Protein 2DZK (pdb70)

Organism: Mus musculus (NCBI:txid10090)

Sequence (109 aa):
GSSGSSGRDRSTIARIQFRLPDGSSFTNQFPSDAPLEEARQFAAQTVGNTYGNFSLATMFPRREFTREDYKRRLLDLELAPSASVVLLPAGRPATSIVHSSSGDILMIDGSSGSSGRDRSTIARIQFRLPDGSSFTNQFPSDAPLEEARQFAAQTVGNTYGNFSLATMFPRREFTREDYKRRLLDLELAPSASVVLLPAGRPATSIVHSSSGDILMIDGSSGSSGRDRSTIARIQFRLPDGSSFTNQFPSDAPLEEARQFAAQTVGNTYGNFSLATMFPRREFTREDYKRRLLDLELAPSASVVLLPAGRPATSIVHSSSGDILMIDGSSGSSGRDRSTIARIQFRLPDGSSFTNQFPSDAPLEEARQFAAQTVGNTYGNFSLATMFPRREFTREDYKRRLLDLELAPSASVVLLPAGRPATSIVHSSSGDILMIDGSSGSSGRDRSTIARIQFRLPDGSSFTNQFPSDAPLEEARQFAAQTVGNTYGNFSLATMFPRREFTREDYKRRLLDLELAPSASVVLLPAGRPATSIVHSSSGDILMIDGSSGSSGRDRSTIARIQFRLPDGSSFTNQFPSDAPLEEARQFAAQTVGNTYGNFSLATMFPRREFTREDYKRRLLDLELAPSASVVLLPAGRPATSIVHSSSGDILMIDGSSGSSGRDRSTIARIQFRLPDGSSFTNQFPSDAPLEEARQFAAQTVGNTYGNFSLATMFPRREFTREDYKRRLLDLELAPSASVVLLPAGRPATSIVHSSSGDILMIDGSSGSSGRDRSTIARIQFRLPDGSSFTNQFPSDAPLEEARQFAAQTVGNTYGNFSLATMFPRREFTREDYKRRLLDLELAPSASVVLLPAGRPATSIVHSSSGDILMIDGSSGSSGRDRSTIARIQFRLPDGSSFTNQFPSDAPLEEARQFAAQTVGNTYGNFSLATMFPRREFTREDYKRRLLDLELAPSASVVLLPAGRPATSIVHSSSGDILMIDGSSGSSGRDRSTIARIQFRLPDGSSFTNQFPSDAPLEEARQFAAQTVGNTYGNFSLATMFPRREFTREDYKRRLLDLELAPSASVVLLPAGRPATSIVHSSSGDILMIDGSSGSSGRDRSTIARIQFRLPDGSSFTNQFPSDAPLEEARQFAAQTVGNTYGNFSLATMFPRREFTREDYKRRLLDLELAPSASVVLLPAGRPATSIVHSSSGDILMIDGSSGSSGRDRSTIARIQFRLPDGSSFTNQFPSDAPLEEARQFAAQTVGNTYGNFSLATMFPRREFTREDYKRRLLDLELAPSASVVLLPAGRPATSIVHSSSGDILMIDGSSGSSGRDRSTIARIQFRLPDGSSFTNQFPSDAPLEEARQFAAQTVGNTYGNFSLATMFPRREFTREDYKRRLLDLELAPSASVVLLPAGRPATSIVHSSSGDILMIDGSSGSSGRDRSTIARIQFRLPDGSSFTNQFPSDAPLEEARQFAAQTVGNTYGNFSLATMFPRREFTREDYKRRLLDLELAPSASVVLLPAGRPATSIVHSSSGDILMIDGSSGSSGRDRSTIARIQFRLPDGSSFTNQFPSDAPLEEARQFAAQTVGNTYGNFSLATMFPRREFTREDYKRRLLDLELAPSASVVLLPAGRPATSIVHSSSGDILMIDGSSGSSGRDRSTIARIQFRLPDGSSFTNQFPSDAPLEEARQFAAQTVGNTYGNFSLATMFPRREFTREDYKRRLLDLELAPSASVVLLPAGRPATSIVHSSSGDILMIDGSSGSSGRDRSTIARIQFRLPDGSSFTNQFPSDAPLEEARQFAAQTVGNTYGNFSLATMFPRREFTREDYKRRLLDLELAPSASVVLLPAGRPATSIVHSSSGDILMIDGSSGSSGRDRSTIARIQFRLPDGSSFTNQFPSDAPLEEARQFAAQTVGNTYGNFSLATMFPRREFTREDYKRRLLDLELAPSASVVLLPAGRPATSIVHSSSGDILMIDGSSGSSGRDRSTIARIQFRLPDGSSFTNQFPSDAPLEEARQFAAQTVGNTYGNFSLATMFPRREFTREDYKRRLLDLELAPSASVVLLPAGRPATSIVHSSSGDILMIDGSSGSSGRDRSTIARIQFRLPDGSSFTNQFPSDAPLEEARQFAAQTVGNTYGNFSLATMFPRREFTREDYKRRLLDLELAPSASVVLLPAGRPATSIVHSSSGDILMID

Solvent-accessible surface area: 8270 Å² total; per-residue (Å²): 123,111,48,61,93,80,91,152,144,146,109,65,108,2,152,0,69,0,97,32,74,128,56,77,55,34,59,41,143,21,31,12,36,5,32,0,56,46,0,81,112,61,0,40,155,66,17,31,100,101,34,9,94,6,38,1,2,17,88,198,88,139,181,132,27,72,163,88,20,34,90,114,124,0,65,79,24,150,16,29,97,84,10,36,1,21,6,58,67,57,61,182,96,34,144,86,144,134,163,115,109,124,70,111,150,185,122,156,174

Nearest PDB structures (foldseek):
  2dzk-assembly1_A  TM=7.875E-01  e=3.202E-20  Mus musculus
  2kxj-assembly1_A  TM=8.308E-01  e=6.291E-12  Homo sapiens
  2n1a-assembly1_A  TM=6.258E-01  e=5.343E-03  Homo sapiens
  2k8h-assembly1_A  TM=5.710E-01  e=8.342E-03  Trypanosoma brucei
  1oqy-assembly1_A  TM=5.103E-01  e=7.264E-02  Homo sapiens

Radius of gyration: 15.93 Å; Cα contacts (8 Å, |Δi|>4): 166; chains: 1; bounding box: 49×29×32 Å

Structure (mmCIF, N/CA/C/O backbone):
data_2DZK
#
_entry.id   2DZK
#
loop_
_atom_site.group_PDB
_atom_site.id
_atom_site.type_symbol
_atom_site.label_atom_id
_atom_site.label_alt_id
_atom_site.label_comp_id
_atom_site.label_asym_id
_atom_site.label_entity_id
_atom_site.label_seq_id
_atom_site.pdbx_PDB_ins_code
_atom_site.Cartn_x
_atom_site.Cartn_y
_atom_site.Cartn_z
_atom_site.occupancy
_atom_site.B_iso_or_equiv
_atom_site.auth_seq_id
_atom_site.auth_comp_id
_atom_site.auth_asym_id
_atom_site.auth_atom_id
_atom_site.pdbx_PDB_model_num
ATOM 1 N N . GLY A 1 1 ? 0.332 -7.704 -11.581 1.00 0.00 1 GLY A N 1
ATOM 2 C CA . GLY A 1 1 ? -0.113 -8.225 -10.302 1.00 0.00 1 GLY A CA 1
ATOM 3 C C . GLY A 1 1 ? -0.764 -9.588 -10.427 1.00 0.00 1 GLY A C 1
ATOM 4 O O . GLY A 1 1 ? -1.927 -9.696 -10.815 1.00 0.00 1 GLY A O 1
ATOM 8 N N . SER A 1 2 ? -0.011 -10.634 -10.098 1.00 0.00 2 SER A N 1
ATOM 9 C CA . SER A 1 2 ? -0.520 -11.998 -10.180 1.00 0.00 2 SER A CA 1
ATOM 10 C C . SER A 1 2 ? -1.631 -12.226 -9.160 1.00 0.00 2 SER A C 1
ATOM 11 O O . SER A 1 2 ? -2.719 -12.688 -9.503 1.00 0.00 2 SER A O 1
ATOM 19 N N . SER A 1 3 ? -1.349 -11.897 -7.903 1.00 0.00 3 SER A N 1
ATOM 20 C CA . SER A 1 3 ? -2.322 -12.069 -6.831 1.00 0.00 3 SER A CA 1
ATOM 21 C C . SER A 1 3 ? -3.415 -11.009 -6.915 1.00 0.00 3 SER A C 1
ATOM 22 O O . SER A 1 3 ? -3.177 -9.833 -6.643 1.00 0.00 3 SER A O 1
ATOM 30 N N . GLY A 1 4 ? -4.617 -11.435 -7.293 1.00 0.00 4 GLY A N 1
ATOM 31 C CA . GLY A 1 4 ? -5.730 -10.510 -7.406 1.00 0.00 4 GLY A CA 1
ATOM 32 C C . GLY A 1 4 ? -6.437 -10.289 -6.084 1.00 0.00 4 GLY A C 1
ATOM 33 O O . GLY A 1 4 ? -5.976 -10.752 -5.041 1.00 0.00 4 GLY A O 1
ATOM 37 N N . SER A 1 5 ? -7.560 -9.579 -6.127 1.00 0.00 5 SER A N 1
ATOM 38 C CA . SER A 1 5 ? -8.329 -9.293 -4.921 1.00 0.00 5 SER A CA 1
ATOM 39 C C . SER A 1 5 ? -9.471 -10.291 -4.756 1.00 0.00 5 SER A C 1
ATOM 40 O O . SER A 1 5 ? -10.001 -10.813 -5.737 1.00 0.00 5 SER A O 1
ATOM 48 N N . SER A 1 6 ? -9.846 -10.550 -3.508 1.00 0.00 6 SER A N 1
ATOM 49 C CA . SER A 1 6 ? -10.923 -11.488 -3.212 1.00 0.00 6 SER A CA 1
ATOM 50 C C . SER A 1 6 ? -11.945 -10.863 -2.268 1.00 0.00 6 SER A C 1
ATOM 51 O O . SER A 1 6 ? -11.771 -10.876 -1.050 1.00 0.00 6 SER A O 1
ATOM 59 N N . GLY A 1 7 ? -13.012 -10.314 -2.840 1.00 0.00 7 GLY A N 1
ATOM 60 C CA . GLY A 1 7 ? -14.046 -9.690 -2.036 1.00 0.00 7 GLY A CA 1
ATOM 61 C C . GLY A 1 7 ? -14.753 -10.680 -1.131 1.00 0.00 7 GLY A C 1
ATOM 62 O O . GLY A 1 7 ? -15.584 -11.465 -1.587 1.00 0.00 7 GLY A O 1
ATOM 66 N N . ARG A 1 8 ? -14.421 -10.644 0.156 1.00 0.00 8 ARG A N 1
ATOM 67 C CA . ARG A 1 8 ? -15.028 -11.547 1.127 1.00 0.00 8 ARG A CA 1
ATOM 68 C C . ARG A 1 8 ? -15.316 -10.821 2.438 1.00 0.00 8 ARG A C 1
ATOM 69 O O . ARG A 1 8 ? -14.546 -9.961 2.865 1.00 0.00 8 ARG A O 1
ATOM 90 N N . ASP A 1 9 ? -16.430 -11.173 3.070 1.00 0.00 9 ASP A N 1
ATOM 91 C CA . ASP A 1 9 ? -16.820 -10.557 4.333 1.00 0.00 9 ASP A CA 1
ATOM 92 C C . ASP A 1 9 ? -16.782 -11.574 5.469 1.00 0.00 9 ASP A C 1
ATOM 93 O O . ASP A 1 9 ? -17.642 -12.450 5.560 1.00 0.00 9 ASP A O 1
ATOM 102 N N . ARG A 1 10 ? -15.779 -11.451 6.332 1.00 0.00 10 ARG A N 1
ATOM 103 C CA . ARG A 1 10 ? -15.627 -12.361 7.461 1.00 0.00 10 ARG A CA 1
ATOM 104 C C . ARG A 1 10 ? -15.792 -11.619 8.784 1.00 0.00 10 ARG A C 1
ATOM 105 O O . ARG A 1 10 ? -15.575 -10.409 8.859 1.00 0.00 10 ARG A O 1
ATOM 126 N N . SER A 1 11 ? -16.176 -12.351 9.824 1.00 0.00 11 SER A N 1
ATOM 127 C CA . SER A 1 11 ? -16.373 -11.761 11.143 1.00 0.00 11 SER A CA 1
ATOM 128 C C . SER A 1 11 ? -15.121 -11.019 11.599 1.00 0.00 11 SER A C 1
ATOM 129 O O . SER A 1 11 ? -15.192 -9.876 12.053 1.00 0.00 11 SER A O 1
ATOM 137 N N . THR A 1 12 ? -13.973 -11.677 11.476 1.00 0.00 12 THR A N 1
ATOM 138 C CA . THR A 1 12 ? -12.704 -11.081 11.876 1.00 0.00 12 THR A CA 1
ATOM 139 C C . THR A 1 12 ? -12.525 -9.700 11.257 1.00 0.00 12 THR A C 1
ATOM 140 O O . THR A 1 12 ? -13.047 -9.421 10.176 1.00 0.00 12 THR A O 1
ATOM 151 N N . ILE A 1 13 ? -11.785 -8.838 11.946 1.00 0.00 13 ILE A N 1
ATOM 152 C CA . ILE A 1 13 ? -11.537 -7.486 11.462 1.00 0.00 13 ILE A CA 1
ATOM 153 C C . ILE A 1 13 ? -10.118 -7.036 11.792 1.00 0.00 13 ILE A C 1
ATOM 154 O O . ILE A 1 13 ? -9.495 -7.546 12.723 1.00 0.00 13 ILE A O 1
ATOM 170 N N . ALA A 1 14 ? -9.614 -6.076 11.023 1.00 0.00 14 ALA A N 1
ATOM 171 C CA . ALA A 1 14 ? -8.270 -5.554 11.236 1.00 0.00 14 ALA A CA 1
ATOM 172 C C . ALA A 1 14 ? -8.247 -4.034 11.123 1.00 0.00 14 ALA A C 1
ATOM 173 O O . ALA A 1 14 ? -9.011 -3.447 10.356 1.00 0.00 14 ALA A O 1
ATOM 180 N N . ARG A 1 15 ? -7.367 -3.401 11.891 1.00 0.00 15 ARG A N 1
ATOM 181 C CA . ARG A 1 15 ? -7.246 -1.948 11.878 1.00 0.00 15 ARG A CA 1
ATOM 182 C C . ARG A 1 15 ? -5.949 -1.516 11.202 1.00 0.00 15 ARG A C 1
ATOM 183 O O . ARG A 1 15 ? -4.856 -1.818 11.682 1.00 0.00 15 ARG A O 1
ATOM 204 N N . ILE A 1 16 ? -6.077 -0.808 10.085 1.00 0.00 16 ILE A N 1
ATOM 205 C CA . ILE A 1 16 ? -4.915 -0.334 9.343 1.00 0.00 16 ILE A CA 1
ATOM 206 C C . ILE A 1 16 ? -4.901 1.188 9.258 1.00 0.00 16 ILE A C 1
ATOM 207 O O . ILE A 1 16 ? -5.700 1.786 8.538 1.00 0.00 16 ILE A O 1
ATOM 223 N N . GLN A 1 17 ? -3.986 1.808 9.996 1.00 0.00 17 GLN A N 1
ATOM 224 C CA . GLN A 1 17 ? -3.866 3.261 10.003 1.00 0.00 17 GLN A CA 1
ATOM 225 C C . GLN A 1 17 ? -2.966 3.738 8.868 1.00 0.00 17 GLN A C 1
ATOM 226 O O . GLN A 1 17 ? -1.858 3.233 8.686 1.00 0.00 17 GLN A O 1
ATOM 240 N N . PHE A 1 18 ? -3.449 4.715 8.107 1.00 0.00 18 PHE A N 1
ATOM 241 C CA . PHE A 1 18 ? -2.689 5.260 6.988 1.00 0.00 18 PHE A CA 1
ATOM 242 C C . PHE A 1 18 ? -2.221 6.681 7.290 1.00 0.00 18 PHE A C 1
ATOM 243 O O . PHE A 1 18 ? -3.031 7.599 7.416 1.00 0.00 18 PHE A O 1
ATOM 260 N N . ARG A 1 19 ? -0.908 6.853 7.404 1.00 0.00 19 ARG A N 1
ATOM 261 C CA . ARG A 1 19 ? -0.332 8.161 7.692 1.00 0.00 19 ARG A CA 1
ATOM 262 C C . ARG A 1 19 ? 0.137 8.843 6.411 1.00 0.00 19 ARG A C 1
ATOM 263 O O . ARG A 1 19 ? 0.704 8.202 5.525 1.00 0.00 19 ARG A O 1
ATOM 284 N N . LEU A 1 20 ? -0.104 10.146 6.318 1.00 0.00 20 LEU A N 1
ATOM 285 C CA . LEU A 1 20 ? 0.293 10.916 5.144 1.00 0.00 20 LEU A CA 1
ATOM 286 C C . LEU A 1 20 ? 1.380 11.927 5.498 1.00 0.00 20 LEU A C 1
ATOM 287 O O . LEU A 1 20 ? 1.504 12.367 6.641 1.00 0.00 20 LEU A O 1
ATOM 303 N N . PRO A 1 21 ? 2.185 12.306 4.494 1.00 0.00 21 PRO A N 1
ATOM 304 C CA . PRO A 1 21 ? 3.273 13.271 4.674 1.00 0.00 21 PRO A CA 1
ATOM 305 C C . PRO A 1 21 ? 2.759 14.684 4.926 1.00 0.00 21 PRO A C 1
ATOM 306 O O . PRO A 1 21 ? 3.480 15.533 5.451 1.00 0.00 21 PRO A O 1
ATOM 317 N N . ASP A 1 22 ? 1.509 14.930 4.550 1.00 0.00 22 ASP A N 1
ATOM 318 C CA . ASP A 1 22 ? 0.898 16.241 4.737 1.00 0.00 22 ASP A CA 1
ATOM 319 C C . ASP A 1 22 ? 0.539 16.469 6.202 1.00 0.00 22 ASP A C 1
ATOM 320 O O . ASP A 1 22 ? 0.756 17.552 6.743 1.00 0.00 22 ASP A O 1
ATOM 329 N N . GLY A 1 23 ? -0.013 15.440 6.838 1.00 0.00 23 GLY A N 1
ATOM 330 C CA . GLY A 1 23 ? -0.395 15.549 8.234 1.00 0.00 23 GLY A CA 1
ATOM 331 C C . GLY A 1 23 ? -1.628 14.732 8.563 1.00 0.00 23 GLY A C 1
ATOM 332 O O . GLY A 1 23 ? -1.710 14.123 9.630 1.00 0.00 23 GLY A O 1
ATOM 336 N N . SER A 1 24 ? -2.590 14.719 7.647 1.00 0.00 24 SER A N 1
ATOM 337 C CA . SER A 1 24 ? -3.828 13.975 7.848 1.00 0.00 24 SER A CA 1
ATOM 338 C C . SER A 1 24 ? -3.578 12.472 7.763 1.00 0.00 24 SER A C 1
ATOM 339 O O . SER A 1 24 ? -2.519 12.032 7.316 1.00 0.00 24 SER A O 1
ATOM 347 N N . SER A 1 25 ? -4.561 11.690 8.196 1.00 0.00 25 SER A N 1
ATOM 348 C CA . SER A 1 25 ? -4.448 10.236 8.174 1.00 0.00 25 SER A CA 1
ATOM 349 C C . SER A 1 25 ? -5.827 9.584 8.175 1.00 0.00 25 SER A C 1
ATOM 350 O O . SER A 1 25 ? -6.768 10.096 8.782 1.00 0.00 25 SER A O 1
ATOM 358 N N . PHE A 1 26 ? -5.938 8.449 7.491 1.00 0.00 26 PHE A N 1
ATOM 359 C CA . PHE A 1 26 ? -7.202 7.726 7.412 1.00 0.00 26 PHE A CA 1
ATOM 360 C C . PHE A 1 26 ? -7.019 6.266 7.816 1.00 0.00 26 PHE A C 1
ATOM 361 O O . PHE A 1 26 ? -5.990 5.654 7.528 1.00 0.00 26 PHE A O 1
ATOM 378 N N . THR A 1 27 ? -8.025 5.713 8.486 1.00 0.00 27 THR A N 1
ATOM 379 C CA . THR A 1 27 ? -7.976 4.326 8.931 1.00 0.00 27 THR A CA 1
ATOM 380 C C . THR A 1 27 ? -9.207 3.555 8.467 1.00 0.00 27 THR A C 1
ATOM 381 O O . THR A 1 27 ? -10.328 3.855 8.875 1.00 0.00 27 THR A O 1
ATOM 392 N N . ASN A 1 28 ? -8.990 2.561 7.613 1.00 0.00 28 ASN A N 1
ATOM 393 C CA . ASN A 1 28 ? -10.083 1.747 7.094 1.00 0.00 28 ASN A CA 1
ATOM 394 C C . ASN A 1 28 ? -10.223 0.453 7.890 1.00 0.00 28 ASN A C 1
ATOM 395 O O . ASN A 1 28 ? -9.420 0.170 8.779 1.00 0.00 28 ASN A O 1
ATOM 406 N N . GLN A 1 29 ? -11.247 -0.329 7.563 1.00 0.00 29 GLN A N 1
ATOM 407 C CA . GLN A 1 29 ? -11.492 -1.592 8.248 1.00 0.00 29 GLN A CA 1
ATOM 408 C C . GLN A 1 29 ? -11.398 -2.765 7.277 1.00 0.00 29 GLN A C 1
ATOM 409 O O . GLN A 1 29 ? -12.233 -2.914 6.384 1.00 0.00 29 GLN A O 1
ATOM 423 N N . PHE A 1 30 ? -10.376 -3.595 7.456 1.00 0.00 30 PHE A N 1
ATOM 424 C CA . PHE A 1 30 ? -10.172 -4.754 6.595 1.00 0.00 30 PHE A CA 1
ATOM 425 C C . PHE A 1 30 ? -10.082 -6.035 7.419 1.00 0.00 30 PHE A C 1
ATOM 426 O O . PHE A 1 30 ? -9.657 -6.031 8.575 1.00 0.00 30 PHE A O 1
ATOM 443 N N . PRO A 1 31 ? -10.491 -7.159 6.812 1.00 0.00 31 PRO A N 1
ATOM 444 C CA . PRO A 1 31 ? -10.467 -8.468 7.470 1.00 0.00 31 PRO A CA 1
ATOM 445 C C . PRO A 1 31 ? -9.048 -8.984 7.682 1.00 0.00 31 PRO A C 1
ATOM 446 O O . PRO A 1 31 ? -8.241 -9.011 6.753 1.00 0.00 31 PRO A O 1
ATOM 457 N N . SER A 1 32 ? -8.749 -9.392 8.912 1.00 0.00 32 SER A N 1
ATOM 458 C CA . SER A 1 32 ? -7.425 -9.904 9.247 1.00 0.00 32 SER A CA 1
ATOM 459 C C . SER A 1 32 ? -6.893 -10.802 8.135 1.00 0.00 32 SER A C 1
ATOM 460 O O . SER A 1 32 ? -5.682 -10.966 7.980 1.00 0.00 32 SER A O 1
ATOM 468 N N . ASP A 1 33 ? -7.806 -11.382 7.363 1.00 0.00 33 ASP A N 1
ATOM 469 C CA . ASP A 1 33 ? -7.430 -12.263 6.264 1.00 0.00 33 ASP A CA 1
ATOM 470 C C . ASP A 1 33 ? -6.983 -11.456 5.048 1.00 0.00 33 ASP A C 1
ATOM 471 O O . ASP A 1 33 ? -5.993 -11.791 4.399 1.00 0.00 33 ASP A O 1
ATOM 480 N N . ALA A 1 34 ? -7.721 -10.393 4.747 1.00 0.00 34 ALA A N 1
ATOM 481 C CA . ALA A 1 34 ? -7.401 -9.538 3.610 1.00 0.00 34 ALA A CA 1
ATOM 482 C C . ALA A 1 34 ? -5.896 -9.327 3.489 1.00 0.00 34 ALA A C 1
ATOM 483 O O . ALA A 1 34 ? -5.203 -9.050 4.468 1.00 0.00 34 ALA A O 1
ATOM 490 N N . PRO A 1 35 ? -5.376 -9.461 2.260 1.00 0.00 35 PRO A N 1
ATOM 491 C CA . PRO A 1 35 ? -3.946 -9.289 1.982 1.00 0.00 35 PRO A CA 1
ATOM 492 C C . PRO A 1 35 ? -3.500 -7.838 2.120 1.00 0.00 35 PRO A C 1
ATOM 493 O O . PRO A 1 35 ? -4.218 -6.917 1.728 1.00 0.00 35 PRO A O 1
ATOM 504 N N . LEU A 1 36 ? -2.310 -7.640 2.678 1.00 0.00 36 LEU A N 1
ATOM 505 C CA . LEU A 1 36 ? -1.767 -6.300 2.866 1.00 0.00 36 LEU A CA 1
ATOM 506 C C . LEU A 1 36 ? -2.123 -5.397 1.689 1.00 0.00 36 LEU A C 1
ATOM 507 O O . LEU A 1 36 ? -2.502 -4.241 1.874 1.00 0.00 36 LEU A O 1
ATOM 523 N N . GLU A 1 37 ? -1.999 -5.935 0.479 1.00 0.00 37 GLU A N 1
ATOM 524 C CA . GLU A 1 37 ? -2.309 -5.178 -0.728 1.00 0.00 37 GLU A CA 1
ATOM 525 C C . GLU A 1 37 ? -3.618 -4.409 -0.567 1.00 0.00 37 GLU A C 1
ATOM 526 O O . GLU A 1 37 ? -3.681 -3.210 -0.833 1.00 0.00 37 GLU A O 1
ATOM 538 N N . GLU A 1 38 ? -4.659 -5.110 -0.130 1.00 0.00 38 GLU A N 1
ATOM 539 C CA . GLU A 1 38 ? -5.966 -4.494 0.065 1.00 0.00 38 GLU A CA 1
ATOM 540 C C . GLU A 1 38 ? -5.823 -3.055 0.550 1.00 0.00 38 GLU A C 1
ATOM 541 O O . GLU A 1 38 ? -6.414 -2.136 -0.016 1.00 0.00 38 GLU A O 1
ATOM 553 N N . ALA A 1 39 ? -5.033 -2.868 1.603 1.00 0.00 39 ALA A N 1
ATOM 554 C CA . ALA A 1 39 ? -4.810 -1.541 2.164 1.00 0.00 39 ALA A CA 1
ATOM 555 C C . ALA A 1 39 ? -4.192 -0.605 1.131 1.00 0.00 39 ALA A C 1
ATOM 556 O O . ALA A 1 39 ? -4.591 0.554 1.012 1.00 0.00 39 ALA A O 1
ATOM 563 N N . ARG A 1 40 ? -3.216 -1.114 0.386 1.00 0.00 40 ARG A N 1
ATOM 564 C CA . ARG A 1 40 ? -2.542 -0.322 -0.636 1.00 0.00 40 ARG A CA 1
ATOM 565 C C . ARG A 1 40 ? -3.529 0.143 -1.702 1.00 0.00 40 ARG A C 1
ATOM 566 O O . ARG A 1 40 ? -3.432 1.262 -2.205 1.00 0.00 40 ARG A O 1
ATOM 587 N N . GLN A 1 41 ? -4.477 -0.724 -2.042 1.00 0.00 41 GLN A N 1
ATOM 588 C CA . GLN A 1 41 ? -5.481 -0.402 -3.049 1.00 0.00 41 GLN A CA 1
ATOM 589 C C . GLN A 1 41 ? -6.324 0.793 -2.615 1.00 0.00 41 GLN A C 1
ATOM 590 O O . GLN A 1 41 ? -6.491 1.754 -3.367 1.00 0.00 41 GLN A O 1
ATOM 604 N N . PHE A 1 42 ? -6.853 0.727 -1.398 1.00 0.00 42 PHE A N 1
ATOM 605 C CA . PHE A 1 42 ? -7.680 1.803 -0.865 1.00 0.00 42 PHE A CA 1
ATOM 606 C C . PHE A 1 42 ? -6.904 3.115 -0.822 1.00 0.00 42 PHE A C 1
ATOM 607 O O . PHE A 1 42 ? -7.325 4.117 -1.400 1.00 0.00 42 PHE A O 1
ATOM 624 N N . ALA A 1 43 ? -5.768 3.102 -0.132 1.00 0.00 43 ALA A N 1
ATOM 625 C CA . ALA A 1 43 ? -4.931 4.290 -0.014 1.00 0.00 43 ALA A CA 1
ATOM 626 C C . ALA A 1 43 ? -4.707 4.940 -1.375 1.00 0.00 43 ALA A C 1
ATOM 627 O O . ALA A 1 43 ? -4.766 6.162 -1.507 1.00 0.00 43 ALA A O 1
ATOM 634 N N . ALA A 1 44 ? -4.448 4.115 -2.384 1.00 0.00 44 ALA A N 1
ATOM 635 C CA . ALA A 1 44 ? -4.215 4.610 -3.735 1.00 0.00 44 ALA A CA 1
ATOM 636 C C . ALA A 1 44 ? -5.427 5.376 -4.255 1.00 0.00 44 ALA A C 1
ATOM 637 O O . ALA A 1 44 ? -5.285 6.377 -4.958 1.00 0.00 44 ALA A O 1
ATOM 644 N N . GLN A 1 45 ? -6.617 4.900 -3.906 1.00 0.00 45 GLN A N 1
ATOM 645 C CA . GLN A 1 45 ? -7.854 5.540 -4.339 1.00 0.00 45 GLN A CA 1
ATOM 646 C C . GLN A 1 45 ? -8.148 6.779 -3.500 1.00 0.00 45 GLN A C 1
ATOM 647 O O . GLN A 1 45 ? -8.613 7.796 -4.016 1.00 0.00 45 GLN A O 1
ATOM 661 N N . THR A 1 46 ? -7.874 6.688 -2.202 1.00 0.00 46 THR A N 1
ATOM 662 C CA . THR A 1 46 ? -8.110 7.801 -1.291 1.00 0.00 46 THR A CA 1
ATOM 663 C C . THR A 1 46 ? -7.311 9.031 -1.707 1.00 0.00 46 THR A C 1
ATOM 664 O O . THR A 1 46 ? -7.833 10.146 -1.722 1.00 0.00 46 THR A O 1
ATOM 675 N N . VAL A 1 47 ? -6.043 8.821 -2.044 1.00 0.00 47 VAL A N 1
ATOM 676 C CA . VAL A 1 47 ? -5.172 9.913 -2.462 1.00 0.00 47 VAL A CA 1
ATOM 677 C C . VAL A 1 47 ? -5.212 10.100 -3.974 1.00 0.00 47 VAL A C 1
ATOM 678 O O . VAL A 1 47 ? -4.972 11.195 -4.481 1.00 0.00 47 VAL A O 1
ATOM 691 N N . GLY A 1 48 ? -5.519 9.023 -4.691 1.00 0.00 48 GLY A N 1
ATOM 692 C CA . GLY A 1 48 ? -5.586 9.090 -6.139 1.00 0.00 48 GLY A CA 1
ATOM 693 C C . GLY A 1 48 ? -4.238 9.376 -6.769 1.00 0.00 48 GLY A C 1
ATOM 694 O O . GLY A 1 48 ? -3.248 8.715 -6.459 1.00 0.00 48 GLY A O 1
ATOM 698 N N . ASN A 1 49 ? -4.199 10.364 -7.658 1.00 0.00 49 ASN A N 1
ATOM 699 C CA . ASN A 1 49 ? -2.962 10.734 -8.335 1.00 0.00 49 ASN A CA 1
ATOM 700 C C . ASN A 1 49 ? -2.348 11.981 -7.704 1.00 0.00 49 ASN A C 1
ATOM 701 O O . ASN A 1 49 ? -1.892 12.885 -8.404 1.00 0.00 49 ASN A O 1
ATOM 712 N N . THR A 1 50 ? -2.340 12.022 -6.375 1.00 0.00 50 THR A N 1
ATOM 713 C CA . THR A 1 50 ? -1.784 13.156 -5.649 1.00 0.00 50 THR A CA 1
ATOM 714 C C . THR A 1 50 ? -0.286 12.985 -5.426 1.00 0.00 50 THR A C 1
ATOM 715 O O . THR A 1 50 ? 0.498 13.900 -5.680 1.00 0.00 50 THR A O 1
ATOM 726 N N . TYR A 1 51 ? 0.106 11.808 -4.951 1.00 0.00 51 TYR A N 1
ATOM 727 C CA . TYR A 1 51 ? 1.511 11.518 -4.692 1.00 0.00 51 TYR A CA 1
ATOM 728 C C . TYR A 1 51 ? 2.126 10.731 -5.845 1.00 0.00 51 TYR A C 1
ATOM 729 O O . TYR A 1 51 ? 3.280 10.947 -6.213 1.00 0.00 51 TYR A O 1
ATOM 747 N N . GLY A 1 52 ? 1.345 9.816 -6.412 1.00 0.00 52 GLY A N 1
ATOM 748 C CA . GLY A 1 52 ? 1.829 9.011 -7.518 1.00 0.00 52 GLY A CA 1
ATOM 749 C C . GLY A 1 52 ? 2.066 7.567 -7.124 1.00 0.00 52 GLY A C 1
ATOM 750 O O . GLY A 1 52 ? 1.232 6.953 -6.460 1.00 0.00 52 GLY A O 1
ATOM 754 N N . ASN A 1 53 ? 3.208 7.023 -7.534 1.00 0.00 53 ASN A N 1
ATOM 755 C CA . ASN A 1 53 ? 3.551 5.640 -7.221 1.00 0.00 53 ASN A CA 1
ATOM 756 C C . ASN A 1 53 ? 4.131 5.529 -5.814 1.00 0.00 53 ASN A C 1
ATOM 757 O O . ASN A 1 53 ? 5.149 4.871 -5.601 1.00 0.00 53 ASN A O 1
ATOM 768 N N . PHE A 1 54 ? 3.476 6.178 -4.857 1.00 0.00 54 PHE A N 1
ATOM 769 C CA . PHE A 1 54 ? 3.925 6.153 -3.470 1.00 0.00 54 PHE A CA 1
ATOM 770 C C . PHE A 1 54 ? 4.045 4.718 -2.963 1.00 0.00 54 PHE A C 1
ATOM 771 O O . PHE A 1 54 ? 3.703 3.769 -3.668 1.00 0.00 54 PHE A O 1
ATOM 788 N N . SER A 1 55 ? 4.534 4.570 -1.736 1.00 0.00 55 SER A N 1
ATOM 789 C CA . SER A 1 55 ? 4.703 3.252 -1.135 1.00 0.00 55 SER A CA 1
ATOM 790 C C . SER A 1 55 ? 4.182 3.237 0.299 1.00 0.00 55 SER A C 1
ATOM 791 O O . SER A 1 55 ? 3.724 4.257 0.815 1.00 0.00 55 SER A O 1
ATOM 799 N N . LEU A 1 56 ? 4.256 2.074 0.936 1.00 0.00 56 LEU A N 1
ATOM 800 C CA . LEU A 1 56 ? 3.793 1.925 2.312 1.00 0.00 56 LEU A CA 1
ATOM 801 C C . LEU A 1 56 ? 4.848 1.235 3.170 1.00 0.00 56 LEU A C 1
ATOM 802 O O . LEU A 1 56 ? 5.535 0.323 2.712 1.00 0.00 56 LEU A O 1
ATOM 818 N N . ALA A 1 57 ? 4.969 1.676 4.418 1.00 0.00 57 ALA A N 1
ATOM 819 C CA . ALA A 1 57 ? 5.937 1.099 5.342 1.00 0.00 57 ALA A CA 1
ATOM 820 C C . ALA A 1 57 ? 5.423 1.148 6.777 1.00 0.00 57 ALA A C 1
ATOM 821 O O . ALA A 1 57 ? 4.422 1.804 7.068 1.00 0.00 57 ALA A O 1
ATOM 828 N N . THR A 1 58 ? 6.114 0.450 7.673 1.00 0.00 58 THR A N 1
ATOM 829 C CA . THR A 1 58 ? 5.727 0.413 9.077 1.00 0.00 58 THR A CA 1
ATOM 830 C C . THR A 1 58 ? 6.151 1.688 9.798 1.00 0.00 58 THR A C 1
ATOM 831 O O . THR A 1 58 ? 6.667 2.619 9.180 1.00 0.00 58 THR A O 1
ATOM 842 N N . MET A 1 59 ? 5.929 1.723 11.108 1.00 0.00 59 MET A N 1
ATOM 843 C CA . MET A 1 59 ? 6.290 2.884 11.913 1.00 0.00 59 MET A CA 1
ATOM 844 C C . MET A 1 59 ? 7.299 2.505 12.992 1.00 0.00 59 MET A C 1
ATOM 845 O O . MET A 1 59 ? 8.304 3.190 13.185 1.00 0.00 59 MET A O 1
ATOM 859 N N . PHE A 1 60 ? 7.025 1.410 13.694 1.00 0.00 60 PHE A N 1
ATOM 860 C CA . PHE A 1 60 ? 7.909 0.940 14.755 1.00 0.00 60 PHE A CA 1
ATOM 861 C C . PHE A 1 60 ? 9.170 0.309 14.172 1.00 0.00 60 PHE A C 1
ATOM 862 O O . PHE A 1 60 ? 10.275 0.834 14.304 1.00 0.00 60 PHE A O 1
ATOM 879 N N . PRO A 1 61 ? 9.001 -0.847 13.513 1.00 0.00 61 PRO A N 1
ATOM 880 C CA . PRO A 1 61 ? 10.114 -1.577 12.898 1.00 0.00 61 PRO A CA 1
ATOM 881 C C . PRO A 1 61 ? 10.680 -0.852 11.681 1.00 0.00 61 PRO A C 1
ATOM 882 O O . PRO A 1 61 ? 11.741 -1.212 11.171 1.00 0.00 61 PRO A O 1
ATOM 893 N N . ARG A 1 62 ? 9.965 0.170 11.222 1.00 0.00 62 ARG A N 1
ATOM 894 C CA . ARG A 1 62 ? 10.396 0.944 10.064 1.00 0.00 62 ARG A CA 1
ATOM 895 C C . ARG A 1 62 ? 11.046 0.043 9.019 1.00 0.00 62 ARG A C 1
ATOM 896 O O . ARG A 1 62 ? 12.179 0.280 8.598 1.00 0.00 62 ARG A O 1
ATOM 917 N N . ARG A 1 63 ? 10.322 -0.991 8.604 1.00 0.00 63 ARG A N 1
ATOM 918 C CA . ARG A 1 63 ? 10.829 -1.929 7.609 1.00 0.00 63 ARG A CA 1
ATOM 919 C C . ARG A 1 63 ? 10.028 -1.833 6.313 1.00 0.00 63 ARG A C 1
ATOM 920 O O . ARG A 1 63 ? 8.827 -2.096 6.295 1.00 0.00 63 ARG A O 1
ATOM 941 N N . GLU A 1 64 ? 10.704 -1.453 5.233 1.00 0.00 64 GLU A N 1
ATOM 942 C CA . GLU A 1 64 ? 10.054 -1.321 3.934 1.00 0.00 64 GLU A CA 1
ATOM 943 C C . GLU A 1 64 ? 9.483 -2.659 3.473 1.00 0.00 64 GLU A C 1
ATOM 944 O O . GLU A 1 64 ? 10.225 -3.576 3.122 1.00 0.00 64 GLU A O 1
ATOM 956 N N . PHE A 1 65 ? 8.158 -2.762 3.478 1.00 0.00 65 PHE A N 1
ATOM 957 C CA . PHE A 1 65 ? 7.485 -3.988 3.062 1.00 0.00 65 PHE A CA 1
ATOM 958 C C . PHE A 1 65 ? 8.078 -4.518 1.760 1.00 0.00 65 PHE A C 1
ATOM 959 O O . PHE A 1 65 ? 8.760 -3.795 1.034 1.00 0.00 65 PHE A O 1
ATOM 976 N N . THR A 1 66 ? 7.813 -5.789 1.470 1.00 0.00 66 THR A N 1
ATOM 977 C CA . THR A 1 66 ? 8.320 -6.418 0.258 1.00 0.00 66 THR A CA 1
ATOM 978 C C . THR A 1 66 ? 7.191 -7.049 -0.548 1.00 0.00 66 THR A C 1
ATOM 979 O O . THR A 1 66 ? 6.143 -7.394 -0.001 1.00 0.00 66 THR A O 1
ATOM 990 N N . ARG A 1 67 ? 7.411 -7.199 -1.850 1.00 0.00 67 ARG A N 1
ATOM 991 C CA . ARG A 1 67 ? 6.411 -7.789 -2.731 1.00 0.00 67 ARG A CA 1
ATOM 992 C C . ARG A 1 67 ? 5.731 -8.980 -2.061 1.00 0.00 67 ARG A C 1
ATOM 993 O O . ARG A 1 67 ? 4.528 -9.188 -2.218 1.00 0.00 67 ARG A O 1
ATOM 1014 N N . GLU A 1 68 ? 6.509 -9.757 -1.315 1.00 0.00 68 GLU A N 1
ATOM 1015 C CA . GLU A 1 68 ? 5.982 -10.927 -0.623 1.00 0.00 68 GLU A CA 1
ATOM 1016 C C . GLU A 1 68 ? 5.003 -10.515 0.473 1.00 0.00 68 GLU A C 1
ATOM 1017 O O . GLU A 1 68 ? 3.967 -11.151 0.667 1.00 0.00 68 GLU A O 1
ATOM 1029 N N . ASP A 1 69 ? 5.341 -9.447 1.188 1.00 0.00 69 ASP A N 1
ATOM 1030 C CA . ASP A 1 69 ? 4.493 -8.949 2.265 1.00 0.00 69 ASP A CA 1
ATOM 1031 C C . ASP A 1 69 ? 3.066 -8.723 1.774 1.00 0.00 69 ASP A C 1
ATOM 1032 O O . ASP A 1 69 ? 2.106 -8.885 2.527 1.00 0.00 69 ASP A O 1
ATOM 1041 N N . TYR A 1 70 ? 2.935 -8.348 0.506 1.00 0.00 70 TYR A N 1
ATOM 1042 C CA . TYR A 1 70 ? 1.627 -8.096 -0.085 1.00 0.00 70 TYR A CA 1
ATOM 1043 C C . TYR A 1 70 ? 0.952 -9.402 -0.492 1.00 0.00 70 TYR A C 1
ATOM 1044 O O . TYR A 1 70 ? -0.254 -9.444 -0.732 1.00 0.00 70 TYR A O 1
ATOM 1062 N N . LYS A 1 71 ? 1.741 -10.469 -0.568 1.00 0.00 71 LYS A N 1
ATOM 1063 C CA . LYS A 1 71 ? 1.224 -11.779 -0.944 1.00 0.00 71 LYS A CA 1
ATOM 1064 C C . LYS A 1 71 ? 0.628 -12.496 0.263 1.00 0.00 71 LYS A C 1
ATOM 1065 O O . LYS A 1 71 ? -0.268 -13.328 0.122 1.00 0.00 71 LYS A O 1
ATOM 1084 N N . ARG A 1 72 ? 1.130 -12.166 1.448 1.00 0.00 72 ARG A N 1
ATOM 1085 C CA . ARG A 1 72 ? 0.647 -12.778 2.680 1.00 0.00 72 ARG A CA 1
ATOM 1086 C C . ARG A 1 72 ? -0.484 -11.955 3.289 1.00 0.00 72 ARG A C 1
ATOM 1087 O O . ARG A 1 72 ? -0.598 -10.756 3.035 1.00 0.00 72 ARG A O 1
ATOM 1108 N N . ARG A 1 73 ? -1.318 -12.607 4.093 1.00 0.00 73 ARG A N 1
ATOM 1109 C CA . ARG A 1 73 ? -2.440 -11.936 4.737 1.00 0.00 73 ARG A CA 1
ATOM 1110 C C . ARG A 1 73 ? -1.950 -10.918 5.763 1.00 0.00 73 ARG A C 1
ATOM 1111 O O . ARG A 1 73 ? -0.791 -10.950 6.179 1.00 0.00 73 ARG A O 1
ATOM 1132 N N . LEU A 1 74 ? -2.838 -10.016 6.165 1.00 0.00 74 LEU A N 1
ATOM 1133 C CA . LEU A 1 74 ? -2.496 -8.988 7.142 1.00 0.00 74 LEU A CA 1
ATOM 1134 C C . LEU A 1 74 ? -2.128 -9.613 8.484 1.00 0.00 74 LEU A C 1
ATOM 1135 O O . LEU A 1 74 ? -1.014 -9.435 8.979 1.00 0.00 74 LEU A O 1
ATOM 1151 N N . LEU A 1 75 ? -3.070 -10.346 9.067 1.00 0.00 75 LEU A N 1
ATOM 1152 C CA . LEU A 1 75 ? -2.845 -11.000 10.351 1.00 0.00 75 LEU A CA 1
ATOM 1153 C C . LEU A 1 75 ? -1.495 -11.711 10.371 1.00 0.00 75 LEU A C 1
ATOM 1154 O O . LEU A 1 75 ? -0.853 -11.816 11.417 1.00 0.00 75 LEU A O 1
ATOM 1170 N N . ASP A 1 76 ? -1.069 -12.194 9.209 1.00 0.00 76 ASP A N 1
ATOM 1171 C CA . ASP A 1 76 ? 0.206 -12.891 9.092 1.00 0.00 76 ASP A CA 1
ATOM 1172 C C . ASP A 1 76 ? 1.372 -11.931 9.307 1.00 0.00 76 ASP A C 1
ATOM 1173 O O . ASP A 1 76 ? 2.403 -12.305 9.868 1.00 0.00 76 ASP A O 1
ATOM 1182 N N . LEU A 1 77 ? 1.203 -10.693 8.857 1.00 0.00 77 LEU A N 1
ATOM 1183 C CA . LEU A 1 77 ? 2.241 -9.678 9.000 1.00 0.00 77 LEU A CA 1
ATOM 1184 C C . LEU A 1 77 ? 2.166 -9.010 10.368 1.00 0.00 77 LEU A C 1
ATOM 1185 O O . LEU A 1 77 ? 2.751 -7.949 10.584 1.00 0.00 77 LEU A O 1
ATOM 1201 N N . GLU A 1 78 ? 1.443 -9.639 11.290 1.00 0.00 78 GLU A N 1
ATOM 1202 C CA . GLU A 1 78 ? 1.293 -9.105 12.638 1.00 0.00 78 GLU A CA 1
ATOM 1203 C C . GLU A 1 78 ? 0.507 -7.797 12.621 1.00 0.00 78 GLU A C 1
ATOM 1204 O O . GLU A 1 78 ? 0.728 -6.915 13.452 1.00 0.00 78 GLU A O 1
ATOM 1216 N N . LEU A 1 79 ? -0.412 -7.679 11.669 1.00 0.00 79 LEU A N 1
ATOM 1217 C CA . LEU A 1 79 ? -1.233 -6.480 11.542 1.00 0.00 79 LEU A CA 1
ATOM 1218 C C . LEU A 1 79 ? -2.710 -6.808 11.732 1.00 0.00 79 LEU A C 1
ATOM 1219 O O . LEU A 1 79 ? -3.583 -6.088 11.249 1.00 0.00 79 LEU A O 1
ATOM 1235 N N . ALA A 1 80 ? -2.982 -7.899 12.441 1.00 0.00 80 ALA A N 1
ATOM 1236 C CA . ALA A 1 80 ? -4.354 -8.320 12.699 1.00 0.00 80 ALA A CA 1
ATOM 1237 C C . ALA A 1 80 ? -5.110 -7.266 13.501 1.00 0.00 80 ALA A C 1
ATOM 1238 O O . ALA A 1 80 ? -6.113 -6.711 13.052 1.00 0.00 80 ALA A O 1
ATOM 1245 N N . PRO A 1 81 ? -4.620 -6.982 14.717 1.00 0.00 81 PRO A N 1
ATOM 1246 C CA . PRO A 1 81 ? -5.235 -5.993 15.607 1.00 0.00 81 PRO A CA 1
ATOM 1247 C C . PRO A 1 81 ? -5.061 -4.567 15.097 1.00 0.00 81 PRO A C 1
ATOM 1248 O O . PRO A 1 81 ? -5.887 -4.066 14.333 1.00 0.00 81 PRO A O 1
ATOM 1259 N N . SER A 1 82 ? -3.983 -3.917 15.523 1.00 0.00 82 SER A N 1
ATOM 1260 C CA . SER A 1 82 ? -3.703 -2.547 15.111 1.00 0.00 82 SER A CA 1
ATOM 1261 C C . SER A 1 82 ? -2.443 -2.483 14.254 1.00 0.00 82 SER A C 1
ATOM 1262 O O . SER A 1 82 ? -1.433 -3.113 14.568 1.00 0.00 82 SER A O 1
ATOM 1270 N N . ALA A 1 83 ? -2.510 -1.718 13.170 1.00 0.00 83 ALA A N 1
ATOM 1271 C CA . ALA A 1 83 ? -1.375 -1.570 12.267 1.00 0.00 83 ALA A CA 1
ATOM 1272 C C . ALA A 1 83 ? -1.195 -0.115 11.846 1.00 0.00 83 ALA A C 1
ATOM 1273 O O . ALA A 1 83 ? -2.166 0.633 11.733 1.00 0.00 83 ALA A O 1
ATOM 1280 N N . SER A 1 84 ? 0.053 0.279 11.615 1.00 0.00 84 SER A N 1
ATOM 1281 C CA . SER A 1 84 ? 0.361 1.646 11.210 1.00 0.00 84 SER A CA 1
ATOM 1282 C C . SER A 1 84 ? 1.236 1.658 9.960 1.00 0.00 84 SER A C 1
ATOM 1283 O O . SER A 1 84 ? 2.440 1.411 10.029 1.00 0.00 84 SER A O 1
ATOM 1291 N N . VAL A 1 85 ? 0.622 1.948 8.818 1.00 0.00 85 VAL A N 1
ATOM 1292 C CA . VAL A 1 85 ? 1.343 1.994 7.552 1.00 0.00 85 VAL A CA 1
ATOM 1293 C C . VAL A 1 85 ? 1.528 3.431 7.077 1.00 0.00 85 VAL A C 1
ATOM 1294 O O . VAL A 1 85 ? 0.565 4.104 6.711 1.00 0.00 85 VAL A O 1
ATOM 1307 N N . VAL A 1 86 ? 2.774 3.896 7.084 1.00 0.00 86 VAL A N 1
ATOM 1308 C CA . VAL A 1 86 ? 3.086 5.253 6.652 1.00 0.00 86 VAL A CA 1
ATOM 1309 C C . VAL A 1 86 ? 3.185 5.337 5.134 1.00 0.00 86 VAL A C 1
ATOM 1310 O O . VAL A 1 86 ? 3.867 4.532 4.499 1.00 0.00 86 VAL A O 1
ATOM 1323 N N . LEU A 1 87 ? 2.499 6.318 4.555 1.00 0.00 87 LEU A N 1
ATOM 1324 C CA . LEU A 1 87 ? 2.509 6.509 3.109 1.00 0.00 87 LEU A CA 1
ATOM 1325 C C . LEU A 1 87 ? 3.735 7.305 2.674 1.00 0.00 87 LEU A C 1
ATOM 1326 O O . LEU A 1 87 ? 3.906 8.463 3.058 1.00 0.00 87 LEU A O 1
ATOM 1342 N N . LEU A 1 88 ? 4.586 6.678 1.869 1.00 0.00 88 LEU A N 1
ATOM 1343 C CA . LEU A 1 88 ? 5.796 7.328 1.378 1.00 0.00 88 LEU A CA 1
ATOM 1344 C C . LEU A 1 88 ? 5.615 7.802 -0.060 1.00 0.00 88 LEU A C 1
ATOM 1345 O O . LEU A 1 88 ? 5.525 7.006 -0.995 1.00 0.00 88 LEU A O 1
ATOM 1361 N N . PRO A 1 89 ? 5.562 9.129 -0.244 1.00 0.00 89 PRO A N 1
ATOM 1362 C CA . PRO A 1 89 ? 5.395 9.739 -1.567 1.00 0.00 89 PRO A CA 1
ATOM 1363 C C . PRO A 1 89 ? 6.629 9.567 -2.445 1.00 0.00 89 PRO A C 1
ATOM 1364 O O . PRO A 1 89 ? 7.758 9.573 -1.954 1.00 0.00 89 PRO A O 1
ATOM 1375 N N . ALA A 1 90 ? 6.408 9.415 -3.746 1.00 0.00 90 ALA A N 1
ATOM 1376 C CA . ALA A 1 90 ? 7.503 9.245 -4.693 1.00 0.00 90 ALA A CA 1
ATOM 1377 C C . ALA A 1 90 ? 7.755 10.528 -5.478 1.00 0.00 90 ALA A C 1
ATOM 1378 O O . ALA A 1 90 ? 8.898 10.957 -5.633 1.00 0.00 90 ALA A O 1
ATOM 1385 N N . GLY A 1 91 ? 6.680 11.136 -5.971 1.00 0.00 91 GLY A N 1
ATOM 1386 C CA . GLY A 1 91 ? 6.808 12.364 -6.734 1.00 0.00 91 GLY A CA 1
ATOM 1387 C C . GLY A 1 91 ? 6.170 12.262 -8.106 1.00 0.00 91 GLY A C 1
ATOM 1388 O O . GLY A 1 91 ? 5.393 13.131 -8.502 1.00 0.00 91 GLY A O 1
ATOM 1392 N N . ARG A 1 92 ? 6.501 11.200 -8.833 1.00 0.00 92 ARG A N 1
ATOM 1393 C CA . ARG A 1 92 ? 5.957 10.991 -10.170 1.00 0.00 92 ARG A CA 1
ATOM 1394 C C . ARG A 1 92 ? 4.568 10.363 -10.099 1.00 0.00 92 ARG A C 1
ATOM 1395 O O . ARG A 1 92 ? 4.349 9.356 -9.426 1.00 0.00 92 ARG A O 1
ATOM 1416 N N . PRO A 1 93 ? 3.607 10.971 -10.810 1.00 0.00 93 PRO A N 1
ATOM 1417 C CA . PRO A 1 93 ? 2.223 10.489 -10.845 1.00 0.00 93 PRO A CA 1
ATOM 1418 C C . PRO A 1 93 ? 2.086 9.172 -11.602 1.00 0.00 93 PRO A C 1
ATOM 1419 O O . PRO A 1 93 ? 3.040 8.698 -12.219 1.00 0.00 93 PRO A O 1
ATOM 1430 N N . ALA A 1 94 ? 0.895 8.586 -11.550 1.00 0.00 94 ALA A N 1
ATOM 1431 C CA . ALA A 1 94 ? 0.633 7.325 -12.233 1.00 0.00 94 ALA A CA 1
ATOM 1432 C C . ALA A 1 94 ? -0.576 7.441 -13.155 1.00 0.00 94 ALA A C 1
ATOM 1433 O O . ALA A 1 94 ? -1.719 7.470 -12.697 1.00 0.00 94 ALA A O 1
ATOM 1440 N N . THR A 1 95 ? -0.317 7.507 -14.457 1.00 0.00 95 THR A N 1
ATOM 1441 C CA . THR A 1 95 ? -1.384 7.621 -15.444 1.00 0.00 95 THR A CA 1
ATOM 1442 C C . THR A 1 95 ? -2.388 6.482 -15.302 1.00 0.00 95 THR A C 1
ATOM 1443 O O . THR A 1 95 ? -2.010 5.335 -15.066 1.00 0.00 95 THR A O 1
ATOM 1454 N N . SER A 1 96 ? -3.669 6.807 -15.450 1.00 0.00 96 SER A N 1
ATOM 1455 C CA . SER A 1 96 ? -4.727 5.811 -15.335 1.00 0.00 96 SER A CA 1
ATOM 1456 C C . SER A 1 96 ? -5.991 6.277 -16.051 1.00 0.00 96 SER A C 1
ATOM 1457 O O . SER A 1 96 ? -6.092 7.431 -16.468 1.00 0.00 96 SER A O 1
ATOM 1465 N N . ILE A 1 97 ? -6.953 5.371 -16.191 1.00 0.00 97 ILE A N 1
ATOM 1466 C CA . ILE A 1 97 ? -8.211 5.688 -16.855 1.00 0.00 97 ILE A CA 1
ATOM 1467 C C . ILE A 1 97 ? -9.400 5.410 -15.943 1.00 0.00 97 ILE A C 1
ATOM 1468 O O . ILE A 1 97 ? -9.435 4.399 -15.241 1.00 0.00 97 ILE A O 1
ATOM 1484 N N . VAL A 1 98 ? -10.375 6.313 -15.958 1.00 0.00 98 VAL A N 1
ATOM 1485 C CA . VAL A 1 98 ? -11.569 6.164 -15.134 1.00 0.00 98 VAL A CA 1
ATOM 1486 C C . VAL A 1 98 ? -12.766 5.734 -15.974 1.00 0.00 98 VAL A C 1
ATOM 1487 O O . VAL A 1 98 ? -12.687 5.669 -17.201 1.00 0.00 98 VAL A O 1
ATOM 1500 N N . HIS A 1 99 ? -13.877 5.440 -15.305 1.00 0.00 99 HIS A N 1
ATOM 1501 C CA . HIS A 1 99 ? -15.093 5.016 -15.990 1.00 0.00 99 HIS A CA 1
ATOM 1502 C C . HIS A 1 99 ? -16.333 5.517 -15.255 1.00 0.00 99 HIS A C 1
ATOM 1503 O O . HIS A 1 99 ? -16.232 6.116 -14.185 1.00 0.00 99 HIS A O 1
ATOM 1518 N N . SER A 1 100 ? -17.501 5.268 -15.838 1.00 0.00 100 SER A N 1
ATOM 1519 C CA . SER A 1 100 ? -18.760 5.698 -15.241 1.00 0.00 100 SER A CA 1
ATOM 1520 C C . SER A 1 100 ? -19.901 4.774 -15.656 1.00 0.00 100 SER A C 1
ATOM 1521 O O . SER A 1 100 ? -19.901 4.225 -16.758 1.00 0.00 100 SER A O 1
ATOM 1529 N N . SER A 1 101 ? -20.872 4.606 -14.763 1.00 0.00 101 SER A N 1
ATOM 1530 C CA . SER A 1 101 ? -22.017 3.745 -15.033 1.00 0.00 101 SER A CA 1
ATOM 1531 C C . SER A 1 101 ? -23.294 4.340 -14.447 1.00 0.00 101 SER A C 1
ATOM 1532 O O . SER A 1 101 ? -23.245 5.262 -13.633 1.00 0.00 101 SER A O 1
ATOM 1540 N N . SER A 1 102 ? -24.436 3.806 -14.868 1.00 0.00 102 SER A N 1
ATOM 1541 C CA . SER A 1 102 ? -25.727 4.285 -14.388 1.00 0.00 102 SER A CA 1
ATOM 1542 C C . SER A 1 102 ? -26.847 3.334 -14.800 1.00 0.00 102 SER A C 1
ATOM 1543 O O . SER A 1 102 ? -26.804 2.734 -15.872 1.00 0.00 102 SER A O 1
ATOM 1551 N N . GLY A 1 103 ? -27.850 3.203 -13.937 1.00 0.00 103 GLY A N 1
ATOM 1552 C CA . GLY A 1 103 ? -28.968 2.324 -14.227 1.00 0.00 103 GLY A CA 1
ATOM 1553 C C . GLY A 1 103 ? -30.107 2.490 -13.241 1.00 0.00 103 GLY A C 1
ATOM 1554 O O . GLY A 1 103 ? -29.892 2.878 -12.093 1.00 0.00 103 GLY A O 1
ATOM 1558 N N . ASP A 1 104 ? -31.323 2.198 -13.690 1.00 0.00 104 ASP A N 1
ATOM 1559 C CA . ASP A 1 104 ? -32.501 2.318 -12.840 1.00 0.00 104 ASP A CA 1
ATOM 1560 C C . ASP A 1 104 ? -33.692 1.591 -13.456 1.00 0.00 104 ASP A C 1
ATOM 1561 O O . ASP A 1 104 ? -34.091 1.878 -14.585 1.00 0.00 104 ASP A O 1
ATOM 1570 N N . ILE A 1 105 ? -34.256 0.649 -12.707 1.00 0.00 105 ILE A N 1
ATOM 1571 C CA . ILE A 1 105 ? -35.401 -0.119 -13.180 1.00 0.00 105 ILE A CA 1
ATOM 1572 C C . ILE A 1 105 ? -36.711 0.579 -12.834 1.00 0.00 105 ILE A C 1
ATOM 1573 O O . ILE A 1 105 ? -37.422 0.169 -11.915 1.00 0.00 105 ILE A O 1
ATOM 1589 N N . LEU A 1 106 ? -37.027 1.634 -13.576 1.00 0.00 106 LEU A N 1
ATOM 1590 C CA . LEU A 1 106 ? -38.255 2.389 -13.349 1.00 0.00 106 LEU A CA 1
ATOM 1591 C C . LEU A 1 106 ? -38.532 2.543 -11.857 1.00 0.00 106 LEU A C 1
ATOM 1592 O O . LEU A 1 106 ? -39.675 2.438 -11.414 1.00 0.00 106 LEU A O 1
ATOM 1608 N N . MET A 1 107 ? -37.478 2.794 -11.088 1.00 0.00 107 MET A N 1
ATOM 1609 C CA . MET A 1 107 ? -37.608 2.966 -9.646 1.00 0.00 107 MET A CA 1
ATOM 1610 C C . MET A 1 107 ? -36.925 4.251 -9.187 1.00 0.00 107 MET A C 1
ATOM 1611 O O . MET A 1 107 ? -35.751 4.478 -9.479 1.00 0.00 107 MET A O 1
ATOM 1625 N N . ILE A 1 108 ? -37.667 5.086 -8.469 1.00 0.00 108 ILE A N 1
ATOM 1626 C CA . ILE A 1 108 ? -37.132 6.347 -7.970 1.00 0.00 108 ILE A CA 1
ATOM 1627 C C . ILE A 1 108 ? -37.719 6.692 -6.606 1.00 0.00 108 ILE A C 1
ATOM 1628 O O . ILE A 1 108 ? -38.937 6.775 -6.446 1.00 0.00 108 ILE A O 1
ATOM 1644 N N . ASP A 1 109 ? -36.845 6.895 -5.626 1.00 0.00 109 ASP A N 1
ATOM 1645 C CA . ASP A 1 109 ? -37.277 7.235 -4.275 1.00 0.00 109 ASP A CA 1
ATOM 1646 C C . ASP A 1 109 ? -36.166 7.953 -3.514 1.00 0.00 109 ASP A C 1
ATOM 1647 O O . ASP A 1 109 ? -34.993 7.862 -3.878 1.00 0.00 109 ASP A O 1
ATOM 1656 N N . GLY A 1 1 ? 0.814 -5.100 -10.040 1.00 0.00 1 GLY A N 2
ATOM 1657 C CA . GLY A 1 1 ? -0.610 -4.825 -10.000 1.00 0.00 1 GLY A CA 2
ATOM 1658 C C . GLY A 1 1 ? -1.445 -6.044 -10.340 1.00 0.00 1 GLY A C 2
ATOM 1659 O O . GLY A 1 1 ? -1.386 -6.553 -11.459 1.00 0.00 1 GLY A O 2
ATOM 1663 N N . SER A 1 2 ? -2.225 -6.514 -9.371 1.00 0.00 2 SER A N 2
ATOM 1664 C CA . SER A 1 2 ? -3.072 -7.684 -9.572 1.00 0.00 2 SER A CA 2
ATOM 1665 C C . SER A 1 2 ? -4.480 -7.271 -9.989 1.00 0.00 2 SER A C 2
ATOM 1666 O O . SER A 1 2 ? -5.089 -6.395 -9.375 1.00 0.00 2 SER A O 2
ATOM 1674 N N . SER A 1 3 ? -4.990 -7.909 -11.037 1.00 0.00 3 SER A N 2
ATOM 1675 C CA . SER A 1 3 ? -6.325 -7.606 -11.540 1.00 0.00 3 SER A CA 2
ATOM 1676 C C . SER A 1 3 ? -7.374 -8.477 -10.856 1.00 0.00 3 SER A C 2
ATOM 1677 O O . SER A 1 3 ? -7.196 -9.686 -10.713 1.00 0.00 3 SER A O 2
ATOM 1685 N N . GLY A 1 4 ? -8.470 -7.853 -10.435 1.00 0.00 4 GLY A N 2
ATOM 1686 C CA . GLY A 1 4 ? -9.532 -8.585 -9.771 1.00 0.00 4 GLY A CA 2
ATOM 1687 C C . GLY A 1 4 ? -10.394 -7.694 -8.899 1.00 0.00 4 GLY A C 2
ATOM 1688 O O . GLY A 1 4 ? -9.980 -6.598 -8.519 1.00 0.00 4 GLY A O 2
ATOM 1692 N N . SER A 1 5 ? -11.596 -8.162 -8.582 1.00 0.00 5 SER A N 2
ATOM 1693 C CA . SER A 1 5 ? -12.521 -7.397 -7.753 1.00 0.00 5 SER A CA 2
ATOM 1694 C C . SER A 1 5 ? -13.428 -8.326 -6.951 1.00 0.00 5 SER A C 2
ATOM 1695 O O . SER A 1 5 ? -14.082 -9.207 -7.509 1.00 0.00 5 SER A O 2
ATOM 1703 N N . SER A 1 6 ? -13.461 -8.122 -5.638 1.00 0.00 6 SER A N 2
ATOM 1704 C CA . SER A 1 6 ? -14.284 -8.943 -4.758 1.00 0.00 6 SER A CA 2
ATOM 1705 C C . SER A 1 6 ? -14.577 -8.212 -3.451 1.00 0.00 6 SER A C 2
ATOM 1706 O O . SER A 1 6 ? -13.733 -7.485 -2.930 1.00 0.00 6 SER A O 2
ATOM 1714 N N . GLY A 1 7 ? -15.783 -8.411 -2.926 1.00 0.00 7 GLY A N 2
ATOM 1715 C CA . GLY A 1 7 ? -16.168 -7.765 -1.685 1.00 0.00 7 GLY A CA 2
ATOM 1716 C C . GLY A 1 7 ? -17.084 -8.629 -0.842 1.00 0.00 7 GLY A C 2
ATOM 1717 O O . GLY A 1 7 ? -17.985 -9.286 -1.366 1.00 0.00 7 GLY A O 2
ATOM 1721 N N . ARG A 1 8 ? -16.855 -8.630 0.467 1.00 0.00 8 ARG A N 2
ATOM 1722 C CA . ARG A 1 8 ? -17.666 -9.422 1.384 1.00 0.00 8 ARG A CA 2
ATOM 1723 C C . ARG A 1 8 ? -17.346 -9.071 2.834 1.00 0.00 8 ARG A C 2
ATOM 1724 O O . ARG A 1 8 ? -16.340 -8.421 3.119 1.00 0.00 8 ARG A O 2
ATOM 1745 N N . ASP A 1 9 ? -18.210 -9.504 3.746 1.00 0.00 9 ASP A N 2
ATOM 1746 C CA . ASP A 1 9 ? -18.020 -9.236 5.167 1.00 0.00 9 ASP A CA 2
ATOM 1747 C C . ASP A 1 9 ? -17.255 -10.373 5.837 1.00 0.00 9 ASP A C 2
ATOM 1748 O O . ASP A 1 9 ? -17.109 -11.455 5.269 1.00 0.00 9 ASP A O 2
ATOM 1757 N N . ARG A 1 10 ? -16.768 -10.120 7.047 1.00 0.00 10 ARG A N 2
ATOM 1758 C CA . ARG A 1 10 ? -16.016 -11.121 7.793 1.00 0.00 10 ARG A CA 2
ATOM 1759 C C . ARG A 1 10 ? -16.035 -10.814 9.288 1.00 0.00 10 ARG A C 2
ATOM 1760 O O . ARG A 1 10 ? -15.920 -9.658 9.695 1.00 0.00 10 ARG A O 2
ATOM 1781 N N . SER A 1 11 ? -16.181 -11.856 10.100 1.00 0.00 11 SER A N 2
ATOM 1782 C CA . SER A 1 11 ? -16.219 -11.697 11.549 1.00 0.00 11 SER A CA 2
ATOM 1783 C C . SER A 1 11 ? -14.981 -10.957 12.047 1.00 0.00 11 SER A C 2
ATOM 1784 O O . SER A 1 11 ? -15.081 -10.011 12.829 1.00 0.00 11 SER A O 2
ATOM 1792 N N . THR A 1 12 ? -13.813 -11.395 11.588 1.00 0.00 12 THR A N 2
ATOM 1793 C CA . THR A 1 12 ? -12.555 -10.777 11.986 1.00 0.00 12 THR A CA 2
ATOM 1794 C C . THR A 1 12 ? -12.344 -9.448 11.270 1.00 0.00 12 THR A C 2
ATOM 1795 O O . THR A 1 12 ? -12.822 -9.252 10.152 1.00 0.00 12 THR A O 2
ATOM 1806 N N . ILE A 1 13 ? -11.625 -8.539 11.920 1.00 0.00 13 ILE A N 2
ATOM 1807 C CA . ILE A 1 13 ? -11.350 -7.229 11.343 1.00 0.00 13 ILE A CA 2
ATOM 1808 C C . ILE A 1 13 ? -9.912 -6.800 11.613 1.00 0.00 13 ILE A C 2
ATOM 1809 O O . ILE A 1 13 ? -9.275 -7.282 12.549 1.00 0.00 13 ILE A O 2
ATOM 1825 N N . ALA A 1 14 ? -9.407 -5.889 10.787 1.00 0.00 14 ALA A N 2
ATOM 1826 C CA . ALA A 1 14 ? -8.045 -5.392 10.940 1.00 0.00 14 ALA A CA 2
ATOM 1827 C C . ALA A 1 14 ? -8.019 -3.868 10.994 1.00 0.00 14 ALA A C 2
ATOM 1828 O O . ALA A 1 14 ? -8.724 -3.199 10.238 1.00 0.00 14 ALA A O 2
ATOM 1835 N N . ARG A 1 15 ? -7.205 -3.327 11.894 1.00 0.00 15 ARG A N 2
ATOM 1836 C CA . ARG A 1 15 ? -7.089 -1.881 12.048 1.00 0.00 15 ARG A CA 2
ATOM 1837 C C . ARG A 1 15 ? -5.812 -1.365 11.392 1.00 0.00 15 ARG A C 2
ATOM 1838 O O . ARG A 1 15 ? -4.732 -1.426 11.980 1.00 0.00 15 ARG A O 2
ATOM 1859 N N . ILE A 1 16 ? -5.944 -0.857 10.171 1.00 0.00 16 ILE A N 2
ATOM 1860 C CA . ILE A 1 16 ? -4.801 -0.329 9.436 1.00 0.00 16 ILE A CA 2
ATOM 1861 C C . ILE A 1 16 ? -4.877 1.189 9.317 1.00 0.00 16 ILE A C 2
ATOM 1862 O O . ILE A 1 16 ? -5.874 1.735 8.844 1.00 0.00 16 ILE A O 2
ATOM 1878 N N . GLN A 1 17 ? -3.817 1.865 9.749 1.00 0.00 17 GLN A N 2
ATOM 1879 C CA . GLN A 1 17 ? -3.764 3.321 9.690 1.00 0.00 17 GLN A CA 2
ATOM 1880 C C . GLN A 1 17 ? -2.904 3.787 8.519 1.00 0.00 17 GLN A C 2
ATOM 1881 O O . GLN A 1 17 ? -1.892 3.167 8.194 1.00 0.00 17 GLN A O 2
ATOM 1895 N N . PHE A 1 18 ? -3.315 4.883 7.890 1.00 0.00 18 PHE A N 2
ATOM 1896 C CA . PHE A 1 18 ? -2.582 5.432 6.754 1.00 0.00 18 PHE A CA 2
ATOM 1897 C C . PHE A 1 18 ? -2.133 6.862 7.037 1.00 0.00 18 PHE A C 2
ATOM 1898 O O . PHE A 1 18 ? -2.938 7.794 7.009 1.00 0.00 18 PHE A O 2
ATOM 1915 N N . ARG A 1 19 ? -0.843 7.028 7.309 1.00 0.00 19 ARG A N 2
ATOM 1916 C CA . ARG A 1 19 ? -0.286 8.344 7.599 1.00 0.00 19 ARG A CA 2
ATOM 1917 C C . ARG A 1 19 ? 0.124 9.056 6.313 1.00 0.00 19 ARG A C 2
ATOM 1918 O O . ARG A 1 19 ? 0.864 8.507 5.495 1.00 0.00 19 ARG A O 2
ATOM 1939 N N . LEU A 1 20 ? -0.363 10.280 6.139 1.00 0.00 20 LEU A N 2
ATOM 1940 C CA . LEU A 1 20 ? -0.047 11.067 4.953 1.00 0.00 20 LEU A CA 2
ATOM 1941 C C . LEU A 1 20 ? 1.038 12.096 5.254 1.00 0.00 20 LEU A C 2
ATOM 1942 O O . LEU A 1 20 ? 1.207 12.542 6.389 1.00 0.00 20 LEU A O 2
ATOM 1958 N N . PRO A 1 21 ? 1.791 12.483 4.214 1.00 0.00 21 PRO A N 2
ATOM 1959 C CA . PRO A 1 21 ? 2.871 13.466 4.342 1.00 0.00 21 PRO A CA 2
ATOM 1960 C C . PRO A 1 21 ? 2.347 14.872 4.612 1.00 0.00 21 PRO A C 2
ATOM 1961 O O . PRO A 1 21 ? 3.107 15.767 4.983 1.00 0.00 21 PRO A O 2
ATOM 1972 N N . ASP A 1 22 ? 1.045 15.059 4.426 1.00 0.00 22 ASP A N 2
ATOM 1973 C CA . ASP A 1 22 ? 0.419 16.357 4.652 1.00 0.00 22 ASP A CA 2
ATOM 1974 C C . ASP A 1 22 ? 0.142 16.575 6.136 1.00 0.00 22 ASP A C 2
ATOM 1975 O O . ASP A 1 22 ? 0.516 17.601 6.703 1.00 0.00 22 ASP A O 2
ATOM 1984 N N . GLY A 1 23 ? -0.517 15.603 6.760 1.00 0.00 23 GLY A N 2
ATOM 1985 C CA . GLY A 1 23 ? -0.834 15.710 8.172 1.00 0.00 23 GLY A CA 2
ATOM 1986 C C . GLY A 1 23 ? -2.007 14.836 8.570 1.00 0.00 23 GLY A C 2
ATOM 1987 O O . GLY A 1 23 ? -1.962 14.153 9.593 1.00 0.00 23 GLY A O 2
ATOM 1991 N N . SER A 1 24 ? -3.061 14.859 7.761 1.00 0.00 24 SER A N 2
ATOM 1992 C CA . SER A 1 24 ? -4.254 14.067 8.037 1.00 0.00 24 SER A CA 2
ATOM 1993 C C . SER A 1 24 ? -4.024 12.599 7.691 1.00 0.00 24 SER A C 2
ATOM 1994 O O . SER A 1 24 ? -3.315 12.279 6.737 1.00 0.00 24 SER A O 2
ATOM 2002 N N . SER A 1 25 ? -4.629 11.711 8.473 1.00 0.00 25 SER A N 2
ATOM 2003 C CA . SER A 1 25 ? -4.488 10.277 8.253 1.00 0.00 25 SER A CA 2
ATOM 2004 C C . SER A 1 25 ? -5.839 9.575 8.363 1.00 0.00 25 SER A C 2
ATOM 2005 O O . SER A 1 25 ? -6.696 9.973 9.152 1.00 0.00 25 SER A O 2
ATOM 2013 N N . PHE A 1 26 ? -6.021 8.528 7.565 1.00 0.00 26 PHE A N 2
ATOM 2014 C CA . PHE A 1 26 ? -7.266 7.770 7.570 1.00 0.00 26 PHE A CA 2
ATOM 2015 C C . PHE A 1 26 ? -7.010 6.305 7.911 1.00 0.00 26 PHE A C 2
ATOM 2016 O O . PHE A 1 26 ? -6.004 5.726 7.500 1.00 0.00 26 PHE A O 2
ATOM 2033 N N . THR A 1 27 ? -7.928 5.710 8.667 1.00 0.00 27 THR A N 2
ATOM 2034 C CA . THR A 1 27 ? -7.802 4.314 9.066 1.00 0.00 27 THR A CA 2
ATOM 2035 C C . THR A 1 27 ? -9.015 3.504 8.622 1.00 0.00 27 THR A C 2
ATOM 2036 O O . THR A 1 27 ? -10.096 3.623 9.198 1.00 0.00 27 THR A O 2
ATOM 2047 N N . ASN A 1 28 ? -8.827 2.680 7.597 1.00 0.00 28 ASN A N 2
ATOM 2048 C CA . ASN A 1 28 ? -9.907 1.850 7.076 1.00 0.00 28 ASN A CA 2
ATOM 2049 C C . ASN A 1 28 ? -9.991 0.528 7.834 1.00 0.00 28 ASN A C 2
ATOM 2050 O O . ASN A 1 28 ? -9.127 0.216 8.653 1.00 0.00 28 ASN A O 2
ATOM 2061 N N . GLN A 1 29 ? -11.037 -0.243 7.555 1.00 0.00 29 GLN A N 2
ATOM 2062 C CA . GLN A 1 29 ? -11.234 -1.530 8.211 1.00 0.00 29 GLN A CA 2
ATOM 2063 C C . GLN A 1 29 ? -11.202 -2.668 7.196 1.00 0.00 29 GLN A C 2
ATOM 2064 O O . GLN A 1 29 ? -12.056 -2.750 6.312 1.00 0.00 29 GLN A O 2
ATOM 2078 N N . PHE A 1 30 ? -10.212 -3.545 7.328 1.00 0.00 30 PHE A N 2
ATOM 2079 C CA . PHE A 1 30 ? -10.069 -4.678 6.422 1.00 0.00 30 PHE A CA 2
ATOM 2080 C C . PHE A 1 30 ? -10.055 -5.994 7.195 1.00 0.00 30 PHE A C 2
ATOM 2081 O O . PHE A 1 30 ? -9.665 -6.055 8.361 1.00 0.00 30 PHE A O 2
ATOM 2098 N N . PRO A 1 31 ? -10.492 -7.074 6.530 1.00 0.00 31 PRO A N 2
ATOM 2099 C CA . PRO A 1 31 ? -10.541 -8.409 7.134 1.00 0.00 31 PRO A CA 2
ATOM 2100 C C . PRO A 1 31 ? -9.150 -8.992 7.364 1.00 0.00 31 PRO A C 2
ATOM 2101 O O . PRO A 1 31 ? -8.322 -9.023 6.454 1.00 0.00 31 PRO A O 2
ATOM 2112 N N . SER A 1 32 ? -8.902 -9.453 8.586 1.00 0.00 32 SER A N 2
ATOM 2113 C CA . SER A 1 32 ? -7.610 -10.033 8.936 1.00 0.00 32 SER A CA 2
ATOM 2114 C C . SER A 1 32 ? -7.062 -10.872 7.786 1.00 0.00 32 SER A C 2
ATOM 2115 O O . SER A 1 32 ? -5.850 -11.048 7.654 1.00 0.00 32 SER A O 2
ATOM 2123 N N . ASP A 1 33 ? -7.962 -11.389 6.958 1.00 0.00 33 ASP A N 2
ATOM 2124 C CA . ASP A 1 33 ? -7.570 -12.210 5.818 1.00 0.00 33 ASP A CA 2
ATOM 2125 C C . ASP A 1 33 ? -7.068 -11.341 4.669 1.00 0.00 33 ASP A C 2
ATOM 2126 O O . ASP A 1 33 ? -6.062 -11.655 4.034 1.00 0.00 33 ASP A O 2
ATOM 2135 N N . ALA A 1 34 ? -7.778 -10.248 4.407 1.00 0.00 34 ALA A N 2
ATOM 2136 C CA . ALA A 1 34 ? -7.404 -9.333 3.336 1.00 0.00 34 ALA A CA 2
ATOM 2137 C C . ALA A 1 34 ? -5.892 -9.143 3.279 1.00 0.00 34 ALA A C 2
ATOM 2138 O O . ALA A 1 34 ? -5.236 -8.888 4.289 1.00 0.00 34 ALA A O 2
ATOM 2145 N N . PRO A 1 35 ? -5.324 -9.269 2.071 1.00 0.00 35 PRO A N 2
ATOM 2146 C CA . PRO A 1 35 ? -3.882 -9.115 1.854 1.00 0.00 35 PRO A CA 2
ATOM 2147 C C . PRO A 1 35 ? -3.421 -7.672 2.028 1.00 0.00 35 PRO A C 2
ATOM 2148 O O . PRO A 1 35 ? -4.142 -6.733 1.686 1.00 0.00 35 PRO A O 2
ATOM 2159 N N . LEU A 1 36 ? -2.217 -7.501 2.562 1.00 0.00 36 LEU A N 2
ATOM 2160 C CA . LEU A 1 36 ? -1.658 -6.171 2.781 1.00 0.00 36 LEU A CA 2
ATOM 2161 C C . LEU A 1 36 ? -2.019 -5.233 1.633 1.00 0.00 36 LEU A C 2
ATOM 2162 O O . LEU A 1 36 ? -2.324 -4.061 1.850 1.00 0.00 36 LEU A O 2
ATOM 2178 N N . GLU A 1 37 ? -1.982 -5.759 0.413 1.00 0.00 37 GLU A N 2
ATOM 2179 C CA . GLU A 1 37 ? -2.306 -4.968 -0.769 1.00 0.00 37 GLU A CA 2
ATOM 2180 C C . GLU A 1 37 ? -3.594 -4.177 -0.558 1.00 0.00 37 GLU A C 2
ATOM 2181 O O . GLU A 1 37 ? -3.661 -2.988 -0.867 1.00 0.00 37 GLU A O 2
ATOM 2193 N N . GLU A 1 38 ? -4.613 -4.848 -0.030 1.00 0.00 38 GLU A N 2
ATOM 2194 C CA . GLU A 1 38 ? -5.899 -4.208 0.221 1.00 0.00 38 GLU A CA 2
ATOM 2195 C C . GLU A 1 38 ? -5.707 -2.807 0.793 1.00 0.00 38 GLU A C 2
ATOM 2196 O O . GLU A 1 38 ? -6.417 -1.871 0.424 1.00 0.00 38 GLU A O 2
ATOM 2208 N N . ALA A 1 39 ? -4.743 -2.670 1.698 1.00 0.00 39 ALA A N 2
ATOM 2209 C CA . ALA A 1 39 ? -4.456 -1.384 2.320 1.00 0.00 39 ALA A CA 2
ATOM 2210 C C . ALA A 1 39 ? -3.824 -0.420 1.323 1.00 0.00 39 ALA A C 2
ATOM 2211 O O . ALA A 1 39 ? -4.036 0.791 1.395 1.00 0.00 39 ALA A O 2
ATOM 2218 N N . ARG A 1 40 ? -3.047 -0.964 0.392 1.00 0.00 40 ARG A N 2
ATOM 2219 C CA . ARG A 1 40 ? -2.382 -0.150 -0.619 1.00 0.00 40 ARG A CA 2
ATOM 2220 C C . ARG A 1 40 ? -3.379 0.331 -1.670 1.00 0.00 40 ARG A C 2
ATOM 2221 O O . ARG A 1 40 ? -3.346 1.490 -2.084 1.00 0.00 40 ARG A O 2
ATOM 2242 N N . GLN A 1 41 ? -4.261 -0.566 -2.097 1.00 0.00 41 GLN A N 2
ATOM 2243 C CA . GLN A 1 41 ? -5.265 -0.232 -3.100 1.00 0.00 41 GLN A CA 2
ATOM 2244 C C . GLN A 1 41 ? -6.263 0.783 -2.554 1.00 0.00 41 GLN A C 2
ATOM 2245 O O . GLN A 1 41 ? -6.663 1.714 -3.254 1.00 0.00 41 GLN A O 2
ATOM 2259 N N . PHE A 1 42 ? -6.664 0.597 -1.301 1.00 0.00 42 PHE A N 2
ATOM 2260 C CA . PHE A 1 42 ? -7.617 1.496 -0.661 1.00 0.00 42 PHE A CA 2
ATOM 2261 C C . PHE A 1 42 ? -7.086 2.927 -0.642 1.00 0.00 42 PHE A C 2
ATOM 2262 O O . PHE A 1 42 ? -7.731 3.846 -1.146 1.00 0.00 42 PHE A O 2
ATOM 2279 N N . ALA A 1 43 ? -5.907 3.106 -0.056 1.00 0.00 43 ALA A N 2
ATOM 2280 C CA . ALA A 1 43 ? -5.289 4.424 0.029 1.00 0.00 43 ALA A CA 2
ATOM 2281 C C . ALA A 1 43 ? -5.123 5.042 -1.355 1.00 0.00 43 ALA A C 2
ATOM 2282 O O . ALA A 1 43 ? -5.185 6.261 -1.512 1.00 0.00 43 ALA A O 2
ATOM 2289 N N . ALA A 1 44 ? -4.911 4.194 -2.356 1.00 0.00 44 ALA A N 2
ATOM 2290 C CA . ALA A 1 44 ? -4.738 4.657 -3.727 1.00 0.00 44 ALA A CA 2
ATOM 2291 C C . ALA A 1 44 ? -6.055 5.166 -4.305 1.00 0.00 44 ALA A C 2
ATOM 2292 O O . ALA A 1 44 ? -6.067 6.071 -5.139 1.00 0.00 44 ALA A O 2
ATOM 2299 N N . GLN A 1 45 ? -7.159 4.578 -3.856 1.00 0.00 45 GLN A N 2
ATOM 2300 C CA . GLN A 1 45 ? -8.480 4.972 -4.331 1.00 0.00 45 GLN A CA 2
ATOM 2301 C C . GLN A 1 45 ? -8.825 6.385 -3.871 1.00 0.00 45 GLN A C 2
ATOM 2302 O O . GLN A 1 45 ? -9.579 7.099 -4.532 1.00 0.00 45 GLN A O 2
ATOM 2316 N N . THR A 1 46 ? -8.268 6.784 -2.731 1.00 0.00 46 THR A N 2
ATOM 2317 C CA . THR A 1 46 ? -8.517 8.110 -2.181 1.00 0.00 46 THR A CA 2
ATOM 2318 C C . THR A 1 46 ? -7.414 9.086 -2.577 1.00 0.00 46 THR A C 2
ATOM 2319 O O . THR A 1 46 ? -7.686 10.224 -2.958 1.00 0.00 46 THR A O 2
ATOM 2330 N N . VAL A 1 47 ? -6.168 8.632 -2.485 1.00 0.00 47 VAL A N 2
ATOM 2331 C CA . VAL A 1 47 ? -5.024 9.464 -2.836 1.00 0.00 47 VAL A CA 2
ATOM 2332 C C . VAL A 1 47 ? -4.405 9.021 -4.157 1.00 0.00 47 VAL A C 2
ATOM 2333 O O . VAL A 1 47 ? -3.211 9.202 -4.387 1.00 0.00 47 VAL A O 2
ATOM 2346 N N . GLY A 1 48 ? -5.229 8.438 -5.023 1.00 0.00 48 GLY A N 2
ATOM 2347 C CA . GLY A 1 48 ? -4.745 7.978 -6.312 1.00 0.00 48 GLY A CA 2
ATOM 2348 C C . GLY A 1 48 ? -4.174 9.102 -7.153 1.00 0.00 48 GLY A C 2
ATOM 2349 O O . GLY A 1 48 ? -3.212 8.906 -7.893 1.00 0.00 48 GLY A O 2
ATOM 2353 N N . ASN A 1 49 ? -4.771 10.285 -7.040 1.00 0.00 49 ASN A N 2
ATOM 2354 C CA . ASN A 1 49 ? -4.318 11.445 -7.798 1.00 0.00 49 ASN A CA 2
ATOM 2355 C C . ASN A 1 49 ? -3.413 12.331 -6.947 1.00 0.00 49 ASN A C 2
ATOM 2356 O O . ASN A 1 49 ? -2.485 12.961 -7.456 1.00 0.00 49 ASN A O 2
ATOM 2367 N N . THR A 1 50 ? -3.688 12.374 -5.647 1.00 0.00 50 THR A N 2
ATOM 2368 C CA . THR A 1 50 ? -2.900 13.182 -4.725 1.00 0.00 50 THR A CA 2
ATOM 2369 C C . THR A 1 50 ? -1.409 12.918 -4.898 1.00 0.00 50 THR A C 2
ATOM 2370 O O . THR A 1 50 ? -0.659 13.794 -5.329 1.00 0.00 50 THR A O 2
ATOM 2381 N N . TYR A 1 51 ? -0.985 11.705 -4.561 1.00 0.00 51 TYR A N 2
ATOM 2382 C CA . TYR A 1 51 ? 0.418 11.326 -4.678 1.00 0.00 51 TYR A CA 2
ATOM 2383 C C . TYR A 1 51 ? 0.631 10.383 -5.859 1.00 0.00 51 TYR A C 2
ATOM 2384 O O . TYR A 1 51 ? 1.568 10.547 -6.638 1.00 0.00 51 TYR A O 2
ATOM 2402 N N . GLY A 1 52 ? -0.249 9.394 -5.984 1.00 0.00 52 GLY A N 2
ATOM 2403 C CA . GLY A 1 52 ? -0.141 8.439 -7.072 1.00 0.00 52 GLY A CA 2
ATOM 2404 C C . GLY A 1 52 ? 0.383 7.093 -6.612 1.00 0.00 52 GLY A C 2
ATOM 2405 O O . GLY A 1 52 ? -0.309 6.357 -5.909 1.00 0.00 52 GLY A O 2
ATOM 2409 N N . ASN A 1 53 ? 1.608 6.769 -7.011 1.00 0.00 53 ASN A N 2
ATOM 2410 C CA . ASN A 1 53 ? 2.224 5.501 -6.637 1.00 0.00 53 ASN A CA 2
ATOM 2411 C C . ASN A 1 53 ? 3.085 5.661 -5.387 1.00 0.00 53 ASN A C 2
ATOM 2412 O O . ASN A 1 53 ? 4.312 5.725 -5.470 1.00 0.00 53 ASN A O 2
ATOM 2423 N N . PHE A 1 54 ? 2.434 5.726 -4.231 1.00 0.00 54 PHE A N 2
ATOM 2424 C CA . PHE A 1 54 ? 3.139 5.879 -2.964 1.00 0.00 54 PHE A CA 2
ATOM 2425 C C . PHE A 1 54 ? 3.648 4.533 -2.458 1.00 0.00 54 PHE A C 2
ATOM 2426 O O . PHE A 1 54 ? 3.346 3.487 -3.033 1.00 0.00 54 PHE A O 2
ATOM 2443 N N . SER A 1 55 ? 4.423 4.568 -1.379 1.00 0.00 55 SER A N 2
ATOM 2444 C CA . SER A 1 55 ? 4.979 3.351 -0.798 1.00 0.00 55 SER A CA 2
ATOM 2445 C C . SER A 1 55 ? 4.595 3.228 0.674 1.00 0.00 55 SER A C 2
ATOM 2446 O O . SER A 1 55 ? 4.689 4.191 1.435 1.00 0.00 55 SER A O 2
ATOM 2454 N N . LEU A 1 56 ? 4.161 2.035 1.067 1.00 0.00 56 LEU A N 2
ATOM 2455 C CA . LEU A 1 56 ? 3.761 1.783 2.447 1.00 0.00 56 LEU A CA 2
ATOM 2456 C C . LEU A 1 56 ? 4.922 1.211 3.254 1.00 0.00 56 LEU A C 2
ATOM 2457 O O . LEU A 1 56 ? 5.664 0.355 2.773 1.00 0.00 56 LEU A O 2
ATOM 2473 N N . ALA A 1 57 ? 5.073 1.690 4.485 1.00 0.00 57 ALA A N 2
ATOM 2474 C CA . ALA A 1 57 ? 6.141 1.223 5.361 1.00 0.00 57 ALA A CA 2
ATOM 2475 C C . ALA A 1 57 ? 5.694 1.221 6.819 1.00 0.00 57 ALA A C 2
ATOM 2476 O O . ALA A 1 57 ? 4.719 1.881 7.182 1.00 0.00 57 ALA A O 2
ATOM 2483 N N . THR A 1 58 ? 6.412 0.474 7.652 1.00 0.00 58 THR A N 2
ATOM 2484 C CA . THR A 1 58 ? 6.088 0.384 9.070 1.00 0.00 58 THR A CA 2
ATOM 2485 C C . THR A 1 58 ? 6.462 1.668 9.802 1.00 0.00 58 THR A C 2
ATOM 2486 O O . THR A 1 58 ? 6.894 2.641 9.185 1.00 0.00 58 THR A O 2
ATOM 2497 N N . MET A 1 59 ? 6.295 1.662 11.120 1.00 0.00 59 MET A N 2
ATOM 2498 C CA . MET A 1 59 ? 6.618 2.827 11.936 1.00 0.00 59 MET A CA 2
ATOM 2499 C C . MET A 1 59 ? 7.761 2.517 12.897 1.00 0.00 59 MET A C 2
ATOM 2500 O O . MET A 1 59 ? 8.758 3.238 12.945 1.00 0.00 59 MET A O 2
ATOM 2514 N N . PHE A 1 60 ? 7.610 1.441 13.662 1.00 0.00 60 PHE A N 2
ATOM 2515 C CA . PHE A 1 60 ? 8.630 1.036 14.623 1.00 0.00 60 PHE A CA 2
ATOM 2516 C C . PHE A 1 60 ? 9.868 0.502 13.909 1.00 0.00 60 PHE A C 2
ATOM 2517 O O . PHE A 1 60 ? 10.940 1.108 13.933 1.00 0.00 60 PHE A O 2
ATOM 2534 N N . PRO A 1 61 ? 9.720 -0.662 13.259 1.00 0.00 61 PRO A N 2
ATOM 2535 C CA . PRO A 1 61 ? 10.815 -1.305 12.527 1.00 0.00 61 PRO A CA 2
ATOM 2536 C C . PRO A 1 61 ? 11.198 -0.537 11.266 1.00 0.00 61 PRO A C 2
ATOM 2537 O O . PRO A 1 61 ? 12.218 -0.824 10.639 1.00 0.00 61 PRO A O 2
ATOM 2548 N N . ARG A 1 62 ? 10.374 0.439 10.900 1.00 0.00 62 ARG A N 2
ATOM 2549 C CA . ARG A 1 62 ? 10.627 1.248 9.713 1.00 0.00 62 ARG A CA 2
ATOM 2550 C C . ARG A 1 62 ? 11.270 0.410 8.612 1.00 0.00 62 ARG A C 2
ATOM 2551 O O . ARG A 1 62 ? 12.281 0.802 8.030 1.00 0.00 62 ARG A O 2
ATOM 2572 N N . ARG A 1 63 ? 10.676 -0.746 8.332 1.00 0.00 63 ARG A N 2
ATOM 2573 C CA . ARG A 1 63 ? 11.192 -1.639 7.302 1.00 0.00 63 ARG A CA 2
ATOM 2574 C C . ARG A 1 63 ? 10.278 -1.645 6.079 1.00 0.00 63 ARG A C 2
ATOM 2575 O O . ARG A 1 63 ? 9.101 -1.989 6.175 1.00 0.00 63 ARG A O 2
ATOM 2596 N N . GLU A 1 64 ? 10.830 -1.260 4.933 1.00 0.00 64 GLU A N 2
ATOM 2597 C CA . GLU A 1 64 ? 10.064 -1.220 3.693 1.00 0.00 64 GLU A CA 2
ATOM 2598 C C . GLU A 1 64 ? 9.534 -2.605 3.335 1.00 0.00 64 GLU A C 2
ATOM 2599 O O . GLU A 1 64 ? 10.305 -3.521 3.047 1.00 0.00 64 GLU A O 2
ATOM 2611 N N . PHE A 1 65 ? 8.214 -2.752 3.355 1.00 0.00 65 PHE A N 2
ATOM 2612 C CA . PHE A 1 65 ? 7.580 -4.025 3.035 1.00 0.00 65 PHE A CA 2
ATOM 2613 C C . PHE A 1 65 ? 8.153 -4.608 1.746 1.00 0.00 65 PHE A C 2
ATOM 2614 O O . PHE A 1 65 ? 8.778 -3.901 0.955 1.00 0.00 65 PHE A O 2
ATOM 2631 N N . THR A 1 66 ? 7.935 -5.904 1.542 1.00 0.00 66 THR A N 2
ATOM 2632 C CA . THR A 1 66 ? 8.430 -6.583 0.351 1.00 0.00 66 THR A CA 2
ATOM 2633 C C . THR A 1 66 ? 7.290 -7.229 -0.428 1.00 0.00 66 THR A C 2
ATOM 2634 O O . THR A 1 66 ? 6.271 -7.610 0.148 1.00 0.00 66 THR A O 2
ATOM 2645 N N . ARG A 1 67 ? 7.468 -7.349 -1.739 1.00 0.00 67 ARG A N 2
ATOM 2646 C CA . ARG A 1 67 ? 6.453 -7.948 -2.597 1.00 0.00 67 ARG A CA 2
ATOM 2647 C C . ARG A 1 67 ? 5.748 -9.098 -1.883 1.00 0.00 67 ARG A C 2
ATOM 2648 O O . ARG A 1 67 ? 4.531 -9.250 -1.984 1.00 0.00 67 ARG A O 2
ATOM 2669 N N . GLU A 1 68 ? 6.522 -9.904 -1.163 1.00 0.00 68 GLU A N 2
ATOM 2670 C CA . GLU A 1 68 ? 5.971 -11.040 -0.434 1.00 0.00 68 GLU A CA 2
ATOM 2671 C C . GLU A 1 68 ? 4.984 -10.576 0.632 1.00 0.00 68 GLU A C 2
ATOM 2672 O O . GLU A 1 68 ? 3.899 -11.140 0.777 1.00 0.00 68 GLU A O 2
ATOM 2684 N N . ASP A 1 69 ? 5.368 -9.545 1.377 1.00 0.00 69 ASP A N 2
ATOM 2685 C CA . ASP A 1 69 ? 4.517 -9.003 2.430 1.00 0.00 69 ASP A CA 2
ATOM 2686 C C . ASP A 1 69 ? 3.086 -8.821 1.933 1.00 0.00 69 ASP A C 2
ATOM 2687 O O . ASP A 1 69 ? 2.130 -8.965 2.696 1.00 0.00 69 ASP A O 2
ATOM 2696 N N . TYR A 1 70 ? 2.947 -8.502 0.651 1.00 0.00 70 TYR A N 2
ATOM 2697 C CA . TYR A 1 70 ? 1.633 -8.297 0.053 1.00 0.00 70 TYR A CA 2
ATOM 2698 C C . TYR A 1 70 ? 0.985 -9.629 -0.310 1.00 0.00 70 TYR A C 2
ATOM 2699 O O . TYR A 1 70 ? -0.239 -9.741 -0.375 1.00 0.00 70 TYR A O 2
ATOM 2717 N N . LYS A 1 71 ? 1.816 -10.639 -0.545 1.00 0.00 71 LYS A N 2
ATOM 2718 C CA . LYS A 1 71 ? 1.328 -11.966 -0.900 1.00 0.00 71 LYS A CA 2
ATOM 2719 C C . LYS A 1 71 ? 0.781 -12.690 0.326 1.00 0.00 71 LYS A C 2
ATOM 2720 O O . LYS A 1 71 ? 0.020 -13.650 0.204 1.00 0.00 71 LYS A O 2
ATOM 2739 N N . ARG A 1 72 ? 1.174 -12.224 1.507 1.00 0.00 72 ARG A N 2
ATOM 2740 C CA . ARG A 1 72 ? 0.723 -12.827 2.755 1.00 0.00 72 ARG A CA 2
ATOM 2741 C C . ARG A 1 72 ? -0.359 -11.974 3.411 1.00 0.00 72 ARG A C 2
ATOM 2742 O O . ARG A 1 72 ? -0.211 -10.759 3.543 1.00 0.00 72 ARG A O 2
ATOM 2763 N N . ARG A 1 73 ? -1.447 -12.620 3.821 1.00 0.00 73 ARG A N 2
ATOM 2764 C CA . ARG A 1 73 ? -2.554 -11.920 4.462 1.00 0.00 73 ARG A CA 2
ATOM 2765 C C . ARG A 1 73 ? -2.047 -10.991 5.561 1.00 0.00 73 ARG A C 2
ATOM 2766 O O . ARG A 1 73 ? -0.911 -11.117 6.020 1.00 0.00 73 ARG A O 2
ATOM 2787 N N . LEU A 1 74 ? -2.896 -10.058 5.977 1.00 0.00 74 LEU A N 2
ATOM 2788 C CA . LEU A 1 74 ? -2.534 -9.106 7.022 1.00 0.00 74 LEU A CA 2
ATOM 2789 C C . LEU A 1 74 ? -2.259 -9.823 8.340 1.00 0.00 74 LEU A C 2
ATOM 2790 O O . LEU A 1 74 ? -1.162 -9.729 8.893 1.00 0.00 74 LEU A O 2
ATOM 2806 N N . LEU A 1 75 ? -3.260 -10.540 8.838 1.00 0.00 75 LEU A N 2
ATOM 2807 C CA . LEU A 1 75 ? -3.126 -11.275 10.090 1.00 0.00 75 LEU A CA 2
ATOM 2808 C C . LEU A 1 75 ? -1.802 -12.031 10.138 1.00 0.00 75 LEU A C 2
ATOM 2809 O O . LEU A 1 75 ? -1.310 -12.373 11.214 1.00 0.00 75 LEU A O 2
ATOM 2825 N N . ASP A 1 76 ? -1.230 -12.287 8.967 1.00 0.00 76 ASP A N 2
ATOM 2826 C CA . ASP A 1 76 ? 0.039 -13.000 8.875 1.00 0.00 76 ASP A CA 2
ATOM 2827 C C . ASP A 1 76 ? 1.202 -12.090 9.260 1.00 0.00 76 ASP A C 2
ATOM 2828 O O . ASP A 1 76 ? 2.151 -12.522 9.916 1.00 0.00 76 ASP A O 2
ATOM 2837 N N . LEU A 1 77 ? 1.123 -10.830 8.848 1.00 0.00 77 LEU A N 2
ATOM 2838 C CA . LEU A 1 77 ? 2.169 -9.859 9.149 1.00 0.00 77 LEU A CA 2
ATOM 2839 C C . LEU A 1 77 ? 1.983 -9.272 10.544 1.00 0.00 77 LEU A C 2
ATOM 2840 O O . LEU A 1 77 ? 2.566 -8.241 10.876 1.00 0.00 77 LEU A O 2
ATOM 2856 N N . GLU A 1 78 ? 1.167 -9.937 11.356 1.00 0.00 78 GLU A N 2
ATOM 2857 C CA . GLU A 1 78 ? 0.906 -9.481 12.716 1.00 0.00 78 GLU A CA 2
ATOM 2858 C C . GLU A 1 78 ? 0.135 -8.165 12.710 1.00 0.00 78 GLU A C 2
ATOM 2859 O O . GLU A 1 78 ? 0.218 -7.378 13.655 1.00 0.00 78 GLU A O 2
ATOM 2871 N N . LEU A 1 79 ? -0.615 -7.930 11.638 1.00 0.00 79 LEU A N 2
ATOM 2872 C CA . LEU A 1 79 ? -1.401 -6.709 11.507 1.00 0.00 79 LEU A CA 2
ATOM 2873 C C . LEU A 1 79 ? -2.884 -6.989 11.728 1.00 0.00 79 LEU A C 2
ATOM 2874 O O . LEU A 1 79 ? -3.743 -6.243 11.260 1.00 0.00 79 LEU A O 2
ATOM 2890 N N . ALA A 1 80 ? -3.176 -8.068 12.447 1.00 0.00 80 ALA A N 2
ATOM 2891 C CA . ALA A 1 80 ? -4.555 -8.444 12.735 1.00 0.00 80 ALA A CA 2
ATOM 2892 C C . ALA A 1 80 ? -5.243 -7.391 13.596 1.00 0.00 80 ALA A C 2
ATOM 2893 O O . ALA A 1 80 ? -6.254 -6.803 13.211 1.00 0.00 80 ALA A O 2
ATOM 2900 N N . PRO A 1 81 ? -4.685 -7.147 14.791 1.00 0.00 81 PRO A N 2
ATOM 2901 C CA . PRO A 1 81 ? -5.230 -6.164 15.733 1.00 0.00 81 PRO A CA 2
ATOM 2902 C C . PRO A 1 81 ? -5.047 -4.731 15.245 1.00 0.00 81 PRO A C 2
ATOM 2903 O O . PRO A 1 81 ? -5.899 -4.192 14.538 1.00 0.00 81 PRO A O 2
ATOM 2914 N N . SER A 1 82 ? -3.931 -4.118 15.626 1.00 0.00 82 SER A N 2
ATOM 2915 C CA . SER A 1 82 ? -3.638 -2.746 15.229 1.00 0.00 82 SER A CA 2
ATOM 2916 C C . SER A 1 82 ? -2.401 -2.690 14.338 1.00 0.00 82 SER A C 2
ATOM 2917 O O . SER A 1 82 ? -1.461 -3.464 14.513 1.00 0.00 82 SER A O 2
ATOM 2925 N N . ALA A 1 83 ? -2.410 -1.768 13.381 1.00 0.00 83 ALA A N 2
ATOM 2926 C CA . ALA A 1 83 ? -1.290 -1.609 12.462 1.00 0.00 83 ALA A CA 2
ATOM 2927 C C . ALA A 1 83 ? -1.183 -0.170 11.970 1.00 0.00 83 ALA A C 2
ATOM 2928 O O . ALA A 1 83 ? -2.189 0.530 11.846 1.00 0.00 83 ALA A O 2
ATOM 2935 N N . SER A 1 84 ? 0.041 0.267 11.693 1.00 0.00 84 SER A N 2
ATOM 2936 C CA . SER A 1 84 ? 0.279 1.625 11.219 1.00 0.00 84 SER A CA 2
ATOM 2937 C C . SER A 1 84 ? 1.243 1.627 10.036 1.00 0.00 84 SER A C 2
ATOM 2938 O O . SER A 1 84 ? 2.446 1.423 10.201 1.00 0.00 84 SER A O 2
ATOM 2946 N N . VAL A 1 85 ? 0.706 1.859 8.843 1.00 0.00 85 VAL A N 2
ATOM 2947 C CA . VAL A 1 85 ? 1.517 1.889 7.632 1.00 0.00 85 VAL A CA 2
ATOM 2948 C C . VAL A 1 85 ? 1.697 3.316 7.126 1.00 0.00 85 VAL A C 2
ATOM 2949 O O . VAL A 1 85 ? 0.744 3.951 6.673 1.00 0.00 85 VAL A O 2
ATOM 2962 N N . VAL A 1 86 ? 2.926 3.815 7.205 1.00 0.00 86 VAL A N 2
ATOM 2963 C CA . VAL A 1 86 ? 3.233 5.167 6.753 1.00 0.00 86 VAL A CA 2
ATOM 2964 C C . VAL A 1 86 ? 3.246 5.248 5.231 1.00 0.00 86 VAL A C 2
ATOM 2965 O O . VAL A 1 86 ? 3.954 4.492 4.564 1.00 0.00 86 VAL A O 2
ATOM 2978 N N . LEU A 1 87 ? 2.460 6.170 4.686 1.00 0.00 87 LEU A N 2
ATOM 2979 C CA . LEU A 1 87 ? 2.382 6.352 3.241 1.00 0.00 87 LEU A CA 2
ATOM 2980 C C . LEU A 1 87 ? 3.494 7.271 2.746 1.00 0.00 87 LEU A C 2
ATOM 2981 O O . LEU A 1 87 ? 3.653 8.390 3.235 1.00 0.00 87 LEU A O 2
ATOM 2997 N N . LEU A 1 88 ? 4.261 6.791 1.773 1.00 0.00 88 LEU A N 2
ATOM 2998 C CA . LEU A 1 88 ? 5.358 7.570 1.210 1.00 0.00 88 LEU A CA 2
ATOM 2999 C C . LEU A 1 88 ? 5.033 8.021 -0.211 1.00 0.00 88 LEU A C 2
ATOM 3000 O O . LEU A 1 88 ? 4.846 7.210 -1.118 1.00 0.00 88 LEU A O 2
ATOM 3016 N N . PRO A 1 89 ? 4.964 9.346 -0.410 1.00 0.00 89 PRO A N 2
ATOM 3017 C CA . PRO A 1 89 ? 4.664 9.935 -1.719 1.00 0.00 89 PRO A CA 2
ATOM 3018 C C . PRO A 1 89 ? 5.803 9.744 -2.715 1.00 0.00 89 PRO A C 2
ATOM 3019 O O . PRO A 1 89 ? 6.976 9.807 -2.350 1.00 0.00 89 PRO A O 2
ATOM 3030 N N . ALA A 1 90 ? 5.448 9.512 -3.975 1.00 0.00 90 ALA A N 2
ATOM 3031 C CA . ALA A 1 90 ? 6.441 9.316 -5.024 1.00 0.00 90 ALA A CA 2
ATOM 3032 C C . ALA A 1 90 ? 6.798 10.637 -5.696 1.00 0.00 90 ALA A C 2
ATOM 3033 O O . ALA A 1 90 ? 7.971 10.941 -5.905 1.00 0.00 90 ALA A O 2
ATOM 3040 N N . GLY A 1 91 ? 5.777 11.419 -6.034 1.00 0.00 91 GLY A N 2
ATOM 3041 C CA . GLY A 1 91 ? 6.004 12.698 -6.681 1.00 0.00 91 GLY A CA 2
ATOM 3042 C C . GLY A 1 91 ? 5.211 12.848 -7.964 1.00 0.00 91 GLY A C 2
ATOM 3043 O O . GLY A 1 91 ? 4.679 13.921 -8.251 1.00 0.00 91 GLY A O 2
ATOM 3047 N N . ARG A 1 92 ? 5.133 11.771 -8.739 1.00 0.00 92 ARG A N 2
ATOM 3048 C CA . ARG A 1 92 ? 4.403 11.789 -10.000 1.00 0.00 92 ARG A CA 2
ATOM 3049 C C . ARG A 1 92 ? 3.017 11.171 -9.834 1.00 0.00 92 ARG A C 2
ATOM 3050 O O . ARG A 1 92 ? 2.847 10.130 -9.200 1.00 0.00 92 ARG A O 2
ATOM 3071 N N . PRO A 1 93 ? 2.003 11.826 -10.418 1.00 0.00 93 PRO A N 2
ATOM 3072 C CA . PRO A 1 93 ? 0.615 11.359 -10.349 1.00 0.00 93 PRO A CA 2
ATOM 3073 C C . PRO A 1 93 ? 0.390 10.088 -11.161 1.00 0.00 93 PRO A C 2
ATOM 3074 O O . PRO A 1 93 ? 1.337 9.492 -11.673 1.00 0.00 93 PRO A O 2
ATOM 3085 N N . ALA A 1 94 ? -0.870 9.679 -11.275 1.00 0.00 94 ALA A N 2
ATOM 3086 C CA . ALA A 1 94 ? -1.219 8.481 -12.026 1.00 0.00 94 ALA A CA 2
ATOM 3087 C C . ALA A 1 94 ? -2.054 8.827 -13.254 1.00 0.00 94 ALA A C 2
ATOM 3088 O O . ALA A 1 94 ? -2.892 9.728 -13.215 1.00 0.00 94 ALA A O 2
ATOM 3095 N N . THR A 1 95 ? -1.819 8.105 -14.347 1.00 0.00 95 THR A N 2
ATOM 3096 C CA . THR A 1 95 ? -2.549 8.337 -15.587 1.00 0.00 95 THR A CA 2
ATOM 3097 C C . THR A 1 95 ? -4.053 8.220 -15.371 1.00 0.00 95 THR A C 2
ATOM 3098 O O . THR A 1 95 ? -4.790 9.193 -15.529 1.00 0.00 95 THR A O 2
ATOM 3109 N N . SER A 1 96 ? -4.502 7.023 -15.007 1.00 0.00 96 SER A N 2
ATOM 3110 C CA . SER A 1 96 ? -5.920 6.778 -14.771 1.00 0.00 96 SER A CA 2
ATOM 3111 C C . SER A 1 96 ? -6.117 5.748 -13.663 1.00 0.00 96 SER A C 2
ATOM 3112 O O . SER A 1 96 ? -5.160 5.123 -13.205 1.00 0.00 96 SER A O 2
ATOM 3120 N N . ILE A 1 97 ? -7.364 5.577 -13.237 1.00 0.00 97 ILE A N 2
ATOM 3121 C CA . ILE A 1 97 ? -7.687 4.623 -12.184 1.00 0.00 97 ILE A CA 2
ATOM 3122 C C . ILE A 1 97 ? -8.384 3.392 -12.752 1.00 0.00 97 ILE A C 2
ATOM 3123 O O . ILE A 1 97 ? -9.157 3.487 -13.706 1.00 0.00 97 ILE A O 2
ATOM 3139 N N . VAL A 1 98 ? -8.107 2.235 -12.159 1.00 0.00 98 VAL A N 2
ATOM 3140 C CA . VAL A 1 98 ? -8.709 0.984 -12.604 1.00 0.00 98 VAL A CA 2
ATOM 3141 C C . VAL A 1 98 ? -10.206 0.960 -12.313 1.00 0.00 98 VAL A C 2
ATOM 3142 O O . VAL A 1 98 ? -10.658 1.474 -11.289 1.00 0.00 98 VAL A O 2
ATOM 3155 N N . HIS A 1 99 ? -10.970 0.360 -13.219 1.00 0.00 99 HIS A N 2
ATOM 3156 C CA . HIS A 1 99 ? -12.417 0.268 -13.059 1.00 0.00 99 HIS A CA 2
ATOM 3157 C C . HIS A 1 99 ? -12.872 -1.188 -13.057 1.00 0.00 99 HIS A C 2
ATOM 3158 O O . HIS A 1 99 ? -12.100 -2.090 -13.382 1.00 0.00 99 HIS A O 2
ATOM 3173 N N . SER A 1 100 ? -14.130 -1.410 -12.689 1.00 0.00 100 SER A N 2
ATOM 3174 C CA . SER A 1 100 ? -14.686 -2.757 -12.641 1.00 0.00 100 SER A CA 2
ATOM 3175 C C . SER A 1 100 ? -16.199 -2.727 -12.837 1.00 0.00 100 SER A C 2
ATOM 3176 O O . SER A 1 100 ? -16.796 -1.661 -12.984 1.00 0.00 100 SER A O 2
ATOM 3184 N N . SER A 1 101 ? -16.812 -3.906 -12.838 1.00 0.00 101 SER A N 2
ATOM 3185 C CA . SER A 1 101 ? -18.255 -4.017 -13.020 1.00 0.00 101 SER A CA 2
ATOM 3186 C C . SER A 1 101 ? -18.865 -4.945 -11.974 1.00 0.00 101 SER A C 2
ATOM 3187 O O . SER A 1 101 ? -18.344 -6.029 -11.711 1.00 0.00 101 SER A O 2
ATOM 3195 N N . SER A 1 102 ? -19.972 -4.511 -11.381 1.00 0.00 102 SER A N 2
ATOM 3196 C CA . SER A 1 102 ? -20.652 -5.301 -10.360 1.00 0.00 102 SER A CA 2
ATOM 3197 C C . SER A 1 102 ? -21.550 -6.356 -10.998 1.00 0.00 102 SER A C 2
ATOM 3198 O O . SER A 1 102 ? -21.516 -7.526 -10.620 1.00 0.00 102 SER A O 2
ATOM 3206 N N . GLY A 1 103 ? -22.352 -5.933 -11.970 1.00 0.00 103 GLY A N 2
ATOM 3207 C CA . GLY A 1 103 ? -23.248 -6.853 -12.646 1.00 0.00 103 GLY A CA 2
ATOM 3208 C C . GLY A 1 103 ? -24.656 -6.808 -12.085 1.00 0.00 103 GLY A C 2
ATOM 3209 O O . GLY A 1 103 ? -24.915 -6.127 -11.092 1.00 0.00 103 GLY A O 2
ATOM 3213 N N . ASP A 1 104 ? -25.568 -7.534 -12.722 1.00 0.00 104 ASP A N 2
ATOM 3214 C CA . ASP A 1 104 ? -26.958 -7.575 -12.281 1.00 0.00 104 ASP A CA 2
ATOM 3215 C C . ASP A 1 104 ? -27.554 -8.963 -12.490 1.00 0.00 104 ASP A C 2
ATOM 3216 O O . ASP A 1 104 ? -27.246 -9.641 -13.471 1.00 0.00 104 ASP A O 2
ATOM 3225 N N . ILE A 1 105 ? -28.406 -9.381 -11.560 1.00 0.00 105 ILE A N 2
ATOM 3226 C CA . ILE A 1 105 ? -29.045 -10.689 -11.643 1.00 0.00 105 ILE A CA 2
ATOM 3227 C C . ILE A 1 105 ? -30.466 -10.573 -12.183 1.00 0.00 105 ILE A C 2
ATOM 3228 O O . ILE A 1 105 ? -31.150 -9.575 -11.955 1.00 0.00 105 ILE A O 2
ATOM 3244 N N . LEU A 1 106 ? -30.906 -11.602 -12.900 1.00 0.00 106 LEU A N 2
ATOM 3245 C CA . LEU A 1 106 ? -32.248 -11.618 -13.472 1.00 0.00 106 LEU A CA 2
ATOM 3246 C C . LEU A 1 106 ? -33.132 -12.636 -12.759 1.00 0.00 106 LEU A C 2
ATOM 3247 O O . LEU A 1 106 ? -32.706 -13.757 -12.483 1.00 0.00 106 LEU A O 2
ATOM 3263 N N . MET A 1 107 ? -34.365 -12.237 -12.465 1.00 0.00 107 MET A N 2
ATOM 3264 C CA . MET A 1 107 ? -35.311 -13.117 -11.787 1.00 0.00 107 MET A CA 2
ATOM 3265 C C . MET A 1 107 ? -36.580 -13.292 -12.615 1.00 0.00 107 MET A C 2
ATOM 3266 O O . MET A 1 107 ? -36.791 -12.586 -13.601 1.00 0.00 107 MET A O 2
ATOM 3280 N N . ILE A 1 108 ? -37.421 -14.237 -12.208 1.00 0.00 108 ILE A N 2
ATOM 3281 C CA . ILE A 1 108 ? -38.669 -14.503 -12.912 1.00 0.00 108 ILE A CA 2
ATOM 3282 C C . ILE A 1 108 ? -39.698 -15.141 -11.985 1.00 0.00 108 ILE A C 2
ATOM 3283 O O . ILE A 1 108 ? -39.349 -15.906 -11.086 1.00 0.00 108 ILE A O 2
ATOM 3299 N N . ASP A 1 109 ? -40.968 -14.822 -12.211 1.00 0.00 109 ASP A N 2
ATOM 3300 C CA . ASP A 1 109 ? -42.049 -15.366 -11.398 1.00 0.00 109 ASP A CA 2
ATOM 3301 C C . ASP A 1 109 ? -42.070 -16.890 -11.471 1.00 0.00 109 ASP A C 2
ATOM 3302 O O . ASP A 1 109 ? -42.331 -17.565 -10.475 1.00 0.00 109 ASP A O 2
ATOM 3311 N N . GLY A 1 1 ? -14.664 -7.312 -14.288 1.00 0.00 1 GLY A N 3
ATOM 3312 C CA . GLY A 1 1 ? -16.102 -7.461 -14.414 1.00 0.00 1 GLY A CA 3
ATOM 3313 C C . GLY A 1 1 ? -16.733 -8.066 -13.176 1.00 0.00 1 GLY A C 3
ATOM 3314 O O . GLY A 1 1 ? -16.512 -9.236 -12.866 1.00 0.00 1 GLY A O 3
ATOM 3318 N N . SER A 1 2 ? -17.521 -7.266 -12.464 1.00 0.00 2 SER A N 3
ATOM 3319 C CA . SER A 1 2 ? -18.181 -7.727 -11.249 1.00 0.00 2 SER A CA 3
ATOM 3320 C C . SER A 1 2 ? -17.158 -8.199 -10.220 1.00 0.00 2 SER A C 3
ATOM 3321 O O . SER A 1 2 ? -17.348 -9.223 -9.563 1.00 0.00 2 SER A O 3
ATOM 3329 N N . SER A 1 3 ? -16.073 -7.443 -10.085 1.00 0.00 3 SER A N 3
ATOM 3330 C CA . SER A 1 3 ? -15.017 -7.785 -9.139 1.00 0.00 3 SER A CA 3
ATOM 3331 C C . SER A 1 3 ? -14.802 -6.657 -8.134 1.00 0.00 3 SER A C 3
ATOM 3332 O O . SER A 1 3 ? -13.891 -5.843 -8.282 1.00 0.00 3 SER A O 3
ATOM 3340 N N . GLY A 1 4 ? -15.649 -6.616 -7.110 1.00 0.00 4 GLY A N 3
ATOM 3341 C CA . GLY A 1 4 ? -15.537 -5.585 -6.095 1.00 0.00 4 GLY A CA 3
ATOM 3342 C C . GLY A 1 4 ? -16.888 -5.099 -5.610 1.00 0.00 4 GLY A C 3
ATOM 3343 O O . GLY A 1 4 ? -17.093 -3.900 -5.419 1.00 0.00 4 GLY A O 3
ATOM 3347 N N . SER A 1 5 ? -17.814 -6.031 -5.411 1.00 0.00 5 SER A N 3
ATOM 3348 C CA . SER A 1 5 ? -19.155 -5.691 -4.950 1.00 0.00 5 SER A CA 3
ATOM 3349 C C . SER A 1 5 ? -19.310 -5.988 -3.461 1.00 0.00 5 SER A C 3
ATOM 3350 O O . SER A 1 5 ? -18.665 -6.890 -2.927 1.00 0.00 5 SER A O 3
ATOM 3358 N N . SER A 1 6 ? -20.170 -5.222 -2.798 1.00 0.00 6 SER A N 3
ATOM 3359 C CA . SER A 1 6 ? -20.408 -5.400 -1.370 1.00 0.00 6 SER A CA 3
ATOM 3360 C C . SER A 1 6 ? -20.630 -6.872 -1.035 1.00 0.00 6 SER A C 3
ATOM 3361 O O . SER A 1 6 ? -21.153 -7.633 -1.848 1.00 0.00 6 SER A O 3
ATOM 3369 N N . GLY A 1 7 ? -20.227 -7.265 0.169 1.00 0.00 7 GLY A N 3
ATOM 3370 C CA . GLY A 1 7 ? -20.390 -8.644 0.592 1.00 0.00 7 GLY A CA 3
ATOM 3371 C C . GLY A 1 7 ? -21.317 -8.780 1.783 1.00 0.00 7 GLY A C 3
ATOM 3372 O O . GLY A 1 7 ? -22.513 -8.509 1.681 1.00 0.00 7 GLY A O 3
ATOM 3376 N N . ARG A 1 8 ? -20.764 -9.201 2.916 1.00 0.00 8 ARG A N 3
ATOM 3377 C CA . ARG A 1 8 ? -21.551 -9.375 4.131 1.00 0.00 8 ARG A CA 3
ATOM 3378 C C . ARG A 1 8 ? -20.714 -9.067 5.369 1.00 0.00 8 ARG A C 3
ATOM 3379 O O . ARG A 1 8 ? -19.498 -9.262 5.374 1.00 0.00 8 ARG A O 3
ATOM 3400 N N . ASP A 1 9 ? -21.373 -8.585 6.417 1.00 0.00 9 ASP A N 3
ATOM 3401 C CA . ASP A 1 9 ? -20.690 -8.250 7.662 1.00 0.00 9 ASP A CA 3
ATOM 3402 C C . ASP A 1 9 ? -19.748 -9.373 8.084 1.00 0.00 9 ASP A C 3
ATOM 3403 O O . ASP A 1 9 ? -20.044 -10.552 7.887 1.00 0.00 9 ASP A O 3
ATOM 3412 N N . ARG A 1 10 ? -18.612 -8.999 8.664 1.00 0.00 10 ARG A N 3
ATOM 3413 C CA . ARG A 1 10 ? -17.626 -9.974 9.112 1.00 0.00 10 ARG A CA 3
ATOM 3414 C C . ARG A 1 10 ? -17.182 -9.682 10.542 1.00 0.00 10 ARG A C 3
ATOM 3415 O O . ARG A 1 10 ? -17.125 -8.525 10.961 1.00 0.00 10 ARG A O 3
ATOM 3436 N N . SER A 1 11 ? -16.869 -10.737 11.287 1.00 0.00 11 SER A N 3
ATOM 3437 C CA . SER A 1 11 ? -16.435 -10.594 12.672 1.00 0.00 11 SER A CA 3
ATOM 3438 C C . SER A 1 11 ? -14.960 -10.211 12.741 1.00 0.00 11 SER A C 3
ATOM 3439 O O . SER A 1 11 ? -14.582 -9.269 13.439 1.00 0.00 11 SER A O 3
ATOM 3447 N N . THR A 1 12 ? -14.128 -10.949 12.012 1.00 0.00 12 THR A N 3
ATOM 3448 C CA . THR A 1 12 ? -12.694 -10.689 11.991 1.00 0.00 12 THR A CA 3
ATOM 3449 C C . THR A 1 12 ? -12.377 -9.421 11.207 1.00 0.00 12 THR A C 3
ATOM 3450 O O . THR A 1 12 ? -12.597 -9.357 9.997 1.00 0.00 12 THR A O 3
ATOM 3461 N N . ILE A 1 13 ? -11.858 -8.415 11.902 1.00 0.00 13 ILE A N 3
ATOM 3462 C CA . ILE A 1 13 ? -11.508 -7.149 11.269 1.00 0.00 13 ILE A CA 3
ATOM 3463 C C . ILE A 1 13 ? -10.079 -6.741 11.607 1.00 0.00 13 ILE A C 3
ATOM 3464 O O . ILE A 1 13 ? -9.498 -7.224 12.580 1.00 0.00 13 ILE A O 3
ATOM 3480 N N . ALA A 1 14 ? -9.517 -5.848 10.799 1.00 0.00 14 ALA A N 3
ATOM 3481 C CA . ALA A 1 14 ? -8.156 -5.372 11.016 1.00 0.00 14 ALA A CA 3
ATOM 3482 C C . ALA A 1 14 ? -8.110 -3.849 11.071 1.00 0.00 14 ALA A C 3
ATOM 3483 O O . ALA A 1 14 ? -8.842 -3.170 10.350 1.00 0.00 14 ALA A O 3
ATOM 3490 N N . ARG A 1 15 ? -7.246 -3.318 11.930 1.00 0.00 15 ARG A N 3
ATOM 3491 C CA . ARG A 1 15 ? -7.107 -1.875 12.080 1.00 0.00 15 ARG A CA 3
ATOM 3492 C C . ARG A 1 15 ? -5.853 -1.373 11.369 1.00 0.00 15 ARG A C 3
ATOM 3493 O O . ARG A 1 15 ? -4.740 -1.517 11.877 1.00 0.00 15 ARG A O 3
ATOM 3514 N N . ILE A 1 16 ? -6.041 -0.785 10.193 1.00 0.00 16 ILE A N 3
ATOM 3515 C CA . ILE A 1 16 ? -4.926 -0.262 9.414 1.00 0.00 16 ILE A CA 3
ATOM 3516 C C . ILE A 1 16 ? -5.004 1.256 9.293 1.00 0.00 16 ILE A C 3
ATOM 3517 O O . ILE A 1 16 ? -5.906 1.792 8.650 1.00 0.00 16 ILE A O 3
ATOM 3533 N N . GLN A 1 17 ? -4.051 1.943 9.916 1.00 0.00 17 GLN A N 3
ATOM 3534 C CA . GLN A 1 17 ? -4.012 3.400 9.877 1.00 0.00 17 GLN A CA 3
ATOM 3535 C C . GLN A 1 17 ? -3.106 3.891 8.752 1.00 0.00 17 GLN A C 3
ATOM 3536 O O . GLN A 1 17 ? -1.992 3.397 8.578 1.00 0.00 17 GLN A O 3
ATOM 3550 N N . PHE A 1 18 ? -3.593 4.864 7.990 1.00 0.00 18 PHE A N 3
ATOM 3551 C CA . PHE A 1 18 ? -2.828 5.421 6.880 1.00 0.00 18 PHE A CA 3
ATOM 3552 C C . PHE A 1 18 ? -2.320 6.820 7.216 1.00 0.00 18 PHE A C 3
ATOM 3553 O O . PHE A 1 18 ? -3.104 7.757 7.366 1.00 0.00 18 PHE A O 3
ATOM 3570 N N . ARG A 1 19 ? -1.003 6.952 7.335 1.00 0.00 19 ARG A N 3
ATOM 3571 C CA . ARG A 1 19 ? -0.390 8.235 7.655 1.00 0.00 19 ARG A CA 3
ATOM 3572 C C . ARG A 1 19 ? 0.073 8.948 6.388 1.00 0.00 19 ARG A C 3
ATOM 3573 O O . ARG A 1 19 ? 0.831 8.393 5.592 1.00 0.00 19 ARG A O 3
ATOM 3594 N N . LEU A 1 20 ? -0.388 10.181 6.208 1.00 0.00 20 LEU A N 3
ATOM 3595 C CA . LEU A 1 20 ? -0.022 10.971 5.037 1.00 0.00 20 LEU A CA 3
ATOM 3596 C C . LEU A 1 20 ? 1.124 11.925 5.360 1.00 0.00 20 LEU A C 3
ATOM 3597 O O . LEU A 1 20 ? 1.330 12.320 6.508 1.00 0.00 20 LEU A O 3
ATOM 3613 N N . PRO A 1 21 ? 1.887 12.307 4.325 1.00 0.00 21 PRO A N 3
ATOM 3614 C CA . PRO A 1 21 ? 3.022 13.221 4.474 1.00 0.00 21 PRO A CA 3
ATOM 3615 C C . PRO A 1 21 ? 2.582 14.644 4.800 1.00 0.00 21 PRO A C 3
ATOM 3616 O O . PRO A 1 21 ? 3.412 15.539 4.964 1.00 0.00 21 PRO A O 3
ATOM 3627 N N . ASP A 1 22 ? 1.273 14.846 4.894 1.00 0.00 22 ASP A N 3
ATOM 3628 C CA . ASP A 1 22 ? 0.722 16.161 5.202 1.00 0.00 22 ASP A CA 3
ATOM 3629 C C . ASP A 1 22 ? -0.034 16.136 6.527 1.00 0.00 22 ASP A C 3
ATOM 3630 O O . ASP A 1 22 ? -0.994 16.881 6.720 1.00 0.00 22 ASP A O 3
ATOM 3639 N N . GLY A 1 23 ? 0.406 15.273 7.438 1.00 0.00 23 GLY A N 3
ATOM 3640 C CA . GLY A 1 23 ? -0.241 15.166 8.732 1.00 0.00 23 GLY A CA 3
ATOM 3641 C C . GLY A 1 23 ? -1.507 14.333 8.681 1.00 0.00 23 GLY A C 3
ATOM 3642 O O . GLY A 1 23 ? -1.630 13.335 9.390 1.00 0.00 23 GLY A O 3
ATOM 3646 N N . SER A 1 24 ? -2.450 14.744 7.840 1.00 0.00 24 SER A N 3
ATOM 3647 C CA . SER A 1 24 ? -3.715 14.032 7.703 1.00 0.00 24 SER A CA 3
ATOM 3648 C C . SER A 1 24 ? -3.495 12.522 7.740 1.00 0.00 24 SER A C 3
ATOM 3649 O O . SER A 1 24 ? -2.403 12.036 7.448 1.00 0.00 24 SER A O 3
ATOM 3657 N N . SER A 1 25 ? -4.542 11.787 8.101 1.00 0.00 25 SER A N 3
ATOM 3658 C CA . SER A 1 25 ? -4.464 10.333 8.181 1.00 0.00 25 SER A CA 3
ATOM 3659 C C . SER A 1 25 ? -5.858 9.714 8.200 1.00 0.00 25 SER A C 3
ATOM 3660 O O . SER A 1 25 ? -6.821 10.339 8.646 1.00 0.00 25 SER A O 3
ATOM 3668 N N . PHE A 1 26 ? -5.958 8.482 7.714 1.00 0.00 26 PHE A N 3
ATOM 3669 C CA . PHE A 1 26 ? -7.235 7.777 7.674 1.00 0.00 26 PHE A CA 3
ATOM 3670 C C . PHE A 1 26 ? -7.044 6.290 7.959 1.00 0.00 26 PHE A C 3
ATOM 3671 O O . PHE A 1 26 ? -6.133 5.655 7.428 1.00 0.00 26 PHE A O 3
ATOM 3688 N N . THR A 1 27 ? -7.911 5.740 8.804 1.00 0.00 27 THR A N 3
ATOM 3689 C CA . THR A 1 27 ? -7.838 4.329 9.163 1.00 0.00 27 THR A CA 3
ATOM 3690 C C . THR A 1 27 ? -9.079 3.578 8.693 1.00 0.00 27 THR A C 3
ATOM 3691 O O . THR A 1 27 ? -10.166 3.753 9.242 1.00 0.00 27 THR A O 3
ATOM 3702 N N . ASN A 1 28 ? -8.908 2.741 7.675 1.00 0.00 28 ASN A N 3
ATOM 3703 C CA . ASN A 1 28 ? -10.015 1.962 7.132 1.00 0.00 28 ASN A CA 3
ATOM 3704 C C . ASN A 1 28 ? -10.129 0.614 7.837 1.00 0.00 28 ASN A C 3
ATOM 3705 O O . ASN A 1 28 ? -9.311 0.280 8.693 1.00 0.00 28 ASN A O 3
ATOM 3716 N N . GLN A 1 29 ? -11.149 -0.155 7.469 1.00 0.00 29 GLN A N 3
ATOM 3717 C CA . GLN A 1 29 ? -11.369 -1.467 8.066 1.00 0.00 29 GLN A CA 3
ATOM 3718 C C . GLN A 1 29 ? -11.221 -2.571 7.024 1.00 0.00 29 GLN A C 3
ATOM 3719 O O . GLN A 1 29 ? -11.863 -2.539 5.975 1.00 0.00 29 GLN A O 3
ATOM 3733 N N . PHE A 1 30 ? -10.369 -3.547 7.321 1.00 0.00 30 PHE A N 3
ATOM 3734 C CA . PHE A 1 30 ? -10.135 -4.661 6.410 1.00 0.00 30 PHE A CA 3
ATOM 3735 C C . PHE A 1 30 ? -10.121 -5.988 7.164 1.00 0.00 30 PHE A C 3
ATOM 3736 O O . PHE A 1 30 ? -9.789 -6.054 8.348 1.00 0.00 30 PHE A O 3
ATOM 3753 N N . PRO A 1 31 ? -10.492 -7.070 6.463 1.00 0.00 31 PRO A N 3
ATOM 3754 C CA . PRO A 1 31 ? -10.531 -8.415 7.046 1.00 0.00 31 PRO A CA 3
ATOM 3755 C C . PRO A 1 31 ? -9.138 -8.960 7.339 1.00 0.00 31 PRO A C 3
ATOM 3756 O O . PRO A 1 31 ? -8.264 -8.957 6.472 1.00 0.00 31 PRO A O 3
ATOM 3767 N N . SER A 1 32 ? -8.937 -9.429 8.566 1.00 0.00 32 SER A N 3
ATOM 3768 C CA . SER A 1 32 ? -7.648 -9.975 8.975 1.00 0.00 32 SER A CA 3
ATOM 3769 C C . SER A 1 32 ? -7.021 -10.789 7.847 1.00 0.00 32 SER A C 3
ATOM 3770 O O . SER A 1 32 ? -5.800 -10.930 7.773 1.00 0.00 32 SER A O 3
ATOM 3778 N N . ASP A 1 33 ? -7.865 -11.323 6.972 1.00 0.00 33 ASP A N 3
ATOM 3779 C CA . ASP A 1 33 ? -7.396 -12.123 5.846 1.00 0.00 33 ASP A CA 3
ATOM 3780 C C . ASP A 1 33 ? -6.855 -11.230 4.734 1.00 0.00 33 ASP A C 3
ATOM 3781 O O . ASP A 1 33 ? -5.810 -11.514 4.149 1.00 0.00 33 ASP A O 3
ATOM 3790 N N . ALA A 1 34 ? -7.575 -10.151 4.445 1.00 0.00 34 ALA A N 3
ATOM 3791 C CA . ALA A 1 34 ? -7.167 -9.217 3.403 1.00 0.00 34 ALA A CA 3
ATOM 3792 C C . ALA A 1 34 ? -5.660 -8.990 3.428 1.00 0.00 34 ALA A C 3
ATOM 3793 O O . ALA A 1 34 ? -5.081 -8.612 4.447 1.00 0.00 34 ALA A O 3
ATOM 3800 N N . PRO A 1 35 ? -5.006 -9.226 2.281 1.00 0.00 35 PRO A N 3
ATOM 3801 C CA . PRO A 1 35 ? -3.556 -9.055 2.147 1.00 0.00 35 PRO A CA 3
ATOM 3802 C C . PRO A 1 35 ? -3.139 -7.589 2.197 1.00 0.00 35 PRO A C 3
ATOM 3803 O O . PRO A 1 35 ? -3.843 -6.715 1.690 1.00 0.00 35 PRO A O 3
ATOM 3814 N N . LEU A 1 36 ? -1.990 -7.326 2.810 1.00 0.00 36 LEU A N 3
ATOM 3815 C CA . LEU A 1 36 ? -1.478 -5.965 2.926 1.00 0.00 36 LEU A CA 3
ATOM 3816 C C . LEU A 1 36 ? -1.837 -5.142 1.692 1.00 0.00 36 LEU A C 3
ATOM 3817 O O . LEU A 1 36 ? -2.199 -3.971 1.800 1.00 0.00 36 LEU A O 3
ATOM 3833 N N . GLU A 1 37 ? -1.733 -5.764 0.522 1.00 0.00 37 GLU A N 3
ATOM 3834 C CA . GLU A 1 37 ? -2.048 -5.088 -0.731 1.00 0.00 37 GLU A CA 3
ATOM 3835 C C . GLU A 1 37 ? -3.361 -4.319 -0.620 1.00 0.00 37 GLU A C 3
ATOM 3836 O O . GLU A 1 37 ? -3.424 -3.131 -0.934 1.00 0.00 37 GLU A O 3
ATOM 3848 N N . GLU A 1 38 ? -4.407 -5.006 -0.172 1.00 0.00 38 GLU A N 3
ATOM 3849 C CA . GLU A 1 38 ? -5.719 -4.388 -0.021 1.00 0.00 38 GLU A CA 3
ATOM 3850 C C . GLU A 1 38 ? -5.589 -2.949 0.468 1.00 0.00 38 GLU A C 3
ATOM 3851 O O . GLU A 1 38 ? -6.174 -2.031 -0.106 1.00 0.00 38 GLU A O 3
ATOM 3863 N N . ALA A 1 39 ? -4.818 -2.760 1.534 1.00 0.00 39 ALA A N 3
ATOM 3864 C CA . ALA A 1 39 ? -4.609 -1.433 2.101 1.00 0.00 39 ALA A CA 3
ATOM 3865 C C . ALA A 1 39 ? -4.021 -0.480 1.065 1.00 0.00 39 ALA A C 3
ATOM 3866 O O . ALA A 1 39 ? -4.423 0.680 0.978 1.00 0.00 39 ALA A O 3
ATOM 3873 N N . ARG A 1 40 ? -3.069 -0.977 0.284 1.00 0.00 40 ARG A N 3
ATOM 3874 C CA . ARG A 1 40 ? -2.424 -0.169 -0.744 1.00 0.00 40 ARG A CA 3
ATOM 3875 C C . ARG A 1 40 ? -3.435 0.280 -1.796 1.00 0.00 40 ARG A C 3
ATOM 3876 O O . ARG A 1 40 ? -3.394 1.418 -2.263 1.00 0.00 40 ARG A O 3
ATOM 3897 N N . GLN A 1 41 ? -4.341 -0.622 -2.162 1.00 0.00 41 GLN A N 3
ATOM 3898 C CA . GLN A 1 41 ? -5.361 -0.318 -3.158 1.00 0.00 41 GLN A CA 3
ATOM 3899 C C . GLN A 1 41 ? -6.297 0.779 -2.662 1.00 0.00 41 GLN A C 3
ATOM 3900 O O . GLN A 1 41 ? -6.524 1.774 -3.352 1.00 0.00 41 GLN A O 3
ATOM 3914 N N . PHE A 1 42 ? -6.837 0.592 -1.463 1.00 0.00 42 PHE A N 3
ATOM 3915 C CA . PHE A 1 42 ? -7.750 1.565 -0.875 1.00 0.00 42 PHE A CA 3
ATOM 3916 C C . PHE A 1 42 ? -7.076 2.927 -0.734 1.00 0.00 42 PHE A C 3
ATOM 3917 O O . PHE A 1 42 ? -7.608 3.944 -1.180 1.00 0.00 42 PHE A O 3
ATOM 3934 N N . ALA A 1 43 ? -5.902 2.938 -0.111 1.00 0.00 43 ALA A N 3
ATOM 3935 C CA . ALA A 1 43 ? -5.154 4.173 0.088 1.00 0.00 43 ALA A CA 3
ATOM 3936 C C . ALA A 1 43 ? -4.994 4.934 -1.224 1.00 0.00 43 ALA A C 3
ATOM 3937 O O . ALA A 1 43 ? -5.137 6.156 -1.265 1.00 0.00 43 ALA A O 3
ATOM 3944 N N . ALA A 1 44 ? -4.694 4.205 -2.293 1.00 0.00 44 ALA A N 3
ATOM 3945 C CA . ALA A 1 44 ? -4.515 4.812 -3.606 1.00 0.00 44 ALA A CA 3
ATOM 3946 C C . ALA A 1 44 ? -5.773 5.554 -4.044 1.00 0.00 44 ALA A C 3
ATOM 3947 O O . ALA A 1 44 ? -5.695 6.594 -4.697 1.00 0.00 44 ALA A O 3
ATOM 3954 N N . GLN A 1 45 ? -6.931 5.012 -3.681 1.00 0.00 45 GLN A N 3
ATOM 3955 C CA . GLN A 1 45 ? -8.205 5.623 -4.039 1.00 0.00 45 GLN A CA 3
ATOM 3956 C C . GLN A 1 45 ? -8.511 6.813 -3.136 1.00 0.00 45 GLN A C 3
ATOM 3957 O O . GLN A 1 45 ? -9.030 7.834 -3.590 1.00 0.00 45 GLN A O 3
ATOM 3971 N N . THR A 1 46 ? -8.185 6.677 -1.854 1.00 0.00 46 THR A N 3
ATOM 3972 C CA . THR A 1 46 ? -8.425 7.740 -0.887 1.00 0.00 46 THR A CA 3
ATOM 3973 C C . THR A 1 46 ? -7.657 9.004 -1.257 1.00 0.00 46 THR A C 3
ATOM 3974 O O . THR A 1 46 ? -8.206 10.106 -1.233 1.00 0.00 46 THR A O 3
ATOM 3985 N N . VAL A 1 47 ? -6.384 8.838 -1.600 1.00 0.00 47 VAL A N 3
ATOM 3986 C CA . VAL A 1 47 ? -5.540 9.966 -1.977 1.00 0.00 47 VAL A CA 3
ATOM 3987 C C . VAL A 1 47 ? -5.711 10.310 -3.452 1.00 0.00 47 VAL A C 3
ATOM 3988 O O . VAL A 1 47 ? -5.448 11.437 -3.872 1.00 0.00 47 VAL A O 3
ATOM 4001 N N . GLY A 1 48 ? -6.154 9.332 -4.236 1.00 0.00 48 GLY A N 3
ATOM 4002 C CA . GLY A 1 48 ? -6.353 9.552 -5.657 1.00 0.00 48 GLY A CA 3
ATOM 4003 C C . GLY A 1 48 ? -5.067 9.916 -6.372 1.00 0.00 48 GLY A C 3
ATOM 4004 O O . GLY A 1 48 ? -3.978 9.553 -5.930 1.00 0.00 48 GLY A O 3
ATOM 4008 N N . ASN A 1 49 ? -5.194 10.635 -7.483 1.00 0.00 49 ASN A N 3
ATOM 4009 C CA . ASN A 1 49 ? -4.033 11.046 -8.264 1.00 0.00 49 ASN A CA 3
ATOM 4010 C C . ASN A 1 49 ? -3.419 12.322 -7.694 1.00 0.00 49 ASN A C 3
ATOM 4011 O O . ASN A 1 49 ? -3.090 13.250 -8.433 1.00 0.00 49 ASN A O 3
ATOM 4022 N N . THR A 1 50 ? -3.266 12.360 -6.374 1.00 0.00 50 THR A N 3
ATOM 4023 C CA . THR A 1 50 ? -2.693 13.520 -5.704 1.00 0.00 50 THR A CA 3
ATOM 4024 C C . THR A 1 50 ? -1.201 13.330 -5.455 1.00 0.00 50 THR A C 3
ATOM 4025 O O . THR A 1 50 ? -0.415 14.269 -5.582 1.00 0.00 50 THR A O 3
ATOM 4036 N N . TYR A 1 51 ? -0.817 12.109 -5.100 1.00 0.00 51 TYR A N 3
ATOM 4037 C CA . TYR A 1 51 ? 0.582 11.796 -4.831 1.00 0.00 51 TYR A CA 3
ATOM 4038 C C . TYR A 1 51 ? 1.177 10.953 -5.955 1.00 0.00 51 TYR A C 3
ATOM 4039 O O . TYR A 1 51 ? 2.342 11.114 -6.316 1.00 0.00 51 TYR A O 3
ATOM 4057 N N . GLY A 1 52 ? 0.367 10.053 -6.504 1.00 0.00 52 GLY A N 3
ATOM 4058 C CA . GLY A 1 52 ? 0.830 9.198 -7.581 1.00 0.00 52 GLY A CA 3
ATOM 4059 C C . GLY A 1 52 ? 1.238 7.822 -7.095 1.00 0.00 52 GLY A C 3
ATOM 4060 O O . GLY A 1 52 ? 0.582 7.241 -6.231 1.00 0.00 52 GLY A O 3
ATOM 4064 N N . ASN A 1 53 ? 2.325 7.297 -7.651 1.00 0.00 53 ASN A N 3
ATOM 4065 C CA . ASN A 1 53 ? 2.819 5.979 -7.270 1.00 0.00 53 ASN A CA 3
ATOM 4066 C C . ASN A 1 53 ? 3.558 6.040 -5.937 1.00 0.00 53 ASN A C 3
ATOM 4067 O O . ASN A 1 53 ? 4.760 6.304 -5.892 1.00 0.00 53 ASN A O 3
ATOM 4078 N N . PHE A 1 54 ? 2.831 5.793 -4.852 1.00 0.00 54 PHE A N 3
ATOM 4079 C CA . PHE A 1 54 ? 3.417 5.820 -3.517 1.00 0.00 54 PHE A CA 3
ATOM 4080 C C . PHE A 1 54 ? 3.598 4.405 -2.974 1.00 0.00 54 PHE A C 3
ATOM 4081 O O . PHE A 1 54 ? 3.159 3.432 -3.587 1.00 0.00 54 PHE A O 3
ATOM 4098 N N . SER A 1 55 ? 4.249 4.299 -1.820 1.00 0.00 55 SER A N 3
ATOM 4099 C CA . SER A 1 55 ? 4.493 3.004 -1.195 1.00 0.00 55 SER A CA 3
ATOM 4100 C C . SER A 1 55 ? 4.099 3.029 0.278 1.00 0.00 55 SER A C 3
ATOM 4101 O O . SER A 1 55 ? 3.896 4.095 0.861 1.00 0.00 55 SER A O 3
ATOM 4109 N N . LEU A 1 56 ? 3.994 1.847 0.876 1.00 0.00 56 LEU A N 3
ATOM 4110 C CA . LEU A 1 56 ? 3.625 1.731 2.282 1.00 0.00 56 LEU A CA 3
ATOM 4111 C C . LEU A 1 56 ? 4.775 1.155 3.102 1.00 0.00 56 LEU A C 3
ATOM 4112 O O . LEU A 1 56 ? 5.523 0.302 2.625 1.00 0.00 56 LEU A O 3
ATOM 4128 N N . ALA A 1 57 ? 4.909 1.626 4.337 1.00 0.00 57 ALA A N 3
ATOM 4129 C CA . ALA A 1 57 ? 5.965 1.155 5.224 1.00 0.00 57 ALA A CA 3
ATOM 4130 C C . ALA A 1 57 ? 5.530 1.230 6.684 1.00 0.00 57 ALA A C 3
ATOM 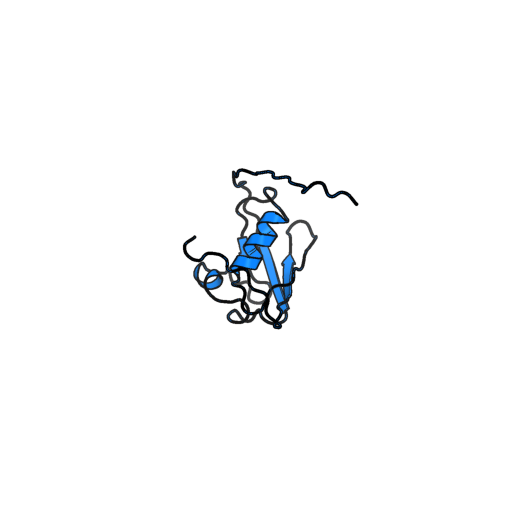4131 O O . ALA A 1 57 ? 4.553 1.900 7.018 1.00 0.00 57 ALA A O 3
ATOM 4138 N N . THR A 1 58 ? 6.262 0.537 7.551 1.00 0.00 58 THR A N 3
ATOM 4139 C CA . THR A 1 58 ? 5.951 0.524 8.975 1.00 0.00 58 THR A CA 3
ATOM 4140 C C . THR A 1 58 ? 6.306 1.855 9.628 1.00 0.00 58 THR A C 3
ATOM 4141 O O . THR A 1 58 ? 6.717 2.798 8.952 1.00 0.00 58 THR A O 3
ATOM 4152 N N . MET A 1 59 ? 6.145 1.924 10.945 1.00 0.00 59 MET A N 3
ATOM 4153 C CA . MET A 1 59 ? 6.451 3.140 11.689 1.00 0.00 59 MET A CA 3
ATOM 4154 C C . MET A 1 59 ? 7.550 2.888 12.716 1.00 0.00 59 MET A C 3
ATOM 4155 O O . MET A 1 59 ? 8.510 3.653 12.814 1.00 0.00 59 MET A O 3
ATOM 4169 N N . PHE A 1 60 ? 7.404 1.810 13.480 1.00 0.00 60 PHE A N 3
ATOM 4170 C CA . PHE A 1 60 ? 8.384 1.458 14.500 1.00 0.00 60 PHE A CA 3
ATOM 4171 C C . PHE A 1 60 ? 9.647 0.882 13.866 1.00 0.00 60 PHE A C 3
ATOM 4172 O O . PHE A 1 60 ? 10.721 1.482 13.904 1.00 0.00 60 PHE A O 3
ATOM 4189 N N . PRO A 1 61 ? 9.516 -0.312 13.268 1.00 0.00 61 PRO A N 3
ATOM 4190 C CA . PRO A 1 61 ? 10.636 -0.996 12.614 1.00 0.00 61 PRO A CA 3
ATOM 4191 C C . PRO A 1 61 ? 11.076 -0.294 11.334 1.00 0.00 61 PRO A C 3
ATOM 4192 O O . PRO A 1 61 ? 12.122 -0.613 10.769 1.00 0.00 61 PRO A O 3
ATOM 4203 N N . ARG A 1 62 ? 10.272 0.663 10.883 1.00 0.00 62 ARG A N 3
ATOM 4204 C CA . ARG A 1 62 ? 10.579 1.410 9.669 1.00 0.00 62 ARG A CA 3
ATOM 4205 C C . ARG A 1 62 ? 11.245 0.510 8.631 1.00 0.00 62 ARG A C 3
ATOM 4206 O O . ARG A 1 62 ? 12.329 0.816 8.134 1.00 0.00 62 ARG A O 3
ATOM 4227 N N . ARG A 1 63 ? 10.588 -0.600 8.310 1.00 0.00 63 ARG A N 3
ATOM 4228 C CA . ARG A 1 63 ? 11.117 -1.544 7.333 1.00 0.00 63 ARG A CA 3
ATOM 4229 C C . ARG A 1 63 ? 10.254 -1.564 6.074 1.00 0.00 63 ARG A C 3
ATOM 4230 O O . ARG A 1 63 ? 9.064 -1.873 6.131 1.00 0.00 63 ARG A O 3
ATOM 4251 N N . GLU A 1 64 ? 10.863 -1.232 4.940 1.00 0.00 64 GLU A N 3
ATOM 4252 C CA . GLU A 1 64 ? 10.150 -1.211 3.668 1.00 0.00 64 GLU A CA 3
ATOM 4253 C C . GLU A 1 64 ? 9.621 -2.599 3.318 1.00 0.00 64 GLU A C 3
ATOM 4254 O O . GLU A 1 64 ? 10.383 -3.486 2.931 1.00 0.00 64 GLU A O 3
ATOM 4266 N N . PHE A 1 65 ? 8.312 -2.780 3.457 1.00 0.00 65 PHE A N 3
ATOM 4267 C CA . PHE A 1 65 ? 7.681 -4.060 3.157 1.00 0.00 65 PHE A CA 3
ATOM 4268 C C . PHE A 1 65 ? 8.271 -4.674 1.891 1.00 0.00 65 PHE A C 3
ATOM 4269 O O . PHE A 1 65 ? 8.897 -3.984 1.085 1.00 0.00 65 PHE A O 3
ATOM 4286 N N . THR A 1 66 ? 8.067 -5.977 1.721 1.00 0.00 66 THR A N 3
ATOM 4287 C CA . THR A 1 66 ? 8.579 -6.685 0.555 1.00 0.00 66 THR A CA 3
ATOM 4288 C C . THR A 1 66 ? 7.446 -7.304 -0.254 1.00 0.00 66 THR A C 3
ATOM 4289 O O . THR A 1 66 ? 6.397 -7.650 0.292 1.00 0.00 66 THR A O 3
ATOM 4300 N N . ARG A 1 67 ? 7.662 -7.443 -1.558 1.00 0.00 67 ARG A N 3
ATOM 4301 C CA . ARG A 1 67 ? 6.657 -8.021 -2.442 1.00 0.00 67 ARG A CA 3
ATOM 4302 C C . ARG A 1 67 ? 5.920 -9.165 -1.753 1.00 0.00 67 ARG A C 3
ATOM 4303 O O . ARG A 1 67 ? 4.700 -9.284 -1.861 1.00 0.00 67 ARG A O 3
ATOM 4324 N N . GLU A 1 68 ? 6.670 -10.004 -1.045 1.00 0.00 68 GLU A N 3
ATOM 4325 C CA . GLU A 1 68 ? 6.087 -11.140 -0.339 1.00 0.00 68 GLU A CA 3
ATOM 4326 C C . GLU A 1 68 ? 5.113 -10.669 0.737 1.00 0.00 68 GLU A C 3
ATOM 4327 O O . GLU A 1 68 ? 3.990 -11.165 0.833 1.00 0.00 68 GLU A O 3
ATOM 4339 N N . ASP A 1 69 ? 5.552 -9.711 1.546 1.00 0.00 69 ASP A N 3
ATOM 4340 C CA . ASP A 1 69 ? 4.721 -9.173 2.616 1.00 0.00 69 ASP A CA 3
ATOM 4341 C C . ASP A 1 69 ? 3.305 -8.900 2.119 1.00 0.00 69 ASP A C 3
ATOM 4342 O O . ASP A 1 69 ? 2.329 -9.134 2.832 1.00 0.00 69 ASP A O 3
ATOM 4351 N N . TYR A 1 70 ? 3.200 -8.402 0.891 1.00 0.00 70 TYR A N 3
ATOM 4352 C CA . TYR A 1 70 ? 1.904 -8.093 0.300 1.00 0.00 70 TYR A CA 3
ATOM 4353 C C . TYR A 1 70 ? 1.130 -9.370 -0.013 1.00 0.00 70 TYR A C 3
ATOM 4354 O O . TYR A 1 70 ? -0.099 -9.400 0.059 1.00 0.00 70 TYR A O 3
ATOM 4372 N N . LYS A 1 71 ? 1.858 -10.426 -0.361 1.00 0.00 71 LYS A N 3
ATOM 4373 C CA . LYS A 1 71 ? 1.244 -11.708 -0.684 1.00 0.00 71 LYS A CA 3
ATOM 4374 C C . LYS A 1 71 ? 0.749 -12.407 0.578 1.00 0.00 71 LYS A C 3
ATOM 4375 O O . LYS A 1 71 ? -0.121 -13.276 0.517 1.00 0.00 71 LYS A O 3
ATOM 4394 N N . ARG A 1 72 ? 1.307 -12.020 1.721 1.00 0.00 72 ARG A N 3
ATOM 4395 C CA . ARG A 1 72 ? 0.921 -12.610 2.997 1.00 0.00 72 ARG A CA 3
ATOM 4396 C C . ARG A 1 72 ? -0.229 -11.832 3.630 1.00 0.00 72 ARG A C 3
ATOM 4397 O O . ARG A 1 72 ? -0.174 -10.608 3.745 1.00 0.00 72 ARG A O 3
ATOM 4418 N N . ARG A 1 73 ? -1.269 -12.552 4.039 1.00 0.00 73 ARG A N 3
ATOM 4419 C CA . ARG A 1 73 ? -2.432 -11.930 4.658 1.00 0.00 73 ARG A CA 3
ATOM 4420 C C . ARG A 1 73 ? -2.014 -11.028 5.816 1.00 0.00 73 ARG A C 3
ATOM 4421 O O . ARG A 1 73 ? -1.023 -11.293 6.497 1.00 0.00 73 ARG A O 3
ATOM 4442 N N . LEU A 1 74 ? -2.776 -9.961 6.033 1.00 0.00 74 LEU A N 3
ATOM 4443 C CA . LEU A 1 74 ? -2.485 -9.019 7.108 1.00 0.00 74 LEU A CA 3
ATOM 4444 C C . LEU A 1 74 ? -2.180 -9.755 8.409 1.00 0.00 74 LEU A C 3
ATOM 4445 O O . LEU A 1 74 ? -1.068 -9.674 8.934 1.00 0.00 74 LEU A O 3
ATOM 4461 N N . LEU A 1 75 ? -3.172 -10.474 8.923 1.00 0.00 75 LEU A N 3
ATOM 4462 C CA . LEU A 1 75 ? -3.009 -11.226 10.162 1.00 0.00 75 LEU A CA 3
ATOM 4463 C C . LEU A 1 75 ? -1.692 -11.996 10.162 1.00 0.00 75 LEU A C 3
ATOM 4464 O O . LEU A 1 75 ? -1.171 -12.354 11.218 1.00 0.00 75 LEU A O 3
ATOM 4480 N N . ASP A 1 76 ? -1.158 -12.245 8.971 1.00 0.00 76 ASP A N 3
ATOM 4481 C CA . ASP A 1 76 ? 0.100 -12.970 8.834 1.00 0.00 76 ASP A CA 3
ATOM 4482 C C . ASP A 1 76 ? 1.283 -12.076 9.193 1.00 0.00 76 ASP A C 3
ATOM 4483 O O . ASP A 1 76 ? 2.223 -12.511 9.861 1.00 0.00 76 ASP A O 3
ATOM 4492 N N . LEU A 1 77 ? 1.232 -10.827 8.745 1.00 0.00 77 LEU A N 3
ATOM 4493 C CA . LEU A 1 77 ? 2.301 -9.872 9.018 1.00 0.00 77 LEU A CA 3
ATOM 4494 C C . LEU A 1 77 ? 2.136 -9.252 10.402 1.00 0.00 77 LEU A C 3
ATOM 4495 O O . LEU A 1 77 ? 2.719 -8.210 10.698 1.00 0.00 77 LEU A O 3
ATOM 4511 N N . GLU A 1 78 ? 1.340 -9.902 11.245 1.00 0.00 78 GLU A N 3
ATOM 4512 C CA . GLU A 1 78 ? 1.100 -9.414 12.598 1.00 0.00 78 GLU A CA 3
ATOM 4513 C C . GLU A 1 78 ? 0.341 -8.090 12.573 1.00 0.00 78 GLU A C 3
ATOM 4514 O O . GLU A 1 78 ? 0.464 -7.273 13.487 1.00 0.00 78 GLU A O 3
ATOM 4526 N N . LEU A 1 79 ? -0.442 -7.884 11.520 1.00 0.00 79 LEU A N 3
ATOM 4527 C CA . LEU A 1 79 ? -1.221 -6.659 11.373 1.00 0.00 79 LEU A CA 3
ATOM 4528 C C . LEU A 1 79 ? -2.710 -6.937 11.550 1.00 0.00 79 LEU A C 3
ATOM 4529 O O . LEU A 1 79 ? -3.554 -6.160 11.103 1.00 0.00 79 LEU A O 3
ATOM 4545 N N . ALA A 1 80 ? -3.026 -8.049 12.205 1.00 0.00 80 ALA A N 3
ATOM 4546 C CA . ALA A 1 80 ? -4.413 -8.427 12.444 1.00 0.00 80 ALA A CA 3
ATOM 4547 C C . ALA A 1 80 ? -5.123 -7.392 13.311 1.00 0.00 80 ALA A C 3
ATOM 4548 O O . ALA A 1 80 ? -6.117 -6.787 12.910 1.00 0.00 80 ALA A O 3
ATOM 4555 N N . PRO A 1 81 ? -4.602 -7.183 14.530 1.00 0.00 81 PRO A N 3
ATOM 4556 C CA . PRO A 1 81 ? -5.170 -6.221 15.479 1.00 0.00 81 PRO A CA 3
ATOM 4557 C C . PRO A 1 81 ? -4.963 -4.777 15.035 1.00 0.00 81 PRO A C 3
ATOM 4558 O O . PRO A 1 81 ? -5.788 -4.215 14.315 1.00 0.00 81 PRO A O 3
ATOM 4569 N N . SER A 1 82 ? -3.856 -4.183 15.469 1.00 0.00 82 SER A N 3
ATOM 4570 C CA . SER A 1 82 ? -3.542 -2.802 15.119 1.00 0.00 82 SER A CA 3
ATOM 4571 C C . SER A 1 82 ? -2.333 -2.739 14.191 1.00 0.00 82 SER A C 3
ATOM 4572 O O . SER A 1 82 ? -1.386 -3.512 14.334 1.00 0.00 82 SER A O 3
ATOM 4580 N N . ALA A 1 83 ? -2.373 -1.812 13.240 1.00 0.00 83 ALA A N 3
ATOM 4581 C CA . ALA A 1 83 ? -1.280 -1.645 12.290 1.00 0.00 83 ALA A CA 3
ATOM 4582 C C . ALA A 1 83 ? -1.202 -0.206 11.790 1.00 0.00 83 ALA A C 3
ATOM 4583 O O . ALA A 1 83 ? -2.225 0.439 11.565 1.00 0.00 83 ALA A O 3
ATOM 4590 N N . SER A 1 84 ? 0.019 0.291 11.620 1.00 0.00 84 SER A N 3
ATOM 4591 C CA . SER A 1 84 ? 0.231 1.655 11.152 1.00 0.00 84 SER A CA 3
ATOM 4592 C C . SER A 1 84 ? 1.167 1.677 9.948 1.00 0.00 84 SER A C 3
ATOM 4593 O O . SER A 1 84 ? 2.384 1.552 10.090 1.00 0.00 84 SER A O 3
ATOM 4601 N N . VAL A 1 85 ? 0.591 1.838 8.761 1.00 0.00 85 VAL A N 3
ATOM 4602 C CA . VAL A 1 85 ? 1.372 1.877 7.530 1.00 0.00 85 VAL A CA 3
ATOM 4603 C C . VAL A 1 85 ? 1.488 3.301 6.999 1.00 0.00 85 VAL A C 3
ATOM 4604 O O . VAL A 1 85 ? 0.495 3.909 6.598 1.00 0.00 85 VAL A O 3
ATOM 4617 N N . VAL A 1 86 ? 2.708 3.829 6.998 1.00 0.00 86 VAL A N 3
ATOM 4618 C CA . VAL A 1 86 ? 2.955 5.182 6.514 1.00 0.00 86 VAL A CA 3
ATOM 4619 C C . VAL A 1 86 ? 2.974 5.226 4.990 1.00 0.00 86 VAL A C 3
ATOM 4620 O O . VAL A 1 86 ? 3.376 4.264 4.335 1.00 0.00 86 VAL A O 3
ATOM 4633 N N . LEU A 1 87 ? 2.536 6.349 4.431 1.00 0.00 87 LEU A N 3
ATOM 4634 C CA . LEU A 1 87 ? 2.502 6.520 2.983 1.00 0.00 87 LEU A CA 3
ATOM 4635 C C . LEU A 1 87 ? 3.714 7.309 2.499 1.00 0.00 87 LEU A C 3
ATOM 4636 O O . LEU A 1 87 ? 3.942 8.442 2.926 1.00 0.00 87 LEU A O 3
ATOM 4652 N N . LEU A 1 88 ? 4.489 6.706 1.605 1.00 0.00 88 LEU A N 3
ATOM 4653 C CA . LEU A 1 88 ? 5.677 7.353 1.060 1.00 0.00 88 LEU A CA 3
ATOM 4654 C C . LEU A 1 88 ? 5.455 7.767 -0.391 1.00 0.00 88 LEU A C 3
ATOM 4655 O O . LEU A 1 88 ? 5.466 6.944 -1.306 1.00 0.00 88 LEU A O 3
ATOM 4671 N N . PRO A 1 89 ? 5.251 9.075 -0.609 1.00 0.00 89 PRO A N 3
ATOM 4672 C CA . PRO A 1 89 ? 5.026 9.629 -1.947 1.00 0.00 89 PRO A CA 3
ATOM 4673 C C . PRO A 1 89 ? 6.280 9.580 -2.814 1.00 0.00 89 PRO A C 3
ATOM 4674 O O . PRO A 1 89 ? 7.394 9.747 -2.319 1.00 0.00 89 PRO A O 3
ATOM 4685 N N . ALA A 1 90 ? 6.090 9.351 -4.109 1.00 0.00 90 ALA A N 3
ATOM 4686 C CA . ALA A 1 90 ? 7.206 9.283 -5.044 1.00 0.00 90 ALA A CA 3
ATOM 4687 C C . ALA A 1 90 ? 7.540 10.662 -5.601 1.00 0.00 90 ALA A C 3
ATOM 4688 O O . ALA A 1 90 ? 8.707 10.989 -5.817 1.00 0.00 90 ALA A O 3
ATOM 4695 N N . GLY A 1 91 ? 6.509 11.469 -5.832 1.00 0.00 91 GLY A N 3
ATOM 4696 C CA . GLY A 1 91 ? 6.715 12.804 -6.362 1.00 0.00 91 GLY A CA 3
ATOM 4697 C C . GLY A 1 91 ? 5.563 13.266 -7.232 1.00 0.00 91 GLY A C 3
ATOM 4698 O O . GLY A 1 91 ? 4.409 13.258 -6.802 1.00 0.00 91 GLY A O 3
ATOM 4702 N N . ARG A 1 92 ? 5.875 13.672 -8.458 1.00 0.00 92 ARG A N 3
ATOM 4703 C CA . ARG A 1 92 ? 4.857 14.144 -9.390 1.00 0.00 92 ARG A CA 3
ATOM 4704 C C . ARG A 1 92 ? 4.183 12.971 -10.097 1.00 0.00 92 ARG A C 3
ATOM 4705 O O . ARG A 1 92 ? 4.832 12.145 -10.739 1.00 0.00 92 ARG A O 3
ATOM 4726 N N . PRO A 1 93 ? 2.849 12.896 -9.977 1.00 0.00 93 PRO A N 3
ATOM 4727 C CA . PRO A 1 93 ? 2.058 11.829 -10.598 1.00 0.00 93 PRO A CA 3
ATOM 4728 C C . PRO A 1 93 ? 2.013 11.950 -12.117 1.00 0.00 93 PRO A C 3
ATOM 4729 O O . PRO A 1 93 ? 1.225 12.720 -12.665 1.00 0.00 93 PRO A O 3
ATOM 4740 N N . ALA A 1 94 ? 2.864 11.184 -12.793 1.00 0.00 94 ALA A N 3
ATOM 4741 C CA . ALA A 1 94 ? 2.919 11.204 -14.249 1.00 0.00 94 ALA A CA 3
ATOM 4742 C C . ALA A 1 94 ? 2.489 9.862 -14.833 1.00 0.00 94 ALA A C 3
ATOM 4743 O O . ALA A 1 94 ? 3.322 9.065 -15.264 1.00 0.00 94 ALA A O 3
ATOM 4750 N N . THR A 1 95 ? 1.182 9.618 -14.844 1.00 0.00 95 THR A N 3
ATOM 4751 C CA . THR A 1 95 ? 0.641 8.373 -15.373 1.00 0.00 95 THR A CA 3
ATOM 4752 C C . THR A 1 95 ? -0.832 8.523 -15.734 1.00 0.00 95 THR A C 3
ATOM 4753 O O . THR A 1 95 ? -1.590 9.186 -15.027 1.00 0.00 95 THR A O 3
ATOM 4764 N N . SER A 1 96 ? -1.231 7.902 -16.840 1.00 0.00 96 SER A N 3
ATOM 4765 C CA . SER A 1 96 ? -2.614 7.970 -17.297 1.00 0.00 96 SER A CA 3
ATOM 4766 C C . SER A 1 96 ? -3.472 6.926 -16.589 1.00 0.00 96 SER A C 3
ATOM 4767 O O . SER A 1 96 ? -3.404 5.736 -16.899 1.00 0.00 96 SER A O 3
ATOM 4775 N N . ILE A 1 97 ? -4.279 7.380 -15.636 1.00 0.00 97 ILE A N 3
ATOM 4776 C CA . ILE A 1 97 ? -5.151 6.487 -14.884 1.00 0.00 97 ILE A CA 3
ATOM 4777 C C . ILE A 1 97 ? -6.297 5.978 -15.752 1.00 0.00 97 ILE A C 3
ATOM 4778 O O . ILE A 1 97 ? -6.678 6.616 -16.732 1.00 0.00 97 ILE A O 3
ATOM 4794 N N . VAL A 1 98 ? -6.843 4.823 -15.383 1.00 0.00 98 VAL A N 3
ATOM 4795 C CA . VAL A 1 98 ? -7.948 4.229 -16.126 1.00 0.00 98 VAL A CA 3
ATOM 4796 C C . VAL A 1 98 ? -9.129 3.931 -15.209 1.00 0.00 98 VAL A C 3
ATOM 4797 O O . VAL A 1 98 ? -9.264 2.821 -14.693 1.00 0.00 98 VAL A O 3
ATOM 4810 N N . HIS A 1 99 ? -9.984 4.929 -15.011 1.00 0.00 99 HIS A N 3
ATOM 4811 C CA . HIS A 1 99 ? -11.156 4.773 -14.157 1.00 0.00 99 HIS A CA 3
ATOM 4812 C C . HIS A 1 99 ? -12.415 4.566 -14.994 1.00 0.00 99 HIS A C 3
ATOM 4813 O O . HIS A 1 99 ? -12.522 5.077 -16.108 1.00 0.00 99 HIS A O 3
ATOM 4828 N N . SER A 1 100 ? -13.365 3.812 -14.449 1.00 0.00 100 SER A N 3
ATOM 4829 C CA . SER A 1 100 ? -14.614 3.533 -15.147 1.00 0.00 100 SER A CA 3
ATOM 4830 C C . SER A 1 100 ? -15.672 3.010 -14.180 1.00 0.00 100 SER A C 3
ATOM 4831 O O . SER A 1 100 ? -15.371 2.229 -13.278 1.00 0.00 100 SER A O 3
ATOM 4839 N N . SER A 1 101 ? -16.912 3.447 -14.377 1.00 0.00 101 SER A N 3
ATOM 4840 C CA . SER A 1 101 ? -18.015 3.027 -13.520 1.00 0.00 101 SER A CA 3
ATOM 4841 C C . SER A 1 101 ? -19.351 3.496 -14.087 1.00 0.00 101 SER A C 3
ATOM 4842 O O . SER A 1 101 ? -19.524 4.672 -14.406 1.00 0.00 101 SER A O 3
ATOM 4850 N N . SER A 1 102 ? -20.294 2.567 -14.208 1.00 0.00 102 SER A N 3
ATOM 4851 C CA . SER A 1 102 ? -21.615 2.884 -14.740 1.00 0.00 102 SER A CA 3
ATOM 4852 C C . SER A 1 102 ? -22.684 2.008 -14.094 1.00 0.00 102 SER A C 3
ATOM 4853 O O . SER A 1 102 ? -22.375 1.045 -13.394 1.00 0.00 102 SER A O 3
ATOM 4861 N N . GLY A 1 103 ? -23.946 2.350 -14.336 1.00 0.00 103 GLY A N 3
ATOM 4862 C CA . GLY A 1 103 ? -25.043 1.586 -13.771 1.00 0.00 103 GLY A CA 3
ATOM 4863 C C . GLY A 1 103 ? -25.086 1.664 -12.258 1.00 0.00 103 GLY A C 3
ATOM 4864 O O . GLY A 1 103 ? -24.135 2.126 -11.626 1.00 0.00 103 GLY A O 3
ATOM 4868 N N . ASP A 1 104 ? -26.191 1.213 -11.675 1.00 0.00 104 ASP A N 3
ATOM 4869 C CA . ASP A 1 104 ? -26.354 1.234 -10.226 1.00 0.00 104 ASP A CA 3
ATOM 4870 C C . ASP A 1 104 ? -27.569 0.413 -9.804 1.00 0.00 104 ASP A C 3
ATOM 4871 O O . ASP A 1 104 ? -28.640 0.518 -10.403 1.00 0.00 104 ASP A O 3
ATOM 4880 N N . ILE A 1 105 ? -27.394 -0.404 -8.771 1.00 0.00 105 ILE A N 3
ATOM 4881 C CA . ILE A 1 105 ? -28.476 -1.243 -8.269 1.00 0.00 105 ILE A CA 3
ATOM 4882 C C . ILE A 1 105 ? -29.184 -0.581 -7.092 1.00 0.00 105 ILE A C 3
ATOM 4883 O O . ILE A 1 105 ? -28.553 0.079 -6.265 1.00 0.00 105 ILE A O 3
ATOM 4899 N N . LEU A 1 106 ? -30.498 -0.763 -7.021 1.00 0.00 106 LEU A N 3
ATOM 4900 C CA . LEU A 1 106 ? -31.293 -0.186 -5.943 1.00 0.00 106 LEU A CA 3
ATOM 4901 C C . LEU A 1 106 ? -32.195 -1.238 -5.308 1.00 0.00 106 LEU A C 3
ATOM 4902 O O . LEU A 1 106 ? -32.580 -2.212 -5.955 1.00 0.00 106 LEU A O 3
ATOM 4918 N N . MET A 1 107 ? -32.530 -1.035 -4.038 1.00 0.00 107 MET A N 3
ATOM 4919 C CA . MET A 1 107 ? -33.391 -1.965 -3.316 1.00 0.00 107 MET A CA 3
ATOM 4920 C C . MET A 1 107 ? -33.936 -1.326 -2.043 1.00 0.00 107 MET A C 3
ATOM 4921 O O . MET A 1 107 ? -33.275 -0.490 -1.426 1.00 0.00 107 MET A O 3
ATOM 4935 N N . ILE A 1 108 ? -35.143 -1.724 -1.656 1.00 0.00 108 ILE A N 3
ATOM 4936 C CA . ILE A 1 108 ? -35.775 -1.190 -0.456 1.00 0.00 108 ILE A CA 3
ATOM 4937 C C . ILE A 1 108 ? -36.576 -2.266 0.268 1.00 0.00 108 ILE A C 3
ATOM 4938 O O . ILE A 1 108 ? -37.308 -3.035 -0.355 1.00 0.00 108 ILE A O 3
ATOM 4954 N N . ASP A 1 109 ? -36.434 -2.313 1.588 1.00 0.00 109 ASP A N 3
ATOM 4955 C CA . ASP A 1 109 ? -37.147 -3.293 2.399 1.00 0.00 109 ASP A CA 3
ATOM 4956 C C . ASP A 1 109 ? -38.548 -3.539 1.848 1.00 0.00 109 ASP A C 3
ATOM 4957 O O . ASP A 1 109 ? -38.837 -4.614 1.319 1.00 0.00 109 ASP A O 3
ATOM 4966 N N . GLY A 1 1 ? -2.639 -21.364 0.324 1.00 0.00 1 GLY A N 4
ATOM 4967 C CA . GLY A 1 1 ? -3.054 -20.777 -0.937 1.00 0.00 1 GLY A CA 4
ATOM 4968 C C . GLY A 1 1 ? -2.167 -19.622 -1.358 1.00 0.00 1 GLY A C 4
ATOM 4969 O O . GLY A 1 1 ? -2.236 -18.536 -0.783 1.00 0.00 1 GLY A O 4
ATOM 4973 N N . SER A 1 2 ? -1.331 -19.856 -2.365 1.00 0.00 2 SER A N 4
ATOM 4974 C CA . SER A 1 2 ? -0.423 -18.828 -2.859 1.00 0.00 2 SER A CA 4
ATOM 4975 C C . SER A 1 2 ? -1.188 -17.561 -3.229 1.00 0.00 2 SER A C 4
ATOM 4976 O O . SER A 1 2 ? -0.873 -16.471 -2.751 1.00 0.00 2 SER A O 4
ATOM 4984 N N . SER A 1 3 ? -2.195 -17.712 -4.084 1.00 0.00 3 SER A N 4
ATOM 4985 C CA . SER A 1 3 ? -3.003 -16.580 -4.522 1.00 0.00 3 SER A CA 4
ATOM 4986 C C . SER A 1 3 ? -4.113 -16.285 -3.519 1.00 0.00 3 SER A C 4
ATOM 4987 O O . SER A 1 3 ? -5.150 -16.948 -3.510 1.00 0.00 3 SER A O 4
ATOM 4995 N N . GLY A 1 4 ? -3.888 -15.285 -2.672 1.00 0.00 4 GLY A N 4
ATOM 4996 C CA . GLY A 1 4 ? -4.877 -14.918 -1.676 1.00 0.00 4 GLY A CA 4
ATOM 4997 C C . GLY A 1 4 ? -5.495 -16.127 -1.000 1.00 0.00 4 GLY A C 4
ATOM 4998 O O . GLY A 1 4 ? -4.921 -17.216 -1.016 1.00 0.00 4 GLY A O 4
ATOM 5002 N N . SER A 1 5 ? -6.667 -15.935 -0.404 1.00 0.00 5 SER A N 4
ATOM 5003 C CA . SER A 1 5 ? -7.360 -17.017 0.286 1.00 0.00 5 SER A CA 4
ATOM 5004 C C . SER A 1 5 ? -8.866 -16.773 0.304 1.00 0.00 5 SER A C 4
ATOM 5005 O O . SER A 1 5 ? -9.339 -15.785 0.865 1.00 0.00 5 SER A O 4
ATOM 5013 N N . SER A 1 6 ? -9.613 -17.681 -0.315 1.00 0.00 6 SER A N 4
ATOM 5014 C CA . SER A 1 6 ? -11.066 -17.564 -0.375 1.00 0.00 6 SER A CA 4
ATOM 5015 C C . SER A 1 6 ? -11.733 -18.657 0.454 1.00 0.00 6 SER A C 4
ATOM 5016 O O . SER A 1 6 ? -11.098 -19.641 0.832 1.00 0.00 6 SER A O 4
ATOM 5024 N N . GLY A 1 7 ? -13.020 -18.476 0.734 1.00 0.00 7 GLY A N 4
ATOM 5025 C CA . GLY A 1 7 ? -13.754 -19.454 1.516 1.00 0.00 7 GLY A CA 4
ATOM 5026 C C . GLY A 1 7 ? -14.881 -18.830 2.314 1.00 0.00 7 GLY A C 4
ATOM 5027 O O . GLY A 1 7 ? -14.659 -18.289 3.398 1.00 0.00 7 GLY A O 4
ATOM 5031 N N . ARG A 1 8 ? -16.095 -18.903 1.778 1.00 0.00 8 ARG A N 4
ATOM 5032 C CA . ARG A 1 8 ? -17.261 -18.338 2.446 1.00 0.00 8 ARG A CA 4
ATOM 5033 C C . ARG A 1 8 ? -17.246 -18.667 3.936 1.00 0.00 8 ARG A C 4
ATOM 5034 O O . ARG A 1 8 ? -17.573 -19.783 4.340 1.00 0.00 8 ARG A O 4
ATOM 5055 N N . ASP A 1 9 ? -16.863 -17.688 4.749 1.00 0.00 9 ASP A N 4
ATOM 5056 C CA . ASP A 1 9 ? -16.806 -17.872 6.194 1.00 0.00 9 ASP A CA 4
ATOM 5057 C C . ASP A 1 9 ? -16.669 -16.530 6.908 1.00 0.00 9 ASP A C 4
ATOM 5058 O O . ASP A 1 9 ? -16.419 -15.503 6.277 1.00 0.00 9 ASP A O 4
ATOM 5067 N N . ARG A 1 10 ? -16.836 -16.548 8.226 1.00 0.00 10 ARG A N 4
ATOM 5068 C CA . ARG A 1 10 ? -16.734 -15.333 9.025 1.00 0.00 10 ARG A CA 4
ATOM 5069 C C . ARG A 1 10 ? -15.275 -14.997 9.320 1.00 0.00 10 ARG A C 4
ATOM 5070 O O . ARG A 1 10 ? -14.519 -15.840 9.802 1.00 0.00 10 ARG A O 4
ATOM 5091 N N . SER A 1 11 ? -14.886 -13.760 9.026 1.00 0.00 11 SER A N 4
ATOM 5092 C CA . SER A 1 11 ? -13.517 -13.314 9.255 1.00 0.00 11 SER A CA 4
ATOM 5093 C C . SER A 1 11 ? -13.489 -12.096 10.174 1.00 0.00 11 SER A C 4
ATOM 5094 O O . SER A 1 11 ? -14.476 -11.369 10.292 1.00 0.00 11 SER A O 4
ATOM 5102 N N . THR A 1 12 ? -12.350 -11.878 10.823 1.00 0.00 12 THR A N 4
ATOM 5103 C CA . THR A 1 12 ? -12.191 -10.750 11.732 1.00 0.00 12 THR A CA 4
ATOM 5104 C C . THR A 1 12 ? -11.809 -9.483 10.974 1.00 0.00 12 THR A C 4
ATOM 5105 O O . THR A 1 12 ? -11.590 -9.516 9.763 1.00 0.00 12 THR A O 4
ATOM 5116 N N . ILE A 1 13 ? -11.731 -8.370 11.695 1.00 0.00 13 ILE A N 4
ATOM 5117 C CA . ILE A 1 13 ? -11.373 -7.093 11.090 1.00 0.00 13 ILE A CA 4
ATOM 5118 C C . ILE A 1 13 ? -9.980 -6.651 11.523 1.00 0.00 13 ILE A C 4
ATOM 5119 O O . ILE A 1 13 ? -9.471 -7.088 12.555 1.00 0.00 13 ILE A O 4
ATOM 5135 N N . ALA A 1 14 ? -9.368 -5.779 10.729 1.00 0.00 14 ALA A N 4
ATOM 5136 C CA . ALA A 1 14 ? -8.034 -5.274 11.032 1.00 0.00 14 ALA A CA 4
ATOM 5137 C C . ALA A 1 14 ? -8.026 -3.750 11.096 1.00 0.00 14 ALA A C 4
ATOM 5138 O O . ALA A 1 14 ? -8.778 -3.085 10.383 1.00 0.00 14 ALA A O 4
ATOM 5145 N N . ARG A 1 15 ? -7.171 -3.203 11.954 1.00 0.00 15 ARG A N 4
ATOM 5146 C CA . ARG A 1 15 ? -7.066 -1.758 12.112 1.00 0.00 15 ARG A CA 4
ATOM 5147 C C . ARG A 1 15 ? -5.794 -1.230 11.456 1.00 0.00 15 ARG A C 4
ATOM 5148 O O . ARG A 1 15 ? -4.718 -1.259 12.053 1.00 0.00 15 ARG A O 4
ATOM 5169 N N . ILE A 1 16 ? -5.925 -0.749 10.224 1.00 0.00 16 ILE A N 4
ATOM 5170 C CA . ILE A 1 16 ? -4.787 -0.214 9.488 1.00 0.00 16 ILE A CA 4
ATOM 5171 C C . ILE A 1 16 ? -4.834 1.309 9.432 1.00 0.00 16 ILE A C 4
ATOM 5172 O O . ILE A 1 16 ? -5.742 1.890 8.838 1.00 0.00 16 ILE A O 4
ATOM 5188 N N . GLN A 1 17 ? -3.849 1.950 10.054 1.00 0.00 17 GLN A N 4
ATOM 5189 C CA . GLN A 1 17 ? -3.778 3.406 10.074 1.00 0.00 17 GLN A CA 4
ATOM 5190 C C . GLN A 1 17 ? -2.850 3.921 8.979 1.00 0.00 17 GLN A C 4
ATOM 5191 O O . GLN A 1 17 ? -1.647 3.657 8.995 1.00 0.00 17 GLN A O 4
ATOM 5205 N N . PHE A 1 18 ? -3.416 4.657 8.028 1.00 0.00 18 PHE A N 4
ATOM 5206 C CA . PHE A 1 18 ? -2.639 5.208 6.924 1.00 0.00 18 PHE A CA 4
ATOM 5207 C C . PHE A 1 18 ? -2.150 6.615 7.252 1.00 0.00 18 PHE A C 4
ATOM 5208 O O . PHE A 1 18 ? -2.922 7.574 7.224 1.00 0.00 18 PHE A O 4
ATOM 5225 N N . ARG A 1 19 ? -0.863 6.731 7.564 1.00 0.00 19 ARG A N 4
ATOM 5226 C CA . ARG A 1 19 ? -0.271 8.020 7.900 1.00 0.00 19 ARG A CA 4
ATOM 5227 C C . ARG A 1 19 ? 0.156 8.767 6.640 1.00 0.00 19 ARG A C 4
ATOM 5228 O O . ARG A 1 19 ? 0.601 8.158 5.665 1.00 0.00 19 ARG A O 4
ATOM 5249 N N . LEU A 1 20 ? 0.018 10.087 6.665 1.00 0.00 20 LEU A N 4
ATOM 5250 C CA . LEU A 1 20 ? 0.389 10.918 5.525 1.00 0.00 20 LEU A CA 4
ATOM 5251 C C . LEU A 1 20 ? 1.516 11.877 5.894 1.00 0.00 20 LEU A C 4
ATOM 5252 O O . LEU A 1 20 ? 1.715 12.222 7.059 1.00 0.00 20 LEU A O 4
ATOM 5268 N N . PRO A 1 21 ? 2.272 12.320 4.878 1.00 0.00 21 PRO A N 4
ATOM 5269 C CA . PRO A 1 21 ? 3.391 13.248 5.070 1.00 0.00 21 PRO A CA 4
ATOM 5270 C C . PRO A 1 21 ? 2.924 14.645 5.462 1.00 0.00 21 PRO A C 4
ATOM 5271 O O . PRO A 1 21 ? 3.733 15.563 5.604 1.00 0.00 21 PRO A O 4
ATOM 5282 N N . ASP A 1 22 ? 1.617 14.800 5.637 1.00 0.00 22 ASP A N 4
ATOM 5283 C CA . ASP A 1 22 ? 1.043 16.087 6.014 1.00 0.00 22 ASP A CA 4
ATOM 5284 C C . ASP A 1 22 ? 0.291 15.979 7.337 1.00 0.00 22 ASP A C 4
ATOM 5285 O O . ASP A 1 22 ? -0.595 16.782 7.627 1.00 0.00 22 ASP A O 4
ATOM 5294 N N . GLY A 1 23 ? 0.650 14.979 8.137 1.00 0.00 23 GLY A N 4
ATOM 5295 C CA . GLY A 1 23 ? -0.002 14.783 9.419 1.00 0.00 23 GLY A CA 4
ATOM 5296 C C . GLY A 1 23 ? -1.298 14.007 9.297 1.00 0.00 23 GLY A C 4
ATOM 5297 O O . GLY A 1 23 ? -1.463 12.959 9.921 1.00 0.00 23 GLY A O 4
ATOM 5301 N N . SER A 1 24 ? -2.223 14.523 8.494 1.00 0.00 24 SER A N 4
ATOM 5302 C CA . SER A 1 24 ? -3.514 13.875 8.297 1.00 0.00 24 SER A CA 4
ATOM 5303 C C . SER A 1 24 ? -3.348 12.364 8.166 1.00 0.00 24 SER A C 4
ATOM 5304 O O . SER A 1 24 ? -2.267 11.872 7.841 1.00 0.00 24 SER A O 4
ATOM 5312 N N . SER A 1 25 ? -4.428 11.632 8.423 1.00 0.00 25 SER A N 4
ATOM 5313 C CA . SER A 1 25 ? -4.402 10.176 8.338 1.00 0.00 25 SER A CA 4
ATOM 5314 C C . SER A 1 25 ? -5.818 9.612 8.258 1.00 0.00 25 SER A C 4
ATOM 5315 O O . SER A 1 25 ? -6.792 10.303 8.559 1.00 0.00 25 SER A O 4
ATOM 5323 N N . PHE A 1 26 ? -5.923 8.352 7.850 1.00 0.00 26 PHE A N 4
ATOM 5324 C CA . PHE A 1 26 ? -7.219 7.694 7.729 1.00 0.00 26 PHE A CA 4
ATOM 5325 C C . PHE A 1 26 ? -7.096 6.197 8.001 1.00 0.00 26 PHE A C 4
ATOM 5326 O O . PHE A 1 26 ? -6.232 5.521 7.442 1.00 0.00 26 PHE A O 4
ATOM 5343 N N . THR A 1 27 ? -7.967 5.685 8.865 1.00 0.00 27 THR A N 4
ATOM 5344 C CA . THR A 1 27 ? -7.957 4.270 9.213 1.00 0.00 27 THR A CA 4
ATOM 5345 C C . THR A 1 27 ? -9.176 3.555 8.644 1.00 0.00 27 THR A C 4
ATOM 5346 O O . THR A 1 27 ? -10.304 3.791 9.076 1.00 0.00 27 THR A O 4
ATOM 5357 N N . ASN A 1 28 ? -8.942 2.678 7.672 1.00 0.00 28 ASN A N 4
ATOM 5358 C CA . ASN A 1 28 ? -10.023 1.928 7.044 1.00 0.00 28 ASN A CA 4
ATOM 5359 C C . ASN A 1 28 ? -10.265 0.609 7.773 1.00 0.00 28 ASN A C 4
ATOM 5360 O O . ASN A 1 28 ? -9.656 0.341 8.808 1.00 0.00 28 ASN A O 4
ATOM 5371 N N . GLN A 1 29 ? -11.157 -0.209 7.224 1.00 0.00 29 GLN A N 4
ATOM 5372 C CA . GLN A 1 29 ? -11.479 -1.499 7.822 1.00 0.00 29 GLN A CA 4
ATOM 5373 C C . GLN A 1 29 ? -11.285 -2.629 6.816 1.00 0.00 29 GLN A C 4
ATOM 5374 O O . GLN A 1 29 ? -11.932 -2.659 5.768 1.00 0.00 29 GLN A O 4
ATOM 5388 N N . PHE A 1 30 ? -10.391 -3.557 7.140 1.00 0.00 30 PHE A N 4
ATOM 5389 C CA . PHE A 1 30 ? -10.111 -4.689 6.265 1.00 0.00 30 PHE A CA 4
ATOM 5390 C C . PHE A 1 30 ? -10.117 -5.998 7.048 1.00 0.00 30 PHE A C 4
ATOM 5391 O O . PHE A 1 30 ? -9.753 -6.049 8.223 1.00 0.00 30 PHE A O 4
ATOM 5408 N N . PRO A 1 31 ? -10.542 -7.083 6.384 1.00 0.00 31 PRO A N 4
ATOM 5409 C CA . PRO A 1 31 ? -10.606 -8.413 6.998 1.00 0.00 31 PRO A CA 4
ATOM 5410 C C . PRO A 1 31 ? -9.222 -8.996 7.264 1.00 0.00 31 PRO A C 4
ATOM 5411 O O . PRO A 1 31 ? -8.357 -8.989 6.389 1.00 0.00 31 PRO A O 4
ATOM 5422 N N . SER A 1 32 ? -9.021 -9.501 8.477 1.00 0.00 32 SER A N 4
ATOM 5423 C CA . SER A 1 32 ? -7.741 -10.085 8.859 1.00 0.00 32 SER A CA 4
ATOM 5424 C C . SER A 1 32 ? -7.181 -10.950 7.733 1.00 0.00 32 SER A C 4
ATOM 5425 O O . SER A 1 32 ? -5.974 -11.175 7.650 1.00 0.00 32 SER A O 4
ATOM 5433 N N . ASP A 1 33 ? -8.068 -11.432 6.870 1.00 0.00 33 ASP A N 4
ATOM 5434 C CA . ASP A 1 33 ? -7.664 -12.272 5.748 1.00 0.00 33 ASP A CA 4
ATOM 5435 C C . ASP A 1 33 ? -7.138 -11.422 4.595 1.00 0.00 33 ASP A C 4
ATOM 5436 O O . ASP A 1 33 ? -6.177 -11.796 3.924 1.00 0.00 33 ASP A O 4
ATOM 5445 N N . ALA A 1 34 ? -7.776 -10.278 4.370 1.00 0.00 34 ALA A N 4
ATOM 5446 C CA . ALA A 1 34 ? -7.372 -9.375 3.300 1.00 0.00 34 ALA A CA 4
ATOM 5447 C C . ALA A 1 34 ? -5.860 -9.176 3.291 1.00 0.00 34 ALA A C 4
ATOM 5448 O O . ALA A 1 34 ? -5.247 -8.851 4.308 1.00 0.00 34 ALA A O 4
ATOM 5455 N N . PRO A 1 35 ? -5.243 -9.374 2.117 1.00 0.00 35 PRO A N 4
ATOM 5456 C CA . PRO A 1 35 ? -3.795 -9.222 1.948 1.00 0.00 35 PRO A CA 4
ATOM 5457 C C . PRO A 1 35 ? -3.350 -7.766 2.048 1.00 0.00 35 PRO A C 4
ATOM 5458 O O . PRO A 1 35 ? -4.051 -6.860 1.596 1.00 0.00 35 PRO A O 4
ATOM 5469 N N . LEU A 1 36 ? -2.181 -7.550 2.641 1.00 0.00 36 LEU A N 4
ATOM 5470 C CA . LEU A 1 36 ? -1.642 -6.203 2.800 1.00 0.00 36 LEU A CA 4
ATOM 5471 C C . LEU A 1 36 ? -2.017 -5.323 1.612 1.00 0.00 36 LEU A C 4
ATOM 5472 O O . LEU A 1 36 ? -2.388 -4.162 1.781 1.00 0.00 36 LEU A O 4
ATOM 5488 N N . GLU A 1 37 ? -1.920 -5.885 0.411 1.00 0.00 37 GLU A N 4
ATOM 5489 C CA . GLU A 1 37 ? -2.251 -5.151 -0.804 1.00 0.00 37 GLU A CA 4
ATOM 5490 C C . GLU A 1 37 ? -3.589 -4.431 -0.658 1.00 0.00 37 GLU A C 4
ATOM 5491 O O . GLU A 1 37 ? -3.692 -3.233 -0.916 1.00 0.00 37 GLU A O 4
ATOM 5503 N N . GLU A 1 38 ? -4.611 -5.174 -0.243 1.00 0.00 38 GLU A N 4
ATOM 5504 C CA . GLU A 1 38 ? -5.942 -4.607 -0.064 1.00 0.00 38 GLU A CA 4
ATOM 5505 C C . GLU A 1 38 ? -5.868 -3.253 0.635 1.00 0.00 38 GLU A C 4
ATOM 5506 O O . GLU A 1 38 ? -6.600 -2.325 0.293 1.00 0.00 38 GLU A O 4
ATOM 5518 N N . ALA A 1 39 ? -4.978 -3.149 1.617 1.00 0.00 39 ALA A N 4
ATOM 5519 C CA . ALA A 1 39 ? -4.807 -1.909 2.364 1.00 0.00 39 ALA A CA 4
ATOM 5520 C C . ALA A 1 39 ? -4.146 -0.837 1.504 1.00 0.00 39 ALA A C 4
ATOM 5521 O O . ALA A 1 39 ? -4.424 0.353 1.656 1.00 0.00 39 ALA A O 4
ATOM 5528 N N . ARG A 1 40 ? -3.271 -1.265 0.601 1.00 0.00 40 ARG A N 4
ATOM 5529 C CA . ARG A 1 40 ? -2.569 -0.341 -0.282 1.00 0.00 40 ARG A CA 4
ATOM 5530 C C . ARG A 1 40 ? -3.496 0.167 -1.383 1.00 0.00 40 ARG A C 4
ATOM 5531 O O . ARG A 1 40 ? -3.602 1.372 -1.609 1.00 0.00 40 ARG A O 4
ATOM 5552 N N . GLN A 1 41 ? -4.162 -0.760 -2.064 1.00 0.00 41 GLN A N 4
ATOM 5553 C CA . GLN A 1 41 ? -5.078 -0.404 -3.141 1.00 0.00 41 GLN A CA 4
ATOM 5554 C C . GLN A 1 41 ? -6.092 0.634 -2.674 1.00 0.00 41 GLN A C 4
ATOM 5555 O O . GLN A 1 41 ? -6.420 1.569 -3.405 1.00 0.00 41 GLN A O 4
ATOM 5569 N N . PHE A 1 42 ? -6.586 0.464 -1.452 1.00 0.00 42 PHE A N 4
ATOM 5570 C CA . PHE A 1 42 ? -7.564 1.386 -0.887 1.00 0.00 42 PHE A CA 4
ATOM 5571 C C . PHE A 1 42 ? -7.010 2.807 -0.843 1.00 0.00 42 PHE A C 4
ATOM 5572 O O . PHE A 1 42 ? -7.578 3.725 -1.434 1.00 0.00 42 PHE A O 4
ATOM 5589 N N . ALA A 1 43 ? -5.896 2.980 -0.139 1.00 0.00 43 ALA A N 4
ATOM 5590 C CA . ALA A 1 43 ? -5.264 4.288 -0.019 1.00 0.00 43 ALA A CA 4
ATOM 5591 C C . ALA A 1 43 ? -5.116 4.954 -1.383 1.00 0.00 43 ALA A C 4
ATOM 5592 O O . ALA A 1 43 ? -5.265 6.169 -1.510 1.00 0.00 43 ALA A O 4
ATOM 5599 N N . ALA A 1 44 ? -4.822 4.151 -2.400 1.00 0.00 44 ALA A N 4
ATOM 5600 C CA . ALA A 1 44 ? -4.656 4.662 -3.754 1.00 0.00 44 ALA A CA 4
ATOM 5601 C C . ALA A 1 44 ? -5.961 5.245 -4.285 1.00 0.00 44 ALA A C 4
ATOM 5602 O O . ALA A 1 44 ? -5.954 6.192 -5.071 1.00 0.00 44 ALA A O 4
ATOM 5609 N N . GLN A 1 45 ? -7.079 4.672 -3.852 1.00 0.00 45 GLN A N 4
ATOM 5610 C CA . GLN A 1 45 ? -8.392 5.134 -4.285 1.00 0.00 45 GLN A CA 4
ATOM 5611 C C . GLN A 1 45 ? -8.788 6.412 -3.553 1.00 0.00 45 GLN A C 4
ATOM 5612 O O . GLN A 1 45 ? -9.476 7.270 -4.107 1.00 0.00 45 GLN A O 4
ATOM 5626 N N . THR A 1 46 ? -8.350 6.533 -2.304 1.00 0.00 46 THR A N 4
ATOM 5627 C CA . THR A 1 46 ? -8.659 7.705 -1.495 1.00 0.00 46 THR A CA 4
ATOM 5628 C C . THR A 1 46 ? -7.804 8.898 -1.906 1.00 0.00 46 THR A C 4
ATOM 5629 O O . THR A 1 46 ? -8.326 9.952 -2.271 1.00 0.00 46 THR A O 4
ATOM 5640 N N . VAL A 1 47 ? -6.488 8.726 -1.845 1.00 0.00 47 VAL A N 4
ATOM 5641 C CA . VAL A 1 47 ? -5.560 9.789 -2.212 1.00 0.00 47 VAL A CA 4
ATOM 5642 C C . VAL A 1 47 ? -5.517 9.983 -3.724 1.00 0.00 47 VAL A C 4
ATOM 5643 O O . VAL A 1 47 ? -5.196 11.065 -4.213 1.00 0.00 47 VAL A O 4
ATOM 5656 N N . GLY A 1 48 ? -5.844 8.925 -4.460 1.00 0.00 48 GLY A N 4
ATOM 5657 C CA . GLY A 1 48 ? -5.837 8.999 -5.910 1.00 0.00 48 GLY A CA 4
ATOM 5658 C C . GLY A 1 48 ? -4.467 9.331 -6.467 1.00 0.00 48 GLY A C 4
ATOM 5659 O O . GLY A 1 48 ? -3.467 8.733 -6.071 1.00 0.00 48 GLY A O 4
ATOM 5663 N N . ASN A 1 49 ? -4.420 10.286 -7.390 1.00 0.00 49 ASN A N 4
ATOM 5664 C CA . ASN A 1 49 ? -3.162 10.694 -8.004 1.00 0.00 49 ASN A CA 4
ATOM 5665 C C . ASN A 1 49 ? -2.620 11.959 -7.344 1.00 0.00 49 ASN A C 4
ATOM 5666 O O . ASN A 1 49 ? -2.074 12.837 -8.013 1.00 0.00 49 ASN A O 4
ATOM 5677 N N . THR A 1 50 ? -2.773 12.044 -6.026 1.00 0.00 50 THR A N 4
ATOM 5678 C CA . THR A 1 50 ? -2.300 13.200 -5.275 1.00 0.00 50 THR A CA 4
ATOM 5679 C C . THR A 1 50 ? -0.791 13.140 -5.067 1.00 0.00 50 THR A C 4
ATOM 5680 O O . THR A 1 50 ? -0.069 14.075 -5.416 1.00 0.00 50 THR A O 4
ATOM 5691 N N . TYR A 1 51 ? -0.320 12.036 -4.499 1.00 0.00 51 TYR A N 4
ATOM 5692 C CA . TYR A 1 51 ? 1.104 11.856 -4.243 1.00 0.00 51 TYR A CA 4
ATOM 5693 C C . TYR A 1 51 ? 1.819 11.335 -5.486 1.00 0.00 51 TYR A C 4
ATOM 5694 O O . TYR A 1 51 ? 2.761 11.953 -5.979 1.00 0.00 51 TYR A O 4
ATOM 5712 N N . GLY A 1 52 ? 1.362 10.191 -5.988 1.00 0.00 52 GLY A N 4
ATOM 5713 C CA . GLY A 1 52 ? 1.968 9.605 -7.169 1.00 0.00 52 GLY A CA 4
ATOM 5714 C C . GLY A 1 52 ? 2.801 8.381 -6.846 1.00 0.00 52 GLY A C 4
ATOM 5715 O O . GLY A 1 52 ? 3.821 8.477 -6.165 1.00 0.00 52 GLY A O 4
ATOM 5719 N N . ASN A 1 53 ? 2.365 7.224 -7.336 1.00 0.00 53 ASN A N 4
ATOM 5720 C CA . ASN A 1 53 ? 3.077 5.975 -7.094 1.00 0.00 53 ASN A CA 4
ATOM 5721 C C . ASN A 1 53 ? 3.726 5.977 -5.713 1.00 0.00 53 ASN A C 4
ATOM 5722 O O . ASN A 1 53 ? 4.909 5.665 -5.571 1.00 0.00 53 ASN A O 4
ATOM 5733 N N . PHE A 1 54 ? 2.945 6.331 -4.698 1.00 0.00 54 PHE A N 4
ATOM 5734 C CA . PHE A 1 54 ? 3.443 6.375 -3.329 1.00 0.00 54 PHE A CA 4
ATOM 5735 C C . PHE A 1 54 ? 3.811 4.978 -2.839 1.00 0.00 54 PHE A C 4
ATOM 5736 O O . PHE A 1 54 ? 3.559 3.983 -3.519 1.00 0.00 54 PHE A O 4
ATOM 5753 N N . SER A 1 55 ? 4.410 4.911 -1.654 1.00 0.00 55 SER A N 4
ATOM 5754 C CA . SER A 1 55 ? 4.817 3.637 -1.074 1.00 0.00 55 SER A CA 4
ATOM 5755 C C . SER A 1 55 ? 4.288 3.494 0.350 1.00 0.00 55 SER A C 4
ATOM 5756 O O . SER A 1 55 ? 3.744 4.440 0.920 1.00 0.00 55 SER A O 4
ATOM 5764 N N . LEU A 1 56 ? 4.452 2.304 0.918 1.00 0.00 56 LEU A N 4
ATOM 5765 C CA . LEU A 1 56 ? 3.991 2.036 2.276 1.00 0.00 56 LEU A CA 4
ATOM 5766 C C . LEU A 1 56 ? 5.102 1.410 3.114 1.00 0.00 56 LEU A C 4
ATOM 5767 O O . LEU A 1 56 ? 5.928 0.655 2.602 1.00 0.00 56 LEU A O 4
ATOM 5783 N N . ALA A 1 57 ? 5.113 1.727 4.405 1.00 0.00 57 ALA A N 4
ATOM 5784 C CA . ALA A 1 57 ? 6.118 1.192 5.314 1.00 0.00 57 ALA A CA 4
ATOM 5785 C C . ALA A 1 57 ? 5.595 1.147 6.746 1.00 0.00 57 ALA A C 4
ATOM 5786 O O . ALA A 1 57 ? 4.500 1.631 7.034 1.00 0.00 57 ALA A O 4
ATOM 5793 N N . THR A 1 58 ? 6.384 0.561 7.641 1.00 0.00 58 THR A N 4
ATOM 5794 C CA . THR A 1 58 ? 6.000 0.450 9.043 1.00 0.00 58 THR A CA 4
ATOM 5795 C C . THR A 1 58 ? 6.428 1.684 9.829 1.00 0.00 58 THR A C 4
ATOM 5796 O O . THR A 1 58 ? 6.942 2.646 9.260 1.00 0.00 58 THR A O 4
ATOM 5807 N N . MET A 1 59 ? 6.214 1.648 11.140 1.00 0.00 59 MET A N 4
ATOM 5808 C CA . MET A 1 59 ? 6.580 2.764 12.005 1.00 0.00 59 MET A CA 4
ATOM 5809 C C . MET A 1 59 ? 7.654 2.346 13.005 1.00 0.00 59 MET A C 4
ATOM 5810 O O . MET A 1 59 ? 8.679 3.014 13.145 1.00 0.00 59 MET A O 4
ATOM 5824 N N . PHE A 1 60 ? 7.411 1.239 13.699 1.00 0.00 60 PHE A N 4
ATOM 5825 C CA . PHE A 1 60 ? 8.357 0.734 14.687 1.00 0.00 60 PHE A CA 4
ATOM 5826 C C . PHE A 1 60 ? 9.593 0.150 14.009 1.00 0.00 60 PHE A C 4
ATOM 5827 O O . PHE A 1 60 ? 10.696 0.689 14.101 1.00 0.00 60 PHE A O 4
ATOM 5844 N N . PRO A 1 61 ? 9.406 -0.980 13.311 1.00 0.00 61 PRO A N 4
ATOM 5845 C CA . PRO A 1 61 ? 10.493 -1.663 12.603 1.00 0.00 61 PRO A CA 4
ATOM 5846 C C . PRO A 1 61 ? 10.977 -0.878 11.389 1.00 0.00 61 PRO A C 4
ATOM 5847 O O . PRO A 1 61 ? 11.995 -1.216 10.785 1.00 0.00 61 PRO A O 4
ATOM 5858 N N . ARG A 1 62 ? 10.242 0.172 11.038 1.00 0.00 62 ARG A N 4
ATOM 5859 C CA . ARG A 1 62 ? 10.598 1.005 9.895 1.00 0.00 62 ARG A CA 4
ATOM 5860 C C . ARG A 1 62 ? 11.238 0.169 8.791 1.00 0.00 62 ARG A C 4
ATOM 5861 O O . ARG A 1 62 ? 12.345 0.463 8.339 1.00 0.00 62 ARG A O 4
ATOM 5882 N N . ARG A 1 63 ? 10.535 -0.874 8.362 1.00 0.00 63 ARG A N 4
ATOM 5883 C CA . ARG A 1 63 ? 11.035 -1.753 7.312 1.00 0.00 63 ARG A CA 4
ATOM 5884 C C . ARG A 1 63 ? 10.147 -1.682 6.074 1.00 0.00 63 ARG A C 4
ATOM 5885 O O . ARG A 1 63 ? 8.925 -1.790 6.168 1.00 0.00 63 ARG A O 4
ATOM 5906 N N . GLU A 1 64 ? 10.771 -1.499 4.914 1.00 0.00 64 GLU A N 4
ATOM 5907 C CA . GLU A 1 64 ? 10.036 -1.412 3.658 1.00 0.00 64 GLU A CA 4
ATOM 5908 C C . GLU A 1 64 ? 9.457 -2.770 3.271 1.00 0.00 64 GLU A C 4
ATOM 5909 O O . GLU A 1 64 ? 10.189 -3.684 2.892 1.00 0.00 64 GLU A O 4
ATOM 5921 N N . PHE A 1 65 ? 8.138 -2.894 3.370 1.00 0.00 65 PHE A N 4
ATOM 5922 C CA . PHE A 1 65 ? 7.459 -4.140 3.032 1.00 0.00 65 PHE A CA 4
ATOM 5923 C C . PHE A 1 65 ? 7.980 -4.703 1.713 1.00 0.00 65 PHE A C 4
ATOM 5924 O O . PHE A 1 65 ? 8.414 -3.957 0.834 1.00 0.00 65 PHE A O 4
ATOM 5941 N N . THR A 1 66 ? 7.934 -6.025 1.580 1.00 0.00 66 THR A N 4
ATOM 5942 C CA . THR A 1 66 ? 8.402 -6.688 0.370 1.00 0.00 66 THR A CA 4
ATOM 5943 C C . THR A 1 66 ? 7.244 -7.320 -0.394 1.00 0.00 66 THR A C 4
ATOM 5944 O O . THR A 1 66 ? 6.235 -7.706 0.198 1.00 0.00 66 THR A O 4
ATOM 5955 N N . ARG A 1 67 ? 7.395 -7.424 -1.710 1.00 0.00 67 ARG A N 4
ATOM 5956 C CA . ARG A 1 67 ? 6.361 -8.009 -2.554 1.00 0.00 67 ARG A CA 4
ATOM 5957 C C . ARG A 1 67 ? 5.656 -9.156 -1.835 1.00 0.00 67 ARG A C 4
ATOM 5958 O O . ARG A 1 67 ? 4.428 -9.193 -1.762 1.00 0.00 67 ARG A O 4
ATOM 5979 N N . GLU A 1 68 ? 6.443 -10.088 -1.307 1.00 0.00 68 GLU A N 4
ATOM 5980 C CA . GLU A 1 68 ? 5.893 -11.236 -0.595 1.00 0.00 68 GLU A CA 4
ATOM 5981 C C . GLU A 1 68 ? 4.943 -10.787 0.511 1.00 0.00 68 GLU A C 4
ATOM 5982 O O . GLU A 1 68 ? 3.884 -11.380 0.713 1.00 0.00 68 GLU A O 4
ATOM 5994 N N . ASP A 1 69 ? 5.331 -9.736 1.225 1.00 0.00 69 ASP A N 4
ATOM 5995 C CA . ASP A 1 69 ? 4.515 -9.205 2.311 1.00 0.00 69 ASP A CA 4
ATOM 5996 C C . ASP A 1 69 ? 3.110 -8.871 1.821 1.00 0.00 69 ASP A C 4
ATOM 5997 O O . ASP A 1 69 ? 2.144 -8.935 2.583 1.00 0.00 69 ASP A O 4
ATOM 6006 N N . TYR A 1 70 ? 3.002 -8.514 0.546 1.00 0.00 70 TYR A N 4
ATOM 6007 C CA . TYR A 1 70 ? 1.716 -8.166 -0.044 1.00 0.00 70 TYR A CA 4
ATOM 6008 C C . TYR A 1 70 ? 0.945 -9.419 -0.449 1.00 0.00 70 TYR A C 4
ATOM 6009 O O . TYR A 1 70 ? -0.249 -9.361 -0.743 1.00 0.00 70 TYR A O 4
ATOM 6027 N N . LYS A 1 71 ? 1.638 -10.553 -0.461 1.00 0.00 71 LYS A N 4
ATOM 6028 C CA . LYS A 1 71 ? 1.021 -11.823 -0.827 1.00 0.00 71 LYS A CA 4
ATOM 6029 C C . LYS A 1 71 ? 0.488 -12.545 0.407 1.00 0.00 71 LYS A C 4
ATOM 6030 O O . LYS A 1 71 ? -0.388 -13.403 0.305 1.00 0.00 71 LYS A O 4
ATOM 6049 N N . ARG A 1 72 ? 1.022 -12.190 1.571 1.00 0.00 72 ARG A N 4
ATOM 6050 C CA . ARG A 1 72 ? 0.600 -12.804 2.824 1.00 0.00 72 ARG A CA 4
ATOM 6051 C C . ARG A 1 72 ? -0.486 -11.971 3.498 1.00 0.00 72 ARG A C 4
ATOM 6052 O O . ARG A 1 72 ? -0.369 -10.750 3.606 1.00 0.00 72 ARG A O 4
ATOM 6073 N N . ARG A 1 73 ? -1.543 -12.640 3.950 1.00 0.00 73 ARG A N 4
ATOM 6074 C CA . ARG A 1 73 ? -2.650 -11.961 4.612 1.00 0.00 73 ARG A CA 4
ATOM 6075 C C . ARG A 1 73 ? -2.136 -10.953 5.636 1.00 0.00 73 ARG A C 4
ATOM 6076 O O . ARG A 1 73 ? -0.974 -11.001 6.041 1.00 0.00 73 ARG A O 4
ATOM 6097 N N . LEU A 1 74 ? -3.009 -10.040 6.048 1.00 0.00 74 LEU A N 4
ATOM 6098 C CA . LEU A 1 74 ? -2.644 -9.019 7.024 1.00 0.00 74 LEU A CA 4
ATOM 6099 C C . LEU A 1 74 ? -2.282 -9.651 8.364 1.00 0.00 74 LEU A C 4
ATOM 6100 O O . LEU A 1 74 ? -1.176 -9.462 8.874 1.00 0.00 74 LEU A O 4
ATOM 6116 N N . LEU A 1 75 ? -3.219 -10.404 8.930 1.00 0.00 75 LEU A N 4
ATOM 6117 C CA . LEU A 1 75 ? -2.999 -11.066 10.211 1.00 0.00 75 LEU A CA 4
ATOM 6118 C C . LEU A 1 75 ? -1.647 -11.772 10.233 1.00 0.00 75 LEU A C 4
ATOM 6119 O O . LEU A 1 75 ? -1.054 -11.968 11.294 1.00 0.00 75 LEU A O 4
ATOM 6135 N N . ASP A 1 76 ? -1.164 -12.151 9.054 1.00 0.00 76 ASP A N 4
ATOM 6136 C CA . ASP A 1 76 ? 0.121 -12.832 8.938 1.00 0.00 76 ASP A CA 4
ATOM 6137 C C . ASP A 1 76 ? 1.268 -11.895 9.301 1.00 0.00 76 ASP A C 4
ATOM 6138 O O . ASP A 1 76 ? 2.256 -12.311 9.908 1.00 0.00 76 ASP A O 4
ATOM 6147 N N . LEU A 1 77 ? 1.131 -10.628 8.926 1.00 0.00 77 LEU A N 4
ATOM 6148 C CA . LEU A 1 77 ? 2.157 -9.630 9.211 1.00 0.00 77 LEU A CA 4
ATOM 6149 C C . LEU A 1 77 ? 1.905 -8.959 10.557 1.00 0.00 77 LEU A C 4
ATOM 6150 O O . LEU A 1 77 ? 2.260 -7.798 10.758 1.00 0.00 77 LEU A O 4
ATOM 6166 N N . GLU A 1 78 ? 1.290 -9.698 11.475 1.00 0.00 78 GLU A N 4
ATOM 6167 C CA . GLU A 1 78 ? 0.992 -9.174 12.803 1.00 0.00 78 GLU A CA 4
ATOM 6168 C C . GLU A 1 78 ? 0.234 -7.853 12.708 1.00 0.00 78 GLU A C 4
ATOM 6169 O O . GLU A 1 78 ? 0.508 -6.912 13.454 1.00 0.00 78 GLU A O 4
ATOM 6181 N N . LEU A 1 79 ? -0.721 -7.791 11.786 1.00 0.00 79 LEU A N 4
ATOM 6182 C CA . LEU A 1 79 ? -1.520 -6.586 11.592 1.00 0.00 79 LEU A CA 4
ATOM 6183 C C . LEU A 1 79 ? -2.984 -6.843 11.933 1.00 0.00 79 LEU A C 4
ATOM 6184 O O . LEU A 1 79 ? -3.807 -5.928 11.908 1.00 0.00 79 LEU A O 4
ATOM 6200 N N . ALA A 1 80 ? -3.302 -8.093 12.252 1.00 0.00 80 ALA A N 4
ATOM 6201 C CA . ALA A 1 80 ? -4.666 -8.470 12.602 1.00 0.00 80 ALA A CA 4
ATOM 6202 C C . ALA A 1 80 ? -5.310 -7.423 13.504 1.00 0.00 80 ALA A C 4
ATOM 6203 O O . ALA A 1 80 ? -6.342 -6.837 13.178 1.00 0.00 80 ALA A O 4
ATOM 6210 N N . PRO A 1 81 ? -4.688 -7.181 14.668 1.00 0.00 81 PRO A N 4
ATOM 6211 C CA . PRO A 1 81 ? -5.184 -6.204 15.642 1.00 0.00 81 PRO A CA 4
ATOM 6212 C C . PRO A 1 81 ? -5.034 -4.768 15.150 1.00 0.00 81 PRO A C 4
ATOM 6213 O O . PRO A 1 81 ? -5.926 -4.230 14.494 1.00 0.00 81 PRO A O 4
ATOM 6224 N N . SER A 1 82 ? -3.900 -4.152 15.472 1.00 0.00 82 SER A N 4
ATOM 6225 C CA . SER A 1 82 ? -3.635 -2.777 15.065 1.00 0.00 82 SER A CA 4
ATOM 6226 C C . SER A 1 82 ? -2.412 -2.706 14.156 1.00 0.00 82 SER A C 4
ATOM 6227 O O . SER A 1 82 ? -1.509 -3.536 14.247 1.00 0.00 82 SER A O 4
ATOM 6235 N N . ALA A 1 83 ? -2.393 -1.707 13.279 1.00 0.00 83 ALA A N 4
ATOM 6236 C CA . ALA A 1 83 ? -1.281 -1.525 12.354 1.00 0.00 83 ALA A CA 4
ATOM 6237 C C . ALA A 1 83 ? -1.152 -0.065 11.931 1.00 0.00 83 ALA A C 4
ATOM 6238 O O . ALA A 1 83 ? -2.146 0.656 11.845 1.00 0.00 83 ALA A O 4
ATOM 6245 N N . SER A 1 84 ? 0.078 0.364 11.669 1.00 0.00 84 SER A N 4
ATOM 6246 C CA . SER A 1 84 ? 0.337 1.739 11.260 1.00 0.00 84 SER A CA 4
ATOM 6247 C C . SER A 1 84 ? 1.281 1.781 10.062 1.00 0.00 84 SER A C 4
ATOM 6248 O O . SER A 1 84 ? 2.497 1.661 10.211 1.00 0.00 84 SER A O 4
ATOM 6256 N N . VAL A 1 85 ? 0.712 1.952 8.873 1.00 0.00 85 VAL A N 4
ATOM 6257 C CA . VAL A 1 85 ? 1.501 2.011 7.649 1.00 0.00 85 VAL A CA 4
ATOM 6258 C C . VAL A 1 85 ? 1.722 3.453 7.206 1.00 0.00 85 VAL A C 4
ATOM 6259 O O . VAL A 1 85 ? 0.771 4.178 6.916 1.00 0.00 85 VAL A O 4
ATOM 6272 N N . VAL A 1 86 ? 2.986 3.864 7.157 1.00 0.00 86 VAL A N 4
ATOM 6273 C CA . VAL A 1 86 ? 3.333 5.220 6.749 1.00 0.00 86 VAL A CA 4
ATOM 6274 C C . VAL A 1 86 ? 3.362 5.346 5.229 1.00 0.00 86 VAL A C 4
ATOM 6275 O O . VAL A 1 86 ? 3.978 4.532 4.540 1.00 0.00 86 VAL A O 4
ATOM 6288 N N . LEU A 1 87 ? 2.692 6.371 4.714 1.00 0.00 87 LEU A N 4
ATOM 6289 C CA . LEU A 1 87 ? 2.641 6.604 3.275 1.00 0.00 87 LEU A CA 4
ATOM 6290 C C . LEU A 1 87 ? 3.828 7.445 2.817 1.00 0.00 87 LEU A C 4
ATOM 6291 O O . LEU A 1 87 ? 4.036 8.560 3.298 1.00 0.00 87 LEU A O 4
ATOM 6307 N N . LEU A 1 88 ? 4.604 6.906 1.883 1.00 0.00 88 LEU A N 4
ATOM 6308 C CA . LEU A 1 88 ? 5.770 7.608 1.357 1.00 0.00 88 LEU A CA 4
ATOM 6309 C C . LEU A 1 88 ? 5.510 8.110 -0.059 1.00 0.00 88 LEU A C 4
ATOM 6310 O O . LEU A 1 88 ? 5.400 7.335 -1.009 1.00 0.00 88 LEU A O 4
ATOM 6326 N N . PRO A 1 89 ? 5.412 9.440 -0.207 1.00 0.00 89 PRO A N 4
ATOM 6327 C CA . PRO A 1 89 ? 5.167 10.076 -1.505 1.00 0.00 89 PRO A CA 4
ATOM 6328 C C . PRO A 1 89 ? 6.365 9.962 -2.441 1.00 0.00 89 PRO A C 4
ATOM 6329 O O . PRO A 1 89 ? 7.514 10.055 -2.010 1.00 0.00 89 PRO A O 4
ATOM 6340 N N . ALA A 1 90 ? 6.089 9.761 -3.726 1.00 0.00 90 ALA A N 4
ATOM 6341 C CA . ALA A 1 90 ? 7.144 9.637 -4.724 1.00 0.00 90 ALA A CA 4
ATOM 6342 C C . ALA A 1 90 ? 7.414 10.973 -5.406 1.00 0.00 90 ALA A C 4
ATOM 6343 O O . ALA A 1 90 ? 6.942 11.222 -6.515 1.00 0.00 90 ALA A O 4
ATOM 6350 N N . GLY A 1 91 ? 8.176 11.832 -4.736 1.00 0.00 91 GLY A N 4
ATOM 6351 C CA . GLY A 1 91 ? 8.495 13.133 -5.293 1.00 0.00 91 GLY A CA 4
ATOM 6352 C C . GLY A 1 91 ? 8.952 13.050 -6.736 1.00 0.00 91 GLY A C 4
ATOM 6353 O O . GLY A 1 91 ? 8.149 13.198 -7.658 1.00 0.00 91 GLY A O 4
ATOM 6357 N N . ARG A 1 92 ? 10.244 12.813 -6.933 1.00 0.00 92 ARG A N 4
ATOM 6358 C CA . ARG A 1 92 ? 10.807 12.714 -8.274 1.00 0.00 92 ARG A CA 4
ATOM 6359 C C . ARG A 1 92 ? 10.030 11.706 -9.116 1.00 0.00 92 ARG A C 4
ATOM 6360 O O . ARG A 1 92 ? 9.412 10.774 -8.600 1.00 0.00 92 ARG A O 4
ATOM 6381 N N . PRO A 1 93 ? 10.060 11.895 -10.444 1.00 0.00 93 PRO A N 4
ATOM 6382 C CA . PRO A 1 93 ? 9.364 11.013 -11.385 1.00 0.00 93 PRO A CA 4
ATOM 6383 C C . PRO A 1 93 ? 10.006 9.633 -11.469 1.00 0.00 93 PRO A C 4
ATOM 6384 O O . PRO A 1 93 ? 11.230 9.507 -11.484 1.00 0.00 93 PRO A O 4
ATOM 6395 N N . ALA A 1 94 ? 9.171 8.600 -11.524 1.00 0.00 94 ALA A N 4
ATOM 6396 C CA . ALA A 1 94 ? 9.658 7.228 -11.609 1.00 0.00 94 ALA A CA 4
ATOM 6397 C C . ALA A 1 94 ? 8.652 6.332 -12.324 1.00 0.00 94 ALA A C 4
ATOM 6398 O O . ALA A 1 94 ? 7.467 6.319 -11.987 1.00 0.00 94 ALA A O 4
ATOM 6405 N N . THR A 1 95 ? 9.131 5.584 -13.313 1.00 0.00 95 THR A N 4
ATOM 6406 C CA . THR A 1 95 ? 8.273 4.686 -14.076 1.00 0.00 95 THR A CA 4
ATOM 6407 C C . THR A 1 95 ? 7.117 5.444 -14.718 1.00 0.00 95 THR A C 4
ATOM 6408 O O . THR A 1 95 ? 5.969 5.003 -14.668 1.00 0.00 95 THR A O 4
ATOM 6419 N N . SER A 1 96 ? 7.428 6.586 -15.323 1.00 0.00 96 SER A N 4
ATOM 6420 C CA . SER A 1 96 ? 6.414 7.407 -15.974 1.00 0.00 96 SER A CA 4
ATOM 6421 C C . SER A 1 96 ? 6.479 7.251 -17.490 1.00 0.00 96 SER A C 4
ATOM 6422 O O . SER A 1 96 ? 7.464 6.749 -18.031 1.00 0.00 96 SER A O 4
ATOM 6430 N N . ILE A 1 97 ? 5.422 7.685 -18.169 1.00 0.00 97 ILE A N 4
ATOM 6431 C CA . ILE A 1 97 ? 5.359 7.595 -19.622 1.00 0.00 97 ILE A CA 4
ATOM 6432 C C . ILE A 1 97 ? 5.728 8.925 -20.272 1.00 0.00 97 ILE A C 4
ATOM 6433 O O . ILE A 1 97 ? 5.400 9.993 -19.756 1.00 0.00 97 ILE A O 4
ATOM 6449 N N . VAL A 1 98 ? 6.412 8.851 -21.410 1.00 0.00 98 VAL A N 4
ATOM 6450 C CA . VAL A 1 98 ? 6.824 10.049 -22.133 1.00 0.00 98 VAL A CA 4
ATOM 6451 C C . VAL A 1 98 ? 6.185 10.102 -23.516 1.00 0.00 98 VAL A C 4
ATOM 6452 O O . VAL A 1 98 ? 5.537 11.086 -23.875 1.00 0.00 98 VAL A O 4
ATOM 6465 N N . HIS A 1 99 ? 6.373 9.038 -24.290 1.00 0.00 99 HIS A N 4
ATOM 6466 C CA . HIS A 1 99 ? 5.814 8.963 -25.635 1.00 0.00 99 HIS A CA 4
ATOM 6467 C C . HIS A 1 99 ? 4.538 8.126 -25.647 1.00 0.00 99 HIS A C 4
ATOM 6468 O O . HIS A 1 99 ? 4.491 7.039 -25.070 1.00 0.00 99 HIS A O 4
ATOM 6483 N N . SER A 1 100 ? 3.505 8.640 -26.307 1.00 0.00 100 SER A N 4
ATOM 6484 C CA . SER A 1 100 ? 2.228 7.942 -26.391 1.00 0.00 100 SER A CA 4
ATOM 6485 C C . SER A 1 100 ? 1.497 8.298 -27.682 1.00 0.00 100 SER A C 4
ATOM 6486 O O . SER A 1 100 ? 1.742 9.347 -28.278 1.00 0.00 100 SER A O 4
ATOM 6494 N N . SER A 1 101 ? 0.599 7.416 -28.109 1.00 0.00 101 SER A N 4
ATOM 6495 C CA . SER A 1 101 ? -0.165 7.634 -29.331 1.00 0.00 101 SER A CA 4
ATOM 6496 C C . SER A 1 101 ? -1.596 8.055 -29.010 1.00 0.00 101 SER A C 4
ATOM 6497 O O . SER A 1 101 ? -2.061 9.105 -29.454 1.00 0.00 101 SER A O 4
ATOM 6505 N N . SER A 1 102 ? -2.290 7.227 -28.235 1.00 0.00 102 SER A N 4
ATOM 6506 C CA . SER A 1 102 ? -3.669 7.510 -27.856 1.00 0.00 102 SER A CA 4
ATOM 6507 C C . SER A 1 102 ? -3.750 8.770 -27.000 1.00 0.00 102 SER A C 4
ATOM 6508 O O . SER A 1 102 ? -2.733 9.384 -26.681 1.00 0.00 102 SER A O 4
ATOM 6516 N N . GLY A 1 103 ? -4.970 9.149 -26.630 1.00 0.00 103 GLY A N 4
ATOM 6517 C CA . GLY A 1 103 ? -5.162 10.334 -25.813 1.00 0.00 103 GLY A CA 4
ATOM 6518 C C . GLY A 1 103 ? -6.119 11.325 -26.446 1.00 0.00 103 GLY A C 4
ATOM 6519 O O . GLY A 1 103 ? -7.183 11.609 -25.895 1.00 0.00 103 GLY A O 4
ATOM 6523 N N . ASP A 1 104 ? -5.741 11.852 -27.605 1.00 0.00 104 ASP A N 4
ATOM 6524 C CA . ASP A 1 104 ? -6.573 12.818 -28.313 1.00 0.00 104 ASP A CA 4
ATOM 6525 C C . ASP A 1 104 ? -6.748 14.091 -27.491 1.00 0.00 104 ASP A C 4
ATOM 6526 O O . ASP A 1 104 ? -7.842 14.652 -27.422 1.00 0.00 104 ASP A O 4
ATOM 6535 N N . ILE A 1 105 ? -5.663 14.541 -26.869 1.00 0.00 105 ILE A N 4
ATOM 6536 C CA . ILE A 1 105 ? -5.697 15.748 -26.052 1.00 0.00 105 ILE A CA 4
ATOM 6537 C C . ILE A 1 105 ? -5.769 16.999 -26.921 1.00 0.00 105 ILE A C 4
ATOM 6538 O O . ILE A 1 105 ? -5.635 16.927 -28.144 1.00 0.00 105 ILE A O 4
ATOM 6554 N N . LEU A 1 106 ? -5.979 18.144 -26.283 1.00 0.00 106 LEU A N 4
ATOM 6555 C CA . LEU A 1 106 ? -6.067 19.413 -26.997 1.00 0.00 106 LEU A CA 4
ATOM 6556 C C . LEU A 1 106 ? -6.190 20.580 -26.022 1.00 0.00 106 LEU A C 4
ATOM 6557 O O . LEU A 1 106 ? -6.734 20.432 -24.928 1.00 0.00 106 LEU A O 4
ATOM 6573 N N . MET A 1 107 ? -5.682 21.739 -26.428 1.00 0.00 107 MET A N 4
ATOM 6574 C CA . MET A 1 107 ? -5.738 22.932 -25.591 1.00 0.00 107 MET A CA 4
ATOM 6575 C C . MET A 1 107 ? -5.452 24.186 -26.411 1.00 0.00 107 MET A C 4
ATOM 6576 O O . MET A 1 107 ? -4.490 24.230 -27.179 1.00 0.00 107 MET A O 4
ATOM 6590 N N . ILE A 1 108 ? -6.291 25.202 -26.244 1.00 0.00 108 ILE A N 4
ATOM 6591 C CA . ILE A 1 108 ? -6.126 26.456 -26.968 1.00 0.00 108 ILE A CA 4
ATOM 6592 C C . ILE A 1 108 ? -6.152 27.648 -26.017 1.00 0.00 108 ILE A C 4
ATOM 6593 O O . ILE A 1 108 ? -7.216 28.180 -25.702 1.00 0.00 108 ILE A O 4
ATOM 6609 N N . ASP A 1 109 ? -4.973 28.062 -25.566 1.00 0.00 109 ASP A N 4
ATOM 6610 C CA . ASP A 1 109 ? -4.859 29.194 -24.653 1.00 0.00 109 ASP A CA 4
ATOM 6611 C C . ASP A 1 109 ? -5.358 30.476 -25.312 1.00 0.00 109 ASP A C 4
ATOM 6612 O O . ASP A 1 109 ? -5.072 31.579 -24.843 1.00 0.00 109 ASP A O 4
ATOM 6621 N N . GLY A 1 1 ? -5.488 -10.745 -15.432 1.00 0.00 1 GLY A N 5
ATOM 6622 C CA . GLY A 1 1 ? -6.197 -11.489 -14.408 1.00 0.00 1 GLY A CA 5
ATOM 6623 C C . GLY A 1 1 ? -7.638 -11.041 -14.258 1.00 0.00 1 GLY A C 5
ATOM 6624 O O . GLY A 1 1 ? -7.930 -9.845 -14.292 1.00 0.00 1 GLY A O 5
ATOM 6628 N N . SER A 1 2 ? -8.541 -12.002 -14.094 1.00 0.00 2 SER A N 5
ATOM 6629 C CA . SER A 1 2 ? -9.960 -11.700 -13.945 1.00 0.00 2 SER A CA 5
ATOM 6630 C C . SER A 1 2 ? -10.513 -12.311 -12.661 1.00 0.00 2 SER A C 5
ATOM 6631 O O . SER A 1 2 ? -11.159 -11.630 -11.865 1.00 0.00 2 SER A O 5
ATOM 6639 N N . SER A 1 3 ? -10.255 -13.601 -12.468 1.00 0.00 3 SER A N 5
ATOM 6640 C CA . SER A 1 3 ? -10.729 -14.306 -11.283 1.00 0.00 3 SER A CA 5
ATOM 6641 C C . SER A 1 3 ? -9.575 -14.613 -10.334 1.00 0.00 3 SER A C 5
ATOM 6642 O O . SER A 1 3 ? -8.843 -15.584 -10.522 1.00 0.00 3 SER A O 5
ATOM 6650 N N . GLY A 1 4 ? -9.418 -13.776 -9.313 1.00 0.00 4 GLY A N 5
ATOM 6651 C CA . GLY A 1 4 ? -8.351 -13.973 -8.349 1.00 0.00 4 GLY A CA 5
ATOM 6652 C C . GLY A 1 4 ? -8.618 -13.265 -7.036 1.00 0.00 4 GLY A C 5
ATOM 6653 O O . GLY A 1 4 ? -7.751 -12.564 -6.514 1.00 0.00 4 GLY A O 5
ATOM 6657 N N . SER A 1 5 ? -9.821 -13.445 -6.502 1.00 0.00 5 SER A N 5
ATOM 6658 C CA . SER A 1 5 ? -10.201 -12.813 -5.244 1.00 0.00 5 SER A CA 5
ATOM 6659 C C . SER A 1 5 ? -11.213 -13.670 -4.489 1.00 0.00 5 SER A C 5
ATOM 6660 O O . SER A 1 5 ? -12.289 -13.978 -5.004 1.00 0.00 5 SER A O 5
ATOM 6668 N N . SER A 1 6 ? -10.861 -14.052 -3.266 1.00 0.00 6 SER A N 5
ATOM 6669 C CA . SER A 1 6 ? -11.735 -14.877 -2.441 1.00 0.00 6 SER A CA 5
ATOM 6670 C C . SER A 1 6 ? -11.337 -14.789 -0.971 1.00 0.00 6 SER A C 5
ATOM 6671 O O . SER A 1 6 ? -10.180 -14.527 -0.644 1.00 0.00 6 SER A O 5
ATOM 6679 N N . GLY A 1 7 ? -12.306 -15.011 -0.087 1.00 0.00 7 GLY A N 5
ATOM 6680 C CA . GLY A 1 7 ? -12.037 -14.952 1.338 1.00 0.00 7 GLY A CA 5
ATOM 6681 C C . GLY A 1 7 ? -12.243 -13.563 1.910 1.00 0.00 7 GLY A C 5
ATOM 6682 O O . GLY A 1 7 ? -11.358 -13.020 2.572 1.00 0.00 7 GLY A O 5
ATOM 6686 N N . ARG A 1 8 ? -13.412 -12.987 1.653 1.00 0.00 8 ARG A N 5
ATOM 6687 C CA . ARG A 1 8 ? -13.730 -11.651 2.145 1.00 0.00 8 ARG A CA 5
ATOM 6688 C C . ARG A 1 8 ? -14.341 -11.717 3.541 1.00 0.00 8 ARG A C 5
ATOM 6689 O O . ARG A 1 8 ? -15.317 -11.027 3.836 1.00 0.00 8 ARG A O 5
ATOM 6710 N N . ASP A 1 9 ? -13.760 -12.552 4.396 1.00 0.00 9 ASP A N 5
ATOM 6711 C CA . ASP A 1 9 ? -14.247 -12.708 5.762 1.00 0.00 9 ASP A CA 5
ATOM 6712 C C . ASP A 1 9 ? -14.768 -11.382 6.308 1.00 0.00 9 ASP A C 5
ATOM 6713 O O . ASP A 1 9 ? -14.241 -10.317 5.986 1.00 0.00 9 ASP A O 5
ATOM 6722 N N . ARG A 1 10 ? -15.806 -11.455 7.135 1.00 0.00 10 ARG A N 5
ATOM 6723 C CA . ARG A 1 10 ? -16.399 -10.261 7.724 1.00 0.00 10 ARG A CA 5
ATOM 6724 C C . ARG A 1 10 ? -16.197 -10.242 9.237 1.00 0.00 10 ARG A C 5
ATOM 6725 O O . ARG A 1 10 ? -15.678 -9.274 9.792 1.00 0.00 10 ARG A O 5
ATOM 6746 N N . SER A 1 11 ? -16.612 -11.319 9.897 1.00 0.00 11 SER A N 5
ATOM 6747 C CA . SER A 1 11 ? -16.480 -11.425 11.345 1.00 0.00 11 SER A CA 5
ATOM 6748 C C . SER A 1 11 ? -15.158 -10.828 11.816 1.00 0.00 11 SER A C 5
ATOM 6749 O O . SER A 1 11 ? -15.117 -10.057 12.776 1.00 0.00 11 SER A O 5
ATOM 6757 N N . THR A 1 12 ? -14.076 -11.189 11.133 1.00 0.00 12 THR A N 5
ATOM 6758 C CA . THR A 1 12 ? -12.751 -10.691 11.481 1.00 0.00 12 THR A CA 5
ATOM 6759 C C . THR A 1 12 ? -12.495 -9.325 10.854 1.00 0.00 12 THR A C 5
ATOM 6760 O O . THR A 1 12 ? -12.937 -9.052 9.738 1.00 0.00 12 THR A O 5
ATOM 6771 N N . ILE A 1 13 ? -11.780 -8.472 11.579 1.00 0.00 13 ILE A N 5
ATOM 6772 C CA . ILE A 1 13 ? -11.464 -7.135 11.092 1.00 0.00 13 ILE A CA 5
ATOM 6773 C C . ILE A 1 13 ? -10.052 -6.722 11.494 1.00 0.00 13 ILE A C 5
ATOM 6774 O O . ILE A 1 13 ? -9.487 -7.255 12.448 1.00 0.00 13 ILE A O 5
ATOM 6790 N N . ALA A 1 14 ? -9.489 -5.768 10.761 1.00 0.00 14 ALA A N 5
ATOM 6791 C CA . ALA A 1 14 ? -8.145 -5.280 11.044 1.00 0.00 14 ALA A CA 5
ATOM 6792 C C . ALA A 1 14 ? -8.098 -3.756 11.026 1.00 0.00 14 ALA A C 5
ATOM 6793 O O . ALA A 1 14 ? -8.835 -3.112 10.279 1.00 0.00 14 ALA A O 5
ATOM 6800 N N . ARG A 1 15 ? -7.230 -3.186 11.855 1.00 0.00 15 ARG A N 5
ATOM 6801 C CA . ARG A 1 15 ? -7.089 -1.737 11.936 1.00 0.00 15 ARG A CA 5
ATOM 6802 C C . ARG A 1 15 ? -5.797 -1.277 11.267 1.00 0.00 15 ARG A C 5
ATOM 6803 O O . ARG A 1 15 ? -4.704 -1.503 11.787 1.00 0.00 15 ARG A O 5
ATOM 6824 N N . ILE A 1 16 ? -5.931 -0.634 10.112 1.00 0.00 16 ILE A N 5
ATOM 6825 C CA . ILE A 1 16 ? -4.774 -0.143 9.373 1.00 0.00 16 ILE A CA 5
ATOM 6826 C C . ILE A 1 16 ? -4.780 1.380 9.292 1.00 0.00 16 ILE A C 5
ATOM 6827 O O . ILE A 1 16 ? -5.532 1.967 8.515 1.00 0.00 16 ILE A O 5
ATOM 6843 N N . GLN A 1 17 ? -3.934 2.013 10.099 1.00 0.00 17 GLN A N 5
ATOM 6844 C CA . GLN A 1 17 ? -3.841 3.468 10.117 1.00 0.00 17 GLN A CA 5
ATOM 6845 C C . GLN A 1 17 ? -2.898 3.967 9.028 1.00 0.00 17 GLN A C 5
ATOM 6846 O O . GLN A 1 17 ? -1.715 3.625 9.012 1.00 0.00 17 GLN A O 5
ATOM 6860 N N . PHE A 1 18 ? -3.428 4.778 8.118 1.00 0.00 18 PHE A N 5
ATOM 6861 C CA . PHE A 1 18 ? -2.634 5.323 7.024 1.00 0.00 18 PHE A CA 5
ATOM 6862 C C . PHE A 1 18 ? -2.130 6.723 7.362 1.00 0.00 18 PHE A C 5
ATOM 6863 O O . PHE A 1 18 ? -2.913 7.666 7.475 1.00 0.00 18 PHE A O 5
ATOM 6880 N N . ARG A 1 19 ? -0.817 6.849 7.524 1.00 0.00 19 ARG A N 5
ATOM 6881 C CA . ARG A 1 19 ? -0.207 8.132 7.851 1.00 0.00 19 ARG A CA 5
ATOM 6882 C C . ARG A 1 19 ? 0.224 8.868 6.586 1.00 0.00 19 ARG A C 5
ATOM 6883 O O . ARG A 1 19 ? 0.837 8.283 5.693 1.00 0.00 19 ARG A O 5
ATOM 6904 N N . LEU A 1 20 ? -0.102 10.154 6.516 1.00 0.00 20 LEU A N 5
ATOM 6905 C CA . LEU A 1 20 ? 0.250 10.971 5.360 1.00 0.00 20 LEU A CA 5
ATOM 6906 C C . LEU A 1 20 ? 1.366 11.952 5.706 1.00 0.00 20 LEU A C 5
ATOM 6907 O O . LEU A 1 20 ? 1.545 12.345 6.859 1.00 0.00 20 LEU A O 5
ATOM 6923 N N . PRO A 1 21 ? 2.135 12.359 4.685 1.00 0.00 21 PRO A N 5
ATOM 6924 C CA . PRO A 1 21 ? 3.244 13.301 4.856 1.00 0.00 21 PRO A CA 5
ATOM 6925 C C . PRO A 1 21 ? 2.763 14.710 5.184 1.00 0.00 21 PRO A C 5
ATOM 6926 O O . PRO A 1 21 ? 3.567 15.610 5.427 1.00 0.00 21 PRO A O 5
ATOM 6937 N N . ASP A 1 22 ? 1.448 14.895 5.189 1.00 0.00 22 ASP A N 5
ATOM 6938 C CA . ASP A 1 22 ? 0.859 16.195 5.488 1.00 0.00 22 ASP A CA 5
ATOM 6939 C C . ASP A 1 22 ? 0.192 16.187 6.860 1.00 0.00 22 ASP A C 5
ATOM 6940 O O . ASP A 1 22 ? -0.653 17.030 7.156 1.00 0.00 22 ASP A O 5
ATOM 6949 N N . GLY A 1 23 ? 0.579 15.226 7.695 1.00 0.00 23 GLY A N 5
ATOM 6950 C CA . GLY A 1 23 ? 0.007 15.125 9.025 1.00 0.00 23 GLY A CA 5
ATOM 6951 C C . GLY A 1 23 ? -1.268 14.307 9.047 1.00 0.00 23 GLY A C 5
ATOM 6952 O O . GLY A 1 23 ? -1.366 13.317 9.772 1.00 0.00 23 GLY A O 5
ATOM 6956 N N . SER A 1 24 ? -2.250 14.721 8.252 1.00 0.00 24 SER A N 5
ATOM 6957 C CA . SER A 1 24 ? -3.528 14.023 8.188 1.00 0.00 24 SER A CA 5
ATOM 6958 C C . SER A 1 24 ? -3.319 12.513 8.126 1.00 0.00 24 SER A C 5
ATOM 6959 O O . SER A 1 24 ? -2.232 12.038 7.799 1.00 0.00 24 SER A O 5
ATOM 6967 N N . SER A 1 25 ? -4.370 11.763 8.444 1.00 0.00 25 SER A N 5
ATOM 6968 C CA . SER A 1 25 ? -4.302 10.306 8.429 1.00 0.00 25 SER A CA 5
ATOM 6969 C C . SER A 1 25 ? -5.701 9.698 8.418 1.00 0.00 25 SER A C 5
ATOM 6970 O O . SER A 1 25 ? -6.649 10.283 8.941 1.00 0.00 25 SER A O 5
ATOM 6978 N N . PHE A 1 26 ? -5.822 8.517 7.819 1.00 0.00 26 PHE A N 5
ATOM 6979 C CA . PHE A 1 26 ? -7.104 7.828 7.739 1.00 0.00 26 PHE A CA 5
ATOM 6980 C C . PHE A 1 26 ? -6.935 6.333 7.993 1.00 0.00 26 PHE A C 5
ATOM 6981 O O . PHE A 1 26 ? -5.960 5.723 7.553 1.00 0.00 26 PHE A O 5
ATOM 6998 N N . THR A 1 27 ? -7.891 5.748 8.708 1.00 0.00 27 THR A N 5
ATOM 6999 C CA . THR A 1 27 ? -7.849 4.326 9.023 1.00 0.00 27 THR A CA 5
ATOM 7000 C C . THR A 1 27 ? -9.096 3.613 8.515 1.00 0.00 27 THR A C 5
ATOM 7001 O O . THR A 1 27 ? -10.204 3.871 8.983 1.00 0.00 27 THR A O 5
ATOM 7012 N N . ASN A 1 28 ? -8.908 2.713 7.555 1.00 0.00 28 ASN A N 5
ATOM 7013 C CA . ASN A 1 28 ? -10.020 1.962 6.983 1.00 0.00 28 ASN A CA 5
ATOM 7014 C C . ASN A 1 28 ? -10.234 0.651 7.734 1.00 0.00 28 ASN A C 5
ATOM 7015 O O . ASN A 1 28 ? -9.582 0.391 8.745 1.00 0.00 28 ASN A O 5
ATOM 7026 N N . GLN A 1 29 ? -11.150 -0.170 7.231 1.00 0.00 29 GLN A N 5
ATOM 7027 C CA . GLN A 1 29 ? -11.449 -1.453 7.855 1.00 0.00 29 GLN A CA 5
ATOM 7028 C C . GLN A 1 29 ? -11.268 -2.596 6.862 1.00 0.00 29 GLN A C 5
ATOM 7029 O O . GLN A 1 29 ? -11.899 -2.621 5.805 1.00 0.00 29 GLN A O 5
ATOM 7043 N N . PHE A 1 30 ? -10.400 -3.542 7.208 1.00 0.00 30 PHE A N 5
ATOM 7044 C CA . PHE A 1 30 ? -10.134 -4.688 6.346 1.00 0.00 30 PHE A CA 5
ATOM 7045 C C . PHE A 1 30 ? -10.121 -5.983 7.152 1.00 0.00 30 PHE A C 5
ATOM 7046 O O . PHE A 1 30 ? -9.796 -6.002 8.340 1.00 0.00 30 PHE A O 5
ATOM 7063 N N . PRO A 1 31 ? -10.485 -7.093 6.493 1.00 0.00 31 PRO A N 5
ATOM 7064 C CA . PRO A 1 31 ? -10.523 -8.414 7.128 1.00 0.00 31 PRO A CA 5
ATOM 7065 C C . PRO A 1 31 ? -9.130 -8.944 7.450 1.00 0.00 31 PRO A C 5
ATOM 7066 O O . PRO A 1 31 ? -8.250 -8.966 6.590 1.00 0.00 31 PRO A O 5
ATOM 7077 N N . SER A 1 32 ? -8.937 -9.369 8.695 1.00 0.00 32 SER A N 5
ATOM 7078 C CA . SER A 1 32 ? -7.649 -9.895 9.131 1.00 0.00 32 SER A CA 5
ATOM 7079 C C . SER A 1 32 ? -7.007 -10.740 8.034 1.00 0.00 32 SER A C 5
ATOM 7080 O O . SER A 1 32 ? -5.785 -10.870 7.971 1.00 0.00 32 SER A O 5
ATOM 7088 N N . ASP A 1 33 ? -7.841 -11.312 7.173 1.00 0.00 33 ASP A N 5
ATOM 7089 C CA . ASP A 1 33 ? -7.357 -12.144 6.077 1.00 0.00 33 ASP A CA 5
ATOM 7090 C C . ASP A 1 33 ? -6.818 -11.283 4.939 1.00 0.00 33 ASP A C 5
ATOM 7091 O O . ASP A 1 33 ? -5.765 -11.574 4.373 1.00 0.00 33 ASP A O 5
ATOM 7100 N N . ALA A 1 34 ? -7.548 -10.223 4.609 1.00 0.00 34 ALA A N 5
ATOM 7101 C CA . ALA A 1 34 ? -7.143 -9.319 3.539 1.00 0.00 34 ALA A CA 5
ATOM 7102 C C . ALA A 1 34 ? -5.638 -9.071 3.570 1.00 0.00 34 ALA A C 5
ATOM 7103 O O . ALA A 1 34 ? -5.076 -8.644 4.579 1.00 0.00 34 ALA A O 5
ATOM 7110 N N . PRO A 1 35 ? -4.969 -9.345 2.441 1.00 0.00 35 PRO A N 5
ATOM 7111 C CA . PRO A 1 35 ? -3.520 -9.159 2.314 1.00 0.00 35 PRO A CA 5
ATOM 7112 C C . PRO A 1 35 ? -3.123 -7.687 2.308 1.00 0.00 35 PRO A C 5
ATOM 7113 O O . PRO A 1 35 ? -3.858 -6.837 1.803 1.00 0.00 35 PRO A O 5
ATOM 7124 N N . LEU A 1 36 ? -1.958 -7.391 2.872 1.00 0.00 36 LEU A N 5
ATOM 7125 C CA . LEU A 1 36 ? -1.462 -6.020 2.932 1.00 0.00 36 LEU A CA 5
ATOM 7126 C C . LEU A 1 36 ? -1.858 -5.244 1.680 1.00 0.00 36 LEU A C 5
ATOM 7127 O O . LEU A 1 36 ? -2.281 -4.092 1.761 1.00 0.00 36 LEU A O 5
ATOM 7143 N N . GLU A 1 37 ? -1.717 -5.884 0.523 1.00 0.00 37 GLU A N 5
ATOM 7144 C CA . GLU A 1 37 ? -2.061 -5.253 -0.745 1.00 0.00 37 GLU A CA 5
ATOM 7145 C C . GLU A 1 37 ? -3.395 -4.518 -0.643 1.00 0.00 37 GLU A C 5
ATOM 7146 O O . GLU A 1 37 ? -3.479 -3.324 -0.931 1.00 0.00 37 GLU A O 5
ATOM 7158 N N . GLU A 1 38 ? -4.432 -5.240 -0.232 1.00 0.00 38 GLU A N 5
ATOM 7159 C CA . GLU A 1 38 ? -5.761 -4.656 -0.094 1.00 0.00 38 GLU A CA 5
ATOM 7160 C C . GLU A 1 38 ? -5.675 -3.226 0.433 1.00 0.00 38 GLU A C 5
ATOM 7161 O O . GLU A 1 38 ? -6.227 -2.300 -0.162 1.00 0.00 38 GLU A O 5
ATOM 7173 N N . ALA A 1 39 ? -4.979 -3.055 1.552 1.00 0.00 39 ALA A N 5
ATOM 7174 C CA . ALA A 1 39 ? -4.819 -1.739 2.158 1.00 0.00 39 ALA A CA 5
ATOM 7175 C C . ALA A 1 39 ? -4.214 -0.749 1.169 1.00 0.00 39 ALA A C 5
ATOM 7176 O O . ALA A 1 39 ? -4.646 0.401 1.084 1.00 0.00 39 ALA A O 5
ATOM 7183 N N . ARG A 1 40 ? -3.211 -1.202 0.424 1.00 0.00 40 ARG A N 5
ATOM 7184 C CA . ARG A 1 40 ? -2.545 -0.355 -0.559 1.00 0.00 40 ARG A CA 5
ATOM 7185 C C . ARG A 1 40 ? -3.543 0.176 -1.584 1.00 0.00 40 ARG A C 5
ATOM 7186 O O . ARG A 1 40 ? -3.514 1.353 -1.940 1.00 0.00 40 ARG A O 5
ATOM 7207 N N . GLN A 1 41 ? -4.422 -0.702 -2.056 1.00 0.00 41 GLN A N 5
ATOM 7208 C CA . GLN A 1 41 ? -5.427 -0.322 -3.041 1.00 0.00 41 GLN A CA 5
ATOM 7209 C C . GLN A 1 41 ? -6.328 0.784 -2.501 1.00 0.00 41 GLN A C 5
ATOM 7210 O O . GLN A 1 41 ? -6.581 1.779 -3.181 1.00 0.00 41 GLN A O 5
ATOM 7224 N N . PHE A 1 42 ? -6.809 0.603 -1.276 1.00 0.00 42 PHE A N 5
ATOM 7225 C CA . PHE A 1 42 ? -7.683 1.586 -0.645 1.00 0.00 42 PHE A CA 5
ATOM 7226 C C . PHE A 1 42 ? -7.038 2.969 -0.648 1.00 0.00 42 PHE A C 5
ATOM 7227 O O . PHE A 1 42 ? -7.553 3.904 -1.261 1.00 0.00 42 PHE A O 5
ATOM 7244 N N . ALA A 1 43 ? -5.909 3.090 0.042 1.00 0.00 43 ALA A N 5
ATOM 7245 C CA . ALA A 1 43 ? -5.193 4.357 0.119 1.00 0.00 43 ALA A CA 5
ATOM 7246 C C . ALA A 1 43 ? -5.040 4.985 -1.262 1.00 0.00 43 ALA A C 5
ATOM 7247 O O . ALA A 1 43 ? -5.015 6.208 -1.399 1.00 0.00 43 ALA A O 5
ATOM 7254 N N . ALA A 1 44 ? -4.938 4.141 -2.283 1.00 0.00 44 ALA A N 5
ATOM 7255 C CA . ALA A 1 44 ? -4.789 4.614 -3.654 1.00 0.00 44 ALA A CA 5
ATOM 7256 C C . ALA A 1 44 ? -6.100 5.185 -4.183 1.00 0.00 44 ALA A C 5
ATOM 7257 O O . ALA A 1 44 ? -6.100 6.093 -5.015 1.00 0.00 44 ALA A O 5
ATOM 7264 N N . GLN A 1 45 ? -7.213 4.648 -3.696 1.00 0.00 45 GLN A N 5
ATOM 7265 C CA . GLN A 1 45 ? -8.531 5.104 -4.123 1.00 0.00 45 GLN A CA 5
ATOM 7266 C C . GLN A 1 45 ? -8.816 6.508 -3.599 1.00 0.00 45 GLN A C 5
ATOM 7267 O O . GLN A 1 45 ? -9.575 7.266 -4.205 1.00 0.00 45 GLN A O 5
ATOM 7281 N N . THR A 1 46 ? -8.204 6.849 -2.470 1.00 0.00 46 THR A N 5
ATOM 7282 C CA . THR A 1 46 ? -8.394 8.161 -1.864 1.00 0.00 46 THR A CA 5
ATOM 7283 C C . THR A 1 46 ? -7.279 9.119 -2.267 1.00 0.00 46 THR A C 5
ATOM 7284 O O . THR A 1 46 ? -7.535 10.262 -2.645 1.00 0.00 46 THR A O 5
ATOM 7295 N N . VAL A 1 47 ? -6.039 8.646 -2.185 1.00 0.00 47 VAL A N 5
ATOM 7296 C CA . VAL A 1 47 ? -4.885 9.460 -2.544 1.00 0.00 47 VAL A CA 5
ATOM 7297 C C . VAL A 1 47 ? -4.265 8.989 -3.855 1.00 0.00 47 VAL A C 5
ATOM 7298 O O . VAL A 1 47 ? -3.058 9.106 -4.061 1.00 0.00 47 VAL A O 5
ATOM 7311 N N . GLY A 1 48 ? -5.102 8.455 -4.740 1.00 0.00 48 GLY A N 5
ATOM 7312 C CA . GLY A 1 48 ? -4.618 7.974 -6.021 1.00 0.00 48 GLY A CA 5
ATOM 7313 C C . GLY A 1 48 ? -3.962 9.067 -6.841 1.00 0.00 48 GLY A C 5
ATOM 7314 O O . GLY A 1 48 ? -2.990 8.819 -7.553 1.00 0.00 48 GLY A O 5
ATOM 7318 N N . ASN A 1 49 ? -4.495 10.281 -6.741 1.00 0.00 49 ASN A N 5
ATOM 7319 C CA . ASN A 1 49 ? -3.955 11.416 -7.481 1.00 0.00 49 ASN A CA 5
ATOM 7320 C C . ASN A 1 49 ? -3.137 12.322 -6.566 1.00 0.00 49 ASN A C 5
ATOM 7321 O O . ASN A 1 49 ? -2.134 12.902 -6.983 1.00 0.00 49 ASN A O 5
ATOM 7332 N N . THR A 1 50 ? -3.572 12.440 -5.315 1.00 0.00 50 THR A N 5
ATOM 7333 C CA . THR A 1 50 ? -2.882 13.276 -4.342 1.00 0.00 50 THR A CA 5
ATOM 7334 C C . THR A 1 50 ? -1.369 13.142 -4.477 1.00 0.00 50 THR A C 5
ATOM 7335 O O . THR A 1 50 ? -0.648 14.140 -4.497 1.00 0.00 50 THR A O 5
ATOM 7346 N N . TYR A 1 51 ? -0.895 11.905 -4.569 1.00 0.00 51 TYR A N 5
ATOM 7347 C CA . TYR A 1 51 ? 0.533 11.641 -4.701 1.00 0.00 51 TYR A CA 5
ATOM 7348 C C . TYR A 1 51 ? 0.818 10.788 -5.933 1.00 0.00 51 TYR A C 5
ATOM 7349 O O . TYR A 1 51 ? 1.775 11.036 -6.666 1.00 0.00 51 TYR A O 5
ATOM 7367 N N . GLY A 1 52 ? -0.022 9.781 -6.155 1.00 0.00 52 GLY A N 5
ATOM 7368 C CA . GLY A 1 52 ? 0.155 8.906 -7.299 1.00 0.00 52 GLY A CA 5
ATOM 7369 C C . GLY A 1 52 ? 0.656 7.531 -6.905 1.00 0.00 52 GLY A C 5
ATOM 7370 O O . GLY A 1 52 ? -0.052 6.772 -6.245 1.00 0.00 52 GLY A O 5
ATOM 7374 N N . ASN A 1 53 ? 1.879 7.209 -7.313 1.00 0.00 53 ASN A N 5
ATOM 7375 C CA . ASN A 1 53 ? 2.473 5.914 -7.000 1.00 0.00 53 ASN A CA 5
ATOM 7376 C C . ASN A 1 53 ? 3.229 5.968 -5.676 1.00 0.00 53 ASN A C 5
ATOM 7377 O O . ASN A 1 53 ? 4.459 5.949 -5.650 1.00 0.00 53 ASN A O 5
ATOM 7388 N N . PHE A 1 54 ? 2.483 6.034 -4.577 1.00 0.00 54 PHE A N 5
ATOM 7389 C CA . PHE A 1 54 ? 3.083 6.091 -3.249 1.00 0.00 54 PHE A CA 5
ATOM 7390 C C . PHE A 1 54 ? 3.429 4.692 -2.749 1.00 0.00 54 PHE A C 5
ATOM 7391 O O . PHE A 1 54 ? 3.144 3.695 -3.412 1.00 0.00 54 PHE A O 5
ATOM 7408 N N . SER A 1 55 ? 4.046 4.626 -1.573 1.00 0.00 55 SER A N 5
ATOM 7409 C CA . SER A 1 55 ? 4.436 3.350 -0.984 1.00 0.00 55 SER A CA 5
ATOM 7410 C C . SER A 1 55 ? 3.940 3.242 0.454 1.00 0.00 55 SER A C 5
ATOM 7411 O O . SER A 1 55 ? 3.412 4.203 1.016 1.00 0.00 55 SER A O 5
ATOM 7419 N N . LEU A 1 56 ? 4.114 2.065 1.046 1.00 0.00 56 LEU A N 5
ATOM 7420 C CA . LEU A 1 56 ? 3.685 1.829 2.420 1.00 0.00 56 LEU A CA 5
ATOM 7421 C C . LEU A 1 56 ? 4.787 1.149 3.226 1.00 0.00 56 LEU A C 5
ATOM 7422 O O . LEU A 1 56 ? 5.439 0.222 2.745 1.00 0.00 56 LEU A O 5
ATOM 7438 N N . ALA A 1 57 ? 4.989 1.615 4.454 1.00 0.00 57 ALA A N 5
ATOM 7439 C CA . ALA A 1 57 ? 6.010 1.049 5.327 1.00 0.00 57 ALA A CA 5
ATOM 7440 C C . ALA A 1 57 ? 5.563 1.079 6.785 1.00 0.00 57 ALA A C 5
ATOM 7441 O O . ALA A 1 57 ? 4.564 1.715 7.127 1.00 0.00 57 ALA A O 5
ATOM 7448 N N . THR A 1 58 ? 6.307 0.388 7.642 1.00 0.00 58 THR A N 5
ATOM 7449 C CA . THR A 1 58 ? 5.987 0.334 9.063 1.00 0.00 58 THR A CA 5
ATOM 7450 C C . THR A 1 58 ? 6.444 1.600 9.778 1.00 0.00 58 THR A C 5
ATOM 7451 O O . THR A 1 58 ? 6.925 2.541 9.147 1.00 0.00 58 THR A O 5
ATOM 7462 N N . MET A 1 59 ? 6.291 1.617 11.098 1.00 0.00 59 MET A N 5
ATOM 7463 C CA . MET A 1 59 ? 6.690 2.768 11.899 1.00 0.00 59 MET A CA 5
ATOM 7464 C C . MET A 1 59 ? 7.754 2.377 12.920 1.00 0.00 59 MET A C 5
ATOM 7465 O O . MET A 1 59 ? 8.776 3.050 13.055 1.00 0.00 59 MET A O 5
ATOM 7479 N N . PHE A 1 60 ? 7.507 1.286 13.637 1.00 0.00 60 PHE A N 5
ATOM 7480 C CA . PHE A 1 60 ? 8.443 0.807 14.647 1.00 0.00 60 PHE A CA 5
ATOM 7481 C C . PHE A 1 60 ? 9.663 0.161 13.995 1.00 0.00 60 PHE A C 5
ATOM 7482 O O . PHE A 1 60 ? 10.782 0.669 14.074 1.00 0.00 60 PHE A O 5
ATOM 7499 N N . PRO A 1 61 ? 9.443 -0.986 13.336 1.00 0.00 61 PRO A N 5
ATOM 7500 C CA . PRO A 1 61 ? 10.511 -1.726 12.658 1.00 0.00 61 PRO A CA 5
ATOM 7501 C C . PRO A 1 61 ? 11.024 -0.999 11.420 1.00 0.00 61 PRO A C 5
ATOM 7502 O O . PRO A 1 61 ? 12.044 -1.379 10.844 1.00 0.00 61 PRO A O 5
ATOM 7513 N N . ARG A 1 62 ? 10.312 0.047 11.016 1.00 0.00 62 ARG A N 5
ATOM 7514 C CA . ARG A 1 62 ? 10.695 0.827 9.845 1.00 0.00 62 ARG A CA 5
ATOM 7515 C C . ARG A 1 62 ? 11.286 -0.072 8.763 1.00 0.00 62 ARG A C 5
ATOM 7516 O O . ARG A 1 62 ? 12.388 0.173 8.272 1.00 0.00 62 ARG A O 5
ATOM 7537 N N . ARG A 1 63 ? 10.546 -1.114 8.397 1.00 0.00 63 ARG A N 5
ATOM 7538 C CA . ARG A 1 63 ? 10.997 -2.050 7.375 1.00 0.00 63 ARG A CA 5
ATOM 7539 C C . ARG A 1 63 ? 10.132 -1.947 6.122 1.00 0.00 63 ARG A C 5
ATOM 7540 O O . ARG A 1 63 ? 8.921 -2.162 6.174 1.00 0.00 63 ARG A O 5
ATOM 7561 N N . GLU A 1 64 ? 10.761 -1.616 5.000 1.00 0.00 64 GLU A N 5
ATOM 7562 C CA . GLU A 1 64 ? 10.047 -1.483 3.735 1.00 0.00 64 GLU A CA 5
ATOM 7563 C C . GLU A 1 64 ? 9.465 -2.823 3.295 1.00 0.00 64 GLU A C 5
ATOM 7564 O O . GLU A 1 64 ? 10.197 -3.728 2.894 1.00 0.00 64 GLU A O 5
ATOM 7576 N N . PHE A 1 65 ? 8.144 -2.942 3.374 1.00 0.00 65 PHE A N 5
ATOM 7577 C CA . PHE A 1 65 ? 7.463 -4.172 2.986 1.00 0.00 65 PHE A CA 5
ATOM 7578 C C . PHE A 1 65 ? 8.000 -4.695 1.657 1.00 0.00 65 PHE A C 5
ATOM 7579 O O . PHE A 1 65 ? 8.308 -3.921 0.749 1.00 0.00 65 PHE A O 5
ATOM 7596 N N . THR A 1 66 ? 8.112 -6.015 1.549 1.00 0.00 66 THR A N 5
ATOM 7597 C CA . THR A 1 66 ? 8.614 -6.643 0.334 1.00 0.00 66 THR A CA 5
ATOM 7598 C C . THR A 1 66 ? 7.473 -7.212 -0.502 1.00 0.00 66 THR A C 5
ATOM 7599 O O . THR A 1 66 ? 6.427 -7.584 0.029 1.00 0.00 66 THR A O 5
ATOM 7610 N N . ARG A 1 67 ? 7.682 -7.278 -1.813 1.00 0.00 67 ARG A N 5
ATOM 7611 C CA . ARG A 1 67 ? 6.670 -7.801 -2.723 1.00 0.00 67 ARG A CA 5
ATOM 7612 C C . ARG A 1 67 ? 5.967 -9.011 -2.115 1.00 0.00 67 ARG A C 5
ATOM 7613 O O . ARG A 1 67 ? 4.746 -9.142 -2.206 1.00 0.00 67 ARG A O 5
ATOM 7634 N N . GLU A 1 68 ? 6.746 -9.894 -1.497 1.00 0.00 68 GLU A N 5
ATOM 7635 C CA . GLU A 1 68 ? 6.196 -11.093 -0.876 1.00 0.00 68 GLU A CA 5
ATOM 7636 C C . GLU A 1 68 ? 5.268 -10.732 0.279 1.00 0.00 68 GLU A C 5
ATOM 7637 O O . GLU A 1 68 ? 4.154 -11.247 0.379 1.00 0.00 68 GLU A O 5
ATOM 7649 N N . ASP A 1 69 ? 5.735 -9.843 1.150 1.00 0.00 69 ASP A N 5
ATOM 7650 C CA . ASP A 1 69 ? 4.947 -9.412 2.299 1.00 0.00 69 ASP A CA 5
ATOM 7651 C C . ASP A 1 69 ? 3.513 -9.094 1.886 1.00 0.00 69 ASP A C 5
ATOM 7652 O O . ASP A 1 69 ? 2.561 -9.475 2.567 1.00 0.00 69 ASP A O 5
ATOM 7661 N N . TYR A 1 70 ? 3.367 -8.393 0.767 1.00 0.00 70 TYR A N 5
ATOM 7662 C CA . TYR A 1 70 ? 2.049 -8.020 0.266 1.00 0.00 70 TYR A CA 5
ATOM 7663 C C . TYR A 1 70 ? 1.188 -9.257 0.026 1.00 0.00 70 TYR A C 5
ATOM 7664 O O . TYR A 1 70 ? -0.036 -9.209 0.148 1.00 0.00 70 TYR A O 5
ATOM 7682 N N . LYS A 1 71 ? 1.838 -10.364 -0.317 1.00 0.00 71 LYS A N 5
ATOM 7683 C CA . LYS A 1 71 ? 1.135 -11.616 -0.573 1.00 0.00 71 LYS A CA 5
ATOM 7684 C C . LYS A 1 71 ? 0.609 -12.220 0.725 1.00 0.00 71 LYS A C 5
ATOM 7685 O O . LYS A 1 71 ? -0.441 -12.862 0.741 1.00 0.00 71 LYS A O 5
ATOM 7704 N N . ARG A 1 72 ? 1.346 -12.009 1.811 1.00 0.00 72 ARG A N 5
ATOM 7705 C CA . ARG A 1 72 ? 0.954 -12.533 3.114 1.00 0.00 72 ARG A CA 5
ATOM 7706 C C . ARG A 1 72 ? -0.261 -11.786 3.657 1.00 0.00 72 ARG A C 5
ATOM 7707 O O . ARG A 1 72 ? -0.399 -10.579 3.458 1.00 0.00 72 ARG A O 5
ATOM 7728 N N . ARG A 1 73 ? -1.137 -12.512 4.343 1.00 0.00 73 ARG A N 5
ATOM 7729 C CA . ARG A 1 73 ? -2.341 -11.919 4.913 1.00 0.00 73 ARG A CA 5
ATOM 7730 C C . ARG A 1 73 ? -1.988 -10.945 6.034 1.00 0.00 73 ARG A C 5
ATOM 7731 O O . ARG A 1 73 ? -1.001 -11.133 6.747 1.00 0.00 73 ARG A O 5
ATOM 7752 N N . LEU A 1 74 ? -2.800 -9.904 6.183 1.00 0.00 74 LEU A N 5
ATOM 7753 C CA . LEU A 1 74 ? -2.574 -8.900 7.217 1.00 0.00 74 LEU A CA 5
ATOM 7754 C C . LEU A 1 74 ? -2.317 -9.558 8.569 1.00 0.00 74 LEU A C 5
ATOM 7755 O O . LEU A 1 74 ? -1.283 -9.327 9.197 1.00 0.00 74 LEU A O 5
ATOM 7771 N N . LEU A 1 75 ? -3.262 -10.380 9.010 1.00 0.00 75 LEU A N 5
ATOM 7772 C CA . LEU A 1 75 ? -3.138 -11.074 10.287 1.00 0.00 75 LEU A CA 5
ATOM 7773 C C . LEU A 1 75 ? -1.814 -11.828 10.370 1.00 0.00 75 LEU A C 5
ATOM 7774 O O . LEU A 1 75 ? -1.240 -11.977 11.448 1.00 0.00 75 LEU A O 5
ATOM 7790 N N . ASP A 1 76 ? -1.335 -12.299 9.224 1.00 0.00 76 ASP A N 5
ATOM 7791 C CA . ASP A 1 76 ? -0.077 -13.035 9.166 1.00 0.00 76 ASP A CA 5
ATOM 7792 C C . ASP A 1 76 ? 1.111 -12.093 9.333 1.00 0.00 76 ASP A C 5
ATOM 7793 O O . ASP A 1 76 ? 2.126 -12.457 9.929 1.00 0.00 76 ASP A O 5
ATOM 7802 N N . LEU A 1 77 ? 0.979 -10.882 8.803 1.00 0.00 77 LEU A N 5
ATOM 7803 C CA . LEU A 1 77 ? 2.042 -9.888 8.892 1.00 0.00 77 LEU A CA 5
ATOM 7804 C C . LEU A 1 77 ? 2.015 -9.181 10.244 1.00 0.00 77 LEU A C 5
ATOM 7805 O O . LEU A 1 77 ? 2.628 -8.128 10.416 1.00 0.00 77 LEU A O 5
ATOM 7821 N N . GLU A 1 78 ? 1.302 -9.769 11.199 1.00 0.00 78 GLU A N 5
ATOM 7822 C CA . GLU A 1 78 ? 1.197 -9.196 12.536 1.00 0.00 78 GLU A CA 5
ATOM 7823 C C . GLU A 1 78 ? 0.461 -7.860 12.498 1.00 0.00 78 GLU A C 5
ATOM 7824 O O . GLU A 1 78 ? 0.747 -6.958 13.288 1.00 0.00 78 GLU A O 5
ATOM 7836 N N . LEU A 1 79 ? -0.487 -7.739 11.576 1.00 0.00 79 LEU A N 5
ATOM 7837 C CA . LEU A 1 79 ? -1.264 -6.513 11.433 1.00 0.00 79 LEU A CA 5
ATOM 7838 C C . LEU A 1 79 ? -2.754 -6.789 11.608 1.00 0.00 79 LEU A C 5
ATOM 7839 O O . LEU A 1 79 ? -3.597 -6.025 11.138 1.00 0.00 79 LEU A O 5
ATOM 7855 N N . ALA A 1 80 ? -3.071 -7.886 12.289 1.00 0.00 80 ALA A N 5
ATOM 7856 C CA . ALA A 1 80 ? -4.459 -8.261 12.529 1.00 0.00 80 ALA A CA 5
ATOM 7857 C C . ALA A 1 80 ? -5.166 -7.223 13.394 1.00 0.00 80 ALA A C 5
ATOM 7858 O O . ALA A 1 80 ? -6.157 -6.614 12.990 1.00 0.00 80 ALA A O 5
ATOM 7865 N N . PRO A 1 81 ? -4.648 -7.016 14.614 1.00 0.00 81 PRO A N 5
ATOM 7866 C CA . PRO A 1 81 ? -5.215 -6.051 15.561 1.00 0.00 81 PRO A CA 5
ATOM 7867 C C . PRO A 1 81 ? -5.001 -4.608 15.117 1.00 0.00 81 PRO A C 5
ATOM 7868 O O . PRO A 1 81 ? -5.827 -4.038 14.405 1.00 0.00 81 PRO A O 5
ATOM 7879 N N . SER A 1 82 ? -3.886 -4.023 15.543 1.00 0.00 82 SER A N 5
ATOM 7880 C CA . SER A 1 82 ? -3.564 -2.644 15.192 1.00 0.00 82 SER A CA 5
ATOM 7881 C C . SER A 1 82 ? -2.331 -2.585 14.295 1.00 0.00 82 SER A C 5
ATOM 7882 O O . SER A 1 82 ? -1.349 -3.290 14.526 1.00 0.00 82 SER A O 5
ATOM 7890 N N . ALA A 1 83 ? -2.392 -1.740 13.272 1.00 0.00 83 ALA A N 5
ATOM 7891 C CA . ALA A 1 83 ? -1.280 -1.587 12.341 1.00 0.00 83 ALA A CA 5
ATOM 7892 C C . ALA A 1 83 ? -1.159 -0.143 11.864 1.00 0.00 83 ALA A C 5
ATOM 7893 O O . ALA A 1 83 ? -2.162 0.544 11.673 1.00 0.00 83 ALA A O 5
ATOM 7900 N N . SER A 1 84 ? 0.076 0.310 11.675 1.00 0.00 84 SER A N 5
ATOM 7901 C CA . SER A 1 84 ? 0.329 1.674 11.225 1.00 0.00 84 SER A CA 5
ATOM 7902 C C . SER A 1 84 ? 1.287 1.686 10.037 1.00 0.00 84 SER A C 5
ATOM 7903 O O . SER A 1 84 ? 2.498 1.539 10.200 1.00 0.00 84 SER A O 5
ATOM 7911 N N . VAL A 1 85 ? 0.734 1.861 8.841 1.00 0.00 85 VAL A N 5
ATOM 7912 C CA . VAL A 1 85 ? 1.538 1.893 7.625 1.00 0.00 85 VAL A CA 5
ATOM 7913 C C . VAL A 1 85 ? 1.726 3.322 7.128 1.00 0.00 85 VAL A C 5
ATOM 7914 O O . VAL A 1 85 ? 0.775 3.969 6.691 1.00 0.00 85 VAL A O 5
ATOM 7927 N N . VAL A 1 86 ? 2.961 3.808 7.197 1.00 0.00 86 VAL A N 5
ATOM 7928 C CA . VAL A 1 86 ? 3.276 5.161 6.752 1.00 0.00 86 VAL A CA 5
ATOM 7929 C C . VAL A 1 86 ? 3.298 5.248 5.231 1.00 0.00 86 VAL A C 5
ATOM 7930 O O . VAL A 1 86 ? 4.032 4.516 4.566 1.00 0.00 86 VAL A O 5
ATOM 7943 N N . LEU A 1 87 ? 2.488 6.148 4.684 1.00 0.00 87 LEU A N 5
ATOM 7944 C CA . LEU A 1 87 ? 2.415 6.333 3.238 1.00 0.00 87 LEU A CA 5
ATOM 7945 C C . LEU A 1 87 ? 3.557 7.214 2.743 1.00 0.00 87 LEU A C 5
ATOM 7946 O O . LEU A 1 87 ? 3.757 8.325 3.236 1.00 0.00 87 LEU A O 5
ATOM 7962 N N . LEU A 1 88 ? 4.301 6.713 1.763 1.00 0.00 88 LEU A N 5
ATOM 7963 C CA . LEU A 1 88 ? 5.423 7.456 1.198 1.00 0.00 88 LEU A CA 5
ATOM 7964 C C . LEU A 1 88 ? 5.108 7.922 -0.219 1.00 0.00 88 LEU A C 5
ATOM 7965 O O . LEU A 1 88 ? 4.928 7.121 -1.137 1.00 0.00 88 LEU A O 5
ATOM 7981 N N . PRO A 1 89 ? 5.041 9.249 -0.405 1.00 0.00 89 PRO A N 5
ATOM 7982 C CA . PRO A 1 89 ? 4.751 9.852 -1.709 1.00 0.00 89 PRO A CA 5
ATOM 7983 C C . PRO A 1 89 ? 5.897 9.672 -2.699 1.00 0.00 89 PRO A C 5
ATOM 7984 O O . PRO A 1 89 ? 7.067 9.673 -2.316 1.00 0.00 89 PRO A O 5
ATOM 7995 N N . ALA A 1 90 ? 5.553 9.518 -3.973 1.00 0.00 90 ALA A N 5
ATOM 7996 C CA . ALA A 1 90 ? 6.554 9.339 -5.018 1.00 0.00 90 ALA A CA 5
ATOM 7997 C C . ALA A 1 90 ? 6.817 10.648 -5.756 1.00 0.00 90 ALA A C 5
ATOM 7998 O O . ALA A 1 90 ? 6.138 10.969 -6.731 1.00 0.00 90 ALA A O 5
ATOM 8005 N N . GLY A 1 91 ? 7.806 11.400 -5.283 1.00 0.00 91 GLY A N 5
ATOM 8006 C CA . GLY A 1 91 ? 8.140 12.666 -5.910 1.00 0.00 91 GLY A CA 5
ATOM 8007 C C . GLY A 1 91 ? 8.324 12.540 -7.410 1.00 0.00 91 GLY A C 5
ATOM 8008 O O . GLY A 1 91 ? 7.856 13.385 -8.172 1.00 0.00 91 GLY A O 5
ATOM 8012 N N . ARG A 1 92 ? 9.009 11.482 -7.833 1.00 0.00 92 ARG A N 5
ATOM 8013 C CA . ARG A 1 92 ? 9.256 11.250 -9.251 1.00 0.00 92 ARG A CA 5
ATOM 8014 C C . ARG A 1 92 ? 7.946 11.048 -10.006 1.00 0.00 92 ARG A C 5
ATOM 8015 O O . ARG A 1 92 ? 7.163 10.145 -9.710 1.00 0.00 92 ARG A O 5
ATOM 8036 N N . PRO A 1 93 ? 7.699 11.909 -11.004 1.00 0.00 93 PRO A N 5
ATOM 8037 C CA . PRO A 1 93 ? 6.484 11.846 -11.822 1.00 0.00 93 PRO A CA 5
ATOM 8038 C C . PRO A 1 93 ? 6.464 10.626 -12.737 1.00 0.00 93 PRO A C 5
ATOM 8039 O O . PRO A 1 93 ? 5.548 10.456 -13.541 1.00 0.00 93 PRO A O 5
ATOM 8050 N N . ALA A 1 94 ? 7.481 9.780 -12.609 1.00 0.00 94 ALA A N 5
ATOM 8051 C CA . ALA A 1 94 ? 7.578 8.575 -13.424 1.00 0.00 94 ALA A CA 5
ATOM 8052 C C . ALA A 1 94 ? 6.344 7.695 -13.253 1.00 0.00 94 ALA A C 5
ATOM 8053 O O . ALA A 1 94 ? 6.067 7.201 -12.160 1.00 0.00 94 ALA A O 5
ATOM 8060 N N . THR A 1 95 ? 5.604 7.504 -14.341 1.00 0.00 95 THR A N 5
ATOM 8061 C CA . THR A 1 95 ? 4.398 6.686 -14.311 1.00 0.00 95 THR A CA 5
ATOM 8062 C C . THR A 1 95 ? 4.727 5.214 -14.534 1.00 0.00 95 THR A C 5
ATOM 8063 O O . THR A 1 95 ? 5.388 4.857 -15.509 1.00 0.00 95 THR A O 5
ATOM 8074 N N . SER A 1 96 ? 4.260 4.364 -13.626 1.00 0.00 96 SER A N 5
ATOM 8075 C CA . SER A 1 96 ? 4.507 2.930 -13.723 1.00 0.00 96 SER A CA 5
ATOM 8076 C C . SER A 1 96 ? 3.812 2.341 -14.947 1.00 0.00 96 SER A C 5
ATOM 8077 O O . SER A 1 96 ? 2.667 2.680 -15.247 1.00 0.00 96 SER A O 5
ATOM 8085 N N . ILE A 1 97 ? 4.514 1.457 -15.649 1.00 0.00 97 ILE A N 5
ATOM 8086 C CA . ILE A 1 97 ? 3.965 0.820 -16.839 1.00 0.00 97 ILE A CA 5
ATOM 8087 C C . ILE A 1 97 ? 3.057 -0.348 -16.469 1.00 0.00 97 ILE A C 5
ATOM 8088 O O . ILE A 1 97 ? 3.412 -1.185 -15.639 1.00 0.00 97 ILE A O 5
ATOM 8104 N N . VAL A 1 98 ? 1.883 -0.398 -17.090 1.00 0.00 98 VAL A N 5
ATOM 8105 C CA . VAL A 1 98 ? 0.924 -1.464 -16.829 1.00 0.00 98 VAL A CA 5
ATOM 8106 C C . VAL A 1 98 ? 0.728 -2.341 -18.060 1.00 0.00 98 VAL A C 5
ATOM 8107 O O . VAL A 1 98 ? 1.101 -1.963 -19.171 1.00 0.00 98 VAL A O 5
ATOM 8120 N N . HIS A 1 99 ? 0.139 -3.516 -17.856 1.00 0.00 99 HIS A N 5
ATOM 8121 C CA . HIS A 1 99 ? -0.108 -4.448 -18.950 1.00 0.00 99 HIS A CA 5
ATOM 8122 C C . HIS A 1 99 ? -1.594 -4.505 -19.289 1.00 0.00 99 HIS A C 5
ATOM 8123 O O . HIS A 1 99 ? -2.432 -4.729 -18.415 1.00 0.00 99 HIS A O 5
ATOM 8138 N N . SER A 1 100 ? -1.914 -4.301 -20.563 1.00 0.00 100 SER A N 5
ATOM 8139 C CA . SER A 1 100 ? -3.300 -4.325 -21.016 1.00 0.00 100 SER A CA 5
ATOM 8140 C C . SER A 1 100 ? -3.832 -5.755 -21.061 1.00 0.00 100 SER A C 5
ATOM 8141 O O . SER A 1 100 ? -3.661 -6.462 -22.054 1.00 0.00 100 SER A O 5
ATOM 8149 N N . SER A 1 101 ? -4.478 -6.173 -19.978 1.00 0.00 101 SER A N 5
ATOM 8150 C CA . SER A 1 101 ? -5.033 -7.519 -19.890 1.00 0.00 101 SER A CA 5
ATOM 8151 C C . SER A 1 101 ? -6.190 -7.695 -20.869 1.00 0.00 101 SER A C 5
ATOM 8152 O O . SER A 1 101 ? -7.182 -6.968 -20.811 1.00 0.00 101 SER A O 5
ATOM 8160 N N . SER A 1 102 ? -6.055 -8.665 -21.767 1.00 0.00 102 SER A N 5
ATOM 8161 C CA . SER A 1 102 ? -7.087 -8.935 -22.762 1.00 0.00 102 SER A CA 5
ATOM 8162 C C . SER A 1 102 ? -6.747 -10.182 -23.572 1.00 0.00 102 SER A C 5
ATOM 8163 O O . SER A 1 102 ? -5.602 -10.383 -23.973 1.00 0.00 102 SER A O 5
ATOM 8171 N N . GLY A 1 103 ? -7.754 -11.018 -23.809 1.00 0.00 103 GLY A N 5
ATOM 8172 C CA . GLY A 1 103 ? -7.543 -12.235 -24.570 1.00 0.00 103 GLY A CA 5
ATOM 8173 C C . GLY A 1 103 ? -8.622 -13.270 -24.321 1.00 0.00 103 GLY A C 5
ATOM 8174 O O . GLY A 1 103 ? -9.011 -13.508 -23.177 1.00 0.00 103 GLY A O 5
ATOM 8178 N N . ASP A 1 104 ? -9.110 -13.885 -25.392 1.00 0.00 104 ASP A N 5
ATOM 8179 C CA . ASP A 1 104 ? -10.152 -14.899 -25.284 1.00 0.00 104 ASP A CA 5
ATOM 8180 C C . ASP A 1 104 ? -9.920 -16.025 -26.287 1.00 0.00 104 ASP A C 5
ATOM 8181 O O . ASP A 1 104 ? -9.797 -15.784 -27.488 1.00 0.00 104 ASP A O 5
ATOM 8190 N N . ILE A 1 105 ? -9.862 -17.254 -25.785 1.00 0.00 105 ILE A N 5
ATOM 8191 C CA . ILE A 1 105 ? -9.645 -18.417 -26.636 1.00 0.00 105 ILE A CA 5
ATOM 8192 C C . ILE A 1 105 ? -10.905 -19.269 -26.734 1.00 0.00 105 ILE A C 5
ATOM 8193 O O . ILE A 1 105 ? -11.908 -18.993 -26.074 1.00 0.00 105 ILE A O 5
ATOM 8209 N N . LEU A 1 106 ? -10.847 -20.308 -27.560 1.00 0.00 106 LEU A N 5
ATOM 8210 C CA . LEU A 1 106 ? -11.984 -21.204 -27.744 1.00 0.00 106 LEU A CA 5
ATOM 8211 C C . LEU A 1 106 ? -11.524 -22.573 -28.235 1.00 0.00 106 LEU A C 5
ATOM 8212 O O . LEU A 1 106 ? -10.672 -22.673 -29.118 1.00 0.00 106 LEU A O 5
ATOM 8228 N N . MET A 1 107 ? -12.096 -23.625 -27.659 1.00 0.00 107 MET A N 5
ATOM 8229 C CA . MET A 1 107 ? -11.748 -24.989 -28.042 1.00 0.00 107 MET A CA 5
ATOM 8230 C C . MET A 1 107 ? -12.850 -25.614 -28.890 1.00 0.00 107 MET A C 5
ATOM 8231 O O . MET A 1 107 ? -14.030 -25.539 -28.545 1.00 0.00 107 MET A O 5
ATOM 8245 N N . ILE A 1 108 ? -12.459 -26.231 -30.000 1.00 0.00 108 ILE A N 5
ATOM 8246 C CA . ILE A 1 108 ? -13.415 -26.870 -30.896 1.00 0.00 108 ILE A CA 5
ATOM 8247 C C . ILE A 1 108 ? -13.301 -28.389 -30.828 1.00 0.00 108 ILE A C 5
ATOM 8248 O O . ILE A 1 108 ? -12.222 -28.931 -30.589 1.00 0.00 108 ILE A O 5
ATOM 8264 N N . ASP A 1 109 ? -14.421 -29.071 -31.041 1.00 0.00 109 ASP A N 5
ATOM 8265 C CA . ASP A 1 109 ? -14.448 -30.529 -31.008 1.00 0.00 109 ASP A CA 5
ATOM 8266 C C . ASP A 1 109 ? -13.736 -31.113 -32.224 1.00 0.00 109 ASP A C 5
ATOM 8267 O O . ASP A 1 109 ? -12.682 -31.738 -32.097 1.00 0.00 109 ASP A O 5
ATOM 8276 N N . GLY A 1 1 ? -9.567 -22.124 -11.406 1.00 0.00 1 GLY A N 6
ATOM 8277 C CA . GLY A 1 1 ? -10.987 -22.421 -11.368 1.00 0.00 1 GLY A CA 6
ATOM 8278 C C . GLY A 1 1 ? -11.775 -21.387 -10.588 1.00 0.00 1 GLY A C 6
ATOM 8279 O O . GLY A 1 1 ? -11.350 -20.950 -9.518 1.00 0.00 1 GLY A O 6
ATOM 8283 N N . SER A 1 2 ? -12.924 -20.992 -11.126 1.00 0.00 2 SER A N 6
ATOM 8284 C CA . SER A 1 2 ? -13.771 -19.998 -10.476 1.00 0.00 2 SER A CA 6
ATOM 8285 C C . SER A 1 2 ? -15.213 -20.488 -10.387 1.00 0.00 2 SER A C 6
ATOM 8286 O O . SER A 1 2 ? -16.153 -19.733 -10.634 1.00 0.00 2 SER A O 6
ATOM 8294 N N . SER A 1 3 ? -15.379 -21.758 -10.031 1.00 0.00 3 SER A N 6
ATOM 8295 C CA . SER A 1 3 ? -16.706 -22.351 -9.913 1.00 0.00 3 SER A CA 6
ATOM 8296 C C . SER A 1 3 ? -16.783 -23.272 -8.698 1.00 0.00 3 SER A C 6
ATOM 8297 O O . SER A 1 3 ? -15.904 -24.104 -8.480 1.00 0.00 3 SER A O 6
ATOM 8305 N N . GLY A 1 4 ? -17.843 -23.115 -7.911 1.00 0.00 4 GLY A N 6
ATOM 8306 C CA . GLY A 1 4 ? -18.016 -23.938 -6.728 1.00 0.00 4 GLY A CA 6
ATOM 8307 C C . GLY A 1 4 ? -17.530 -23.252 -5.468 1.00 0.00 4 GLY A C 6
ATOM 8308 O O . GLY A 1 4 ? -18.331 -22.764 -4.670 1.00 0.00 4 GLY A O 6
ATOM 8312 N N . SER A 1 5 ? -16.214 -23.214 -5.286 1.00 0.00 5 SER A N 6
ATOM 8313 C CA . SER A 1 5 ? -15.622 -22.587 -4.110 1.00 0.00 5 SER A CA 6
ATOM 8314 C C . SER A 1 5 ? -16.073 -21.135 -3.984 1.00 0.00 5 SER A C 6
ATOM 8315 O O . SER A 1 5 ? -16.017 -20.370 -4.947 1.00 0.00 5 SER A O 6
ATOM 8323 N N . SER A 1 6 ? -16.520 -20.763 -2.789 1.00 0.00 6 SER A N 6
ATOM 8324 C CA . SER A 1 6 ? -16.985 -19.404 -2.536 1.00 0.00 6 SER A CA 6
ATOM 8325 C C . SER A 1 6 ? -16.388 -18.857 -1.243 1.00 0.00 6 SER A C 6
ATOM 8326 O O . SER A 1 6 ? -16.300 -19.564 -0.239 1.00 0.00 6 SER A O 6
ATOM 8334 N N . GLY A 1 7 ? -15.979 -17.593 -1.275 1.00 0.00 7 GLY A N 6
ATOM 8335 C CA . GLY A 1 7 ? -15.395 -16.972 -0.100 1.00 0.00 7 GLY A CA 6
ATOM 8336 C C . GLY A 1 7 ? -16.288 -15.901 0.493 1.00 0.00 7 GLY A C 6
ATOM 8337 O O . GLY A 1 7 ? -17.406 -16.184 0.924 1.00 0.00 7 GLY A O 6
ATOM 8341 N N . ARG A 1 8 ? -15.794 -14.667 0.518 1.00 0.00 8 ARG A N 6
ATOM 8342 C CA . ARG A 1 8 ? -16.554 -13.550 1.066 1.00 0.00 8 ARG A CA 6
ATOM 8343 C C . ARG A 1 8 ? -16.890 -13.791 2.535 1.00 0.00 8 ARG A C 6
ATOM 8344 O O . ARG A 1 8 ? -18.011 -13.535 2.975 1.00 0.00 8 ARG A O 6
ATOM 8365 N N . ASP A 1 9 ? -15.913 -14.284 3.287 1.00 0.00 9 ASP A N 6
ATOM 8366 C CA . ASP A 1 9 ? -16.105 -14.559 4.707 1.00 0.00 9 ASP A CA 6
ATOM 8367 C C . ASP A 1 9 ? -15.272 -13.609 5.561 1.00 0.00 9 ASP A C 6
ATOM 8368 O O . ASP A 1 9 ? -14.203 -13.161 5.147 1.00 0.00 9 ASP A O 6
ATOM 8377 N N . ARG A 1 10 ? -15.770 -13.305 6.756 1.00 0.00 10 ARG A N 6
ATOM 8378 C CA . ARG A 1 10 ? -15.073 -12.406 7.668 1.00 0.00 10 ARG A CA 6
ATOM 8379 C C . ARG A 1 10 ? -15.065 -12.969 9.086 1.00 0.00 10 ARG A C 6
ATOM 8380 O O . ARG A 1 10 ? -16.107 -13.057 9.735 1.00 0.00 10 ARG A O 6
ATOM 8401 N N . SER A 1 11 ? -13.883 -13.351 9.559 1.00 0.00 11 SER A N 6
ATOM 8402 C CA . SER A 1 11 ? -13.739 -13.910 10.898 1.00 0.00 11 SER A CA 6
ATOM 8403 C C . SER A 1 11 ? -13.329 -12.831 11.896 1.00 0.00 11 SER A C 6
ATOM 8404 O O . SER A 1 11 ? -13.876 -12.745 12.996 1.00 0.00 11 SER A O 6
ATOM 8412 N N . THR A 1 12 ? -12.360 -12.009 11.504 1.00 0.00 12 THR A N 6
ATOM 8413 C CA . THR A 1 12 ? -11.874 -10.937 12.363 1.00 0.00 12 THR A CA 6
ATOM 8414 C C . THR A 1 12 ? -11.543 -9.690 11.551 1.00 0.00 12 THR A C 6
ATOM 8415 O O . THR A 1 12 ? -11.091 -9.783 10.410 1.00 0.00 12 THR A O 6
ATOM 8426 N N . ILE A 1 13 ? -11.770 -8.524 12.147 1.00 0.00 13 ILE A N 6
ATOM 8427 C CA . ILE A 1 13 ? -11.494 -7.259 11.479 1.00 0.00 13 ILE A CA 6
ATOM 8428 C C . ILE A 1 13 ? -10.059 -6.807 11.728 1.00 0.00 13 ILE A C 6
ATOM 8429 O O . ILE A 1 13 ? -9.427 -7.221 12.699 1.00 0.00 13 ILE A O 6
ATOM 8445 N N . ALA A 1 14 ? -9.551 -5.953 10.845 1.00 0.00 14 ALA A N 6
ATOM 8446 C CA . ALA A 1 14 ? -8.192 -5.442 10.971 1.00 0.00 14 ALA A CA 6
ATOM 8447 C C . ALA A 1 14 ? -8.178 -3.917 10.980 1.00 0.00 14 ALA A C 6
ATOM 8448 O O . ALA A 1 14 ? -8.925 -3.276 10.240 1.00 0.00 14 ALA A O 6
ATOM 8455 N N . ARG A 1 15 ? -7.324 -3.343 11.821 1.00 0.00 15 ARG A N 6
ATOM 8456 C CA . ARG A 1 15 ? -7.215 -1.893 11.927 1.00 0.00 15 ARG A CA 6
ATOM 8457 C C . ARG A 1 15 ? -5.928 -1.396 11.275 1.00 0.00 15 ARG A C 6
ATOM 8458 O O . ARG A 1 15 ? -4.838 -1.562 11.823 1.00 0.00 15 ARG A O 6
ATOM 8479 N N . ILE A 1 16 ? -6.062 -0.787 10.101 1.00 0.00 16 ILE A N 6
ATOM 8480 C CA . ILE A 1 16 ? -4.911 -0.265 9.375 1.00 0.00 16 ILE A CA 6
ATOM 8481 C C . ILE A 1 16 ? -4.959 1.256 9.289 1.00 0.00 16 ILE A C 6
ATOM 8482 O O . ILE A 1 16 ? -5.931 1.829 8.799 1.00 0.00 16 ILE A O 6
ATOM 8498 N N . GLN A 1 17 ? -3.901 1.904 9.767 1.00 0.00 17 GLN A N 6
ATOM 8499 C CA . GLN A 1 17 ? -3.822 3.360 9.742 1.00 0.00 17 GLN A CA 6
ATOM 8500 C C . GLN A 1 17 ? -2.978 3.839 8.566 1.00 0.00 17 GLN A C 6
ATOM 8501 O O . GLN A 1 17 ? -1.898 3.308 8.306 1.00 0.00 17 GLN A O 6
ATOM 8515 N N . PHE A 1 18 ? -3.478 4.846 7.857 1.00 0.00 18 PHE A N 6
ATOM 8516 C CA . PHE A 1 18 ? -2.770 5.397 6.707 1.00 0.00 18 PHE A CA 6
ATOM 8517 C C . PHE A 1 18 ? -2.284 6.814 6.995 1.00 0.00 18 PHE A C 6
ATOM 8518 O O . PHE A 1 18 ? -3.069 7.763 6.996 1.00 0.00 18 PHE A O 6
ATOM 8535 N N . ARG A 1 19 ? -0.985 6.950 7.238 1.00 0.00 19 ARG A N 6
ATOM 8536 C CA . ARG A 1 19 ? -0.393 8.250 7.530 1.00 0.00 19 ARG A CA 6
ATOM 8537 C C . ARG A 1 19 ? 0.006 8.966 6.243 1.00 0.00 19 ARG A C 6
ATOM 8538 O O . ARG A 1 19 ? 0.543 8.353 5.319 1.00 0.00 19 ARG A O 6
ATOM 8559 N N . LEU A 1 20 ? -0.260 10.267 6.189 1.00 0.00 20 LEU A N 6
ATOM 8560 C CA . LEU A 1 20 ? 0.071 11.067 5.015 1.00 0.00 20 LEU A CA 6
ATOM 8561 C C . LEU A 1 20 ? 1.147 12.097 5.343 1.00 0.00 20 LEU A C 6
ATOM 8562 O O . LEU A 1 20 ? 1.281 12.549 6.481 1.00 0.00 20 LEU A O 6
ATOM 8578 N N . PRO A 1 21 ? 1.931 12.480 4.325 1.00 0.00 21 PRO A N 6
ATOM 8579 C CA . PRO A 1 21 ? 3.007 13.463 4.480 1.00 0.00 21 PRO A CA 6
ATOM 8580 C C . PRO A 1 21 ? 2.475 14.871 4.728 1.00 0.00 21 PRO A C 6
ATOM 8581 O O . PRO A 1 21 ? 3.238 15.789 5.028 1.00 0.00 21 PRO A O 6
ATOM 8592 N N . ASP A 1 22 ? 1.162 15.033 4.602 1.00 0.00 22 ASP A N 6
ATOM 8593 C CA . ASP A 1 22 ? 0.528 16.328 4.814 1.00 0.00 22 ASP A CA 6
ATOM 8594 C C . ASP A 1 22 ? 0.265 16.568 6.297 1.00 0.00 22 ASP A C 6
ATOM 8595 O O . ASP A 1 22 ? 0.581 17.631 6.831 1.00 0.00 22 ASP A O 6
ATOM 8604 N N . GLY A 1 23 ? -0.319 15.573 6.958 1.00 0.00 23 GLY A N 6
ATOM 8605 C CA . GLY A 1 23 ? -0.616 15.696 8.373 1.00 0.00 23 GLY A CA 6
ATOM 8606 C C . GLY A 1 23 ? -1.801 14.849 8.792 1.00 0.00 23 GLY A C 6
ATOM 8607 O O . GLY A 1 23 ? -1.787 14.233 9.858 1.00 0.00 23 GLY A O 6
ATOM 8611 N N . SER A 1 24 ? -2.832 14.819 7.953 1.00 0.00 24 SER A N 6
ATOM 8612 C CA . SER A 1 24 ? -4.033 14.045 8.245 1.00 0.00 24 SER A CA 6
ATOM 8613 C C . SER A 1 24 ? -3.825 12.572 7.908 1.00 0.00 24 SER A C 6
ATOM 8614 O O . SER A 1 24 ? -2.866 12.208 7.229 1.00 0.00 24 SER A O 6
ATOM 8622 N N . SER A 1 25 ? -4.733 11.728 8.390 1.00 0.00 25 SER A N 6
ATOM 8623 C CA . SER A 1 25 ? -4.648 10.293 8.144 1.00 0.00 25 SER A CA 6
ATOM 8624 C C . SER A 1 25 ? -6.039 9.668 8.093 1.00 0.00 25 SER A C 6
ATOM 8625 O O . SER A 1 25 ? -7.035 10.313 8.423 1.00 0.00 25 SER A O 6
ATOM 8633 N N . PHE A 1 26 ? -6.099 8.407 7.678 1.00 0.00 26 PHE A N 6
ATOM 8634 C CA . PHE A 1 26 ? -7.367 7.693 7.582 1.00 0.00 26 PHE A CA 6
ATOM 8635 C C . PHE A 1 26 ? -7.181 6.210 7.889 1.00 0.00 26 PHE A C 6
ATOM 8636 O O . PHE A 1 26 ? -6.247 5.575 7.398 1.00 0.00 26 PHE A O 6
ATOM 8653 N N . THR A 1 27 ? -8.077 5.663 8.705 1.00 0.00 27 THR A N 6
ATOM 8654 C CA . THR A 1 27 ? -8.012 4.256 9.079 1.00 0.00 27 THR A CA 6
ATOM 8655 C C . THR A 1 27 ? -9.273 3.514 8.651 1.00 0.00 27 THR A C 6
ATOM 8656 O O . THR A 1 27 ? -10.338 3.691 9.239 1.00 0.00 27 THR A O 6
ATOM 8667 N N . ASN A 1 28 ? -9.144 2.683 7.622 1.00 0.00 28 ASN A N 6
ATOM 8668 C CA . ASN A 1 28 ? -10.274 1.913 7.115 1.00 0.00 28 ASN A CA 6
ATOM 8669 C C . ASN A 1 28 ? -10.422 0.599 7.875 1.00 0.00 28 ASN A C 6
ATOM 8670 O O . ASN A 1 28 ? -9.712 0.351 8.849 1.00 0.00 28 ASN A O 6
ATOM 8681 N N . GLN A 1 29 ? -11.348 -0.240 7.422 1.00 0.00 29 GLN A N 6
ATOM 8682 C CA . GLN A 1 29 ? -11.589 -1.529 8.059 1.00 0.00 29 GLN A CA 6
ATOM 8683 C C . GLN A 1 29 ? -11.410 -2.670 7.064 1.00 0.00 29 GLN A C 6
ATOM 8684 O O . GLN A 1 29 ? -12.165 -2.790 6.099 1.00 0.00 29 GLN A O 6
ATOM 8698 N N . PHE A 1 30 ? -10.406 -3.507 7.305 1.00 0.00 30 PHE A N 6
ATOM 8699 C CA . PHE A 1 30 ? -10.127 -4.638 6.429 1.00 0.00 30 PHE A CA 6
ATOM 8700 C C . PHE A 1 30 ? -10.116 -5.946 7.216 1.00 0.00 30 PHE A C 6
ATOM 8701 O O . PHE A 1 30 ? -9.709 -5.998 8.376 1.00 0.00 30 PHE A O 6
ATOM 8718 N N . PRO A 1 31 ? -10.576 -7.028 6.570 1.00 0.00 31 PRO A N 6
ATOM 8719 C CA . PRO A 1 31 ? -10.630 -8.356 7.189 1.00 0.00 31 PRO A CA 6
ATOM 8720 C C . PRO A 1 31 ? -9.243 -8.952 7.405 1.00 0.00 31 PRO A C 6
ATOM 8721 O O . PRO A 1 31 ? -8.394 -8.910 6.514 1.00 0.00 31 PRO A O 6
ATOM 8732 N N . SER A 1 32 ? -9.020 -9.507 8.592 1.00 0.00 32 SER A N 6
ATOM 8733 C CA . SER A 1 32 ? -7.734 -10.109 8.925 1.00 0.00 32 SER A CA 6
ATOM 8734 C C . SER A 1 32 ? -7.104 -10.757 7.697 1.00 0.00 32 SER A C 6
ATOM 8735 O O . SER A 1 32 ? -5.893 -10.672 7.488 1.00 0.00 32 SER A O 6
ATOM 8743 N N . ASP A 1 33 ? -7.933 -11.405 6.886 1.00 0.00 33 ASP A N 6
ATOM 8744 C CA . ASP A 1 33 ? -7.459 -12.069 5.677 1.00 0.00 33 ASP A CA 6
ATOM 8745 C C . ASP A 1 33 ? -6.900 -11.054 4.685 1.00 0.00 33 ASP A C 6
ATOM 8746 O O . ASP A 1 33 ? -5.819 -11.246 4.128 1.00 0.00 33 ASP A O 6
ATOM 8755 N N . ALA A 1 34 ? -7.644 -9.974 4.468 1.00 0.00 34 ALA A N 6
ATOM 8756 C CA . ALA A 1 34 ? -7.222 -8.929 3.543 1.00 0.00 34 ALA A CA 6
ATOM 8757 C C . ALA A 1 34 ? -5.707 -8.759 3.562 1.00 0.00 34 ALA A C 6
ATOM 8758 O O . ALA A 1 34 ? -5.113 -8.378 4.571 1.00 0.00 34 ALA A O 6
ATOM 8765 N N . PRO A 1 35 ? -5.064 -9.047 2.420 1.00 0.00 35 PRO A N 6
ATOM 8766 C CA . PRO A 1 35 ? -3.609 -8.933 2.280 1.00 0.00 35 PRO A CA 6
ATOM 8767 C C . PRO A 1 35 ? -3.138 -7.483 2.294 1.00 0.00 35 PRO A C 6
ATOM 8768 O O . PRO A 1 35 ? -3.831 -6.589 1.806 1.00 0.00 35 PRO A O 6
ATOM 8779 N N . LEU A 1 36 ? -1.955 -7.256 2.855 1.00 0.00 36 LEU A N 6
ATOM 8780 C CA . LEU A 1 36 ? -1.390 -5.913 2.932 1.00 0.00 36 LEU A CA 6
ATOM 8781 C C . LEU A 1 36 ? -1.800 -5.080 1.722 1.00 0.00 36 LEU A C 6
ATOM 8782 O O . LEU A 1 36 ? -2.121 -3.899 1.851 1.00 0.00 36 LEU A O 6
ATOM 8798 N N . GLU A 1 37 ? -1.789 -5.704 0.549 1.00 0.00 37 GLU A N 6
ATOM 8799 C CA . GLU A 1 37 ? -2.161 -5.019 -0.684 1.00 0.00 37 GLU A CA 6
ATOM 8800 C C . GLU A 1 37 ? -3.470 -4.255 -0.507 1.00 0.00 37 GLU A C 6
ATOM 8801 O O . GLU A 1 37 ? -3.545 -3.058 -0.785 1.00 0.00 37 GLU A O 6
ATOM 8813 N N . GLU A 1 38 ? -4.500 -4.956 -0.044 1.00 0.00 38 GLU A N 6
ATOM 8814 C CA . GLU A 1 38 ? -5.807 -4.345 0.168 1.00 0.00 38 GLU A CA 6
ATOM 8815 C C . GLU A 1 38 ? -5.663 -2.948 0.767 1.00 0.00 38 GLU A C 6
ATOM 8816 O O . GLU A 1 38 ? -6.396 -2.028 0.406 1.00 0.00 38 GLU A O 6
ATOM 8828 N N . ALA A 1 39 ? -4.714 -2.800 1.685 1.00 0.00 39 ALA A N 6
ATOM 8829 C CA . ALA A 1 39 ? -4.473 -1.517 2.333 1.00 0.00 39 ALA A CA 6
ATOM 8830 C C . ALA A 1 39 ? -3.821 -0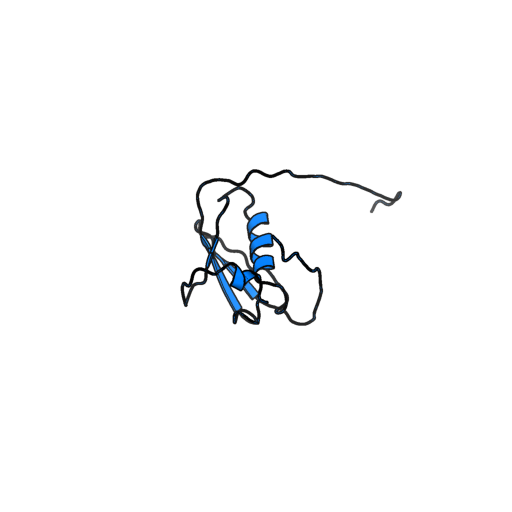.529 1.371 1.00 0.00 39 ALA A C 6
ATOM 8831 O O . ALA A 1 39 ? -4.090 0.671 1.422 1.00 0.00 39 ALA A O 6
ATOM 8838 N N . ARG A 1 40 ? -2.962 -1.042 0.496 1.00 0.00 40 ARG A N 6
ATOM 8839 C CA . ARG A 1 40 ? -2.271 -0.205 -0.476 1.00 0.00 40 ARG A CA 6
ATOM 8840 C C . ARG A 1 40 ? -3.236 0.295 -1.547 1.00 0.00 40 ARG A C 6
ATOM 8841 O O . ARG A 1 40 ? -3.233 1.475 -1.896 1.00 0.00 40 ARG A O 6
ATOM 8862 N N . GLN A 1 41 ? -4.058 -0.612 -2.065 1.00 0.00 41 GLN A N 6
ATOM 8863 C CA . GLN A 1 41 ? -5.027 -0.263 -3.097 1.00 0.00 41 GLN A CA 6
ATOM 8864 C C . GLN A 1 41 ? -6.037 0.754 -2.574 1.00 0.00 41 GLN A C 6
ATOM 8865 O O . GLN A 1 41 ? -6.388 1.709 -3.268 1.00 0.00 41 GLN A O 6
ATOM 8879 N N . PHE A 1 42 ? -6.500 0.543 -1.347 1.00 0.00 42 PHE A N 6
ATOM 8880 C CA . PHE A 1 42 ? -7.471 1.440 -0.731 1.00 0.00 42 PHE A CA 6
ATOM 8881 C C . PHE A 1 42 ? -6.934 2.868 -0.676 1.00 0.00 42 PHE A C 6
ATOM 8882 O O . PHE A 1 42 ? -7.508 3.781 -1.268 1.00 0.00 42 PHE A O 6
ATOM 8899 N N . ALA A 1 43 ? -5.829 3.050 0.038 1.00 0.00 43 ALA A N 6
ATOM 8900 C CA . ALA A 1 43 ? -5.213 4.365 0.170 1.00 0.00 43 ALA A CA 6
ATOM 8901 C C . ALA A 1 43 ? -5.106 5.059 -1.184 1.00 0.00 43 ALA A C 6
ATOM 8902 O O . ALA A 1 43 ? -5.366 6.256 -1.300 1.00 0.00 43 ALA A O 6
ATOM 8909 N N . ALA A 1 44 ? -4.722 4.300 -2.205 1.00 0.00 44 ALA A N 6
ATOM 8910 C CA . ALA A 1 44 ? -4.582 4.842 -3.550 1.00 0.00 44 ALA A CA 6
ATOM 8911 C C . ALA A 1 44 ? -5.902 5.421 -4.048 1.00 0.00 44 ALA A C 6
ATOM 8912 O O . ALA A 1 44 ? -5.920 6.424 -4.761 1.00 0.00 44 ALA A O 6
ATOM 8919 N N . GLN A 1 45 ? -7.004 4.782 -3.669 1.00 0.00 45 GLN A N 6
ATOM 8920 C CA . GLN A 1 45 ? -8.329 5.234 -4.079 1.00 0.00 45 GLN A CA 6
ATOM 8921 C C . GLN A 1 45 ? -8.688 6.552 -3.401 1.00 0.00 45 GLN A C 6
ATOM 8922 O O . GLN A 1 45 ? -9.317 7.422 -4.005 1.00 0.00 45 GLN A O 6
ATOM 8936 N N . THR A 1 46 ? -8.284 6.695 -2.143 1.00 0.00 46 THR A N 6
ATOM 8937 C CA . THR A 1 46 ? -8.564 7.906 -1.383 1.00 0.00 46 THR A CA 6
ATOM 8938 C C . THR A 1 46 ? -7.736 9.079 -1.893 1.00 0.00 46 THR A C 6
ATOM 8939 O O . THR A 1 46 ? -8.278 10.121 -2.264 1.00 0.00 46 THR A O 6
ATOM 8950 N N . VAL A 1 47 ? -6.418 8.905 -1.910 1.00 0.00 47 VAL A N 6
ATOM 8951 C CA . VAL A 1 47 ? -5.514 9.949 -2.376 1.00 0.00 47 VAL A CA 6
ATOM 8952 C C . VAL A 1 47 ? -5.541 10.060 -3.897 1.00 0.00 47 VAL A C 6
ATOM 8953 O O . VAL A 1 47 ? -5.215 11.105 -4.459 1.00 0.00 47 VAL A O 6
ATOM 8966 N N . GLY A 1 48 ? -5.933 8.975 -4.557 1.00 0.00 48 GLY A N 6
ATOM 8967 C CA . GLY A 1 48 ? -5.996 8.971 -6.007 1.00 0.00 48 GLY A CA 6
ATOM 8968 C C . GLY A 1 48 ? -4.714 9.468 -6.644 1.00 0.00 48 GLY A C 6
ATOM 8969 O O . GLY A 1 48 ? -3.619 9.142 -6.187 1.00 0.00 48 GLY A O 6
ATOM 8973 N N . ASN A 1 49 ? -4.850 10.259 -7.704 1.00 0.00 49 ASN A N 6
ATOM 8974 C CA . ASN A 1 49 ? -3.692 10.800 -8.407 1.00 0.00 49 ASN A CA 6
ATOM 8975 C C . ASN A 1 49 ? -3.139 12.024 -7.683 1.00 0.00 49 ASN A C 6
ATOM 8976 O O . ASN A 1 49 ? -3.390 13.161 -8.082 1.00 0.00 49 ASN A O 6
ATOM 8987 N N . THR A 1 50 ? -2.384 11.782 -6.616 1.00 0.00 50 THR A N 6
ATOM 8988 C CA . THR A 1 50 ? -1.796 12.864 -5.835 1.00 0.00 50 THR A CA 6
ATOM 8989 C C . THR A 1 50 ? -0.299 12.652 -5.644 1.00 0.00 50 THR A C 6
ATOM 8990 O O . THR A 1 50 ? 0.500 13.561 -5.869 1.00 0.00 50 THR A O 6
ATOM 9001 N N . TYR A 1 51 ? 0.075 11.447 -5.228 1.00 0.00 51 TYR A N 6
ATOM 9002 C CA . TYR A 1 51 ? 1.478 11.117 -5.004 1.00 0.00 51 TYR A CA 6
ATOM 9003 C C . TYR A 1 51 ? 2.024 10.261 -6.143 1.00 0.00 51 TYR A C 6
ATOM 9004 O O . TYR A 1 51 ? 3.113 10.512 -6.656 1.00 0.00 51 TYR A O 6
ATOM 9022 N N . GLY A 1 52 ? 1.257 9.247 -6.533 1.00 0.00 52 GLY A N 6
ATOM 9023 C CA . GLY A 1 52 ? 1.678 8.368 -7.608 1.00 0.00 52 GLY A CA 6
ATOM 9024 C C . GLY A 1 52 ? 1.874 6.938 -7.145 1.00 0.00 52 GLY A C 6
ATOM 9025 O O . GLY A 1 52 ? 0.949 6.315 -6.626 1.00 0.00 52 GLY A O 6
ATOM 9029 N N . ASN A 1 53 ? 3.082 6.416 -7.335 1.00 0.00 53 ASN A N 6
ATOM 9030 C CA . ASN A 1 53 ? 3.395 5.049 -6.935 1.00 0.00 53 ASN A CA 6
ATOM 9031 C C . ASN A 1 53 ? 3.894 5.005 -5.494 1.00 0.00 53 ASN A C 6
ATOM 9032 O O . ASN A 1 53 ? 4.848 4.294 -5.178 1.00 0.00 53 ASN A O 6
ATOM 9043 N N . PHE A 1 54 ? 3.242 5.770 -4.624 1.00 0.00 54 PHE A N 6
ATOM 9044 C CA . PHE A 1 54 ? 3.620 5.818 -3.216 1.00 0.00 54 PHE A CA 6
ATOM 9045 C C . PHE A 1 54 ? 3.802 4.412 -2.653 1.00 0.00 54 PHE A C 6
ATOM 9046 O O . PHE A 1 54 ? 3.154 3.465 -3.097 1.00 0.00 54 PHE A O 6
ATOM 9063 N N . SER A 1 55 ? 4.690 4.284 -1.672 1.00 0.00 55 SER A N 6
ATOM 9064 C CA . SER A 1 55 ? 4.962 2.994 -1.050 1.00 0.00 55 SER A CA 6
ATOM 9065 C C . SER A 1 55 ? 4.634 3.028 0.439 1.00 0.00 55 SER A C 6
ATOM 9066 O O . SER A 1 55 ? 4.771 4.063 1.094 1.00 0.00 55 SER A O 6
ATOM 9074 N N . LEU A 1 56 ? 4.199 1.890 0.969 1.00 0.00 56 LEU A N 6
ATOM 9075 C CA . LEU A 1 56 ? 3.851 1.788 2.382 1.00 0.00 56 LEU A CA 6
ATOM 9076 C C . LEU A 1 56 ? 5.020 1.240 3.193 1.00 0.00 56 LEU A C 6
ATOM 9077 O O . LEU A 1 56 ? 5.837 0.474 2.683 1.00 0.00 56 LEU A O 6
ATOM 9093 N N . ALA A 1 57 ? 5.091 1.634 4.460 1.00 0.00 57 ALA A N 6
ATOM 9094 C CA . ALA A 1 57 ? 6.158 1.178 5.343 1.00 0.00 57 ALA A CA 6
ATOM 9095 C C . ALA A 1 57 ? 5.720 1.228 6.803 1.00 0.00 57 ALA A C 6
ATOM 9096 O O . ALA A 1 57 ? 4.766 1.923 7.154 1.00 0.00 57 ALA A O 6
ATOM 9103 N N . THR A 1 58 ? 6.423 0.485 7.653 1.00 0.00 58 THR A N 6
ATOM 9104 C CA . THR A 1 58 ? 6.106 0.442 9.075 1.00 0.00 58 THR A CA 6
ATOM 9105 C C . THR A 1 58 ? 6.445 1.765 9.753 1.00 0.00 58 THR A C 6
ATOM 9106 O O . THR A 1 58 ? 6.890 2.710 9.103 1.00 0.00 58 THR A O 6
ATOM 9117 N N . MET A 1 59 ? 6.232 1.823 11.064 1.00 0.00 59 MET A N 6
ATOM 9118 C CA . MET A 1 59 ? 6.517 3.031 11.830 1.00 0.00 59 MET A CA 6
ATOM 9119 C C . MET A 1 59 ? 7.599 2.769 12.873 1.00 0.00 59 MET A C 6
ATOM 9120 O O . MET A 1 59 ? 8.500 3.586 13.066 1.00 0.00 59 MET A O 6
ATOM 9134 N N . PHE A 1 60 ? 7.504 1.626 13.544 1.00 0.00 60 PHE A N 6
ATOM 9135 C CA . PHE A 1 60 ? 8.474 1.258 14.569 1.00 0.00 60 PHE A CA 6
ATOM 9136 C C . PHE A 1 60 ? 9.751 0.709 13.937 1.00 0.00 60 PHE A C 6
ATOM 9137 O O . PHE A 1 60 ? 10.817 1.322 14.000 1.00 0.00 60 PHE A O 6
ATOM 9154 N N . PRO A 1 61 ? 9.641 -0.474 13.315 1.00 0.00 61 PRO A N 6
ATOM 9155 C CA . PRO A 1 61 ? 10.775 -1.131 12.660 1.00 0.00 61 PRO A CA 6
ATOM 9156 C C . PRO A 1 61 ? 11.222 -0.399 11.399 1.00 0.00 61 PRO A C 6
ATOM 9157 O O . PRO A 1 61 ? 12.259 -0.719 10.818 1.00 0.00 61 PRO A O 6
ATOM 9168 N N . ARG A 1 62 ? 10.433 0.586 10.982 1.00 0.00 62 ARG A N 6
ATOM 9169 C CA . ARG A 1 62 ? 10.747 1.364 9.790 1.00 0.00 62 ARG A CA 6
ATOM 9170 C C . ARG A 1 62 ? 11.423 0.493 8.735 1.00 0.00 62 ARG A C 6
ATOM 9171 O O . ARG A 1 62 ? 12.514 0.810 8.260 1.00 0.00 62 ARG A O 6
ATOM 9192 N N . ARG A 1 63 ? 10.768 -0.605 8.374 1.00 0.00 63 ARG A N 6
ATOM 9193 C CA . ARG A 1 63 ? 11.306 -1.523 7.377 1.00 0.00 63 ARG A CA 6
ATOM 9194 C C . ARG A 1 63 ? 10.434 -1.538 6.125 1.00 0.00 63 ARG A C 6
ATOM 9195 O O . ARG A 1 63 ? 9.225 -1.749 6.202 1.00 0.00 63 ARG A O 6
ATOM 9216 N N . GLU A 1 64 ? 11.058 -1.311 4.973 1.00 0.00 64 GLU A N 6
ATOM 9217 C CA . GLU A 1 64 ? 10.338 -1.297 3.705 1.00 0.00 64 GLU A CA 6
ATOM 9218 C C . GLU A 1 64 ? 9.792 -2.683 3.374 1.00 0.00 64 GLU A C 6
ATOM 9219 O O . GLU A 1 64 ? 10.552 -3.635 3.193 1.00 0.00 64 GLU A O 6
ATOM 9231 N N . PHE A 1 65 ? 8.470 -2.789 3.297 1.00 0.00 65 PHE A N 6
ATOM 9232 C CA . PHE A 1 65 ? 7.821 -4.058 2.990 1.00 0.00 65 PHE A CA 6
ATOM 9233 C C . PHE A 1 65 ? 8.361 -4.644 1.689 1.00 0.00 65 PHE A C 6
ATOM 9234 O O . PHE A 1 65 ? 9.061 -3.969 0.933 1.00 0.00 65 PHE A O 6
ATOM 9251 N N . THR A 1 66 ? 8.032 -5.906 1.433 1.00 0.00 66 THR A N 6
ATOM 9252 C CA . THR A 1 66 ? 8.484 -6.585 0.225 1.00 0.00 66 THR A CA 6
ATOM 9253 C C . THR A 1 66 ? 7.303 -7.077 -0.604 1.00 0.00 66 THR A C 6
ATOM 9254 O O . THR A 1 66 ? 6.153 -6.995 -0.173 1.00 0.00 66 THR A O 6
ATOM 9265 N N . ARG A 1 67 ? 7.595 -7.589 -1.795 1.00 0.00 67 ARG A N 6
ATOM 9266 C CA . ARG A 1 67 ? 6.557 -8.095 -2.685 1.00 0.00 67 ARG A CA 6
ATOM 9267 C C . ARG A 1 67 ? 5.805 -9.255 -2.039 1.00 0.00 67 ARG A C 6
ATOM 9268 O O . ARG A 1 67 ? 4.583 -9.351 -2.147 1.00 0.00 67 ARG A O 6
ATOM 9289 N N . GLU A 1 68 ? 6.545 -10.133 -1.369 1.00 0.00 68 GLU A N 6
ATOM 9290 C CA . GLU A 1 68 ? 5.947 -11.287 -0.708 1.00 0.00 68 GLU A CA 6
ATOM 9291 C C . GLU A 1 68 ? 5.041 -10.848 0.439 1.00 0.00 68 GLU A C 6
ATOM 9292 O O . GLU A 1 68 ? 4.045 -11.504 0.743 1.00 0.00 68 GLU A O 6
ATOM 9304 N N . ASP A 1 69 ? 5.395 -9.735 1.071 1.00 0.00 69 ASP A N 6
ATOM 9305 C CA . ASP A 1 69 ? 4.614 -9.207 2.184 1.00 0.00 69 ASP A CA 6
ATOM 9306 C C . ASP A 1 69 ? 3.189 -8.887 1.745 1.00 0.00 69 ASP A C 6
ATOM 9307 O O . ASP A 1 69 ? 2.237 -9.075 2.503 1.00 0.00 69 ASP A O 6
ATOM 9316 N N . TYR A 1 70 ? 3.050 -8.401 0.516 1.00 0.00 70 TYR A N 6
ATOM 9317 C CA . TYR A 1 70 ? 1.741 -8.050 -0.023 1.00 0.00 70 TYR A CA 6
ATOM 9318 C C . TYR A 1 70 ? 0.916 -9.302 -0.306 1.00 0.00 70 TYR A C 6
ATOM 9319 O O . TYR A 1 70 ? -0.312 -9.248 -0.377 1.00 0.00 70 TYR A O 6
ATOM 9337 N N . LYS A 1 71 ? 1.600 -10.430 -0.467 1.00 0.00 71 LYS A N 6
ATOM 9338 C CA . LYS A 1 71 ? 0.933 -11.697 -0.741 1.00 0.00 71 LYS A CA 6
ATOM 9339 C C . LYS A 1 71 ? 0.457 -12.352 0.552 1.00 0.00 71 LYS A C 6
ATOM 9340 O O . LYS A 1 71 ? -0.507 -13.117 0.553 1.00 0.00 71 LYS A O 6
ATOM 9359 N N . ARG A 1 72 ? 1.139 -12.045 1.651 1.00 0.00 72 ARG A N 6
ATOM 9360 C CA . ARG A 1 72 ? 0.786 -12.604 2.950 1.00 0.00 72 ARG A CA 6
ATOM 9361 C C . ARG A 1 72 ? -0.330 -11.795 3.605 1.00 0.00 72 ARG A C 6
ATOM 9362 O O . ARG A 1 72 ? -0.250 -10.570 3.698 1.00 0.00 72 ARG A O 6
ATOM 9383 N N . ARG A 1 73 ? -1.371 -12.488 4.055 1.00 0.00 73 ARG A N 6
ATOM 9384 C CA . ARG A 1 73 ? -2.503 -11.834 4.699 1.00 0.00 73 ARG A CA 6
ATOM 9385 C C . ARG A 1 73 ? -2.031 -10.878 5.791 1.00 0.00 73 ARG A C 6
ATOM 9386 O O . ARG A 1 73 ? -0.974 -11.078 6.391 1.00 0.00 73 ARG A O 6
ATOM 9407 N N . LEU A 1 74 ? -2.820 -9.840 6.043 1.00 0.00 74 LEU A N 6
ATOM 9408 C CA . LEU A 1 74 ? -2.483 -8.853 7.062 1.00 0.00 74 LEU A CA 6
ATOM 9409 C C . LEU A 1 74 ? -2.134 -9.531 8.383 1.00 0.00 74 LEU A C 6
ATOM 9410 O O . LEU A 1 74 ? -1.013 -9.410 8.878 1.00 0.00 74 LEU A O 6
ATOM 9426 N N . LEU A 1 75 ? -3.100 -10.246 8.949 1.00 0.00 75 LEU A N 6
ATOM 9427 C CA . LEU A 1 75 ? -2.895 -10.946 10.212 1.00 0.00 75 LEU A CA 6
ATOM 9428 C C . LEU A 1 75 ? -1.586 -11.729 10.193 1.00 0.00 75 LEU A C 6
ATOM 9429 O O . LEU A 1 75 ? -0.991 -11.988 11.240 1.00 0.00 75 LEU A O 6
ATOM 9445 N N . ASP A 1 76 ? -1.143 -12.102 8.998 1.00 0.00 76 ASP A N 6
ATOM 9446 C CA . ASP A 1 76 ? 0.098 -12.854 8.843 1.00 0.00 76 ASP A CA 6
ATOM 9447 C C . ASP A 1 76 ? 1.305 -11.984 9.179 1.00 0.00 76 ASP A C 6
ATOM 9448 O O . ASP A 1 76 ? 2.289 -12.462 9.746 1.00 0.00 76 ASP A O 6
ATOM 9457 N N . LEU A 1 77 ? 1.224 -10.706 8.827 1.00 0.00 77 LEU A N 6
ATOM 9458 C CA . LEU A 1 77 ? 2.311 -9.769 9.090 1.00 0.00 77 LEU A CA 6
ATOM 9459 C C . LEU A 1 77 ? 2.114 -9.071 10.432 1.00 0.00 77 LEU A C 6
ATOM 9460 O O . LEU A 1 77 ? 2.662 -7.995 10.668 1.00 0.00 77 LEU A O 6
ATOM 9476 N N . GLU A 1 78 ? 1.330 -9.693 11.308 1.00 0.00 78 GLU A N 6
ATOM 9477 C CA . GLU A 1 78 ? 1.063 -9.131 12.626 1.00 0.00 78 GLU A CA 6
ATOM 9478 C C . GLU A 1 78 ? 0.266 -7.834 12.514 1.00 0.00 78 GLU A C 6
ATOM 9479 O O . GLU A 1 78 ? 0.429 -6.919 13.322 1.00 0.00 78 GLU A O 6
ATOM 9491 N N . LEU A 1 79 ? -0.597 -7.763 11.507 1.00 0.00 79 LEU A N 6
ATOM 9492 C CA . LEU A 1 79 ? -1.421 -6.579 11.287 1.00 0.00 79 LEU A CA 6
ATOM 9493 C C . LEU A 1 79 ? -2.894 -6.888 11.533 1.00 0.00 79 LEU A C 6
ATOM 9494 O O . LEU A 1 79 ? -3.775 -6.160 11.077 1.00 0.00 79 LEU A O 6
ATOM 9510 N N . ALA A 1 80 ? -3.153 -7.970 12.259 1.00 0.00 80 ALA A N 6
ATOM 9511 C CA . ALA A 1 80 ? -4.520 -8.372 12.570 1.00 0.00 80 ALA A CA 6
ATOM 9512 C C . ALA A 1 80 ? -5.204 -7.344 13.465 1.00 0.00 80 ALA A C 6
ATOM 9513 O O . ALA A 1 80 ? -6.230 -6.762 13.110 1.00 0.00 80 ALA A O 6
ATOM 9520 N N . PRO A 1 81 ? -4.626 -7.114 14.653 1.00 0.00 81 PRO A N 6
ATOM 9521 C CA . PRO A 1 81 ? -5.165 -6.155 15.623 1.00 0.00 81 PRO A CA 6
ATOM 9522 C C . PRO A 1 81 ? -5.010 -4.711 15.158 1.00 0.00 81 PRO A C 6
ATOM 9523 O O . PRO A 1 81 ? -5.881 -4.171 14.477 1.00 0.00 81 PRO A O 6
ATOM 9534 N N . SER A 1 82 ? -3.894 -4.091 15.530 1.00 0.00 82 SER A N 6
ATOM 9535 C CA . SER A 1 82 ? -3.627 -2.708 15.153 1.00 0.00 82 SER A CA 6
ATOM 9536 C C . SER A 1 82 ? -2.361 -2.610 14.306 1.00 0.00 82 SER A C 6
ATOM 9537 O O . SER A 1 82 ? -1.372 -3.294 14.569 1.00 0.00 82 SER A O 6
ATOM 9545 N N . ALA A 1 83 ? -2.402 -1.756 13.290 1.00 0.00 83 ALA A N 6
ATOM 9546 C CA . ALA A 1 83 ? -1.259 -1.566 12.405 1.00 0.00 83 ALA A CA 6
ATOM 9547 C C . ALA A 1 83 ? -1.180 -0.126 11.911 1.00 0.00 83 ALA A C 6
ATOM 9548 O O . ALA A 1 83 ? -2.203 0.534 11.725 1.00 0.00 83 ALA A O 6
ATOM 9555 N N . SER A 1 84 ? 0.040 0.356 11.699 1.00 0.00 84 SER A N 6
ATOM 9556 C CA . SER A 1 84 ? 0.252 1.721 11.230 1.00 0.00 84 SER A CA 6
ATOM 9557 C C . SER A 1 84 ? 1.213 1.745 10.046 1.00 0.00 84 SER A C 6
ATOM 9558 O O . SER A 1 84 ? 2.430 1.671 10.217 1.00 0.00 84 SER A O 6
ATOM 9566 N N . VAL A 1 85 ? 0.657 1.849 8.843 1.00 0.00 85 VAL A N 6
ATOM 9567 C CA . VAL A 1 85 ? 1.464 1.884 7.628 1.00 0.00 85 VAL A CA 6
ATOM 9568 C C . VAL A 1 85 ? 1.617 3.310 7.111 1.00 0.00 85 VAL A C 6
ATOM 9569 O O . VAL A 1 85 ? 0.639 3.949 6.721 1.00 0.00 85 VAL A O 6
ATOM 9582 N N . VAL A 1 86 ? 2.851 3.805 7.111 1.00 0.00 86 VAL A N 6
ATOM 9583 C CA . VAL A 1 86 ? 3.133 5.155 6.640 1.00 0.00 86 VAL A CA 6
ATOM 9584 C C . VAL A 1 86 ? 3.184 5.207 5.118 1.00 0.00 86 VAL A C 6
ATOM 9585 O O . VAL A 1 86 ? 3.836 4.380 4.479 1.00 0.00 86 VAL A O 6
ATOM 9598 N N . LEU A 1 87 ? 2.493 6.184 4.541 1.00 0.00 87 LEU A N 6
ATOM 9599 C CA . LEU A 1 87 ? 2.460 6.345 3.091 1.00 0.00 87 LEU A CA 6
ATOM 9600 C C . LEU A 1 87 ? 3.610 7.227 2.615 1.00 0.00 87 LEU A C 6
ATOM 9601 O O . LEU A 1 87 ? 3.741 8.377 3.036 1.00 0.00 87 LEU A O 6
ATOM 9617 N N . LEU A 1 88 ? 4.440 6.681 1.733 1.00 0.00 88 LEU A N 6
ATOM 9618 C CA . LEU A 1 88 ? 5.579 7.419 1.197 1.00 0.00 88 LEU A CA 6
ATOM 9619 C C . LEU A 1 88 ? 5.333 7.821 -0.254 1.00 0.00 88 LEU A C 6
ATOM 9620 O O . LEU A 1 88 ? 5.250 6.982 -1.151 1.00 0.00 88 LEU A O 6
ATOM 9636 N N . PRO A 1 89 ? 5.215 9.136 -0.492 1.00 0.00 89 PRO A N 6
ATOM 9637 C CA . PRO A 1 89 ? 4.979 9.680 -1.832 1.00 0.00 89 PRO A CA 6
ATOM 9638 C C . PRO A 1 89 ? 6.193 9.525 -2.742 1.00 0.00 89 PRO A C 6
ATOM 9639 O O . PRO A 1 89 ? 7.333 9.662 -2.301 1.00 0.00 89 PRO A O 6
ATOM 9650 N N . ALA A 1 90 ? 5.940 9.238 -4.015 1.00 0.00 90 ALA A N 6
ATOM 9651 C CA . ALA A 1 90 ? 7.012 9.067 -4.988 1.00 0.00 90 ALA A CA 6
ATOM 9652 C C . ALA A 1 90 ? 6.881 10.067 -6.131 1.00 0.00 90 ALA A C 6
ATOM 9653 O O . ALA A 1 90 ? 5.919 10.026 -6.897 1.00 0.00 90 ALA A O 6
ATOM 9660 N N . GLY A 1 91 ? 7.855 10.966 -6.241 1.00 0.00 91 GLY A N 6
ATOM 9661 C CA . GLY A 1 91 ? 7.828 11.964 -7.294 1.00 0.00 91 GLY A CA 6
ATOM 9662 C C . GLY A 1 91 ? 8.070 11.367 -8.666 1.00 0.00 91 GLY A C 6
ATOM 9663 O O . GLY A 1 91 ? 9.213 11.258 -9.109 1.00 0.00 91 GLY A O 6
ATOM 9667 N N . ARG A 1 92 ? 6.992 10.977 -9.338 1.00 0.00 92 ARG A N 6
ATOM 9668 C CA . ARG A 1 92 ? 7.094 10.385 -10.667 1.00 0.00 92 ARG A CA 6
ATOM 9669 C C . ARG A 1 92 ? 5.886 10.757 -11.522 1.00 0.00 92 ARG A C 6
ATOM 9670 O O . ARG A 1 92 ? 4.740 10.721 -11.071 1.00 0.00 92 ARG A O 6
ATOM 9691 N N . PRO A 1 93 ? 6.145 11.125 -12.785 1.00 0.00 93 PRO A N 6
ATOM 9692 C CA . PRO A 1 93 ? 5.093 11.511 -13.729 1.00 0.00 93 PRO A CA 6
ATOM 9693 C C . PRO A 1 93 ? 4.227 10.328 -14.148 1.00 0.00 93 PRO A C 6
ATOM 9694 O O . PRO A 1 93 ? 4.538 9.630 -15.113 1.00 0.00 93 PRO A O 6
ATOM 9705 N N . ALA A 1 94 ? 3.139 10.108 -13.417 1.00 0.00 94 ALA A N 6
ATOM 9706 C CA . ALA A 1 94 ? 2.227 9.011 -13.715 1.00 0.00 94 ALA A CA 6
ATOM 9707 C C . ALA A 1 94 ? 0.831 9.295 -13.172 1.00 0.00 94 ALA A C 6
ATOM 9708 O O . ALA A 1 94 ? 0.662 10.093 -12.249 1.00 0.00 94 ALA A O 6
ATOM 9715 N N . THR A 1 95 ? -0.169 8.637 -13.750 1.00 0.00 95 THR A N 6
ATOM 9716 C CA . THR A 1 95 ? -1.551 8.820 -13.326 1.00 0.00 95 THR A CA 6
ATOM 9717 C C . THR A 1 95 ? -2.223 7.480 -13.049 1.00 0.00 95 THR A C 6
ATOM 9718 O O . THR A 1 95 ? -1.926 6.479 -13.701 1.00 0.00 95 THR A O 6
ATOM 9729 N N . SER A 1 96 ? -3.131 7.468 -12.078 1.00 0.00 96 SER A N 6
ATOM 9730 C CA . SER A 1 96 ? -3.844 6.249 -11.713 1.00 0.00 96 SER A CA 6
ATOM 9731 C C . SER A 1 96 ? -5.346 6.415 -11.920 1.00 0.00 96 SER A C 6
ATOM 9732 O O . SER A 1 96 ? -5.915 7.460 -11.604 1.00 0.00 96 SER A O 6
ATOM 9740 N N . ILE A 1 97 ? -5.982 5.377 -12.453 1.00 0.00 97 ILE A N 6
ATOM 9741 C CA . ILE A 1 97 ? -7.417 5.407 -12.702 1.00 0.00 97 ILE A CA 6
ATOM 9742 C C . ILE A 1 97 ? -8.188 5.764 -11.435 1.00 0.00 97 ILE A C 6
ATOM 9743 O O . ILE A 1 97 ? -7.860 5.297 -10.344 1.00 0.00 97 ILE A O 6
ATOM 9759 N N . VAL A 1 98 ? -9.214 6.595 -11.588 1.00 0.00 98 VAL A N 6
ATOM 9760 C CA . VAL A 1 98 ? -10.034 7.013 -10.457 1.00 0.00 98 VAL A CA 6
ATOM 9761 C C . VAL A 1 98 ? -11.437 6.424 -10.547 1.00 0.00 98 VAL A C 6
ATOM 9762 O O . VAL A 1 98 ? -11.909 6.081 -11.632 1.00 0.00 98 VAL A O 6
ATOM 9775 N N . HIS A 1 99 ? -12.100 6.310 -9.401 1.00 0.00 99 HIS A N 6
ATOM 9776 C CA . HIS A 1 99 ? -13.451 5.763 -9.351 1.00 0.00 99 HIS A CA 6
ATOM 9777 C C . HIS A 1 99 ? -14.212 6.305 -8.144 1.00 0.00 99 HIS A C 6
ATOM 9778 O O . HIS A 1 99 ? -13.617 6.626 -7.116 1.00 0.00 99 HIS A O 6
ATOM 9793 N N . SER A 1 100 ? -15.531 6.404 -8.278 1.00 0.00 100 SER A N 6
ATOM 9794 C CA . SER A 1 100 ? -16.373 6.911 -7.201 1.00 0.00 100 SER A CA 6
ATOM 9795 C C . SER A 1 100 ? -17.609 6.036 -7.019 1.00 0.00 100 SER A C 6
ATOM 9796 O O . SER A 1 100 ? -17.854 5.119 -7.803 1.00 0.00 100 SER A O 6
ATOM 9804 N N . SER A 1 101 ? -18.383 6.325 -5.978 1.00 0.00 101 SER A N 6
ATOM 9805 C CA . SER A 1 101 ? -19.592 5.563 -5.689 1.00 0.00 101 SER A CA 6
ATOM 9806 C C . SER A 1 101 ? -20.687 6.469 -5.136 1.00 0.00 101 SER A C 6
ATOM 9807 O O . SER A 1 101 ? -20.413 7.567 -4.651 1.00 0.00 101 SER A O 6
ATOM 9815 N N . SER A 1 102 ? -21.929 6.001 -5.211 1.00 0.00 102 SER A N 6
ATOM 9816 C CA . SER A 1 102 ? -23.067 6.770 -4.722 1.00 0.00 102 SER A CA 6
ATOM 9817 C C . SER A 1 102 ? -23.601 6.181 -3.420 1.00 0.00 102 SER A C 6
ATOM 9818 O O . SER A 1 102 ? -23.129 5.145 -2.955 1.00 0.00 102 SER A O 6
ATOM 9826 N N . GLY A 1 103 ? -24.590 6.851 -2.836 1.00 0.00 103 GLY A N 6
ATOM 9827 C CA . GLY A 1 103 ? -25.172 6.381 -1.593 1.00 0.00 103 GLY A CA 6
ATOM 9828 C C . GLY A 1 103 ? -26.572 5.830 -1.781 1.00 0.00 103 GLY A C 6
ATOM 9829 O O . GLY A 1 103 ? -26.894 5.281 -2.834 1.00 0.00 103 GLY A O 6
ATOM 9833 N N . ASP A 1 104 ? -27.406 5.976 -0.757 1.00 0.00 104 ASP A N 6
ATOM 9834 C CA . ASP A 1 104 ? -28.779 5.489 -0.813 1.00 0.00 104 ASP A CA 6
ATOM 9835 C C . ASP A 1 104 ? -29.619 6.101 0.303 1.00 0.00 104 ASP A C 6
ATOM 9836 O O . ASP A 1 104 ? -29.151 6.257 1.431 1.00 0.00 104 ASP A O 6
ATOM 9845 N N . ILE A 1 105 ? -30.861 6.447 -0.020 1.00 0.00 105 ILE A N 6
ATOM 9846 C CA . ILE A 1 105 ? -31.766 7.042 0.956 1.00 0.00 105 ILE A CA 6
ATOM 9847 C C . ILE A 1 105 ? -32.404 5.974 1.837 1.00 0.00 105 ILE A C 6
ATOM 9848 O O . ILE A 1 105 ? -32.558 4.823 1.424 1.00 0.00 105 ILE A O 6
ATOM 9864 N N . LEU A 1 106 ? -32.776 6.361 3.052 1.00 0.00 106 LEU A N 6
ATOM 9865 C CA . LEU A 1 106 ? -33.401 5.438 3.992 1.00 0.00 106 LEU A CA 6
ATOM 9866 C C . LEU A 1 106 ? -34.564 6.104 4.720 1.00 0.00 106 LEU A C 6
ATOM 9867 O O . LEU A 1 106 ? -34.577 7.321 4.905 1.00 0.00 106 LEU A O 6
ATOM 9883 N N . MET A 1 107 ? -35.538 5.299 5.132 1.00 0.00 107 MET A N 6
ATOM 9884 C CA . MET A 1 107 ? -36.703 5.811 5.843 1.00 0.00 107 MET A CA 6
ATOM 9885 C C . MET A 1 107 ? -36.871 5.111 7.187 1.00 0.00 107 MET A C 6
ATOM 9886 O O . MET A 1 107 ? -36.343 4.019 7.398 1.00 0.00 107 MET A O 6
ATOM 9900 N N . ILE A 1 108 ? -37.609 5.746 8.092 1.00 0.00 108 ILE A N 6
ATOM 9901 C CA . ILE A 1 108 ? -37.846 5.182 9.415 1.00 0.00 108 ILE A CA 6
ATOM 9902 C C . ILE A 1 108 ? -37.938 3.661 9.356 1.00 0.00 108 ILE A C 6
ATOM 9903 O O . ILE A 1 108 ? -38.511 3.099 8.423 1.00 0.00 108 ILE A O 6
ATOM 9919 N N . ASP A 1 109 ? -37.371 3.001 10.360 1.00 0.00 109 ASP A N 6
ATOM 9920 C CA . ASP A 1 109 ? -37.391 1.544 10.425 1.00 0.00 109 ASP A CA 6
ATOM 9921 C C . ASP A 1 109 ? -38.691 0.992 9.848 1.00 0.00 109 ASP A C 6
ATOM 9922 O O . ASP A 1 109 ? -38.900 -0.221 9.812 1.00 0.00 109 ASP A O 6
ATOM 9931 N N . GLY A 1 1 ? -4.350 -10.583 -16.297 1.00 0.00 1 GLY A N 7
ATOM 9932 C CA . GLY A 1 1 ? -5.732 -11.021 -16.230 1.00 0.00 1 GLY A CA 7
ATOM 9933 C C . GLY A 1 1 ? -6.226 -11.166 -14.805 1.00 0.00 1 GLY A C 7
ATOM 9934 O O . GLY A 1 1 ? -7.283 -10.643 -14.450 1.00 0.00 1 GLY A O 7
ATOM 9938 N N . SER A 1 2 ? -5.461 -11.879 -13.984 1.00 0.00 2 SER A N 7
ATOM 9939 C CA . SER A 1 2 ? -5.830 -12.096 -12.590 1.00 0.00 2 SER A CA 7
ATOM 9940 C C . SER A 1 2 ? -4.592 -12.120 -11.699 1.00 0.00 2 SER A C 7
ATOM 9941 O O . SER A 1 2 ? -3.462 -12.115 -12.186 1.00 0.00 2 SER A O 7
ATOM 9949 N N . SER A 1 3 ? -4.815 -12.146 -10.388 1.00 0.00 3 SER A N 7
ATOM 9950 C CA . SER A 1 3 ? -3.719 -12.168 -9.427 1.00 0.00 3 SER A CA 7
ATOM 9951 C C . SER A 1 3 ? -3.621 -13.529 -8.744 1.00 0.00 3 SER A C 7
ATOM 9952 O O . SER A 1 3 ? -2.539 -14.101 -8.627 1.00 0.00 3 SER A O 7
ATOM 9960 N N . GLY A 1 4 ? -4.763 -14.042 -8.295 1.00 0.00 4 GLY A N 7
ATOM 9961 C CA . GLY A 1 4 ? -4.785 -15.331 -7.630 1.00 0.00 4 GLY A CA 7
ATOM 9962 C C . GLY A 1 4 ? -5.276 -15.237 -6.199 1.00 0.00 4 GLY A C 7
ATOM 9963 O O . GLY A 1 4 ? -4.735 -15.888 -5.305 1.00 0.00 4 GLY A O 7
ATOM 9967 N N . SER A 1 5 ? -6.304 -14.422 -5.980 1.00 0.00 5 SER A N 7
ATOM 9968 C CA . SER A 1 5 ? -6.864 -14.240 -4.646 1.00 0.00 5 SER A CA 7
ATOM 9969 C C . SER A 1 5 ? -8.327 -14.672 -4.608 1.00 0.00 5 SER A C 7
ATOM 9970 O O . SER A 1 5 ? -9.114 -14.316 -5.485 1.00 0.00 5 SER A O 7
ATOM 9978 N N . SER A 1 6 ? -8.684 -15.443 -3.585 1.00 0.00 6 SER A N 7
ATOM 9979 C CA . SER A 1 6 ? -10.050 -15.928 -3.434 1.00 0.00 6 SER A CA 7
ATOM 9980 C C . SER A 1 6 ? -10.403 -16.106 -1.960 1.00 0.00 6 SER A C 7
ATOM 9981 O O . SER A 1 6 ? -9.578 -16.547 -1.161 1.00 0.00 6 SER A O 7
ATOM 9989 N N . GLY A 1 7 ? -11.637 -15.759 -1.607 1.00 0.00 7 GLY A N 7
ATOM 9990 C CA . GLY A 1 7 ? -12.079 -15.888 -0.231 1.00 0.00 7 GLY A CA 7
ATOM 9991 C C . GLY A 1 7 ? -12.923 -14.711 0.219 1.00 0.00 7 GLY A C 7
ATOM 9992 O O . GLY A 1 7 ? -12.452 -13.850 0.962 1.00 0.00 7 GLY A O 7
ATOM 9996 N N . ARG A 1 8 ? -14.172 -14.674 -0.232 1.00 0.00 8 ARG A N 7
ATOM 9997 C CA . ARG A 1 8 ? -15.082 -13.593 0.127 1.00 0.00 8 ARG A CA 7
ATOM 9998 C C . ARG A 1 8 ? -15.902 -13.959 1.359 1.00 0.00 8 ARG A C 7
ATOM 9999 O O . ARG A 1 8 ? -16.980 -14.544 1.249 1.00 0.00 8 ARG A O 7
ATOM 10020 N N . ASP A 1 9 ? -15.385 -13.613 2.533 1.00 0.00 9 ASP A N 7
ATOM 10021 C CA . ASP A 1 9 ? -16.069 -13.905 3.787 1.00 0.00 9 ASP A CA 7
ATOM 10022 C C . ASP A 1 9 ? -15.533 -13.029 4.915 1.00 0.00 9 ASP A C 7
ATOM 10023 O O . ASP A 1 9 ? -14.322 -12.921 5.109 1.00 0.00 9 ASP A O 7
ATOM 10032 N N . ARG A 1 10 ? -16.443 -12.405 5.656 1.00 0.00 10 ARG A N 7
ATOM 10033 C CA . ARG A 1 10 ? -16.062 -11.537 6.764 1.00 0.00 10 ARG A CA 7
ATOM 10034 C C . ARG A 1 10 ? -16.103 -12.295 8.087 1.00 0.00 10 ARG A C 7
ATOM 10035 O O . ARG A 1 10 ? -17.165 -12.454 8.690 1.00 0.00 10 ARG A O 7
ATOM 10056 N N . SER A 1 11 ? -14.941 -12.760 8.534 1.00 0.00 11 SER A N 7
ATOM 10057 C CA . SER A 1 11 ? -14.845 -13.504 9.784 1.00 0.00 11 SER A CA 7
ATOM 10058 C C . SER A 1 11 ? -14.200 -12.654 10.874 1.00 0.00 11 SER A C 7
ATOM 10059 O O . SER A 1 11 ? -14.652 -12.645 12.020 1.00 0.00 11 SER A O 7
ATOM 10067 N N . THR A 1 12 ? -13.139 -11.940 10.510 1.00 0.00 12 THR A N 7
ATOM 10068 C CA . THR A 1 12 ? -12.430 -11.087 11.456 1.00 0.00 12 THR A CA 7
ATOM 10069 C C . THR A 1 12 ? -12.104 -9.733 10.837 1.00 0.00 12 THR A C 7
ATOM 10070 O O . THR A 1 12 ? -11.977 -9.612 9.618 1.00 0.00 12 THR A O 7
ATOM 10081 N N . ILE A 1 13 ? -11.967 -8.719 11.684 1.00 0.00 13 ILE A N 7
ATOM 10082 C CA . ILE A 1 13 ? -11.653 -7.373 11.219 1.00 0.00 13 ILE A CA 7
ATOM 10083 C C . ILE A 1 13 ? -10.231 -6.978 11.601 1.00 0.00 13 ILE A C 7
ATOM 10084 O O . ILE A 1 13 ? -9.662 -7.512 12.552 1.00 0.00 13 ILE A O 7
ATOM 10100 N N . ALA A 1 14 ? -9.663 -6.036 10.855 1.00 0.00 14 ALA A N 7
ATOM 10101 C CA . ALA A 1 14 ? -8.309 -5.565 11.118 1.00 0.00 14 ALA A CA 7
ATOM 10102 C C . ALA A 1 14 ? -8.214 -4.051 10.963 1.00 0.00 14 ALA A C 7
ATOM 10103 O O . ALA A 1 14 ? -8.936 -3.453 10.165 1.00 0.00 14 ALA A O 7
ATOM 10110 N N . ARG A 1 15 ? -7.320 -3.437 11.731 1.00 0.00 15 ARG A N 7
ATOM 10111 C CA . ARG A 1 15 ? -7.133 -1.992 11.679 1.00 0.00 15 ARG A CA 7
ATOM 10112 C C . ARG A 1 15 ? -5.854 -1.636 10.926 1.00 0.00 15 ARG A C 7
ATOM 10113 O O . ARG A 1 15 ? -4.815 -2.269 11.115 1.00 0.00 15 ARG A O 7
ATOM 10134 N N . ILE A 1 16 ? -5.939 -0.621 10.074 1.00 0.00 16 ILE A N 7
ATOM 10135 C CA . ILE A 1 16 ? -4.789 -0.181 9.293 1.00 0.00 16 ILE A CA 7
ATOM 10136 C C . ILE A 1 16 ? -4.799 1.332 9.105 1.00 0.00 16 ILE A C 7
ATOM 10137 O O . ILE A 1 16 ? -5.614 1.868 8.355 1.00 0.00 16 ILE A O 7
ATOM 10153 N N . GLN A 1 17 ? -3.886 2.014 9.789 1.00 0.00 17 GLN A N 7
ATOM 10154 C CA . GLN A 1 17 ? -3.790 3.466 9.696 1.00 0.00 17 GLN A CA 7
ATOM 10155 C C . GLN A 1 17 ? -2.900 3.879 8.527 1.00 0.00 17 GLN A C 7
ATOM 10156 O O . GLN A 1 17 ? -1.929 3.196 8.202 1.00 0.00 17 GLN A O 7
ATOM 10170 N N . PHE A 1 18 ? -3.239 5.000 7.899 1.00 0.00 18 PHE A N 7
ATOM 10171 C CA . PHE A 1 18 ? -2.472 5.502 6.765 1.00 0.00 18 PHE A CA 7
ATOM 10172 C C . PHE A 1 18 ? -2.000 6.931 7.019 1.00 0.00 18 PHE A C 7
ATOM 10173 O O . PHE A 1 18 ? -2.799 7.867 7.033 1.00 0.00 18 PHE A O 7
ATOM 10190 N N . ARG A 1 19 ? -0.696 7.090 7.220 1.00 0.00 19 ARG A N 7
ATOM 10191 C CA . ARG A 1 19 ? -0.116 8.403 7.475 1.00 0.00 19 ARG A CA 7
ATOM 10192 C C . ARG A 1 19 ? 0.281 9.085 6.169 1.00 0.00 19 ARG A C 7
ATOM 10193 O O . ARG A 1 19 ? 0.945 8.487 5.321 1.00 0.00 19 ARG A O 7
ATOM 10214 N N . LEU A 1 20 ? -0.129 10.339 6.014 1.00 0.00 20 LEU A N 7
ATOM 10215 C CA . LEU A 1 20 ? 0.183 11.103 4.811 1.00 0.00 20 LEU A CA 7
ATOM 10216 C C . LEU A 1 20 ? 1.253 12.152 5.095 1.00 0.00 20 LEU A C 7
ATOM 10217 O O . LEU A 1 20 ? 1.401 12.635 6.218 1.00 0.00 20 LEU A O 7
ATOM 10233 N N . PRO A 1 21 ? 2.015 12.517 4.054 1.00 0.00 21 PRO A N 7
ATOM 10234 C CA . PRO A 1 21 ? 3.083 13.516 4.166 1.00 0.00 21 PRO A CA 7
ATOM 10235 C C . PRO A 1 21 ? 2.539 14.923 4.387 1.00 0.00 21 PRO A C 7
ATOM 10236 O O . PRO A 1 21 ? 3.286 15.841 4.726 1.00 0.00 21 PRO A O 7
ATOM 10247 N N . ASP A 1 22 ? 1.235 15.086 4.193 1.00 0.00 22 ASP A N 7
ATOM 10248 C CA . ASP A 1 22 ? 0.591 16.382 4.373 1.00 0.00 22 ASP A CA 7
ATOM 10249 C C . ASP A 1 22 ? 0.307 16.648 5.848 1.00 0.00 22 ASP A C 7
ATOM 10250 O O . ASP A 1 22 ? 0.650 17.704 6.376 1.00 0.00 22 ASP A O 7
ATOM 10259 N N . GLY A 1 23 ? -0.323 15.680 6.508 1.00 0.00 23 GLY A N 7
ATOM 10260 C CA . GLY A 1 23 ? -0.644 15.830 7.916 1.00 0.00 23 GLY A CA 7
ATOM 10261 C C . GLY A 1 23 ? -1.814 14.965 8.339 1.00 0.00 23 GLY A C 7
ATOM 10262 O O . GLY A 1 23 ? -1.755 14.287 9.364 1.00 0.00 23 GLY A O 7
ATOM 10266 N N . SER A 1 24 ? -2.883 14.990 7.548 1.00 0.00 24 SER A N 7
ATOM 10267 C CA . SER A 1 24 ? -4.075 14.206 7.849 1.00 0.00 24 SER A CA 7
ATOM 10268 C C . SER A 1 24 ? -3.822 12.720 7.616 1.00 0.00 24 SER A C 7
ATOM 10269 O O . SER A 1 24 ? -2.847 12.340 6.967 1.00 0.00 24 SER A O 7
ATOM 10277 N N . SER A 1 25 ? -4.707 11.884 8.150 1.00 0.00 25 SER A N 7
ATOM 10278 C CA . SER A 1 25 ? -4.578 10.439 8.004 1.00 0.00 25 SER A CA 7
ATOM 10279 C C . SER A 1 25 ? -5.950 9.771 7.983 1.00 0.00 25 SER A C 7
ATOM 10280 O O . SER A 1 25 ? -6.928 10.321 8.487 1.00 0.00 25 SER A O 7
ATOM 10288 N N . PHE A 1 26 ? -6.012 8.581 7.394 1.00 0.00 26 PHE A N 7
ATOM 10289 C CA . PHE A 1 26 ? -7.263 7.837 7.306 1.00 0.00 26 PHE A CA 7
ATOM 10290 C C . PHE A 1 26 ? -7.043 6.363 7.633 1.00 0.00 26 PHE A C 7
ATOM 10291 O O . PHE A 1 26 ? -6.103 5.739 7.141 1.00 0.00 26 PHE A O 7
ATOM 10308 N N . THR A 1 27 ? -7.918 5.811 8.468 1.00 0.00 27 THR A N 7
ATOM 10309 C CA . THR A 1 27 ? -7.820 4.412 8.863 1.00 0.00 27 THR A CA 7
ATOM 10310 C C . THR A 1 27 ? -9.075 3.640 8.470 1.00 0.00 27 THR A C 7
ATOM 10311 O O . THR A 1 27 ? -10.155 3.879 9.006 1.00 0.00 27 THR A O 7
ATOM 10322 N N . ASN A 1 28 ? -8.923 2.713 7.529 1.00 0.00 28 ASN A N 7
ATOM 10323 C CA . ASN A 1 28 ? -10.044 1.906 7.064 1.00 0.00 28 ASN A CA 7
ATOM 10324 C C . ASN A 1 28 ? -10.153 0.612 7.865 1.00 0.00 28 ASN A C 7
ATOM 10325 O O . ASN A 1 28 ? -9.416 0.405 8.829 1.00 0.00 28 ASN A O 7
ATOM 10336 N N . GLN A 1 29 ? -11.076 -0.253 7.459 1.00 0.00 29 GLN A N 7
ATOM 10337 C CA . GLN A 1 29 ? -11.281 -1.526 8.140 1.00 0.00 29 GLN A CA 7
ATOM 10338 C C . GLN A 1 29 ? -11.186 -2.690 7.159 1.00 0.00 29 GLN A C 7
ATOM 10339 O O . GLN A 1 29 ? -12.041 -2.852 6.288 1.00 0.00 29 GLN A O 7
ATOM 10353 N N . PHE A 1 30 ? -10.141 -3.497 7.305 1.00 0.00 30 PHE A N 7
ATOM 10354 C CA . PHE A 1 30 ? -9.933 -4.645 6.431 1.00 0.00 30 PHE A CA 7
ATOM 10355 C C . PHE A 1 30 ? -9.944 -5.946 7.229 1.00 0.00 30 PHE A C 7
ATOM 10356 O O . PHE A 1 30 ? -9.593 -5.983 8.409 1.00 0.00 30 PHE A O 7
ATOM 10373 N N . PRO A 1 31 ? -10.356 -7.040 6.571 1.00 0.00 31 PRO A N 7
ATOM 10374 C CA . PRO A 1 31 ? -10.423 -8.362 7.199 1.00 0.00 31 PRO A CA 7
ATOM 10375 C C . PRO A 1 31 ? -9.041 -8.938 7.487 1.00 0.00 31 PRO A C 7
ATOM 10376 O O . PRO A 1 31 ? -8.180 -8.981 6.608 1.00 0.00 31 PRO A O 7
ATOM 10387 N N . SER A 1 32 ? -8.835 -9.380 8.724 1.00 0.00 32 SER A N 7
ATOM 10388 C CA . SER A 1 32 ? -7.556 -9.950 9.129 1.00 0.00 32 SER A CA 7
ATOM 10389 C C . SER A 1 32 ? -6.960 -10.798 8.009 1.00 0.00 32 SER A C 7
ATOM 10390 O O . SER A 1 32 ? -5.743 -10.958 7.916 1.00 0.00 32 SER A O 7
ATOM 10398 N N . ASP A 1 33 ? -7.827 -11.340 7.161 1.00 0.00 33 ASP A N 7
ATOM 10399 C CA . ASP A 1 33 ? -7.389 -12.171 6.046 1.00 0.00 33 ASP A CA 7
ATOM 10400 C C . ASP A 1 33 ? -6.812 -11.314 4.923 1.00 0.00 33 ASP A C 7
ATOM 10401 O O . ASP A 1 33 ? -5.770 -11.638 4.354 1.00 0.00 33 ASP A O 7
ATOM 10410 N N . ALA A 1 34 ? -7.498 -10.220 4.608 1.00 0.00 34 ALA A N 7
ATOM 10411 C CA . ALA A 1 34 ? -7.054 -9.316 3.555 1.00 0.00 34 ALA A CA 7
ATOM 10412 C C . ALA A 1 34 ? -5.569 -8.998 3.694 1.00 0.00 34 ALA A C 7
ATOM 10413 O O . ALA A 1 34 ? -5.116 -8.473 4.712 1.00 0.00 34 ALA A O 7
ATOM 10420 N N . PRO A 1 35 ? -4.793 -9.322 2.650 1.00 0.00 35 PRO A N 7
ATOM 10421 C CA . PRO A 1 35 ? -3.347 -9.079 2.633 1.00 0.00 35 PRO A CA 7
ATOM 10422 C C . PRO A 1 35 ? -3.009 -7.595 2.548 1.00 0.00 35 PRO A C 7
ATOM 10423 O O . PRO A 1 35 ? -3.835 -6.783 2.127 1.00 0.00 35 PRO A O 7
ATOM 10434 N N . LEU A 1 36 ? -1.793 -7.246 2.951 1.00 0.00 36 LEU A N 7
ATOM 10435 C CA . LEU A 1 36 ? -1.345 -5.857 2.920 1.00 0.00 36 LEU A CA 7
ATOM 10436 C C . LEU A 1 36 ? -1.799 -5.168 1.637 1.00 0.00 36 LEU A C 7
ATOM 10437 O O . LEU A 1 36 ? -2.223 -4.013 1.659 1.00 0.00 36 LEU A O 7
ATOM 10453 N N . GLU A 1 37 ? -1.707 -5.885 0.521 1.00 0.00 37 GLU A N 7
ATOM 10454 C CA . GLU A 1 37 ? -2.109 -5.342 -0.771 1.00 0.00 37 GLU A CA 7
ATOM 10455 C C . GLU A 1 37 ? -3.475 -4.668 -0.676 1.00 0.00 37 GLU A C 7
ATOM 10456 O O . GLU A 1 37 ? -3.650 -3.532 -1.116 1.00 0.00 37 GLU A O 7
ATOM 10468 N N . GLU A 1 38 ? -4.440 -5.378 -0.100 1.00 0.00 38 GLU A N 7
ATOM 10469 C CA . GLU A 1 38 ? -5.791 -4.849 0.051 1.00 0.00 38 GLU A CA 7
ATOM 10470 C C . GLU A 1 38 ? -5.766 -3.475 0.714 1.00 0.00 38 GLU A C 7
ATOM 10471 O O . GLU A 1 38 ? -6.414 -2.538 0.248 1.00 0.00 38 GLU A O 7
ATOM 10483 N N . ALA A 1 39 ? -5.014 -3.363 1.803 1.00 0.00 39 ALA A N 7
ATOM 10484 C CA . ALA A 1 39 ? -4.903 -2.104 2.530 1.00 0.00 39 ALA A CA 7
ATOM 10485 C C . ALA A 1 39 ? -4.442 -0.979 1.609 1.00 0.00 39 ALA A C 7
ATOM 10486 O O . ALA A 1 39 ? -5.033 0.101 1.590 1.00 0.00 39 ALA A O 7
ATOM 10493 N N . ARG A 1 40 ? -3.383 -1.238 0.849 1.00 0.00 40 ARG A N 7
ATOM 10494 C CA . ARG A 1 40 ? -2.842 -0.246 -0.072 1.00 0.00 40 ARG A CA 7
ATOM 10495 C C . ARG A 1 40 ? -3.900 0.195 -1.079 1.00 0.00 40 ARG A C 7
ATOM 10496 O O . ARG A 1 40 ? -4.100 1.389 -1.299 1.00 0.00 40 ARG A O 7
ATOM 10517 N N . GLN A 1 41 ? -4.573 -0.777 -1.686 1.00 0.00 41 GLN A N 7
ATOM 10518 C CA . GLN A 1 41 ? -5.610 -0.488 -2.670 1.00 0.00 41 GLN A CA 7
ATOM 10519 C C . GLN A 1 41 ? -6.505 0.653 -2.199 1.00 0.00 41 GLN A C 7
ATOM 10520 O O . GLN A 1 41 ? -6.751 1.608 -2.936 1.00 0.00 41 GLN A O 7
ATOM 10534 N N . PHE A 1 42 ? -6.991 0.547 -0.967 1.00 0.00 42 PHE A N 7
ATOM 10535 C CA . PHE A 1 42 ? -7.861 1.570 -0.397 1.00 0.00 42 PHE A CA 7
ATOM 10536 C C . PHE A 1 42 ? -7.168 2.930 -0.389 1.00 0.00 42 PHE A C 7
ATOM 10537 O O . PHE A 1 42 ? -7.729 3.926 -0.845 1.00 0.00 42 PHE A O 7
ATOM 10554 N N . ALA A 1 43 ? -5.947 2.962 0.133 1.00 0.00 43 ALA A N 7
ATOM 10555 C CA . ALA A 1 43 ? -5.177 4.198 0.200 1.00 0.00 43 ALA A CA 7
ATOM 10556 C C . ALA A 1 43 ? -5.022 4.824 -1.182 1.00 0.00 43 ALA A C 7
ATOM 10557 O O . ALA A 1 43 ? -5.204 6.029 -1.352 1.00 0.00 43 ALA A O 7
ATOM 10564 N N . ALA A 1 44 ? -4.685 3.997 -2.167 1.00 0.00 44 ALA A N 7
ATOM 10565 C CA . ALA A 1 44 ? -4.507 4.470 -3.534 1.00 0.00 44 ALA A CA 7
ATOM 10566 C C . ALA A 1 44 ? -5.760 5.177 -4.038 1.00 0.00 44 ALA A C 7
ATOM 10567 O O . ALA A 1 44 ? -5.680 6.095 -4.854 1.00 0.00 44 ALA A O 7
ATOM 10574 N N . GLN A 1 45 ? -6.917 4.744 -3.546 1.00 0.00 45 GLN A N 7
ATOM 10575 C CA . GLN A 1 45 ? -8.187 5.337 -3.948 1.00 0.00 45 GLN A CA 7
ATOM 10576 C C . GLN A 1 45 ? -8.431 6.651 -3.215 1.00 0.00 45 GLN A C 7
ATOM 10577 O O . GLN A 1 45 ? -9.026 7.580 -3.763 1.00 0.00 45 GLN A O 7
ATOM 10591 N N . THR A 1 46 ? -7.969 6.724 -1.970 1.00 0.00 46 THR A N 7
ATOM 10592 C CA . THR A 1 46 ? -8.138 7.924 -1.161 1.00 0.00 46 THR A CA 7
ATOM 10593 C C . THR A 1 46 ? -7.236 9.050 -1.652 1.00 0.00 46 THR A C 7
ATOM 10594 O O . THR A 1 46 ? -7.686 10.180 -1.845 1.00 0.00 46 THR A O 7
ATOM 10605 N N . VAL A 1 47 ? -5.960 8.736 -1.853 1.00 0.00 47 VAL A N 7
ATOM 10606 C CA . VAL A 1 47 ? -4.995 9.722 -2.324 1.00 0.00 47 VAL A CA 7
ATOM 10607 C C . VAL A 1 47 ? -5.008 9.820 -3.846 1.00 0.00 47 VAL A C 7
ATOM 10608 O O . VAL A 1 47 ? -4.575 10.820 -4.417 1.00 0.00 47 VAL A O 7
ATOM 10621 N N . GLY A 1 48 ? -5.509 8.775 -4.497 1.00 0.00 48 GLY A N 7
ATOM 10622 C CA . GLY A 1 48 ? -5.570 8.764 -5.947 1.00 0.00 48 GLY A CA 7
ATOM 10623 C C . GLY A 1 48 ? -4.210 8.962 -6.586 1.00 0.00 48 GLY A C 7
ATOM 10624 O O . GLY A 1 48 ? -3.185 8.614 -6.000 1.00 0.00 48 GLY A O 7
ATOM 10628 N N . ASN A 1 49 ? -4.200 9.522 -7.791 1.00 0.00 49 ASN A N 7
ATOM 10629 C CA . ASN A 1 49 ? -2.955 9.763 -8.511 1.00 0.00 49 ASN A CA 7
ATOM 10630 C C . ASN A 1 49 ? -2.345 11.103 -8.111 1.00 0.00 49 ASN A C 7
ATOM 10631 O O . ASN A 1 49 ? -1.871 11.861 -8.958 1.00 0.00 49 ASN A O 7
ATOM 10642 N N . THR A 1 50 ? -2.362 11.390 -6.812 1.00 0.00 50 THR A N 7
ATOM 10643 C CA . THR A 1 50 ? -1.812 12.638 -6.299 1.00 0.00 50 THR A CA 7
ATOM 10644 C C . THR A 1 50 ? -0.317 12.511 -6.030 1.00 0.00 50 THR A C 7
ATOM 10645 O O . THR A 1 50 ? 0.478 13.334 -6.486 1.00 0.00 50 THR A O 7
ATOM 10656 N N . TYR A 1 51 ? 0.060 11.476 -5.287 1.00 0.00 51 TYR A N 7
ATOM 10657 C CA . TYR A 1 51 ? 1.460 11.243 -4.956 1.00 0.00 51 TYR A CA 7
ATOM 10658 C C . TYR A 1 51 ? 2.140 10.396 -6.028 1.00 0.00 51 TYR A C 7
ATOM 10659 O O . TYR A 1 51 ? 3.276 10.662 -6.418 1.00 0.00 51 TYR A O 7
ATOM 10677 N N . GLY A 1 52 ? 1.433 9.374 -6.503 1.00 0.00 52 GLY A N 7
ATOM 10678 C CA . GLY A 1 52 ? 1.983 8.504 -7.526 1.00 0.00 52 GLY A CA 7
ATOM 10679 C C . GLY A 1 52 ? 2.140 7.074 -7.047 1.00 0.00 52 GLY A C 7
ATOM 10680 O O . GLY A 1 52 ? 1.210 6.494 -6.489 1.00 0.00 52 GLY A O 7
ATOM 10684 N N . ASN A 1 53 ? 3.321 6.505 -7.267 1.00 0.00 53 ASN A N 7
ATOM 10685 C CA . ASN A 1 53 ? 3.597 5.133 -6.856 1.00 0.00 53 ASN A CA 7
ATOM 10686 C C . ASN A 1 53 ? 4.060 5.083 -5.403 1.00 0.00 53 ASN A C 7
ATOM 10687 O O . ASN A 1 53 ? 4.955 4.315 -5.052 1.00 0.00 53 ASN A O 7
ATOM 10698 N N . PHE A 1 54 ? 3.443 5.907 -4.562 1.00 0.00 54 PHE A N 7
ATOM 10699 C CA . PHE A 1 54 ? 3.791 5.957 -3.147 1.00 0.00 54 PHE A CA 7
ATOM 10700 C C . PHE A 1 54 ? 3.988 4.552 -2.585 1.00 0.00 54 PHE A C 7
ATOM 10701 O O . PHE A 1 54 ? 3.383 3.592 -3.061 1.00 0.00 54 PHE A O 7
ATOM 10718 N N . SER A 1 55 ? 4.839 4.441 -1.570 1.00 0.00 55 SER A N 7
ATOM 10719 C CA . SER A 1 55 ? 5.119 3.154 -0.946 1.00 0.00 55 SER A CA 7
ATOM 10720 C C . SER A 1 55 ? 4.713 3.164 0.525 1.00 0.00 55 SER A C 7
ATOM 10721 O O . SER A 1 55 ? 4.833 4.182 1.208 1.00 0.00 55 SER A O 7
ATOM 10729 N N . LEU A 1 56 ? 4.232 2.023 1.006 1.00 0.00 56 LEU A N 7
ATOM 10730 C CA . LEU A 1 56 ? 3.807 1.898 2.397 1.00 0.00 56 LEU A CA 7
ATOM 10731 C C . LEU A 1 56 ? 4.897 1.247 3.243 1.00 0.00 56 LEU A C 7
ATOM 10732 O O . LEU A 1 56 ? 5.564 0.313 2.801 1.00 0.00 56 LEU A O 7
ATOM 10748 N N . ALA A 1 57 ? 5.069 1.747 4.462 1.00 0.00 57 ALA A N 7
ATOM 10749 C CA . ALA A 1 57 ? 6.075 1.212 5.372 1.00 0.00 57 ALA A CA 7
ATOM 10750 C C . ALA A 1 57 ? 5.597 1.277 6.818 1.00 0.00 57 ALA A C 7
ATOM 10751 O O . ALA A 1 57 ? 4.610 1.946 7.128 1.00 0.00 57 ALA A O 7
ATOM 10758 N N . THR A 1 58 ? 6.302 0.578 7.702 1.00 0.00 58 THR A N 7
ATOM 10759 C CA . THR A 1 58 ? 5.949 0.556 9.116 1.00 0.00 58 THR A CA 7
ATOM 10760 C C . THR A 1 58 ? 6.333 1.863 9.800 1.00 0.00 58 THR A C 7
ATOM 10761 O O . THR A 1 58 ? 6.805 2.797 9.153 1.00 0.00 58 THR A O 7
ATOM 10772 N N . MET A 1 59 ? 6.128 1.922 11.111 1.00 0.00 59 MET A N 7
ATOM 10773 C CA . MET A 1 59 ? 6.456 3.115 11.883 1.00 0.00 59 MET A CA 7
ATOM 10774 C C . MET A 1 59 ? 7.468 2.794 12.978 1.00 0.00 59 MET A C 7
ATOM 10775 O O . MET A 1 59 ? 8.390 3.569 13.232 1.00 0.00 59 MET A O 7
ATOM 10789 N N . PHE A 1 60 ? 7.290 1.646 13.624 1.00 0.00 60 PHE A N 7
ATOM 10790 C CA . PHE A 1 60 ? 8.187 1.223 14.693 1.00 0.00 60 PHE A CA 7
ATOM 10791 C C . PHE A 1 60 ? 9.450 0.584 14.122 1.00 0.00 60 PHE A C 7
ATOM 10792 O O . PHE A 1 60 ? 10.553 1.120 14.234 1.00 0.00 60 PHE A O 7
ATOM 10809 N N . PRO A 1 61 ? 9.286 -0.591 13.495 1.00 0.00 61 PRO A N 7
ATOM 10810 C CA . PRO A 1 61 ? 10.401 -1.329 12.894 1.00 0.00 61 PRO A CA 7
ATOM 10811 C C . PRO A 1 61 ? 10.956 -0.634 11.655 1.00 0.00 61 PRO A C 7
ATOM 10812 O O . PRO A 1 61 ? 12.011 -1.008 11.142 1.00 0.00 61 PRO A O 7
ATOM 10823 N N . ARG A 1 62 ? 10.240 0.380 11.180 1.00 0.00 62 ARG A N 7
ATOM 10824 C CA . ARG A 1 62 ? 10.661 1.127 10.001 1.00 0.00 62 ARG A CA 7
ATOM 10825 C C . ARG A 1 62 ? 11.272 0.196 8.957 1.00 0.00 62 ARG A C 7
ATOM 10826 O O . ARG A 1 62 ? 12.382 0.427 8.479 1.00 0.00 62 ARG A O 7
ATOM 10847 N N . ARG A 1 63 ? 10.538 -0.856 8.609 1.00 0.00 63 ARG A N 7
ATOM 10848 C CA . ARG A 1 63 ? 11.008 -1.823 7.624 1.00 0.00 63 ARG A CA 7
ATOM 10849 C C . ARG A 1 63 ? 10.172 -1.749 6.350 1.00 0.00 63 ARG A C 7
ATOM 10850 O O . ARG A 1 63 ? 8.966 -1.992 6.373 1.00 0.00 63 ARG A O 7
ATOM 10871 N N . GLU A 1 64 ? 10.822 -1.413 5.240 1.00 0.00 64 GLU A N 7
ATOM 10872 C CA . GLU A 1 64 ? 10.137 -1.307 3.957 1.00 0.00 64 GLU A CA 7
ATOM 10873 C C . GLU A 1 64 ? 9.565 -2.656 3.532 1.00 0.00 64 GLU A C 7
ATOM 10874 O O . GLU A 1 64 ? 10.307 -3.584 3.210 1.00 0.00 64 GLU A O 7
ATOM 10886 N N . PHE A 1 65 ? 8.240 -2.757 3.535 1.00 0.00 65 PHE A N 7
ATOM 10887 C CA . PHE A 1 65 ? 7.567 -3.993 3.151 1.00 0.00 65 PHE A CA 7
ATOM 10888 C C . PHE A 1 65 ? 8.133 -4.537 1.844 1.00 0.00 65 PHE A C 7
ATOM 10889 O O . PHE A 1 65 ? 8.695 -3.794 1.038 1.00 0.00 65 PHE A O 7
ATOM 10906 N N . THR A 1 66 ? 7.982 -5.842 1.638 1.00 0.00 66 THR A N 7
ATOM 10907 C CA . THR A 1 66 ? 8.480 -6.489 0.431 1.00 0.00 66 THR A CA 7
ATOM 10908 C C . THR A 1 66 ? 7.333 -7.027 -0.417 1.00 0.00 66 THR A C 7
ATOM 10909 O O . THR A 1 66 ? 6.241 -7.283 0.091 1.00 0.00 66 THR A O 7
ATOM 10920 N N . ARG A 1 67 ? 7.588 -7.198 -1.710 1.00 0.00 67 ARG A N 7
ATOM 10921 C CA . ARG A 1 67 ? 6.576 -7.706 -2.628 1.00 0.00 67 ARG A CA 7
ATOM 10922 C C . ARG A 1 67 ? 5.853 -8.909 -2.029 1.00 0.00 67 ARG A C 7
ATOM 10923 O O . ARG A 1 67 ? 4.648 -9.074 -2.211 1.00 0.00 67 ARG A O 7
ATOM 10944 N N . GLU A 1 68 ? 6.599 -9.745 -1.314 1.00 0.00 68 GLU A N 7
ATOM 10945 C CA . GLU A 1 68 ? 6.030 -10.934 -0.690 1.00 0.00 68 GLU A CA 7
ATOM 10946 C C . GLU A 1 68 ? 4.999 -10.551 0.369 1.00 0.00 68 GLU A C 7
ATOM 10947 O O . GLU A 1 68 ? 3.929 -11.153 0.455 1.00 0.00 68 GLU A O 7
ATOM 10959 N N . ASP A 1 69 ? 5.330 -9.546 1.172 1.00 0.00 69 ASP A N 7
ATOM 10960 C CA . ASP A 1 69 ? 4.434 -9.082 2.225 1.00 0.00 69 ASP A CA 7
ATOM 10961 C C . ASP A 1 69 ? 3.048 -8.780 1.664 1.00 0.00 69 ASP A C 7
ATOM 10962 O O . ASP A 1 69 ? 2.034 -9.177 2.241 1.00 0.00 69 ASP A O 7
ATOM 10971 N N . TYR A 1 70 ? 3.010 -8.075 0.539 1.00 0.00 70 TYR A N 7
ATOM 10972 C CA . TYR A 1 70 ? 1.748 -7.717 -0.097 1.00 0.00 70 TYR A CA 7
ATOM 10973 C C . TYR A 1 70 ? 0.966 -8.965 -0.496 1.00 0.00 70 TYR A C 7
ATOM 10974 O O . TYR A 1 70 ? -0.249 -8.916 -0.689 1.00 0.00 70 TYR A O 7
ATOM 10992 N N . LYS A 1 71 ? 1.672 -10.084 -0.617 1.00 0.00 71 LYS A N 7
ATOM 10993 C CA . LYS A 1 71 ? 1.047 -11.347 -0.991 1.00 0.00 71 LYS A CA 7
ATOM 10994 C C . LYS A 1 71 ? 0.527 -12.082 0.240 1.00 0.00 71 LYS A C 7
ATOM 10995 O O . LYS A 1 71 ? -0.457 -12.819 0.166 1.00 0.00 71 LYS A O 7
ATOM 11014 N N . ARG A 1 72 ? 1.193 -11.876 1.372 1.00 0.00 72 ARG A N 7
ATOM 11015 C CA . ARG A 1 72 ? 0.797 -12.519 2.619 1.00 0.00 72 ARG A CA 7
ATOM 11016 C C . ARG A 1 72 ? -0.396 -11.803 3.246 1.00 0.00 72 ARG A C 7
ATOM 11017 O O . ARG A 1 72 ? -0.628 -10.621 2.988 1.00 0.00 72 ARG A O 7
ATOM 11038 N N . ARG A 1 73 ? -1.148 -12.526 4.068 1.00 0.00 73 ARG A N 7
ATOM 11039 C CA . ARG A 1 73 ? -2.318 -11.960 4.730 1.00 0.00 73 ARG A CA 7
ATOM 11040 C C . ARG A 1 73 ? -1.904 -10.952 5.798 1.00 0.00 73 ARG A C 7
ATOM 11041 O O . ARG A 1 73 ? -0.814 -11.044 6.365 1.00 0.00 73 ARG A O 7
ATOM 11062 N N . LEU A 1 74 ? -2.779 -9.990 6.067 1.00 0.00 74 LEU A N 7
ATOM 11063 C CA . LEU A 1 74 ? -2.505 -8.963 7.066 1.00 0.00 74 LEU A CA 7
ATOM 11064 C C . LEU A 1 74 ? -2.244 -9.589 8.432 1.00 0.00 74 LEU A C 7
ATOM 11065 O O . LEU A 1 74 ? -1.207 -9.345 9.051 1.00 0.00 74 LEU A O 7
ATOM 11081 N N . LEU A 1 75 ? -3.189 -10.399 8.897 1.00 0.00 75 LEU A N 7
ATOM 11082 C CA . LEU A 1 75 ? -3.060 -11.063 10.189 1.00 0.00 75 LEU A CA 7
ATOM 11083 C C . LEU A 1 75 ? -1.736 -11.813 10.286 1.00 0.00 75 LEU A C 7
ATOM 11084 O O . LEU A 1 75 ? -1.166 -11.950 11.369 1.00 0.00 75 LEU A O 7
ATOM 11100 N N . ASP A 1 76 ? -1.251 -12.296 9.148 1.00 0.00 76 ASP A N 7
ATOM 11101 C CA . ASP A 1 76 ? 0.009 -13.030 9.104 1.00 0.00 76 ASP A CA 7
ATOM 11102 C C . ASP A 1 76 ? 1.190 -12.098 9.354 1.00 0.00 76 ASP A C 7
ATOM 11103 O O . ASP A 1 76 ? 2.191 -12.493 9.953 1.00 0.00 76 ASP A O 7
ATOM 11112 N N . LEU A 1 77 ? 1.068 -10.859 8.889 1.00 0.00 77 LEU A N 7
ATOM 11113 C CA . LEU A 1 77 ? 2.126 -9.870 9.062 1.00 0.00 77 LEU A CA 7
ATOM 11114 C C . LEU A 1 77 ? 2.010 -9.178 10.416 1.00 0.00 77 LEU A C 7
ATOM 11115 O O . LEU A 1 77 ? 2.577 -8.107 10.627 1.00 0.00 77 LEU A O 7
ATOM 11131 N N . GLU A 1 78 ? 1.273 -9.800 11.331 1.00 0.00 78 GLU A N 7
ATOM 11132 C CA . GLU A 1 78 ? 1.084 -9.244 12.666 1.00 0.00 78 GLU A CA 7
ATOM 11133 C C . GLU A 1 78 ? 0.278 -7.949 12.607 1.00 0.00 78 GLU A C 7
ATOM 11134 O O . GLU A 1 78 ? 0.383 -7.098 13.491 1.00 0.00 78 GLU A O 7
ATOM 11146 N N . LEU A 1 79 ? -0.526 -7.807 11.559 1.00 0.00 79 LEU A N 7
ATOM 11147 C CA . LEU A 1 79 ? -1.350 -6.617 11.383 1.00 0.00 79 LEU A CA 7
ATOM 11148 C C . LEU A 1 79 ? -2.828 -6.946 11.565 1.00 0.00 79 LEU A C 7
ATOM 11149 O O . LEU A 1 79 ? -3.700 -6.187 11.141 1.00 0.00 79 LEU A O 7
ATOM 11165 N N . ALA A 1 80 ? -3.103 -8.081 12.199 1.00 0.00 80 ALA A N 7
ATOM 11166 C CA . ALA A 1 80 ? -4.475 -8.508 12.441 1.00 0.00 80 ALA A CA 7
ATOM 11167 C C . ALA A 1 80 ? -5.249 -7.452 13.222 1.00 0.00 80 ALA A C 7
ATOM 11168 O O . ALA A 1 80 ? -6.267 -6.931 12.766 1.00 0.00 80 ALA A O 7
ATOM 11175 N N . PRO A 1 81 ? -4.759 -7.128 14.428 1.00 0.00 81 PRO A N 7
ATOM 11176 C CA . PRO A 1 81 ? -5.390 -6.131 15.298 1.00 0.00 81 PRO A CA 7
ATOM 11177 C C . PRO A 1 81 ? -5.250 -4.714 14.752 1.00 0.00 81 PRO A C 7
ATOM 11178 O O . PRO A 1 81 ? -6.090 -4.251 13.980 1.00 0.00 81 PRO A O 7
ATOM 11189 N N . SER A 1 82 ? -4.185 -4.031 15.157 1.00 0.00 82 SER A N 7
ATOM 11190 C CA . SER A 1 82 ? -3.937 -2.665 14.710 1.00 0.00 82 SER A CA 7
ATOM 11191 C C . SER A 1 82 ? -2.583 -2.557 14.016 1.00 0.00 82 SER A C 7
ATOM 11192 O O . SER A 1 82 ? -1.601 -3.157 14.452 1.00 0.00 82 SER A O 7
ATOM 11200 N N . ALA A 1 83 ? -2.539 -1.788 12.934 1.00 0.00 83 ALA A N 7
ATOM 11201 C CA . ALA A 1 83 ? -1.306 -1.599 12.180 1.00 0.00 83 ALA A CA 7
ATOM 11202 C C . ALA A 1 83 ? -1.188 -0.166 11.670 1.00 0.00 83 ALA A C 7
ATOM 11203 O O . ALA A 1 83 ? -2.190 0.472 11.346 1.00 0.00 83 ALA A O 7
ATOM 11210 N N . SER A 1 84 ? 0.041 0.334 11.603 1.00 0.00 84 SER A N 7
ATOM 11211 C CA . SER A 1 84 ? 0.289 1.693 11.137 1.00 0.00 84 SER A CA 7
ATOM 11212 C C . SER A 1 84 ? 1.237 1.693 9.941 1.00 0.00 84 SER A C 7
ATOM 11213 O O . SER A 1 84 ? 2.433 1.440 10.082 1.00 0.00 84 SER A O 7
ATOM 11221 N N . VAL A 1 85 ? 0.692 1.978 8.762 1.00 0.00 85 VAL A N 7
ATOM 11222 C CA . VAL A 1 85 ? 1.487 2.013 7.541 1.00 0.00 85 VAL A CA 7
ATOM 11223 C C . VAL A 1 85 ? 1.649 3.440 7.030 1.00 0.00 85 VAL A C 7
ATOM 11224 O O . VAL A 1 85 ? 0.685 4.068 6.592 1.00 0.00 85 VAL A O 7
ATOM 11237 N N . VAL A 1 86 ? 2.876 3.949 7.090 1.00 0.00 86 VAL A N 7
ATOM 11238 C CA . VAL A 1 86 ? 3.166 5.302 6.632 1.00 0.00 86 VAL A CA 7
ATOM 11239 C C . VAL A 1 86 ? 3.249 5.362 5.111 1.00 0.00 86 VAL A C 7
ATOM 11240 O O . VAL A 1 86 ? 3.858 4.500 4.477 1.00 0.00 86 VAL A O 7
ATOM 11253 N N . LEU A 1 87 ? 2.632 6.386 4.531 1.00 0.00 87 LEU A N 7
ATOM 11254 C CA . LEU A 1 87 ? 2.636 6.560 3.083 1.00 0.00 87 LEU A CA 7
ATOM 11255 C C . LEU A 1 87 ? 3.822 7.410 2.639 1.00 0.00 87 LEU A C 7
ATOM 11256 O O . LEU A 1 87 ? 3.996 8.540 3.099 1.00 0.00 87 LEU A O 7
ATOM 11272 N N . LEU A 1 88 ? 4.635 6.862 1.743 1.00 0.00 88 LEU A N 7
ATOM 11273 C CA . LEU A 1 88 ? 5.804 7.571 1.235 1.00 0.00 88 LEU A CA 7
ATOM 11274 C C . LEU A 1 88 ? 5.613 7.960 -0.227 1.00 0.00 88 LEU A C 7
ATOM 11275 O O . LEU A 1 88 ? 5.567 7.113 -1.119 1.00 0.00 88 LEU A O 7
ATOM 11291 N N . PRO A 1 89 ? 5.499 9.272 -0.481 1.00 0.00 89 PRO A N 7
ATOM 11292 C CA . PRO A 1 89 ? 5.314 9.803 -1.835 1.00 0.00 89 PRO A CA 7
ATOM 11293 C C . PRO A 1 89 ? 6.562 9.645 -2.696 1.00 0.00 89 PRO A C 7
ATOM 11294 O O . PRO A 1 89 ? 7.685 9.771 -2.208 1.00 0.00 89 PRO A O 7
ATOM 11305 N N . ALA A 1 90 ? 6.358 9.367 -3.980 1.00 0.00 90 ALA A N 7
ATOM 11306 C CA . ALA A 1 90 ? 7.468 9.194 -4.909 1.00 0.00 90 ALA A CA 7
ATOM 11307 C C . ALA A 1 90 ? 7.452 10.270 -5.989 1.00 0.00 90 ALA A C 7
ATOM 11308 O O . ALA A 1 90 ? 6.764 10.138 -7.001 1.00 0.00 90 ALA A O 7
ATOM 11315 N N . GLY A 1 91 ? 8.215 11.336 -5.767 1.00 0.00 91 GLY A N 7
ATOM 11316 C CA . GLY A 1 91 ? 8.273 12.420 -6.731 1.00 0.00 91 GLY A CA 7
ATOM 11317 C C . GLY A 1 91 ? 8.293 11.923 -8.163 1.00 0.00 91 GLY A C 7
ATOM 11318 O O . GLY A 1 91 ? 7.564 12.433 -9.014 1.00 0.00 91 GLY A O 7
ATOM 11322 N N . ARG A 1 92 ? 9.130 10.925 -8.429 1.00 0.00 92 ARG A N 7
ATOM 11323 C CA . ARG A 1 92 ? 9.243 10.361 -9.769 1.00 0.00 92 ARG A CA 7
ATOM 11324 C C . ARG A 1 92 ? 8.005 9.543 -10.121 1.00 0.00 92 ARG A C 7
ATOM 11325 O O . ARG A 1 92 ? 7.611 8.626 -9.400 1.00 0.00 92 ARG A O 7
ATOM 11346 N N . PRO A 1 93 ? 7.375 9.880 -11.256 1.00 0.00 93 PRO A N 7
ATOM 11347 C CA . PRO A 1 93 ? 6.172 9.190 -11.730 1.00 0.00 93 PRO A CA 7
ATOM 11348 C C . PRO A 1 93 ? 6.467 7.769 -12.201 1.00 0.00 93 PRO A C 7
ATOM 11349 O O . PRO A 1 93 ? 7.609 7.434 -12.513 1.00 0.00 93 PRO A O 7
ATOM 11360 N N . ALA A 1 94 ? 5.430 6.940 -12.249 1.00 0.00 94 ALA A N 7
ATOM 11361 C CA . ALA A 1 94 ? 5.578 5.557 -12.685 1.00 0.00 94 ALA A CA 7
ATOM 11362 C C . ALA A 1 94 ? 4.255 4.998 -13.198 1.00 0.00 94 ALA A C 7
ATOM 11363 O O . ALA A 1 94 ? 3.185 5.525 -12.891 1.00 0.00 94 ALA A O 7
ATOM 11370 N N . THR A 1 95 ? 4.334 3.929 -13.984 1.00 0.00 95 THR A N 7
ATOM 11371 C CA . THR A 1 95 ? 3.144 3.300 -14.542 1.00 0.00 95 THR A CA 7
ATOM 11372 C C . THR A 1 95 ? 2.717 2.096 -13.710 1.00 0.00 95 THR A C 7
ATOM 11373 O O . THR A 1 95 ? 3.551 1.412 -13.116 1.00 0.00 95 THR A O 7
ATOM 11384 N N . SER A 1 96 ? 1.413 1.841 -13.672 1.00 0.00 96 SER A N 7
ATOM 11385 C CA . SER A 1 96 ? 0.875 0.720 -12.910 1.00 0.00 96 SER A CA 7
ATOM 11386 C C . SER A 1 96 ? -0.368 0.150 -13.587 1.00 0.00 96 SER A C 7
ATOM 11387 O O . SER A 1 96 ? -1.131 0.877 -14.223 1.00 0.00 96 SER A O 7
ATOM 11395 N N . ILE A 1 97 ? -0.564 -1.157 -13.445 1.00 0.00 97 ILE A N 7
ATOM 11396 C CA . ILE A 1 97 ? -1.714 -1.826 -14.041 1.00 0.00 97 ILE A CA 7
ATOM 11397 C C . ILE A 1 97 ? -3.002 -1.063 -13.755 1.00 0.00 97 ILE A C 7
ATOM 11398 O O . ILE A 1 97 ? -3.225 -0.594 -12.638 1.00 0.00 97 ILE A O 7
ATOM 11414 N N . VAL A 1 98 ? -3.851 -0.943 -14.771 1.00 0.00 98 VAL A N 7
ATOM 11415 C CA . VAL A 1 98 ? -5.120 -0.239 -14.628 1.00 0.00 98 VAL A CA 7
ATOM 11416 C C . VAL A 1 98 ? -6.299 -1.188 -14.818 1.00 0.00 98 VAL A C 7
ATOM 11417 O O . VAL A 1 98 ? -6.236 -2.119 -15.621 1.00 0.00 98 VAL A O 7
ATOM 11430 N N . HIS A 1 99 ? -7.373 -0.944 -14.074 1.00 0.00 99 HIS A N 7
ATOM 11431 C CA . HIS A 1 99 ? -8.568 -1.776 -14.161 1.00 0.00 99 HIS A CA 7
ATOM 11432 C C . HIS A 1 99 ? -9.237 -1.625 -15.524 1.00 0.00 99 HIS A C 7
ATOM 11433 O O . HIS A 1 99 ? -8.822 -0.805 -16.343 1.00 0.00 99 HIS A O 7
ATOM 11448 N N . SER A 1 100 ? -10.273 -2.423 -15.760 1.00 0.00 100 SER A N 7
ATOM 11449 C CA . SER A 1 100 ? -10.997 -2.381 -17.026 1.00 0.00 100 SER A CA 7
ATOM 11450 C C . SER A 1 100 ? -12.451 -1.974 -16.807 1.00 0.00 100 SER A C 7
ATOM 11451 O O . SER A 1 100 ? -12.922 -0.987 -17.371 1.00 0.00 100 SER A O 7
ATOM 11459 N N . SER A 1 101 ? -13.157 -2.743 -15.984 1.00 0.00 101 SER A N 7
ATOM 11460 C CA . SER A 1 101 ? -14.558 -2.466 -15.692 1.00 0.00 101 SER A CA 7
ATOM 11461 C C . SER A 1 101 ? -15.073 -3.377 -14.582 1.00 0.00 101 SER A C 7
ATOM 11462 O O . SER A 1 101 ? -14.442 -4.379 -14.244 1.00 0.00 101 SER A O 7
ATOM 11470 N N . SER A 1 102 ? -16.222 -3.021 -14.018 1.00 0.00 102 SER A N 7
ATOM 11471 C CA . SER A 1 102 ? -16.821 -3.803 -12.942 1.00 0.00 102 SER A CA 7
ATOM 11472 C C . SER A 1 102 ? -17.979 -4.647 -13.464 1.00 0.00 102 SER A C 7
ATOM 11473 O O . SER A 1 102 ? -18.446 -4.454 -14.586 1.00 0.00 102 SER A O 7
ATOM 11481 N N . GLY A 1 103 ? -18.439 -5.584 -12.641 1.00 0.00 103 GLY A N 7
ATOM 11482 C CA . GLY A 1 103 ? -19.539 -6.445 -13.036 1.00 0.00 103 GLY A CA 7
ATOM 11483 C C . GLY A 1 103 ? -19.505 -7.788 -12.335 1.00 0.00 103 GLY A C 7
ATOM 11484 O O . GLY A 1 103 ? -18.441 -8.384 -12.172 1.00 0.00 103 GLY A O 7
ATOM 11488 N N . ASP A 1 104 ? -20.673 -8.265 -11.918 1.00 0.00 104 ASP A N 7
ATOM 11489 C CA . ASP A 1 104 ? -20.773 -9.547 -11.229 1.00 0.00 104 ASP A CA 7
ATOM 11490 C C . ASP A 1 104 ? -22.077 -10.255 -11.586 1.00 0.00 104 ASP A C 7
ATOM 11491 O O . ASP A 1 104 ? -23.031 -9.625 -12.043 1.00 0.00 104 ASP A O 7
ATOM 11500 N N . ILE A 1 105 ? -22.109 -11.566 -11.374 1.00 0.00 105 ILE A N 7
ATOM 11501 C CA . ILE A 1 105 ? -23.295 -12.359 -11.673 1.00 0.00 105 ILE A CA 7
ATOM 11502 C C . ILE A 1 105 ? -24.437 -12.019 -10.722 1.00 0.00 105 ILE A C 7
ATOM 11503 O O . ILE A 1 105 ? -24.321 -11.116 -9.893 1.00 0.00 105 ILE A O 7
ATOM 11519 N N . LEU A 1 106 ? -25.540 -12.748 -10.847 1.00 0.00 106 LEU A N 7
ATOM 11520 C CA . LEU A 1 106 ? -26.705 -12.526 -9.997 1.00 0.00 106 LEU A CA 7
ATOM 11521 C C . LEU A 1 106 ? -27.678 -13.697 -10.089 1.00 0.00 106 LEU A C 7
ATOM 11522 O O . LEU A 1 106 ? -27.923 -14.229 -11.172 1.00 0.00 106 LEU A O 7
ATOM 11538 N N . MET A 1 107 ? -28.230 -14.092 -8.947 1.00 0.00 107 MET A N 7
ATOM 11539 C CA . MET A 1 107 ? -29.179 -15.198 -8.899 1.00 0.00 107 MET A CA 7
ATOM 11540 C C . MET A 1 107 ? -30.395 -14.835 -8.053 1.00 0.00 107 MET A C 7
ATOM 11541 O O . MET A 1 107 ? -30.347 -13.905 -7.248 1.00 0.00 107 MET A O 7
ATOM 11555 N N . ILE A 1 108 ? -31.483 -15.575 -8.241 1.00 0.00 108 ILE A N 7
ATOM 11556 C CA . ILE A 1 108 ? -32.711 -15.330 -7.495 1.00 0.00 108 ILE A CA 7
ATOM 11557 C C . ILE A 1 108 ? -32.531 -15.665 -6.018 1.00 0.00 108 ILE A C 7
ATOM 11558 O O . ILE A 1 108 ? -31.825 -16.609 -5.666 1.00 0.00 108 ILE A O 7
ATOM 11574 N N . ASP A 1 109 ? -33.177 -14.885 -5.158 1.00 0.00 109 ASP A N 7
ATOM 11575 C CA . ASP A 1 109 ? -33.092 -15.100 -3.718 1.00 0.00 109 ASP A CA 7
ATOM 11576 C C . ASP A 1 109 ? -33.016 -16.588 -3.394 1.00 0.00 109 ASP A C 7
ATOM 11577 O O . ASP A 1 109 ? -33.904 -17.359 -3.760 1.00 0.00 109 ASP A O 7
ATOM 11586 N N . GLY A 1 1 ? -6.983 -11.208 -7.981 1.00 0.00 1 GLY A N 8
ATOM 11587 C CA . GLY A 1 1 ? -7.584 -11.993 -6.919 1.00 0.00 1 GLY A CA 8
ATOM 11588 C C . GLY A 1 1 ? -8.781 -12.792 -7.394 1.00 0.00 1 GLY A C 8
ATOM 11589 O O . GLY A 1 1 ? -9.921 -12.479 -7.052 1.00 0.00 1 GLY A O 8
ATOM 11593 N N . SER A 1 2 ? -8.522 -13.826 -8.188 1.00 0.00 2 SER A N 8
ATOM 11594 C CA . SER A 1 2 ? -9.588 -14.670 -8.717 1.00 0.00 2 SER A CA 8
ATOM 11595 C C . SER A 1 2 ? -9.669 -15.987 -7.952 1.00 0.00 2 SER A C 8
ATOM 11596 O O . SER A 1 2 ? -8.686 -16.435 -7.360 1.00 0.00 2 SER A O 8
ATOM 11604 N N . SER A 1 3 ? -10.847 -16.602 -7.967 1.00 0.00 3 SER A N 8
ATOM 11605 C CA . SER A 1 3 ? -11.059 -17.866 -7.272 1.00 0.00 3 SER A CA 8
ATOM 11606 C C . SER A 1 3 ? -10.242 -17.921 -5.984 1.00 0.00 3 SER A C 8
ATOM 11607 O O . SER A 1 3 ? -9.650 -18.947 -5.655 1.00 0.00 3 SER A O 8
ATOM 11615 N N . GLY A 1 4 ? -10.217 -16.807 -5.259 1.00 0.00 4 GLY A N 8
ATOM 11616 C CA . GLY A 1 4 ? -9.471 -16.748 -4.016 1.00 0.00 4 GLY A CA 8
ATOM 11617 C C . GLY A 1 4 ? -9.708 -15.457 -3.257 1.00 0.00 4 GLY A C 8
ATOM 11618 O O . GLY A 1 4 ? -10.710 -15.317 -2.555 1.00 0.00 4 GLY A O 8
ATOM 11622 N N . SER A 1 5 ? -8.785 -14.512 -3.397 1.00 0.00 5 SER A N 8
ATOM 11623 C CA . SER A 1 5 ? -8.896 -13.228 -2.715 1.00 0.00 5 SER A CA 8
ATOM 11624 C C . SER A 1 5 ? -10.109 -12.450 -3.215 1.00 0.00 5 SER A C 8
ATOM 11625 O O . SER A 1 5 ? -10.343 -12.351 -4.420 1.00 0.00 5 SER A O 8
ATOM 11633 N N . SER A 1 6 ? -10.878 -11.899 -2.281 1.00 0.00 6 SER A N 8
ATOM 11634 C CA . SER A 1 6 ? -12.069 -11.133 -2.626 1.00 0.00 6 SER A CA 8
ATOM 11635 C C . SER A 1 6 ? -12.160 -9.862 -1.786 1.00 0.00 6 SER A C 8
ATOM 11636 O O . SER A 1 6 ? -11.567 -9.771 -0.712 1.00 0.00 6 SER A O 8
ATOM 11644 N N . GLY A 1 7 ? -12.908 -8.882 -2.285 1.00 0.00 7 GLY A N 8
ATOM 11645 C CA . GLY A 1 7 ? -13.064 -7.630 -1.569 1.00 0.00 7 GLY A CA 8
ATOM 11646 C C . GLY A 1 7 ? -14.275 -7.630 -0.657 1.00 0.00 7 GLY A C 8
ATOM 11647 O O . GLY A 1 7 ? -15.143 -6.764 -0.766 1.00 0.00 7 GLY A O 8
ATOM 11651 N N . ARG A 1 8 ? -14.335 -8.605 0.244 1.00 0.00 8 ARG A N 8
ATOM 11652 C CA . ARG A 1 8 ? -15.450 -8.716 1.177 1.00 0.00 8 ARG A CA 8
ATOM 11653 C C . ARG A 1 8 ? -14.957 -8.683 2.620 1.00 0.00 8 ARG A C 8
ATOM 11654 O O . ARG A 1 8 ? -13.911 -9.247 2.942 1.00 0.00 8 ARG A O 8
ATOM 11675 N N . ASP A 1 9 ? -15.717 -8.020 3.485 1.00 0.00 9 ASP A N 8
ATOM 11676 C CA . ASP A 1 9 ? -15.358 -7.914 4.894 1.00 0.00 9 ASP A CA 8
ATOM 11677 C C . ASP A 1 9 ? -16.004 -9.033 5.705 1.00 0.00 9 ASP A C 8
ATOM 11678 O O . ASP A 1 9 ? -17.221 -9.054 5.893 1.00 0.00 9 ASP A O 8
ATOM 11687 N N . ARG A 1 10 ? -15.182 -9.962 6.182 1.00 0.00 10 ARG A N 8
ATOM 11688 C CA . ARG A 1 10 ? -15.674 -11.085 6.971 1.00 0.00 10 ARG A CA 8
ATOM 11689 C C . ARG A 1 10 ? -15.710 -10.733 8.455 1.00 0.00 10 ARG A C 8
ATOM 11690 O O . ARG A 1 10 ? -15.251 -9.665 8.861 1.00 0.00 10 ARG A O 8
ATOM 11711 N N . SER A 1 11 ? -16.260 -11.637 9.259 1.00 0.00 11 SER A N 8
ATOM 11712 C CA . SER A 1 11 ? -16.360 -11.420 10.698 1.00 0.00 11 SER A CA 8
ATOM 11713 C C . SER A 1 11 ? -15.117 -10.712 11.229 1.00 0.00 11 SER A C 8
ATOM 11714 O O . SER A 1 11 ? -15.203 -9.624 11.799 1.00 0.00 11 SER A O 8
ATOM 11722 N N . THR A 1 12 ? -13.960 -11.339 11.037 1.00 0.00 12 THR A N 8
ATOM 11723 C CA . THR A 1 12 ? -12.699 -10.771 11.497 1.00 0.00 12 THR A CA 8
ATOM 11724 C C . THR A 1 12 ? -12.430 -9.423 10.838 1.00 0.00 12 THR A C 8
ATOM 11725 O O . THR A 1 12 ? -12.816 -9.194 9.692 1.00 0.00 12 THR A O 8
ATOM 11736 N N . ILE A 1 13 ? -11.765 -8.535 11.569 1.00 0.00 13 ILE A N 8
ATOM 11737 C CA . ILE A 1 13 ? -11.443 -7.210 11.054 1.00 0.00 13 ILE A CA 8
ATOM 11738 C C . ILE A 1 13 ? -10.030 -6.795 11.450 1.00 0.00 13 ILE A C 8
ATOM 11739 O O . ILE A 1 13 ? -9.456 -7.334 12.395 1.00 0.00 13 ILE A O 8
ATOM 11755 N N . ALA A 1 14 ? -9.476 -5.832 10.720 1.00 0.00 14 ALA A N 8
ATOM 11756 C CA . ALA A 1 14 ? -8.132 -5.341 10.997 1.00 0.00 14 ALA A CA 8
ATOM 11757 C C . ALA A 1 14 ? -8.101 -3.817 11.038 1.00 0.00 14 ALA A C 8
ATOM 11758 O O . ALA A 1 14 ? -8.858 -3.153 10.330 1.00 0.00 14 ALA A O 8
ATOM 11765 N N . ARG A 1 15 ? -7.223 -3.270 11.872 1.00 0.00 15 ARG A N 8
ATOM 11766 C CA . ARG A 1 15 ? -7.096 -1.824 12.006 1.00 0.00 15 ARG A CA 8
ATOM 11767 C C . ARG A 1 15 ? -5.821 -1.325 11.332 1.00 0.00 15 ARG A C 8
ATOM 11768 O O . ARG A 1 15 ? -4.732 -1.414 11.899 1.00 0.00 15 ARG A O 8
ATOM 11789 N N . ILE A 1 16 ? -5.965 -0.801 10.119 1.00 0.00 16 ILE A N 8
ATOM 11790 C CA . ILE A 1 16 ? -4.825 -0.288 9.369 1.00 0.00 16 ILE A CA 8
ATOM 11791 C C . ILE A 1 16 ? -4.869 1.233 9.275 1.00 0.00 16 ILE A C 8
ATOM 11792 O O . ILE A 1 16 ? -5.735 1.799 8.608 1.00 0.00 16 ILE A O 8
ATOM 11808 N N . GLN A 1 17 ? -3.928 1.889 9.947 1.00 0.00 17 GLN A N 8
ATOM 11809 C CA . GLN A 1 17 ? -3.858 3.346 9.938 1.00 0.00 17 GLN A CA 8
ATOM 11810 C C . GLN A 1 17 ? -2.923 3.839 8.839 1.00 0.00 17 GLN A C 8
ATOM 11811 O O . GLN A 1 17 ? -1.775 3.405 8.745 1.00 0.00 17 GLN A O 8
ATOM 11825 N N . PHE A 1 18 ? -3.421 4.749 8.009 1.00 0.00 18 PHE A N 8
ATOM 11826 C CA . PHE A 1 18 ? -2.630 5.301 6.915 1.00 0.00 18 PHE A CA 8
ATOM 11827 C C . PHE A 1 18 ? -2.186 6.727 7.230 1.00 0.00 18 PHE A C 8
ATOM 11828 O O . PHE A 1 18 ? -3.008 7.640 7.313 1.00 0.00 18 PHE A O 8
ATOM 11845 N N . ARG A 1 19 ? -0.882 6.908 7.405 1.00 0.00 19 ARG A N 8
ATOM 11846 C CA . ARG A 1 19 ? -0.328 8.221 7.713 1.00 0.00 19 ARG A CA 8
ATOM 11847 C C . ARG A 1 19 ? 0.127 8.932 6.441 1.00 0.00 19 ARG A C 8
ATOM 11848 O O . ARG A 1 19 ? 0.722 8.319 5.554 1.00 0.00 19 ARG A O 8
ATOM 11869 N N . LEU A 1 20 ? -0.159 10.226 6.359 1.00 0.00 20 LEU A N 8
ATOM 11870 C CA . LEU A 1 20 ? 0.220 11.021 5.195 1.00 0.00 20 LEU A CA 8
ATOM 11871 C C . LEU A 1 20 ? 1.320 12.016 5.550 1.00 0.00 20 LEU A C 8
ATOM 11872 O O . LEU A 1 20 ? 1.469 12.430 6.700 1.00 0.00 20 LEU A O 8
ATOM 11888 N N . PRO A 1 21 ? 2.108 12.412 4.539 1.00 0.00 21 PRO A N 8
ATOM 11889 C CA . PRO A 1 21 ? 3.207 13.366 4.720 1.00 0.00 21 PRO A CA 8
ATOM 11890 C C . PRO A 1 21 ? 2.708 14.776 5.012 1.00 0.00 21 PRO A C 8
ATOM 11891 O O . PRO A 1 21 ? 3.445 15.609 5.541 1.00 0.00 21 PRO A O 8
ATOM 11902 N N . ASP A 1 22 ? 1.452 15.038 4.666 1.00 0.00 22 ASP A N 8
ATOM 11903 C CA . ASP A 1 22 ? 0.854 16.349 4.894 1.00 0.00 22 ASP A CA 8
ATOM 11904 C C . ASP A 1 22 ? 0.589 16.574 6.379 1.00 0.00 22 ASP A C 8
ATOM 11905 O O . ASP A 1 22 ? 0.956 17.609 6.935 1.00 0.00 22 ASP A O 8
ATOM 11914 N N . GLY A 1 23 ? -0.053 15.599 7.016 1.00 0.00 23 GLY A N 8
ATOM 11915 C CA . GLY A 1 23 ? -0.357 15.711 8.430 1.00 0.00 23 GLY A CA 8
ATOM 11916 C C . GLY A 1 23 ? -1.551 14.869 8.835 1.00 0.00 23 GLY A C 8
ATOM 11917 O O . GLY A 1 23 ? -1.531 14.211 9.875 1.00 0.00 23 GLY A O 8
ATOM 11921 N N . SER A 1 24 ? -2.594 14.890 8.012 1.00 0.00 24 SER A N 8
ATOM 11922 C CA . SER A 1 24 ? -3.805 14.126 8.292 1.00 0.00 24 SER A CA 8
ATOM 11923 C C . SER A 1 24 ? -3.585 12.641 8.022 1.00 0.00 24 SER A C 8
ATOM 11924 O O . SER A 1 24 ? -2.634 12.257 7.341 1.00 0.00 24 SER A O 8
ATOM 11932 N N . SER A 1 25 ? -4.471 11.810 8.562 1.00 0.00 25 SER A N 8
ATOM 11933 C CA . SER A 1 25 ? -4.373 10.366 8.383 1.00 0.00 25 SER A CA 8
ATOM 11934 C C . SER A 1 25 ? -5.757 9.724 8.378 1.00 0.00 25 SER A C 8
ATOM 11935 O O . SER A 1 25 ? -6.700 10.250 8.969 1.00 0.00 25 SER A O 8
ATOM 11943 N N . PHE A 1 26 ? -5.870 8.583 7.706 1.00 0.00 26 PHE A N 8
ATOM 11944 C CA . PHE A 1 26 ? -7.138 7.868 7.622 1.00 0.00 26 PHE A CA 8
ATOM 11945 C C . PHE A 1 26 ? -6.940 6.377 7.874 1.00 0.00 26 PHE A C 8
ATOM 11946 O O . PHE A 1 26 ? -6.007 5.765 7.351 1.00 0.00 26 PHE A O 8
ATOM 11963 N N . THR A 1 27 ? -7.823 5.795 8.680 1.00 0.00 27 THR A N 8
ATOM 11964 C CA . THR A 1 27 ? -7.745 4.376 9.003 1.00 0.00 27 THR A CA 8
ATOM 11965 C C . THR A 1 27 ? -8.987 3.634 8.524 1.00 0.00 27 THR A C 8
ATOM 11966 O O . THR A 1 27 ? -10.081 3.830 9.053 1.00 0.00 27 THR A O 8
ATOM 11977 N N . ASN A 1 28 ? -8.811 2.781 7.521 1.00 0.00 28 ASN A N 8
ATOM 11978 C CA . ASN A 1 28 ? -9.919 2.008 6.971 1.00 0.00 28 ASN A CA 8
ATOM 11979 C C . ASN A 1 28 ? -10.101 0.700 7.734 1.00 0.00 28 ASN A C 8
ATOM 11980 O O . ASN A 1 28 ? -9.415 0.446 8.723 1.00 0.00 28 ASN A O 8
ATOM 11991 N N . GLN A 1 29 ? -11.031 -0.127 7.265 1.00 0.00 29 GLN A N 8
ATOM 11992 C CA . GLN A 1 29 ? -11.303 -1.410 7.904 1.00 0.00 29 GLN A CA 8
ATOM 11993 C C . GLN A 1 29 ? -11.198 -2.551 6.898 1.00 0.00 29 GLN A C 8
ATOM 11994 O O . GLN A 1 29 ? -11.878 -2.553 5.872 1.00 0.00 29 GLN A O 8
ATOM 12008 N N . PHE A 1 30 ? -10.341 -3.521 7.199 1.00 0.00 30 PHE A N 8
ATOM 12009 C CA . PHE A 1 30 ? -10.146 -4.669 6.320 1.00 0.00 30 PHE A CA 8
ATOM 12010 C C . PHE A 1 30 ? -10.151 -5.970 7.116 1.00 0.00 30 PHE A C 8
ATOM 12011 O O . PHE A 1 30 ? -9.775 -6.013 8.288 1.00 0.00 30 PHE A O 8
ATOM 12028 N N . PRO A 1 31 ? -10.588 -7.059 6.466 1.00 0.00 31 PRO A N 8
ATOM 12029 C CA . PRO A 1 31 ? -10.654 -8.383 7.093 1.00 0.00 31 PRO A CA 8
ATOM 12030 C C . PRO A 1 31 ? -9.271 -8.971 7.350 1.00 0.00 31 PRO A C 8
ATOM 12031 O O . PRO A 1 31 ? -8.399 -8.936 6.482 1.00 0.00 31 PRO A O 8
ATOM 12042 N N . SER A 1 32 ? -9.076 -9.512 8.549 1.00 0.00 32 SER A N 8
ATOM 12043 C CA . SER A 1 32 ? -7.797 -10.106 8.921 1.00 0.00 32 SER A CA 8
ATOM 12044 C C . SER A 1 32 ? -7.155 -10.805 7.727 1.00 0.00 32 SER A C 8
ATOM 12045 O O . SER A 1 32 ? -5.935 -10.783 7.564 1.00 0.00 32 SER A O 8
ATOM 12053 N N . ASP A 1 33 ? -7.985 -11.424 6.895 1.00 0.00 33 ASP A N 8
ATOM 12054 C CA . ASP A 1 33 ? -7.499 -12.130 5.715 1.00 0.00 33 ASP A CA 8
ATOM 12055 C C . ASP A 1 33 ? -6.913 -11.152 4.701 1.00 0.00 33 ASP A C 8
ATOM 12056 O O . ASP A 1 33 ? -5.833 -11.380 4.157 1.00 0.00 33 ASP A O 8
ATOM 12065 N N . ALA A 1 34 ? -7.634 -10.064 4.450 1.00 0.00 34 ALA A N 8
ATOM 12066 C CA . ALA A 1 34 ? -7.185 -9.052 3.503 1.00 0.00 34 ALA A CA 8
ATOM 12067 C C . ALA A 1 34 ? -5.692 -8.782 3.654 1.00 0.00 34 ALA A C 8
ATOM 12068 O O . ALA A 1 34 ? -5.234 -8.232 4.656 1.00 0.00 34 ALA A O 8
ATOM 12075 N N . PRO A 1 35 ? -4.912 -9.178 2.637 1.00 0.00 35 PRO A N 8
ATOM 12076 C CA . PRO A 1 35 ? -3.458 -8.989 2.634 1.00 0.00 35 PRO A CA 8
ATOM 12077 C C . PRO A 1 35 ? -3.065 -7.522 2.494 1.00 0.00 35 PRO A C 8
ATOM 12078 O O . PRO A 1 35 ? -3.794 -6.727 1.900 1.00 0.00 35 PRO A O 8
ATOM 12089 N N . LEU A 1 36 ? -1.908 -7.170 3.043 1.00 0.00 36 LEU A N 8
ATOM 12090 C CA . LEU A 1 36 ? -1.416 -5.798 2.979 1.00 0.00 36 LEU A CA 8
ATOM 12091 C C . LEU A 1 36 ? -1.813 -5.139 1.661 1.00 0.00 36 LEU A C 8
ATOM 12092 O O . LEU A 1 36 ? -2.174 -3.963 1.629 1.00 0.00 36 LEU A O 8
ATOM 12108 N N . GLU A 1 37 ? -1.743 -5.906 0.578 1.00 0.00 37 GLU A N 8
ATOM 12109 C CA . GLU A 1 37 ? -2.096 -5.396 -0.742 1.00 0.00 37 GLU A CA 8
ATOM 12110 C C . GLU A 1 37 ? -3.426 -4.648 -0.699 1.00 0.00 37 GLU A C 8
ATOM 12111 O O . GLU A 1 37 ? -3.507 -3.483 -1.084 1.00 0.00 37 GLU A O 8
ATOM 12123 N N . GLU A 1 38 ? -4.466 -5.329 -0.227 1.00 0.00 38 GLU A N 8
ATOM 12124 C CA . GLU A 1 38 ? -5.792 -4.730 -0.135 1.00 0.00 38 GLU A CA 8
ATOM 12125 C C . GLU A 1 38 ? -5.713 -3.320 0.444 1.00 0.00 38 GLU A C 8
ATOM 12126 O O . GLU A 1 38 ? -6.318 -2.387 -0.083 1.00 0.00 38 GLU A O 8
ATOM 12138 N N . ALA A 1 39 ? -4.963 -3.174 1.531 1.00 0.00 39 ALA A N 8
ATOM 12139 C CA . ALA A 1 39 ? -4.803 -1.880 2.181 1.00 0.00 39 ALA A CA 8
ATOM 12140 C C . ALA A 1 39 ? -4.187 -0.860 1.229 1.00 0.00 39 ALA A C 8
ATOM 12141 O O . ALA A 1 39 ? -4.511 0.326 1.280 1.00 0.00 39 ALA A O 8
ATOM 12148 N N . ARG A 1 40 ? -3.296 -1.330 0.362 1.00 0.00 40 ARG A N 8
ATOM 12149 C CA . ARG A 1 40 ? -2.633 -0.458 -0.600 1.00 0.00 40 ARG A CA 8
ATOM 12150 C C . ARG A 1 40 ? -3.623 0.053 -1.643 1.00 0.00 40 ARG A C 8
ATOM 12151 O O . ARG A 1 40 ? -3.632 1.239 -1.974 1.00 0.00 40 ARG A O 8
ATOM 12172 N N . GLN A 1 41 ? -4.453 -0.849 -2.156 1.00 0.00 41 GLN A N 8
ATOM 12173 C CA . GLN A 1 41 ? -5.446 -0.489 -3.161 1.00 0.00 41 GLN A CA 8
ATOM 12174 C C . GLN A 1 41 ? -6.344 0.637 -2.660 1.00 0.00 41 GLN A C 8
ATOM 12175 O O . GLN A 1 41 ? -6.523 1.650 -3.337 1.00 0.00 41 GLN A O 8
ATOM 12189 N N . PHE A 1 42 ? -6.908 0.453 -1.471 1.00 0.00 42 PHE A N 8
ATOM 12190 C CA . PHE A 1 42 ? -7.790 1.453 -0.880 1.00 0.00 42 PHE A CA 8
ATOM 12191 C C . PHE A 1 42 ? -7.095 2.809 -0.797 1.00 0.00 42 PHE A C 8
ATOM 12192 O O . PHE A 1 42 ? -7.533 3.781 -1.412 1.00 0.00 42 PHE A O 8
ATOM 12209 N N . ALA A 1 43 ? -6.010 2.866 -0.032 1.00 0.00 43 ALA A N 8
ATOM 12210 C CA . ALA A 1 43 ? -5.254 4.102 0.131 1.00 0.00 43 ALA A CA 8
ATOM 12211 C C . ALA A 1 43 ? -5.110 4.836 -1.197 1.00 0.00 43 ALA A C 8
ATOM 12212 O O . ALA A 1 43 ? -5.361 6.038 -1.283 1.00 0.00 43 ALA A O 8
ATOM 12219 N N . ALA A 1 44 ? -4.705 4.106 -2.231 1.00 0.00 44 ALA A N 8
ATOM 12220 C CA . ALA A 1 44 ? -4.528 4.689 -3.556 1.00 0.00 44 ALA A CA 8
ATOM 12221 C C . ALA A 1 44 ? -5.783 5.433 -3.999 1.00 0.00 44 ALA A C 8
ATOM 12222 O O . ALA A 1 44 ? -5.700 6.481 -4.639 1.00 0.00 44 ALA A O 8
ATOM 12229 N N . GLN A 1 45 ? -6.944 4.885 -3.655 1.00 0.00 45 GLN A N 8
ATOM 12230 C CA . GLN A 1 45 ? -8.216 5.497 -4.020 1.00 0.00 45 GLN A CA 8
ATOM 12231 C C . GLN A 1 45 ? -8.507 6.711 -3.143 1.00 0.00 45 GLN A C 8
ATOM 12232 O O . GLN A 1 45 ? -9.013 7.727 -3.618 1.00 0.00 45 GLN A O 8
ATOM 12246 N N . THR A 1 46 ? -8.184 6.597 -1.858 1.00 0.00 46 THR A N 8
ATOM 12247 C CA . THR A 1 46 ? -8.412 7.684 -0.914 1.00 0.00 46 THR A CA 8
ATOM 12248 C C . THR A 1 46 ? -7.638 8.934 -1.316 1.00 0.00 46 THR A C 8
ATOM 12249 O O . THR A 1 46 ? -8.203 10.023 -1.410 1.00 0.00 46 THR A O 8
ATOM 12260 N N . VAL A 1 47 ? -6.340 8.770 -1.555 1.00 0.00 47 VAL A N 8
ATOM 12261 C CA . VAL A 1 47 ? -5.489 9.885 -1.950 1.00 0.00 47 VAL A CA 8
ATOM 12262 C C . VAL A 1 47 ? -5.640 10.193 -3.436 1.00 0.00 47 VAL A C 8
ATOM 12263 O O . VAL A 1 47 ? -5.445 11.328 -3.868 1.00 0.00 47 VAL A O 8
ATOM 12276 N N . GLY A 1 48 ? -5.990 9.173 -4.213 1.00 0.00 48 GLY A N 8
ATOM 12277 C CA . GLY A 1 48 ? -6.163 9.355 -5.643 1.00 0.00 48 GLY A CA 8
ATOM 12278 C C . GLY A 1 48 ? -4.871 9.737 -6.339 1.00 0.00 48 GLY A C 8
ATOM 12279 O O . GLY A 1 48 ? -3.801 9.238 -5.992 1.00 0.00 48 GLY A O 8
ATOM 12283 N N . ASN A 1 49 ? -4.971 10.623 -7.324 1.00 0.00 49 ASN A N 8
ATOM 12284 C CA . ASN A 1 49 ? -3.802 11.069 -8.072 1.00 0.00 49 ASN A CA 8
ATOM 12285 C C . ASN A 1 49 ? -3.232 12.353 -7.476 1.00 0.00 49 ASN A C 8
ATOM 12286 O O . ASN A 1 49 ? -2.923 13.302 -8.197 1.00 0.00 49 ASN A O 8
ATOM 12297 N N . THR A 1 50 ? -3.095 12.375 -6.154 1.00 0.00 50 THR A N 8
ATOM 12298 C CA . THR A 1 50 ? -2.563 13.541 -5.460 1.00 0.00 50 THR A CA 8
ATOM 12299 C C . THR A 1 50 ? -1.054 13.429 -5.275 1.00 0.00 50 THR A C 8
ATOM 12300 O O . THR A 1 50 ? -0.317 14.385 -5.519 1.00 0.00 50 THR A O 8
ATOM 12311 N N . TYR A 1 51 ? -0.600 12.258 -4.844 1.00 0.00 51 TYR A N 8
ATOM 12312 C CA . TYR A 1 51 ? 0.822 12.022 -4.624 1.00 0.00 51 TYR A CA 8
ATOM 12313 C C . TYR A 1 51 ? 1.437 11.270 -5.800 1.00 0.00 51 TYR A C 8
ATOM 12314 O O . TYR A 1 51 ? 2.556 11.561 -6.221 1.00 0.00 51 TYR A O 8
ATOM 12332 N N . GLY A 1 52 ? 0.696 10.299 -6.326 1.00 0.00 52 GLY A N 8
ATOM 12333 C CA . GLY A 1 52 ? 1.183 9.519 -7.449 1.00 0.00 52 GLY A CA 8
ATOM 12334 C C . GLY A 1 52 ? 1.634 8.131 -7.038 1.00 0.00 52 GLY A C 8
ATOM 12335 O O . GLY A 1 52 ? 0.973 7.468 -6.241 1.00 0.00 52 GLY A O 8
ATOM 12339 N N . ASN A 1 53 ? 2.762 7.691 -7.586 1.00 0.00 53 ASN A N 8
ATOM 12340 C CA . ASN A 1 53 ? 3.299 6.371 -7.273 1.00 0.00 53 ASN A CA 8
ATOM 12341 C C . ASN A 1 53 ? 3.901 6.347 -5.872 1.00 0.00 53 ASN A C 8
ATOM 12342 O O . ASN A 1 53 ? 5.122 6.355 -5.709 1.00 0.00 53 ASN A O 8
ATOM 12353 N N . PHE A 1 54 ? 3.037 6.317 -4.863 1.00 0.00 54 PHE A N 8
ATOM 12354 C CA . PHE A 1 54 ? 3.483 6.292 -3.475 1.00 0.00 54 PHE A CA 8
ATOM 12355 C C . PHE A 1 54 ? 3.650 4.857 -2.983 1.00 0.00 54 PHE A C 8
ATOM 12356 O O . PHE A 1 54 ? 3.251 3.908 -3.658 1.00 0.00 54 PHE A O 8
ATOM 12373 N N . SER A 1 55 ? 4.243 4.708 -1.803 1.00 0.00 55 SER A N 8
ATOM 12374 C CA . SER A 1 55 ? 4.467 3.389 -1.222 1.00 0.00 55 SER A CA 8
ATOM 12375 C C . SER A 1 55 ? 4.026 3.357 0.239 1.00 0.00 55 SER A C 8
ATOM 12376 O O . SER A 1 55 ? 3.575 4.364 0.785 1.00 0.00 55 SER A O 8
ATOM 12384 N N . LEU A 1 56 ? 4.161 2.193 0.865 1.00 0.00 56 LEU A N 8
ATOM 12385 C CA . LEU A 1 56 ? 3.777 2.028 2.263 1.00 0.00 56 LEU A CA 8
ATOM 12386 C C . LEU A 1 56 ? 4.905 1.389 3.065 1.00 0.00 56 LEU A C 8
ATOM 12387 O O . LEU A 1 56 ? 5.689 0.602 2.535 1.00 0.00 56 LEU A O 8
ATOM 12403 N N . ALA A 1 57 ? 4.980 1.730 4.347 1.00 0.00 57 ALA A N 8
ATOM 12404 C CA . ALA A 1 57 ? 6.009 1.187 5.224 1.00 0.00 57 ALA A CA 8
ATOM 12405 C C . ALA A 1 57 ? 5.538 1.161 6.674 1.00 0.00 57 ALA A C 8
ATOM 12406 O O . ALA A 1 57 ? 4.472 1.685 7.002 1.00 0.00 57 ALA A O 8
ATOM 12413 N N . THR A 1 58 ? 6.338 0.549 7.542 1.00 0.00 58 THR A N 8
ATOM 12414 C CA . THR A 1 58 ? 6.002 0.454 8.956 1.00 0.00 58 THR A CA 8
ATOM 12415 C C . THR A 1 58 ? 6.379 1.731 9.698 1.00 0.00 58 THR A C 8
ATOM 12416 O O . THR A 1 58 ? 6.816 2.707 9.090 1.00 0.00 58 THR A O 8
ATOM 12427 N N . MET A 1 59 ? 6.207 1.717 11.016 1.00 0.00 59 MET A N 8
ATOM 12428 C CA . MET A 1 59 ? 6.531 2.875 11.841 1.00 0.00 59 MET A CA 8
ATOM 12429 C C . MET A 1 59 ? 7.592 2.523 12.879 1.00 0.00 59 MET A C 8
ATOM 12430 O O . MET A 1 59 ? 8.559 3.260 13.067 1.00 0.00 59 MET A O 8
ATOM 12444 N N . PHE A 1 60 ? 7.403 1.392 13.551 1.00 0.00 60 PHE A N 8
ATOM 12445 C CA . PHE A 1 60 ? 8.343 0.943 14.572 1.00 0.00 60 PHE A CA 8
ATOM 12446 C C . PHE A 1 60 ? 9.618 0.398 13.935 1.00 0.00 60 PHE A C 8
ATOM 12447 O O . PHE A 1 60 ? 10.697 0.980 14.049 1.00 0.00 60 PHE A O 8
ATOM 12464 N N . PRO A 1 61 ? 9.492 -0.746 13.247 1.00 0.00 61 PRO A N 8
ATOM 12465 C CA . PRO A 1 61 ? 10.624 -1.396 12.577 1.00 0.00 61 PRO A CA 8
ATOM 12466 C C . PRO A 1 61 ? 11.111 -0.607 11.367 1.00 0.00 61 PRO A C 8
ATOM 12467 O O . PRO A 1 61 ? 12.167 -0.902 10.806 1.00 0.00 61 PRO A O 8
ATOM 12478 N N . ARG A 1 62 ? 10.337 0.397 10.969 1.00 0.00 62 ARG A N 8
ATOM 12479 C CA . ARG A 1 62 ? 10.690 1.227 9.824 1.00 0.00 62 ARG A CA 8
ATOM 12480 C C . ARG A 1 62 ? 11.338 0.390 8.725 1.00 0.00 62 ARG A C 8
ATOM 12481 O O . ARG A 1 62 ? 12.445 0.688 8.275 1.00 0.00 62 ARG A O 8
ATOM 12502 N N . ARG A 1 63 ? 10.641 -0.657 8.297 1.00 0.00 63 ARG A N 8
ATOM 12503 C CA . ARG A 1 63 ? 11.149 -1.538 7.252 1.00 0.00 63 ARG A CA 8
ATOM 12504 C C . ARG A 1 63 ? 10.242 -1.505 6.025 1.00 0.00 63 ARG A C 8
ATOM 12505 O O . ARG A 1 63 ? 9.039 -1.743 6.125 1.00 0.00 63 ARG A O 8
ATOM 12526 N N . GLU A 1 64 ? 10.828 -1.208 4.870 1.00 0.00 64 GLU A N 8
ATOM 12527 C CA . GLU A 1 64 ? 10.072 -1.143 3.625 1.00 0.00 64 GLU A CA 8
ATOM 12528 C C . GLU A 1 64 ? 9.503 -2.512 3.262 1.00 0.00 64 GLU A C 8
ATOM 12529 O O . GLU A 1 64 ? 10.246 -3.443 2.950 1.00 0.00 64 GLU A O 8
ATOM 12541 N N . PHE A 1 65 ? 8.180 -2.626 3.306 1.00 0.00 65 PHE A N 8
ATOM 12542 C CA . PHE A 1 65 ? 7.509 -3.880 2.983 1.00 0.00 65 PHE A CA 8
ATOM 12543 C C . PHE A 1 65 ? 8.088 -4.495 1.712 1.00 0.00 65 PHE A C 8
ATOM 12544 O O . PHE A 1 65 ? 8.655 -3.796 0.872 1.00 0.00 65 PHE A O 8
ATOM 12561 N N . THR A 1 66 ? 7.942 -5.810 1.578 1.00 0.00 66 THR A N 8
ATOM 12562 C CA . THR A 1 66 ? 8.451 -6.520 0.412 1.00 0.00 66 THR A CA 8
ATOM 12563 C C . THR A 1 66 ? 7.315 -7.140 -0.394 1.00 0.00 66 THR A C 8
ATOM 12564 O O . THR A 1 66 ? 6.258 -7.461 0.151 1.00 0.00 66 THR A O 8
ATOM 12575 N N . ARG A 1 67 ? 7.539 -7.306 -1.693 1.00 0.00 67 ARG A N 8
ATOM 12576 C CA . ARG A 1 67 ? 6.533 -7.887 -2.574 1.00 0.00 67 ARG A CA 8
ATOM 12577 C C . ARG A 1 67 ? 5.834 -9.063 -1.899 1.00 0.00 67 ARG A C 8
ATOM 12578 O O . ARG A 1 67 ? 4.633 -9.268 -2.075 1.00 0.00 67 ARG A O 8
ATOM 12599 N N . GLU A 1 68 ? 6.594 -9.833 -1.126 1.00 0.00 68 GLU A N 8
ATOM 12600 C CA . GLU A 1 68 ? 6.046 -10.989 -0.426 1.00 0.00 68 GLU A CA 8
ATOM 12601 C C . GLU A 1 68 ? 5.062 -10.554 0.656 1.00 0.00 68 GLU A C 8
ATOM 12602 O O . GLU A 1 68 ? 3.987 -11.135 0.802 1.00 0.00 68 GLU A O 8
ATOM 12614 N N . ASP A 1 69 ? 5.439 -9.529 1.413 1.00 0.00 69 ASP A N 8
ATOM 12615 C CA . ASP A 1 69 ? 4.590 -9.015 2.482 1.00 0.00 69 ASP A CA 8
ATOM 12616 C C . ASP A 1 69 ? 3.165 -8.794 1.985 1.00 0.00 69 ASP A C 8
ATOM 12617 O O . ASP A 1 69 ? 2.199 -9.126 2.673 1.00 0.00 69 ASP A O 8
ATOM 12626 N N . TYR A 1 70 ? 3.042 -8.231 0.788 1.00 0.00 70 TYR A N 8
ATOM 12627 C CA . TYR A 1 70 ? 1.734 -7.963 0.201 1.00 0.00 70 TYR A CA 8
ATOM 12628 C C . TYR A 1 70 ? 0.992 -9.262 -0.095 1.00 0.00 70 TYR A C 8
ATOM 12629 O O . TYR A 1 70 ? -0.238 -9.298 -0.120 1.00 0.00 70 TYR A O 8
ATOM 12647 N N . LYS A 1 71 ? 1.750 -10.331 -0.318 1.00 0.00 71 LYS A N 8
ATOM 12648 C CA . LYS A 1 71 ? 1.167 -11.635 -0.611 1.00 0.00 71 LYS A CA 8
ATOM 12649 C C . LYS A 1 71 ? 0.723 -12.332 0.671 1.00 0.00 71 LYS A C 8
ATOM 12650 O O . LYS A 1 71 ? -0.121 -13.228 0.641 1.00 0.00 71 LYS A O 8
ATOM 12669 N N . ARG A 1 72 ? 1.295 -11.915 1.795 1.00 0.00 72 ARG A N 8
ATOM 12670 C CA . ARG A 1 72 ? 0.957 -12.499 3.087 1.00 0.00 72 ARG A CA 8
ATOM 12671 C C . ARG A 1 72 ? -0.202 -11.750 3.737 1.00 0.00 72 ARG A C 8
ATOM 12672 O O . ARG A 1 72 ? -0.163 -10.527 3.878 1.00 0.00 72 ARG A O 8
ATOM 12693 N N . ARG A 1 73 ? -1.233 -12.491 4.130 1.00 0.00 73 ARG A N 8
ATOM 12694 C CA . ARG A 1 73 ? -2.404 -11.896 4.763 1.00 0.00 73 ARG A CA 8
ATOM 12695 C C . ARG A 1 73 ? -1.992 -10.939 5.878 1.00 0.00 73 ARG A C 8
ATOM 12696 O O . ARG A 1 73 ? -0.970 -11.137 6.535 1.00 0.00 73 ARG A O 8
ATOM 12717 N N . LEU A 1 74 ? -2.795 -9.900 6.084 1.00 0.00 74 LEU A N 8
ATOM 12718 C CA . LEU A 1 74 ? -2.514 -8.911 7.119 1.00 0.00 74 LEU A CA 8
ATOM 12719 C C . LEU A 1 74 ? -2.207 -9.588 8.451 1.00 0.00 74 LEU A C 8
ATOM 12720 O O . LEU A 1 74 ? -1.132 -9.401 9.022 1.00 0.00 74 LEU A O 8
ATOM 12736 N N . LEU A 1 75 ? -3.157 -10.377 8.941 1.00 0.00 75 LEU A N 8
ATOM 12737 C CA . LEU A 1 75 ? -2.988 -11.085 10.205 1.00 0.00 75 LEU A CA 8
ATOM 12738 C C . LEU A 1 75 ? -1.686 -11.879 10.214 1.00 0.00 75 LEU A C 8
ATOM 12739 O O . LEU A 1 75 ? -1.139 -12.181 11.275 1.00 0.00 75 LEU A O 8
ATOM 12755 N N . ASP A 1 76 ? -1.195 -12.213 9.026 1.00 0.00 76 ASP A N 8
ATOM 12756 C CA . ASP A 1 76 ? 0.045 -12.970 8.896 1.00 0.00 76 ASP A CA 8
ATOM 12757 C C . ASP A 1 76 ? 1.250 -12.105 9.254 1.00 0.00 76 ASP A C 8
ATOM 12758 O O . ASP A 1 76 ? 2.251 -12.600 9.772 1.00 0.00 76 ASP A O 8
ATOM 12767 N N . LEU A 1 77 ? 1.146 -10.811 8.974 1.00 0.00 77 LEU A N 8
ATOM 12768 C CA . LEU A 1 77 ? 2.227 -9.876 9.265 1.00 0.00 77 LEU A CA 8
ATOM 12769 C C . LEU A 1 77 ? 2.019 -9.208 10.621 1.00 0.00 77 LEU A C 8
ATOM 12770 O O . LEU A 1 77 ? 2.557 -8.132 10.882 1.00 0.00 77 LEU A O 8
ATOM 12786 N N . GLU A 1 78 ? 1.237 -9.854 11.480 1.00 0.00 78 GLU A N 8
ATOM 12787 C CA . GLU A 1 78 ? 0.960 -9.323 12.809 1.00 0.00 78 GLU A CA 8
ATOM 12788 C C . GLU A 1 78 ? 0.181 -8.013 12.720 1.00 0.00 78 GLU A C 8
ATOM 12789 O O . GLU A 1 78 ? 0.261 -7.168 13.612 1.00 0.00 78 GLU A O 8
ATOM 12801 N N . LEU A 1 79 ? -0.571 -7.852 11.637 1.00 0.00 79 LEU A N 8
ATOM 12802 C CA . LEU A 1 79 ? -1.365 -6.646 11.430 1.00 0.00 79 LEU A CA 8
ATOM 12803 C C . LEU A 1 79 ? -2.851 -6.931 11.627 1.00 0.00 79 LEU A C 8
ATOM 12804 O O . LEU A 1 79 ? -3.705 -6.183 11.152 1.00 0.00 79 LEU A O 8
ATOM 12820 N N . ALA A 1 80 ? -3.151 -8.016 12.333 1.00 0.00 80 ALA A N 8
ATOM 12821 C CA . ALA A 1 80 ? -4.533 -8.397 12.596 1.00 0.00 80 ALA A CA 8
ATOM 12822 C C . ALA A 1 80 ? -5.236 -7.352 13.456 1.00 0.00 80 ALA A C 8
ATOM 12823 O O . ALA A 1 80 ? -6.240 -6.760 13.058 1.00 0.00 80 ALA A O 8
ATOM 12830 N N . PRO A 1 81 ? -4.700 -7.119 14.663 1.00 0.00 81 PRO A N 8
ATOM 12831 C CA . PRO A 1 81 ? -5.260 -6.144 15.603 1.00 0.00 81 PRO A CA 8
ATOM 12832 C C . PRO A 1 81 ? -5.069 -4.707 15.132 1.00 0.00 81 PRO A C 8
ATOM 12833 O O . PRO A 1 81 ? -5.907 -4.162 14.413 1.00 0.00 81 PRO A O 8
ATOM 12844 N N . SER A 1 82 ? -3.960 -4.098 15.540 1.00 0.00 82 SER A N 8
ATOM 12845 C CA . SER A 1 82 ? -3.661 -2.722 15.161 1.00 0.00 82 SER A CA 8
ATOM 12846 C C . SER A 1 82 ? -2.461 -2.666 14.221 1.00 0.00 82 SER A C 8
ATOM 12847 O O . SER A 1 82 ? -1.507 -3.430 14.368 1.00 0.00 82 SER A O 8
ATOM 12855 N N . ALA A 1 83 ? -2.516 -1.756 13.254 1.00 0.00 83 ALA A N 8
ATOM 12856 C CA . ALA A 1 83 ? -1.434 -1.598 12.290 1.00 0.00 83 ALA A CA 8
ATOM 12857 C C . ALA A 1 83 ? -1.277 -0.139 11.875 1.00 0.00 83 ALA A C 8
ATOM 12858 O O . ALA A 1 83 ? -2.257 0.602 11.794 1.00 0.00 83 ALA A O 8
ATOM 12865 N N . SER A 1 84 ? -0.038 0.268 11.615 1.00 0.00 84 SER A N 8
ATOM 12866 C CA . SER A 1 84 ? 0.247 1.640 11.213 1.00 0.00 84 SER A CA 8
ATOM 12867 C C . SER A 1 84 ? 1.194 1.670 10.017 1.00 0.00 84 SER A C 8
ATOM 12868 O O . SER A 1 84 ? 2.395 1.437 10.155 1.00 0.00 84 SER A O 8
ATOM 12876 N N . VAL A 1 85 ? 0.644 1.958 8.842 1.00 0.00 85 VAL A N 8
ATOM 12877 C CA . VAL A 1 85 ? 1.438 2.020 7.620 1.00 0.00 85 VAL A CA 8
ATOM 12878 C C . VAL A 1 85 ? 1.625 3.460 7.159 1.00 0.00 85 VAL A C 8
ATOM 12879 O O . VAL A 1 85 ? 0.654 4.181 6.927 1.00 0.00 85 VAL A O 8
ATOM 12892 N N . VAL A 1 86 ? 2.881 3.875 7.027 1.00 0.00 86 VAL A N 8
ATOM 12893 C CA . VAL A 1 86 ? 3.197 5.230 6.591 1.00 0.00 86 VAL A CA 8
ATOM 12894 C C . VAL A 1 86 ? 3.270 5.316 5.071 1.00 0.00 86 VAL A C 8
ATOM 12895 O O . VAL A 1 86 ? 3.888 4.472 4.420 1.00 0.00 86 VAL A O 8
ATOM 12908 N N . LEU A 1 87 ? 2.636 6.340 4.510 1.00 0.00 87 LEU A N 8
ATOM 12909 C CA . LEU A 1 87 ? 2.629 6.537 3.065 1.00 0.00 87 LEU A CA 8
ATOM 12910 C C . LEU A 1 87 ? 3.851 7.332 2.618 1.00 0.00 87 LEU A C 8
ATOM 12911 O O . LEU A 1 87 ? 4.085 8.448 3.086 1.00 0.00 87 LEU A O 8
ATOM 12927 N N . LEU A 1 88 ? 4.627 6.753 1.709 1.00 0.00 88 LEU A N 8
ATOM 12928 C CA . LEU A 1 88 ? 5.825 7.409 1.196 1.00 0.00 88 LEU A CA 8
ATOM 12929 C C . LEU A 1 88 ? 5.617 7.877 -0.241 1.00 0.00 88 LEU A C 8
ATOM 12930 O O . LEU A 1 88 ? 5.590 7.082 -1.181 1.00 0.00 88 LEU A O 8
ATOM 12946 N N . PRO A 1 89 ? 5.470 9.198 -0.418 1.00 0.00 89 PRO A N 8
ATOM 12947 C CA . PRO A 1 89 ? 5.265 9.802 -1.738 1.00 0.00 89 PRO A CA 8
ATOM 12948 C C . PRO A 1 89 ? 6.513 9.725 -2.611 1.00 0.00 89 PRO A C 8
ATOM 12949 O O . PRO A 1 89 ? 7.636 9.763 -2.109 1.00 0.00 89 PRO A O 8
ATOM 12960 N N . ALA A 1 90 ? 6.308 9.618 -3.920 1.00 0.00 90 ALA A N 8
ATOM 12961 C CA . ALA A 1 90 ? 7.417 9.539 -4.862 1.00 0.00 90 ALA A CA 8
ATOM 12962 C C . ALA A 1 90 ? 7.772 10.917 -5.410 1.00 0.00 90 ALA A C 8
ATOM 12963 O O . ALA A 1 90 ? 8.937 11.313 -5.416 1.00 0.00 90 ALA A O 8
ATOM 12970 N N . GLY A 1 91 ? 6.759 11.645 -5.870 1.00 0.00 91 GLY A N 8
ATOM 12971 C CA . GLY A 1 91 ? 6.985 12.971 -6.414 1.00 0.00 91 GLY A CA 8
ATOM 12972 C C . GLY A 1 91 ? 5.896 13.396 -7.379 1.00 0.00 91 GLY A C 8
ATOM 12973 O O . GLY A 1 91 ? 4.926 14.043 -6.985 1.00 0.00 91 GLY A O 8
ATOM 12977 N N . ARG A 1 92 ? 6.056 13.031 -8.647 1.00 0.00 92 ARG A N 8
ATOM 12978 C CA . ARG A 1 92 ? 5.080 13.381 -9.672 1.00 0.00 92 ARG A CA 8
ATOM 12979 C C . ARG A 1 92 ? 4.164 12.198 -9.976 1.00 0.00 92 ARG A C 8
ATOM 12980 O O . ARG A 1 92 ? 4.570 11.037 -9.924 1.00 0.00 92 ARG A O 8
ATOM 13001 N N . PRO A 1 93 ? 2.898 12.498 -10.301 1.00 0.00 93 PRO A N 8
ATOM 13002 C CA . PRO A 1 93 ? 1.899 11.475 -10.621 1.00 0.00 93 PRO A CA 8
ATOM 13003 C C . PRO A 1 93 ? 2.180 10.784 -11.951 1.00 0.00 93 PRO A C 8
ATOM 13004 O O . PRO A 1 93 ? 2.829 11.351 -12.830 1.00 0.00 93 PRO A O 8
ATOM 13015 N N . ALA A 1 94 ? 1.687 9.558 -12.092 1.00 0.00 94 ALA A N 8
ATOM 13016 C CA . ALA A 1 94 ? 1.884 8.792 -13.316 1.00 0.00 94 ALA A CA 8
ATOM 13017 C C . ALA A 1 94 ? 1.102 7.483 -13.277 1.00 0.00 94 ALA A C 8
ATOM 13018 O O . ALA A 1 94 ? 1.327 6.639 -12.409 1.00 0.00 94 ALA A O 8
ATOM 13025 N N . THR A 1 95 ? 0.180 7.322 -14.221 1.00 0.00 95 THR A N 8
ATOM 13026 C CA . THR A 1 95 ? -0.637 6.117 -14.293 1.00 0.00 95 THR A CA 8
ATOM 13027 C C . THR A 1 95 ? -0.789 5.641 -15.733 1.00 0.00 95 THR A C 8
ATOM 13028 O O . THR A 1 95 ? -1.211 6.399 -16.606 1.00 0.00 95 THR A O 8
ATOM 13039 N N . SER A 1 96 ? -0.443 4.380 -15.974 1.00 0.00 96 SER A N 8
ATOM 13040 C CA . SER A 1 96 ? -0.539 3.804 -17.310 1.00 0.00 96 SER A CA 8
ATOM 13041 C C . SER A 1 96 ? -1.735 2.862 -17.412 1.00 0.00 96 SER A C 8
ATOM 13042 O O . SER A 1 96 ? -1.610 1.657 -17.193 1.00 0.00 96 SER A O 8
ATOM 13050 N N . ILE A 1 97 ? -2.893 3.422 -17.744 1.00 0.00 97 ILE A N 8
ATOM 13051 C CA . ILE A 1 97 ? -4.112 2.633 -17.876 1.00 0.00 97 ILE A CA 8
ATOM 13052 C C . ILE A 1 97 ? -4.346 2.220 -19.325 1.00 0.00 97 ILE A C 8
ATOM 13053 O O . ILE A 1 97 ? -3.916 2.904 -20.254 1.00 0.00 97 ILE A O 8
ATOM 13069 N N . VAL A 1 98 ? -5.031 1.096 -19.511 1.00 0.00 98 VAL A N 8
ATOM 13070 C CA . VAL A 1 98 ? -5.325 0.592 -20.847 1.00 0.00 98 VAL A CA 8
ATOM 13071 C C . VAL A 1 98 ? -6.820 0.357 -21.029 1.00 0.00 98 VAL A C 8
ATOM 13072 O O . VAL A 1 98 ? -7.444 0.925 -21.927 1.00 0.00 98 VAL A O 8
ATOM 13085 N N . HIS A 1 99 ? -7.391 -0.483 -20.171 1.00 0.00 99 HIS A N 8
ATOM 13086 C CA . HIS A 1 99 ? -8.815 -0.792 -20.237 1.00 0.00 99 HIS A CA 8
ATOM 13087 C C . HIS A 1 99 ? -9.429 -0.818 -18.840 1.00 0.00 99 HIS A C 8
ATOM 13088 O O . HIS A 1 99 ? -9.152 -1.716 -18.046 1.00 0.00 99 HIS A O 8
ATOM 13103 N N . SER A 1 100 ? -10.265 0.174 -18.549 1.00 0.00 100 SER A N 8
ATOM 13104 C CA . SER A 1 100 ? -10.916 0.267 -17.247 1.00 0.00 100 SER A CA 8
ATOM 13105 C C . SER A 1 100 ? -12.214 -0.534 -17.230 1.00 0.00 100 SER A C 8
ATOM 13106 O O . SER A 1 100 ? -13.295 0.008 -17.459 1.00 0.00 100 SER A O 8
ATOM 13114 N N . SER A 1 101 ? -12.098 -1.830 -16.956 1.00 0.00 101 SER A N 8
ATOM 13115 C CA . SER A 1 101 ? -13.261 -2.709 -16.912 1.00 0.00 101 SER A CA 8
ATOM 13116 C C . SER A 1 101 ? -13.396 -3.363 -15.540 1.00 0.00 101 SER A C 8
ATOM 13117 O O . SER A 1 101 ? -12.403 -3.749 -14.924 1.00 0.00 101 SER A O 8
ATOM 13125 N N . SER A 1 102 ? -14.633 -3.483 -15.068 1.00 0.00 102 SER A N 8
ATOM 13126 C CA . SER A 1 102 ? -14.899 -4.086 -13.768 1.00 0.00 102 SER A CA 8
ATOM 13127 C C . SER A 1 102 ? -15.295 -5.552 -13.920 1.00 0.00 102 SER A C 8
ATOM 13128 O O . SER A 1 102 ? -14.609 -6.446 -13.425 1.00 0.00 102 SER A O 8
ATOM 13136 N N . GLY A 1 103 ? -16.407 -5.790 -14.609 1.00 0.00 103 GLY A N 8
ATOM 13137 C CA . GLY A 1 103 ? -16.875 -7.148 -14.814 1.00 0.00 103 GLY A CA 8
ATOM 13138 C C . GLY A 1 103 ? -18.084 -7.480 -13.961 1.00 0.00 103 GLY A C 8
ATOM 13139 O O . GLY A 1 103 ? -18.064 -8.441 -13.192 1.00 0.00 103 GLY A O 8
ATOM 13143 N N . ASP A 1 104 ? -19.138 -6.683 -14.097 1.00 0.00 104 ASP A N 8
ATOM 13144 C CA . ASP A 1 104 ? -20.361 -6.896 -13.332 1.00 0.00 104 ASP A CA 8
ATOM 13145 C C . ASP A 1 104 ? -21.427 -7.572 -14.188 1.00 0.00 104 ASP A C 8
ATOM 13146 O O . ASP A 1 104 ? -22.292 -6.907 -14.759 1.00 0.00 104 ASP A O 8
ATOM 13155 N N . ILE A 1 105 ? -21.357 -8.896 -14.275 1.00 0.00 105 ILE A N 8
ATOM 13156 C CA . ILE A 1 105 ? -22.316 -9.662 -15.062 1.00 0.00 105 ILE A CA 8
ATOM 13157 C C . ILE A 1 105 ? -23.565 -9.982 -14.247 1.00 0.00 105 ILE A C 8
ATOM 13158 O O . ILE A 1 105 ? -23.514 -10.759 -13.293 1.00 0.00 105 ILE A O 8
ATOM 13174 N N . LEU A 1 106 ? -24.685 -9.380 -14.631 1.00 0.00 106 LEU A N 8
ATOM 13175 C CA . LEU A 1 106 ? -25.949 -9.603 -13.938 1.00 0.00 106 LEU A CA 8
ATOM 13176 C C . LEU A 1 106 ? -27.118 -9.589 -14.918 1.00 0.00 106 LEU A C 8
ATOM 13177 O O . LEU A 1 106 ? -27.405 -8.568 -15.542 1.00 0.00 106 LEU A O 8
ATOM 13193 N N . MET A 1 107 ? -27.789 -10.729 -15.047 1.00 0.00 107 MET A N 8
ATOM 13194 C CA . MET A 1 107 ? -28.929 -10.846 -15.948 1.00 0.00 107 MET A CA 8
ATOM 13195 C C . MET A 1 107 ? -29.900 -11.917 -15.460 1.00 0.00 107 MET A C 8
ATOM 13196 O O . MET A 1 107 ? -29.518 -13.070 -15.261 1.00 0.00 107 MET A O 8
ATOM 13210 N N . ILE A 1 108 ? -31.156 -11.527 -15.271 1.00 0.00 108 ILE A N 8
ATOM 13211 C CA . ILE A 1 108 ? -32.181 -12.454 -14.807 1.00 0.00 108 ILE A CA 8
ATOM 13212 C C . ILE A 1 108 ? -33.492 -12.245 -15.557 1.00 0.00 108 ILE A C 8
ATOM 13213 O O . ILE A 1 108 ? -34.010 -11.130 -15.624 1.00 0.00 108 ILE A O 8
ATOM 13229 N N . ASP A 1 109 ? -34.024 -13.325 -16.119 1.00 0.00 109 ASP A N 8
ATOM 13230 C CA . ASP A 1 109 ? -35.277 -13.260 -16.863 1.00 0.00 109 ASP A CA 8
ATOM 13231 C C . ASP A 1 109 ? -36.197 -14.415 -16.478 1.00 0.00 109 ASP A C 8
ATOM 13232 O O . ASP A 1 109 ? -35.961 -15.563 -16.859 1.00 0.00 109 ASP A O 8
ATOM 13241 N N . GLY A 1 1 ? -13.151 -1.692 -14.412 1.00 0.00 1 GLY A N 9
ATOM 13242 C CA . GLY A 1 1 ? -12.402 -2.902 -14.699 1.00 0.00 1 GLY A CA 9
ATOM 13243 C C . GLY A 1 1 ? -12.933 -4.105 -13.944 1.00 0.00 1 GLY A C 9
ATOM 13244 O O . GLY A 1 1 ? -13.501 -3.965 -12.861 1.00 0.00 1 GLY A O 9
ATOM 13248 N N . SER A 1 2 ? -12.748 -5.290 -14.517 1.00 0.00 2 SER A N 9
ATOM 13249 C CA . SER A 1 2 ? -13.217 -6.522 -13.893 1.00 0.00 2 SER A CA 9
ATOM 13250 C C . SER A 1 2 ? -12.054 -7.297 -13.279 1.00 0.00 2 SER A C 9
ATOM 13251 O O . SER A 1 2 ? -11.513 -8.216 -13.894 1.00 0.00 2 SER A O 9
ATOM 13259 N N . SER A 1 3 ? -11.676 -6.918 -12.063 1.00 0.00 3 SER A N 9
ATOM 13260 C CA . SER A 1 3 ? -10.575 -7.574 -11.366 1.00 0.00 3 SER A CA 9
ATOM 13261 C C . SER A 1 3 ? -11.092 -8.694 -10.467 1.00 0.00 3 SER A C 9
ATOM 13262 O O . SER A 1 3 ? -12.245 -8.680 -10.039 1.00 0.00 3 SER A O 9
ATOM 13270 N N . GLY A 1 4 ? -10.227 -9.664 -10.186 1.00 0.00 4 GLY A N 9
ATOM 13271 C CA . GLY A 1 4 ? -10.613 -10.779 -9.340 1.00 0.00 4 GLY A CA 9
ATOM 13272 C C . GLY A 1 4 ? -10.295 -10.535 -7.879 1.00 0.00 4 GLY A C 9
ATOM 13273 O O . GLY A 1 4 ? -9.348 -11.108 -7.339 1.00 0.00 4 GLY A O 9
ATOM 13277 N N . SER A 1 5 ? -11.086 -9.681 -7.237 1.00 0.00 5 SER A N 9
ATOM 13278 C CA . SER A 1 5 ? -10.880 -9.359 -5.829 1.00 0.00 5 SER A CA 9
ATOM 13279 C C . SER A 1 5 ? -11.379 -10.489 -4.934 1.00 0.00 5 SER A C 9
ATOM 13280 O O . SER A 1 5 ? -12.547 -10.518 -4.546 1.00 0.00 5 SER A O 9
ATOM 13288 N N . SER A 1 6 ? -10.486 -11.418 -4.611 1.00 0.00 6 SER A N 9
ATOM 13289 C CA . SER A 1 6 ? -10.835 -12.553 -3.765 1.00 0.00 6 SER A CA 9
ATOM 13290 C C . SER A 1 6 ? -10.648 -12.209 -2.290 1.00 0.00 6 SER A C 9
ATOM 13291 O O . SER A 1 6 ? -9.727 -11.481 -1.923 1.00 0.00 6 SER A O 9
ATOM 13299 N N . GLY A 1 7 ? -11.531 -12.740 -1.449 1.00 0.00 7 GLY A N 9
ATOM 13300 C CA . GLY A 1 7 ? -11.447 -12.478 -0.024 1.00 0.00 7 GLY A CA 9
ATOM 13301 C C . GLY A 1 7 ? -12.740 -12.793 0.701 1.00 0.00 7 GLY A C 9
ATOM 13302 O O . GLY A 1 7 ? -13.828 -12.565 0.171 1.00 0.00 7 GLY A O 9
ATOM 13306 N N . ARG A 1 8 ? -12.623 -13.322 1.915 1.00 0.00 8 ARG A N 9
ATOM 13307 C CA . ARG A 1 8 ? -13.793 -13.672 2.712 1.00 0.00 8 ARG A CA 9
ATOM 13308 C C . ARG A 1 8 ? -13.695 -13.075 4.112 1.00 0.00 8 ARG A C 9
ATOM 13309 O O . ARG A 1 8 ? -12.655 -12.540 4.499 1.00 0.00 8 ARG A O 9
ATOM 13330 N N . ASP A 1 9 ? -14.784 -13.170 4.868 1.00 0.00 9 ASP A N 9
ATOM 13331 C CA . ASP A 1 9 ? -14.821 -12.640 6.226 1.00 0.00 9 ASP A CA 9
ATOM 13332 C C . ASP A 1 9 ? -15.273 -13.709 7.214 1.00 0.00 9 ASP A C 9
ATOM 13333 O O . ASP A 1 9 ? -16.254 -14.414 6.976 1.00 0.00 9 ASP A O 9
ATOM 13342 N N . ARG A 1 10 ? -14.551 -13.826 8.324 1.00 0.00 10 ARG A N 9
ATOM 13343 C CA . ARG A 1 10 ? -14.877 -14.811 9.348 1.00 0.00 10 ARG A CA 9
ATOM 13344 C C . ARG A 1 10 ? -14.924 -14.165 10.729 1.00 0.00 10 ARG A C 9
ATOM 13345 O O . ARG A 1 10 ? -14.314 -14.659 11.677 1.00 0.00 10 ARG A O 9
ATOM 13366 N N . SER A 1 11 ? -15.651 -13.058 10.835 1.00 0.00 11 SER A N 9
ATOM 13367 C CA . SER A 1 11 ? -15.774 -12.341 12.099 1.00 0.00 11 SER A CA 9
ATOM 13368 C C . SER A 1 11 ? -14.412 -11.850 12.579 1.00 0.00 11 SER A C 9
ATOM 13369 O O . SER A 1 11 ? -14.084 -11.949 13.762 1.00 0.00 11 SER A O 9
ATOM 13377 N N . THR A 1 12 ? -13.620 -11.320 11.652 1.00 0.00 12 THR A N 9
ATOM 13378 C CA . THR A 1 12 ? -12.293 -10.814 11.979 1.00 0.00 12 THR A CA 9
ATOM 13379 C C . THR A 1 12 ? -11.973 -9.555 11.181 1.00 0.00 12 THR A C 9
ATOM 13380 O O . THR A 1 12 ? -11.876 -9.595 9.954 1.00 0.00 12 THR A O 9
ATOM 13391 N N . ILE A 1 13 ? -11.808 -8.440 11.884 1.00 0.00 13 ILE A N 9
ATOM 13392 C CA . ILE A 1 13 ? -11.497 -7.170 11.240 1.00 0.00 13 ILE A CA 9
ATOM 13393 C C . ILE A 1 13 ? -10.077 -6.720 11.570 1.00 0.00 13 ILE A C 9
ATOM 13394 O O . ILE A 1 13 ? -9.494 -7.152 12.563 1.00 0.00 13 ILE A O 9
ATOM 13410 N N . ALA A 1 14 ? -9.529 -5.849 10.730 1.00 0.00 14 ALA A N 9
ATOM 13411 C CA . ALA A 1 14 ? -8.179 -5.337 10.934 1.00 0.00 14 ALA A CA 9
ATOM 13412 C C . ALA A 1 14 ? -8.167 -3.812 10.949 1.00 0.00 14 ALA A C 9
ATOM 13413 O O . ALA A 1 14 ? -8.893 -3.169 10.191 1.00 0.00 14 ALA A O 9
ATOM 13420 N N . ARG A 1 15 ? -7.338 -3.240 11.816 1.00 0.00 15 ARG A N 9
ATOM 13421 C CA . ARG A 1 15 ? -7.234 -1.790 11.930 1.00 0.00 15 ARG A CA 9
ATOM 13422 C C . ARG A 1 15 ? -5.939 -1.287 11.297 1.00 0.00 15 ARG A C 9
ATOM 13423 O O . ARG A 1 15 ? -4.870 -1.365 11.903 1.00 0.00 15 ARG A O 9
ATOM 13444 N N . ILE A 1 16 ? -6.045 -0.772 10.077 1.00 0.00 16 ILE A N 9
ATOM 13445 C CA . ILE A 1 16 ? -4.884 -0.257 9.363 1.00 0.00 16 ILE A CA 9
ATOM 13446 C C . ILE A 1 16 ? -4.916 1.266 9.288 1.00 0.00 16 ILE A C 9
ATOM 13447 O O . ILE A 1 16 ? -5.853 1.850 8.743 1.00 0.00 16 ILE A O 9
ATOM 13463 N N . GLN A 1 17 ? -3.887 1.902 9.837 1.00 0.00 17 GLN A N 9
ATOM 13464 C CA . GLN A 1 17 ? -3.797 3.358 9.831 1.00 0.00 17 GLN A CA 9
ATOM 13465 C C . GLN A 1 17 ? -2.958 3.847 8.655 1.00 0.00 17 GLN A C 9
ATOM 13466 O O . GLN A 1 17 ? -1.898 3.292 8.362 1.00 0.00 17 GLN A O 9
ATOM 13480 N N . PHE A 1 18 ? -3.438 4.889 7.984 1.00 0.00 18 PHE A N 9
ATOM 13481 C CA . PHE A 1 18 ? -2.732 5.452 6.839 1.00 0.00 18 PHE A CA 9
ATOM 13482 C C . PHE A 1 18 ? -2.281 6.881 7.127 1.00 0.00 18 PHE A C 9
ATOM 13483 O O . PHE A 1 18 ? -3.098 7.799 7.196 1.00 0.00 18 PHE A O 9
ATOM 13500 N N . ARG A 1 19 ? -0.975 7.060 7.295 1.00 0.00 19 ARG A N 9
ATOM 13501 C CA . ARG A 1 19 ? -0.415 8.376 7.577 1.00 0.00 19 ARG A CA 9
ATOM 13502 C C . ARG A 1 19 ? 0.011 9.074 6.289 1.00 0.00 19 ARG A C 9
ATOM 13503 O O . ARG A 1 19 ? 0.628 8.464 5.414 1.00 0.00 19 ARG A O 9
ATOM 13524 N N . LEU A 1 20 ? -0.322 10.355 6.178 1.00 0.00 20 LEU A N 9
ATOM 13525 C CA . LEU A 1 20 ? 0.025 11.136 4.996 1.00 0.00 20 LEU A CA 9
ATOM 13526 C C . LEU A 1 20 ? 1.087 12.180 5.326 1.00 0.00 20 LEU A C 9
ATOM 13527 O O . LEU A 1 20 ? 1.198 12.652 6.457 1.00 0.00 20 LEU A O 9
ATOM 13543 N N . PRO A 1 21 ? 1.886 12.552 4.314 1.00 0.00 21 PRO A N 9
ATOM 13544 C CA . PRO A 1 21 ? 2.951 13.546 4.472 1.00 0.00 21 PRO A CA 9
ATOM 13545 C C . PRO A 1 21 ? 2.404 14.953 4.687 1.00 0.00 21 PRO A C 9
ATOM 13546 O O . PRO A 1 21 ? 3.135 15.859 5.089 1.00 0.00 21 PRO A O 9
ATOM 13557 N N . ASP A 1 22 ? 1.116 15.130 4.416 1.00 0.00 22 ASP A N 9
ATOM 13558 C CA . ASP A 1 22 ? 0.470 16.427 4.582 1.00 0.00 22 ASP A CA 9
ATOM 13559 C C . ASP A 1 22 ? 0.204 16.717 6.056 1.00 0.00 22 ASP A C 9
ATOM 13560 O O . ASP A 1 22 ? 0.403 17.838 6.523 1.00 0.00 22 ASP A O 9
ATOM 13569 N N . GLY A 1 23 ? -0.248 15.700 6.782 1.00 0.00 23 GLY A N 9
ATOM 13570 C CA . GLY A 1 23 ? -0.534 15.867 8.195 1.00 0.00 23 GLY A CA 9
ATOM 13571 C C . GLY A 1 23 ? -1.708 15.024 8.652 1.00 0.00 23 GLY A C 9
ATOM 13572 O O . GLY A 1 23 ? -1.689 14.462 9.747 1.00 0.00 23 GLY A O 9
ATOM 13576 N N . SER A 1 24 ? -2.735 14.937 7.812 1.00 0.00 24 SER A N 9
ATOM 13577 C CA . SER A 1 24 ? -3.926 14.161 8.138 1.00 0.00 24 SER A CA 9
ATOM 13578 C C . SER A 1 24 ? -3.677 12.670 7.929 1.00 0.00 24 SER A C 9
ATOM 13579 O O . SER A 1 24 ? -2.623 12.269 7.436 1.00 0.00 24 SER A O 9
ATOM 13587 N N . SER A 1 25 ? -4.655 11.854 8.308 1.00 0.00 25 SER A N 9
ATOM 13588 C CA . SER A 1 25 ? -4.542 10.407 8.166 1.00 0.00 25 SER A CA 9
ATOM 13589 C C . SER A 1 25 ? -5.922 9.756 8.123 1.00 0.00 25 SER A C 9
ATOM 13590 O O . SER A 1 25 ? -6.920 10.364 8.512 1.00 0.00 25 SER A O 9
ATOM 13598 N N . PHE A 1 26 ? -5.969 8.516 7.647 1.00 0.00 26 PHE A N 9
ATOM 13599 C CA . PHE A 1 26 ? -7.225 7.782 7.552 1.00 0.00 26 PHE A CA 9
ATOM 13600 C C . PHE A 1 26 ? -7.019 6.307 7.883 1.00 0.00 26 PHE A C 9
ATOM 13601 O O . PHE A 1 26 ? -5.999 5.715 7.529 1.00 0.00 26 PHE A O 9
ATOM 13618 N N . THR A 1 27 ? -7.995 5.718 8.567 1.00 0.00 27 THR A N 9
ATOM 13619 C CA . THR A 1 27 ? -7.922 4.313 8.949 1.00 0.00 27 THR A CA 9
ATOM 13620 C C . THR A 1 27 ? -9.153 3.549 8.474 1.00 0.00 27 THR A C 9
ATOM 13621 O O . THR A 1 27 ? -10.250 3.735 8.998 1.00 0.00 27 THR A O 9
ATOM 13632 N N . ASN A 1 28 ? -8.962 2.688 7.480 1.00 0.00 28 ASN A N 9
ATOM 13633 C CA . ASN A 1 28 ? -10.058 1.896 6.935 1.00 0.00 28 ASN A CA 9
ATOM 13634 C C . ASN A 1 28 ? -10.159 0.548 7.642 1.00 0.00 28 ASN A C 9
ATOM 13635 O O . ASN A 1 28 ? -9.311 0.204 8.466 1.00 0.00 28 ASN A O 9
ATOM 13646 N N . GLN A 1 29 ? -11.200 -0.210 7.314 1.00 0.00 29 GLN A N 9
ATOM 13647 C CA . GLN A 1 29 ? -11.411 -1.520 7.919 1.00 0.00 29 GLN A CA 9
ATOM 13648 C C . GLN A 1 29 ? -11.229 -2.631 6.889 1.00 0.00 29 GLN A C 9
ATOM 13649 O O . GLN A 1 29 ? -11.811 -2.587 5.805 1.00 0.00 29 GLN A O 9
ATOM 13663 N N . PHE A 1 30 ? -10.418 -3.625 7.235 1.00 0.00 30 PHE A N 9
ATOM 13664 C CA . PHE A 1 30 ? -10.159 -4.747 6.340 1.00 0.00 30 PHE A CA 9
ATOM 13665 C C . PHE A 1 30 ? -10.134 -6.063 7.111 1.00 0.00 30 PHE A C 9
ATOM 13666 O O . PHE A 1 30 ? -9.751 -6.120 8.280 1.00 0.00 30 PHE A O 9
ATOM 13683 N N . PRO A 1 31 ? -10.553 -7.148 6.442 1.00 0.00 31 PRO A N 9
ATOM 13684 C CA . PRO A 1 31 ? -10.588 -8.484 7.044 1.00 0.00 31 PRO A CA 9
ATOM 13685 C C . PRO A 1 31 ? -9.192 -9.050 7.283 1.00 0.00 31 PRO A C 9
ATOM 13686 O O . PRO A 1 31 ? -8.369 -9.102 6.369 1.00 0.00 31 PRO A O 9
ATOM 13697 N N . SER A 1 32 ? -8.933 -9.472 8.516 1.00 0.00 32 SER A N 9
ATOM 13698 C CA . SER A 1 32 ? -7.635 -10.031 8.875 1.00 0.00 32 SER A CA 9
ATOM 13699 C C . SER A 1 32 ? -7.052 -10.838 7.719 1.00 0.00 32 SER A C 9
ATOM 13700 O O . SER A 1 32 ? -5.840 -10.849 7.504 1.00 0.00 32 SER A O 9
ATOM 13708 N N . ASP A 1 33 ? -7.924 -11.513 6.979 1.00 0.00 33 ASP A N 9
ATOM 13709 C CA . ASP A 1 33 ? -7.498 -12.323 5.844 1.00 0.00 33 ASP A CA 9
ATOM 13710 C C . ASP A 1 33 ? -6.933 -11.445 4.731 1.00 0.00 33 ASP A C 9
ATOM 13711 O O . ASP A 1 33 ? -5.875 -11.735 4.175 1.00 0.00 33 ASP A O 9
ATOM 13720 N N . ALA A 1 34 ? -7.648 -10.371 4.411 1.00 0.00 34 ALA A N 9
ATOM 13721 C CA . ALA A 1 34 ? -7.218 -9.450 3.366 1.00 0.00 34 ALA A CA 9
ATOM 13722 C C . ALA A 1 34 ? -5.720 -9.178 3.457 1.00 0.00 34 ALA A C 9
ATOM 13723 O O . ALA A 1 34 ? -5.206 -8.739 4.486 1.00 0.00 34 ALA A O 9
ATOM 13730 N N . PRO A 1 35 ? -5.001 -9.444 2.357 1.00 0.00 35 PRO A N 9
ATOM 13731 C CA . PRO A 1 35 ? -3.552 -9.235 2.288 1.00 0.00 35 PRO A CA 9
ATOM 13732 C C . PRO A 1 35 ? -3.179 -7.756 2.293 1.00 0.00 35 PRO A C 9
ATOM 13733 O O . PRO A 1 35 ? -3.931 -6.914 1.801 1.00 0.00 35 PRO A O 9
ATOM 13744 N N . LEU A 1 36 ? -2.013 -7.447 2.850 1.00 0.00 36 LEU A N 9
ATOM 13745 C CA . LEU A 1 36 ? -1.540 -6.069 2.919 1.00 0.00 36 LEU A CA 9
ATOM 13746 C C . LEU A 1 36 ? -1.958 -5.287 1.677 1.00 0.00 36 LEU A C 9
ATOM 13747 O O . LEU A 1 36 ? -2.413 -4.148 1.775 1.00 0.00 36 LEU A O 9
ATOM 13763 N N . GLU A 1 37 ? -1.803 -5.909 0.513 1.00 0.00 37 GLU A N 9
ATOM 13764 C CA . GLU A 1 37 ? -2.166 -5.271 -0.747 1.00 0.00 37 GLU A CA 9
ATOM 13765 C C . GLU A 1 37 ? -3.480 -4.506 -0.611 1.00 0.00 37 GLU A C 9
ATOM 13766 O O . GLU A 1 37 ? -3.546 -3.311 -0.895 1.00 0.00 37 GLU A O 9
ATOM 13778 N N . GLU A 1 38 ? -4.522 -5.206 -0.175 1.00 0.00 38 GLU A N 9
ATOM 13779 C CA . GLU A 1 38 ? -5.835 -4.594 -0.002 1.00 0.00 38 GLU A CA 9
ATOM 13780 C C . GLU A 1 38 ? -5.709 -3.204 0.616 1.00 0.00 38 GLU A C 9
ATOM 13781 O O . GLU A 1 38 ? -6.327 -2.248 0.149 1.00 0.00 38 GLU A O 9
ATOM 13793 N N . ALA A 1 39 ? -4.905 -3.102 1.669 1.00 0.00 39 ALA A N 9
ATOM 13794 C CA . ALA A 1 39 ? -4.697 -1.830 2.350 1.00 0.00 39 ALA A CA 9
ATOM 13795 C C . ALA A 1 39 ? -4.134 -0.782 1.397 1.00 0.00 39 ALA A C 9
ATOM 13796 O O . ALA A 1 39 ? -4.600 0.357 1.366 1.00 0.00 39 ALA A O 9
ATOM 13803 N N . ARG A 1 40 ? -3.129 -1.174 0.621 1.00 0.00 40 ARG A N 9
ATOM 13804 C CA . ARG A 1 40 ? -2.501 -0.268 -0.332 1.00 0.00 40 ARG A CA 9
ATOM 13805 C C . ARG A 1 40 ? -3.513 0.226 -1.362 1.00 0.00 40 ARG A C 9
ATOM 13806 O O . ARG A 1 40 ? -3.564 1.415 -1.674 1.00 0.00 40 ARG A O 9
ATOM 13827 N N . GLN A 1 41 ? -4.315 -0.696 -1.884 1.00 0.00 41 GLN A N 9
ATOM 13828 C CA . GLN A 1 41 ? -5.325 -0.354 -2.879 1.00 0.00 41 GLN A CA 9
ATOM 13829 C C . GLN A 1 41 ? -6.197 0.799 -2.395 1.00 0.00 41 GLN A C 9
ATOM 13830 O O . GLN A 1 41 ? -6.257 1.854 -3.028 1.00 0.00 41 GLN A O 9
ATOM 13844 N N . PHE A 1 42 ? -6.873 0.592 -1.270 1.00 0.00 42 PHE A N 9
ATOM 13845 C CA . PHE A 1 42 ? -7.744 1.614 -0.702 1.00 0.00 42 PHE A CA 9
ATOM 13846 C C . PHE A 1 42 ? -7.044 2.970 -0.672 1.00 0.00 42 PHE A C 9
ATOM 13847 O O . PHE A 1 42 ? -7.496 3.927 -1.301 1.00 0.00 42 PHE A O 9
ATOM 13864 N N . ALA A 1 43 ? -5.939 3.043 0.063 1.00 0.00 43 ALA A N 9
ATOM 13865 C CA . ALA A 1 43 ? -5.176 4.279 0.173 1.00 0.00 43 ALA A CA 9
ATOM 13866 C C . ALA A 1 43 ? -5.043 4.965 -1.182 1.00 0.00 43 ALA A C 9
ATOM 13867 O O . ALA A 1 43 ? -5.178 6.184 -1.287 1.00 0.00 43 ALA A O 9
ATOM 13874 N N . ALA A 1 44 ? -4.775 4.175 -2.216 1.00 0.00 44 ALA A N 9
ATOM 13875 C CA . ALA A 1 44 ? -4.625 4.707 -3.565 1.00 0.00 44 ALA A CA 9
ATOM 13876 C C . ALA A 1 44 ? -5.887 5.438 -4.011 1.00 0.00 44 ALA A C 9
ATOM 13877 O O . ALA A 1 44 ? -5.814 6.461 -4.690 1.00 0.00 44 ALA A O 9
ATOM 13884 N N . GLN A 1 45 ? -7.042 4.904 -3.625 1.00 0.00 45 GLN A N 9
ATOM 13885 C CA . GLN A 1 45 ? -8.319 5.506 -3.987 1.00 0.00 45 GLN A CA 9
ATOM 13886 C C . GLN A 1 45 ? -8.582 6.762 -3.163 1.00 0.00 45 GLN A C 9
ATOM 13887 O O . GLN A 1 45 ? -9.125 7.747 -3.667 1.00 0.00 45 GLN A O 9
ATOM 13901 N N . THR A 1 46 ? -8.194 6.723 -1.892 1.00 0.00 46 THR A N 9
ATOM 13902 C CA . THR A 1 46 ? -8.389 7.857 -0.998 1.00 0.00 46 THR A CA 9
ATOM 13903 C C . THR A 1 46 ? -7.571 9.061 -1.449 1.00 0.00 46 THR A C 9
ATOM 13904 O O . THR A 1 46 ? -8.095 10.167 -1.579 1.00 0.00 46 THR A O 9
ATOM 13915 N N . VAL A 1 47 ? -6.282 8.838 -1.688 1.00 0.00 47 VAL A N 9
ATOM 13916 C CA . VAL A 1 47 ? -5.391 9.905 -2.128 1.00 0.00 47 VAL A CA 9
ATOM 13917 C C . VAL A 1 47 ? -5.463 10.094 -3.639 1.00 0.00 47 VAL A C 9
ATOM 13918 O O . VAL A 1 47 ? -5.188 11.177 -4.154 1.00 0.00 47 VAL A O 9
ATOM 13931 N N . GLY A 1 48 ? -5.836 9.031 -4.346 1.00 0.00 48 GLY A N 9
ATOM 13932 C CA . GLY A 1 48 ? -5.939 9.101 -5.792 1.00 0.00 48 GLY A CA 9
ATOM 13933 C C . GLY A 1 48 ? -4.609 9.406 -6.453 1.00 0.00 48 GLY A C 9
ATOM 13934 O O . GLY A 1 48 ? -3.551 9.122 -5.894 1.00 0.00 48 GLY A O 9
ATOM 13938 N N . ASN A 1 49 ? -4.664 9.985 -7.648 1.00 0.00 49 ASN A N 9
ATOM 13939 C CA . ASN A 1 49 ? -3.454 10.328 -8.387 1.00 0.00 49 ASN A CA 9
ATOM 13940 C C . ASN A 1 49 ? -2.868 11.646 -7.891 1.00 0.00 49 ASN A C 9
ATOM 13941 O O . ASN A 1 49 ? -2.504 12.515 -8.684 1.00 0.00 49 ASN A O 9
ATOM 13952 N N . THR A 1 50 ? -2.777 11.787 -6.572 1.00 0.00 50 THR A N 9
ATOM 13953 C CA . THR A 1 50 ? -2.236 12.998 -5.968 1.00 0.00 50 THR A CA 9
ATOM 13954 C C . THR A 1 50 ? -0.732 12.879 -5.751 1.00 0.00 50 THR A C 9
ATOM 13955 O O . THR A 1 50 ? 0.036 13.748 -6.164 1.00 0.00 50 THR A O 9
ATOM 13966 N N . TYR A 1 51 ? -0.317 11.797 -5.100 1.00 0.00 51 TYR A N 9
ATOM 13967 C CA . TYR A 1 51 ? 1.096 11.565 -4.826 1.00 0.00 51 TYR A CA 9
ATOM 13968 C C . TYR A 1 51 ? 1.750 10.783 -5.962 1.00 0.00 51 TYR A C 9
ATOM 13969 O O . TYR A 1 51 ? 2.830 11.136 -6.432 1.00 0.00 51 TYR A O 9
ATOM 13987 N N . GLY A 1 52 ? 1.085 9.717 -6.397 1.00 0.00 52 GLY A N 9
ATOM 13988 C CA . GLY A 1 52 ? 1.615 8.901 -7.474 1.00 0.00 52 GLY A CA 9
ATOM 13989 C C . GLY A 1 52 ? 1.845 7.463 -7.053 1.00 0.00 52 GLY A C 9
ATOM 13990 O O . GLY A 1 52 ? 0.992 6.854 -6.409 1.00 0.00 52 GLY A O 9
ATOM 13994 N N . ASN A 1 53 ? 3.001 6.919 -7.418 1.00 0.00 53 ASN A N 9
ATOM 13995 C CA . ASN A 1 53 ? 3.339 5.542 -7.076 1.00 0.00 53 ASN A CA 9
ATOM 13996 C C . ASN A 1 53 ? 3.899 5.456 -5.659 1.00 0.00 53 ASN A C 9
ATOM 13997 O O . ASN A 1 53 ? 4.892 4.770 -5.413 1.00 0.00 53 ASN A O 9
ATOM 14008 N N . PHE A 1 54 ? 3.256 6.156 -4.731 1.00 0.00 54 PHE A N 9
ATOM 14009 C CA . PHE A 1 54 ? 3.689 6.160 -3.339 1.00 0.00 54 PHE A CA 9
ATOM 14010 C C . PHE A 1 54 ? 3.933 4.738 -2.842 1.00 0.00 54 PHE A C 9
ATOM 14011 O O . PHE A 1 54 ? 3.620 3.766 -3.529 1.00 0.00 54 PHE A O 9
ATOM 14028 N N . SER A 1 55 ? 4.495 4.625 -1.642 1.00 0.00 55 SER A N 9
ATOM 14029 C CA . SER A 1 55 ? 4.785 3.323 -1.054 1.00 0.00 55 SER A CA 9
ATOM 14030 C C . SER A 1 55 ? 4.260 3.243 0.376 1.00 0.00 55 SER A C 9
ATOM 14031 O O . SER A 1 55 ? 3.803 4.240 0.938 1.00 0.00 55 SER A O 9
ATOM 14039 N N . LEU A 1 56 ? 4.330 2.052 0.960 1.00 0.00 56 LEU A N 9
ATOM 14040 C CA . LEU A 1 56 ? 3.862 1.841 2.326 1.00 0.00 56 LEU A CA 9
ATOM 14041 C C . LEU A 1 56 ? 4.955 1.214 3.185 1.00 0.00 56 LEU A C 9
ATOM 14042 O O . LEU A 1 56 ? 5.710 0.360 2.721 1.00 0.00 56 LEU A O 9
ATOM 14058 N N . ALA A 1 57 ? 5.033 1.642 4.440 1.00 0.00 57 ALA A N 9
ATOM 14059 C CA . ALA A 1 57 ? 6.030 1.119 5.366 1.00 0.00 57 ALA A CA 9
ATOM 14060 C C . ALA A 1 57 ? 5.537 1.198 6.807 1.00 0.00 57 ALA A C 9
ATOM 14061 O O . ALA A 1 57 ? 4.466 1.742 7.079 1.00 0.00 57 ALA A O 9
ATOM 14068 N N . THR A 1 58 ? 6.324 0.650 7.727 1.00 0.00 58 THR A N 9
ATOM 14069 C CA . THR A 1 58 ? 5.967 0.656 9.140 1.00 0.00 58 THR A CA 9
ATOM 14070 C C . THR A 1 58 ? 6.330 1.984 9.794 1.00 0.00 58 THR A C 9
ATOM 14071 O O . THR A 1 58 ? 6.796 2.907 9.127 1.00 0.00 58 THR A O 9
ATOM 14082 N N . MET A 1 59 ? 6.114 2.074 11.102 1.00 0.00 59 MET A N 9
ATOM 14083 C CA . MET A 1 59 ? 6.421 3.290 11.845 1.00 0.00 59 MET A CA 9
ATOM 14084 C C . MET A 1 59 ? 7.467 3.019 12.923 1.00 0.00 59 MET A C 9
ATOM 14085 O O . MET A 1 59 ? 8.466 3.731 13.025 1.00 0.00 59 MET A O 9
ATOM 14099 N N . PHE A 1 60 ? 7.230 1.986 13.725 1.00 0.00 60 PHE A N 9
ATOM 14100 C CA . PHE A 1 60 ? 8.151 1.622 14.795 1.00 0.00 60 PHE A CA 9
ATOM 14101 C C . PHE A 1 60 ? 9.460 1.084 14.227 1.00 0.00 60 PHE A C 9
ATOM 14102 O O . PHE A 1 60 ? 10.514 1.713 14.322 1.00 0.00 60 PHE A O 9
ATOM 14119 N N . PRO A 1 61 ? 9.394 -0.111 13.620 1.00 0.00 61 PRO A N 9
ATOM 14120 C CA . PRO A 1 61 ? 10.565 -0.762 13.024 1.00 0.00 61 PRO A CA 9
ATOM 14121 C C . PRO A 1 61 ? 11.052 -0.043 11.771 1.00 0.00 61 PRO A C 9
ATOM 14122 O O . PRO A 1 61 ? 12.109 -0.368 11.229 1.00 0.00 61 PRO A O 9
ATOM 14133 N N . ARG A 1 62 ? 10.275 0.934 11.315 1.00 0.00 62 ARG A N 9
ATOM 14134 C CA . ARG A 1 62 ? 10.628 1.698 10.125 1.00 0.00 62 ARG A CA 9
ATOM 14135 C C . ARG A 1 62 ? 11.292 0.804 9.082 1.00 0.00 62 ARG A C 9
ATOM 14136 O O . ARG A 1 62 ? 12.377 1.111 8.586 1.00 0.00 62 ARG A O 9
ATOM 14157 N N . ARG A 1 63 ? 10.635 -0.304 8.755 1.00 0.00 63 ARG A N 9
ATOM 14158 C CA . ARG A 1 63 ? 11.162 -1.243 7.772 1.00 0.00 63 ARG A CA 9
ATOM 14159 C C . ARG A 1 63 ? 10.258 -1.311 6.545 1.00 0.00 63 ARG A C 9
ATOM 14160 O O . ARG A 1 63 ? 9.037 -1.403 6.667 1.00 0.00 63 ARG A O 9
ATOM 14181 N N . GLU A 1 64 ? 10.867 -1.264 5.364 1.00 0.00 64 GLU A N 9
ATOM 14182 C CA . GLU A 1 64 ? 10.116 -1.319 4.116 1.00 0.00 64 GLU A CA 9
ATOM 14183 C C . GLU A 1 64 ? 9.605 -2.733 3.850 1.00 0.00 64 GLU A C 9
ATOM 14184 O O . GLU A 1 64 ? 10.311 -3.714 4.083 1.00 0.00 64 GLU A O 9
ATOM 14196 N N . PHE A 1 65 ? 8.373 -2.828 3.361 1.00 0.00 65 PHE A N 9
ATOM 14197 C CA . PHE A 1 65 ? 7.766 -4.120 3.064 1.00 0.00 65 PHE A CA 9
ATOM 14198 C C . PHE A 1 65 ? 8.358 -4.720 1.792 1.00 0.00 65 PHE A C 9
ATOM 14199 O O . PHE A 1 65 ? 9.123 -4.068 1.081 1.00 0.00 65 PHE A O 9
ATOM 14216 N N . THR A 1 66 ? 7.998 -5.969 1.511 1.00 0.00 66 THR A N 9
ATOM 14217 C CA . THR A 1 66 ? 8.494 -6.659 0.327 1.00 0.00 66 THR A CA 9
ATOM 14218 C C . THR A 1 66 ? 7.344 -7.145 -0.548 1.00 0.00 66 THR A C 9
ATOM 14219 O O . THR A 1 66 ? 6.180 -7.077 -0.153 1.00 0.00 66 THR A O 9
ATOM 14230 N N . ARG A 1 67 ? 7.678 -7.636 -1.737 1.00 0.00 67 ARG A N 9
ATOM 14231 C CA . ARG A 1 67 ? 6.672 -8.133 -2.668 1.00 0.00 67 ARG A CA 9
ATOM 14232 C C . ARG A 1 67 ? 5.877 -9.279 -2.048 1.00 0.00 67 ARG A C 9
ATOM 14233 O O . ARG A 1 67 ? 4.647 -9.283 -2.084 1.00 0.00 67 ARG A O 9
ATOM 14254 N N . GLU A 1 68 ? 6.589 -10.248 -1.482 1.00 0.00 68 GLU A N 9
ATOM 14255 C CA . GLU A 1 68 ? 5.949 -11.399 -0.857 1.00 0.00 68 GLU A CA 9
ATOM 14256 C C . GLU A 1 68 ? 5.031 -10.960 0.281 1.00 0.00 68 GLU A C 9
ATOM 14257 O O . GLU A 1 68 ? 3.937 -11.497 0.453 1.00 0.00 68 GLU A O 9
ATOM 14269 N N . ASP A 1 69 ? 5.486 -9.981 1.055 1.00 0.00 69 ASP A N 9
ATOM 14270 C CA . ASP A 1 69 ? 4.707 -9.468 2.176 1.00 0.00 69 ASP A CA 9
ATOM 14271 C C . ASP A 1 69 ? 3.273 -9.169 1.750 1.00 0.00 69 ASP A C 9
ATOM 14272 O O . ASP A 1 69 ? 2.320 -9.574 2.415 1.00 0.00 69 ASP A O 9
ATOM 14281 N N . TYR A 1 70 ? 3.128 -8.457 0.638 1.00 0.00 70 TYR A N 9
ATOM 14282 C CA . TYR A 1 70 ? 1.811 -8.100 0.125 1.00 0.00 70 TYR A CA 9
ATOM 14283 C C . TYR A 1 70 ? 0.974 -9.347 -0.141 1.00 0.00 70 TYR A C 9
ATOM 14284 O O . TYR A 1 70 ? -0.256 -9.296 -0.141 1.00 0.00 70 TYR A O 9
ATOM 14302 N N . LYS A 1 71 ? 1.650 -10.468 -0.368 1.00 0.00 71 LYS A N 9
ATOM 14303 C CA . LYS A 1 71 ? 0.972 -11.731 -0.634 1.00 0.00 71 LYS A CA 9
ATOM 14304 C C . LYS A 1 71 ? 0.546 -12.405 0.667 1.00 0.00 71 LYS A C 9
ATOM 14305 O O . LYS A 1 71 ? -0.385 -13.210 0.685 1.00 0.00 71 LYS A O 9
ATOM 14324 N N . ARG A 1 72 ? 1.233 -12.069 1.754 1.00 0.00 72 ARG A N 9
ATOM 14325 C CA . ARG A 1 72 ? 0.926 -12.641 3.060 1.00 0.00 72 ARG A CA 9
ATOM 14326 C C . ARG A 1 72 ? -0.218 -11.885 3.729 1.00 0.00 72 ARG A C 9
ATOM 14327 O O . ARG A 1 72 ? -0.173 -10.662 3.863 1.00 0.00 72 ARG A O 9
ATOM 14348 N N . ARG A 1 73 ? -1.243 -12.622 4.147 1.00 0.00 73 ARG A N 9
ATOM 14349 C CA . ARG A 1 73 ? -2.399 -12.021 4.800 1.00 0.00 73 ARG A CA 9
ATOM 14350 C C . ARG A 1 73 ? -1.962 -11.030 5.875 1.00 0.00 73 ARG A C 9
ATOM 14351 O O . ARG A 1 73 ? -0.901 -11.183 6.481 1.00 0.00 73 ARG A O 9
ATOM 14372 N N . LEU A 1 74 ? -2.786 -10.014 6.106 1.00 0.00 74 LEU A N 9
ATOM 14373 C CA . LEU A 1 74 ? -2.485 -8.996 7.107 1.00 0.00 74 LEU A CA 9
ATOM 14374 C C . LEU A 1 74 ? -2.125 -9.638 8.443 1.00 0.00 74 LEU A C 9
ATOM 14375 O O . LEU A 1 74 ? -1.011 -9.474 8.942 1.00 0.00 74 LEU A O 9
ATOM 14391 N N . LEU A 1 75 ? -3.074 -10.369 9.017 1.00 0.00 75 LEU A N 9
ATOM 14392 C CA . LEU A 1 75 ? -2.856 -11.038 10.295 1.00 0.00 75 LEU A CA 9
ATOM 14393 C C . LEU A 1 75 ? -1.529 -11.791 10.297 1.00 0.00 75 LEU A C 9
ATOM 14394 O O . LEU A 1 75 ? -0.927 -12.006 11.349 1.00 0.00 75 LEU A O 9
ATOM 14410 N N . ASP A 1 76 ? -1.079 -12.188 9.112 1.00 0.00 76 ASP A N 9
ATOM 14411 C CA . ASP A 1 76 ? 0.178 -12.914 8.975 1.00 0.00 76 ASP A CA 9
ATOM 14412 C C . ASP A 1 76 ? 1.366 -12.006 9.280 1.00 0.00 76 ASP A C 9
ATOM 14413 O O . ASP A 1 76 ? 2.367 -12.445 9.847 1.00 0.00 76 ASP A O 9
ATOM 14422 N N . LEU A 1 77 ? 1.248 -10.739 8.900 1.00 0.00 77 LEU A N 9
ATOM 14423 C CA . LEU A 1 77 ? 2.313 -9.769 9.131 1.00 0.00 77 LEU A CA 9
ATOM 14424 C C . LEU A 1 77 ? 2.125 -9.063 10.471 1.00 0.00 77 LEU A C 9
ATOM 14425 O O . LEU A 1 77 ? 2.669 -7.983 10.695 1.00 0.00 77 LEU A O 9
ATOM 14441 N N . GLU A 1 78 ? 1.352 -9.683 11.357 1.00 0.00 78 GLU A N 9
ATOM 14442 C CA . GLU A 1 78 ? 1.094 -9.115 12.675 1.00 0.00 78 GLU A CA 9
ATOM 14443 C C . GLU A 1 78 ? 0.309 -7.811 12.560 1.00 0.00 78 GLU A C 9
ATOM 14444 O O . GLU A 1 78 ? 0.462 -6.906 13.382 1.00 0.00 78 GLU A O 9
ATOM 14456 N N . LEU A 1 79 ? -0.532 -7.721 11.536 1.00 0.00 79 LEU A N 9
ATOM 14457 C CA . LEU A 1 79 ? -1.341 -6.528 11.312 1.00 0.00 79 LEU A CA 9
ATOM 14458 C C . LEU A 1 79 ? -2.823 -6.832 11.507 1.00 0.00 79 LEU A C 9
ATOM 14459 O O . LEU A 1 79 ? -3.685 -6.117 10.997 1.00 0.00 79 LEU A O 9
ATOM 14475 N N . ALA A 1 80 ? -3.112 -7.895 12.250 1.00 0.00 80 ALA A N 9
ATOM 14476 C CA . ALA A 1 80 ? -4.489 -8.291 12.516 1.00 0.00 80 ALA A CA 9
ATOM 14477 C C . ALA A 1 80 ? -5.198 -7.259 13.386 1.00 0.00 80 ALA A C 9
ATOM 14478 O O . ALA A 1 80 ? -6.207 -6.670 12.995 1.00 0.00 80 ALA A O 9
ATOM 14485 N N . PRO A 1 81 ? -4.662 -7.033 14.594 1.00 0.00 81 PRO A N 9
ATOM 14486 C CA . PRO A 1 81 ? -5.228 -6.072 15.545 1.00 0.00 81 PRO A CA 9
ATOM 14487 C C . PRO A 1 81 ? -5.047 -4.629 15.087 1.00 0.00 81 PRO A C 9
ATOM 14488 O O . PRO A 1 81 ? -5.890 -4.082 14.376 1.00 0.00 81 PRO A O 9
ATOM 14499 N N . SER A 1 82 ? -3.941 -4.016 15.498 1.00 0.00 82 SER A N 9
ATOM 14500 C CA . SER A 1 82 ? -3.651 -2.635 15.133 1.00 0.00 82 SER A CA 9
ATOM 14501 C C . SER A 1 82 ? -2.431 -2.559 14.219 1.00 0.00 82 SER A C 9
ATOM 14502 O O . SER A 1 82 ? -1.454 -3.282 14.410 1.00 0.00 82 SER A O 9
ATOM 14510 N N . ALA A 1 83 ? -2.497 -1.678 13.227 1.00 0.00 83 ALA A N 9
ATOM 14511 C CA . ALA A 1 83 ? -1.398 -1.506 12.284 1.00 0.00 83 ALA A CA 9
ATOM 14512 C C . ALA A 1 83 ? -1.282 -0.053 11.837 1.00 0.00 83 ALA A C 9
ATOM 14513 O O . ALA A 1 83 ? -2.287 0.642 11.685 1.00 0.00 83 ALA A O 9
ATOM 14520 N N . SER A 1 84 ? -0.050 0.401 11.628 1.00 0.00 84 SER A N 9
ATOM 14521 C CA . SER A 1 84 ? 0.197 1.773 11.201 1.00 0.00 84 SER A CA 9
ATOM 14522 C C . SER A 1 84 ? 1.167 1.810 10.024 1.00 0.00 84 SER A C 9
ATOM 14523 O O . SER A 1 84 ? 2.381 1.712 10.202 1.00 0.00 84 SER A O 9
ATOM 14531 N N . VAL A 1 85 ? 0.622 1.953 8.820 1.00 0.00 85 VAL A N 9
ATOM 14532 C CA . VAL A 1 85 ? 1.437 2.004 7.613 1.00 0.00 85 VAL A CA 9
ATOM 14533 C C . VAL A 1 85 ? 1.588 3.436 7.112 1.00 0.00 85 VAL A C 9
ATOM 14534 O O . VAL A 1 85 ? 0.603 4.095 6.777 1.00 0.00 85 VAL A O 9
ATOM 14547 N N . VAL A 1 86 ? 2.828 3.913 7.063 1.00 0.00 86 VAL A N 9
ATOM 14548 C CA . VAL A 1 86 ? 3.109 5.267 6.601 1.00 0.00 86 VAL A CA 9
ATOM 14549 C C . VAL A 1 86 ? 3.127 5.335 5.078 1.00 0.00 86 VAL A C 9
ATOM 14550 O O . VAL A 1 86 ? 3.611 4.421 4.411 1.00 0.00 86 VAL A O 9
ATOM 14563 N N . LEU A 1 87 ? 2.597 6.425 4.535 1.00 0.00 87 LEU A N 9
ATOM 14564 C CA . LEU A 1 87 ? 2.553 6.615 3.089 1.00 0.00 87 LEU A CA 9
ATOM 14565 C C . LEU A 1 87 ? 3.737 7.449 2.612 1.00 0.00 87 LEU A C 9
ATOM 14566 O O . LEU A 1 87 ? 3.871 8.620 2.972 1.00 0.00 87 LEU A O 9
ATOM 14582 N N . LEU A 1 88 ? 4.594 6.840 1.800 1.00 0.00 88 LEU A N 9
ATOM 14583 C CA . LEU A 1 88 ? 5.767 7.527 1.271 1.00 0.00 88 LEU A CA 9
ATOM 14584 C C . LEU A 1 88 ? 5.555 7.925 -0.186 1.00 0.00 88 LEU A C 9
ATOM 14585 O O . LEU A 1 88 ? 5.529 7.087 -1.087 1.00 0.00 88 LEU A O 9
ATOM 14601 N N . PRO A 1 89 ? 5.400 9.236 -0.424 1.00 0.00 89 PRO A N 9
ATOM 14602 C CA . PRO A 1 89 ? 5.190 9.776 -1.771 1.00 0.00 89 PRO A CA 9
ATOM 14603 C C . PRO A 1 89 ? 6.437 9.665 -2.641 1.00 0.00 89 PRO A C 9
ATOM 14604 O O . PRO A 1 89 ? 7.558 9.825 -2.160 1.00 0.00 89 PRO A O 9
ATOM 14615 N N . ALA A 1 90 ? 6.234 9.389 -3.926 1.00 0.00 90 ALA A N 9
ATOM 14616 C CA . ALA A 1 90 ? 7.342 9.259 -4.863 1.00 0.00 90 ALA A CA 9
ATOM 14617 C C . ALA A 1 90 ? 7.476 10.505 -5.732 1.00 0.00 90 ALA A C 9
ATOM 14618 O O . ALA A 1 90 ? 8.579 11.002 -5.956 1.00 0.00 90 ALA A O 9
ATOM 14625 N N . GLY A 1 91 ? 6.345 11.005 -6.220 1.00 0.00 91 GLY A N 9
ATOM 14626 C CA . GLY A 1 91 ? 6.358 12.189 -7.059 1.00 0.00 91 GLY A CA 9
ATOM 14627 C C . GLY A 1 91 ? 5.057 12.380 -7.812 1.00 0.00 91 GLY A C 9
ATOM 14628 O O . GLY A 1 91 ? 4.196 13.153 -7.391 1.00 0.00 91 GLY A O 9
ATOM 14632 N N . ARG A 1 92 ? 4.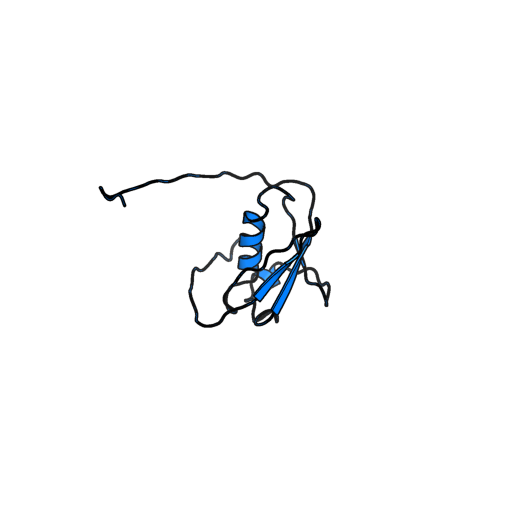914 11.677 -8.931 1.00 0.00 92 ARG A N 9
ATOM 14633 C CA . ARG A 1 92 ? 3.709 11.775 -9.746 1.00 0.00 92 ARG A CA 9
ATOM 14634 C C . ARG A 1 92 ? 3.552 10.545 -10.636 1.00 0.00 92 ARG A C 9
ATOM 14635 O O . ARG A 1 92 ? 4.528 9.909 -11.034 1.00 0.00 92 ARG A O 9
ATOM 14656 N N . PRO A 1 93 ? 2.296 10.202 -10.954 1.00 0.00 93 PRO A N 9
ATOM 14657 C CA . PRO A 1 93 ? 1.982 9.046 -11.800 1.00 0.00 93 PRO A CA 9
ATOM 14658 C C . PRO A 1 93 ? 2.396 9.260 -13.252 1.00 0.00 93 PRO A C 9
ATOM 14659 O O . PRO A 1 93 ? 2.406 10.388 -13.744 1.00 0.00 93 PRO A O 9
ATOM 14670 N N . ALA A 1 94 ? 2.736 8.170 -13.932 1.00 0.00 94 ALA A N 9
ATOM 14671 C CA . ALA A 1 94 ? 3.148 8.239 -15.328 1.00 0.00 94 ALA A CA 9
ATOM 14672 C C . ALA A 1 94 ? 2.348 7.264 -16.186 1.00 0.00 94 ALA A C 9
ATOM 14673 O O . ALA A 1 94 ? 2.011 7.562 -17.332 1.00 0.00 94 ALA A O 9
ATOM 14680 N N . THR A 1 95 ? 2.047 6.098 -15.624 1.00 0.00 95 THR A N 9
ATOM 14681 C CA . THR A 1 95 ? 1.288 5.079 -16.337 1.00 0.00 95 THR A CA 9
ATOM 14682 C C . THR A 1 95 ? 0.607 4.120 -15.367 1.00 0.00 95 THR A C 9
ATOM 14683 O O . THR A 1 95 ? 1.103 3.880 -14.266 1.00 0.00 95 THR A O 9
ATOM 14694 N N . SER A 1 96 ? -0.532 3.575 -15.783 1.00 0.00 96 SER A N 9
ATOM 14695 C CA . SER A 1 96 ? -1.283 2.644 -14.948 1.00 0.00 96 SER A CA 9
ATOM 14696 C C . SER A 1 96 ? -1.653 1.389 -15.732 1.00 0.00 96 SER A C 9
ATOM 14697 O O . SER A 1 96 ? -2.639 1.373 -16.469 1.00 0.00 96 SER A O 9
ATOM 14705 N N . ILE A 1 97 ? -0.855 0.340 -15.567 1.00 0.00 97 ILE A N 9
ATOM 14706 C CA . ILE A 1 97 ? -1.098 -0.921 -16.258 1.00 0.00 97 ILE A CA 9
ATOM 14707 C C . ILE A 1 97 ? -2.002 -1.832 -15.435 1.00 0.00 97 ILE A C 9
ATOM 14708 O O . ILE A 1 97 ? -2.005 -1.777 -14.206 1.00 0.00 97 ILE A O 9
ATOM 14724 N N . VAL A 1 98 ? -2.768 -2.674 -16.123 1.00 0.00 98 VAL A N 9
ATOM 14725 C CA . VAL A 1 98 ? -3.675 -3.601 -15.456 1.00 0.00 98 VAL A CA 9
ATOM 14726 C C . VAL A 1 98 ? -3.928 -4.835 -16.315 1.00 0.00 98 VAL A C 9
ATOM 14727 O O . VAL A 1 98 ? -4.259 -4.725 -17.496 1.00 0.00 98 VAL A O 9
ATOM 14740 N N . HIS A 1 99 ? -3.772 -6.010 -15.714 1.00 0.00 99 HIS A N 9
ATOM 14741 C CA . HIS A 1 99 ? -3.985 -7.266 -16.423 1.00 0.00 99 HIS A CA 9
ATOM 14742 C C . HIS A 1 99 ? -5.355 -7.851 -16.093 1.00 0.00 99 HIS A C 9
ATOM 14743 O O . HIS A 1 99 ? -5.675 -8.088 -14.929 1.00 0.00 99 HIS A O 9
ATOM 14758 N N . SER A 1 100 ? -6.159 -8.081 -17.126 1.00 0.00 100 SER A N 9
ATOM 14759 C CA . SER A 1 100 ? -7.497 -8.633 -16.945 1.00 0.00 100 SER A CA 9
ATOM 14760 C C . SER A 1 100 ? -8.019 -9.228 -18.250 1.00 0.00 100 SER A C 9
ATOM 14761 O O . SER A 1 100 ? -7.956 -8.594 -19.303 1.00 0.00 100 SER A O 9
ATOM 14769 N N . SER A 1 101 ? -8.536 -10.450 -18.170 1.00 0.00 101 SER A N 9
ATOM 14770 C CA . SER A 1 101 ? -9.067 -11.133 -19.344 1.00 0.00 101 SER A CA 9
ATOM 14771 C C . SER A 1 101 ? -10.104 -12.177 -18.942 1.00 0.00 101 SER A C 9
ATOM 14772 O O . SER A 1 101 ? -9.779 -13.177 -18.301 1.00 0.00 101 SER A O 9
ATOM 14780 N N . SER A 1 102 ? -11.355 -11.938 -19.324 1.00 0.00 102 SER A N 9
ATOM 14781 C CA . SER A 1 102 ? -12.442 -12.855 -19.000 1.00 0.00 102 SER A CA 9
ATOM 14782 C C . SER A 1 102 ? -12.344 -13.323 -17.552 1.00 0.00 102 SER A C 9
ATOM 14783 O O . SER A 1 102 ? -12.528 -14.503 -17.255 1.00 0.00 102 SER A O 9
ATOM 14791 N N . GLY A 1 103 ? -12.053 -12.388 -16.652 1.00 0.00 103 GLY A N 9
ATOM 14792 C CA . GLY A 1 103 ? -11.936 -12.724 -15.245 1.00 0.00 103 GLY A CA 9
ATOM 14793 C C . GLY A 1 103 ? -13.284 -12.843 -14.563 1.00 0.00 103 GLY A C 9
ATOM 14794 O O . GLY A 1 103 ? -13.904 -11.837 -14.216 1.00 0.00 103 GLY A O 9
ATOM 14798 N N . ASP A 1 104 ? -13.742 -14.075 -14.371 1.00 0.00 104 ASP A N 9
ATOM 14799 C CA . ASP A 1 104 ? -15.026 -14.323 -13.727 1.00 0.00 104 ASP A CA 9
ATOM 14800 C C . ASP A 1 104 ? -15.111 -15.758 -13.216 1.00 0.00 104 ASP A C 9
ATOM 14801 O O . ASP A 1 104 ? -14.187 -16.550 -13.405 1.00 0.00 104 ASP A O 9
ATOM 14810 N N . ILE A 1 105 ? -16.224 -16.086 -12.569 1.00 0.00 105 ILE A N 9
ATOM 14811 C CA . ILE A 1 105 ? -16.429 -17.425 -12.032 1.00 0.00 105 ILE A CA 9
ATOM 14812 C C . ILE A 1 105 ? -17.271 -18.274 -12.978 1.00 0.00 105 ILE A C 9
ATOM 14813 O O . ILE A 1 105 ? -18.275 -17.809 -13.520 1.00 0.00 105 ILE A O 9
ATOM 14829 N N . LEU A 1 106 ? -16.858 -19.522 -13.171 1.00 0.00 106 LEU A N 9
ATOM 14830 C CA . LEU A 1 106 ? -17.576 -20.438 -14.050 1.00 0.00 106 LEU A CA 9
ATOM 14831 C C . LEU A 1 106 ? -17.882 -21.751 -13.336 1.00 0.00 106 LEU A C 9
ATOM 14832 O O . LEU A 1 106 ? -17.373 -22.009 -12.246 1.00 0.00 106 LEU A O 9
ATOM 14848 N N . MET A 1 107 ? -18.716 -22.577 -13.959 1.00 0.00 107 MET A N 9
ATOM 14849 C CA . MET A 1 107 ? -19.087 -23.865 -13.385 1.00 0.00 107 MET A CA 9
ATOM 14850 C C . MET A 1 107 ? -19.405 -24.877 -14.480 1.00 0.00 107 MET A C 9
ATOM 14851 O O . MET A 1 107 ? -20.435 -24.779 -15.149 1.00 0.00 107 MET A O 9
ATOM 14865 N N . ILE A 1 108 ? -18.516 -25.849 -14.657 1.00 0.00 108 ILE A N 9
ATOM 14866 C CA . ILE A 1 108 ? -18.704 -26.879 -15.671 1.00 0.00 108 ILE A CA 9
ATOM 14867 C C . ILE A 1 108 ? -18.859 -28.256 -15.033 1.00 0.00 108 ILE A C 9
ATOM 14868 O O . ILE A 1 108 ? -18.130 -28.608 -14.106 1.00 0.00 108 ILE A O 9
ATOM 14884 N N . ASP A 1 109 ? -19.813 -29.031 -15.538 1.00 0.00 109 ASP A N 9
ATOM 14885 C CA . ASP A 1 109 ? -20.063 -30.371 -15.020 1.00 0.00 109 ASP A CA 9
ATOM 14886 C C . ASP A 1 109 ? -19.305 -31.417 -15.830 1.00 0.00 109 ASP A C 9
ATOM 14887 O O . ASP A 1 109 ? -19.708 -31.769 -16.940 1.00 0.00 109 ASP A O 9
ATOM 14896 N N . GLY A 1 1 ? -10.795 -5.072 -8.626 1.00 0.00 1 GLY A N 10
ATOM 14897 C CA . GLY A 1 1 ? -10.056 -6.222 -8.140 1.00 0.00 1 GLY A CA 10
ATOM 14898 C C . GLY A 1 1 ? -10.855 -7.506 -8.231 1.00 0.00 1 GLY A C 10
ATOM 14899 O O . GLY A 1 1 ? -11.745 -7.633 -9.072 1.00 0.00 1 GLY A O 10
ATOM 14903 N N . SER A 1 2 ? -10.537 -8.462 -7.364 1.00 0.00 2 SER A N 10
ATOM 14904 C CA . SER A 1 2 ? -11.229 -9.746 -7.354 1.00 0.00 2 SER A CA 10
ATOM 14905 C C . SER A 1 2 ? -11.249 -10.341 -5.949 1.00 0.00 2 SER A C 10
ATOM 14906 O O . SER A 1 2 ? -10.201 -10.622 -5.367 1.00 0.00 2 SER A O 10
ATOM 14914 N N . SER A 1 3 ? -12.449 -10.531 -5.411 1.00 0.00 3 SER A N 10
ATOM 14915 C CA . SER A 1 3 ? -12.608 -11.089 -4.073 1.00 0.00 3 SER A CA 10
ATOM 14916 C C . SER A 1 3 ? -13.424 -12.377 -4.115 1.00 0.00 3 SER A C 10
ATOM 14917 O O . SER A 1 3 ? -14.316 -12.533 -4.948 1.00 0.00 3 SER A O 10
ATOM 14925 N N . GLY A 1 4 ? -13.112 -13.298 -3.209 1.00 0.00 4 GLY A N 10
ATOM 14926 C CA . GLY A 1 4 ? -13.825 -14.561 -3.158 1.00 0.00 4 GLY A CA 10
ATOM 14927 C C . GLY A 1 4 ? -13.273 -15.497 -2.101 1.00 0.00 4 GLY A C 10
ATOM 14928 O O . GLY A 1 4 ? -12.312 -16.225 -2.348 1.00 0.00 4 GLY A O 10
ATOM 14932 N N . SER A 1 5 ? -13.881 -15.476 -0.919 1.00 0.00 5 SER A N 10
ATOM 14933 C CA . SER A 1 5 ? -13.441 -16.325 0.182 1.00 0.00 5 SER A CA 10
ATOM 14934 C C . SER A 1 5 ? -14.622 -17.064 0.803 1.00 0.00 5 SER A C 10
ATOM 14935 O O . SER A 1 5 ? -15.777 -16.678 0.620 1.00 0.00 5 SER A O 10
ATOM 14943 N N . SER A 1 6 ? -14.324 -18.131 1.538 1.00 0.00 6 SER A N 10
ATOM 14944 C CA . SER A 1 6 ? -15.361 -18.928 2.184 1.00 0.00 6 SER A CA 10
ATOM 14945 C C . SER A 1 6 ? -15.570 -18.481 3.627 1.00 0.00 6 SER A C 10
ATOM 14946 O O . SER A 1 6 ? -14.704 -17.840 4.222 1.00 0.00 6 SER A O 10
ATOM 14954 N N . GLY A 1 7 ? -16.727 -18.823 4.185 1.00 0.00 7 GLY A N 10
ATOM 14955 C CA . GLY A 1 7 ? -17.031 -18.449 5.554 1.00 0.00 7 GLY A CA 10
ATOM 14956 C C . GLY A 1 7 ? -17.644 -17.067 5.654 1.00 0.00 7 GLY A C 10
ATOM 14957 O O . GLY A 1 7 ? -17.102 -16.099 5.120 1.00 0.00 7 GLY A O 10
ATOM 14961 N N . ARG A 1 8 ? -18.779 -16.973 6.339 1.00 0.00 8 ARG A N 10
ATOM 14962 C CA . ARG A 1 8 ? -19.469 -15.699 6.505 1.00 0.00 8 ARG A CA 10
ATOM 14963 C C . ARG A 1 8 ? -19.368 -15.210 7.947 1.00 0.00 8 ARG A C 10
ATOM 14964 O O . ARG A 1 8 ? -20.334 -14.691 8.506 1.00 0.00 8 ARG A O 10
ATOM 14985 N N . ASP A 1 9 ? -18.192 -15.380 8.543 1.00 0.00 9 ASP A N 10
ATOM 14986 C CA . ASP A 1 9 ? -17.964 -14.956 9.919 1.00 0.00 9 ASP A CA 10
ATOM 14987 C C . ASP A 1 9 ? -18.002 -13.435 10.032 1.00 0.00 9 ASP A C 10
ATOM 14988 O O . ASP A 1 9 ? -18.774 -12.880 10.814 1.00 0.00 9 ASP A O 10
ATOM 14997 N N . ARG A 1 10 ? -17.162 -12.768 9.248 1.00 0.00 10 ARG A N 10
ATOM 14998 C CA . ARG A 1 10 ? -17.097 -11.311 9.262 1.00 0.00 10 ARG A CA 10
ATOM 14999 C C . ARG A 1 10 ? -16.935 -10.788 10.686 1.00 0.00 10 ARG A C 10
ATOM 15000 O O . ARG A 1 10 ? -17.542 -9.785 11.062 1.00 0.00 10 ARG A O 10
ATOM 15021 N N . SER A 1 11 ? -16.114 -11.474 11.473 1.00 0.00 11 SER A N 10
ATOM 15022 C CA . SER A 1 11 ? -15.875 -11.082 12.857 1.00 0.00 11 SER A CA 10
ATOM 15023 C C . SER A 1 11 ? -14.492 -10.456 13.014 1.00 0.00 11 SER A C 10
ATOM 15024 O O . SER A 1 11 ? -14.337 -9.413 13.650 1.00 0.00 11 SER A O 10
ATOM 15032 N N . THR A 1 12 ? -13.488 -11.102 12.429 1.00 0.00 12 THR A N 10
ATOM 15033 C CA . THR A 1 12 ? -12.118 -10.612 12.504 1.00 0.00 12 THR A CA 10
ATOM 15034 C C . THR A 1 12 ? -11.923 -9.386 11.618 1.00 0.00 12 THR A C 10
ATOM 15035 O O . THR A 1 12 ? -12.483 -9.304 10.524 1.00 0.00 12 THR A O 10
ATOM 15046 N N . ILE A 1 13 ? -11.127 -8.437 12.097 1.00 0.00 13 ILE A N 10
ATOM 15047 C CA . ILE A 1 13 ? -10.857 -7.216 11.347 1.00 0.00 13 ILE A CA 10
ATOM 15048 C C . ILE A 1 13 ? -9.413 -6.764 11.533 1.00 0.00 13 ILE A C 10
ATOM 15049 O O . ILE A 1 13 ? -8.715 -7.234 12.431 1.00 0.00 13 ILE A O 10
ATOM 15065 N N . ALA A 1 14 ? -8.972 -5.846 10.680 1.00 0.00 14 ALA A N 10
ATOM 15066 C CA . ALA A 1 14 ? -7.612 -5.326 10.752 1.00 0.00 14 ALA A CA 10
ATOM 15067 C C . ALA A 1 14 ? -7.603 -3.802 10.702 1.00 0.00 14 ALA A C 10
ATOM 15068 O O . ALA A 1 14 ? -8.170 -3.199 9.790 1.00 0.00 14 ALA A O 10
ATOM 15075 N N . ARG A 1 15 ? -6.957 -3.186 11.686 1.00 0.00 15 ARG A N 10
ATOM 15076 C CA . ARG A 1 15 ? -6.877 -1.731 11.754 1.00 0.00 15 ARG A CA 10
ATOM 15077 C C . ARG A 1 15 ? -5.622 -1.223 11.051 1.00 0.00 15 ARG A C 10
ATOM 15078 O O . ARG A 1 15 ? -4.548 -1.155 11.649 1.00 0.00 15 ARG A O 10
ATOM 15099 N N . ILE A 1 16 ? -5.767 -0.867 9.779 1.00 0.00 16 ILE A N 10
ATOM 15100 C CA . ILE A 1 16 ? -4.645 -0.364 8.995 1.00 0.00 16 ILE A CA 10
ATOM 15101 C C . ILE A 1 16 ? -4.721 1.150 8.836 1.00 0.00 16 ILE A C 10
ATOM 15102 O O . ILE A 1 16 ? -5.522 1.663 8.055 1.00 0.00 16 ILE A O 10
ATOM 15118 N N . GLN A 1 17 ? -3.880 1.861 9.581 1.00 0.00 17 GLN A N 10
ATOM 15119 C CA . GLN A 1 17 ? -3.851 3.317 9.521 1.00 0.00 17 GLN A CA 10
ATOM 15120 C C . GLN A 1 17 ? -2.830 3.800 8.496 1.00 0.00 17 GLN A C 10
ATOM 15121 O O . GLN A 1 17 ? -1.761 3.208 8.343 1.00 0.00 17 GLN A O 10
ATOM 15135 N N . PHE A 1 18 ? -3.166 4.879 7.796 1.00 0.00 18 PHE A N 10
ATOM 15136 C CA . PHE A 1 18 ? -2.279 5.440 6.785 1.00 0.00 18 PHE A CA 10
ATOM 15137 C C . PHE A 1 18 ? -1.930 6.890 7.112 1.00 0.00 18 PHE A C 10
ATOM 15138 O O . PHE A 1 18 ? -2.806 7.752 7.171 1.00 0.00 18 PHE A O 10
ATOM 15155 N N . ARG A 1 19 ? -0.644 7.149 7.324 1.00 0.00 19 ARG A N 10
ATOM 15156 C CA . ARG A 1 19 ? -0.178 8.492 7.646 1.00 0.00 19 ARG A CA 10
ATOM 15157 C C . ARG A 1 19 ? 0.223 9.247 6.382 1.00 0.00 19 ARG A C 10
ATOM 15158 O O . ARG A 1 19 ? 1.031 8.764 5.588 1.00 0.00 19 ARG A O 10
ATOM 15179 N N . LEU A 1 20 ? -0.346 10.434 6.202 1.00 0.00 20 LEU A N 10
ATOM 15180 C CA . LEU A 1 20 ? -0.049 11.255 5.034 1.00 0.00 20 LEU A CA 10
ATOM 15181 C C . LEU A 1 20 ? 1.064 12.253 5.340 1.00 0.00 20 LEU A C 10
ATOM 15182 O O . LEU A 1 20 ? 1.237 12.699 6.475 1.00 0.00 20 LEU A O 10
ATOM 15198 N N . PRO A 1 21 ? 1.835 12.616 4.304 1.00 0.00 21 PRO A N 10
ATOM 15199 C CA . PRO A 1 21 ? 2.943 13.567 4.437 1.00 0.00 21 PRO A CA 10
ATOM 15200 C C . PRO A 1 21 ? 2.457 14.989 4.699 1.00 0.00 21 PRO A C 10
ATOM 15201 O O . PRO A 1 21 ? 3.250 15.879 5.004 1.00 0.00 21 PRO A O 10
ATOM 15212 N N . ASP A 1 22 ? 1.150 15.194 4.577 1.00 0.00 22 ASP A N 10
ATOM 15213 C CA . ASP A 1 22 ? 0.559 16.508 4.802 1.00 0.00 22 ASP A CA 10
ATOM 15214 C C . ASP A 1 22 ? 0.263 16.724 6.283 1.00 0.00 22 ASP A C 10
ATOM 15215 O O . ASP A 1 22 ? 0.695 17.713 6.875 1.00 0.00 22 ASP A O 10
ATOM 15224 N N . GLY A 1 23 ? -0.477 15.793 6.876 1.00 0.00 23 GLY A N 10
ATOM 15225 C CA . GLY A 1 23 ? -0.819 15.901 8.283 1.00 0.00 23 GLY A CA 10
ATOM 15226 C C . GLY A 1 23 ? -1.992 15.020 8.663 1.00 0.00 23 GLY A C 10
ATOM 15227 O O . GLY A 1 23 ? -1.953 14.328 9.681 1.00 0.00 23 GLY A O 10
ATOM 15231 N N . SER A 1 24 ? -3.039 15.045 7.845 1.00 0.00 24 SER A N 10
ATOM 15232 C CA . SER A 1 24 ? -4.232 14.247 8.105 1.00 0.00 24 SER A CA 10
ATOM 15233 C C . SER A 1 24 ? -3.941 12.760 7.922 1.00 0.00 24 SER A C 10
ATOM 15234 O O . SER A 1 24 ? -2.914 12.383 7.358 1.00 0.00 24 SER A O 10
ATOM 15242 N N . SER A 1 25 ? -4.853 11.922 8.402 1.00 0.00 25 SER A N 10
ATOM 15243 C CA . SER A 1 25 ? -4.694 10.476 8.295 1.00 0.00 25 SER A CA 10
ATOM 15244 C C . SER A 1 25 ? -6.048 9.775 8.341 1.00 0.00 25 SER A C 10
ATOM 15245 O O . SER A 1 25 ? -6.991 10.262 8.967 1.00 0.00 25 SER A O 10
ATOM 15253 N N . PHE A 1 26 ? -6.138 8.630 7.674 1.00 0.00 26 PHE A N 10
ATOM 15254 C CA . PHE A 1 26 ? -7.376 7.861 7.637 1.00 0.00 26 PHE A CA 10
ATOM 15255 C C . PHE A 1 26 ? -7.130 6.413 8.050 1.00 0.00 26 PHE A C 10
ATOM 15256 O O . PHE A 1 26 ? -6.027 5.888 7.892 1.00 0.00 26 PHE A O 10
ATOM 15273 N N . THR A 1 27 ? -8.166 5.770 8.581 1.00 0.00 27 THR A N 10
ATOM 15274 C CA . THR A 1 27 ? -8.064 4.384 9.018 1.00 0.00 27 THR A CA 10
ATOM 15275 C C . THR A 1 27 ? -9.269 3.572 8.558 1.00 0.00 27 THR A C 10
ATOM 15276 O O . THR A 1 27 ? -10.398 3.832 8.972 1.00 0.00 27 THR A O 10
ATOM 15287 N N . ASN A 1 28 ? -9.022 2.587 7.701 1.00 0.00 28 ASN A N 10
ATOM 15288 C CA . ASN A 1 28 ? -10.088 1.736 7.185 1.00 0.00 28 ASN A CA 10
ATOM 15289 C C . ASN A 1 28 ? -10.183 0.439 7.983 1.00 0.00 28 ASN A C 10
ATOM 15290 O O . ASN A 1 28 ? -9.505 0.272 8.996 1.00 0.00 28 ASN A O 10
ATOM 15301 N N . GLN A 1 29 ? -11.027 -0.476 7.516 1.00 0.00 29 GLN A N 10
ATOM 15302 C CA . GLN A 1 29 ? -11.209 -1.758 8.186 1.00 0.00 29 GLN A CA 10
ATOM 15303 C C . GLN A 1 29 ? -11.198 -2.904 7.180 1.00 0.00 29 GLN A C 10
ATOM 15304 O O . GLN A 1 29 ? -12.028 -2.956 6.272 1.00 0.00 29 GLN A O 10
ATOM 15318 N N . PHE A 1 30 ? -10.251 -3.822 7.346 1.00 0.00 30 PHE A N 10
ATOM 15319 C CA . PHE A 1 30 ? -10.130 -4.967 6.452 1.00 0.00 30 PHE A CA 10
ATOM 15320 C C . PHE A 1 30 ? -10.119 -6.274 7.239 1.00 0.00 30 PHE A C 10
ATOM 15321 O O . PHE A 1 30 ? -9.731 -6.321 8.407 1.00 0.00 30 PHE A O 10
ATOM 15338 N N . PRO A 1 31 ? -10.557 -7.361 6.587 1.00 0.00 31 PRO A N 10
ATOM 15339 C CA . PRO A 1 31 ? -10.607 -8.689 7.206 1.00 0.00 31 PRO A CA 10
ATOM 15340 C C . PRO A 1 31 ? -9.218 -9.270 7.445 1.00 0.00 31 PRO A C 10
ATOM 15341 O O . PRO A 1 31 ? -8.403 -9.354 6.526 1.00 0.00 31 PRO A O 10
ATOM 15352 N N . SER A 1 32 ? -8.955 -9.672 8.684 1.00 0.00 32 SER A N 10
ATOM 15353 C CA . SER A 1 32 ? -7.662 -10.243 9.044 1.00 0.00 32 SER A CA 10
ATOM 15354 C C . SER A 1 32 ? -7.110 -11.096 7.907 1.00 0.00 32 SER A C 10
ATOM 15355 O O . SER A 1 32 ? -5.896 -11.189 7.719 1.00 0.00 32 SER A O 10
ATOM 15363 N N . ASP A 1 33 ? -8.008 -11.717 7.151 1.00 0.00 33 ASP A N 10
ATOM 15364 C CA . ASP A 1 33 ? -7.613 -12.563 6.031 1.00 0.00 33 ASP A CA 10
ATOM 15365 C C . ASP A 1 33 ? -7.054 -11.723 4.887 1.00 0.00 33 ASP A C 10
ATOM 15366 O O . ASP A 1 33 ? -6.014 -12.048 4.315 1.00 0.00 33 ASP A O 10
ATOM 15375 N N . ALA A 1 34 ? -7.752 -10.641 4.558 1.00 0.00 34 ALA A N 10
ATOM 15376 C CA . ALA A 1 34 ? -7.325 -9.753 3.483 1.00 0.00 34 ALA A CA 10
ATOM 15377 C C . ALA A 1 34 ? -5.839 -9.430 3.596 1.00 0.00 34 ALA A C 10
ATOM 15378 O O . ALA A 1 34 ? -5.341 -9.050 4.656 1.00 0.00 34 ALA A O 10
ATOM 15385 N N . PRO A 1 35 ? -5.113 -9.583 2.479 1.00 0.00 35 PRO A N 10
ATOM 15386 C CA . PRO A 1 35 ? -3.673 -9.312 2.427 1.00 0.00 35 PRO A CA 10
ATOM 15387 C C . PRO A 1 35 ? -3.358 -7.825 2.545 1.00 0.00 35 PRO A C 10
ATOM 15388 O O . PRO A 1 35 ? -4.226 -6.977 2.329 1.00 0.00 35 PRO A O 10
ATOM 15399 N N . LEU A 1 36 ? -2.113 -7.514 2.888 1.00 0.00 36 LEU A N 10
ATOM 15400 C CA . LEU A 1 36 ? -1.684 -6.128 3.034 1.00 0.00 36 LEU A CA 10
ATOM 15401 C C . LEU A 1 36 ? -2.086 -5.302 1.816 1.00 0.00 36 LEU A C 10
ATOM 15402 O O . LEU A 1 36 ? -2.588 -4.186 1.950 1.00 0.00 36 LEU A O 10
ATOM 15418 N N . GLU A 1 37 ? -1.863 -5.859 0.630 1.00 0.00 37 GLU A N 10
ATOM 15419 C CA . GLU A 1 37 ? -2.205 -5.174 -0.611 1.00 0.00 37 GLU A CA 10
ATOM 15420 C C . GLU A 1 37 ? -3.553 -4.470 -0.492 1.00 0.00 37 GLU A C 10
ATOM 15421 O O . GLU A 1 37 ? -3.658 -3.266 -0.719 1.00 0.00 37 GLU A O 10
ATOM 15433 N N . GLU A 1 38 ? -4.582 -5.233 -0.134 1.00 0.00 38 GLU A N 10
ATOM 15434 C CA . GLU A 1 38 ? -5.924 -4.683 0.014 1.00 0.00 38 GLU A CA 10
ATOM 15435 C C . GLU A 1 38 ? -5.871 -3.251 0.539 1.00 0.00 38 GLU A C 10
ATOM 15436 O O . GLU A 1 38 ? -6.509 -2.353 -0.010 1.00 0.00 38 GLU A O 10
ATOM 15448 N N . ALA A 1 39 ? -5.105 -3.046 1.606 1.00 0.00 39 ALA A N 10
ATOM 15449 C CA . ALA A 1 39 ? -4.967 -1.724 2.205 1.00 0.00 39 ALA A CA 10
ATOM 15450 C C . ALA A 1 39 ? -4.374 -0.731 1.211 1.00 0.00 39 ALA A C 10
ATOM 15451 O O . ALA A 1 39 ? -4.882 0.379 1.050 1.00 0.00 39 ALA A O 10
ATOM 15458 N N . ARG A 1 40 ? -3.296 -1.137 0.547 1.00 0.00 40 ARG A N 10
ATOM 15459 C CA . ARG A 1 40 ? -2.633 -0.281 -0.429 1.00 0.00 40 ARG A CA 10
ATOM 15460 C C . ARG A 1 40 ? -3.634 0.258 -1.448 1.00 0.00 40 ARG A C 10
ATOM 15461 O O . ARG A 1 40 ? -3.650 1.453 -1.742 1.00 0.00 40 ARG A O 10
ATOM 15482 N N . GLN A 1 41 ? -4.465 -0.631 -1.981 1.00 0.00 41 GLN A N 10
ATOM 15483 C CA . GLN A 1 41 ? -5.468 -0.244 -2.966 1.00 0.00 41 GLN A CA 10
ATOM 15484 C C . GLN A 1 41 ? -6.338 0.893 -2.440 1.00 0.00 41 GLN A C 10
ATOM 15485 O O . GLN A 1 41 ? -6.503 1.919 -3.101 1.00 0.00 41 GLN A O 10
ATOM 15499 N N . PHE A 1 42 ? -6.892 0.704 -1.247 1.00 0.00 42 PHE A N 10
ATOM 15500 C CA . PHE A 1 42 ? -7.746 1.714 -0.633 1.00 0.00 42 PHE A CA 10
ATOM 15501 C C . PHE A 1 42 ? -7.033 3.061 -0.562 1.00 0.00 42 PHE A C 10
ATOM 15502 O O . PHE A 1 42 ? -7.516 4.060 -1.093 1.00 0.00 42 PHE A O 10
ATOM 15519 N N . ALA A 1 43 ? -5.879 3.078 0.098 1.00 0.00 43 ALA A N 10
ATOM 15520 C CA . ALA A 1 43 ? -5.098 4.301 0.238 1.00 0.00 43 ALA A CA 10
ATOM 15521 C C . ALA A 1 43 ? -4.925 4.999 -1.107 1.00 0.00 43 ALA A C 10
ATOM 15522 O O . ALA A 1 43 ? -4.981 6.225 -1.192 1.00 0.00 43 ALA A O 10
ATOM 15529 N N . ALA A 1 44 ? -4.715 4.210 -2.155 1.00 0.00 44 ALA A N 10
ATOM 15530 C CA . ALA A 1 44 ? -4.535 4.752 -3.496 1.00 0.00 44 ALA A CA 10
ATOM 15531 C C . ALA A 1 44 ? -5.836 5.345 -4.027 1.00 0.00 44 ALA A C 10
ATOM 15532 O O . ALA A 1 44 ? -5.823 6.328 -4.767 1.00 0.00 44 ALA A O 10
ATOM 15539 N N . GLN A 1 45 ? -6.956 4.740 -3.645 1.00 0.00 45 GLN A N 10
ATOM 15540 C CA . GLN A 1 45 ? -8.265 5.209 -4.084 1.00 0.00 45 GLN A CA 10
ATOM 15541 C C . GLN A 1 45 ? -8.559 6.600 -3.532 1.00 0.00 45 GLN A C 10
ATOM 15542 O O . GLN A 1 45 ? -9.330 7.362 -4.117 1.00 0.00 45 GLN A O 10
ATOM 15556 N N . THR A 1 46 ? -7.940 6.926 -2.402 1.00 0.00 46 THR A N 10
ATOM 15557 C CA . THR A 1 46 ? -8.136 8.224 -1.769 1.00 0.00 46 THR A CA 10
ATOM 15558 C C . THR A 1 46 ? -7.096 9.231 -2.247 1.00 0.00 46 THR A C 10
ATOM 15559 O O . THR A 1 46 ? -7.428 10.365 -2.591 1.00 0.00 46 THR A O 10
ATOM 15570 N N . VAL A 1 47 ? -5.836 8.809 -2.267 1.00 0.00 47 VAL A N 10
ATOM 15571 C CA . VAL A 1 47 ? -4.747 9.674 -2.704 1.00 0.00 47 VAL A CA 10
ATOM 15572 C C . VAL A 1 47 ? -4.301 9.322 -4.119 1.00 0.00 47 VAL A C 10
ATOM 15573 O O . VAL A 1 47 ? -3.139 9.509 -4.479 1.00 0.00 47 VAL A O 10
ATOM 15586 N N . GLY A 1 48 ? -5.233 8.812 -4.918 1.00 0.00 48 GLY A N 10
ATOM 15587 C CA . GLY A 1 48 ? -4.916 8.443 -6.286 1.00 0.00 48 GLY A CA 10
ATOM 15588 C C . GLY A 1 48 ? -4.157 9.530 -7.019 1.00 0.00 48 GLY A C 10
ATOM 15589 O O . GLY A 1 48 ? -2.939 9.450 -7.172 1.00 0.00 48 GLY A O 10
ATOM 15593 N N . ASN A 1 49 ? -4.878 10.549 -7.475 1.00 0.00 49 ASN A N 10
ATOM 15594 C CA . ASN A 1 49 ? -4.264 11.657 -8.199 1.00 0.00 49 ASN A CA 10
ATOM 15595 C C . ASN A 1 49 ? -3.745 12.717 -7.232 1.00 0.00 49 ASN A C 10
ATOM 15596 O O . ASN A 1 49 ? -3.931 13.915 -7.449 1.00 0.00 49 ASN A O 10
ATOM 15607 N N . THR A 1 50 ? -3.093 12.269 -6.164 1.00 0.00 50 THR A N 10
ATOM 15608 C CA . THR A 1 50 ? -2.548 13.178 -5.164 1.00 0.00 50 THR A CA 10
ATOM 15609 C C . THR A 1 50 ? -1.024 13.157 -5.175 1.00 0.00 50 THR A C 10
ATOM 15610 O O . THR A 1 50 ? -0.381 14.191 -5.361 1.00 0.00 50 THR A O 10
ATOM 15621 N N . TYR A 1 51 ? -0.451 11.975 -4.976 1.00 0.00 51 TYR A N 10
ATOM 15622 C CA . TYR A 1 51 ? 0.998 11.821 -4.961 1.00 0.00 51 TYR A CA 10
ATOM 15623 C C . TYR A 1 51 ? 1.477 11.050 -6.188 1.00 0.00 51 TYR A C 10
ATOM 15624 O O . TYR A 1 51 ? 2.503 11.379 -6.781 1.00 0.00 51 TYR A O 10
ATOM 15642 N N . GLY A 1 52 ? 0.722 10.022 -6.564 1.00 0.00 52 GLY A N 10
ATOM 15643 C CA . GLY A 1 52 ? 1.084 9.220 -7.719 1.00 0.00 52 GLY A CA 10
ATOM 15644 C C . GLY A 1 52 ? 1.428 7.791 -7.347 1.00 0.00 52 GLY A C 10
ATOM 15645 O O . GLY A 1 52 ? 0.545 6.941 -7.240 1.00 0.00 52 GLY A O 10
ATOM 15649 N N . ASN A 1 53 ? 2.715 7.526 -7.152 1.00 0.00 53 ASN A N 10
ATOM 15650 C CA . ASN A 1 53 ? 3.175 6.189 -6.793 1.00 0.00 53 ASN A CA 10
ATOM 15651 C C . ASN A 1 53 ? 3.894 6.204 -5.448 1.00 0.00 53 ASN A C 10
ATOM 15652 O O . ASN A 1 53 ? 5.123 6.225 -5.389 1.00 0.00 53 ASN A O 10
ATOM 15663 N N . PHE A 1 54 ? 3.118 6.193 -4.368 1.00 0.00 54 PHE A N 10
ATOM 15664 C CA . PHE A 1 54 ? 3.681 6.205 -3.023 1.00 0.00 54 PHE A CA 10
ATOM 15665 C C . PHE A 1 54 ? 3.983 4.787 -2.546 1.00 0.00 54 PHE A C 10
ATOM 15666 O O . PHE A 1 54 ? 3.610 3.810 -3.196 1.00 0.00 54 PHE A O 10
ATOM 15683 N N . SER A 1 55 ? 4.661 4.684 -1.408 1.00 0.00 55 SER A N 10
ATOM 15684 C CA . SER A 1 55 ? 5.017 3.387 -0.845 1.00 0.00 55 SER A CA 10
ATOM 15685 C C . SER A 1 55 ? 4.605 3.298 0.621 1.00 0.00 55 SER A C 10
ATOM 15686 O O . SER A 1 55 ? 4.713 4.271 1.368 1.00 0.00 55 SER A O 10
ATOM 15694 N N . LEU A 1 56 ? 4.130 2.125 1.025 1.00 0.00 56 LEU A N 10
ATOM 15695 C CA . LEU A 1 56 ? 3.700 1.907 2.402 1.00 0.00 56 LEU A CA 10
ATOM 15696 C C . LEU A 1 56 ? 4.804 1.242 3.218 1.00 0.00 56 LEU A C 10
ATOM 15697 O O . LEU A 1 56 ? 5.504 0.356 2.728 1.00 0.00 56 LEU A O 10
ATOM 15713 N N . ALA A 1 57 ? 4.952 1.674 4.466 1.00 0.00 57 ALA A N 10
ATOM 15714 C CA . ALA A 1 57 ? 5.967 1.117 5.352 1.00 0.00 57 ALA A CA 10
ATOM 15715 C C . ALA A 1 57 ? 5.519 1.181 6.808 1.00 0.00 57 ALA A C 10
ATOM 15716 O O . ALA A 1 57 ? 4.555 1.870 7.143 1.00 0.00 57 ALA A O 10
ATOM 15723 N N . THR A 1 58 ? 6.225 0.458 7.672 1.00 0.00 58 THR A N 10
ATOM 15724 C CA . THR A 1 58 ? 5.900 0.431 9.092 1.00 0.00 58 THR A CA 10
ATOM 15725 C C . THR A 1 58 ? 6.304 1.734 9.774 1.00 0.00 58 THR A C 10
ATOM 15726 O O . THR A 1 58 ? 6.792 2.659 9.125 1.00 0.00 58 THR A O 10
ATOM 15737 N N . MET A 1 59 ? 6.098 1.799 11.085 1.00 0.00 59 MET A N 10
ATOM 15738 C CA . MET A 1 59 ? 6.444 2.988 11.854 1.00 0.00 59 MET A CA 10
ATOM 15739 C C . MET A 1 59 ? 7.536 2.679 12.874 1.00 0.00 59 MET A C 10
ATOM 15740 O O . MET A 1 59 ? 8.538 3.389 12.960 1.00 0.00 59 MET A O 10
ATOM 15754 N N . PHE A 1 60 ? 7.336 1.614 13.644 1.00 0.00 60 PHE A N 10
ATOM 15755 C CA . PHE A 1 60 ? 8.303 1.212 14.658 1.00 0.00 60 PHE A CA 10
ATOM 15756 C C . PHE A 1 60 ? 9.547 0.607 14.013 1.00 0.00 60 PHE A C 10
ATOM 15757 O O . PHE A 1 60 ? 10.640 1.172 14.063 1.00 0.00 60 PHE A O 10
ATOM 15774 N N . PRO A 1 61 ? 9.379 -0.571 13.394 1.00 0.00 61 PRO A N 10
ATOM 15775 C CA . PRO A 1 61 ? 10.476 -1.279 12.728 1.00 0.00 61 PRO A CA 10
ATOM 15776 C C . PRO A 1 61 ? 10.940 -0.568 11.461 1.00 0.00 61 PRO A C 10
ATOM 15777 O O . PRO A 1 61 ? 11.970 -0.917 10.885 1.00 0.00 61 PRO A O 10
ATOM 15788 N N . ARG A 1 62 ? 10.173 0.430 11.034 1.00 0.00 62 ARG A N 10
ATOM 15789 C CA . ARG A 1 62 ? 10.506 1.189 9.834 1.00 0.00 62 ARG A CA 10
ATOM 15790 C C . ARG A 1 62 ? 11.167 0.294 8.790 1.00 0.00 62 ARG A C 10
ATOM 15791 O O . ARG A 1 62 ? 12.253 0.597 8.296 1.00 0.00 62 ARG A O 10
ATOM 15812 N N . ARG A 1 63 ? 10.505 -0.810 8.460 1.00 0.00 63 ARG A N 10
ATOM 15813 C CA . ARG A 1 63 ? 11.030 -1.750 7.476 1.00 0.00 63 ARG A CA 10
ATOM 15814 C C . ARG A 1 63 ? 10.185 -1.735 6.206 1.00 0.00 63 ARG A C 10
ATOM 15815 O O . ARG A 1 63 ? 8.995 -2.045 6.237 1.00 0.00 63 ARG A O 10
ATOM 15836 N N . GLU A 1 64 ? 10.811 -1.372 5.090 1.00 0.00 64 GLU A N 10
ATOM 15837 C CA . GLU A 1 64 ? 10.116 -1.315 3.810 1.00 0.00 64 GLU A CA 10
ATOM 15838 C C . GLU A 1 64 ? 9.568 -2.687 3.427 1.00 0.00 64 GLU A C 10
ATOM 15839 O O . GLU A 1 64 ? 10.325 -3.602 3.104 1.00 0.00 64 GLU A O 10
ATOM 15851 N N . PHE A 1 65 ? 8.246 -2.821 3.465 1.00 0.00 65 PHE A N 10
ATOM 15852 C CA . PHE A 1 65 ? 7.596 -4.081 3.124 1.00 0.00 65 PHE A CA 10
ATOM 15853 C C . PHE A 1 65 ? 8.188 -4.670 1.846 1.00 0.00 65 PHE A C 10
ATOM 15854 O O . PHE A 1 65 ? 8.886 -3.985 1.097 1.00 0.00 65 PHE A O 10
ATOM 15871 N N . THR A 1 66 ? 7.904 -5.946 1.603 1.00 0.00 66 THR A N 10
ATOM 15872 C CA . THR A 1 66 ? 8.408 -6.629 0.419 1.00 0.00 66 THR A CA 10
ATOM 15873 C C . THR A 1 66 ? 7.265 -7.093 -0.477 1.00 0.00 66 THR A C 10
ATOM 15874 O O . THR A 1 66 ? 6.097 -7.017 -0.097 1.00 0.00 66 THR A O 10
ATOM 15885 N N . ARG A 1 67 ? 7.610 -7.575 -1.667 1.00 0.00 67 ARG A N 10
ATOM 15886 C CA . ARG A 1 67 ? 6.612 -8.052 -2.616 1.00 0.00 67 ARG A CA 10
ATOM 15887 C C . ARG A 1 67 ? 5.793 -9.192 -2.018 1.00 0.00 67 ARG A C 10
ATOM 15888 O O . ARG A 1 67 ? 4.572 -9.236 -2.167 1.00 0.00 67 ARG A O 10
ATOM 15909 N N . GLU A 1 68 ? 6.474 -10.111 -1.342 1.00 0.00 68 GLU A N 10
ATOM 15910 C CA . GLU A 1 68 ? 5.809 -11.252 -0.723 1.00 0.00 68 GLU A CA 10
ATOM 15911 C C . GLU A 1 68 ? 4.918 -10.802 0.432 1.00 0.00 68 GLU A C 10
ATOM 15912 O O . GLU A 1 68 ? 3.803 -11.296 0.599 1.00 0.00 68 GLU A O 10
ATOM 15924 N N . ASP A 1 69 ? 5.419 -9.861 1.225 1.00 0.00 69 ASP A N 10
ATOM 15925 C CA . ASP A 1 69 ? 4.669 -9.343 2.364 1.00 0.00 69 ASP A CA 10
ATOM 15926 C C . ASP A 1 69 ? 3.225 -9.045 1.974 1.00 0.00 69 ASP A C 10
ATOM 15927 O O . ASP A 1 69 ? 2.294 -9.355 2.717 1.00 0.00 69 ASP A O 10
ATOM 15936 N N . TYR A 1 70 ? 3.047 -8.440 0.804 1.00 0.00 70 TYR A N 10
ATOM 15937 C CA . TYR A 1 70 ? 1.716 -8.096 0.317 1.00 0.00 70 TYR A CA 10
ATOM 15938 C C . TYR A 1 70 ? 0.895 -9.353 0.042 1.00 0.00 70 TYR A C 10
ATOM 15939 O O . TYR A 1 70 ? -0.332 -9.341 0.137 1.00 0.00 70 TYR A O 10
ATOM 15957 N N . LYS A 1 71 ? 1.582 -10.438 -0.299 1.00 0.00 71 LYS A N 10
ATOM 15958 C CA . LYS A 1 71 ? 0.920 -11.704 -0.586 1.00 0.00 71 LYS A CA 10
ATOM 15959 C C . LYS A 1 71 ? 0.464 -12.384 0.701 1.00 0.00 71 LYS A C 10
ATOM 15960 O O . LYS A 1 71 ? -0.509 -13.139 0.704 1.00 0.00 71 LYS A O 10
ATOM 15979 N N . ARG A 1 72 ? 1.171 -12.110 1.792 1.00 0.00 72 ARG A N 10
ATOM 15980 C CA . ARG A 1 72 ? 0.837 -12.695 3.085 1.00 0.00 72 ARG A CA 10
ATOM 15981 C C . ARG A 1 72 ? -0.350 -11.975 3.718 1.00 0.00 72 ARG A C 10
ATOM 15982 O O . ARG A 1 72 ? -0.365 -10.747 3.813 1.00 0.00 72 ARG A O 10
ATOM 16003 N N . ARG A 1 73 ? -1.343 -12.746 4.147 1.00 0.00 73 ARG A N 10
ATOM 16004 C CA . ARG A 1 73 ? -2.535 -12.182 4.769 1.00 0.00 73 ARG A CA 10
ATOM 16005 C C . ARG A 1 73 ? -2.158 -11.176 5.853 1.00 0.00 73 ARG A C 10
ATOM 16006 O O . ARG A 1 73 ? -1.132 -11.320 6.519 1.00 0.00 73 ARG A O 10
ATOM 16027 N N . LEU A 1 74 ? -2.994 -10.158 6.024 1.00 0.00 74 LEU A N 10
ATOM 16028 C CA . LEU A 1 74 ? -2.750 -9.127 7.026 1.00 0.00 74 LEU A CA 10
ATOM 16029 C C . LEU A 1 74 ? -2.422 -9.750 8.380 1.00 0.00 74 LEU A C 10
ATOM 16030 O O . LEU A 1 74 ? -1.340 -9.536 8.928 1.00 0.00 74 LEU A O 10
ATOM 16046 N N . LEU A 1 75 ? -3.362 -10.524 8.912 1.00 0.00 75 LEU A N 10
ATOM 16047 C CA . LEU A 1 75 ? -3.173 -11.181 10.200 1.00 0.00 75 LEU A CA 10
ATOM 16048 C C . LEU A 1 75 ? -1.830 -11.903 10.252 1.00 0.00 75 LEU A C 10
ATOM 16049 O O . LEU A 1 75 ? -1.262 -12.101 11.325 1.00 0.00 75 LEU A O 10
ATOM 16065 N N . ASP A 1 76 ? -1.328 -12.291 9.085 1.00 0.00 76 ASP A N 10
ATOM 16066 C CA . ASP A 1 76 ? -0.050 -12.988 8.996 1.00 0.00 76 ASP A CA 10
ATOM 16067 C C . ASP A 1 76 ? 1.110 -12.028 9.240 1.00 0.00 76 ASP A C 10
ATOM 16068 O O . ASP A 1 76 ? 2.151 -12.418 9.770 1.00 0.00 76 ASP A O 10
ATOM 16077 N N . LEU A 1 77 ? 0.924 -10.772 8.849 1.00 0.00 77 LEU A N 10
ATOM 16078 C CA . LEU A 1 77 ? 1.956 -9.756 9.024 1.00 0.00 77 LEU A CA 10
ATOM 16079 C C . LEU A 1 77 ? 1.831 -9.081 10.386 1.00 0.00 77 LEU A C 10
ATOM 16080 O O . LEU A 1 77 ? 2.413 -8.023 10.620 1.00 0.00 77 LEU A O 10
ATOM 16096 N N . GLU A 1 78 ? 1.068 -9.703 11.280 1.00 0.00 78 GLU A N 10
ATOM 16097 C CA . GLU A 1 78 ? 0.868 -9.162 12.620 1.00 0.00 78 GLU A CA 10
ATOM 16098 C C . GLU A 1 78 ? 0.081 -7.856 12.567 1.00 0.00 78 GLU A C 10
ATOM 16099 O O . GLU A 1 78 ? 0.297 -6.955 13.379 1.00 0.00 78 GLU A O 10
ATOM 16111 N N . LEU A 1 79 ? -0.832 -7.761 11.607 1.00 0.00 79 LEU A N 10
ATOM 16112 C CA . LEU A 1 79 ? -1.652 -6.565 11.447 1.00 0.00 79 LEU A CA 10
ATOM 16113 C C . LEU A 1 79 ? -3.113 -6.859 11.774 1.00 0.00 79 LEU A C 10
ATOM 16114 O O . LEU A 1 79 ? -4.010 -6.123 11.366 1.00 0.00 79 LEU A O 10
ATOM 16130 N N . ALA A 1 80 ? -3.342 -7.938 12.515 1.00 0.00 80 ALA A N 10
ATOM 16131 C CA . ALA A 1 80 ? -4.693 -8.326 12.901 1.00 0.00 80 ALA A CA 10
ATOM 16132 C C . ALA A 1 80 ? -5.347 -7.253 13.765 1.00 0.00 80 ALA A C 10
ATOM 16133 O O . ALA A 1 80 ? -6.391 -6.697 13.423 1.00 0.00 80 ALA A O 10
ATOM 16140 N N . PRO A 1 81 ? -4.721 -6.955 14.914 1.00 0.00 81 PRO A N 10
ATOM 16141 C CA . PRO A 1 81 ? -5.225 -5.947 15.851 1.00 0.00 81 PRO A CA 10
ATOM 16142 C C . PRO A 1 81 ? -5.100 -4.530 15.301 1.00 0.00 81 PRO A C 10
ATOM 16143 O O . PRO A 1 81 ? -6.008 -4.030 14.636 1.00 0.00 81 PRO A O 10
ATOM 16154 N N . SER A 1 82 ? -3.971 -3.888 15.582 1.00 0.00 82 SER A N 10
ATOM 16155 C CA . SER A 1 82 ? -3.729 -2.527 15.118 1.00 0.00 82 SER A CA 10
ATOM 16156 C C . SER A 1 82 ? -2.521 -2.478 14.187 1.00 0.00 82 SER A C 10
ATOM 16157 O O . SER A 1 82 ? -1.535 -3.185 14.394 1.00 0.00 82 SER A O 10
ATOM 16165 N N . ALA A 1 83 ? -2.606 -1.636 13.162 1.00 0.00 83 ALA A N 10
ATOM 16166 C CA . ALA A 1 83 ? -1.520 -1.491 12.201 1.00 0.00 83 ALA A CA 10
ATOM 16167 C C . ALA A 1 83 ? -1.371 -0.041 11.755 1.00 0.00 83 ALA A C 10
ATOM 16168 O O . ALA A 1 83 ? -2.361 0.674 11.594 1.00 0.00 83 ALA A O 10
ATOM 16175 N N . SER A 1 84 ? -0.129 0.389 11.556 1.00 0.00 84 SER A N 10
ATOM 16176 C CA . SER A 1 84 ? 0.149 1.756 11.133 1.00 0.00 84 SER A CA 10
ATOM 16177 C C . SER A 1 84 ? 1.126 1.774 9.961 1.00 0.00 84 SER A C 10
ATOM 16178 O O . SER A 1 84 ? 2.337 1.651 10.146 1.00 0.00 84 SER A O 10
ATOM 16186 N N . VAL A 1 85 ? 0.590 1.928 8.755 1.00 0.00 85 VAL A N 10
ATOM 16187 C CA . VAL A 1 85 ? 1.413 1.963 7.552 1.00 0.00 85 VAL A CA 10
ATOM 16188 C C . VAL A 1 85 ? 1.602 3.393 7.057 1.00 0.00 85 VAL A C 10
ATOM 16189 O O . VAL A 1 85 ? 0.655 4.034 6.602 1.00 0.00 85 VAL A O 10
ATOM 16202 N N . VAL A 1 86 ? 2.833 3.887 7.148 1.00 0.00 86 VAL A N 10
ATOM 16203 C CA . VAL A 1 86 ? 3.147 5.241 6.708 1.00 0.00 86 VAL A CA 10
ATOM 16204 C C . VAL A 1 86 ? 3.160 5.336 5.187 1.00 0.00 86 VAL A C 10
ATOM 16205 O O . VAL A 1 86 ? 3.669 4.446 4.503 1.00 0.00 86 VAL A O 10
ATOM 16218 N N . LEU A 1 87 ? 2.599 6.419 4.662 1.00 0.00 87 LEU A N 10
ATOM 16219 C CA . LEU A 1 87 ? 2.546 6.631 3.219 1.00 0.00 87 LEU A CA 10
ATOM 16220 C C . LEU A 1 87 ? 3.707 7.504 2.754 1.00 0.00 87 LEU A C 10
ATOM 16221 O O . LEU A 1 87 ? 3.849 8.648 3.187 1.00 0.00 87 LEU A O 10
ATOM 16237 N N . LEU A 1 88 ? 4.534 6.958 1.869 1.00 0.00 88 LEU A N 10
ATOM 16238 C CA . LEU A 1 88 ? 5.682 7.688 1.343 1.00 0.00 88 LEU A CA 10
ATOM 16239 C C . LEU A 1 88 ? 5.430 8.138 -0.092 1.00 0.00 88 LEU A C 10
ATOM 16240 O O . LEU A 1 88 ? 5.358 7.331 -1.018 1.00 0.00 88 LEU A O 10
ATOM 16256 N N . PRO A 1 89 ? 5.294 9.459 -0.283 1.00 0.00 89 PRO A N 10
ATOM 16257 C CA . PRO A 1 89 ? 5.051 10.047 -1.604 1.00 0.00 89 PRO A CA 10
ATOM 16258 C C . PRO A 1 89 ? 6.266 9.941 -2.518 1.00 0.00 89 PRO A C 10
ATOM 16259 O O . PRO A 1 89 ? 7.401 10.130 -2.082 1.00 0.00 89 PRO A O 10
ATOM 16270 N N . ALA A 1 90 ? 6.020 9.637 -3.789 1.00 0.00 90 ALA A N 10
ATOM 16271 C CA . ALA A 1 90 ? 7.095 9.508 -4.765 1.00 0.00 90 ALA A CA 10
ATOM 16272 C C . ALA A 1 90 ? 7.297 10.809 -5.534 1.00 0.00 90 ALA A C 10
ATOM 16273 O O . ALA A 1 90 ? 7.528 10.799 -6.742 1.00 0.00 90 ALA A O 10
ATOM 16280 N N . GLY A 1 91 ? 7.207 11.931 -4.825 1.00 0.00 91 GLY A N 10
ATOM 16281 C CA . GLY A 1 91 ? 7.382 13.225 -5.458 1.00 0.00 91 GLY A CA 10
ATOM 16282 C C . GLY A 1 91 ? 6.392 13.459 -6.582 1.00 0.00 91 GLY A C 10
ATOM 16283 O O . GLY A 1 91 ? 5.444 12.693 -6.752 1.00 0.00 91 GLY A O 10
ATOM 16287 N N . ARG A 1 92 ? 6.613 14.520 -7.351 1.00 0.00 92 ARG A N 10
ATOM 16288 C CA . ARG A 1 92 ? 5.731 14.854 -8.463 1.00 0.00 92 ARG A CA 10
ATOM 16289 C C . ARG A 1 92 ? 5.488 13.636 -9.349 1.00 0.00 92 ARG A C 10
ATOM 16290 O O . ARG A 1 92 ? 6.391 12.844 -9.619 1.00 0.00 92 ARG A O 10
ATOM 16311 N N . PRO A 1 93 ? 4.238 13.481 -9.812 1.00 0.00 93 PRO A N 10
ATOM 16312 C CA . PRO A 1 93 ? 3.847 12.362 -10.674 1.00 0.00 93 PRO A CA 10
ATOM 16313 C C . PRO A 1 93 ? 4.456 12.463 -12.068 1.00 0.00 93 PRO A C 10
ATOM 16314 O O . PRO A 1 93 ? 3.973 13.217 -12.913 1.00 0.00 93 PRO A O 10
ATOM 16325 N N . ALA A 1 94 ? 5.518 11.700 -12.302 1.00 0.00 94 ALA A N 10
ATOM 16326 C CA . ALA A 1 94 ? 6.191 11.702 -13.595 1.00 0.00 94 ALA A CA 10
ATOM 16327 C C . ALA A 1 94 ? 5.770 10.501 -14.435 1.00 0.00 94 ALA A C 10
ATOM 16328 O O . ALA A 1 94 ? 5.667 10.592 -15.659 1.00 0.00 94 ALA A O 10
ATOM 16335 N N . THR A 1 95 ? 5.528 9.376 -13.771 1.00 0.00 95 THR A N 10
ATOM 16336 C CA . THR A 1 95 ? 5.120 8.156 -14.457 1.00 0.00 95 THR A CA 10
ATOM 16337 C C . THR A 1 95 ? 3.704 7.753 -14.066 1.00 0.00 95 THR A C 10
ATOM 16338 O O . THR A 1 95 ? 3.409 6.569 -13.897 1.00 0.00 95 THR A O 10
ATOM 16349 N N . SER A 1 96 ? 2.829 8.743 -13.923 1.00 0.00 96 SER A N 10
ATOM 16350 C CA . SER A 1 96 ? 1.442 8.491 -13.549 1.00 0.00 96 SER A CA 10
ATOM 16351 C C . SER A 1 96 ? 0.489 8.982 -14.634 1.00 0.00 96 SER A C 10
ATOM 16352 O O . SER A 1 96 ? 0.131 10.160 -14.675 1.00 0.00 96 SER A O 10
ATOM 16360 N N . ILE A 1 97 ? 0.081 8.070 -15.510 1.00 0.00 97 ILE A N 10
ATOM 16361 C CA . ILE A 1 97 ? -0.832 8.409 -16.595 1.00 0.00 97 ILE A CA 10
ATOM 16362 C C . ILE A 1 97 ? -2.284 8.207 -16.175 1.00 0.00 97 ILE A C 10
ATOM 16363 O O . ILE A 1 97 ? -2.571 7.483 -15.221 1.00 0.00 97 ILE A O 10
ATOM 16379 N N . VAL A 1 98 ? -3.198 8.852 -16.894 1.00 0.00 98 VAL A N 10
ATOM 16380 C CA . VAL A 1 98 ? -4.621 8.741 -16.598 1.00 0.00 98 VAL A CA 10
ATOM 16381 C C . VAL A 1 98 ? -5.306 7.766 -17.549 1.00 0.00 98 VAL A C 10
ATOM 16382 O O . VAL A 1 98 ? -5.135 7.844 -18.765 1.00 0.00 98 VAL A O 10
ATOM 16395 N N . HIS A 1 99 ? -6.083 6.847 -16.985 1.00 0.00 99 HIS A N 10
ATOM 16396 C CA . HIS A 1 99 ? -6.796 5.855 -17.783 1.00 0.00 99 HIS A CA 10
ATOM 16397 C C . HIS A 1 99 ? -8.035 5.354 -17.047 1.00 0.00 99 HIS A C 10
ATOM 16398 O O . HIS A 1 99 ? -8.036 5.237 -15.822 1.00 0.00 99 HIS A O 10
ATOM 16413 N N . SER A 1 100 ? -9.088 5.061 -17.803 1.00 0.00 100 SER A N 10
ATOM 16414 C CA . SER A 1 100 ? -10.335 4.577 -17.222 1.00 0.00 100 SER A CA 10
ATOM 16415 C C . SER A 1 100 ? -10.828 3.331 -17.952 1.00 0.00 100 SER A C 10
ATOM 16416 O O . SER A 1 100 ? -11.247 3.401 -19.108 1.00 0.00 100 SER A O 10
ATOM 16424 N N . SER A 1 101 ? -10.773 2.192 -17.269 1.00 0.00 101 SER A N 10
ATOM 16425 C CA . SER A 1 101 ? -11.210 0.929 -17.853 1.00 0.00 101 SER A CA 10
ATOM 16426 C C . SER A 1 101 ? -12.730 0.886 -17.980 1.00 0.00 101 SER A C 10
ATOM 16427 O O . SER A 1 101 ? -13.443 0.762 -16.984 1.00 0.00 101 SER A O 10
ATOM 16435 N N . SER A 1 102 ? -13.218 0.989 -19.212 1.00 0.00 102 SER A N 10
ATOM 16436 C CA . SER A 1 102 ? -14.653 0.965 -19.469 1.00 0.00 102 SER A CA 10
ATOM 16437 C C . SER A 1 102 ? -15.191 -0.461 -19.414 1.00 0.00 102 SER A C 10
ATOM 16438 O O . SER A 1 102 ? -16.223 -0.724 -18.797 1.00 0.00 102 SER A O 10
ATOM 16446 N N . GLY A 1 103 ? -14.484 -1.380 -20.065 1.00 0.00 103 GLY A N 10
ATOM 16447 C CA . GLY A 1 103 ? -14.905 -2.769 -20.079 1.00 0.00 103 GLY A CA 10
ATOM 16448 C C . GLY A 1 103 ? -15.919 -3.056 -21.169 1.00 0.00 103 GLY A C 10
ATOM 16449 O O . GLY A 1 103 ? -16.276 -2.169 -21.943 1.00 0.00 103 GLY A O 10
ATOM 16453 N N . ASP A 1 104 ? -16.382 -4.300 -21.230 1.00 0.00 104 ASP A N 10
ATOM 16454 C CA . ASP A 1 104 ? -17.360 -4.703 -22.234 1.00 0.00 104 ASP A CA 10
ATOM 16455 C C . ASP A 1 104 ? -18.560 -5.381 -21.581 1.00 0.00 104 ASP A C 10
ATOM 16456 O O . ASP A 1 104 ? -18.429 -6.439 -20.965 1.00 0.00 104 ASP A O 10
ATOM 16465 N N . ILE A 1 105 ? -19.729 -4.765 -21.720 1.00 0.00 105 ILE A N 10
ATOM 16466 C CA . ILE A 1 105 ? -20.952 -5.309 -21.143 1.00 0.00 105 ILE A CA 10
ATOM 16467 C C . ILE A 1 105 ? -21.734 -6.116 -22.175 1.00 0.00 105 ILE A C 10
ATOM 16468 O O . ILE A 1 105 ? -21.665 -5.844 -23.374 1.00 0.00 105 ILE A O 10
ATOM 16484 N N . LEU A 1 106 ? -22.478 -7.109 -21.700 1.00 0.00 106 LEU A N 10
ATOM 16485 C CA . LEU A 1 106 ? -23.276 -7.955 -22.581 1.00 0.00 106 LEU A CA 10
ATOM 16486 C C . LEU A 1 106 ? -23.917 -7.132 -23.694 1.00 0.00 106 LEU A C 10
ATOM 16487 O O . LEU A 1 106 ? -24.695 -6.216 -23.432 1.00 0.00 106 LEU A O 10
ATOM 16503 N N . MET A 1 107 ? -23.585 -7.467 -24.936 1.00 0.00 107 MET A N 10
ATOM 16504 C CA . MET A 1 107 ? -24.132 -6.761 -26.089 1.00 0.00 107 MET A CA 10
ATOM 16505 C C . MET A 1 107 ? -25.115 -7.644 -26.852 1.00 0.00 107 MET A C 10
ATOM 16506 O O . MET A 1 107 ? -24.717 -8.437 -27.706 1.00 0.00 107 MET A O 10
ATOM 16520 N N . ILE A 1 108 ? -26.398 -7.500 -26.538 1.00 0.00 108 ILE A N 10
ATOM 16521 C CA . ILE A 1 108 ? -27.436 -8.284 -27.194 1.00 0.00 108 ILE A CA 10
ATOM 16522 C C . ILE A 1 108 ? -27.829 -7.666 -28.532 1.00 0.00 108 ILE A C 10
ATOM 16523 O O . ILE A 1 108 ? -28.130 -6.475 -28.613 1.00 0.00 108 ILE A O 10
ATOM 16539 N N . ASP A 1 109 ? -27.825 -8.484 -29.579 1.00 0.00 109 ASP A N 10
ATOM 16540 C CA . ASP A 1 109 ? -28.183 -8.019 -30.914 1.00 0.00 109 ASP A CA 10
ATOM 16541 C C . ASP A 1 109 ? -29.697 -8.010 -31.098 1.00 0.00 109 ASP A C 10
ATOM 16542 O O . ASP A 1 109 ? -30.285 -6.982 -31.436 1.00 0.00 109 ASP A O 10
ATOM 16551 N N . GLY A 1 1 ? -16.801 9.286 0.717 1.00 0.00 1 GLY A N 11
ATOM 16552 C CA . GLY A 1 1 ? -18.057 9.333 -0.009 1.00 0.00 1 GLY A CA 11
ATOM 16553 C C . GLY A 1 1 ? -19.066 8.331 0.514 1.00 0.00 1 GLY A C 11
ATOM 16554 O O . GLY A 1 1 ? -19.821 8.626 1.441 1.00 0.00 1 GLY A O 11
ATOM 16558 N N . SER A 1 2 ? -19.082 7.143 -0.082 1.00 0.00 2 SER A N 11
ATOM 16559 C CA . SER A 1 2 ? -20.011 6.095 0.326 1.00 0.00 2 SER A CA 11
ATOM 16560 C C . SER A 1 2 ? -19.369 5.171 1.356 1.00 0.00 2 SER A C 11
ATOM 16561 O O . SER A 1 2 ? -18.496 4.367 1.026 1.00 0.00 2 SER A O 11
ATOM 16569 N N . SER A 1 3 ? -19.807 5.291 2.605 1.00 0.00 3 SER A N 11
ATOM 16570 C CA . SER A 1 3 ? -19.274 4.469 3.685 1.00 0.00 3 SER A CA 11
ATOM 16571 C C . SER A 1 3 ? -20.354 3.557 4.258 1.00 0.00 3 SER A C 11
ATOM 16572 O O . SER A 1 3 ? -21.526 3.664 3.902 1.00 0.00 3 SER A O 11
ATOM 16580 N N . GLY A 1 4 ? -19.949 2.658 5.150 1.00 0.00 4 GLY A N 11
ATOM 16581 C CA . GLY A 1 4 ? -20.893 1.740 5.759 1.00 0.00 4 GLY A CA 11
ATOM 16582 C C . GLY A 1 4 ? -20.938 1.871 7.269 1.00 0.00 4 GLY A C 11
ATOM 16583 O O . GLY A 1 4 ? -20.053 1.378 7.968 1.00 0.00 4 GLY A O 11
ATOM 16587 N N . SER A 1 5 ? -21.970 2.540 7.773 1.00 0.00 5 SER A N 11
ATOM 16588 C CA . SER A 1 5 ? -22.125 2.740 9.209 1.00 0.00 5 SER A CA 11
ATOM 16589 C C . SER A 1 5 ? -22.488 1.431 9.904 1.00 0.00 5 SER A C 11
ATOM 16590 O O . SER A 1 5 ? -21.754 0.947 10.765 1.00 0.00 5 SER A O 11
ATOM 16598 N N . SER A 1 6 ? -23.628 0.863 9.522 1.00 0.00 6 SER A N 11
ATOM 16599 C CA . SER A 1 6 ? -24.092 -0.388 10.110 1.00 0.00 6 SER A CA 11
ATOM 16600 C C . SER A 1 6 ? -23.279 -1.569 9.589 1.00 0.00 6 SER A C 11
ATOM 16601 O O . SER A 1 6 ? -22.700 -1.508 8.505 1.00 0.00 6 SER A O 11
ATOM 16609 N N . GLY A 1 7 ? -23.240 -2.644 10.370 1.00 0.00 7 GLY A N 11
ATOM 16610 C CA . GLY A 1 7 ? -22.496 -3.824 9.972 1.00 0.00 7 GLY A CA 11
ATOM 16611 C C . GLY A 1 7 ? -21.987 -4.617 11.159 1.00 0.00 7 GLY A C 11
ATOM 16612 O O . GLY A 1 7 ? -20.814 -4.523 11.520 1.00 0.00 7 GLY A O 11
ATOM 16616 N N . ARG A 1 8 ? -22.871 -5.400 11.769 1.00 0.00 8 ARG A N 11
ATOM 16617 C CA . ARG A 1 8 ? -22.506 -6.210 12.925 1.00 0.00 8 ARG A CA 11
ATOM 16618 C C . ARG A 1 8 ? -22.697 -7.695 12.630 1.00 0.00 8 ARG A C 11
ATOM 16619 O O . ARG A 1 8 ? -23.711 -8.286 13.001 1.00 0.00 8 ARG A O 11
ATOM 16640 N N . ASP A 1 9 ? -21.716 -8.290 11.961 1.00 0.00 9 ASP A N 11
ATOM 16641 C CA . ASP A 1 9 ? -21.775 -9.706 11.617 1.00 0.00 9 ASP A CA 11
ATOM 16642 C C . ASP A 1 9 ? -20.466 -10.407 11.970 1.00 0.00 9 ASP A C 11
ATOM 16643 O O . ASP A 1 9 ? -19.382 -9.888 11.702 1.00 0.00 9 ASP A O 11
ATOM 16652 N N . ARG A 1 10 ? -20.576 -11.586 12.571 1.00 0.00 10 ARG A N 11
ATOM 16653 C CA . ARG A 1 10 ? -19.401 -12.356 12.963 1.00 0.00 10 ARG A CA 11
ATOM 16654 C C . ARG A 1 10 ? -18.379 -12.401 11.831 1.00 0.00 10 ARG A C 11
ATOM 16655 O O . ARG A 1 10 ? -18.487 -13.216 10.915 1.00 0.00 10 ARG A O 11
ATOM 16676 N N . SER A 1 11 ? -17.387 -11.519 11.901 1.00 0.00 11 SER A N 11
ATOM 16677 C CA . SER A 1 11 ? -16.348 -11.454 10.881 1.00 0.00 11 SER A CA 11
ATOM 16678 C C . SER A 1 11 ? -15.109 -10.738 11.411 1.00 0.00 11 SER A C 11
ATOM 16679 O O . SER A 1 11 ? -15.211 -9.704 12.073 1.00 0.00 11 SER A O 11
ATOM 16687 N N . THR A 1 12 ? -13.939 -11.295 11.116 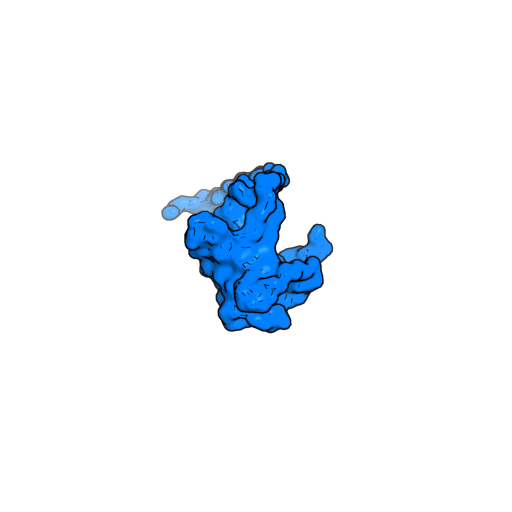1.00 0.00 12 THR A N 11
ATOM 16688 C CA . THR A 1 12 ? -12.680 -10.712 11.563 1.00 0.00 12 THR A CA 11
ATOM 16689 C C . THR A 1 12 ? -12.430 -9.366 10.893 1.00 0.00 12 THR A C 11
ATOM 16690 O O . THR A 1 12 ? -12.808 -9.155 9.741 1.00 0.00 12 THR A O 11
ATOM 16701 N N . ILE A 1 13 ? -11.789 -8.458 11.622 1.00 0.00 13 ILE A N 11
ATOM 16702 C CA . ILE A 1 13 ? -11.486 -7.132 11.097 1.00 0.00 13 ILE A CA 11
ATOM 16703 C C . ILE A 1 13 ? -10.063 -6.714 11.448 1.00 0.00 13 ILE A C 11
ATOM 16704 O O . ILE A 1 13 ? -9.478 -7.211 12.410 1.00 0.00 13 ILE A O 11
ATOM 16720 N N . ALA A 1 14 ? -9.511 -5.796 10.661 1.00 0.00 14 ALA A N 11
ATOM 16721 C CA . ALA A 1 14 ? -8.157 -5.307 10.891 1.00 0.00 14 ALA A CA 11
ATOM 16722 C C . ALA A 1 14 ? -8.113 -3.783 10.874 1.00 0.00 14 ALA A C 11
ATOM 16723 O O . ALA A 1 14 ? -8.776 -3.142 10.059 1.00 0.00 14 ALA A O 11
ATOM 16730 N N . ARG A 1 15 ? -7.329 -3.208 11.781 1.00 0.00 15 ARG A N 11
ATOM 16731 C CA . ARG A 1 15 ? -7.201 -1.759 11.871 1.00 0.00 15 ARG A CA 11
ATOM 16732 C C . ARG A 1 15 ? -5.888 -1.289 11.250 1.00 0.00 15 ARG A C 11
ATOM 16733 O O . ARG A 1 15 ? -4.831 -1.371 11.875 1.00 0.00 15 ARG A O 11
ATOM 16754 N N . ILE A 1 16 ? -5.965 -0.798 10.018 1.00 0.00 16 ILE A N 11
ATOM 16755 C CA . ILE A 1 16 ? -4.784 -0.316 9.314 1.00 0.00 16 ILE A CA 11
ATOM 16756 C C . ILE A 1 16 ? -4.765 1.208 9.251 1.00 0.00 16 ILE A C 11
ATOM 16757 O O . ILE A 1 16 ? -5.528 1.817 8.501 1.00 0.00 16 ILE A O 11
ATOM 16773 N N . GLN A 1 17 ? -3.888 1.817 10.043 1.00 0.00 17 GLN A N 11
ATOM 16774 C CA . GLN A 1 17 ? -3.770 3.270 10.077 1.00 0.00 17 GLN A CA 11
ATOM 16775 C C . GLN A 1 17 ? -2.890 3.770 8.936 1.00 0.00 17 GLN A C 11
ATOM 16776 O O . GLN A 1 17 ? -1.829 3.209 8.664 1.00 0.00 17 GLN A O 11
ATOM 16790 N N . PHE A 1 18 ? -3.339 4.830 8.271 1.00 0.00 18 PHE A N 11
ATOM 16791 C CA . PHE A 1 18 ? -2.593 5.406 7.158 1.00 0.00 18 PHE A CA 11
ATOM 16792 C C . PHE A 1 18 ? -2.165 6.836 7.472 1.00 0.00 18 PHE A C 11
ATOM 16793 O O . PHE A 1 18 ? -3.000 7.735 7.583 1.00 0.00 18 PHE A O 11
ATOM 16810 N N . ARG A 1 19 ? -0.860 7.039 7.615 1.00 0.00 19 ARG A N 11
ATOM 16811 C CA . ARG A 1 19 ? -0.320 8.359 7.918 1.00 0.00 19 ARG A CA 11
ATOM 16812 C C . ARG A 1 19 ? 0.108 9.078 6.642 1.00 0.00 19 ARG A C 11
ATOM 16813 O O . ARG A 1 19 ? 0.705 8.476 5.748 1.00 0.00 19 ARG A O 11
ATOM 16834 N N . LEU A 1 20 ? -0.200 10.367 6.564 1.00 0.00 20 LEU A N 11
ATOM 16835 C CA . LEU A 1 20 ? 0.152 11.169 5.397 1.00 0.00 20 LEU A CA 11
ATOM 16836 C C . LEU A 1 20 ? 1.251 12.171 5.737 1.00 0.00 20 LEU A C 11
ATOM 16837 O O . LEU A 1 20 ? 1.430 12.566 6.889 1.00 0.00 20 LEU A O 11
ATOM 16853 N N . PRO A 1 21 ? 2.003 12.595 4.710 1.00 0.00 21 PRO A N 11
ATOM 16854 C CA . PRO A 1 21 ? 3.095 13.559 4.875 1.00 0.00 21 PRO A CA 11
ATOM 16855 C C . PRO A 1 21 ? 2.588 14.958 5.209 1.00 0.00 21 PRO A C 11
ATOM 16856 O O . PRO A 1 21 ? 3.371 15.900 5.330 1.00 0.00 21 PRO A O 11
ATOM 16867 N N . ASP A 1 22 ? 1.274 15.086 5.356 1.00 0.00 22 ASP A N 11
ATOM 16868 C CA . ASP A 1 22 ? 0.663 16.371 5.678 1.00 0.00 22 ASP A CA 11
ATOM 16869 C C . ASP A 1 22 ? -0.095 16.296 7.000 1.00 0.00 22 ASP A C 11
ATOM 16870 O O . ASP A 1 22 ? -1.025 17.066 7.239 1.00 0.00 22 ASP A O 11
ATOM 16879 N N . GLY A 1 23 ? 0.309 15.362 7.856 1.00 0.00 23 GLY A N 11
ATOM 16880 C CA . GLY A 1 23 ? -0.343 15.203 9.143 1.00 0.00 23 GLY A CA 11
ATOM 16881 C C . GLY A 1 23 ? -1.592 14.348 9.058 1.00 0.00 23 GLY A C 11
ATOM 16882 O O . GLY A 1 23 ? -1.695 13.320 9.727 1.00 0.00 23 GLY A O 11
ATOM 16886 N N . SER A 1 24 ? -2.544 14.774 8.234 1.00 0.00 24 SER A N 11
ATOM 16887 C CA . SER A 1 24 ? -3.795 14.043 8.069 1.00 0.00 24 SER A CA 11
ATOM 16888 C C . SER A 1 24 ? -3.544 12.539 8.032 1.00 0.00 24 SER A C 11
ATOM 16889 O O . SER A 1 24 ? -2.449 12.089 7.696 1.00 0.00 24 SER A O 11
ATOM 16897 N N . SER A 1 25 ? -4.568 11.766 8.380 1.00 0.00 25 SER A N 11
ATOM 16898 C CA . SER A 1 25 ? -4.459 10.311 8.391 1.00 0.00 25 SER A CA 11
ATOM 16899 C C . SER A 1 25 ? -5.840 9.663 8.410 1.00 0.00 25 SER A C 11
ATOM 16900 O O . SER A 1 25 ? -6.756 10.146 9.075 1.00 0.00 25 SER A O 11
ATOM 16908 N N . PHE A 1 26 ? -5.981 8.565 7.674 1.00 0.00 26 PHE A N 11
ATOM 16909 C CA . PHE A 1 26 ? -7.249 7.850 7.604 1.00 0.00 26 PHE A CA 11
ATOM 16910 C C . PHE A 1 26 ? -7.050 6.361 7.871 1.00 0.00 26 PHE A C 11
ATOM 16911 O O . PHE A 1 26 ? -6.086 5.757 7.398 1.00 0.00 26 PHE A O 11
ATOM 16928 N N . THR A 1 27 ? -7.967 5.774 8.633 1.00 0.00 27 THR A N 11
ATOM 16929 C CA . THR A 1 27 ? -7.892 4.357 8.965 1.00 0.00 27 THR A CA 11
ATOM 16930 C C . THR A 1 27 ? -9.125 3.610 8.470 1.00 0.00 27 THR A C 11
ATOM 16931 O O . THR A 1 27 ? -10.237 3.850 8.937 1.00 0.00 27 THR A O 11
ATOM 16942 N N . ASN A 1 28 ? -8.920 2.702 7.521 1.00 0.00 28 ASN A N 11
ATOM 16943 C CA . ASN A 1 28 ? -10.016 1.919 6.962 1.00 0.00 28 ASN A CA 11
ATOM 16944 C C . ASN A 1 28 ? -10.208 0.620 7.738 1.00 0.00 28 ASN A C 11
ATOM 16945 O O . ASN A 1 28 ? -9.550 0.390 8.752 1.00 0.00 28 ASN A O 11
ATOM 16956 N N . GLN A 1 29 ? -11.111 -0.225 7.252 1.00 0.00 29 GLN A N 11
ATOM 16957 C CA . GLN A 1 29 ? -11.389 -1.501 7.901 1.00 0.00 29 GLN A CA 11
ATOM 16958 C C . GLN A 1 29 ? -11.273 -2.653 6.908 1.00 0.00 29 GLN A C 11
ATOM 16959 O O . GLN A 1 29 ? -12.050 -2.748 5.958 1.00 0.00 29 GLN A O 11
ATOM 16973 N N . PHE A 1 30 ? -10.296 -3.526 7.134 1.00 0.00 30 PHE A N 11
ATOM 16974 C CA . PHE A 1 30 ? -10.077 -4.671 6.258 1.00 0.00 30 PHE A CA 11
ATOM 16975 C C . PHE A 1 30 ? -10.081 -5.973 7.054 1.00 0.00 30 PHE A C 11
ATOM 16976 O O . PHE A 1 30 ? -9.726 -6.011 8.232 1.00 0.00 30 PHE A O 11
ATOM 16993 N N . PRO A 1 31 ? -10.491 -7.067 6.395 1.00 0.00 31 PRO A N 11
ATOM 16994 C CA . PRO A 1 31 ? -10.552 -8.391 7.021 1.00 0.00 31 PRO A CA 11
ATOM 16995 C C . PRO A 1 31 ? -9.166 -8.962 7.304 1.00 0.00 31 PRO A C 11
ATOM 16996 O O . PRO A 1 31 ? -8.314 -9.018 6.417 1.00 0.00 31 PRO A O 11
ATOM 17007 N N . SER A 1 32 ? -8.948 -9.386 8.545 1.00 0.00 32 SER A N 11
ATOM 17008 C CA . SER A 1 32 ? -7.664 -9.950 8.946 1.00 0.00 32 SER A CA 11
ATOM 17009 C C . SER A 1 32 ? -7.064 -10.788 7.821 1.00 0.00 32 SER A C 11
ATOM 17010 O O . SER A 1 32 ? -5.845 -10.865 7.673 1.00 0.00 32 SER A O 11
ATOM 17018 N N . ASP A 1 33 ? -7.930 -11.413 7.031 1.00 0.00 33 ASP A N 11
ATOM 17019 C CA . ASP A 1 33 ? -7.488 -12.244 5.918 1.00 0.00 33 ASP A CA 11
ATOM 17020 C C . ASP A 1 33 ? -6.919 -11.387 4.791 1.00 0.00 33 ASP A C 11
ATOM 17021 O O . ASP A 1 33 ? -5.865 -11.695 4.236 1.00 0.00 33 ASP A O 11
ATOM 17030 N N . ALA A 1 34 ? -7.624 -10.311 4.460 1.00 0.00 34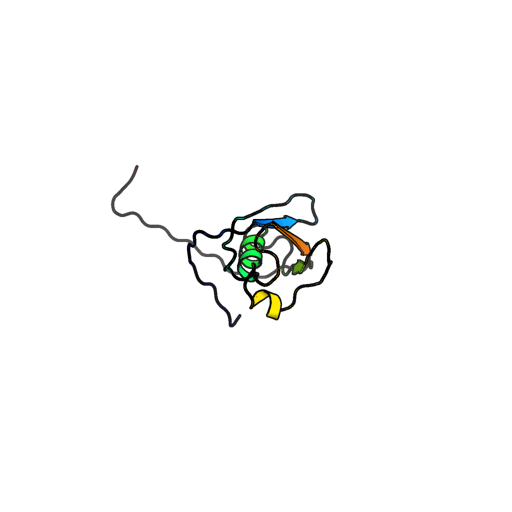 ALA A N 11
ATOM 17031 C CA . ALA A 1 34 ? -7.189 -9.409 3.400 1.00 0.00 34 ALA A CA 11
ATOM 17032 C C . ALA A 1 34 ? -5.684 -9.173 3.464 1.00 0.00 34 ALA A C 11
ATOM 17033 O O . ALA A 1 34 ? -5.137 -8.776 4.494 1.00 0.00 34 ALA A O 11
ATOM 17040 N N . PRO A 1 35 ? -4.997 -9.422 2.340 1.00 0.00 35 PRO A N 11
ATOM 17041 C CA . PRO A 1 35 ? -3.545 -9.243 2.243 1.00 0.00 35 PRO A CA 11
ATOM 17042 C C . PRO A 1 35 ? -3.138 -7.774 2.283 1.00 0.00 35 PRO A C 11
ATOM 17043 O O . PRO A 1 35 ? -3.866 -6.904 1.804 1.00 0.00 35 PRO A O 11
ATOM 17054 N N . LEU A 1 36 ? -1.971 -7.504 2.857 1.00 0.00 36 LEU A N 11
ATOM 17055 C CA . LEU A 1 36 ? -1.466 -6.139 2.958 1.00 0.00 36 LEU A CA 11
ATOM 17056 C C . LEU A 1 36 ? -1.877 -5.314 1.743 1.00 0.00 36 LEU A C 11
ATOM 17057 O O . LEU A 1 36 ? -2.373 -4.197 1.878 1.00 0.00 36 LEU A O 11
ATOM 17073 N N . GLU A 1 37 ? -1.668 -5.875 0.556 1.00 0.00 37 GLU A N 11
ATOM 17074 C CA . GLU A 1 37 ? -2.019 -5.191 -0.684 1.00 0.00 37 GLU A CA 11
ATOM 17075 C C . GLU A 1 37 ? -3.361 -4.477 -0.550 1.00 0.00 37 GLU A C 11
ATOM 17076 O O . GLU A 1 37 ? -3.466 -3.279 -0.810 1.00 0.00 37 GLU A O 11
ATOM 17088 N N . GLU A 1 38 ? -4.384 -5.223 -0.145 1.00 0.00 38 GLU A N 11
ATOM 17089 C CA . GLU A 1 38 ? -5.719 -4.662 0.021 1.00 0.00 38 GLU A CA 11
ATOM 17090 C C . GLU A 1 38 ? -5.645 -3.224 0.528 1.00 0.00 38 GLU A C 11
ATOM 17091 O O . GLU A 1 38 ? -6.234 -2.317 -0.059 1.00 0.00 38 GLU A O 11
ATOM 17103 N N . ALA A 1 39 ? -4.919 -3.025 1.623 1.00 0.00 39 ALA A N 11
ATOM 17104 C CA . ALA A 1 39 ? -4.767 -1.699 2.209 1.00 0.00 39 ALA A CA 11
ATOM 17105 C C . ALA A 1 39 ? -4.172 -0.720 1.203 1.00 0.00 39 ALA A C 11
ATOM 17106 O O . ALA A 1 39 ? -4.644 0.409 1.067 1.00 0.00 39 ALA A O 11
ATOM 17113 N N . ARG A 1 40 ? -3.133 -1.159 0.500 1.00 0.00 40 ARG A N 11
ATOM 17114 C CA . ARG A 1 40 ? -2.472 -0.320 -0.492 1.00 0.00 40 ARG A CA 11
ATOM 17115 C C . ARG A 1 40 ? -3.472 0.189 -1.526 1.00 0.00 40 ARG A C 11
ATOM 17116 O O . ARG A 1 40 ? -3.432 1.354 -1.920 1.00 0.00 40 ARG A O 11
ATOM 17137 N N . GLN A 1 41 ? -4.366 -0.693 -1.961 1.00 0.00 41 GLN A N 11
ATOM 17138 C CA . GLN A 1 41 ? -5.375 -0.333 -2.950 1.00 0.00 41 GLN A CA 11
ATOM 17139 C C . GLN A 1 41 ? -6.260 0.798 -2.438 1.00 0.00 41 GLN A C 11
ATOM 17140 O O . GLN A 1 41 ? -6.391 1.839 -3.082 1.00 0.00 41 GLN A O 11
ATOM 17154 N N . PHE A 1 42 ? -6.868 0.587 -1.275 1.00 0.00 42 PHE A N 11
ATOM 17155 C CA . PHE A 1 42 ? -7.743 1.588 -0.676 1.00 0.00 42 PHE A CA 11
ATOM 17156 C C . PHE A 1 42 ? -7.050 2.946 -0.611 1.00 0.00 42 PHE A C 11
ATOM 17157 O O . PHE A 1 42 ? -7.514 3.920 -1.203 1.00 0.00 42 PHE A O 11
ATOM 17174 N N . ALA A 1 43 ? -5.938 3.002 0.114 1.00 0.00 43 ALA A N 11
ATOM 17175 C CA . ALA A 1 43 ? -5.180 4.239 0.256 1.00 0.00 43 ALA A CA 11
ATOM 17176 C C . ALA A 1 43 ? -4.970 4.913 -1.095 1.00 0.00 43 ALA A C 11
ATOM 17177 O O . ALA A 1 43 ? -5.119 6.127 -1.224 1.00 0.00 43 ALA A O 11
ATOM 17184 N N . ALA A 1 44 ? -4.622 4.116 -2.101 1.00 0.00 44 ALA A N 11
ATOM 17185 C CA . ALA A 1 44 ? -4.392 4.636 -3.443 1.00 0.00 44 ALA A CA 11
ATOM 17186 C C . ALA A 1 44 ? -5.628 5.357 -3.971 1.00 0.00 44 ALA A C 11
ATOM 17187 O O . ALA A 1 44 ? -5.519 6.386 -4.637 1.00 0.00 44 ALA A O 11
ATOM 17194 N N . GLN A 1 45 ? -6.801 4.809 -3.670 1.00 0.00 45 GLN A N 11
ATOM 17195 C CA . GLN A 1 45 ? -8.057 5.400 -4.116 1.00 0.00 45 GLN A CA 11
ATOM 17196 C C . GLN A 1 45 ? -8.425 6.607 -3.259 1.00 0.00 45 GLN A C 11
ATOM 17197 O O . GLN A 1 45 ? -8.991 7.583 -3.752 1.00 0.00 45 GLN A O 11
ATOM 17211 N N . THR A 1 46 ? -8.102 6.533 -1.972 1.00 0.00 46 THR A N 11
ATOM 17212 C CA . THR A 1 46 ? -8.400 7.618 -1.045 1.00 0.00 46 THR A CA 11
ATOM 17213 C C . THR A 1 46 ? -7.719 8.912 -1.476 1.00 0.00 46 THR A C 11
ATOM 17214 O O . THR A 1 46 ? -8.328 9.982 -1.457 1.00 0.00 46 THR A O 11
ATOM 17225 N N . VAL A 1 47 ? -6.452 8.807 -1.865 1.00 0.00 47 VAL A N 11
ATOM 17226 C CA . VAL A 1 47 ? -5.689 9.969 -2.303 1.00 0.00 47 VAL A CA 11
ATOM 17227 C C . VAL A 1 47 ? -5.643 10.055 -3.825 1.00 0.00 47 VAL A C 11
ATOM 17228 O O . VAL A 1 47 ? -5.544 11.142 -4.393 1.00 0.00 47 VAL A O 11
ATOM 17241 N N . GLY A 1 48 ? -5.715 8.901 -4.480 1.00 0.00 48 GLY A N 11
ATOM 17242 C CA . GLY A 1 48 ? -5.680 8.867 -5.930 1.00 0.00 48 GLY A CA 11
ATOM 17243 C C . GLY A 1 48 ? -4.385 9.418 -6.492 1.00 0.00 48 GLY A C 11
ATOM 17244 O O . GLY A 1 48 ? -3.339 9.340 -5.849 1.00 0.00 48 GLY A O 11
ATOM 17248 N N . ASN A 1 49 ? -4.453 9.975 -7.697 1.00 0.00 49 ASN A N 11
ATOM 17249 C CA . ASN A 1 49 ? -3.275 10.539 -8.346 1.00 0.00 49 ASN A CA 11
ATOM 17250 C C . ASN A 1 49 ? -2.614 11.587 -7.457 1.00 0.00 49 ASN A C 11
ATOM 17251 O O . ASN A 1 49 ? -1.415 11.848 -7.571 1.00 0.00 49 ASN A O 11
ATOM 17262 N N . THR A 1 50 ? -3.402 12.187 -6.570 1.00 0.00 50 THR A N 11
ATOM 17263 C CA . THR A 1 50 ? -2.894 13.207 -5.662 1.00 0.00 50 THR A CA 11
ATOM 17264 C C . THR A 1 50 ? -1.446 12.927 -5.276 1.00 0.00 50 THR A C 11
ATOM 17265 O O . THR A 1 50 ? -0.615 13.835 -5.248 1.00 0.00 50 THR A O 11
ATOM 17276 N N . TYR A 1 51 ? -1.150 11.666 -4.981 1.00 0.00 51 TYR A N 11
ATOM 17277 C CA . TYR A 1 51 ? 0.198 11.268 -4.595 1.00 0.00 51 TYR A CA 11
ATOM 17278 C C . TYR A 1 51 ? 0.898 10.536 -5.736 1.00 0.00 51 TYR A C 11
ATOM 17279 O O . TYR A 1 51 ? 2.108 10.657 -5.917 1.00 0.00 51 TYR A O 11
ATOM 17297 N N . GLY A 1 52 ? 0.124 9.775 -6.505 1.00 0.00 52 GLY A N 11
ATOM 17298 C CA . GLY A 1 52 ? 0.685 9.034 -7.619 1.00 0.00 52 GLY A CA 11
ATOM 17299 C C . GLY A 1 52 ? 1.124 7.638 -7.225 1.00 0.00 52 GLY A C 11
ATOM 17300 O O . GLY A 1 52 ? 0.326 6.846 -6.727 1.00 0.00 52 GLY A O 11
ATOM 17304 N N . ASN A 1 53 ? 2.399 7.335 -7.451 1.00 0.00 53 ASN A N 11
ATOM 17305 C CA . ASN A 1 53 ? 2.942 6.023 -7.118 1.00 0.00 53 ASN A CA 11
ATOM 17306 C C . ASN A 1 53 ? 3.639 6.052 -5.761 1.00 0.00 53 ASN A C 11
ATOM 17307 O O . ASN A 1 53 ? 4.859 6.194 -5.680 1.00 0.00 53 ASN A O 11
ATOM 17318 N N . PHE A 1 54 ? 2.855 5.914 -4.696 1.00 0.00 54 PHE A N 11
ATOM 17319 C CA . PHE A 1 54 ? 3.396 5.925 -3.342 1.00 0.00 54 PHE A CA 11
ATOM 17320 C C . PHE A 1 54 ? 3.588 4.503 -2.822 1.00 0.00 54 PHE A C 11
ATOM 17321 O O . PHE A 1 54 ? 3.099 3.542 -3.416 1.00 0.00 54 PHE A O 11
ATOM 17338 N N . SER A 1 55 ? 4.303 4.378 -1.709 1.00 0.00 55 SER A N 11
ATOM 17339 C CA . SER A 1 55 ? 4.563 3.074 -1.110 1.00 0.00 55 SER A CA 11
ATOM 17340 C C . SER A 1 55 ? 4.063 3.028 0.331 1.00 0.00 55 SER A C 11
ATOM 17341 O O . SER A 1 55 ? 3.542 4.015 0.851 1.00 0.00 55 SER A O 11
ATOM 17349 N N . LEU A 1 56 ? 4.224 1.875 0.970 1.00 0.00 56 LEU A N 11
ATOM 17350 C CA . LEU A 1 56 ? 3.790 1.698 2.351 1.00 0.00 56 LEU A CA 11
ATOM 17351 C C . LEU A 1 56 ? 4.916 1.129 3.208 1.00 0.00 56 LEU A C 11
ATOM 17352 O O . LEU A 1 56 ? 5.613 0.201 2.798 1.00 0.00 56 LEU A O 11
ATOM 17368 N N . ALA A 1 57 ? 5.087 1.691 4.400 1.00 0.00 57 ALA A N 11
ATOM 17369 C CA . ALA A 1 57 ? 6.126 1.237 5.316 1.00 0.00 57 ALA A CA 11
ATOM 17370 C C . ALA A 1 57 ? 5.646 1.298 6.763 1.00 0.00 57 ALA A C 11
ATOM 17371 O O . ALA A 1 57 ? 4.632 1.927 7.066 1.00 0.00 57 ALA A O 11
ATOM 17378 N N . THR A 1 58 ? 6.382 0.639 7.653 1.00 0.00 58 THR A N 11
ATOM 17379 C CA . THR A 1 58 ? 6.030 0.617 9.068 1.00 0.00 58 THR A CA 11
ATOM 17380 C C . THR A 1 58 ? 6.434 1.916 9.755 1.00 0.00 58 THR A C 11
ATOM 17381 O O . THR A 1 58 ? 6.987 2.817 9.125 1.00 0.00 58 THR A O 11
ATOM 17392 N N . MET A 1 59 ? 6.155 2.005 11.052 1.00 0.00 59 MET A N 11
ATOM 17393 C CA . MET A 1 59 ? 6.492 3.195 11.825 1.00 0.00 59 MET A CA 11
ATOM 17394 C C . MET A 1 59 ? 7.576 2.886 12.852 1.00 0.00 59 MET A C 11
ATOM 17395 O O . MET A 1 59 ? 8.565 3.612 12.963 1.00 0.00 59 MET A O 11
ATOM 17409 N N . PHE A 1 60 ? 7.385 1.806 13.602 1.00 0.00 60 PHE A N 11
ATOM 17410 C CA . PHE A 1 60 ? 8.346 1.403 14.622 1.00 0.00 60 PHE A CA 11
ATOM 17411 C C . PHE A 1 60 ? 9.600 0.813 13.984 1.00 0.00 60 PHE A C 11
ATOM 17412 O O . PHE A 1 60 ? 10.684 1.395 14.032 1.00 0.00 60 PHE A O 11
ATOM 17429 N N . PRO A 1 61 ? 9.451 -0.371 13.371 1.00 0.00 61 PRO A N 11
ATOM 17430 C CA . PRO A 1 61 ? 10.560 -1.066 12.711 1.00 0.00 61 PRO A CA 11
ATOM 17431 C C . PRO A 1 61 ? 11.017 -0.355 11.441 1.00 0.00 61 PRO A C 11
ATOM 17432 O O . PRO A 1 61 ? 12.040 -0.709 10.854 1.00 0.00 61 PRO A O 11
ATOM 17443 N N . ARG A 1 62 ? 10.252 0.648 11.023 1.00 0.00 62 ARG A N 11
ATOM 17444 C CA . ARG A 1 62 ? 10.579 1.408 9.822 1.00 0.00 62 ARG A CA 11
ATOM 17445 C C . ARG A 1 62 ? 11.258 0.520 8.785 1.00 0.00 62 ARG A C 11
ATOM 17446 O O . ARG A 1 62 ? 12.355 0.824 8.315 1.00 0.00 62 ARG A O 11
ATOM 17467 N N . ARG A 1 63 ? 10.600 -0.580 8.432 1.00 0.00 63 ARG A N 11
ATOM 17468 C CA . ARG A 1 63 ? 11.141 -1.513 7.452 1.00 0.00 63 ARG A CA 11
ATOM 17469 C C . ARG A 1 63 ? 10.251 -1.580 6.215 1.00 0.00 63 ARG A C 11
ATOM 17470 O O . ARG A 1 63 ? 9.091 -1.985 6.295 1.00 0.00 63 ARG A O 11
ATOM 17491 N N . GLU A 1 64 ? 10.801 -1.179 5.073 1.00 0.00 64 GLU A N 11
ATOM 17492 C CA . GLU A 1 64 ? 10.055 -1.192 3.820 1.00 0.00 64 GLU A CA 11
ATOM 17493 C C . GLU A 1 64 ? 9.581 -2.603 3.484 1.00 0.00 64 GLU A C 11
ATOM 17494 O O . GLU A 1 64 ? 10.389 -3.499 3.237 1.00 0.00 64 GLU A O 11
ATOM 17506 N N . PHE A 1 65 ? 8.266 -2.793 3.477 1.00 0.00 65 PHE A N 11
ATOM 17507 C CA . PHE A 1 65 ? 7.684 -4.095 3.173 1.00 0.00 65 PHE A CA 11
ATOM 17508 C C . PHE A 1 65 ? 8.275 -4.669 1.888 1.00 0.00 65 PHE A C 11
ATOM 17509 O O . PHE A 1 65 ? 8.990 -3.981 1.158 1.00 0.00 65 PHE A O 11
ATOM 17526 N N . THR A 1 66 ? 7.972 -5.935 1.618 1.00 0.00 66 THR A N 11
ATOM 17527 C CA . THR A 1 66 ? 8.474 -6.603 0.424 1.00 0.00 66 THR A CA 11
ATOM 17528 C C . THR A 1 66 ? 7.332 -7.183 -0.402 1.00 0.00 66 THR A C 11
ATOM 17529 O O . THR A 1 66 ? 6.296 -7.570 0.139 1.00 0.00 66 THR A O 11
ATOM 17540 N N . ARG A 1 67 ? 7.528 -7.241 -1.716 1.00 0.00 67 ARG A N 11
ATOM 17541 C CA . ARG A 1 67 ? 6.513 -7.774 -2.617 1.00 0.00 67 ARG A CA 11
ATOM 17542 C C . ARG A 1 67 ? 5.846 -9.008 -2.015 1.00 0.00 67 ARG A C 11
ATOM 17543 O O . ARG A 1 67 ? 4.635 -9.192 -2.138 1.00 0.00 67 ARG A O 11
ATOM 17564 N N . GLU A 1 68 ? 6.644 -9.849 -1.365 1.00 0.00 68 GLU A N 11
ATOM 17565 C CA . GLU A 1 68 ? 6.130 -11.065 -0.746 1.00 0.00 68 GLU A CA 11
ATOM 17566 C C . GLU A 1 68 ? 5.135 -10.732 0.361 1.00 0.00 68 GLU A C 11
ATOM 17567 O O . GLU A 1 68 ? 4.108 -11.397 0.508 1.00 0.00 68 GLU A O 11
ATOM 17579 N N . ASP A 1 69 ? 5.446 -9.701 1.138 1.00 0.00 69 ASP A N 11
ATOM 17580 C CA . ASP A 1 69 ? 4.579 -9.279 2.233 1.00 0.00 69 ASP A CA 11
ATOM 17581 C C . ASP A 1 69 ? 3.171 -8.981 1.727 1.00 0.00 69 ASP A C 11
ATOM 17582 O O . ASP A 1 69 ? 2.183 -9.301 2.387 1.00 0.00 69 ASP A O 11
ATOM 17591 N N . TYR A 1 70 ? 3.088 -8.366 0.552 1.00 0.00 70 TYR A N 11
ATOM 17592 C CA . TYR A 1 70 ? 1.801 -8.021 -0.040 1.00 0.00 70 TYR A CA 11
ATOM 17593 C C . TYR A 1 70 ? 1.004 -9.277 -0.381 1.00 0.00 70 TYR A C 11
ATOM 17594 O O . TYR A 1 70 ? -0.225 -9.250 -0.440 1.00 0.00 70 TYR A O 11
ATOM 17612 N N . LYS A 1 71 ? 1.714 -10.378 -0.604 1.00 0.00 71 LYS A N 11
ATOM 17613 C CA . LYS A 1 71 ? 1.076 -11.646 -0.937 1.00 0.00 71 LYS A CA 11
ATOM 17614 C C . LYS A 1 71 ? 0.536 -12.328 0.315 1.00 0.00 71 LYS A C 11
ATOM 17615 O O . LYS A 1 71 ? -0.454 -13.058 0.258 1.00 0.00 71 LYS A O 11
ATOM 17634 N N . ARG A 1 72 ? 1.190 -12.084 1.446 1.00 0.00 72 ARG A N 11
ATOM 17635 C CA . ARG A 1 72 ? 0.774 -12.675 2.712 1.00 0.00 72 ARG A CA 11
ATOM 17636 C C . ARG A 1 72 ? -0.428 -11.933 3.290 1.00 0.00 72 ARG A C 11
ATOM 17637 O O . ARG A 1 72 ? -0.704 -10.794 2.915 1.00 0.00 72 ARG A O 11
ATOM 17658 N N . ARG A 1 73 ? -1.138 -12.588 4.203 1.00 0.00 73 ARG A N 11
ATOM 17659 C CA . ARG A 1 73 ? -2.311 -11.991 4.830 1.00 0.00 73 ARG A CA 11
ATOM 17660 C C . ARG A 1 73 ? -1.901 -10.986 5.903 1.00 0.00 73 ARG A C 11
ATOM 17661 O O . ARG A 1 73 ? -0.814 -11.080 6.475 1.00 0.00 73 ARG A O 11
ATOM 17682 N N . LEU A 1 74 ? -2.777 -10.024 6.170 1.00 0.00 74 LEU A N 11
ATOM 17683 C CA . LEU A 1 74 ? -2.507 -9.000 7.173 1.00 0.00 74 LEU A CA 11
ATOM 17684 C C . LEU A 1 74 ? -2.206 -9.632 8.528 1.00 0.00 74 LEU A C 11
ATOM 17685 O O . LEU A 1 74 ? -1.117 -9.459 9.077 1.00 0.00 74 LEU A O 11
ATOM 17701 N N . LEU A 1 75 ? -3.176 -10.366 9.062 1.00 0.00 75 LEU A N 11
ATOM 17702 C CA . LEU A 1 75 ? -3.014 -11.026 10.353 1.00 0.00 75 LEU A CA 11
ATOM 17703 C C . LEU A 1 75 ? -1.682 -11.767 10.422 1.00 0.00 75 LEU A C 11
ATOM 17704 O O . LEU A 1 75 ? -1.038 -11.810 11.470 1.00 0.00 75 LEU A O 11
ATOM 17720 N N . ASP A 1 76 ? -1.275 -12.347 9.298 1.00 0.00 76 ASP A N 11
ATOM 17721 C CA . ASP A 1 76 ? -0.018 -13.084 9.230 1.00 0.00 76 ASP A CA 11
ATOM 17722 C C . ASP A 1 76 ? 1.170 -12.154 9.461 1.00 0.00 76 ASP A C 11
ATOM 17723 O O . ASP A 1 76 ? 2.186 -12.557 10.029 1.00 0.00 76 ASP A O 11
ATOM 17732 N N . LEU A 1 77 ? 1.035 -10.910 9.016 1.00 0.00 77 LEU A N 11
ATOM 17733 C CA . LEU A 1 77 ? 2.098 -9.923 9.172 1.00 0.00 77 LEU A CA 11
ATOM 17734 C C . LEU A 1 77 ? 1.977 -9.200 10.510 1.00 0.00 77 LEU A C 11
ATOM 17735 O O . LEU A 1 77 ? 2.575 -8.144 10.712 1.00 0.00 77 LEU A O 11
ATOM 17751 N N . GLU A 1 78 ? 1.201 -9.779 11.421 1.00 0.00 78 GLU A N 11
ATOM 17752 C CA . GLU A 1 78 ? 1.004 -9.190 12.741 1.00 0.00 78 GLU A CA 11
ATOM 17753 C C . GLU A 1 78 ? 0.253 -7.866 12.639 1.00 0.00 78 GLU A C 11
ATOM 17754 O O . GLU A 1 78 ? 0.491 -6.942 13.418 1.00 0.00 78 GLU A O 11
ATOM 17766 N N . LEU A 1 79 ? -0.655 -7.781 11.673 1.00 0.00 79 LEU A N 11
ATOM 17767 C CA . LEU A 1 79 ? -1.442 -6.570 11.467 1.00 0.00 79 LEU A CA 11
ATOM 17768 C C . LEU A 1 79 ? -2.929 -6.847 11.665 1.00 0.00 79 LEU A C 11
ATOM 17769 O O . LEU A 1 79 ? -3.779 -6.109 11.167 1.00 0.00 79 LEU A O 11
ATOM 17785 N N . ALA A 1 80 ? -3.235 -7.913 12.396 1.00 0.00 80 ALA A N 11
ATOM 17786 C CA . ALA A 1 80 ? -4.619 -8.285 12.664 1.00 0.00 80 ALA A CA 11
ATOM 17787 C C . ALA A 1 80 ? -5.318 -7.226 13.510 1.00 0.00 80 ALA A C 11
ATOM 17788 O O . ALA A 1 80 ? -6.312 -6.626 13.099 1.00 0.00 80 ALA A O 11
ATOM 17795 N N . PRO A 1 81 ? -4.789 -6.990 14.719 1.00 0.00 81 PRO A N 11
ATOM 17796 C CA . PRO A 1 81 ? -5.348 -6.002 15.648 1.00 0.00 81 PRO A CA 11
ATOM 17797 C C . PRO A 1 81 ? -5.136 -4.571 15.168 1.00 0.00 81 PRO A C 11
ATOM 17798 O O . PRO A 1 81 ? -5.963 -4.022 14.440 1.00 0.00 81 PRO A O 11
ATOM 17809 N N . SER A 1 82 ? -4.024 -3.971 15.581 1.00 0.00 82 SER A N 11
ATOM 17810 C CA . SER A 1 82 ? -3.706 -2.601 15.195 1.00 0.00 82 SER A CA 11
ATOM 17811 C C . SER A 1 82 ? -2.449 -2.558 14.331 1.00 0.00 82 SER A C 11
ATOM 17812 O O . SER A 1 82 ? -1.486 -3.283 14.579 1.00 0.00 82 SER A O 11
ATOM 17820 N N . ALA A 1 83 ? -2.467 -1.702 13.314 1.00 0.00 83 ALA A N 11
ATOM 17821 C CA . ALA A 1 83 ? -1.330 -1.562 12.414 1.00 0.00 83 ALA A CA 11
ATOM 17822 C C . ALA A 1 83 ? -1.198 -0.127 11.915 1.00 0.00 83 ALA A C 11
ATOM 17823 O O . ALA A 1 83 ? -2.178 0.615 11.865 1.00 0.00 83 ALA A O 11
ATOM 17830 N N . SER A 1 84 ? 0.020 0.257 11.547 1.00 0.00 84 SER A N 11
ATOM 17831 C CA . SER A 1 84 ? 0.281 1.606 11.057 1.00 0.00 84 SER A CA 11
ATOM 17832 C C . SER A 1 84 ? 1.209 1.573 9.846 1.00 0.00 84 SER A C 11
ATOM 17833 O O . SER A 1 84 ? 2.350 1.119 9.936 1.00 0.00 84 SER A O 11
ATOM 17841 N N . VAL A 1 85 ? 0.712 2.059 8.713 1.00 0.00 85 VAL A N 11
ATOM 17842 C CA . VAL A 1 85 ? 1.495 2.088 7.484 1.00 0.00 85 VAL A CA 11
ATOM 17843 C C . VAL A 1 85 ? 1.678 3.516 6.982 1.00 0.00 85 VAL A C 11
ATOM 17844 O O . VAL A 1 85 ? 0.713 4.183 6.610 1.00 0.00 85 VAL A O 11
ATOM 17857 N N . VAL A 1 86 ? 2.924 3.979 6.974 1.00 0.00 86 VAL A N 11
ATOM 17858 C CA . VAL A 1 86 ? 3.235 5.327 6.515 1.00 0.00 86 VAL A CA 11
ATOM 17859 C C . VAL A 1 86 ? 3.196 5.414 4.994 1.00 0.00 86 VAL A C 11
ATOM 17860 O O . VAL A 1 86 ? 3.827 4.615 4.300 1.00 0.00 86 VAL A O 11
ATOM 17873 N N . LEU A 1 87 ? 2.453 6.388 4.481 1.00 0.00 87 LEU A N 11
ATOM 17874 C CA . LEU A 1 87 ? 2.332 6.580 3.040 1.00 0.00 87 LEU A CA 11
ATOM 17875 C C . LEU A 1 87 ? 3.497 7.404 2.500 1.00 0.00 87 LEU A C 11
ATOM 17876 O O . LEU A 1 87 ? 3.718 8.538 2.926 1.00 0.00 87 LEU A O 11
ATOM 17892 N N . LEU A 1 88 ? 4.237 6.827 1.561 1.00 0.00 88 LEU A N 11
ATOM 17893 C CA . LEU A 1 88 ? 5.379 7.508 0.960 1.00 0.00 88 LEU A CA 11
ATOM 17894 C C . LEU A 1 88 ? 5.103 7.850 -0.500 1.00 0.00 88 LEU A C 11
ATOM 17895 O O . LEU A 1 88 ? 5.117 6.987 -1.379 1.00 0.00 88 LEU A O 11
ATOM 17911 N N . PRO A 1 89 ? 4.847 9.139 -0.769 1.00 0.00 89 PRO A N 11
ATOM 17912 C CA . PRO A 1 89 ? 4.566 9.625 -2.123 1.00 0.00 89 PRO A CA 11
ATOM 17913 C C . PRO A 1 89 ? 5.797 9.580 -3.022 1.00 0.00 89 PRO A C 11
ATOM 17914 O O . PRO A 1 89 ? 6.921 9.770 -2.561 1.00 0.00 89 PRO A O 11
ATOM 17925 N N . ALA A 1 90 ? 5.575 9.328 -4.308 1.00 0.00 90 ALA A N 11
ATOM 17926 C CA . ALA A 1 90 ? 6.666 9.261 -5.272 1.00 0.00 90 ALA A CA 11
ATOM 17927 C C . ALA A 1 90 ? 6.954 10.633 -5.873 1.00 0.00 90 ALA A C 11
ATOM 17928 O O . ALA A 1 90 ? 6.537 10.932 -6.991 1.00 0.00 90 ALA A O 11
ATOM 17935 N N . GLY A 1 91 ? 7.668 11.465 -5.120 1.00 0.00 91 GLY A N 11
ATOM 17936 C CA . GLY A 1 91 ? 7.998 12.796 -5.595 1.00 0.00 91 GLY A CA 11
ATOM 17937 C C . GLY A 1 91 ? 9.223 12.806 -6.489 1.00 0.00 91 GLY A C 11
ATOM 17938 O O . GLY A 1 91 ? 9.303 12.042 -7.451 1.00 0.00 91 GLY A O 11
ATOM 17942 N N . ARG A 1 92 ? 10.178 13.674 -6.172 1.00 0.00 92 ARG A N 11
ATOM 17943 C CA . ARG A 1 92 ? 11.402 13.782 -6.955 1.00 0.00 92 ARG A CA 11
ATOM 17944 C C . ARG A 1 92 ? 12.576 13.143 -6.220 1.00 0.00 92 ARG A C 11
ATOM 17945 O O . ARG A 1 92 ? 13.267 13.783 -5.426 1.00 0.00 92 ARG A O 11
ATOM 17966 N N . PRO A 1 93 ? 12.809 11.849 -6.488 1.00 0.00 93 PRO A N 11
ATOM 17967 C CA . PRO A 1 93 ? 13.899 11.095 -5.862 1.00 0.00 93 PRO A CA 11
ATOM 17968 C C . PRO A 1 93 ? 15.271 11.544 -6.352 1.00 0.00 93 PRO A C 11
ATOM 17969 O O . PRO A 1 93 ? 15.399 12.104 -7.441 1.00 0.00 93 PRO A O 11
ATOM 17980 N N . ALA A 1 94 ? 16.295 11.295 -5.542 1.00 0.00 94 ALA A N 11
ATOM 17981 C CA . ALA A 1 94 ? 17.658 11.672 -5.895 1.00 0.00 94 ALA A CA 11
ATOM 17982 C C . ALA A 1 94 ? 18.227 10.740 -6.959 1.00 0.00 94 ALA A C 11
ATOM 17983 O O . ALA A 1 94 ? 18.995 11.163 -7.824 1.00 0.00 94 ALA A O 11
ATOM 17990 N N . THR A 1 95 ? 17.847 9.468 -6.890 1.00 0.00 95 THR A N 11
ATOM 17991 C CA . THR A 1 95 ? 18.321 8.475 -7.846 1.00 0.00 95 THR A CA 11
ATOM 17992 C C . THR A 1 95 ? 17.323 7.332 -7.993 1.00 0.00 95 THR A C 11
ATOM 17993 O O . THR A 1 95 ? 16.541 7.058 -7.083 1.00 0.00 95 THR A O 11
ATOM 18004 N N . SER A 1 96 ? 17.357 6.667 -9.143 1.00 0.00 96 SER A N 11
ATOM 18005 C CA . SER A 1 96 ? 16.453 5.555 -9.410 1.00 0.00 96 SER A CA 11
ATOM 18006 C C . SER A 1 96 ? 16.906 4.298 -8.674 1.00 0.00 96 SER A C 11
ATOM 18007 O O . SER A 1 96 ? 18.103 4.046 -8.534 1.00 0.00 96 SER A O 11
ATOM 18015 N N . ILE A 1 97 ? 15.941 3.513 -8.207 1.00 0.00 97 ILE A N 11
ATOM 18016 C CA . ILE A 1 97 ? 16.240 2.282 -7.486 1.00 0.00 97 ILE A CA 11
ATOM 18017 C C . ILE A 1 97 ? 17.178 1.388 -8.291 1.00 0.00 97 ILE A C 11
ATOM 18018 O O . ILE A 1 97 ? 16.871 1.004 -9.419 1.00 0.00 97 ILE A O 11
ATOM 18034 N N . VAL A 1 98 ? 18.324 1.060 -7.701 1.00 0.00 98 VAL A N 11
ATOM 18035 C CA . VAL A 1 98 ? 19.306 0.209 -8.361 1.00 0.00 98 VAL A CA 11
ATOM 18036 C C . VAL A 1 98 ? 19.553 -1.066 -7.563 1.00 0.00 98 VAL A C 11
ATOM 18037 O O . VAL A 1 98 ? 19.154 -1.173 -6.403 1.00 0.00 98 VAL A O 11
ATOM 18050 N N . HIS A 1 99 ? 20.214 -2.033 -8.192 1.00 0.00 99 HIS A N 11
ATOM 18051 C CA . HIS A 1 99 ? 20.516 -3.302 -7.540 1.00 0.00 99 HIS A CA 11
ATOM 18052 C C . HIS A 1 99 ? 21.808 -3.901 -8.087 1.00 0.00 99 HIS A C 11
ATOM 18053 O O . HIS A 1 99 ? 21.918 -4.180 -9.281 1.00 0.00 99 HIS A O 11
ATOM 18068 N N . SER A 1 100 ? 22.785 -4.093 -7.206 1.00 0.00 100 SER A N 11
ATOM 18069 C CA . SER A 1 100 ? 24.071 -4.654 -7.601 1.00 0.00 100 SER A CA 11
ATOM 18070 C C . SER A 1 100 ? 24.959 -4.889 -6.383 1.00 0.00 100 SER A C 11
ATOM 18071 O O . SER A 1 100 ? 24.586 -4.561 -5.257 1.00 0.00 100 SER A O 11
ATOM 18079 N N . SER A 1 101 ? 26.136 -5.460 -6.618 1.00 0.00 101 SER A N 11
ATOM 18080 C CA . SER A 1 101 ? 27.077 -5.744 -5.540 1.00 0.00 101 SER A CA 11
ATOM 18081 C C . SER A 1 101 ? 28.352 -4.923 -5.702 1.00 0.00 101 SER A C 11
ATOM 18082 O O . SER A 1 101 ? 29.356 -5.411 -6.221 1.00 0.00 101 SER A O 11
ATOM 18090 N N . SER A 1 102 ? 28.305 -3.672 -5.254 1.00 0.00 102 SER A N 11
ATOM 18091 C CA . SER A 1 102 ? 29.455 -2.781 -5.352 1.00 0.00 102 SER A CA 11
ATOM 18092 C C . SER A 1 102 ? 30.133 -2.618 -3.995 1.00 0.00 102 SER A C 11
ATOM 18093 O O . SER A 1 102 ? 31.343 -2.803 -3.867 1.00 0.00 102 SER A O 11
ATOM 18101 N N . GLY A 1 103 ? 29.344 -2.270 -2.984 1.00 0.00 103 GLY A N 11
ATOM 18102 C CA . GLY A 1 103 ? 29.884 -2.087 -1.650 1.00 0.00 103 GLY A CA 11
ATOM 18103 C C . GLY A 1 103 ? 30.244 -0.642 -1.362 1.00 0.00 103 GLY A C 11
ATOM 18104 O O . GLY A 1 103 ? 29.364 0.191 -1.143 1.00 0.00 103 GLY A O 11
ATOM 18108 N N . ASP A 1 104 ? 31.538 -0.345 -1.362 1.00 0.00 104 ASP A N 11
ATOM 18109 C CA . ASP A 1 104 ? 32.012 1.008 -1.099 1.00 0.00 104 ASP A CA 11
ATOM 18110 C C . ASP A 1 104 ? 33.524 1.100 -1.280 1.00 0.00 104 ASP A C 11
ATOM 18111 O O . ASP A 1 104 ? 34.205 0.083 -1.420 1.00 0.00 104 ASP A O 11
ATOM 18120 N N . ILE A 1 105 ? 34.042 2.323 -1.276 1.00 0.00 105 ILE A N 11
ATOM 18121 C CA . ILE A 1 105 ? 35.473 2.547 -1.440 1.00 0.00 105 ILE A CA 11
ATOM 18122 C C . ILE A 1 105 ? 36.159 2.730 -0.090 1.00 0.00 105 ILE A C 11
ATOM 18123 O O . ILE A 1 105 ? 35.581 3.293 0.841 1.00 0.00 105 ILE A O 11
ATOM 18139 N N . LEU A 1 106 ? 37.395 2.253 0.009 1.00 0.00 106 LEU A N 11
ATOM 18140 C CA . LEU A 1 106 ? 38.162 2.366 1.245 1.00 0.00 106 LEU A CA 11
ATOM 18141 C C . LEU A 1 106 ? 39.580 2.852 0.963 1.00 0.00 106 LEU A C 11
ATOM 18142 O O . LEU A 1 106 ? 40.083 2.718 -0.152 1.00 0.00 106 LEU A O 11
ATOM 18158 N N . MET A 1 107 ? 40.219 3.416 1.982 1.00 0.00 107 MET A N 11
ATOM 18159 C CA . MET A 1 107 ? 41.581 3.920 1.845 1.00 0.00 107 MET A CA 11
ATOM 18160 C C . MET A 1 107 ? 41.625 5.120 0.904 1.00 0.00 107 MET A C 11
ATOM 18161 O O . MET A 1 107 ? 42.475 5.193 0.016 1.00 0.00 107 MET A O 11
ATOM 18175 N N . ILE A 1 108 ? 40.704 6.057 1.105 1.00 0.00 108 ILE A N 11
ATOM 18176 C CA . ILE A 1 108 ? 40.640 7.253 0.274 1.00 0.00 108 ILE A CA 11
ATOM 18177 C C . ILE A 1 108 ? 41.802 8.193 0.573 1.00 0.00 108 ILE A C 11
ATOM 18178 O O . ILE A 1 108 ? 42.269 8.279 1.709 1.00 0.00 108 ILE A O 11
ATOM 18194 N N . ASP A 1 109 ? 42.264 8.898 -0.454 1.00 0.00 109 ASP A N 11
ATOM 18195 C CA . ASP A 1 109 ? 43.371 9.835 -0.301 1.00 0.00 109 ASP A CA 11
ATOM 18196 C C . ASP A 1 109 ? 43.001 10.963 0.658 1.00 0.00 109 ASP A C 11
ATOM 18197 O O . ASP A 1 109 ? 43.753 11.279 1.581 1.00 0.00 109 ASP A O 11
ATOM 18206 N N . GLY A 1 1 ? -13.443 -0.316 -9.486 1.00 0.00 1 GLY A N 12
ATOM 18207 C CA . GLY A 1 1 ? -14.795 -0.633 -9.905 1.00 0.00 1 GLY A CA 12
ATOM 18208 C C . GLY A 1 1 ? -15.348 -1.857 -9.202 1.00 0.00 1 GLY A C 12
ATOM 18209 O O . GLY A 1 1 ? -15.223 -1.991 -7.985 1.00 0.00 1 GLY A O 12
ATOM 18213 N N . SER A 1 2 ? -15.963 -2.751 -9.970 1.00 0.00 2 SER A N 12
ATOM 18214 C CA . SER A 1 2 ? -16.542 -3.967 -9.413 1.00 0.00 2 SER A CA 12
ATOM 18215 C C . SER A 1 2 ? -15.529 -5.107 -9.426 1.00 0.00 2 SER A C 12
ATOM 18216 O O . SER A 1 2 ? -15.090 -5.551 -10.487 1.00 0.00 2 SER A O 12
ATOM 18224 N N . SER A 1 3 ? -15.161 -5.577 -8.238 1.00 0.00 3 SER A N 12
ATOM 18225 C CA . SER A 1 3 ? -14.196 -6.663 -8.111 1.00 0.00 3 SER A CA 12
ATOM 18226 C C . SER A 1 3 ? -14.887 -7.958 -7.695 1.00 0.00 3 SER A C 12
ATOM 18227 O O . SER A 1 3 ? -14.786 -8.976 -8.378 1.00 0.00 3 SER A O 12
ATOM 18235 N N . GLY A 1 4 ? -15.591 -7.911 -6.568 1.00 0.00 4 GLY A N 12
ATOM 18236 C CA . GLY A 1 4 ? -16.289 -9.086 -6.079 1.00 0.00 4 GLY A CA 12
ATOM 18237 C C . GLY A 1 4 ? -15.473 -9.866 -5.069 1.00 0.00 4 GLY A C 12
ATOM 18238 O O . GLY A 1 4 ? -15.340 -11.085 -5.177 1.00 0.00 4 GLY A O 12
ATOM 18242 N N . SER A 1 5 ? -14.924 -9.163 -4.084 1.00 0.00 5 SER A N 12
ATOM 18243 C CA . SER A 1 5 ? -14.111 -9.797 -3.052 1.00 0.00 5 SER A CA 12
ATOM 18244 C C . SER A 1 5 ? -14.656 -11.179 -2.704 1.00 0.00 5 SER A C 12
ATOM 18245 O O . SER A 1 5 ? -15.860 -11.354 -2.513 1.00 0.00 5 SER A O 12
ATOM 18253 N N . SER A 1 6 ? -13.761 -12.158 -2.625 1.00 0.00 6 SER A N 12
ATOM 18254 C CA . SER A 1 6 ? -14.151 -13.526 -2.304 1.00 0.00 6 SER A CA 12
ATOM 18255 C C . SER A 1 6 ? -13.633 -13.930 -0.927 1.00 0.00 6 SER A C 12
ATOM 18256 O O . SER A 1 6 ? -12.426 -14.014 -0.706 1.00 0.00 6 SER A O 12
ATOM 18264 N N . GLY A 1 7 ? -14.557 -14.181 -0.004 1.00 0.00 7 GLY A N 12
ATOM 18265 C CA . GLY A 1 7 ? -14.175 -14.573 1.340 1.00 0.00 7 GLY A CA 12
ATOM 18266 C C . GLY A 1 7 ? -14.107 -13.394 2.291 1.00 0.00 7 GLY A C 12
ATOM 18267 O O . GLY A 1 7 ? -13.023 -12.979 2.699 1.00 0.00 7 GLY A O 12
ATOM 18271 N N . ARG A 1 8 ? -15.269 -12.853 2.644 1.00 0.00 8 ARG A N 12
ATOM 18272 C CA . ARG A 1 8 ? -15.337 -11.714 3.550 1.00 0.00 8 ARG A CA 12
ATOM 18273 C C . ARG A 1 8 ? -15.684 -12.165 4.966 1.00 0.00 8 ARG A C 12
ATOM 18274 O O . ARG A 1 8 ? -16.839 -12.469 5.266 1.00 0.00 8 ARG A O 12
ATOM 18295 N N . ASP A 1 9 ? -14.677 -12.207 5.831 1.00 0.00 9 ASP A N 12
ATOM 18296 C CA . ASP A 1 9 ? -14.875 -12.620 7.216 1.00 0.00 9 ASP A CA 12
ATOM 18297 C C . ASP A 1 9 ? -15.050 -11.408 8.125 1.00 0.00 9 ASP A C 12
ATOM 18298 O O . ASP A 1 9 ? -14.078 -10.743 8.484 1.00 0.00 9 ASP A O 12
ATOM 18307 N N . ARG A 1 10 ? -16.296 -11.127 8.494 1.00 0.00 10 ARG A N 12
ATOM 18308 C CA . ARG A 1 10 ? -16.599 -9.993 9.359 1.00 0.00 10 ARG A CA 12
ATOM 18309 C C . ARG A 1 10 ? -16.122 -10.256 10.785 1.00 0.00 10 ARG A C 12
ATOM 18310 O O . ARG A 1 10 ? -15.530 -9.385 11.422 1.00 0.00 10 ARG A O 12
ATOM 18331 N N . SER A 1 11 ? -16.386 -11.461 11.279 1.00 0.00 11 SER A N 12
ATOM 18332 C CA . SER A 1 11 ? -15.989 -11.836 12.631 1.00 0.00 11 SER A CA 12
ATOM 18333 C C . SER A 1 11 ? -14.654 -11.196 13.002 1.00 0.00 11 SER A C 12
ATOM 18334 O O . SER A 1 11 ? -14.489 -10.670 14.104 1.00 0.00 11 SER A O 12
ATOM 18342 N N . THR A 1 12 ? -13.703 -11.245 12.075 1.00 0.00 12 THR A N 12
ATOM 18343 C CA . THR A 1 12 ? -12.383 -10.672 12.303 1.00 0.00 12 THR A CA 12
ATOM 18344 C C . THR A 1 12 ? -12.205 -9.373 11.525 1.00 0.00 12 THR A C 12
ATOM 18345 O O . THR A 1 12 ? -12.763 -9.207 10.440 1.00 0.00 12 THR A O 12
ATOM 18356 N N . ILE A 1 13 ? -11.424 -8.456 12.085 1.00 0.00 13 ILE A N 12
ATOM 18357 C CA . ILE A 1 13 ? -11.171 -7.172 11.441 1.00 0.00 13 ILE A CA 12
ATOM 18358 C C . ILE A 1 13 ? -9.728 -6.728 11.648 1.00 0.00 13 ILE A C 12
ATOM 18359 O O . ILE A 1 13 ? -9.067 -7.153 12.595 1.00 0.00 13 ILE A O 12
ATOM 18375 N N . ALA A 1 14 ? -9.245 -5.869 10.757 1.00 0.00 14 ALA A N 12
ATOM 18376 C CA . ALA A 1 14 ? -7.881 -5.363 10.844 1.00 0.00 14 ALA A CA 12
ATOM 18377 C C . ALA A 1 14 ? -7.862 -3.839 10.890 1.00 0.00 14 ALA A C 12
ATOM 18378 O O . ALA A 1 14 ? -8.377 -3.175 9.990 1.00 0.00 14 ALA A O 12
ATOM 18385 N N . ARG A 1 15 ? -7.266 -3.291 11.944 1.00 0.00 15 ARG A N 12
ATOM 18386 C CA . ARG A 1 15 ? -7.182 -1.845 12.108 1.00 0.00 15 ARG A CA 12
ATOM 18387 C C . ARG A 1 15 ? -5.920 -1.295 11.449 1.00 0.00 15 ARG A C 12
ATOM 18388 O O . ARG A 1 15 ? -4.869 -1.198 12.084 1.00 0.00 15 ARG A O 12
ATOM 18409 N N . ILE A 1 16 ? -6.032 -0.938 10.174 1.00 0.00 16 ILE A N 12
ATOM 18410 C CA . ILE A 1 16 ? -4.900 -0.399 9.431 1.00 0.00 16 ILE A CA 12
ATOM 18411 C C . ILE A 1 16 ? -4.968 1.123 9.355 1.00 0.00 16 ILE A C 12
ATOM 18412 O O . ILE A 1 16 ? -5.890 1.684 8.764 1.00 0.00 16 ILE A O 12
ATOM 18428 N N . GLN A 1 17 ? -3.984 1.784 9.956 1.00 0.00 17 GLN A N 12
ATOM 18429 C CA . GLN A 1 17 ? -3.931 3.241 9.956 1.00 0.00 17 GLN A CA 12
ATOM 18430 C C . GLN A 1 17 ? -3.024 3.753 8.842 1.00 0.00 17 GLN A C 12
ATOM 18431 O O . GLN A 1 17 ? -1.880 3.319 8.711 1.00 0.00 17 GLN A O 12
ATOM 18445 N N . PHE A 1 18 ? -3.543 4.678 8.041 1.00 0.00 18 PHE A N 12
ATOM 18446 C CA . PHE A 1 18 ? -2.780 5.248 6.936 1.00 0.00 18 PHE A CA 12
ATOM 18447 C C . PHE A 1 18 ? -2.317 6.663 7.269 1.00 0.00 18 PHE A C 12
ATOM 18448 O O . PHE A 1 18 ? -3.130 7.576 7.415 1.00 0.00 18 PHE A O 12
ATOM 18465 N N . ARG A 1 19 ? -1.004 6.836 7.388 1.00 0.00 19 ARG A N 12
ATOM 18466 C CA . ARG A 1 19 ? -0.432 8.139 7.705 1.00 0.00 19 ARG A CA 12
ATOM 18467 C C . ARG A 1 19 ? 0.052 8.843 6.441 1.00 0.00 19 ARG A C 12
ATOM 18468 O O . ARG A 1 19 ? 0.672 8.226 5.573 1.00 0.00 19 ARG A O 12
ATOM 18489 N N . LEU A 1 20 ? -0.234 10.136 6.343 1.00 0.00 20 LEU A N 12
ATOM 18490 C CA . LEU A 1 20 ? 0.171 10.924 5.185 1.00 0.00 20 LEU A CA 12
ATOM 18491 C C . LEU A 1 20 ? 1.253 11.931 5.562 1.00 0.00 20 LEU A C 12
ATOM 18492 O O . LEU A 1 20 ? 1.365 12.356 6.712 1.00 0.00 20 LEU A O 12
ATOM 18508 N N . PRO A 1 21 ? 2.067 12.324 4.572 1.00 0.00 21 PRO A N 12
ATOM 18509 C CA . PRO A 1 21 ? 3.153 13.288 4.776 1.00 0.00 21 PRO A CA 12
ATOM 18510 C C . PRO A 1 21 ? 2.635 14.698 5.041 1.00 0.00 21 PRO A C 12
ATOM 18511 O O . PRO A 1 21 ? 3.342 15.533 5.605 1.00 0.00 21 PRO A O 12
ATOM 18522 N N . ASP A 1 22 ? 1.397 14.955 4.632 1.00 0.00 22 ASP A N 12
ATOM 18523 C CA . ASP A 1 22 ? 0.784 16.263 4.828 1.00 0.00 22 ASP A CA 12
ATOM 18524 C C . ASP A 1 22 ? 0.492 16.511 6.304 1.00 0.00 22 ASP A C 12
ATOM 18525 O O . ASP A 1 22 ? 0.842 17.557 6.849 1.00 0.00 22 ASP A O 12
ATOM 18534 N N . GLY A 1 23 ? -0.153 15.542 6.946 1.00 0.00 23 GLY A N 12
ATOM 18535 C CA . GLY A 1 23 ? -0.482 15.675 8.354 1.00 0.00 23 GLY A CA 12
ATOM 18536 C C . GLY A 1 23 ? -1.679 14.834 8.751 1.00 0.00 23 GLY A C 12
ATOM 18537 O O . GLY A 1 23 ? -1.669 14.183 9.796 1.00 0.00 23 GLY A O 12
ATOM 18541 N N . SER A 1 24 ? -2.714 14.848 7.917 1.00 0.00 24 SER A N 12
ATOM 18542 C CA . SER A 1 24 ? -3.926 14.085 8.190 1.00 0.00 24 SER A CA 12
ATOM 18543 C C . SER A 1 24 ? -3.695 12.596 7.956 1.00 0.00 24 SER A C 12
ATOM 18544 O O . SER A 1 24 ? -2.736 12.202 7.292 1.00 0.00 24 SER A O 12
ATOM 18552 N N . SER A 1 25 ? -4.580 11.772 8.507 1.00 0.00 25 SER A N 12
ATOM 18553 C CA . SER A 1 25 ? -4.472 10.325 8.362 1.00 0.00 25 SER A CA 12
ATOM 18554 C C . SER A 1 25 ? -5.851 9.673 8.369 1.00 0.00 25 SER A C 12
ATOM 18555 O O . SER A 1 25 ? -6.786 10.178 8.991 1.00 0.00 25 SER A O 12
ATOM 18563 N N . PHE A 1 26 ? -5.970 8.548 7.673 1.00 0.00 26 PHE A N 12
ATOM 18564 C CA . PHE A 1 26 ? -7.235 7.826 7.597 1.00 0.00 26 PHE A CA 12
ATOM 18565 C C . PHE A 1 26 ? -7.034 6.343 7.897 1.00 0.00 26 PHE A C 12
ATOM 18566 O O . PHE A 1 26 ? -6.108 5.713 7.385 1.00 0.00 26 PHE A O 12
ATOM 18583 N N . THR A 1 27 ? -7.908 5.791 8.733 1.00 0.00 27 THR A N 12
ATOM 18584 C CA . THR A 1 27 ? -7.827 4.384 9.104 1.00 0.00 27 THR A CA 12
ATOM 18585 C C . THR A 1 27 ? -9.034 3.609 8.587 1.00 0.00 27 THR A C 12
ATOM 18586 O O . THR A 1 27 ? -10.150 3.783 9.073 1.00 0.00 27 THR A O 12
ATOM 18597 N N . ASN A 1 28 ? -8.801 2.751 7.599 1.00 0.00 28 ASN A N 12
ATOM 18598 C CA . ASN A 1 28 ? -9.870 1.948 7.016 1.00 0.00 28 ASN A CA 12
ATOM 18599 C C . ASN A 1 28 ? -10.090 0.670 7.819 1.00 0.00 28 ASN A C 12
ATOM 18600 O O . ASN A 1 28 ? -9.479 0.473 8.869 1.00 0.00 28 ASN A O 12
ATOM 18611 N N . GLN A 1 29 ? -10.967 -0.194 7.318 1.00 0.00 29 GLN A N 12
ATOM 18612 C CA . GLN A 1 29 ? -11.267 -1.453 7.989 1.00 0.00 29 GLN A CA 12
ATOM 18613 C C . GLN A 1 29 ? -11.249 -2.615 7.002 1.00 0.00 29 GLN A C 12
ATOM 18614 O O . GLN A 1 29 ? -12.072 -2.681 6.089 1.00 0.00 29 GLN A O 12
ATOM 18628 N N . PHE A 1 30 ? -10.303 -3.530 7.189 1.00 0.00 30 PHE A N 12
ATOM 18629 C CA . PHE A 1 30 ? -10.176 -4.689 6.314 1.00 0.00 30 PHE A CA 12
ATOM 18630 C C . PHE A 1 30 ? -10.181 -5.984 7.122 1.00 0.00 30 PHE A C 12
ATOM 18631 O O . PHE A 1 30 ? -9.791 -6.018 8.289 1.00 0.00 30 PHE A O 12
ATOM 18648 N N . PRO A 1 31 ? -10.634 -7.075 6.486 1.00 0.00 31 PRO A N 12
ATOM 18649 C CA . PRO A 1 31 ? -10.701 -8.392 7.126 1.00 0.00 31 PRO A CA 12
ATOM 18650 C C . PRO A 1 31 ? -9.319 -8.988 7.371 1.00 0.00 31 PRO A C 12
ATOM 18651 O O . PRO A 1 31 ? -8.456 -8.962 6.494 1.00 0.00 31 PRO A O 12
ATOM 18662 N N . SER A 1 32 ? -9.116 -9.526 8.570 1.00 0.00 32 SER A N 12
ATOM 18663 C CA . SER A 1 32 ? -7.838 -10.127 8.932 1.00 0.00 32 SER A CA 12
ATOM 18664 C C . SER A 1 32 ? -7.195 -10.805 7.726 1.00 0.00 32 SER A C 12
ATOM 18665 O O . SER A 1 32 ? -5.981 -10.738 7.536 1.00 0.00 32 SER A O 12
ATOM 18673 N N . ASP A 1 33 ? -8.019 -11.459 6.915 1.00 0.00 33 ASP A N 12
ATOM 18674 C CA . ASP A 1 33 ? -7.534 -12.150 5.726 1.00 0.00 33 ASP A CA 12
ATOM 18675 C C . ASP A 1 33 ? -6.972 -11.158 4.712 1.00 0.00 33 ASP A C 12
ATOM 18676 O O . ASP A 1 33 ? -5.891 -11.362 4.161 1.00 0.00 33 ASP A O 12
ATOM 18685 N N . ALA A 1 34 ? -7.715 -10.082 4.470 1.00 0.00 34 ALA A N 12
ATOM 18686 C CA . ALA A 1 34 ? -7.292 -9.058 3.524 1.00 0.00 34 ALA A CA 12
ATOM 18687 C C . ALA A 1 34 ? -5.776 -8.893 3.536 1.00 0.00 34 ALA A C 12
ATOM 18688 O O . ALA A 1 34 ? -5.176 -8.522 4.545 1.00 0.00 34 ALA A O 12
ATOM 18695 N N . PRO A 1 35 ? -5.140 -9.175 2.389 1.00 0.00 35 PRO A N 12
ATOM 18696 C CA . PRO A 1 35 ? -3.685 -9.064 2.242 1.00 0.00 35 PRO A CA 12
ATOM 18697 C C . PRO A 1 35 ? -3.209 -7.616 2.265 1.00 0.00 35 PRO A C 12
ATOM 18698 O O . PRO A 1 35 ? -3.898 -6.717 1.783 1.00 0.00 35 PRO A O 12
ATOM 18709 N N . LEU A 1 36 ? -2.025 -7.397 2.828 1.00 0.00 36 LEU A N 12
ATOM 18710 C CA . LEU A 1 36 ? -1.455 -6.057 2.913 1.00 0.00 36 LEU A CA 12
ATOM 18711 C C . LEU A 1 36 ? -1.853 -5.218 1.702 1.00 0.00 36 LEU A C 12
ATOM 18712 O O . LEU A 1 36 ? -2.190 -4.042 1.835 1.00 0.00 36 LEU A O 12
ATOM 18728 N N . GLU A 1 37 ? -1.813 -5.832 0.524 1.00 0.00 37 GLU A N 12
ATOM 18729 C CA . GLU A 1 37 ? -2.171 -5.141 -0.709 1.00 0.00 37 GLU A CA 12
ATOM 18730 C C . GLU A 1 37 ? -3.468 -4.355 -0.536 1.00 0.00 37 GLU A C 12
ATOM 18731 O O . GLU A 1 37 ? -3.530 -3.167 -0.847 1.00 0.00 37 GLU A O 12
ATOM 18743 N N . GLU A 1 38 ? -4.500 -5.030 -0.038 1.00 0.00 38 GLU A N 12
ATOM 18744 C CA . GLU A 1 38 ? -5.795 -4.395 0.174 1.00 0.00 38 GLU A CA 12
ATOM 18745 C C . GLU A 1 38 ? -5.625 -2.994 0.756 1.00 0.00 38 GLU A C 12
ATOM 18746 O O . GLU A 1 38 ? -6.339 -2.065 0.380 1.00 0.00 38 GLU A O 12
ATOM 18758 N N . ALA A 1 39 ? -4.676 -2.852 1.674 1.00 0.00 39 ALA A N 12
ATOM 18759 C CA . ALA A 1 39 ? -4.411 -1.566 2.307 1.00 0.00 39 ALA A CA 12
ATOM 18760 C C . ALA A 1 39 ? -3.834 -0.571 1.306 1.00 0.00 39 ALA A C 12
ATOM 18761 O O . ALA A 1 39 ? -4.111 0.627 1.377 1.00 0.00 39 ALA A O 12
ATOM 18768 N N . ARG A 1 40 ? -3.030 -1.073 0.375 1.00 0.00 40 ARG A N 12
ATOM 18769 C CA . ARG A 1 40 ? -2.412 -0.227 -0.640 1.00 0.00 40 ARG A CA 12
ATOM 18770 C C . ARG A 1 40 ? -3.444 0.231 -1.667 1.00 0.00 40 ARG A C 12
ATOM 18771 O O . ARG A 1 40 ? -3.561 1.422 -1.952 1.00 0.00 40 ARG A O 12
ATOM 18792 N N . GLN A 1 41 ? -4.188 -0.723 -2.217 1.00 0.00 41 GLN A N 12
ATOM 18793 C CA . GLN A 1 41 ? -5.208 -0.416 -3.213 1.00 0.00 41 GLN A CA 12
ATOM 18794 C C . GLN A 1 41 ? -6.182 0.634 -2.689 1.00 0.00 41 GLN A C 12
ATOM 18795 O O . GLN A 1 41 ? -6.472 1.620 -3.367 1.00 0.00 41 GLN A O 12
ATOM 18809 N N . PHE A 1 42 ? -6.684 0.416 -1.478 1.00 0.00 42 PHE A N 12
ATOM 18810 C CA . PHE A 1 42 ? -7.627 1.343 -0.863 1.00 0.00 42 PHE A CA 12
ATOM 18811 C C . PHE A 1 42 ? -7.062 2.760 -0.844 1.00 0.00 42 PHE A C 12
ATOM 18812 O O . PHE A 1 42 ? -7.612 3.667 -1.469 1.00 0.00 42 PHE A O 12
ATOM 18829 N N . ALA A 1 43 ? -5.962 2.943 -0.122 1.00 0.00 43 ALA A N 12
ATOM 18830 C CA . ALA A 1 43 ? -5.321 4.248 -0.022 1.00 0.00 43 ALA A CA 12
ATOM 18831 C C . ALA A 1 43 ? -5.213 4.913 -1.390 1.00 0.00 43 ALA A C 12
ATOM 18832 O O . ALA A 1 43 ? -5.478 6.106 -1.534 1.00 0.00 43 ALA A O 12
ATOM 18839 N N . ALA A 1 44 ? -4.820 4.133 -2.393 1.00 0.00 44 ALA A N 12
ATOM 18840 C CA . ALA A 1 44 ? -4.678 4.646 -3.749 1.00 0.00 44 ALA A CA 12
ATOM 18841 C C . ALA A 1 44 ? -5.989 5.241 -4.251 1.00 0.00 44 ALA A C 12
ATOM 18842 O O . ALA A 1 44 ? -5.990 6.201 -5.022 1.00 0.00 44 ALA A O 12
ATOM 18849 N N . GLN A 1 45 ? -7.103 4.665 -3.810 1.00 0.00 45 GLN A N 12
ATOM 18850 C CA . GLN A 1 45 ? -8.420 5.139 -4.216 1.00 0.00 45 GLN A CA 12
ATOM 18851 C C . GLN A 1 45 ? -8.758 6.461 -3.534 1.00 0.00 45 GLN A C 12
ATOM 18852 O O . GLN A 1 45 ? -9.381 7.339 -4.131 1.00 0.00 45 GLN A O 12
ATOM 18866 N N . THR A 1 46 ? -8.343 6.595 -2.278 1.00 0.00 46 THR A N 12
ATOM 18867 C CA . THR A 1 46 ? -8.603 7.808 -1.513 1.00 0.00 46 THR A CA 12
ATOM 18868 C C . THR A 1 46 ? -7.734 8.962 -2.000 1.00 0.00 46 THR A C 12
ATOM 18869 O O . THR A 1 46 ? -8.242 10.008 -2.404 1.00 0.00 46 THR A O 12
ATOM 18880 N N . VAL A 1 47 ? -6.420 8.765 -1.961 1.00 0.00 47 VAL A N 12
ATOM 18881 C CA . VAL A 1 47 ? -5.479 9.789 -2.400 1.00 0.00 47 VAL A CA 12
ATOM 18882 C C . VAL A 1 47 ? -5.481 9.921 -3.919 1.00 0.00 47 VAL A C 12
ATOM 18883 O O . VAL A 1 47 ? -5.138 10.971 -4.461 1.00 0.00 47 VAL A O 12
ATOM 18896 N N . GLY A 1 48 ? -5.871 8.848 -4.601 1.00 0.00 48 GLY A N 12
ATOM 18897 C CA . GLY A 1 48 ? -5.911 8.865 -6.051 1.00 0.00 48 GLY A CA 12
ATOM 18898 C C . GLY A 1 48 ? -4.563 9.188 -6.664 1.00 0.00 48 GLY A C 12
ATOM 18899 O O . GLY A 1 48 ? -3.563 8.541 -6.358 1.00 0.00 48 GLY A O 12
ATOM 18903 N N . ASN A 1 49 ? -4.536 10.192 -7.535 1.00 0.00 49 ASN A N 12
ATOM 18904 C CA . ASN A 1 49 ? -3.300 10.598 -8.195 1.00 0.00 49 ASN A CA 12
ATOM 18905 C C . ASN A 1 49 ? -2.750 11.880 -7.578 1.00 0.00 49 ASN A C 12
ATOM 18906 O O . ASN A 1 49 ? -2.324 12.792 -8.289 1.00 0.00 49 ASN A O 12
ATOM 18917 N N . THR A 1 50 ? -2.761 11.944 -6.250 1.00 0.00 50 THR A N 12
ATOM 18918 C CA . THR A 1 50 ? -2.265 13.113 -5.537 1.00 0.00 50 THR A CA 12
ATOM 18919 C C . THR A 1 50 ? -0.755 13.037 -5.339 1.00 0.00 50 THR A C 12
ATOM 18920 O O . THR A 1 50 ? -0.029 13.978 -5.657 1.00 0.00 50 THR A O 12
ATOM 18931 N N . TYR A 1 51 ? -0.289 11.910 -4.812 1.00 0.00 51 TYR A N 12
ATOM 18932 C CA . TYR A 1 51 ? 1.135 11.711 -4.570 1.00 0.00 51 TYR A CA 12
ATOM 18933 C C . TYR A 1 51 ? 1.780 10.939 -5.717 1.00 0.00 51 TYR A C 12
ATOM 18934 O O . TYR A 1 51 ? 2.904 11.231 -6.123 1.00 0.00 51 TYR A O 12
ATOM 18952 N N . GLY A 1 52 ? 1.058 9.950 -6.236 1.00 0.00 52 GLY A N 12
ATOM 18953 C CA . GLY A 1 52 ? 1.574 9.150 -7.331 1.00 0.00 52 GLY A CA 12
ATOM 18954 C C . GLY A 1 52 ? 1.810 7.706 -6.934 1.00 0.00 52 GLY A C 12
ATOM 18955 O O . GLY A 1 52 ? 0.997 7.109 -6.230 1.00 0.00 52 GLY A O 12
ATOM 18959 N N . ASN A 1 53 ? 2.925 7.144 -7.387 1.00 0.00 53 ASN A N 12
ATOM 18960 C CA . ASN A 1 53 ? 3.264 5.760 -7.076 1.00 0.00 53 ASN A CA 12
ATOM 18961 C C . ASN A 1 53 ? 3.842 5.644 -5.669 1.00 0.00 53 ASN A C 12
ATOM 18962 O O . ASN A 1 53 ? 4.855 4.977 -5.455 1.00 0.00 53 ASN A O 12
ATOM 18973 N N . PHE A 1 54 ? 3.190 6.297 -4.712 1.00 0.00 54 PHE A N 12
ATOM 18974 C CA . PHE A 1 54 ? 3.638 6.268 -3.325 1.00 0.00 54 PHE A CA 12
ATOM 18975 C C . PHE A 1 54 ? 3.841 4.832 -2.849 1.00 0.00 54 PHE A C 12
ATOM 18976 O O . PHE A 1 54 ? 3.500 3.880 -3.551 1.00 0.00 54 PHE A O 12
ATOM 18993 N N . SER A 1 55 ? 4.399 4.685 -1.652 1.00 0.00 55 SER A N 12
ATOM 18994 C CA . SER A 1 55 ? 4.652 3.367 -1.083 1.00 0.00 55 SER A CA 12
ATOM 18995 C C . SER A 1 55 ? 4.178 3.300 0.366 1.00 0.00 55 SER A C 12
ATOM 18996 O O . SER A 1 55 ? 3.682 4.285 0.915 1.00 0.00 55 SER A O 12
ATOM 19004 N N . LEU A 1 56 ? 4.334 2.132 0.980 1.00 0.00 56 LEU A N 12
ATOM 19005 C CA . LEU A 1 56 ? 3.922 1.935 2.365 1.00 0.00 56 LEU A CA 12
ATOM 19006 C C . LEU A 1 56 ? 5.055 1.332 3.189 1.00 0.00 56 LEU A C 12
ATOM 19007 O O . LEU A 1 56 ? 5.883 0.584 2.671 1.00 0.00 56 LEU A O 12
ATOM 19023 N N . ALA A 1 57 ? 5.084 1.662 4.477 1.00 0.00 57 ALA A N 12
ATOM 19024 C CA . ALA A 1 57 ? 6.112 1.149 5.373 1.00 0.00 57 ALA A CA 12
ATOM 19025 C C . ALA A 1 57 ? 5.628 1.146 6.819 1.00 0.00 57 ALA A C 12
ATOM 19026 O O . ALA A 1 57 ? 4.633 1.791 7.154 1.00 0.00 57 ALA A O 12
ATOM 19033 N N . THR A 1 58 ? 6.336 0.415 7.674 1.00 0.00 58 THR A N 12
ATOM 19034 C CA . THR A 1 58 ? 5.977 0.326 9.084 1.00 0.00 58 THR A CA 12
ATOM 19035 C C . THR A 1 58 ? 6.355 1.601 9.829 1.00 0.00 58 THR A C 12
ATOM 19036 O O . THR A 1 58 ? 6.822 2.567 9.227 1.00 0.00 58 THR A O 12
ATOM 19047 N N . MET A 1 59 ? 6.151 1.596 11.143 1.00 0.00 59 MET A N 12
ATOM 19048 C CA . MET A 1 59 ? 6.473 2.752 11.970 1.00 0.00 59 MET A CA 12
ATOM 19049 C C . MET A 1 59 ? 7.506 2.390 13.033 1.00 0.00 59 MET A C 12
ATOM 19050 O O . MET A 1 59 ? 8.458 3.134 13.265 1.00 0.00 59 MET A O 12
ATOM 19064 N N . PHE A 1 60 ? 7.311 1.243 13.674 1.00 0.00 60 PHE A N 12
ATOM 19065 C CA . PHE A 1 60 ? 8.225 0.783 14.713 1.00 0.00 60 PHE A CA 12
ATOM 19066 C C . PHE A 1 60 ? 9.507 0.226 14.102 1.00 0.00 60 PHE A C 12
ATOM 19067 O O . PHE A 1 60 ? 10.589 0.797 14.238 1.00 0.00 60 PHE A O 12
ATOM 19084 N N . PRO A 1 61 ? 9.384 -0.918 13.411 1.00 0.00 61 PRO A N 12
ATOM 19085 C CA . PRO A 1 61 ? 10.522 -1.578 12.765 1.00 0.00 61 PRO A CA 12
ATOM 19086 C C . PRO A 1 61 ? 11.041 -0.795 11.564 1.00 0.00 61 PRO A C 12
ATOM 19087 O O . PRO A 1 61 ? 12.112 -1.092 11.033 1.00 0.00 61 PRO A O 12
ATOM 19098 N N . ARG A 1 62 ? 10.277 0.207 11.142 1.00 0.00 62 ARG A N 12
ATOM 19099 C CA . ARG A 1 62 ? 10.661 1.033 10.003 1.00 0.00 62 ARG A CA 12
ATOM 19100 C C . ARG A 1 62 ? 11.316 0.187 8.915 1.00 0.00 62 ARG A C 12
ATOM 19101 O O . ARG A 1 62 ? 12.434 0.470 8.484 1.00 0.00 62 ARG A O 12
ATOM 19122 N N . ARG A 1 63 ? 10.613 -0.851 8.475 1.00 0.00 63 ARG A N 12
ATOM 19123 C CA . ARG A 1 63 ? 11.126 -1.738 7.439 1.00 0.00 63 ARG A CA 12
ATOM 19124 C C . ARG A 1 63 ? 10.242 -1.692 6.196 1.00 0.00 63 ARG A C 12
ATOM 19125 O O . ARG A 1 63 ? 9.052 -1.997 6.259 1.00 0.00 63 ARG A O 12
ATOM 19146 N N . GLU A 1 64 ? 10.834 -1.309 5.069 1.00 0.00 64 GLU A N 12
ATOM 19147 C CA . GLU A 1 64 ? 10.099 -1.222 3.813 1.00 0.00 64 GLU A CA 12
ATOM 19148 C C . GLU A 1 64 ? 9.554 -2.588 3.405 1.00 0.00 64 GLU A C 12
ATOM 19149 O O . GLU A 1 64 ? 10.309 -3.480 3.017 1.00 0.00 64 GLU A O 12
ATOM 19161 N N . PHE A 1 65 ? 8.237 -2.745 3.498 1.00 0.00 65 PHE A N 12
ATOM 19162 C CA . PHE A 1 65 ? 7.591 -4.002 3.141 1.00 0.00 65 PHE A CA 12
ATOM 19163 C C . PHE A 1 65 ? 8.138 -4.540 1.822 1.00 0.00 65 PHE A C 12
ATOM 19164 O O . PHE A 1 65 ? 8.683 -3.792 1.010 1.00 0.00 65 PHE A O 12
ATOM 19181 N N . THR A 1 66 ? 7.989 -5.845 1.614 1.00 0.00 66 THR A N 12
ATOM 19182 C CA . THR A 1 66 ? 8.469 -6.485 0.396 1.00 0.00 66 THR A CA 12
ATOM 19183 C C . THR A 1 66 ? 7.309 -6.989 -0.454 1.00 0.00 66 THR A C 12
ATOM 19184 O O . THR A 1 66 ? 6.162 -7.010 -0.007 1.00 0.00 66 THR A O 12
ATOM 19195 N N . ARG A 1 67 ? 7.614 -7.396 -1.682 1.00 0.00 67 ARG A N 12
ATOM 19196 C CA . ARG A 1 67 ? 6.596 -7.900 -2.595 1.00 0.00 67 ARG A CA 12
ATOM 19197 C C . ARG A 1 67 ? 5.817 -9.049 -1.961 1.00 0.00 67 ARG A C 12
ATOM 19198 O O . ARG A 1 67 ? 4.589 -9.092 -2.032 1.00 0.00 67 ARG A O 12
ATOM 19219 N N . GLU A 1 68 ? 6.540 -9.976 -1.341 1.00 0.00 68 GLU A N 12
ATOM 19220 C CA . GLU A 1 68 ? 5.916 -11.126 -0.696 1.00 0.00 68 GLU A CA 12
ATOM 19221 C C . GLU A 1 68 ? 4.926 -10.677 0.375 1.00 0.00 68 GLU A C 12
ATOM 19222 O O . GLU A 1 68 ? 3.810 -11.189 0.457 1.00 0.00 68 GLU A O 12
ATOM 19234 N N . ASP A 1 69 ? 5.343 -9.717 1.193 1.00 0.00 69 ASP A N 12
ATOM 19235 C CA . ASP A 1 69 ? 4.493 -9.198 2.259 1.00 0.00 69 ASP A CA 12
ATOM 19236 C C . ASP A 1 69 ? 3.083 -8.924 1.745 1.00 0.00 69 ASP A C 12
ATOM 19237 O O . ASP A 1 69 ? 2.098 -9.188 2.435 1.00 0.00 69 ASP A O 12
ATOM 19246 N N . TYR A 1 70 ? 2.994 -8.394 0.531 1.00 0.00 70 TYR A N 12
ATOM 19247 C CA . TYR A 1 70 ? 1.705 -8.081 -0.074 1.00 0.00 70 TYR A CA 12
ATOM 19248 C C . TYR A 1 70 ? 0.945 -9.357 -0.426 1.00 0.00 70 TYR A C 12
ATOM 19249 O O . TYR A 1 70 ? -0.286 -9.372 -0.458 1.00 0.00 70 TYR A O 12
ATOM 19267 N N . LYS A 1 71 ? 1.687 -10.426 -0.690 1.00 0.00 71 LYS A N 12
ATOM 19268 C CA . LYS A 1 71 ? 1.087 -11.708 -1.038 1.00 0.00 71 LYS A CA 12
ATOM 19269 C C . LYS A 1 71 ? 0.530 -12.402 0.201 1.00 0.00 71 LYS A C 12
ATOM 19270 O O . LYS A 1 71 ? -0.372 -13.235 0.105 1.00 0.00 71 LYS A O 12
ATOM 19289 N N . ARG A 1 72 ? 1.071 -12.053 1.363 1.00 0.00 72 ARG A N 12
ATOM 19290 C CA . ARG A 1 72 ? 0.627 -12.642 2.621 1.00 0.00 72 ARG A CA 12
ATOM 19291 C C . ARG A 1 72 ? -0.573 -11.886 3.182 1.00 0.00 72 ARG A C 12
ATOM 19292 O O . ARG A 1 72 ? -0.841 -10.749 2.792 1.00 0.00 72 ARG A O 12
ATOM 19313 N N . ARG A 1 73 ? -1.293 -12.526 4.098 1.00 0.00 73 ARG A N 12
ATOM 19314 C CA . ARG A 1 73 ? -2.466 -11.914 4.711 1.00 0.00 73 ARG A CA 12
ATOM 19315 C C . ARG A 1 73 ? -2.058 -10.930 5.803 1.00 0.00 73 ARG A C 12
ATOM 19316 O O . ARG A 1 73 ? -1.011 -11.084 6.433 1.00 0.00 73 ARG A O 12
ATOM 19337 N N . LEU A 1 74 ? -2.891 -9.918 6.021 1.00 0.00 74 LEU A N 12
ATOM 19338 C CA . LEU A 1 74 ? -2.617 -8.907 7.036 1.00 0.00 74 LEU A CA 12
ATOM 19339 C C . LEU A 1 74 ? -2.288 -9.557 8.377 1.00 0.00 74 LEU A C 12
ATOM 19340 O O . LEU A 1 74 ? -1.172 -9.430 8.883 1.00 0.00 74 LEU A O 12
ATOM 19356 N N . LEU A 1 75 ? -3.265 -10.254 8.946 1.00 0.00 75 LEU A N 12
ATOM 19357 C CA . LEU A 1 75 ? -3.079 -10.926 10.227 1.00 0.00 75 LEU A CA 12
ATOM 19358 C C . LEU A 1 75 ? -1.761 -11.694 10.253 1.00 0.00 75 LEU A C 12
ATOM 19359 O O . LEU A 1 75 ? -1.161 -11.881 11.312 1.00 0.00 75 LEU A O 12
ATOM 19375 N N . ASP A 1 76 ? -1.316 -12.134 9.082 1.00 0.00 76 ASP A N 12
ATOM 19376 C CA . ASP A 1 76 ? -0.067 -12.878 8.969 1.00 0.00 76 ASP A CA 12
ATOM 19377 C C . ASP A 1 76 ? 1.127 -11.989 9.299 1.00 0.00 76 ASP A C 12
ATOM 19378 O O . ASP A 1 76 ? 2.070 -12.419 9.966 1.00 0.00 76 ASP A O 12
ATOM 19387 N N . LEU A 1 77 ? 1.082 -10.748 8.828 1.00 0.00 77 LEU A N 12
ATOM 19388 C CA . LEU A 1 77 ? 2.161 -9.797 9.072 1.00 0.00 77 LEU A CA 12
ATOM 19389 C C . LEU A 1 77 ? 1.993 -9.118 10.428 1.00 0.00 77 LEU A C 12
ATOM 19390 O O . LEU A 1 77 ? 2.563 -8.056 10.675 1.00 0.00 77 LEU A O 12
ATOM 19406 N N . GLU A 1 78 ? 1.208 -9.740 11.302 1.00 0.00 78 GLU A N 12
ATOM 19407 C CA . GLU A 1 78 ? 0.966 -9.196 12.633 1.00 0.00 78 GLU A CA 12
ATOM 19408 C C . GLU A 1 78 ? 0.189 -7.885 12.552 1.00 0.00 78 GLU A C 12
ATOM 19409 O O . GLU A 1 78 ? 0.432 -6.957 13.325 1.00 0.00 78 GLU A O 12
ATOM 19421 N N . LEU A 1 79 ? -0.745 -7.815 11.610 1.00 0.00 79 LEU A N 12
ATOM 19422 C CA . LEU A 1 79 ? -1.558 -6.618 11.426 1.00 0.00 79 LEU A CA 12
ATOM 19423 C C . LEU A 1 79 ? -3.026 -6.906 11.723 1.00 0.00 79 LEU A C 12
ATOM 19424 O O . LEU A 1 79 ? -3.910 -6.144 11.331 1.00 0.00 79 LEU A O 12
ATOM 19440 N N . ALA A 1 80 ? -3.279 -8.009 12.419 1.00 0.00 80 ALA A N 12
ATOM 19441 C CA . ALA A 1 80 ? -4.639 -8.395 12.772 1.00 0.00 80 ALA A CA 12
ATOM 19442 C C . ALA A 1 80 ? -5.294 -7.347 13.665 1.00 0.00 80 ALA A C 12
ATOM 19443 O O . ALA A 1 80 ? -6.332 -6.774 13.333 1.00 0.00 80 ALA A O 12
ATOM 19450 N N . PRO A 1 81 ? -4.674 -7.087 14.826 1.00 0.00 81 PRO A N 12
ATOM 19451 C CA . PRO A 1 81 ? -5.180 -6.106 15.791 1.00 0.00 81 PRO A CA 12
ATOM 19452 C C . PRO A 1 81 ? -5.044 -4.674 15.286 1.00 0.00 81 PRO A C 12
ATOM 19453 O O . PRO A 1 81 ? -5.941 -4.150 14.626 1.00 0.00 81 PRO A O 12
ATOM 19464 N N . SER A 1 82 ? -3.916 -4.045 15.600 1.00 0.00 82 SER A N 12
ATOM 19465 C CA . SER A 1 82 ? -3.664 -2.671 15.180 1.00 0.00 82 SER A CA 12
ATOM 19466 C C . SER A 1 82 ? -2.417 -2.590 14.305 1.00 0.00 82 SER A C 12
ATOM 19467 O O . SER A 1 82 ? -1.430 -3.284 14.546 1.00 0.00 82 SER A O 12
ATOM 19475 N N . ALA A 1 83 ? -2.471 -1.738 13.286 1.00 0.00 83 ALA A N 12
ATOM 19476 C CA . ALA A 1 83 ? -1.347 -1.564 12.375 1.00 0.00 83 ALA A CA 12
ATOM 19477 C C . ALA A 1 83 ? -1.249 -0.120 11.894 1.00 0.00 83 ALA A C 12
ATOM 19478 O O . ALA A 1 83 ? -2.263 0.549 11.699 1.00 0.00 83 ALA A O 12
ATOM 19485 N N . SER A 1 84 ? -0.022 0.354 11.704 1.00 0.00 84 SER A N 12
ATOM 19486 C CA . SER A 1 84 ? 0.209 1.720 11.249 1.00 0.00 84 SER A CA 12
ATOM 19487 C C . SER A 1 84 ? 1.165 1.743 10.061 1.00 0.00 84 SER A C 12
ATOM 19488 O O . SER A 1 84 ? 2.380 1.634 10.225 1.00 0.00 84 SER A O 12
ATOM 19496 N N . VAL A 1 85 ? 0.607 1.886 8.863 1.00 0.00 85 VAL A N 12
ATOM 19497 C CA . VAL A 1 85 ? 1.408 1.925 7.646 1.00 0.00 85 VAL A CA 12
ATOM 19498 C C . VAL A 1 85 ? 1.613 3.358 7.168 1.00 0.00 85 VAL A C 12
ATOM 19499 O O . VAL A 1 85 ? 0.660 4.043 6.798 1.00 0.00 85 VAL A O 12
ATOM 19512 N N . VAL A 1 86 ? 2.865 3.806 7.179 1.00 0.00 86 VAL A N 12
ATOM 19513 C CA . VAL A 1 86 ? 3.197 5.158 6.746 1.00 0.00 86 VAL A CA 12
ATOM 19514 C C . VAL A 1 86 ? 3.274 5.244 5.226 1.00 0.00 86 VAL A C 12
ATOM 19515 O O . VAL A 1 86 ? 3.953 4.444 4.581 1.00 0.00 86 VAL A O 12
ATOM 19528 N N . LEU A 1 87 ? 2.575 6.221 4.658 1.00 0.00 87 LEU A N 12
ATOM 19529 C CA . LEU A 1 87 ? 2.565 6.413 3.211 1.00 0.00 87 LEU A CA 12
ATOM 19530 C C . LEU A 1 87 ? 3.753 7.260 2.766 1.00 0.00 87 LEU A C 12
ATOM 19531 O O . LEU A 1 87 ? 3.899 8.411 3.181 1.00 0.00 87 LEU A O 12
ATOM 19547 N N . LEU A 1 88 ? 4.598 6.685 1.918 1.00 0.00 88 LEU A N 12
ATOM 19548 C CA . LEU A 1 88 ? 5.773 7.388 1.414 1.00 0.00 88 LEU A CA 12
ATOM 19549 C C . LEU A 1 88 ? 5.544 7.878 -0.012 1.00 0.00 88 LEU A C 12
ATOM 19550 O O . LEU A 1 88 ? 5.434 7.093 -0.955 1.00 0.00 88 LEU A O 12
ATOM 19566 N N . PRO A 1 89 ? 5.471 9.207 -0.177 1.00 0.00 89 PRO A N 12
ATOM 19567 C CA . PRO A 1 89 ? 5.257 9.831 -1.486 1.00 0.00 89 PRO A CA 12
ATOM 19568 C C . PRO A 1 89 ? 6.467 9.685 -2.403 1.00 0.00 89 PRO A C 12
ATOM 19569 O O . PRO A 1 89 ? 7.609 9.697 -1.945 1.00 0.00 89 PRO A O 12
ATOM 19580 N N . ALA A 1 90 ? 6.208 9.549 -3.699 1.00 0.00 90 ALA A N 12
ATOM 19581 C CA . ALA A 1 90 ? 7.277 9.403 -4.680 1.00 0.00 90 ALA A CA 12
ATOM 19582 C C . ALA A 1 90 ? 7.630 10.746 -5.311 1.00 0.00 90 ALA A C 12
ATOM 19583 O O . ALA A 1 90 ? 8.803 11.087 -5.452 1.00 0.00 90 ALA A O 12
ATOM 19590 N N . GLY A 1 91 ? 6.605 11.504 -5.690 1.00 0.00 91 GLY A N 12
ATOM 19591 C CA . GLY A 1 91 ? 6.829 12.800 -6.303 1.00 0.00 91 GLY A CA 12
ATOM 19592 C C . GLY A 1 91 ? 6.544 12.795 -7.792 1.00 0.00 91 GLY A C 12
ATOM 19593 O O . GLY A 1 91 ? 7.467 12.769 -8.606 1.00 0.00 91 GLY A O 12
ATOM 19597 N N . ARG A 1 92 ? 5.264 12.817 -8.148 1.00 0.00 92 ARG A N 12
ATOM 19598 C CA . ARG A 1 92 ? 4.861 12.812 -9.549 1.00 0.00 92 ARG A CA 12
ATOM 19599 C C . ARG A 1 92 ? 5.807 11.953 -10.384 1.00 0.00 92 ARG A C 12
ATOM 19600 O O . ARG A 1 92 ? 6.380 12.403 -11.377 1.00 0.00 92 ARG A O 12
ATOM 19621 N N . PRO A 1 93 ? 5.977 10.688 -9.972 1.00 0.00 93 PRO A N 12
ATOM 19622 C CA . PRO A 1 93 ? 6.853 9.740 -10.668 1.00 0.00 93 PRO A CA 12
ATOM 19623 C C . PRO A 1 93 ? 6.297 9.327 -12.027 1.00 0.00 93 PRO A C 12
ATOM 19624 O O . PRO A 1 93 ? 5.139 9.597 -12.342 1.00 0.00 93 PRO A O 12
ATOM 19635 N N . ALA A 1 94 ? 7.131 8.672 -12.827 1.00 0.00 94 ALA A N 12
ATOM 19636 C CA . ALA A 1 94 ? 6.723 8.220 -14.151 1.00 0.00 94 ALA A CA 12
ATOM 19637 C C . ALA A 1 94 ? 6.230 6.777 -14.111 1.00 0.00 94 ALA A C 12
ATOM 19638 O O . ALA A 1 94 ? 6.986 5.860 -13.791 1.00 0.00 94 ALA A O 12
ATOM 19645 N N . THR A 1 95 ? 4.955 6.583 -14.436 1.00 0.00 95 THR A N 12
ATOM 19646 C CA . THR A 1 95 ? 4.360 5.253 -14.435 1.00 0.00 95 THR A CA 12
ATOM 19647 C C . THR A 1 95 ? 3.385 5.085 -15.595 1.00 0.00 95 THR A C 12
ATOM 19648 O O . THR A 1 95 ? 2.620 5.996 -15.911 1.00 0.00 95 THR A O 12
ATOM 19659 N N . SER A 1 96 ? 3.419 3.916 -16.226 1.00 0.00 96 SER A N 12
ATOM 19660 C CA . SER A 1 96 ? 2.539 3.631 -17.354 1.00 0.00 96 SER A CA 12
ATOM 19661 C C . SER A 1 96 ? 1.100 3.436 -16.885 1.00 0.00 96 SE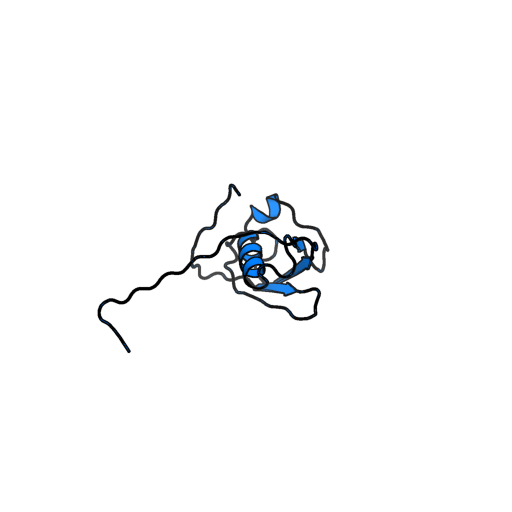R A C 12
ATOM 19662 O O . SER A 1 96 ? 0.856 2.974 -15.770 1.00 0.00 96 SER A O 12
ATOM 19670 N N . ILE A 1 97 ? 0.152 3.792 -17.745 1.00 0.00 97 ILE A N 12
ATOM 19671 C CA . ILE A 1 97 ? -1.263 3.657 -17.420 1.00 0.00 97 ILE A CA 12
ATOM 19672 C C . ILE A 1 97 ? -1.704 2.198 -17.484 1.00 0.00 97 ILE A C 12
ATOM 19673 O O . ILE A 1 97 ? -0.951 1.329 -17.924 1.00 0.00 97 ILE A O 12
ATOM 19689 N N . VAL A 1 98 ? -2.930 1.937 -17.043 1.00 0.00 98 VAL A N 12
ATOM 19690 C CA . VAL A 1 98 ? -3.474 0.584 -17.053 1.00 0.00 98 VAL A CA 12
ATOM 19691 C C . VAL A 1 98 ? -4.966 0.593 -17.367 1.00 0.00 98 VAL A C 12
ATOM 19692 O O . VAL A 1 98 ? -5.703 1.465 -16.905 1.00 0.00 98 VAL A O 12
ATOM 19705 N N . HIS A 1 99 ? -5.406 -0.383 -18.155 1.00 0.00 99 HIS A N 12
ATOM 19706 C CA . HIS A 1 99 ? -6.811 -0.488 -18.530 1.00 0.00 99 HIS A CA 12
ATOM 19707 C C . HIS A 1 99 ? -7.153 -1.910 -18.963 1.00 0.00 99 HIS A C 12
ATOM 19708 O O . HIS A 1 99 ? -6.370 -2.566 -19.651 1.00 0.00 99 HIS A O 12
ATOM 19723 N N . SER A 1 100 ? -8.327 -2.382 -18.554 1.00 0.00 100 SER A N 12
ATOM 19724 C CA . SER A 1 100 ? -8.770 -3.728 -18.896 1.00 0.00 100 SER A CA 12
ATOM 19725 C C . SER A 1 100 ? -10.107 -3.690 -19.630 1.00 0.00 100 SER A C 12
ATOM 19726 O O . SER A 1 100 ? -10.934 -2.810 -19.393 1.00 0.00 100 SER A O 12
ATOM 19734 N N . SER A 1 101 ? -10.311 -4.652 -20.525 1.00 0.00 101 SER A N 12
ATOM 19735 C CA . SER A 1 101 ? -11.545 -4.728 -21.298 1.00 0.00 101 SER A CA 12
ATOM 19736 C C . SER A 1 101 ? -12.544 -5.672 -20.637 1.00 0.00 101 SER A C 12
ATOM 19737 O O . SER A 1 101 ? -13.201 -6.468 -21.307 1.00 0.00 101 SER A O 12
ATOM 19745 N N . SER A 1 102 ? -12.652 -5.577 -19.315 1.00 0.00 102 SER A N 12
ATOM 19746 C CA . SER A 1 102 ? -13.568 -6.425 -18.560 1.00 0.00 102 SER A CA 12
ATOM 19747 C C . SER A 1 102 ? -13.658 -5.968 -17.108 1.00 0.00 102 SER A C 12
ATOM 19748 O O . SER A 1 102 ? -12.691 -5.458 -16.544 1.00 0.00 102 SER A O 12
ATOM 19756 N N . GLY A 1 103 ? -14.829 -6.156 -16.506 1.00 0.00 103 GLY A N 12
ATOM 19757 C CA . GLY A 1 103 ? -15.026 -5.758 -15.125 1.00 0.00 103 GLY A CA 12
ATOM 19758 C C . GLY A 1 103 ? -16.492 -5.608 -14.768 1.00 0.00 103 GLY A C 12
ATOM 19759 O O . GLY A 1 103 ? -16.920 -4.549 -14.309 1.00 0.00 103 GLY A O 12
ATOM 19763 N N . ASP A 1 104 ? -17.262 -6.670 -14.979 1.00 0.00 104 ASP A N 12
ATOM 19764 C CA . ASP A 1 104 ? -18.688 -6.651 -14.677 1.00 0.00 104 ASP A CA 12
ATOM 19765 C C . ASP A 1 104 ? -19.204 -8.061 -14.404 1.00 0.00 104 ASP A C 12
ATOM 19766 O O . ASP A 1 104 ? -19.110 -8.943 -15.259 1.00 0.00 104 ASP A O 12
ATOM 19775 N N . ILE A 1 105 ? -19.748 -8.266 -13.210 1.00 0.00 105 ILE A N 12
ATOM 19776 C CA . ILE A 1 105 ? -20.279 -9.568 -12.825 1.00 0.00 105 ILE A CA 12
ATOM 19777 C C . ILE A 1 105 ? -21.793 -9.616 -12.995 1.00 0.00 105 ILE A C 12
ATOM 19778 O O . ILE A 1 105 ? -22.494 -8.647 -12.697 1.00 0.00 105 ILE A O 12
ATOM 19794 N N . LEU A 1 106 ? -22.294 -10.750 -13.472 1.00 0.00 106 LEU A N 12
ATOM 19795 C CA . LEU A 1 106 ? -23.727 -10.927 -13.680 1.00 0.00 106 LEU A CA 12
ATOM 19796 C C . LEU A 1 106 ? -24.169 -12.325 -13.260 1.00 0.00 106 LEU A C 12
ATOM 19797 O O . LEU A 1 106 ? -23.874 -13.309 -13.937 1.00 0.00 106 LEU A O 12
ATOM 19813 N N . MET A 1 107 ? -24.881 -12.403 -12.140 1.00 0.00 107 MET A N 12
ATOM 19814 C CA . MET A 1 107 ? -25.367 -13.681 -11.632 1.00 0.00 107 MET A CA 12
ATOM 19815 C C . MET A 1 107 ? -26.678 -13.500 -10.873 1.00 0.00 107 MET A C 12
ATOM 19816 O O . MET A 1 107 ? -26.836 -12.549 -10.107 1.00 0.00 107 MET A O 12
ATOM 19830 N N . ILE A 1 108 ? -27.614 -14.418 -11.090 1.00 0.00 108 ILE A N 12
ATOM 19831 C CA . ILE A 1 108 ? -28.910 -14.359 -10.426 1.00 0.00 108 ILE A CA 12
ATOM 19832 C C . ILE A 1 108 ? -29.295 -15.718 -9.851 1.00 0.00 108 ILE A C 12
ATOM 19833 O O . ILE A 1 108 ? -29.187 -16.742 -10.527 1.00 0.00 108 ILE A O 12
ATOM 19849 N N . ASP A 1 109 ? -29.747 -15.720 -8.602 1.00 0.00 109 ASP A N 12
ATOM 19850 C CA . ASP A 1 109 ? -30.151 -16.953 -7.937 1.00 0.00 109 ASP A CA 12
ATOM 19851 C C . ASP A 1 109 ? -31.144 -17.732 -8.794 1.00 0.00 109 ASP A C 12
ATOM 19852 O O . ASP A 1 109 ? -31.932 -18.528 -8.280 1.00 0.00 109 ASP A O 12
ATOM 19861 N N . GLY A 1 1 ? -0.397 -7.271 -10.979 1.00 0.00 1 GLY A N 13
ATOM 19862 C CA . GLY A 1 1 ? -1.370 -7.268 -9.902 1.00 0.00 1 GLY A CA 13
ATOM 19863 C C . GLY A 1 1 ? -2.653 -7.983 -10.278 1.00 0.00 1 GLY A C 13
ATOM 19864 O O . GLY A 1 1 ? -3.733 -7.395 -10.236 1.00 0.00 1 GLY A O 13
ATOM 19868 N N . SER A 1 2 ? -2.534 -9.254 -10.648 1.00 0.00 2 SER A N 13
ATOM 19869 C CA . SER A 1 2 ? -3.693 -10.048 -11.038 1.00 0.00 2 SER A CA 13
ATOM 19870 C C . SER A 1 2 ? -4.164 -10.925 -9.883 1.00 0.00 2 SER A C 13
ATOM 19871 O O . SER A 1 2 ? -3.421 -11.774 -9.390 1.00 0.00 2 SER A O 13
ATOM 19879 N N . SER A 1 3 ? -5.405 -10.714 -9.455 1.00 0.00 3 SER A N 13
ATOM 19880 C CA . SER A 1 3 ? -5.976 -11.482 -8.355 1.00 0.00 3 SER A CA 13
ATOM 19881 C C . SER A 1 3 ? -7.488 -11.616 -8.513 1.00 0.00 3 SER A C 13
ATOM 19882 O O . SER A 1 3 ? -8.128 -10.801 -9.176 1.00 0.00 3 SER A O 13
ATOM 19890 N N . GLY A 1 4 ? -8.051 -12.652 -7.899 1.00 0.00 4 GLY A N 13
ATOM 19891 C CA . GLY A 1 4 ? -9.482 -12.875 -7.983 1.00 0.00 4 GLY A CA 13
ATOM 19892 C C . GLY A 1 4 ? -10.139 -12.952 -6.619 1.00 0.00 4 GLY A C 13
ATOM 19893 O O . GLY A 1 4 ? -10.982 -13.815 -6.376 1.00 0.00 4 GLY A O 13
ATOM 19897 N N . SER A 1 5 ? -9.750 -12.047 -5.726 1.00 0.00 5 SER A N 13
ATOM 19898 C CA . SER A 1 5 ? -10.303 -12.020 -4.376 1.00 0.00 5 SER A CA 13
ATOM 19899 C C . SER A 1 5 ? -11.552 -11.146 -4.319 1.00 0.00 5 SER A C 13
ATOM 19900 O O . SER A 1 5 ? -11.479 -9.927 -4.478 1.00 0.00 5 SER A O 13
ATOM 19908 N N . SER A 1 6 ? -12.699 -11.778 -4.090 1.00 0.00 6 SER A N 13
ATOM 19909 C CA . SER A 1 6 ? -13.966 -11.060 -4.015 1.00 0.00 6 SER A CA 13
ATOM 19910 C C . SER A 1 6 ? -14.737 -11.448 -2.758 1.00 0.00 6 SER A C 13
ATOM 19911 O O . SER A 1 6 ? -15.602 -12.323 -2.791 1.00 0.00 6 SER A O 13
ATOM 19919 N N . GLY A 1 7 ? -14.416 -10.791 -1.647 1.00 0.00 7 GLY A N 13
ATOM 19920 C CA . GLY A 1 7 ? -15.086 -11.080 -0.393 1.00 0.00 7 GLY A CA 13
ATOM 19921 C C . GLY A 1 7 ? -14.387 -10.453 0.796 1.00 0.00 7 GLY A C 13
ATOM 19922 O O . GLY A 1 7 ? -13.479 -11.048 1.376 1.00 0.00 7 GLY A O 13
ATOM 19926 N N . ARG A 1 8 ? -14.809 -9.247 1.160 1.00 0.00 8 ARG A N 13
ATOM 19927 C CA . ARG A 1 8 ? -14.216 -8.537 2.287 1.00 0.00 8 ARG A CA 13
ATOM 19928 C C . ARG A 1 8 ? -15.196 -8.451 3.453 1.00 0.00 8 ARG A C 13
ATOM 19929 O O . ARG A 1 8 ? -15.160 -7.505 4.239 1.00 0.00 8 ARG A O 13
ATOM 19950 N N . ASP A 1 9 ? -16.070 -9.446 3.558 1.00 0.00 9 ASP A N 13
ATOM 19951 C CA . ASP A 1 9 ? -17.060 -9.484 4.629 1.00 0.00 9 ASP A CA 13
ATOM 19952 C C . ASP A 1 9 ? -16.842 -10.697 5.527 1.00 0.00 9 ASP A C 13
ATOM 19953 O O . ASP A 1 9 ? -17.142 -11.828 5.143 1.00 0.00 9 ASP A O 13
ATOM 19962 N N . ARG A 1 10 ? -16.318 -10.455 6.724 1.00 0.00 10 ARG A N 13
ATOM 19963 C CA . ARG A 1 10 ? -16.058 -11.528 7.676 1.00 0.00 10 ARG A CA 13
ATOM 19964 C C . ARG A 1 10 ? -16.078 -11.000 9.108 1.00 0.00 10 ARG A C 13
ATOM 19965 O O . ARG A 1 10 ? -15.943 -9.799 9.340 1.00 0.00 10 ARG A O 13
ATOM 19986 N N . SER A 1 11 ? -16.247 -11.907 10.065 1.00 0.00 11 SER A N 13
ATOM 19987 C CA . SER A 1 11 ? -16.288 -11.534 11.474 1.00 0.00 11 SER A CA 13
ATOM 19988 C C . SER A 1 11 ? -15.006 -10.815 11.883 1.00 0.00 11 SER A C 13
ATOM 19989 O O . SER A 1 11 ? -15.047 -9.750 12.501 1.00 0.00 11 SER A O 13
ATOM 19997 N N . THR A 1 12 ? -13.867 -11.406 11.536 1.00 0.00 12 THR A N 13
ATOM 19998 C CA . THR A 1 12 ? -12.572 -10.825 11.867 1.00 0.00 12 THR A CA 13
ATOM 19999 C C . THR A 1 12 ? -12.403 -9.454 11.221 1.00 0.00 12 THR A C 13
ATOM 20000 O O . THR A 1 12 ? -12.962 -9.186 10.157 1.00 0.00 12 THR A O 13
ATOM 20011 N N . ILE A 1 13 ? -11.629 -8.591 11.870 1.00 0.00 13 ILE A N 13
ATOM 20012 C CA . ILE A 1 13 ? -11.385 -7.249 11.356 1.00 0.00 13 ILE A CA 13
ATOM 20013 C C . ILE A 1 13 ? -9.949 -6.811 11.623 1.00 0.00 13 ILE A C 13
ATOM 20014 O O . ILE A 1 13 ? -9.299 -7.305 12.544 1.00 0.00 13 ILE A O 13
ATOM 20030 N N . ALA A 1 14 ? -9.461 -5.878 10.811 1.00 0.00 14 ALA A N 13
ATOM 20031 C CA . ALA A 1 14 ? -8.103 -5.370 10.962 1.00 0.00 14 ALA A CA 13
ATOM 20032 C C . ALA A 1 14 ? -8.085 -3.845 10.973 1.00 0.00 14 ALA A C 13
ATOM 20033 O O . ALA A 1 14 ? -8.770 -3.202 10.177 1.00 0.00 14 ALA A O 13
ATOM 20040 N N . ARG A 1 15 ? -7.299 -3.274 11.879 1.00 0.00 15 ARG A N 13
ATOM 20041 C CA . ARG A 1 15 ? -7.195 -1.824 11.994 1.00 0.00 15 ARG A CA 13
ATOM 20042 C C . ARG A 1 15 ? -5.912 -1.318 11.342 1.00 0.00 15 ARG A C 13
ATOM 20043 O O . ARG A 1 15 ? -4.831 -1.406 11.925 1.00 0.00 15 ARG A O 13
ATOM 20064 N N . ILE A 1 16 ? -6.039 -0.790 10.129 1.00 0.00 16 ILE A N 13
ATOM 20065 C CA . ILE A 1 16 ? -4.890 -0.269 9.399 1.00 0.00 16 ILE A CA 13
ATOM 20066 C C . ILE A 1 16 ? -4.918 1.254 9.343 1.00 0.00 16 ILE A C 13
ATOM 20067 O O . ILE A 1 16 ? -5.859 1.848 8.818 1.00 0.00 16 ILE A O 13
ATOM 20083 N N . GLN A 1 17 ? -3.879 1.880 9.887 1.00 0.00 17 GLN A N 13
ATOM 20084 C CA . GLN A 1 17 ? -3.784 3.335 9.898 1.00 0.00 17 GLN A CA 13
ATOM 20085 C C . GLN A 1 17 ? -2.904 3.832 8.756 1.00 0.00 17 GLN A C 13
ATOM 20086 O O . GLN A 1 17 ? -1.802 3.326 8.542 1.00 0.00 17 GLN A O 13
ATOM 20100 N N . PHE A 1 18 ? -3.398 4.825 8.024 1.00 0.00 18 PHE A N 13
ATOM 20101 C CA . PHE A 1 18 ? -2.657 5.389 6.902 1.00 0.00 18 PHE A CA 13
ATOM 20102 C C . PHE A 1 18 ? -2.242 6.828 7.193 1.00 0.00 18 PHE A C 13
ATOM 20103 O O . PHE A 1 18 ? -3.081 7.727 7.259 1.00 0.00 18 PHE A O 13
ATOM 20120 N N . ARG A 1 19 ? -0.941 7.039 7.367 1.00 0.00 19 ARG A N 13
ATOM 20121 C CA . ARG A 1 19 ? -0.413 8.367 7.654 1.00 0.00 19 ARG A CA 13
ATOM 20122 C C . ARG A 1 19 ? 0.040 9.060 6.372 1.00 0.00 19 ARG A C 13
ATOM 20123 O O . ARG A 1 19 ? 0.758 8.477 5.559 1.00 0.00 19 ARG A O 13
ATOM 20144 N N . LEU A 1 20 ? -0.384 10.307 6.198 1.00 0.00 20 LEU A N 13
ATOM 20145 C CA . LEU A 1 20 ? -0.023 11.080 5.015 1.00 0.00 20 LEU A CA 13
ATOM 20146 C C . LEU A 1 20 ? 1.130 12.032 5.318 1.00 0.00 20 LEU A C 13
ATOM 20147 O O . LEU A 1 20 ? 1.337 12.452 6.456 1.00 0.00 20 LEU A O 13
ATOM 20163 N N . PRO A 1 21 ? 1.897 12.384 4.275 1.00 0.00 21 PRO A N 13
ATOM 20164 C CA . PRO A 1 21 ? 3.039 13.293 4.404 1.00 0.00 21 PRO A CA 13
ATOM 20165 C C . PRO A 1 21 ? 2.610 14.726 4.697 1.00 0.00 21 PRO A C 13
ATOM 20166 O O . PRO A 1 21 ? 3.446 15.601 4.923 1.00 0.00 21 PRO A O 13
ATOM 20177 N N . ASP A 1 22 ? 1.302 14.960 4.691 1.00 0.00 22 ASP A N 13
ATOM 20178 C CA . ASP A 1 22 ? 0.761 16.288 4.958 1.00 0.00 22 ASP A CA 13
ATOM 20179 C C . ASP A 1 22 ? 0.466 16.466 6.444 1.00 0.00 22 ASP A C 13
ATOM 20180 O O . ASP A 1 22 ? 0.956 17.400 7.077 1.00 0.00 22 ASP A O 13
ATOM 20189 N N . GLY A 1 23 ? -0.339 15.563 6.995 1.00 0.00 23 GLY A N 13
ATOM 20190 C CA . GLY A 1 23 ? -0.686 15.639 8.402 1.00 0.00 23 GLY A CA 13
ATOM 20191 C C . GLY A 1 23 ? -1.894 14.790 8.748 1.00 0.00 23 GLY A C 13
ATOM 20192 O O . GLY A 1 23 ? -1.912 14.114 9.777 1.00 0.00 23 GLY A O 13
ATOM 20196 N N . SER A 1 24 ? -2.906 14.825 7.887 1.00 0.00 24 SER A N 13
ATOM 20197 C CA . SER A 1 24 ? -4.126 14.058 8.110 1.00 0.00 24 SER A CA 13
ATOM 20198 C C . SER A 1 24 ? -3.864 12.563 7.951 1.00 0.00 24 SER A C 13
ATOM 20199 O O . SER A 1 24 ? -2.810 12.155 7.461 1.00 0.00 24 SER A O 13
ATOM 20207 N N . SER A 1 25 ? -4.830 11.751 8.368 1.00 0.00 25 SER A N 13
ATOM 20208 C CA . SER A 1 25 ? -4.703 10.302 8.276 1.00 0.00 25 SER A CA 13
ATOM 20209 C C . SER A 1 25 ? -6.075 9.633 8.306 1.00 0.00 25 SER A C 13
ATOM 20210 O O . SER A 1 25 ? -7.014 10.146 8.914 1.00 0.00 25 SER A O 13
ATOM 20218 N N . PHE A 1 26 ? -6.181 8.486 7.644 1.00 0.00 26 PHE A N 13
ATOM 20219 C CA . PHE A 1 26 ? -7.437 7.747 7.593 1.00 0.00 26 PHE A CA 13
ATOM 20220 C C . PHE A 1 26 ? -7.213 6.271 7.911 1.00 0.00 26 PHE A C 13
ATOM 20221 O O . PHE A 1 26 ? -6.283 5.648 7.399 1.00 0.00 26 PHE A O 13
ATOM 20238 N N . THR A 1 27 ? -8.073 5.718 8.761 1.00 0.00 27 THR A N 13
ATOM 20239 C CA . THR A 1 27 ? -7.969 4.317 9.149 1.00 0.00 27 THR A CA 13
ATOM 20240 C C . THR A 1 27 ? -9.191 3.528 8.693 1.00 0.00 27 THR A C 13
ATOM 20241 O O . THR A 1 27 ? -10.275 3.664 9.258 1.00 0.00 27 THR A O 13
ATOM 20252 N N . ASN A 1 28 ? -9.008 2.702 7.668 1.00 0.00 28 ASN A N 13
ATOM 20253 C CA . ASN A 1 28 ? -10.096 1.890 7.136 1.00 0.00 28 ASN A CA 13
ATOM 20254 C C . ASN A 1 28 ? -10.211 0.571 7.893 1.00 0.00 28 ASN A C 13
ATOM 20255 O O . ASN A 1 28 ? -9.438 0.303 8.812 1.00 0.00 28 ASN A O 13
ATOM 20266 N N . GLN A 1 29 ? -11.179 -0.249 7.498 1.00 0.00 29 GLN A N 13
ATOM 20267 C CA . GLN A 1 29 ? -11.395 -1.541 8.139 1.00 0.00 29 GLN A CA 13
ATOM 20268 C C . GLN A 1 29 ? -11.292 -2.676 7.125 1.00 0.00 29 GLN A C 13
ATOM 20269 O O . GLN A 1 29 ? -12.075 -2.749 6.178 1.00 0.00 29 GLN A O 13
ATOM 20283 N N . PHE A 1 30 ? -10.320 -3.559 7.330 1.00 0.00 30 PHE A N 13
ATOM 20284 C CA . PHE A 1 30 ? -10.114 -4.690 6.432 1.00 0.00 30 PHE A CA 13
ATOM 20285 C C . PHE A 1 30 ? -10.089 -6.003 7.209 1.00 0.00 30 PHE A C 13
ATOM 20286 O O . PHE A 1 30 ? -9.738 -6.050 8.388 1.00 0.00 30 PHE A O 13
ATOM 20303 N N . PRO A 1 31 ? -10.472 -7.097 6.533 1.00 0.00 31 PRO A N 13
ATOM 20304 C CA . PRO A 1 31 ? -10.503 -8.431 7.140 1.00 0.00 31 PRO A CA 13
ATOM 20305 C C . PRO A 1 31 ? -9.105 -8.973 7.420 1.00 0.00 31 PRO A C 13
ATOM 20306 O O . PRO A 1 31 ? -8.257 -9.019 6.529 1.00 0.00 31 PRO A O 13
ATOM 20317 N N . SER A 1 32 ? -8.873 -9.384 8.662 1.00 0.00 32 SER A N 13
ATOM 20318 C CA . SER A 1 32 ? -7.576 -9.920 9.061 1.00 0.00 32 SER A CA 13
ATOM 20319 C C . SER A 1 32 ? -6.962 -10.747 7.936 1.00 0.00 32 SER A C 13
ATOM 20320 O O . SER A 1 32 ? -5.740 -10.828 7.806 1.00 0.00 32 SER A O 13
ATOM 20328 N N . ASP A 1 33 ? -7.818 -11.360 7.125 1.00 0.00 33 ASP A N 13
ATOM 20329 C CA . ASP A 1 33 ? -7.361 -12.180 6.010 1.00 0.00 33 ASP A CA 13
ATOM 20330 C C . ASP A 1 33 ? -6.831 -11.309 4.875 1.00 0.00 33 ASP A C 13
ATOM 20331 O O . ASP A 1 33 ? -5.775 -11.588 4.307 1.00 0.00 33 ASP A O 13
ATOM 20340 N N . ALA A 1 34 ? -7.571 -10.254 4.551 1.00 0.00 34 ALA A N 13
ATOM 20341 C CA . ALA A 1 34 ? -7.175 -9.342 3.485 1.00 0.00 34 ALA A CA 13
ATOM 20342 C C . ALA A 1 34 ? -5.667 -9.110 3.492 1.00 0.00 34 ALA A C 13
ATOM 20343 O O . ALA A 1 34 ? -5.080 -8.717 4.500 1.00 0.00 34 ALA A O 13
ATOM 20350 N N . PRO A 1 35 ? -5.024 -9.361 2.343 1.00 0.00 35 PRO A N 13
ATOM 20351 C CA . PRO A 1 35 ? -3.576 -9.187 2.191 1.00 0.00 35 PRO A CA 13
ATOM 20352 C C . PRO A 1 35 ? -3.163 -7.720 2.217 1.00 0.00 35 PRO A C 13
ATOM 20353 O O . PRO A 1 35 ? -3.879 -6.853 1.712 1.00 0.00 35 PRO A O 13
ATOM 20364 N N . LEU A 1 36 ? -2.005 -7.446 2.807 1.00 0.00 36 LEU A N 13
ATOM 20365 C CA . LEU A 1 36 ? -1.495 -6.082 2.897 1.00 0.00 36 LEU A CA 13
ATOM 20366 C C . LEU A 1 36 ? -1.884 -5.273 1.664 1.00 0.00 36 LEU A C 13
ATOM 20367 O O . LEU A 1 36 ? -2.305 -4.121 1.774 1.00 0.00 36 LEU A O 13
ATOM 20383 N N . GLU A 1 37 ? -1.743 -5.884 0.492 1.00 0.00 37 GLU A N 13
ATOM 20384 C CA . GLU A 1 37 ? -2.081 -5.220 -0.761 1.00 0.00 37 GLU A CA 13
ATOM 20385 C C . GLU A 1 37 ? -3.394 -4.451 -0.632 1.00 0.00 37 GLU A C 13
ATOM 20386 O O . GLU A 1 37 ? -3.450 -3.251 -0.897 1.00 0.00 37 GLU A O 13
ATOM 20398 N N . GLU A 1 38 ? -4.446 -5.154 -0.225 1.00 0.00 38 GLU A N 13
ATOM 20399 C CA . GLU A 1 38 ? -5.758 -4.538 -0.063 1.00 0.00 38 GLU A CA 13
ATOM 20400 C C . GLU A 1 38 ? -5.627 -3.098 0.426 1.00 0.00 38 GLU A C 13
ATOM 20401 O O . GLU A 1 38 ? -6.237 -2.185 -0.130 1.00 0.00 38 GLU A O 13
ATOM 20413 N N . ALA A 1 39 ? -4.827 -2.905 1.469 1.00 0.00 39 ALA A N 13
ATOM 20414 C CA . ALA A 1 39 ? -4.615 -1.578 2.033 1.00 0.00 39 ALA A CA 13
ATOM 20415 C C . ALA A 1 39 ? -4.030 -0.627 0.994 1.00 0.00 39 ALA A C 13
ATOM 20416 O O . ALA A 1 39 ? -4.479 0.511 0.857 1.00 0.00 39 ALA A O 13
ATOM 20423 N N . ARG A 1 40 ? -3.025 -1.101 0.264 1.00 0.00 40 ARG A N 13
ATOM 20424 C CA . ARG A 1 40 ? -2.378 -0.293 -0.762 1.00 0.00 40 ARG A CA 13
ATOM 20425 C C . ARG A 1 40 ? -3.400 0.230 -1.767 1.00 0.00 40 ARG A C 13
ATOM 20426 O O . ARG A 1 40 ? -3.337 1.386 -2.186 1.00 0.00 40 ARG A O 13
ATOM 20447 N N . GLN A 1 41 ? -4.339 -0.629 -2.150 1.00 0.00 41 GLN A N 13
ATOM 20448 C CA . GLN A 1 41 ? -5.373 -0.254 -3.107 1.00 0.00 41 GLN A CA 13
ATOM 20449 C C . GLN A 1 41 ? -6.303 0.802 -2.518 1.00 0.00 41 GLN A C 13
ATOM 20450 O O . GLN A 1 41 ? -6.621 1.797 -3.169 1.00 0.00 41 GLN A O 13
ATOM 20464 N N . PHE A 1 42 ? -6.735 0.578 -1.281 1.00 0.00 42 PHE A N 13
ATOM 20465 C CA . PHE A 1 42 ? -7.630 1.510 -0.604 1.00 0.00 42 PHE A CA 13
ATOM 20466 C C . PHE A 1 42 ? -7.010 2.902 -0.529 1.00 0.00 42 PHE A C 13
ATOM 20467 O O . PHE A 1 42 ? -7.599 3.881 -0.987 1.00 0.00 42 PHE A O 13
ATOM 20484 N N . ALA A 1 43 ? -5.818 2.982 0.053 1.00 0.00 43 ALA A N 13
ATOM 20485 C CA . ALA A 1 43 ? -5.117 4.253 0.188 1.00 0.00 43 ALA A CA 13
ATOM 20486 C C . ALA A 1 43 ? -5.018 4.970 -1.155 1.00 0.00 43 ALA A C 13
ATOM 20487 O O . ALA A 1 43 ? -5.152 6.191 -1.228 1.00 0.00 43 ALA A O 13
ATOM 20494 N N . ALA A 1 44 ? -4.781 4.202 -2.214 1.00 0.00 44 ALA A N 13
ATOM 20495 C CA . ALA A 1 44 ? -4.664 4.764 -3.553 1.00 0.00 44 ALA A CA 13
ATOM 20496 C C . ALA A 1 44 ? -5.981 5.388 -4.004 1.00 0.00 44 ALA A C 13
ATOM 20497 O O . ALA A 1 44 ? -5.991 6.394 -4.712 1.00 0.00 44 ALA A O 13
ATOM 20504 N N . GLN A 1 45 ? -7.089 4.783 -3.588 1.00 0.00 45 GLN A N 13
ATOM 20505 C CA . GLN A 1 45 ? -8.412 5.279 -3.951 1.00 0.00 45 GLN A CA 13
ATOM 20506 C C . GLN A 1 45 ? -8.667 6.650 -3.332 1.00 0.00 45 GLN A C 13
ATOM 20507 O O . GLN A 1 45 ? -9.455 7.441 -3.852 1.00 0.00 45 GLN A O 13
ATOM 20521 N N . THR A 1 46 ? -7.997 6.925 -2.217 1.00 0.00 46 THR A N 13
ATOM 20522 C CA . THR A 1 46 ? -8.152 8.199 -1.527 1.00 0.00 46 THR A CA 13
ATOM 20523 C C . THR A 1 46 ? -7.084 9.195 -1.964 1.00 0.00 46 THR A C 13
ATOM 20524 O O . THR A 1 46 ? -7.370 10.374 -2.174 1.00 0.00 46 THR A O 13
ATOM 20535 N N . VAL A 1 47 ? -5.853 8.714 -2.100 1.00 0.00 47 VAL A N 13
ATOM 20536 C CA . VAL A 1 47 ? -4.742 9.563 -2.514 1.00 0.00 47 VAL A CA 13
ATOM 20537 C C . VAL A 1 47 ? -4.353 9.291 -3.963 1.00 0.00 47 VAL A C 13
ATOM 20538 O O . VAL A 1 47 ? -3.200 9.472 -4.352 1.00 0.00 47 VAL A O 13
ATOM 20551 N N . GLY A 1 48 ? -5.325 8.855 -4.759 1.00 0.00 48 GLY A N 13
ATOM 20552 C CA . GLY A 1 48 ? -5.065 8.566 -6.157 1.00 0.00 48 GLY A CA 13
ATOM 20553 C C . GLY A 1 48 ? -4.638 9.795 -6.934 1.00 0.00 48 GLY A C 13
ATOM 20554 O O . GLY A 1 48 ? -5.066 10.908 -6.631 1.00 0.00 48 GLY A O 13
ATOM 20558 N N . ASN A 1 49 ? -3.791 9.594 -7.938 1.00 0.00 49 ASN A N 13
ATOM 20559 C CA . ASN A 1 49 ? -3.304 10.696 -8.760 1.00 0.00 49 ASN A CA 13
ATOM 20560 C C . ASN A 1 49 ? -3.009 11.924 -7.903 1.00 0.00 49 ASN A C 13
ATOM 20561 O O . ASN A 1 49 ? -3.258 13.057 -8.315 1.00 0.00 49 ASN A O 13
ATOM 20572 N N . THR A 1 50 ? -2.476 11.691 -6.708 1.00 0.00 50 THR A N 13
ATOM 20573 C CA . THR A 1 50 ? -2.147 12.776 -5.793 1.00 0.00 50 THR A CA 13
ATOM 20574 C C . THR A 1 50 ? -0.647 12.838 -5.529 1.00 0.00 50 THR A C 13
ATOM 20575 O O . THR A 1 50 ? -0.012 13.872 -5.735 1.00 0.00 50 THR A O 13
ATOM 20586 N N . TYR A 1 51 ? -0.086 11.724 -5.072 1.00 0.00 51 TYR A N 13
ATOM 20587 C CA . TYR A 1 51 ? 1.341 11.652 -4.778 1.00 0.00 51 TYR A CA 13
ATOM 20588 C C . TYR A 1 51 ? 2.089 10.916 -5.886 1.00 0.00 51 TYR A C 13
ATOM 20589 O O . TYR A 1 51 ? 3.221 11.261 -6.221 1.00 0.00 51 TYR A O 13
ATOM 20607 N N . GLY A 1 52 ? 1.445 9.898 -6.450 1.00 0.00 52 GLY A N 13
ATOM 20608 C CA . GLY A 1 52 ? 2.063 9.129 -7.514 1.00 0.00 52 GLY A CA 13
ATOM 20609 C C . GLY A 1 52 ? 2.267 7.676 -7.135 1.00 0.00 52 GLY A C 13
ATOM 20610 O O . GLY A 1 52 ? 1.393 7.056 -6.531 1.00 0.00 52 GLY A O 13
ATOM 20614 N N . ASN A 1 53 ? 3.425 7.130 -7.493 1.00 0.00 53 ASN A N 13
ATOM 20615 C CA . ASN A 1 53 ? 3.741 5.739 -7.188 1.00 0.00 53 ASN A CA 13
ATOM 20616 C C . ASN A 1 53 ? 4.202 5.590 -5.741 1.00 0.00 53 ASN A C 13
ATOM 20617 O O . ASN A 1 53 ? 5.204 4.930 -5.463 1.00 0.00 53 ASN A O 13
ATOM 20628 N N . PHE A 1 54 ? 3.465 6.207 -4.824 1.00 0.00 54 PHE A N 13
ATOM 20629 C CA . PHE A 1 54 ? 3.798 6.144 -3.406 1.00 0.00 54 PHE A CA 13
ATOM 20630 C C . PHE A 1 54 ? 3.844 4.698 -2.922 1.00 0.00 54 PHE A C 13
ATOM 20631 O O . PHE A 1 54 ? 3.344 3.792 -3.589 1.00 0.00 54 PHE A O 13
ATOM 20648 N N . SER A 1 55 ? 4.449 4.489 -1.757 1.00 0.00 55 SER A N 13
ATOM 20649 C CA . SER A 1 55 ? 4.566 3.153 -1.185 1.00 0.00 55 SER A CA 13
ATOM 20650 C C . SER A 1 55 ? 4.163 3.155 0.286 1.00 0.00 55 SER A C 13
ATOM 20651 O O . SER A 1 55 ? 3.894 4.207 0.867 1.00 0.00 55 SER A O 13
ATOM 20659 N N . LEU A 1 56 ? 4.123 1.969 0.884 1.00 0.00 56 LEU A N 13
ATOM 20660 C CA . LEU A 1 56 ? 3.752 1.832 2.288 1.00 0.00 56 LEU A CA 13
ATOM 20661 C C . LEU A 1 56 ? 4.900 1.238 3.098 1.00 0.00 56 LEU A C 13
ATOM 20662 O O . LEU A 1 56 ? 5.681 0.435 2.590 1.00 0.00 56 LEU A O 13
ATOM 20678 N N . ALA A 1 57 ? 4.994 1.637 4.363 1.00 0.00 57 ALA A N 13
ATOM 20679 C CA . ALA A 1 57 ? 6.043 1.141 5.244 1.00 0.00 57 ALA A CA 13
ATOM 20680 C C . ALA A 1 57 ? 5.601 1.185 6.703 1.00 0.00 57 ALA A C 13
ATOM 20681 O O . ALA A 1 57 ? 4.628 1.857 7.048 1.00 0.00 57 ALA A O 13
ATOM 20688 N N . THR A 1 58 ? 6.321 0.465 7.557 1.00 0.00 58 THR A N 13
ATOM 20689 C CA . THR A 1 58 ? 6.001 0.420 8.979 1.00 0.00 58 THR A CA 13
ATOM 20690 C C . THR A 1 58 ? 6.392 1.721 9.671 1.00 0.00 58 THR A C 13
ATOM 20691 O O . THR A 1 58 ? 6.852 2.663 9.027 1.00 0.00 58 THR A O 13
ATOM 20702 N N . MET A 1 59 ? 6.207 1.764 10.986 1.00 0.00 59 MET A N 13
ATOM 20703 C CA . MET A 1 59 ? 6.542 2.950 11.766 1.00 0.00 59 MET A CA 13
ATOM 20704 C C . MET A 1 59 ? 7.596 2.627 12.820 1.00 0.00 59 MET A C 13
ATOM 20705 O O . MET A 1 59 ? 8.557 3.375 13.002 1.00 0.00 59 MET A O 13
ATOM 20719 N N . PHE A 1 60 ? 7.409 1.509 13.514 1.00 0.00 60 PHE A N 13
ATOM 20720 C CA . PHE A 1 60 ? 8.344 1.088 14.552 1.00 0.00 60 PHE A CA 13
ATOM 20721 C C . PHE A 1 60 ? 9.616 0.512 13.937 1.00 0.00 60 PHE A C 13
ATOM 20722 O O . PHE A 1 60 ? 10.699 1.090 14.034 1.00 0.00 60 PHE A O 13
ATOM 20739 N N . PRO A 1 61 ? 9.484 -0.654 13.288 1.00 0.00 61 PRO A N 13
ATOM 20740 C CA . PRO A 1 61 ? 10.612 -1.334 12.645 1.00 0.00 61 PRO A CA 13
ATOM 20741 C C . PRO A 1 61 ? 11.108 -0.591 11.409 1.00 0.00 61 PRO A C 13
ATOM 20742 O O . PRO A 1 61 ? 12.157 -0.920 10.855 1.00 0.00 61 PRO A O 13
ATOM 20753 N N . ARG A 1 62 ? 10.348 0.411 10.982 1.00 0.00 62 ARG A N 13
ATOM 20754 C CA . ARG A 1 62 ? 10.711 1.200 9.811 1.00 0.00 62 ARG A CA 13
ATOM 20755 C C . ARG A 1 62 ? 11.346 0.321 8.738 1.00 0.00 62 ARG A C 13
ATOM 20756 O O . ARG A 1 62 ? 12.456 0.589 8.279 1.00 0.00 62 ARG A O 13
ATOM 20777 N N . ARG A 1 63 ? 10.635 -0.731 8.345 1.00 0.00 63 ARG A N 13
ATOM 20778 C CA . ARG A 1 63 ? 11.130 -1.651 7.328 1.00 0.00 63 ARG A CA 13
ATOM 20779 C C . ARG A 1 63 ? 10.218 -1.651 6.105 1.00 0.00 63 ARG A C 13
ATOM 20780 O O . ARG A 1 63 ? 9.024 -1.926 6.210 1.00 0.00 63 ARG A O 13
ATOM 20801 N N . GLU A 1 64 ? 10.791 -1.340 4.946 1.00 0.00 64 GLU A N 13
ATOM 20802 C CA . GLU A 1 64 ? 10.029 -1.303 3.704 1.00 0.00 64 GLU A CA 13
ATOM 20803 C C . GLU A 1 64 ? 9.476 -2.684 3.363 1.00 0.00 64 GLU A C 13
ATOM 20804 O O . GLU A 1 64 ? 10.229 -3.605 3.045 1.00 0.00 64 GLU A O 13
ATOM 20816 N N . PHE A 1 65 ? 8.156 -2.820 3.432 1.00 0.00 65 PHE A N 13
ATOM 20817 C CA . PHE A 1 65 ? 7.501 -4.088 3.133 1.00 0.00 65 PHE A CA 13
ATOM 20818 C C . PHE A 1 65 ? 8.109 -4.734 1.891 1.00 0.00 65 PHE A C 13
ATOM 20819 O O . PHE A 1 65 ? 8.675 -4.052 1.035 1.00 0.00 65 PHE A O 13
ATOM 20836 N N . THR A 1 66 ? 7.988 -6.055 1.799 1.00 0.00 66 THR A N 13
ATOM 20837 C CA . THR A 1 66 ? 8.526 -6.794 0.664 1.00 0.00 66 THR A CA 13
ATOM 20838 C C . THR A 1 66 ? 7.411 -7.276 -0.256 1.00 0.00 66 THR A C 13
ATOM 20839 O O . THR A 1 66 ? 6.256 -7.383 0.156 1.00 0.00 66 THR A O 13
ATOM 20850 N N . ARG A 1 67 ? 7.764 -7.568 -1.504 1.00 0.00 67 ARG A N 13
ATOM 20851 C CA . ARG A 1 67 ? 6.792 -8.038 -2.483 1.00 0.00 67 ARG A CA 13
ATOM 20852 C C . ARG A 1 67 ? 5.970 -9.195 -1.920 1.00 0.00 67 ARG A C 13
ATOM 20853 O O . ARG A 1 67 ? 4.768 -9.290 -2.163 1.00 0.00 67 ARG A O 13
ATOM 20874 N N . GLU A 1 68 ? 6.629 -10.072 -1.169 1.00 0.00 68 GLU A N 13
ATOM 20875 C CA . GLU A 1 68 ? 5.959 -11.222 -0.574 1.00 0.00 68 GLU A CA 13
ATOM 20876 C C . GLU A 1 68 ? 4.953 -10.779 0.484 1.00 0.00 68 GLU A C 13
ATOM 20877 O O . GLU A 1 68 ? 3.831 -11.282 0.539 1.00 0.00 68 GLU A O 13
ATOM 20889 N N . ASP A 1 69 ? 5.364 -9.834 1.323 1.00 0.00 69 ASP A N 13
ATOM 20890 C CA . ASP A 1 69 ? 4.499 -9.321 2.380 1.00 0.00 69 ASP A CA 13
ATOM 20891 C C . ASP A 1 69 ? 3.112 -8.994 1.836 1.00 0.00 69 ASP A C 13
ATOM 20892 O O . ASP A 1 69 ? 2.101 -9.256 2.489 1.00 0.00 69 ASP A O 13
ATOM 20901 N N . TYR A 1 70 ? 3.072 -8.420 0.639 1.00 0.00 70 TYR A N 13
ATOM 20902 C CA . TYR A 1 70 ? 1.809 -8.053 0.010 1.00 0.00 70 TYR A CA 13
ATOM 20903 C C . TYR A 1 70 ? 1.003 -9.295 -0.358 1.00 0.00 70 TYR A C 13
ATOM 20904 O O . TYR A 1 70 ? -0.226 -9.259 -0.412 1.00 0.00 70 TYR A O 13
ATOM 20922 N N . LYS A 1 71 ? 1.705 -10.395 -0.611 1.00 0.00 71 LYS A N 13
ATOM 20923 C CA . LYS A 1 71 ? 1.058 -11.650 -0.972 1.00 0.00 71 LYS A CA 13
ATOM 20924 C C . LYS A 1 71 ? 0.485 -12.341 0.261 1.00 0.00 71 LYS A C 13
ATOM 20925 O O . LYS A 1 71 ? -0.496 -13.079 0.171 1.00 0.00 71 LYS A O 13
ATOM 20944 N N . ARG A 1 72 ? 1.103 -12.096 1.412 1.00 0.00 72 ARG A N 13
ATOM 20945 C CA . ARG A 1 72 ? 0.653 -12.695 2.663 1.00 0.00 72 ARG A CA 13
ATOM 20946 C C . ARG A 1 72 ? -0.549 -11.942 3.226 1.00 0.00 72 ARG A C 13
ATOM 20947 O O . ARG A 1 72 ? -0.811 -10.800 2.847 1.00 0.00 72 ARG A O 13
ATOM 20968 N N . ARG A 1 73 ? -1.276 -12.589 4.130 1.00 0.00 73 ARG A N 13
ATOM 20969 C CA . ARG A 1 73 ? -2.451 -11.982 4.743 1.00 0.00 73 ARG A CA 13
ATOM 20970 C C . ARG A 1 73 ? -2.046 -11.011 5.849 1.00 0.00 73 ARG A C 13
ATOM 20971 O O . ARG A 1 73 ? -1.044 -11.217 6.535 1.00 0.00 73 ARG A O 13
ATOM 20992 N N . LEU A 1 74 ? -2.832 -9.953 6.017 1.00 0.00 74 LEU A N 13
ATOM 20993 C CA . LEU A 1 74 ? -2.556 -8.950 7.039 1.00 0.00 74 LEU A CA 13
ATOM 20994 C C . LEU A 1 74 ? -2.232 -9.609 8.376 1.00 0.00 74 LEU A C 13
ATOM 20995 O O . LEU A 1 74 ? -1.129 -9.458 8.904 1.00 0.00 74 LEU A O 13
ATOM 21011 N N . LEU A 1 75 ? -3.198 -10.342 8.918 1.00 0.00 75 LEU A N 13
ATOM 21012 C CA . LEU A 1 75 ? -3.015 -11.028 10.193 1.00 0.00 75 LEU A CA 13
ATOM 21013 C C . LEU A 1 75 ? -1.706 -11.810 10.207 1.00 0.00 75 LEU A C 13
ATOM 21014 O O . LEU A 1 75 ? -1.138 -12.070 11.268 1.00 0.00 75 LEU A O 13
ATOM 21030 N N . ASP A 1 76 ? -1.232 -12.182 9.023 1.00 0.00 76 ASP A N 13
ATOM 21031 C CA . ASP A 1 76 ? 0.012 -12.932 8.898 1.00 0.00 76 ASP A CA 13
ATOM 21032 C C . ASP A 1 76 ? 1.212 -12.055 9.242 1.00 0.00 76 ASP A C 13
ATOM 21033 O O . ASP A 1 76 ? 2.192 -12.525 9.822 1.00 0.00 76 ASP A O 13
ATOM 21042 N N . LEU A 1 77 ? 1.129 -10.780 8.879 1.00 0.00 77 LEU A N 13
ATOM 21043 C CA . LEU A 1 77 ? 2.209 -9.836 9.148 1.00 0.00 77 LEU A CA 13
ATOM 21044 C C . LEU A 1 77 ? 2.014 -9.155 10.498 1.00 0.00 77 LEU A C 13
ATOM 21045 O O . LEU A 1 77 ? 2.591 -8.101 10.761 1.00 0.00 77 LEU A O 13
ATOM 21061 N N . GLU A 1 78 ? 1.198 -9.767 11.352 1.00 0.00 78 GLU A N 13
ATOM 21062 C CA . GLU A 1 78 ? 0.929 -9.220 12.676 1.00 0.00 78 GLU A CA 13
ATOM 21063 C C . GLU A 1 78 ? 0.161 -7.905 12.575 1.00 0.00 78 GLU A C 13
ATOM 21064 O O . GLU A 1 78 ? 0.352 -6.997 13.385 1.00 0.00 78 GLU A O 13
ATOM 21076 N N . LEU A 1 79 ? -0.709 -7.811 11.576 1.00 0.00 79 LEU A N 13
ATOM 21077 C CA . LEU A 1 79 ? -1.508 -6.608 11.368 1.00 0.00 79 LEU A CA 13
ATOM 21078 C C . LEU A 1 79 ? -2.984 -6.881 11.636 1.00 0.00 79 LEU A C 13
ATOM 21079 O O . LEU A 1 79 ? -3.854 -6.122 11.208 1.00 0.00 79 LEU A O 13
ATOM 21095 N N . ALA A 1 80 ? -3.260 -7.968 12.349 1.00 0.00 80 ALA A N 13
ATOM 21096 C CA . ALA A 1 80 ? -4.631 -8.339 12.678 1.00 0.00 80 ALA A CA 13
ATOM 21097 C C . ALA A 1 80 ? -5.277 -7.300 13.588 1.00 0.00 80 ALA A C 13
ATOM 21098 O O . ALA A 1 80 ? -6.307 -6.709 13.263 1.00 0.00 80 ALA A O 13
ATOM 21105 N N . PRO A 1 81 ? -4.660 -7.070 14.757 1.00 0.00 81 PRO A N 13
ATOM 21106 C CA . PRO A 1 81 ? -5.158 -6.102 15.738 1.00 0.00 81 PRO A CA 13
ATOM 21107 C C . PRO A 1 81 ? -5.003 -4.661 15.261 1.00 0.00 81 PRO A C 13
ATOM 21108 O O . PRO A 1 81 ? -5.892 -4.115 14.608 1.00 0.00 81 PRO A O 13
ATOM 21119 N N . SER A 1 82 ? -3.869 -4.052 15.592 1.00 0.00 82 SER A N 13
ATOM 21120 C CA . SER A 1 82 ? -3.600 -2.673 15.200 1.00 0.00 82 SER A CA 13
ATOM 21121 C C . SER A 1 82 ? -2.367 -2.594 14.305 1.00 0.00 82 SER A C 13
ATOM 21122 O O . SER A 1 82 ? -1.390 -3.312 14.511 1.00 0.00 82 SER A O 13
ATOM 21130 N N . ALA A 1 83 ? -2.422 -1.715 13.310 1.00 0.00 83 ALA A N 13
ATOM 21131 C CA . ALA A 1 83 ? -1.310 -1.539 12.384 1.00 0.00 83 ALA A CA 13
ATOM 21132 C C . ALA A 1 83 ? -1.208 -0.091 11.917 1.00 0.00 83 ALA A C 13
ATOM 21133 O O . ALA A 1 83 ? -2.216 0.607 11.803 1.00 0.00 83 ALA A O 13
ATOM 21140 N N . SER A 1 84 ? 0.015 0.355 11.648 1.00 0.00 84 SER A N 13
ATOM 21141 C CA . SER A 1 84 ? 0.248 1.722 11.198 1.00 0.00 84 SER A CA 13
ATOM 21142 C C . SER A 1 84 ? 1.194 1.746 10.001 1.00 0.00 84 SER A C 13
ATOM 21143 O O . SER A 1 84 ? 2.409 1.610 10.152 1.00 0.00 84 SER A O 13
ATOM 21151 N N . VAL A 1 85 ? 0.628 1.919 8.811 1.00 0.00 85 VAL A N 13
ATOM 21152 C CA . VAL A 1 85 ? 1.420 1.962 7.587 1.00 0.00 85 VAL A CA 13
ATOM 21153 C C . VAL A 1 85 ? 1.593 3.394 7.094 1.00 0.00 85 VAL A C 13
ATOM 21154 O O . VAL A 1 85 ? 0.621 4.063 6.743 1.00 0.00 85 VAL A O 13
ATOM 21167 N N . VAL A 1 86 ? 2.838 3.859 7.070 1.00 0.00 86 VAL A N 13
ATOM 21168 C CA . VAL A 1 86 ? 3.140 5.213 6.619 1.00 0.00 86 VAL A CA 13
ATOM 21169 C C . VAL A 1 86 ? 3.151 5.294 5.096 1.00 0.00 86 VAL A C 13
ATOM 21170 O O . VAL A 1 86 ? 3.636 4.388 4.418 1.00 0.00 86 VAL A O 13
ATOM 21183 N N . LEU A 1 87 ? 2.613 6.387 4.565 1.00 0.00 87 LEU A N 13
ATOM 21184 C CA . LEU A 1 87 ? 2.561 6.588 3.121 1.00 0.00 87 LEU A CA 13
ATOM 21185 C C . LEU A 1 87 ? 3.778 7.369 2.636 1.00 0.00 87 LEU A C 13
ATOM 21186 O O . LEU A 1 87 ? 4.029 8.489 3.082 1.00 0.00 87 LEU A O 13
ATOM 21202 N N . LEU A 1 88 ? 4.530 6.771 1.718 1.00 0.00 88 LEU A N 13
ATOM 21203 C CA . LEU A 1 88 ? 5.721 7.412 1.169 1.00 0.00 88 LEU A CA 13
ATOM 21204 C C . LEU A 1 88 ? 5.477 7.880 -0.262 1.00 0.00 88 LEU A C 13
ATOM 21205 O O . LEU A 1 88 ? 5.432 7.086 -1.201 1.00 0.00 88 LEU A O 13
ATOM 21221 N N . PRO A 1 89 ? 5.318 9.201 -0.433 1.00 0.00 89 PRO A N 13
ATOM 21222 C CA . PRO A 1 89 ? 5.079 9.805 -1.747 1.00 0.00 89 PRO A CA 13
ATOM 21223 C C . PRO A 1 89 ? 6.307 9.736 -2.649 1.00 0.00 89 PRO A C 13
ATOM 21224 O O . PRO A 1 89 ? 7.439 9.844 -2.180 1.00 0.00 89 PRO A O 13
ATOM 21235 N N . ALA A 1 90 ? 6.074 9.557 -3.945 1.00 0.00 90 ALA A N 13
ATOM 21236 C CA . ALA A 1 90 ? 7.162 9.477 -4.912 1.00 0.00 90 ALA A CA 13
ATOM 21237 C C . ALA A 1 90 ? 7.080 10.613 -5.926 1.00 0.00 90 ALA A C 13
ATOM 21238 O O . ALA A 1 90 ? 6.706 10.404 -7.079 1.00 0.00 90 ALA A O 13
ATOM 21245 N N . GLY A 1 91 ? 7.432 11.818 -5.487 1.00 0.00 91 GLY A N 13
ATOM 21246 C CA . GLY A 1 91 ? 7.391 12.970 -6.368 1.00 0.00 91 GLY A CA 13
ATOM 21247 C C . GLY A 1 91 ? 5.977 13.344 -6.767 1.00 0.00 91 GLY A C 13
ATOM 21248 O O . GLY A 1 91 ? 5.032 13.117 -6.012 1.00 0.00 91 GLY A O 13
ATOM 21252 N N . ARG A 1 92 ? 5.832 13.922 -7.955 1.00 0.00 92 ARG A N 13
ATOM 21253 C CA . ARG A 1 92 ? 4.524 14.331 -8.451 1.00 0.00 92 ARG A CA 13
ATOM 21254 C C . ARG A 1 92 ? 3.957 13.292 -9.413 1.00 0.00 92 ARG A C 13
ATOM 21255 O O . ARG A 1 92 ? 4.669 12.721 -10.240 1.00 0.00 92 ARG A O 13
ATOM 21276 N N . PRO A 1 93 ? 2.644 13.038 -9.304 1.00 0.00 93 PRO A N 13
ATOM 21277 C CA . PRO A 1 93 ? 1.953 12.066 -10.156 1.00 0.00 93 PRO A CA 13
ATOM 21278 C C . PRO A 1 93 ? 1.841 12.538 -11.602 1.00 0.00 93 PRO A C 13
ATOM 21279 O O . PRO A 1 93 ? 2.094 11.776 -12.534 1.00 0.00 93 PRO A O 13
ATOM 21290 N N . ALA A 1 94 ? 1.461 13.799 -11.780 1.00 0.00 94 ALA A N 13
ATOM 21291 C CA . ALA A 1 94 ? 1.319 14.373 -13.112 1.00 0.00 94 ALA A CA 13
ATOM 21292 C C . ALA A 1 94 ? 0.698 13.370 -14.078 1.00 0.00 94 ALA A C 13
ATOM 21293 O O . ALA A 1 94 ? 1.093 13.285 -15.242 1.00 0.00 94 ALA A O 13
ATOM 21300 N N . THR A 1 95 ? -0.277 12.609 -13.590 1.00 0.00 95 THR A N 13
ATOM 21301 C CA . THR A 1 95 ? -0.952 11.611 -14.409 1.00 0.00 95 THR A CA 13
ATOM 21302 C C . THR A 1 95 ? -2.209 12.185 -15.051 1.00 0.00 95 THR A C 13
ATOM 21303 O O . THR A 1 95 ? -2.884 13.032 -14.467 1.00 0.00 95 THR A O 13
ATOM 21314 N N . SER A 1 96 ? -2.520 11.717 -16.256 1.00 0.00 96 SER A N 13
ATOM 21315 C CA . SER A 1 96 ? -3.696 12.186 -16.979 1.00 0.00 96 SER A CA 13
ATOM 21316 C C . SER A 1 96 ? -4.959 11.504 -16.462 1.00 0.00 96 SER A C 13
ATOM 21317 O O . SER A 1 96 ? -4.891 10.479 -15.783 1.00 0.00 96 SER A O 13
ATOM 21325 N N . ILE A 1 97 ? -6.111 12.081 -16.789 1.00 0.00 97 ILE A N 13
ATOM 21326 C CA . ILE A 1 97 ? -7.390 11.530 -16.359 1.00 0.00 97 ILE A CA 13
ATOM 21327 C C . ILE A 1 97 ? -7.999 10.646 -17.442 1.00 0.00 97 ILE A C 13
ATOM 21328 O O . ILE A 1 97 ? -7.873 10.930 -18.633 1.00 0.00 97 ILE A O 13
ATOM 21344 N N . VAL A 1 98 ? -8.661 9.573 -17.020 1.00 0.00 98 VAL A N 13
ATOM 21345 C CA . VAL A 1 98 ? -9.293 8.649 -17.953 1.00 0.00 98 VAL A CA 13
ATOM 21346 C C . VAL A 1 98 ? -10.616 9.206 -18.468 1.00 0.00 98 VAL A C 13
ATOM 21347 O O . VAL A 1 98 ? -11.349 9.871 -17.735 1.00 0.00 98 VAL A O 13
ATOM 21360 N N . HIS A 1 99 ? -10.915 8.931 -19.734 1.00 0.00 99 HIS A N 13
ATOM 21361 C CA . HIS A 1 99 ? -12.151 9.404 -20.347 1.00 0.00 99 HIS A CA 13
ATOM 21362 C C . HIS A 1 99 ? -13.064 8.234 -20.703 1.00 0.00 99 HIS A C 13
ATOM 21363 O O . HIS A 1 99 ? -12.594 7.156 -21.067 1.00 0.00 99 HIS A O 13
ATOM 21378 N N . SER A 1 100 ? -14.370 8.455 -20.593 1.00 0.00 100 SER A N 13
ATOM 21379 C CA . SER A 1 100 ? -15.348 7.417 -20.898 1.00 0.00 100 SER A CA 13
ATOM 21380 C C . SER A 1 100 ? -16.341 7.900 -21.951 1.00 0.00 100 SER A C 13
ATOM 21381 O O . SER A 1 100 ? -16.798 9.042 -21.912 1.00 0.00 100 SER A O 13
ATOM 21389 N N . SER A 1 101 ? -16.671 7.020 -22.892 1.00 0.00 101 SER A N 13
ATOM 21390 C CA . SER A 1 101 ? -17.606 7.357 -23.958 1.00 0.00 101 SER A CA 13
ATOM 21391 C C . SER A 1 101 ? -18.375 6.121 -24.416 1.00 0.00 101 SER A C 13
ATOM 21392 O O . SER A 1 101 ? -17.782 5.126 -24.833 1.00 0.00 101 SER A O 13
ATOM 21400 N N . SER A 1 102 ? -19.700 6.192 -24.334 1.00 0.00 102 SER A N 13
ATOM 21401 C CA . SER A 1 102 ? -20.551 5.078 -24.736 1.00 0.00 102 SER A CA 13
ATOM 21402 C C . SER A 1 102 ? -21.992 5.540 -24.935 1.00 0.00 102 SER A C 13
ATOM 21403 O O . SER A 1 102 ? -22.349 6.664 -24.586 1.00 0.00 102 SER A O 13
ATOM 21411 N N . GLY A 1 103 ? -22.815 4.662 -25.500 1.00 0.00 103 GLY A N 13
ATOM 21412 C CA . GLY A 1 103 ? -24.208 4.997 -25.736 1.00 0.00 103 GLY A CA 13
ATOM 21413 C C . GLY A 1 103 ? -24.706 4.492 -27.076 1.00 0.00 103 GLY A C 13
ATOM 21414 O O . GLY A 1 103 ? -24.102 4.765 -28.113 1.00 0.00 103 GLY A O 13
ATOM 21418 N N . ASP A 1 104 ? -25.809 3.753 -27.054 1.00 0.00 104 ASP A N 13
ATOM 21419 C CA . ASP A 1 104 ? -26.389 3.208 -28.276 1.00 0.00 104 ASP A CA 13
ATOM 21420 C C . ASP A 1 104 ? -27.897 3.033 -28.132 1.00 0.00 104 ASP A C 13
ATOM 21421 O O . ASP A 1 104 ? -28.364 2.246 -27.308 1.00 0.00 104 ASP A O 13
ATOM 21430 N N . ILE A 1 105 ? -28.653 3.772 -28.937 1.00 0.00 105 ILE A N 13
ATOM 21431 C CA . ILE A 1 105 ? -30.108 3.698 -28.899 1.00 0.00 105 ILE A CA 13
ATOM 21432 C C . ILE A 1 105 ? -30.646 2.844 -30.042 1.00 0.00 105 ILE A C 13
ATOM 21433 O O . ILE A 1 105 ? -30.343 3.090 -31.211 1.00 0.00 105 ILE A O 13
ATOM 21449 N N . LEU A 1 106 ? -31.447 1.842 -29.699 1.00 0.00 106 LEU A N 13
ATOM 21450 C CA . LEU A 1 106 ? -32.030 0.952 -30.697 1.00 0.00 106 LEU A CA 13
ATOM 21451 C C . LEU A 1 106 ? -33.510 1.259 -30.902 1.00 0.00 106 LEU A C 13
ATOM 21452 O O . LEU A 1 106 ? -34.193 1.710 -29.984 1.00 0.00 106 LEU A O 13
ATOM 21468 N N . MET A 1 107 ? -33.998 1.008 -32.113 1.00 0.00 107 MET A N 13
ATOM 21469 C CA . MET A 1 107 ? -35.399 1.255 -32.437 1.00 0.00 107 MET A CA 13
ATOM 21470 C C . MET A 1 107 ? -35.866 0.335 -33.560 1.00 0.00 107 MET A C 13
ATOM 21471 O O . MET A 1 107 ? -35.058 -0.336 -34.202 1.00 0.00 107 MET A O 13
ATOM 21485 N N . ILE A 1 108 ? -37.175 0.309 -33.791 1.00 0.00 108 ILE A N 13
ATOM 21486 C CA . ILE A 1 108 ? -37.748 -0.529 -34.837 1.00 0.00 108 ILE A CA 13
ATOM 21487 C C . ILE A 1 108 ? -37.359 -0.022 -36.222 1.00 0.00 108 ILE A C 13
ATOM 21488 O O . ILE A 1 108 ? -37.059 1.158 -36.401 1.00 0.00 108 ILE A O 13
ATOM 21504 N N . ASP A 1 109 ? -37.368 -0.923 -37.199 1.00 0.00 109 ASP A N 13
ATOM 21505 C CA . ASP A 1 109 ? -37.018 -0.567 -38.569 1.00 0.00 109 ASP A CA 13
ATOM 21506 C C . ASP A 1 109 ? -37.664 0.756 -38.969 1.00 0.00 109 ASP A C 13
ATOM 21507 O O . ASP A 1 109 ? -38.870 0.820 -39.215 1.00 0.00 109 ASP A O 13
ATOM 21516 N N . GLY A 1 1 ? 0.787 -14.638 -8.686 1.00 0.00 1 GLY A N 14
ATOM 21517 C CA . GLY A 1 1 ? -0.499 -15.177 -9.089 1.00 0.00 1 GLY A CA 14
ATOM 21518 C C . GLY A 1 1 ? -1.476 -14.095 -9.506 1.00 0.00 1 GLY A C 14
ATOM 21519 O O . GLY A 1 1 ? -1.080 -13.077 -10.074 1.00 0.00 1 GLY A O 14
ATOM 21523 N N . SER A 1 2 ? -2.756 -14.316 -9.226 1.00 0.00 2 SER A N 14
ATOM 21524 C CA . SER A 1 2 ? -3.793 -13.354 -9.582 1.00 0.00 2 SER A CA 14
ATOM 21525 C C . SER A 1 2 ? -5.033 -13.546 -8.713 1.00 0.00 2 SER A C 14
ATOM 21526 O O . SER A 1 2 ? -5.107 -14.481 -7.916 1.00 0.00 2 SER A O 14
ATOM 21534 N N . SER A 1 3 ? -6.004 -12.653 -8.874 1.00 0.00 3 SER A N 14
ATOM 21535 C CA . SER A 1 3 ? -7.240 -12.720 -8.102 1.00 0.00 3 SER A CA 14
ATOM 21536 C C . SER A 1 3 ? -7.859 -14.111 -8.189 1.00 0.00 3 SER A C 14
ATOM 21537 O O . SER A 1 3 ? -8.337 -14.525 -9.244 1.00 0.00 3 SER A O 14
ATOM 21545 N N . GLY A 1 4 ? -7.846 -14.829 -7.069 1.00 0.00 4 GLY A N 14
ATOM 21546 C CA . GLY A 1 4 ? -8.409 -16.166 -7.039 1.00 0.00 4 GLY A CA 14
ATOM 21547 C C . GLY A 1 4 ? -8.452 -16.745 -5.639 1.00 0.00 4 GLY A C 14
ATOM 21548 O O . GLY A 1 4 ? -7.919 -17.827 -5.391 1.00 0.00 4 GLY A O 14
ATOM 21552 N N . SER A 1 5 ? -9.085 -16.023 -4.720 1.00 0.00 5 SER A N 14
ATOM 21553 C CA . SER A 1 5 ? -9.191 -16.470 -3.336 1.00 0.00 5 SER A CA 14
ATOM 21554 C C . SER A 1 5 ? -10.644 -16.461 -2.871 1.00 0.00 5 SER A C 14
ATOM 21555 O O . SER A 1 5 ? -11.269 -15.405 -2.770 1.00 0.00 5 SER A O 14
ATOM 21563 N N . SER A 1 6 ? -11.176 -17.646 -2.590 1.00 0.00 6 SER A N 14
ATOM 21564 C CA . SER A 1 6 ? -12.556 -17.777 -2.140 1.00 0.00 6 SER A CA 14
ATOM 21565 C C . SER A 1 6 ? -12.613 -18.142 -0.660 1.00 0.00 6 SER A C 14
ATOM 21566 O O . SER A 1 6 ? -11.940 -19.069 -0.211 1.00 0.00 6 SER A O 14
ATOM 21574 N N . GLY A 1 7 ? -13.421 -17.404 0.095 1.00 0.00 7 GLY A N 14
ATOM 21575 C CA . GLY A 1 7 ? -13.552 -17.664 1.517 1.00 0.00 7 GLY A CA 14
ATOM 21576 C C . GLY A 1 7 ? -13.061 -16.507 2.365 1.00 0.00 7 GLY A C 14
ATOM 21577 O O . GLY A 1 7 ? -11.910 -16.492 2.800 1.00 0.00 7 GLY A O 14
ATOM 21581 N N . ARG A 1 8 ? -13.936 -15.535 2.599 1.00 0.00 8 ARG A N 14
ATOM 21582 C CA . ARG A 1 8 ? -13.585 -14.367 3.398 1.00 0.00 8 ARG A CA 14
ATOM 21583 C C . ARG A 1 8 ? -14.266 -14.417 4.763 1.00 0.00 8 ARG A C 14
ATOM 21584 O O . ARG A 1 8 ? -15.157 -15.235 4.993 1.00 0.00 8 ARG A O 14
ATOM 21605 N N . ASP A 1 9 ? -13.840 -13.538 5.663 1.00 0.00 9 ASP A N 14
ATOM 21606 C CA . ASP A 1 9 ? -14.409 -13.482 7.005 1.00 0.00 9 ASP A CA 14
ATOM 21607 C C . ASP A 1 9 ? -14.938 -12.084 7.312 1.00 0.00 9 ASP A C 14
ATOM 21608 O O . ASP A 1 9 ? -14.357 -11.084 6.893 1.00 0.00 9 ASP A O 14
ATOM 21617 N N . ARG A 1 10 ? -16.045 -12.025 8.045 1.00 0.00 10 ARG A N 14
ATOM 21618 C CA . ARG A 1 10 ? -16.655 -10.750 8.406 1.00 0.00 10 ARG A CA 14
ATOM 21619 C C . ARG A 1 10 ? -16.475 -10.464 9.894 1.00 0.00 10 ARG A C 14
ATOM 21620 O O . ARG A 1 10 ? -16.153 -9.342 10.286 1.00 0.00 10 ARG A O 14
ATOM 21641 N N . SER A 1 11 ? -16.685 -11.486 10.718 1.00 0.00 11 SER A N 14
ATOM 21642 C CA . SER A 1 11 ? -16.551 -11.343 12.163 1.00 0.00 11 SER A CA 14
ATOM 21643 C C . SER A 1 11 ? -15.204 -10.723 12.524 1.00 0.00 11 SER A C 14
ATOM 21644 O O . SER A 1 11 ? -15.128 -9.807 13.344 1.00 0.00 11 SER A O 14
ATOM 21652 N N . THR A 1 12 ? -14.142 -11.229 11.906 1.00 0.00 12 THR A N 14
ATOM 21653 C CA . THR A 1 12 ? -12.797 -10.728 12.162 1.00 0.00 12 THR A CA 14
ATOM 21654 C C . THR A 1 12 ? -12.543 -9.426 11.410 1.00 0.00 12 THR A C 14
ATOM 21655 O O . THR A 1 12 ? -12.993 -9.256 10.276 1.00 0.00 12 THR A O 14
ATOM 21666 N N . ILE A 1 13 ? -11.821 -8.512 12.047 1.00 0.00 13 ILE A N 14
ATOM 21667 C CA . ILE A 1 13 ? -11.506 -7.226 11.437 1.00 0.00 13 ILE A CA 14
ATOM 21668 C C . ILE A 1 13 ? -10.072 -6.808 11.745 1.00 0.00 13 ILE A C 14
ATOM 21669 O O . ILE A 1 13 ? -9.474 -7.272 12.715 1.00 0.00 13 ILE A O 14
ATOM 21685 N N . ALA A 1 14 ? -9.527 -5.926 10.913 1.00 0.00 14 ALA A N 14
ATOM 21686 C CA . ALA A 1 14 ? -8.165 -5.442 11.098 1.00 0.00 14 ALA A CA 14
ATOM 21687 C C . ALA A 1 14 ? -8.122 -3.917 11.113 1.00 0.00 14 ALA A C 14
ATOM 21688 O O . ALA A 1 14 ? -8.865 -3.259 10.385 1.00 0.00 14 ALA A O 14
ATOM 21695 N N . ARG A 1 15 ? -7.248 -3.363 11.946 1.00 0.00 15 ARG A N 14
ATOM 21696 C CA . ARG A 1 15 ? -7.109 -1.916 12.057 1.00 0.00 15 ARG A CA 14
ATOM 21697 C C . ARG A 1 15 ? -5.838 -1.436 11.362 1.00 0.00 15 ARG A C 14
ATOM 21698 O O . ARG A 1 15 ? -4.733 -1.620 11.874 1.00 0.00 15 ARG A O 14
ATOM 21719 N N . ILE A 1 16 ? -6.002 -0.823 10.195 1.00 0.00 16 ILE A N 14
ATOM 21720 C CA . ILE A 1 16 ? -4.868 -0.318 9.432 1.00 0.00 16 ILE A CA 14
ATOM 21721 C C . ILE A 1 16 ? -4.939 1.198 9.281 1.00 0.00 16 ILE A C 14
ATOM 21722 O O . ILE A 1 16 ? -5.921 1.735 8.768 1.00 0.00 16 ILE A O 14
ATOM 21738 N N . GLN A 1 17 ? -3.891 1.882 9.729 1.00 0.00 17 GLN A N 14
ATOM 21739 C CA . GLN A 1 17 ? -3.834 3.336 9.642 1.00 0.00 17 GLN A CA 14
ATOM 21740 C C . GLN A 1 17 ? -2.932 3.778 8.495 1.00 0.00 17 GLN A C 14
ATOM 21741 O O . GLN A 1 17 ? -1.902 3.159 8.227 1.00 0.00 17 GLN A O 14
ATOM 21755 N N . PHE A 1 18 ? -3.326 4.853 7.819 1.00 0.00 18 PHE A N 14
ATOM 21756 C CA . PHE A 1 18 ? -2.554 5.377 6.699 1.00 0.00 18 PHE A CA 14
ATOM 21757 C C . PHE A 1 18 ? -2.223 6.852 6.909 1.00 0.00 18 PHE A C 14
ATOM 21758 O O . PHE A 1 18 ? -3.109 7.707 6.885 1.00 0.00 18 PHE A O 14
ATOM 21775 N N . ARG A 1 19 ? -0.943 7.141 7.116 1.00 0.00 19 ARG A N 14
ATOM 21776 C CA . ARG A 1 19 ? -0.495 8.512 7.333 1.00 0.00 19 ARG A CA 14
ATOM 21777 C C . ARG A 1 19 ? -0.080 9.163 6.016 1.00 0.00 19 ARG A C 14
ATOM 21778 O O . ARG A 1 19 ? 0.379 8.487 5.095 1.00 0.00 19 ARG A O 14
ATOM 21799 N N . LEU A 1 20 ? -0.247 10.478 5.935 1.00 0.00 20 LEU A N 14
ATOM 21800 C CA . LEU A 1 20 ? 0.110 11.221 4.731 1.00 0.00 20 LEU A CA 14
ATOM 21801 C C . LEU A 1 20 ? 1.251 12.194 5.009 1.00 0.00 20 LEU A C 14
ATOM 21802 O O . LEU A 1 20 ? 1.446 12.655 6.134 1.00 0.00 20 LEU A O 14
ATOM 21818 N N . PRO A 1 21 ? 2.024 12.516 3.961 1.00 0.00 21 PRO A N 14
ATOM 21819 C CA . PRO A 1 21 ? 3.157 13.439 4.067 1.00 0.00 21 PRO A CA 14
ATOM 21820 C C . PRO A 1 21 ? 2.713 14.878 4.306 1.00 0.00 21 PRO A C 14
ATOM 21821 O O . PRO A 1 21 ? 3.538 15.788 4.381 1.00 0.00 21 PRO A O 14
ATOM 21832 N N . ASP A 1 22 ? 1.405 15.076 4.424 1.00 0.00 22 ASP A N 14
ATOM 21833 C CA . ASP A 1 22 ? 0.850 16.405 4.657 1.00 0.00 22 ASP A CA 14
ATOM 21834 C C . ASP A 1 22 ? 0.568 16.624 6.140 1.00 0.00 22 ASP A C 14
ATOM 21835 O O . ASP A 1 22 ? 0.899 17.671 6.696 1.00 0.00 22 ASP A O 14
ATOM 21844 N N . GLY A 1 23 ? -0.046 15.630 6.774 1.00 0.00 23 GLY A N 14
ATOM 21845 C CA . GLY A 1 23 ? -0.363 15.735 8.186 1.00 0.00 23 GLY A CA 14
ATOM 21846 C C . GLY A 1 23 ? -1.567 14.900 8.574 1.00 0.00 23 GLY A C 14
ATOM 21847 O O . GLY A 1 23 ? -1.576 14.263 9.627 1.00 0.00 23 GLY A O 14
ATOM 21851 N N . SER A 1 24 ? -2.587 14.903 7.721 1.00 0.00 24 SER A N 14
ATOM 21852 C CA . SER A 1 24 ? -3.804 14.144 7.982 1.00 0.00 24 SER A CA 14
ATOM 21853 C C . SER A 1 24 ? -3.583 12.657 7.722 1.00 0.00 24 SER A C 14
ATOM 21854 O O . SER A 1 24 ? -2.587 12.263 7.115 1.00 0.00 24 SER A O 14
ATOM 21862 N N . SER A 1 25 ? -4.521 11.836 8.185 1.00 0.00 25 SER A N 14
ATOM 21863 C CA . SER A 1 25 ? -4.428 10.392 8.006 1.00 0.00 25 SER A CA 14
ATOM 21864 C C . SER A 1 25 ? -5.814 9.754 8.009 1.00 0.00 25 SER A C 14
ATOM 21865 O O . SER A 1 25 ? -6.798 10.381 8.402 1.00 0.00 25 SER A O 14
ATOM 21873 N N . PHE A 1 26 ? -5.884 8.503 7.567 1.00 0.00 26 PHE A N 14
ATOM 21874 C CA . PHE A 1 26 ? -7.149 7.779 7.518 1.00 0.00 26 PHE A CA 14
ATOM 21875 C C . PHE A 1 26 ? -6.941 6.299 7.827 1.00 0.00 26 PHE A C 14
ATOM 21876 O O . PHE A 1 26 ? -6.074 5.646 7.244 1.00 0.00 26 PHE A O 14
ATOM 21893 N N . THR A 1 27 ? -7.743 5.775 8.749 1.00 0.00 27 THR A N 14
ATOM 21894 C CA . THR A 1 27 ? -7.647 4.373 9.137 1.00 0.00 27 THR A CA 14
ATOM 21895 C C . THR A 1 27 ? -8.870 3.589 8.674 1.00 0.00 27 THR A C 14
ATOM 21896 O O . THR A 1 27 ? -9.970 3.776 9.191 1.00 0.00 27 THR A O 14
ATOM 21907 N N . ASN A 1 28 ? -8.668 2.711 7.697 1.00 0.00 28 ASN A N 14
ATOM 21908 C CA . ASN A 1 28 ? -9.756 1.898 7.165 1.00 0.00 28 ASN A CA 14
ATOM 21909 C C . ASN A 1 28 ? -9.867 0.577 7.920 1.00 0.00 28 ASN A C 14
ATOM 21910 O O . ASN A 1 28 ? -9.028 0.260 8.762 1.00 0.00 28 ASN A O 14
ATOM 21921 N N . GLN A 1 29 ? -10.908 -0.190 7.610 1.00 0.00 29 GLN A N 14
ATOM 21922 C CA . GLN A 1 29 ? -11.128 -1.477 8.259 1.00 0.00 29 GLN A CA 14
ATOM 21923 C C . GLN A 1 29 ? -11.111 -2.611 7.239 1.00 0.00 29 GLN A C 14
ATOM 21924 O O . GLN A 1 29 ? -11.920 -2.637 6.311 1.00 0.00 29 GLN A O 14
ATOM 21938 N N . PHE A 1 30 ? -10.184 -3.546 7.417 1.00 0.00 30 PHE A N 14
ATOM 21939 C CA . PHE A 1 30 ? -10.061 -4.682 6.512 1.00 0.00 30 PHE A CA 14
ATOM 21940 C C . PHE A 1 30 ? -10.100 -5.999 7.283 1.00 0.00 30 PHE A C 14
ATOM 21941 O O . PHE A 1 30 ? -9.730 -6.072 8.455 1.00 0.00 30 PHE A O 14
ATOM 21958 N N . PRO A 1 31 ? -10.559 -7.064 6.610 1.00 0.00 31 PRO A N 14
ATOM 21959 C CA . PRO A 1 31 ? -10.658 -8.398 7.211 1.00 0.00 31 PRO A CA 14
ATOM 21960 C C . PRO A 1 31 ? -9.290 -9.023 7.462 1.00 0.00 31 PRO A C 14
ATOM 21961 O O . PRO A 1 31 ? -8.430 -9.033 6.582 1.00 0.00 31 PRO A O 14
ATOM 21972 N N . SER A 1 32 ? -9.096 -9.545 8.669 1.00 0.00 32 SER A N 14
ATOM 21973 C CA . SER A 1 32 ? -7.831 -10.170 9.037 1.00 0.00 32 SER A CA 14
ATOM 21974 C C . SER A 1 32 ? -7.268 -10.982 7.875 1.00 0.00 32 SER A C 14
ATOM 21975 O O . SER A 1 32 ? -6.058 -11.191 7.778 1.00 0.00 32 SER A O 14
ATOM 21983 N N . ASP A 1 33 ? -8.153 -11.436 6.996 1.00 0.00 33 ASP A N 14
ATOM 21984 C CA . ASP A 1 33 ? -7.746 -12.225 5.839 1.00 0.00 33 ASP A CA 14
ATOM 21985 C C . ASP A 1 33 ? -7.228 -11.324 4.722 1.00 0.00 33 ASP A C 14
ATOM 21986 O O . ASP A 1 33 ? -6.225 -11.630 4.079 1.00 0.00 33 ASP A O 14
ATOM 21995 N N . ALA A 1 34 ? -7.920 -10.212 4.497 1.00 0.00 34 ALA A N 14
ATOM 21996 C CA . ALA A 1 34 ? -7.529 -9.266 3.459 1.00 0.00 34 ALA A CA 14
ATOM 21997 C C . ALA A 1 34 ? -6.012 -9.124 3.388 1.00 0.00 34 ALA A C 14
ATOM 21998 O O . ALA A 1 34 ? -5.342 -8.858 4.386 1.00 0.00 34 ALA A O 14
ATOM 22005 N N . PRO A 1 35 ? -5.456 -9.307 2.181 1.00 0.00 35 PRO A N 14
ATOM 22006 C CA . PRO A 1 35 ? -4.012 -9.205 1.951 1.00 0.00 35 PRO A CA 14
ATOM 22007 C C . PRO A 1 35 ? -3.505 -7.772 2.076 1.00 0.00 35 PRO A C 14
ATOM 22008 O O . PRO A 1 35 ? -4.197 -6.823 1.704 1.00 0.00 35 PRO A O 14
ATOM 22019 N N . LEU A 1 36 ? -2.294 -7.622 2.601 1.00 0.00 36 LEU A N 14
ATOM 22020 C CA . LEU A 1 36 ? -1.694 -6.304 2.775 1.00 0.00 36 LEU A CA 14
ATOM 22021 C C . LEU A 1 36 ? -2.032 -5.392 1.600 1.00 0.00 36 LEU A C 14
ATOM 22022 O O . LEU A 1 36 ? -2.339 -4.215 1.784 1.00 0.00 36 LEU A O 14
ATOM 22038 N N . GLU A 1 37 ? -1.976 -5.946 0.392 1.00 0.00 37 GLU A N 14
ATOM 22039 C CA . GLU A 1 37 ? -2.279 -5.182 -0.812 1.00 0.00 37 GLU A CA 14
ATOM 22040 C C . GLU A 1 37 ? -3.529 -4.330 -0.617 1.00 0.00 37 GLU A C 14
ATOM 22041 O O . GLU A 1 37 ? -3.543 -3.145 -0.947 1.00 0.00 37 GLU A O 14
ATOM 22053 N N . GLU A 1 38 ? -4.578 -4.944 -0.078 1.00 0.00 38 GLU A N 14
ATOM 22054 C CA . GLU A 1 38 ? -5.834 -4.242 0.160 1.00 0.00 38 GLU A CA 14
ATOM 22055 C C . GLU A 1 38 ? -5.580 -2.851 0.732 1.00 0.00 38 GLU A C 14
ATOM 22056 O O . GLU A 1 38 ? -6.245 -1.884 0.361 1.00 0.00 38 GLU A O 14
ATOM 22068 N N . ALA A 1 39 ? -4.612 -2.758 1.638 1.00 0.00 39 ALA A N 14
ATOM 22069 C CA . ALA A 1 39 ? -4.269 -1.486 2.261 1.00 0.00 39 ALA A CA 14
ATOM 22070 C C . ALA A 1 39 ? -3.643 -0.531 1.250 1.00 0.00 39 ALA A C 14
ATOM 22071 O O . ALA A 1 39 ? -3.849 0.681 1.317 1.00 0.00 39 ALA A O 14
ATOM 22078 N N . ARG A 1 40 ? -2.879 -1.084 0.314 1.00 0.00 40 ARG A N 14
ATOM 22079 C CA . ARG A 1 40 ? -2.223 -0.281 -0.710 1.00 0.00 40 ARG A CA 14
ATOM 22080 C C . ARG A 1 40 ? -3.234 0.229 -1.733 1.00 0.00 40 ARG A C 14
ATOM 22081 O O . ARG A 1 40 ? -3.236 1.409 -2.082 1.00 0.00 40 ARG A O 14
ATOM 22102 N N . GLN A 1 41 ? -4.091 -0.668 -2.208 1.00 0.00 41 GLN A N 14
ATOM 22103 C CA . GLN A 1 41 ? -5.106 -0.309 -3.191 1.00 0.00 41 GLN A CA 14
ATOM 22104 C C . GLN A 1 41 ? -6.083 0.711 -2.616 1.00 0.00 41 GLN A C 14
ATOM 22105 O O . GLN A 1 41 ? -6.435 1.690 -3.276 1.00 0.00 41 GLN A O 14
ATOM 22119 N N . PHE A 1 42 ? -6.520 0.476 -1.383 1.00 0.00 42 PHE A N 14
ATOM 22120 C CA . PHE A 1 42 ? -7.458 1.374 -0.720 1.00 0.00 42 PHE A CA 14
ATOM 22121 C C . PHE A 1 42 ? -6.914 2.800 -0.686 1.00 0.00 42 PHE A C 14
ATOM 22122 O O . PHE A 1 42 ? -7.545 3.728 -1.190 1.00 0.00 42 PHE A O 14
ATOM 22139 N N . ALA A 1 43 ? -5.739 2.964 -0.087 1.00 0.00 43 ALA A N 14
ATOM 22140 C CA . ALA A 1 43 ? -5.110 4.275 0.013 1.00 0.00 43 ALA A CA 14
ATOM 22141 C C . ALA A 1 43 ? -5.068 4.969 -1.345 1.00 0.00 43 ALA A C 14
ATOM 22142 O O . ALA A 1 43 ? -5.155 6.193 -1.430 1.00 0.00 43 ALA A O 14
ATOM 22149 N N . ALA A 1 44 ? -4.933 4.177 -2.404 1.00 0.00 44 ALA A N 14
ATOM 22150 C CA . ALA A 1 44 ? -4.881 4.716 -3.758 1.00 0.00 44 ALA A CA 14
ATOM 22151 C C . ALA A 1 44 ? -6.242 5.251 -4.189 1.00 0.00 44 ALA A C 14
ATOM 22152 O O . ALA A 1 44 ? -6.328 6.206 -4.960 1.00 0.00 44 ALA A O 14
ATOM 22159 N N . GLN A 1 45 ? -7.304 4.628 -3.687 1.00 0.00 45 GLN A N 14
ATOM 22160 C CA . GLN A 1 45 ? -8.661 5.041 -4.022 1.00 0.00 45 GLN A CA 14
ATOM 22161 C C . GLN A 1 45 ? -8.978 6.407 -3.422 1.00 0.00 45 GLN A C 14
ATOM 22162 O O . GLN A 1 45 ? -9.843 7.130 -3.917 1.00 0.00 45 GLN A O 14
ATOM 22176 N N . THR A 1 46 ? -8.272 6.755 -2.350 1.00 0.00 46 THR A N 14
ATOM 22177 C CA . THR A 1 46 ? -8.479 8.033 -1.681 1.00 0.00 46 THR A CA 14
ATOM 22178 C C . THR A 1 46 ? -7.481 9.077 -2.169 1.00 0.00 46 THR A C 14
ATOM 22179 O O . THR A 1 46 ? -7.847 10.219 -2.446 1.00 0.00 46 THR A O 14
ATOM 22190 N N . VAL A 1 47 ? -6.217 8.678 -2.272 1.00 0.00 47 VAL A N 14
ATOM 22191 C CA . VAL A 1 47 ? -5.165 9.579 -2.729 1.00 0.00 47 VAL A CA 14
ATOM 22192 C C . VAL A 1 47 ? -4.772 9.279 -4.171 1.00 0.00 47 VAL A C 14
ATOM 22193 O O . VAL A 1 47 ? -3.636 9.517 -4.578 1.00 0.00 47 VAL A O 14
ATOM 22206 N N . GLY A 1 48 ? -5.722 8.755 -4.940 1.00 0.00 48 GLY A N 14
ATOM 22207 C CA . GLY A 1 48 ? -5.456 8.431 -6.330 1.00 0.00 48 GLY A CA 14
ATOM 22208 C C . GLY A 1 48 ? -4.968 9.629 -7.121 1.00 0.00 48 GLY A C 14
ATOM 22209 O O . GLY A 1 48 ? -5.637 10.660 -7.175 1.00 0.00 48 GLY A O 14
ATOM 22213 N N . ASN A 1 49 ? -3.798 9.493 -7.736 1.00 0.00 49 ASN A N 14
ATOM 22214 C CA . ASN A 1 49 ? -3.220 10.573 -8.527 1.00 0.00 49 ASN A CA 14
ATOM 22215 C C . ASN A 1 49 ? -2.867 11.766 -7.643 1.00 0.00 49 ASN A C 14
ATOM 22216 O O . ASN A 1 49 ? -3.097 12.918 -8.013 1.00 0.00 49 ASN A O 14
ATOM 22227 N N . THR A 1 50 ? -2.305 11.481 -6.472 1.00 0.00 50 THR A N 14
ATOM 22228 C CA . THR A 1 50 ? -1.920 12.528 -5.534 1.00 0.00 50 THR A CA 14
ATOM 22229 C C . THR A 1 50 ? -0.422 12.493 -5.255 1.00 0.00 50 THR A C 14
ATOM 22230 O O . THR A 1 50 ? 0.243 13.529 -5.253 1.00 0.00 50 THR A O 14
ATOM 22241 N N . TYR A 1 51 ? 0.103 11.295 -5.020 1.00 0.00 51 TYR A N 14
ATOM 22242 C CA . TYR A 1 51 ? 1.523 11.125 -4.738 1.00 0.00 51 TYR A CA 14
ATOM 22243 C C . TYR A 1 51 ? 2.176 10.206 -5.765 1.00 0.00 51 TYR A C 14
ATOM 22244 O O . TYR A 1 51 ? 3.187 9.563 -5.486 1.00 0.00 51 TYR A O 14
ATOM 22262 N N . GLY A 1 52 ? 1.590 10.150 -6.957 1.00 0.00 52 GLY A N 14
ATOM 22263 C CA . GLY A 1 52 ? 2.128 9.308 -8.010 1.00 0.00 52 GLY A CA 14
ATOM 22264 C C . GLY A 1 52 ? 2.241 7.856 -7.590 1.00 0.00 52 GLY A C 14
ATOM 22265 O O . GLY A 1 52 ? 1.239 7.147 -7.510 1.00 0.00 52 GLY A O 14
ATOM 22269 N N . ASN A 1 53 ? 3.464 7.412 -7.321 1.00 0.00 53 ASN A N 14
ATOM 22270 C CA . ASN A 1 53 ? 3.704 6.034 -6.910 1.00 0.00 53 ASN A CA 14
ATOM 22271 C C . ASN A 1 53 ? 4.220 5.977 -5.475 1.00 0.00 53 ASN A C 14
ATOM 22272 O O . ASN A 1 53 ? 5.399 5.716 -5.237 1.00 0.00 53 ASN A O 14
ATOM 22283 N N . PHE A 1 54 ? 3.327 6.222 -4.521 1.00 0.00 54 PHE A N 14
ATOM 22284 C CA . PHE A 1 54 ? 3.691 6.199 -3.109 1.00 0.00 54 PHE A CA 14
ATOM 22285 C C . PHE A 1 54 ? 3.902 4.767 -2.625 1.00 0.00 54 PHE A C 14
ATOM 22286 O O . PHE A 1 54 ? 3.521 3.810 -3.299 1.00 0.00 54 PHE A O 14
ATOM 22303 N N . SER A 1 55 ? 4.513 4.629 -1.453 1.00 0.00 55 SER A N 14
ATOM 22304 C CA . SER A 1 55 ? 4.779 3.315 -0.879 1.00 0.00 55 SER A CA 14
ATOM 22305 C C . SER A 1 55 ? 4.214 3.215 0.534 1.00 0.00 55 SER A C 14
ATOM 22306 O O . SER A 1 55 ? 3.713 4.195 1.087 1.00 0.00 55 SER A O 14
ATOM 22314 N N . LEU A 1 56 ? 4.298 2.022 1.114 1.00 0.00 56 LEU A N 14
ATOM 22315 C CA . LEU A 1 56 ? 3.795 1.791 2.464 1.00 0.00 56 LEU A CA 14
ATOM 22316 C C . LEU A 1 56 ? 4.893 1.237 3.367 1.00 0.00 56 LEU A C 14
ATOM 22317 O O . LEU A 1 56 ? 5.679 0.386 2.953 1.00 0.00 56 LEU A O 14
ATOM 22333 N N . ALA A 1 57 ? 4.939 1.724 4.602 1.00 0.00 57 ALA A N 14
ATOM 22334 C CA . ALA A 1 57 ? 5.937 1.275 5.564 1.00 0.00 57 ALA A CA 14
ATOM 22335 C C . ALA A 1 57 ? 5.372 1.272 6.981 1.00 0.00 57 ALA A C 14
ATOM 22336 O O . ALA A 1 57 ? 4.279 1.783 7.226 1.00 0.00 57 ALA A O 14
ATOM 22343 N N . THR A 1 58 ? 6.124 0.691 7.911 1.00 0.00 58 THR A N 14
ATOM 22344 C CA . THR A 1 58 ? 5.697 0.620 9.303 1.00 0.00 58 THR A CA 14
ATOM 22345 C C . THR A 1 58 ? 6.014 1.915 10.043 1.00 0.00 58 THR A C 14
ATOM 22346 O O . THR A 1 58 ? 6.471 2.887 9.442 1.00 0.00 58 THR A O 14
ATOM 22357 N N . MET A 1 59 ? 5.769 1.920 11.349 1.00 0.00 59 MET A N 14
ATOM 22358 C CA . MET A 1 59 ? 6.031 3.096 12.170 1.00 0.00 59 MET A CA 14
ATOM 22359 C C . MET A 1 59 ? 6.962 2.753 13.329 1.00 0.00 59 MET A C 14
ATOM 22360 O O . MET A 1 59 ? 7.930 3.467 13.593 1.00 0.00 59 MET A O 14
ATOM 22374 N N . PHE A 1 60 ? 6.662 1.658 14.019 1.00 0.00 60 PHE A N 14
ATOM 22375 C CA . PHE A 1 60 ? 7.471 1.221 15.151 1.00 0.00 60 PHE A CA 14
ATOM 22376 C C . PHE A 1 60 ? 8.846 0.749 14.686 1.00 0.00 60 PHE A C 14
ATOM 22377 O O . PHE A 1 60 ? 9.868 1.387 14.939 1.00 0.00 60 PHE A O 14
ATOM 22394 N N . PRO A 1 61 ? 8.873 -0.398 13.991 1.00 0.00 61 PRO A N 14
ATOM 22395 C CA . PRO A 1 61 ? 10.114 -0.983 13.476 1.00 0.00 61 PRO A CA 14
ATOM 22396 C C . PRO A 1 61 ? 10.713 -0.164 12.338 1.00 0.00 61 PRO A C 14
ATOM 22397 O O . PRO A 1 61 ? 11.829 -0.428 11.890 1.00 0.00 61 PRO A O 14
ATOM 22408 N N . ARG A 1 62 ? 9.964 0.831 11.874 1.00 0.00 62 ARG A N 14
ATOM 22409 C CA . ARG A 1 62 ? 10.420 1.688 10.786 1.00 0.00 62 ARG A CA 14
ATOM 22410 C C . ARG A 1 62 ? 11.100 0.866 9.695 1.00 0.00 62 ARG A C 14
ATOM 22411 O O . ARG A 1 62 ? 12.228 1.157 9.297 1.00 0.00 62 ARG A O 14
ATOM 22432 N N . ARG A 1 63 ? 10.405 -0.160 9.216 1.00 0.00 63 ARG A N 14
ATOM 22433 C CA . ARG A 1 63 ? 10.942 -1.025 8.172 1.00 0.00 63 ARG A CA 14
ATOM 22434 C C . ARG A 1 63 ? 10.030 -1.031 6.948 1.00 0.00 63 ARG A C 14
ATOM 22435 O O . ARG A 1 63 ? 8.819 -0.847 7.064 1.00 0.00 63 ARG A O 14
ATOM 22456 N N . GLU A 1 64 ? 10.622 -1.242 5.777 1.00 0.00 64 GLU A N 14
ATOM 22457 C CA . GLU A 1 64 ? 9.863 -1.269 4.532 1.00 0.00 64 GLU A CA 14
ATOM 22458 C C . GLU A 1 64 ? 9.414 -2.689 4.200 1.00 0.00 64 GLU A C 14
ATOM 22459 O O . GLU A 1 64 ? 10.166 -3.648 4.378 1.00 0.00 64 GLU A O 14
ATOM 22471 N N . PHE A 1 65 ? 8.183 -2.817 3.717 1.00 0.00 65 PHE A N 14
ATOM 22472 C CA . PHE A 1 65 ? 7.632 -4.119 3.361 1.00 0.00 65 PHE A CA 14
ATOM 22473 C C . PHE A 1 65 ? 8.282 -4.655 2.089 1.00 0.00 65 PHE A C 14
ATOM 22474 O O . PHE A 1 65 ? 9.130 -3.997 1.486 1.00 0.00 65 PHE A O 14
ATOM 22491 N N . THR A 1 66 ? 7.877 -5.856 1.685 1.00 0.00 66 THR A N 14
ATOM 22492 C CA . THR A 1 66 ? 8.420 -6.483 0.487 1.00 0.00 66 THR A CA 14
ATOM 22493 C C . THR A 1 66 ? 7.307 -6.906 -0.465 1.00 0.00 66 THR A C 14
ATOM 22494 O O . THR A 1 66 ? 6.128 -6.857 -0.116 1.00 0.00 66 THR A O 14
ATOM 22505 N N . ARG A 1 67 ? 7.690 -7.322 -1.668 1.00 0.00 67 ARG A N 14
ATOM 22506 C CA . ARG A 1 67 ? 6.723 -7.754 -2.670 1.00 0.00 67 ARG A CA 14
ATOM 22507 C C . ARG A 1 67 ? 5.944 -8.973 -2.185 1.00 0.00 67 ARG A C 14
ATOM 22508 O O . ARG A 1 67 ? 4.763 -9.129 -2.491 1.00 0.00 67 ARG A O 14
ATOM 22529 N N . GLU A 1 68 ? 6.616 -9.834 -1.426 1.00 0.00 68 GLU A N 14
ATOM 22530 C CA . GLU A 1 68 ? 5.987 -11.040 -0.900 1.00 0.00 68 GLU A CA 14
ATOM 22531 C C . GLU A 1 68 ? 5.053 -10.705 0.259 1.00 0.00 68 GLU A C 14
ATOM 22532 O O . GLU A 1 68 ? 4.061 -11.396 0.491 1.00 0.00 68 GLU A O 14
ATOM 22544 N N . ASP A 1 69 ? 5.378 -9.640 0.984 1.00 0.00 69 ASP A N 14
ATOM 22545 C CA . ASP A 1 69 ? 4.569 -9.212 2.119 1.00 0.00 69 ASP A CA 14
ATOM 22546 C C . ASP A 1 69 ? 3.125 -8.964 1.695 1.00 0.00 69 ASP A C 14
ATOM 22547 O O . ASP A 1 69 ? 2.203 -9.064 2.505 1.00 0.00 69 ASP A O 14
ATOM 22556 N N . TYR A 1 70 ? 2.936 -8.640 0.421 1.00 0.00 70 TYR A N 14
ATOM 22557 C CA . TYR A 1 70 ? 1.604 -8.374 -0.110 1.00 0.00 70 TYR A CA 14
ATOM 22558 C C . TYR A 1 70 ? 0.877 -9.676 -0.434 1.00 0.00 70 TYR A C 14
ATOM 22559 O O . TYR A 1 70 ? -0.342 -9.695 -0.604 1.00 0.00 70 TYR A O 14
ATOM 22577 N N . LYS A 1 71 ? 1.635 -10.764 -0.517 1.00 0.00 71 LYS A N 14
ATOM 22578 C CA . LYS A 1 71 ? 1.065 -12.073 -0.818 1.00 0.00 71 LYS A CA 14
ATOM 22579 C C . LYS A 1 71 ? 0.545 -12.744 0.449 1.00 0.00 71 LYS A C 14
ATOM 22580 O O . LYS A 1 71 ? -0.284 -13.652 0.385 1.00 0.00 71 LYS A O 14
ATOM 22599 N N . ARG A 1 72 ? 1.036 -12.291 1.597 1.00 0.00 72 ARG A N 14
ATOM 22600 C CA . ARG A 1 72 ? 0.619 -12.847 2.879 1.00 0.00 72 ARG A CA 14
ATOM 22601 C C . ARG A 1 72 ? -0.477 -11.995 3.512 1.00 0.00 72 ARG A C 14
ATOM 22602 O O . ARG A 1 72 ? -0.380 -10.768 3.547 1.00 0.00 72 ARG A O 14
ATOM 22623 N N . ARG A 1 73 ? -1.518 -12.654 4.011 1.00 0.00 73 ARG A N 14
ATOM 22624 C CA . ARG A 1 73 ? -2.632 -11.956 4.641 1.00 0.00 73 ARG A CA 14
ATOM 22625 C C . ARG A 1 73 ? -2.133 -10.986 5.708 1.00 0.00 73 ARG A C 14
ATOM 22626 O O . ARG A 1 73 ? -1.018 -11.121 6.213 1.00 0.00 73 ARG A O 14
ATOM 22647 N N . LEU A 1 74 ? -2.965 -10.007 6.045 1.00 0.00 74 LEU A N 14
ATOM 22648 C CA . LEU A 1 74 ? -2.609 -9.013 7.051 1.00 0.00 74 LEU A CA 14
ATOM 22649 C C . LEU A 1 74 ? -2.268 -9.680 8.380 1.00 0.00 74 LEU A C 14
ATOM 22650 O O . LEU A 1 74 ? -1.153 -9.547 8.885 1.00 0.00 74 LEU A O 14
ATOM 22666 N N . LEU A 1 75 ? -3.234 -10.400 8.939 1.00 0.00 75 LEU A N 14
ATOM 22667 C CA . LEU A 1 75 ? -3.036 -11.092 10.209 1.00 0.00 75 LEU A CA 14
ATOM 22668 C C . LEU A 1 75 ? -1.704 -11.835 10.221 1.00 0.00 75 LEU A C 14
ATOM 22669 O O . LEU A 1 75 ? -1.120 -12.066 11.281 1.00 0.00 75 LEU A O 14
ATOM 22685 N N . ASP A 1 76 ? -1.227 -12.205 9.038 1.00 0.00 76 ASP A N 14
ATOM 22686 C CA . ASP A 1 76 ? 0.038 -12.919 8.912 1.00 0.00 76 ASP A CA 14
ATOM 22687 C C . ASP A 1 76 ? 1.209 -12.022 9.301 1.00 0.00 76 ASP A C 14
ATOM 22688 O O . ASP A 1 76 ? 2.159 -12.468 9.946 1.00 0.00 76 ASP A O 14
ATOM 22697 N N . LEU A 1 77 ? 1.136 -10.757 8.904 1.00 0.00 77 LEU A N 14
ATOM 22698 C CA . LEU A 1 77 ? 2.191 -9.797 9.210 1.00 0.00 77 LEU A CA 14
ATOM 22699 C C . LEU A 1 77 ? 1.971 -9.165 10.581 1.00 0.00 77 LEU A C 14
ATOM 22700 O O . LEU A 1 77 ? 2.523 -8.108 10.884 1.00 0.00 77 LEU A O 14
ATOM 22716 N N . GLU A 1 78 ? 1.162 -9.822 11.407 1.00 0.00 78 GLU A N 14
ATOM 22717 C CA . GLU A 1 78 ? 0.872 -9.324 12.747 1.00 0.00 78 GLU A CA 14
ATOM 22718 C C . GLU A 1 78 ? 0.080 -8.021 12.683 1.00 0.00 78 GLU A C 14
ATOM 22719 O O . GLU A 1 78 ? 0.202 -7.164 13.559 1.00 0.00 78 GLU A O 14
ATOM 22731 N N . LEU A 1 79 ? -0.731 -7.879 11.641 1.00 0.00 79 LEU A N 14
ATOM 22732 C CA . LEU A 1 79 ? -1.543 -6.681 11.461 1.00 0.00 79 LEU A CA 14
ATOM 22733 C C . LEU A 1 79 ? -3.015 -6.975 11.730 1.00 0.00 79 LEU A C 14
ATOM 22734 O O . LEU A 1 79 ? -3.895 -6.218 11.320 1.00 0.00 79 LEU A O 14
ATOM 22750 N N . ALA A 1 80 ? -3.276 -8.078 12.424 1.00 0.00 80 ALA A N 14
ATOM 22751 C CA . ALA A 1 80 ? -4.641 -8.470 12.751 1.00 0.00 80 ALA A CA 14
ATOM 22752 C C . ALA A 1 80 ? -5.311 -7.432 13.645 1.00 0.00 80 ALA A C 14
ATOM 22753 O O . ALA A 1 80 ? -6.336 -6.847 13.296 1.00 0.00 80 ALA A O 14
ATOM 22760 N N . PRO A 1 81 ? -4.720 -7.196 14.825 1.00 0.00 81 PRO A N 14
ATOM 22761 C CA . PRO A 1 81 ? -5.243 -6.228 15.793 1.00 0.00 81 PRO A CA 14
ATOM 22762 C C . PRO A 1 81 ? -5.085 -4.788 15.316 1.00 0.00 81 PRO A C 14
ATOM 22763 O O . PRO A 1 81 ? -5.961 -4.248 14.641 1.00 0.00 81 PRO A O 14
ATOM 22774 N N . SER A 1 82 ? -3.961 -4.172 15.670 1.00 0.00 82 SER A N 14
ATOM 22775 C CA . SER A 1 82 ? -3.690 -2.793 15.281 1.00 0.00 82 SER A CA 14
ATOM 22776 C C . SER A 1 82 ? -2.480 -2.719 14.354 1.00 0.00 82 SER A C 14
ATOM 22777 O O . SER A 1 82 ? -1.551 -3.518 14.463 1.00 0.00 82 SER A O 14
ATOM 22785 N N . ALA A 1 83 ? -2.501 -1.754 13.441 1.00 0.00 83 ALA A N 14
ATOM 22786 C CA . ALA A 1 83 ? -1.406 -1.573 12.496 1.00 0.00 83 ALA A CA 14
ATOM 22787 C C . ALA A 1 83 ? -1.405 -0.160 11.921 1.00 0.00 83 ALA A C 14
ATOM 22788 O O . ALA A 1 83 ? -2.462 0.423 11.679 1.00 0.00 83 ALA A O 14
ATOM 22795 N N . SER A 1 84 ? -0.213 0.385 11.704 1.00 0.00 84 SER A N 14
ATOM 22796 C CA . SER A 1 84 ? -0.075 1.731 11.162 1.00 0.00 84 SER A CA 14
ATOM 22797 C C . SER A 1 84 ? 0.913 1.750 9.999 1.00 0.00 84 SER A C 14
ATOM 22798 O O . SER A 1 84 ? 2.126 1.682 10.198 1.00 0.00 84 SER A O 14
ATOM 22806 N N . VAL A 1 85 ? 0.384 1.842 8.783 1.00 0.00 85 VAL A N 14
ATOM 22807 C CA . VAL A 1 85 ? 1.217 1.871 7.587 1.00 0.00 85 VAL A CA 14
ATOM 22808 C C . VAL A 1 85 ? 1.369 3.292 7.057 1.00 0.00 85 VAL A C 14
ATOM 22809 O O . VAL A 1 85 ? 0.410 3.892 6.573 1.00 0.00 85 VAL A O 14
ATOM 22822 N N . VAL A 1 86 ? 2.583 3.826 7.152 1.00 0.00 86 VAL A N 14
ATOM 22823 C CA . VAL A 1 86 ? 2.863 5.177 6.681 1.00 0.00 86 VAL A CA 14
ATOM 22824 C C . VAL A 1 86 ? 2.944 5.223 5.159 1.00 0.00 86 VAL A C 14
ATOM 22825 O O . VAL A 1 86 ? 3.400 4.273 4.522 1.00 0.00 86 VAL A O 14
ATOM 22838 N N . LEU A 1 87 ? 2.499 6.334 4.582 1.00 0.00 87 LEU A N 14
ATOM 22839 C CA . LEU A 1 87 ? 2.522 6.505 3.133 1.00 0.00 87 LEU A CA 14
ATOM 22840 C C . LEU A 1 87 ? 3.697 7.380 2.706 1.00 0.00 87 LEU A C 14
ATOM 22841 O O . LEU A 1 87 ? 3.763 8.560 3.052 1.00 0.00 87 LEU A O 14
ATOM 22857 N N . LEU A 1 88 ? 4.620 6.794 1.952 1.00 0.00 88 LEU A N 14
ATOM 22858 C CA . LEU A 1 88 ? 5.792 7.520 1.476 1.00 0.00 88 LEU A CA 14
ATOM 22859 C C . LEU A 1 88 ? 5.585 8.010 0.046 1.00 0.00 88 LEU A C 14
ATOM 22860 O O . LEU A 1 88 ? 5.511 7.226 -0.900 1.00 0.00 88 LEU A O 14
ATOM 22876 N N . PRO A 1 89 ? 5.491 9.338 -0.117 1.00 0.00 89 PRO A N 14
ATOM 22877 C CA . PRO A 1 89 ? 5.294 9.963 -1.429 1.00 0.00 89 PRO A CA 14
ATOM 22878 C C . PRO A 1 89 ? 6.525 9.842 -2.319 1.00 0.00 89 PRO A C 14
ATOM 22879 O O . PRO A 1 89 ? 7.655 9.997 -1.856 1.00 0.00 89 PRO A O 14
ATOM 22890 N N . ALA A 1 90 ? 6.300 9.565 -3.599 1.00 0.00 90 ALA A N 14
ATOM 22891 C CA . ALA A 1 90 ? 7.392 9.426 -4.555 1.00 0.00 90 ALA A CA 14
ATOM 22892 C C . ALA A 1 90 ? 7.676 10.748 -5.260 1.00 0.00 90 ALA A C 14
ATOM 22893 O O . ALA A 1 90 ? 8.797 11.252 -5.225 1.00 0.00 90 ALA A O 14
ATOM 22900 N N . GLY A 1 91 ? 6.652 11.304 -5.900 1.00 0.00 91 GLY A N 14
ATOM 22901 C CA . GLY A 1 91 ? 6.813 12.562 -6.604 1.00 0.00 91 GLY A CA 14
ATOM 22902 C C . GLY A 1 91 ? 5.642 12.870 -7.516 1.00 0.00 91 GLY A C 14
ATOM 22903 O O . GLY A 1 91 ? 4.491 12.602 -7.172 1.00 0.00 91 GLY A O 14
ATOM 22907 N N . ARG A 1 92 ? 5.935 13.437 -8.682 1.00 0.00 92 ARG A N 14
ATOM 22908 C CA . ARG A 1 92 ? 4.897 13.784 -9.645 1.00 0.00 92 ARG A CA 14
ATOM 22909 C C . ARG A 1 92 ? 4.158 12.537 -10.122 1.00 0.00 92 ARG A C 14
ATOM 22910 O O . ARG A 1 92 ? 4.672 11.420 -10.062 1.00 0.00 92 ARG A O 14
ATOM 22931 N N . PRO A 1 93 ? 2.923 12.730 -10.608 1.00 0.00 93 PRO A N 14
ATOM 22932 C CA . PRO A 1 93 ? 2.087 11.633 -11.104 1.00 0.00 93 PRO A CA 14
ATOM 22933 C C . PRO A 1 93 ? 2.615 11.048 -12.410 1.00 0.00 93 PRO A C 14
ATOM 22934 O O . PRO A 1 93 ? 2.660 11.730 -13.433 1.00 0.00 93 PRO A O 14
ATOM 22945 N N . ALA A 1 94 ? 3.011 9.780 -12.367 1.00 0.00 94 ALA A N 14
ATOM 22946 C CA . ALA A 1 94 ? 3.533 9.103 -13.548 1.00 0.00 94 ALA A CA 14
ATOM 22947 C C . ALA A 1 94 ? 2.454 8.260 -14.219 1.00 0.00 94 ALA A C 14
ATOM 22948 O O . ALA A 1 94 ? 1.542 7.760 -13.559 1.00 0.00 94 ALA A O 14
ATOM 22955 N N . THR A 1 95 ? 2.563 8.106 -15.535 1.00 0.00 95 THR A N 14
ATOM 22956 C CA . THR A 1 95 ? 1.596 7.325 -16.295 1.00 0.00 95 THR A CA 14
ATOM 22957 C C . THR A 1 95 ? 0.197 7.455 -15.704 1.00 0.00 95 THR A C 14
ATOM 22958 O O . THR A 1 95 ? -0.547 6.478 -15.622 1.00 0.00 95 THR A O 14
ATOM 22969 N N . SER A 1 96 ? -0.157 8.669 -15.293 1.00 0.00 96 SER A N 14
ATOM 22970 C CA . SER A 1 96 ? -1.466 8.927 -14.706 1.00 0.00 96 SER A CA 14
ATOM 22971 C C . SER A 1 96 ? -2.568 8.253 -15.519 1.00 0.00 96 SER A C 14
ATOM 22972 O O . SER A 1 96 ? -2.618 8.381 -16.742 1.00 0.00 96 SER A O 14
ATOM 22980 N N . ILE A 1 97 ? -3.448 7.535 -14.829 1.00 0.00 97 ILE A N 14
ATOM 22981 C CA . ILE A 1 97 ? -4.549 6.842 -15.485 1.00 0.00 97 ILE A CA 14
ATOM 22982 C C . ILE A 1 97 ? -5.889 7.476 -15.127 1.00 0.00 97 ILE A C 14
ATOM 22983 O O . ILE A 1 97 ? -6.107 7.892 -13.989 1.00 0.00 97 ILE A O 14
ATOM 22999 N N . VAL A 1 98 ? -6.786 7.544 -16.106 1.00 0.00 98 VAL A N 14
ATOM 23000 C CA . VAL A 1 98 ? -8.107 8.124 -15.894 1.00 0.00 98 VAL A CA 14
ATOM 23001 C C . VAL A 1 98 ? -9.152 7.040 -15.660 1.00 0.00 98 VAL A C 14
ATOM 23002 O O . VAL A 1 98 ? -9.169 6.019 -16.350 1.00 0.00 98 VAL A O 14
ATOM 23015 N N . HIS A 1 99 ? -10.025 7.267 -14.684 1.00 0.00 99 HIS A N 14
ATOM 23016 C CA . HIS A 1 99 ? -11.076 6.309 -14.359 1.00 0.00 99 HIS A CA 14
ATOM 23017 C C . HIS A 1 99 ? -12.062 6.903 -13.358 1.00 0.00 99 HIS A C 14
ATOM 23018 O O . HIS A 1 99 ? -11.752 7.041 -12.175 1.00 0.00 99 HIS A O 14
ATOM 23033 N N . SER A 1 100 ? -13.250 7.253 -13.841 1.00 0.00 100 SER A N 14
ATOM 23034 C CA . SER A 1 100 ? -14.280 7.836 -12.989 1.00 0.00 100 SER A CA 14
ATOM 23035 C C . SER A 1 100 ? -15.660 7.305 -13.364 1.00 0.00 100 SER A C 14
ATOM 23036 O O . SER A 1 100 ? -15.919 6.983 -14.523 1.00 0.00 100 SER A O 14
ATOM 23044 N N . SER A 1 101 ? -16.542 7.217 -12.374 1.00 0.00 101 SER A N 14
ATOM 23045 C CA . SER A 1 101 ? -17.895 6.722 -12.597 1.00 0.00 101 SER A CA 14
ATOM 23046 C C . SER A 1 101 ? -18.915 7.849 -12.464 1.00 0.00 101 SER A C 14
ATOM 23047 O O . SER A 1 101 ? -18.884 8.620 -11.505 1.00 0.00 101 SER A O 14
ATOM 23055 N N . SER A 1 102 ? -19.819 7.938 -13.434 1.00 0.00 102 SER A N 14
ATOM 23056 C CA . SER A 1 102 ? -20.847 8.972 -13.429 1.00 0.00 102 SER A CA 14
ATOM 23057 C C . SER A 1 102 ? -21.656 8.928 -12.136 1.00 0.00 102 SER A C 14
ATOM 23058 O O . SER A 1 102 ? -21.842 9.946 -11.472 1.00 0.00 102 SER A O 14
ATOM 23066 N N . GLY A 1 103 ? -22.135 7.738 -11.786 1.00 0.00 103 GLY A N 14
ATOM 23067 C CA . GLY A 1 103 ? -22.919 7.581 -10.575 1.00 0.00 103 GLY A CA 14
ATOM 23068 C C . GLY A 1 103 ? -24.339 8.086 -10.733 1.00 0.00 103 GLY A C 14
ATOM 23069 O O . GLY A 1 103 ? -24.573 9.293 -10.798 1.00 0.00 103 GLY A O 14
ATOM 23073 N N . ASP A 1 104 ? -25.290 7.161 -10.798 1.00 0.00 104 ASP A N 14
ATOM 23074 C CA . ASP A 1 104 ? -26.696 7.519 -10.951 1.00 0.00 104 ASP A CA 14
ATOM 23075 C C . ASP A 1 104 ? -27.530 6.946 -9.810 1.00 0.00 104 ASP A C 14
ATOM 23076 O O . ASP A 1 104 ? -28.001 5.810 -9.882 1.00 0.00 104 ASP A O 14
ATOM 23085 N N . ILE A 1 105 ? -27.707 7.738 -8.758 1.00 0.00 105 ILE A N 14
ATOM 23086 C CA . ILE A 1 105 ? -28.485 7.309 -7.602 1.00 0.00 105 ILE A CA 14
ATOM 23087 C C . ILE A 1 105 ? -29.980 7.354 -7.897 1.00 0.00 105 ILE A C 14
ATOM 23088 O O . ILE A 1 105 ? -30.545 8.422 -8.138 1.00 0.00 105 ILE A O 14
ATOM 23104 N N . LEU A 1 106 ? -30.617 6.188 -7.875 1.00 0.00 106 LEU A N 14
ATOM 23105 C CA . LEU A 1 106 ? -32.049 6.094 -8.139 1.00 0.00 106 LEU A CA 14
ATOM 23106 C C . LEU A 1 106 ? -32.848 6.183 -6.843 1.00 0.00 106 LEU A C 14
ATOM 23107 O O . LEU A 1 106 ? -32.427 5.671 -5.806 1.00 0.00 106 LEU A O 14
ATOM 23123 N N . MET A 1 107 ? -34.004 6.836 -6.910 1.00 0.00 107 MET A N 14
ATOM 23124 C CA . MET A 1 107 ? -34.864 6.989 -5.743 1.00 0.00 107 MET A CA 14
ATOM 23125 C C . MET A 1 107 ? -36.335 6.969 -6.145 1.00 0.00 107 MET A C 14
ATOM 23126 O O . MET A 1 107 ? -36.683 7.303 -7.278 1.00 0.00 107 MET A O 14
ATOM 23140 N N . ILE A 1 108 ? -37.193 6.575 -5.210 1.00 0.00 108 ILE A N 14
ATOM 23141 C CA . ILE A 1 108 ? -38.627 6.512 -5.468 1.00 0.00 108 ILE A CA 14
ATOM 23142 C C . ILE A 1 108 ? -38.910 6.296 -6.951 1.00 0.00 108 ILE A C 14
ATOM 23143 O O . ILE A 1 108 ? -39.713 7.010 -7.551 1.00 0.00 108 ILE A O 14
ATOM 23159 N N . ASP A 1 109 ? -38.245 5.305 -7.536 1.00 0.00 109 ASP A N 14
ATOM 23160 C CA . ASP A 1 109 ? -38.427 4.992 -8.948 1.00 0.00 109 ASP A CA 14
ATOM 23161 C C . ASP A 1 109 ? -39.908 4.959 -9.311 1.00 0.00 109 ASP A C 14
ATOM 23162 O O . ASP A 1 109 ? -40.734 4.459 -8.546 1.00 0.00 109 ASP A O 14
ATOM 23171 N N . GLY A 1 1 ? -21.725 -16.783 -12.767 1.00 0.00 1 GLY A N 15
ATOM 23172 C CA . GLY A 1 1 ? -20.985 -15.625 -12.303 1.00 0.00 1 GLY A CA 15
ATOM 23173 C C . GLY A 1 1 ? -21.332 -15.249 -10.876 1.00 0.00 1 GLY A C 15
ATOM 23174 O O . GLY A 1 1 ? -22.297 -15.762 -10.309 1.00 0.00 1 GLY A O 15
ATOM 23178 N N . SER A 1 2 ? -20.543 -14.353 -10.293 1.00 0.00 2 SER A N 15
ATOM 23179 C CA . SER A 1 2 ? -20.768 -13.913 -8.921 1.00 0.00 2 SER A CA 15
ATOM 23180 C C . SER A 1 2 ? -22.224 -13.506 -8.713 1.00 0.00 2 SER A C 15
ATOM 23181 O O . SER A 1 2 ? -22.691 -12.519 -9.282 1.00 0.00 2 SER A O 15
ATOM 23189 N N . SER A 1 3 ? -22.936 -14.274 -7.895 1.00 0.00 3 SER A N 15
ATOM 23190 C CA . SER A 1 3 ? -24.340 -13.997 -7.614 1.00 0.00 3 SER A CA 15
ATOM 23191 C C . SER A 1 3 ? -24.477 -12.988 -6.478 1.00 0.00 3 SER A C 15
ATOM 23192 O O . SER A 1 3 ? -25.162 -11.975 -6.612 1.00 0.00 3 SER A O 15
ATOM 23200 N N . GLY A 1 4 ? -23.821 -13.274 -5.358 1.00 0.00 4 GLY A N 15
ATOM 23201 C CA . GLY A 1 4 ? -23.882 -12.383 -4.213 1.00 0.00 4 GLY A CA 15
ATOM 23202 C C . GLY A 1 4 ? -22.844 -12.719 -3.161 1.00 0.00 4 GLY A C 15
ATOM 23203 O O . GLY A 1 4 ? -21.667 -12.897 -3.474 1.00 0.00 4 GLY A O 15
ATOM 23207 N N . SER A 1 5 ? -23.280 -12.805 -1.908 1.00 0.00 5 SER A N 15
ATOM 23208 C CA . SER A 1 5 ? -22.379 -13.116 -0.805 1.00 0.00 5 SER A CA 15
ATOM 23209 C C . SER A 1 5 ? -22.297 -14.622 -0.578 1.00 0.00 5 SER A C 15
ATOM 23210 O O . SER A 1 5 ? -23.310 -15.321 -0.609 1.00 0.00 5 SER A O 15
ATOM 23218 N N . SER A 1 6 ? -21.084 -15.115 -0.350 1.00 0.00 6 SER A N 15
ATOM 23219 C CA . SER A 1 6 ? -20.868 -16.539 -0.122 1.00 0.00 6 SER A CA 15
ATOM 23220 C C . SER A 1 6 ? -21.181 -16.911 1.323 1.00 0.00 6 SER A C 15
ATOM 23221 O O . SER A 1 6 ? -21.900 -17.874 1.586 1.00 0.00 6 SER A O 15
ATOM 23229 N N . GLY A 1 7 ? -20.636 -16.139 2.259 1.00 0.00 7 GLY A N 15
ATOM 23230 C CA . GLY A 1 7 ? -20.868 -16.403 3.667 1.00 0.00 7 GLY A CA 15
ATOM 23231 C C . GLY A 1 7 ? -19.742 -15.895 4.545 1.00 0.00 7 GLY A C 15
ATOM 23232 O O . GLY A 1 7 ? -18.688 -15.499 4.047 1.00 0.00 7 GLY A O 15
ATOM 23236 N N . ARG A 1 8 ? -19.965 -15.906 5.855 1.00 0.00 8 ARG A N 15
ATOM 23237 C CA . ARG A 1 8 ? -18.961 -15.440 6.805 1.00 0.00 8 ARG A CA 15
ATOM 23238 C C . ARG A 1 8 ? -18.529 -16.569 7.736 1.00 0.00 8 ARG A C 15
ATOM 23239 O O . ARG A 1 8 ? -19.066 -16.721 8.834 1.00 0.00 8 ARG A O 15
ATOM 23260 N N . ASP A 1 9 ? -17.556 -17.357 7.291 1.00 0.00 9 ASP A N 15
ATOM 23261 C CA . ASP A 1 9 ? -17.051 -18.471 8.084 1.00 0.00 9 ASP A CA 15
ATOM 23262 C C . ASP A 1 9 ? -16.319 -17.967 9.324 1.00 0.00 9 ASP A C 15
ATOM 23263 O O . ASP A 1 9 ? -16.440 -18.543 10.405 1.00 0.00 9 ASP A O 15
ATOM 23272 N N . ARG A 1 10 ? -15.559 -16.890 9.159 1.00 0.00 10 ARG A N 15
ATOM 23273 C CA . ARG A 1 10 ? -14.805 -16.310 10.265 1.00 0.00 10 ARG A CA 15
ATOM 23274 C C . ARG A 1 10 ? -15.017 -14.801 10.335 1.00 0.00 10 ARG A C 15
ATOM 23275 O O . ARG A 1 10 ? -15.132 -14.132 9.308 1.00 0.00 10 ARG A O 15
ATOM 23296 N N . SER A 1 11 ? -15.069 -14.272 11.553 1.00 0.00 11 SER A N 15
ATOM 23297 C CA . SER A 1 11 ? -15.272 -12.842 11.758 1.00 0.00 11 SER A CA 15
ATOM 23298 C C . SER A 1 11 ? -14.034 -12.201 12.378 1.00 0.00 11 SER A C 15
ATOM 23299 O O . SER A 1 11 ? -13.810 -12.294 13.585 1.00 0.00 11 SER A O 15
ATOM 23307 N N . THR A 1 12 ? -13.231 -11.550 11.542 1.00 0.00 12 THR A N 15
ATOM 23308 C CA . THR A 1 12 ? -12.015 -10.894 12.005 1.00 0.00 12 THR A CA 15
ATOM 23309 C C . THR A 1 12 ? -11.811 -9.555 11.305 1.00 0.00 12 THR A C 15
ATOM 23310 O O . THR A 1 12 ? -11.984 -9.447 10.091 1.00 0.00 12 THR A O 15
ATOM 23321 N N . ILE A 1 13 ? -11.443 -8.539 12.078 1.00 0.00 13 ILE A N 15
ATOM 23322 C CA . ILE A 1 13 ? -11.214 -7.208 11.531 1.00 0.00 13 ILE A CA 15
ATOM 23323 C C . ILE A 1 13 ? -9.746 -6.810 11.648 1.00 0.00 13 ILE A C 15
ATOM 23324 O O . ILE A 1 13 ? -9.043 -7.255 12.554 1.00 0.00 13 ILE A O 15
ATOM 23340 N N . ALA A 1 14 ? -9.292 -5.968 10.726 1.00 0.00 14 ALA A N 15
ATOM 23341 C CA . ALA A 1 14 ? -7.909 -5.506 10.728 1.00 0.00 14 ALA A CA 15
ATOM 23342 C C . ALA A 1 14 ? -7.839 -3.983 10.693 1.00 0.00 14 ALA A C 15
ATOM 23343 O O . ALA A 1 14 ? -8.301 -3.353 9.743 1.00 0.00 14 ALA A O 15
ATOM 23350 N N . ARG A 1 15 ? -7.258 -3.399 11.736 1.00 0.00 15 ARG A N 15
ATOM 23351 C CA . ARG A 1 15 ? -7.129 -1.949 11.825 1.00 0.00 15 ARG A CA 15
ATOM 23352 C C . ARG A 1 15 ? -5.861 -1.472 11.123 1.00 0.00 15 ARG A C 15
ATOM 23353 O O . ARG A 1 15 ? -4.753 -1.660 11.627 1.00 0.00 15 ARG A O 15
ATOM 23374 N N . ILE A 1 16 ? -6.032 -0.855 9.959 1.00 0.00 16 ILE A N 15
ATOM 23375 C CA . ILE A 1 16 ? -4.901 -0.351 9.189 1.00 0.00 16 ILE A CA 15
ATOM 23376 C C . ILE A 1 16 ? -4.923 1.172 9.114 1.00 0.00 16 ILE A C 15
ATOM 23377 O O . ILE A 1 16 ? -5.702 1.754 8.359 1.00 0.00 16 ILE A O 15
ATOM 23393 N N . GLN A 1 17 ? -4.061 1.811 9.899 1.00 0.00 17 GLN A N 15
ATOM 23394 C CA . GLN A 1 17 ? -3.981 3.266 9.919 1.00 0.00 17 GLN A CA 15
ATOM 23395 C C . GLN A 1 17 ? -3.031 3.775 8.840 1.00 0.00 17 GLN A C 15
ATOM 23396 O O . GLN A 1 17 ? -1.877 3.352 8.766 1.00 0.00 17 GLN A O 15
ATOM 23410 N N . PHE A 1 18 ? -3.524 4.684 8.005 1.00 0.00 18 PHE A N 15
ATOM 23411 C CA . PHE A 1 18 ? -2.719 5.249 6.929 1.00 0.00 18 PHE A CA 15
ATOM 23412 C C . PHE A 1 18 ? -2.251 6.658 7.281 1.00 0.00 18 PHE A C 15
ATOM 23413 O O . PHE A 1 18 ? -3.063 7.545 7.547 1.00 0.00 18 PHE A O 15
ATOM 23430 N N . ARG A 1 19 ? -0.937 6.856 7.282 1.00 0.00 19 ARG A N 15
ATOM 23431 C CA . ARG A 1 19 ? -0.360 8.156 7.604 1.00 0.00 19 ARG A CA 15
ATOM 23432 C C . ARG A 1 19 ? 0.097 8.876 6.339 1.00 0.00 19 ARG A C 15
ATOM 23433 O O . ARG A 1 19 ? 0.739 8.282 5.471 1.00 0.00 19 ARG A O 15
ATOM 23454 N N . LEU A 1 20 ? -0.238 10.157 6.240 1.00 0.00 20 LEU A N 15
ATOM 23455 C CA . LEU A 1 20 ? 0.137 10.959 5.081 1.00 0.00 20 LEU A CA 15
ATOM 23456 C C . LEU A 1 20 ? 1.258 11.933 5.432 1.00 0.00 20 LEU A C 15
ATOM 23457 O O . LEU A 1 20 ? 1.424 12.338 6.583 1.00 0.00 20 LEU A O 15
ATOM 23473 N N . PRO A 1 21 ? 2.045 12.320 4.417 1.00 0.00 21 PRO A N 15
ATOM 23474 C CA . PRO A 1 21 ? 3.162 13.253 4.593 1.00 0.00 21 PRO A CA 15
ATOM 23475 C C . PRO A 1 21 ? 2.690 14.671 4.898 1.00 0.00 21 PRO A C 15
ATOM 23476 O O . PRO A 1 21 ? 3.501 15.574 5.103 1.00 0.00 21 PRO A O 15
ATOM 23487 N N . ASP A 1 22 ? 1.376 14.859 4.926 1.00 0.00 22 ASP A N 15
ATOM 23488 C CA . ASP A 1 22 ? 0.796 16.167 5.208 1.00 0.00 22 ASP A CA 15
ATOM 23489 C C . ASP A 1 22 ? -0.011 16.137 6.502 1.00 0.00 22 ASP A C 15
ATOM 23490 O O . ASP A 1 22 ? -1.001 16.853 6.645 1.00 0.00 22 ASP A O 15
ATOM 23499 N N . GLY A 1 23 ? 0.421 15.302 7.443 1.00 0.00 23 GLY A N 15
ATOM 23500 C CA . GLY A 1 23 ? -0.274 15.193 8.713 1.00 0.00 23 GLY A CA 15
ATOM 23501 C C . GLY A 1 23 ? -1.523 14.341 8.619 1.00 0.00 23 GLY A C 15
ATOM 23502 O O . GLY A 1 23 ? -1.641 13.323 9.302 1.00 0.00 23 GLY A O 15
ATOM 23506 N N . SER A 1 24 ? -2.460 14.756 7.773 1.00 0.00 24 SER A N 15
ATOM 23507 C CA . SER A 1 24 ? -3.709 14.026 7.596 1.00 0.00 24 SER A CA 15
ATOM 23508 C C . SER A 1 24 ? -3.477 12.521 7.691 1.00 0.00 24 SER A C 15
ATOM 23509 O O . SER A 1 24 ? -2.389 12.030 7.392 1.00 0.00 24 SER A O 15
ATOM 23517 N N . SER A 1 25 ? -4.509 11.795 8.108 1.00 0.00 25 SER A N 15
ATOM 23518 C CA . SER A 1 25 ? -4.417 10.346 8.246 1.00 0.00 25 SER A CA 15
ATOM 23519 C C . SER A 1 25 ? -5.806 9.718 8.317 1.00 0.00 25 SER A C 15
ATOM 23520 O O . SER A 1 25 ? -6.719 10.270 8.933 1.00 0.00 25 SER A O 15
ATOM 23528 N N . PHE A 1 26 ? -5.959 8.561 7.682 1.00 0.00 26 PHE A N 15
ATOM 23529 C CA . PHE A 1 26 ? -7.236 7.857 7.672 1.00 0.00 26 PHE A CA 15
ATOM 23530 C C . PHE A 1 26 ? -7.047 6.383 8.016 1.00 0.00 26 PHE A C 15
ATOM 23531 O O . PHE A 1 26 ? -6.099 5.742 7.560 1.00 0.00 26 PHE A O 15
ATOM 23548 N N . THR A 1 27 ? -7.957 5.849 8.825 1.00 0.00 27 THR A N 15
ATOM 23549 C CA . THR A 1 27 ? -7.892 4.451 9.232 1.00 0.00 27 THR A CA 15
ATOM 23550 C C . THR A 1 27 ? -9.087 3.667 8.703 1.00 0.00 27 THR A C 15
ATOM 23551 O O . THR A 1 27 ? -10.218 3.871 9.143 1.00 0.00 27 THR A O 15
ATOM 23562 N N . ASN A 1 28 ? -8.829 2.770 7.758 1.00 0.00 28 ASN A N 15
ATOM 23563 C CA . ASN A 1 28 ? -9.886 1.955 7.169 1.00 0.00 28 ASN A CA 15
ATOM 23564 C C . ASN A 1 28 ? -10.075 0.660 7.953 1.00 0.00 28 ASN A C 15
ATOM 23565 O O . ASN A 1 28 ? -9.444 0.454 8.990 1.00 0.00 28 ASN A O 15
ATOM 23576 N N . GLN A 1 29 ? -10.947 -0.208 7.450 1.00 0.00 29 GLN A N 15
ATOM 23577 C CA . GLN A 1 29 ? -11.219 -1.482 8.105 1.00 0.00 29 GLN A CA 15
ATOM 23578 C C . GLN A 1 29 ? -11.206 -2.626 7.095 1.00 0.00 29 GLN A C 15
ATOM 23579 O O . GLN A 1 29 ? -12.030 -2.671 6.182 1.00 0.00 29 GLN A O 15
ATOM 23593 N N . PHE A 1 30 ? -10.265 -3.549 7.267 1.00 0.00 30 PHE A N 15
ATOM 23594 C CA . PHE A 1 30 ? -10.143 -4.692 6.370 1.00 0.00 30 PHE A CA 15
ATOM 23595 C C . PHE A 1 30 ? -10.102 -5.999 7.157 1.00 0.00 30 PHE A C 15
ATOM 23596 O O . PHE A 1 30 ? -9.677 -6.044 8.311 1.00 0.00 30 PHE A O 15
ATOM 23613 N N . PRO A 1 31 ? -10.556 -7.088 6.519 1.00 0.00 31 PRO A N 15
ATOM 23614 C CA . PRO A 1 31 ? -10.583 -8.415 7.139 1.00 0.00 31 PRO A CA 15
ATOM 23615 C C . PRO A 1 31 ? -9.184 -8.992 7.334 1.00 0.00 31 PRO A C 15
ATOM 23616 O O . PRO A 1 31 ? -8.413 -9.110 6.382 1.00 0.00 31 PRO A O 15
ATOM 23627 N N . SER A 1 32 ? -8.864 -9.350 8.574 1.00 0.00 32 SER A N 15
ATOM 23628 C CA . SER A 1 32 ? -7.557 -9.911 8.894 1.00 0.00 32 SER A CA 15
ATOM 23629 C C . SER A 1 32 ? -7.058 -10.805 7.762 1.00 0.00 32 SER A C 15
ATOM 23630 O O . SER A 1 32 ? -5.854 -10.917 7.530 1.00 0.00 32 SER A O 15
ATOM 23638 N N . ASP A 1 33 ? -7.992 -11.438 7.061 1.00 0.00 33 ASP A N 15
ATOM 23639 C CA . ASP A 1 33 ? -7.648 -12.321 5.952 1.00 0.00 33 ASP A CA 15
ATOM 23640 C C . ASP A 1 33 ? -7.142 -11.521 4.757 1.00 0.00 33 ASP A C 15
ATOM 23641 O O . ASP A 1 33 ? -6.132 -11.868 4.147 1.00 0.00 33 ASP A O 15
ATOM 23650 N N . ALA A 1 34 ? -7.853 -10.447 4.426 1.00 0.00 34 ALA A N 15
ATOM 23651 C CA . ALA A 1 34 ? -7.476 -9.597 3.304 1.00 0.00 34 ALA A CA 15
ATOM 23652 C C . ALA A 1 34 ? -5.968 -9.371 3.269 1.00 0.00 34 ALA A C 15
ATOM 23653 O O . ALA A 1 34 ? -5.341 -9.050 4.279 1.00 0.00 34 ALA A O 15
ATOM 23660 N N . PRO A 1 35 ? -5.371 -9.542 2.081 1.00 0.00 35 PRO A N 15
ATOM 23661 C CA . PRO A 1 35 ? -3.929 -9.362 1.886 1.00 0.00 35 PRO A CA 15
ATOM 23662 C C . PRO A 1 35 ? -3.507 -7.901 1.998 1.00 0.00 35 PRO A C 15
ATOM 23663 O O . PRO A 1 35 ? -4.225 -7.001 1.558 1.00 0.00 35 PRO A O 15
ATOM 23674 N N . LEU A 1 36 ? -2.340 -7.670 2.588 1.00 0.00 36 LEU A N 15
ATOM 23675 C CA . LEU A 1 36 ? -1.821 -6.317 2.757 1.00 0.00 36 LEU A CA 15
ATOM 23676 C C . LEU A 1 36 ? -2.182 -5.442 1.561 1.00 0.00 36 LEU A C 15
ATOM 23677 O O . LEU A 1 36 ? -2.571 -4.286 1.721 1.00 0.00 36 LEU A O 15
ATOM 23693 N N . GLU A 1 37 ? -2.053 -6.004 0.363 1.00 0.00 37 GLU A N 15
ATOM 23694 C CA . GLU A 1 37 ? -2.368 -5.275 -0.860 1.00 0.00 37 GLU A CA 15
ATOM 23695 C C . GLU A 1 37 ? -3.640 -4.451 -0.690 1.00 0.00 37 GLU A C 15
ATOM 23696 O O . GLU A 1 37 ? -3.649 -3.246 -0.940 1.00 0.00 37 GLU A O 15
ATOM 23708 N N . GLU A 1 38 ? -4.713 -5.110 -0.264 1.00 0.00 38 GLU A N 15
ATOM 23709 C CA . GLU A 1 38 ? -5.992 -4.439 -0.062 1.00 0.00 38 GLU A CA 15
ATOM 23710 C C . GLU A 1 38 ? -5.784 -3.008 0.425 1.00 0.00 38 GLU A C 15
ATOM 23711 O O . GLU A 1 38 ? -6.326 -2.062 -0.145 1.00 0.00 38 GLU A O 15
ATOM 23723 N N . ALA A 1 39 ? -4.995 -2.859 1.484 1.00 0.00 39 ALA A N 15
ATOM 23724 C CA . ALA A 1 39 ? -4.714 -1.544 2.048 1.00 0.00 39 ALA A CA 15
ATOM 23725 C C . ALA A 1 39 ? -4.095 -0.620 1.005 1.00 0.00 39 ALA A C 15
ATOM 23726 O O . ALA A 1 39 ? -4.503 0.532 0.863 1.00 0.00 39 ALA A O 15
ATOM 23733 N N . ARG A 1 40 ? -3.107 -1.133 0.279 1.00 0.00 40 ARG A N 15
ATOM 23734 C CA . ARG A 1 40 ? -2.430 -0.353 -0.750 1.00 0.00 40 ARG A CA 15
ATOM 23735 C C . ARG A 1 40 ? -3.426 0.162 -1.785 1.00 0.00 40 ARG A C 15
ATOM 23736 O O . ARG A 1 40 ? -3.341 1.308 -2.226 1.00 0.00 40 ARG A O 15
ATOM 23757 N N . GLN A 1 41 ? -4.369 -0.693 -2.168 1.00 0.00 41 GLN A N 15
ATOM 23758 C CA . GLN A 1 41 ? -5.380 -0.325 -3.152 1.00 0.00 41 GLN A CA 15
ATOM 23759 C C . GLN A 1 41 ? -6.291 0.773 -2.611 1.00 0.00 41 GLN A C 15
ATOM 23760 O O . GLN A 1 41 ? -6.470 1.813 -3.245 1.00 0.00 41 GLN A O 15
ATOM 23774 N N . PHE A 1 42 ? -6.865 0.534 -1.437 1.00 0.00 42 PHE A N 15
ATOM 23775 C CA . PHE A 1 42 ? -7.759 1.502 -0.812 1.00 0.00 42 PHE A CA 15
ATOM 23776 C C . PHE A 1 42 ? -7.074 2.856 -0.661 1.00 0.00 42 PHE A C 15
ATOM 23777 O O . PHE A 1 42 ? -7.601 3.882 -1.091 1.00 0.00 42 PHE A O 15
ATOM 23794 N N . ALA A 1 43 ? -5.896 2.851 -0.046 1.00 0.00 43 ALA A N 15
ATOM 23795 C CA . ALA A 1 43 ? -5.137 4.079 0.161 1.00 0.00 43 ALA A CA 15
ATOM 23796 C C . ALA A 1 43 ? -4.920 4.819 -1.155 1.00 0.00 43 ALA A C 15
ATOM 23797 O O . ALA A 1 43 ? -5.033 6.042 -1.215 1.00 0.00 43 ALA A O 15
ATOM 23804 N N . ALA A 1 44 ? -4.607 4.068 -2.206 1.00 0.00 44 ALA A N 15
ATOM 23805 C CA . ALA A 1 44 ? -4.375 4.653 -3.521 1.00 0.00 44 ALA A CA 15
ATOM 23806 C C . ALA A 1 44 ? -5.621 5.371 -4.029 1.00 0.00 44 ALA A C 15
ATOM 23807 O O . ALA A 1 44 ? -5.526 6.410 -4.681 1.00 0.00 44 ALA A O 15
ATOM 23814 N N . GLN A 1 45 ? -6.787 4.809 -3.727 1.00 0.00 45 GLN A N 15
ATOM 23815 C CA . GLN A 1 45 ? -8.051 5.396 -4.156 1.00 0.00 45 GLN A CA 15
ATOM 23816 C C . GLN A 1 45 ? -8.386 6.632 -3.328 1.00 0.00 45 GLN A C 15
ATOM 23817 O O . GLN A 1 45 ? -8.902 7.621 -3.849 1.00 0.00 45 GLN A O 15
ATOM 23831 N N . THR A 1 46 ? -8.088 6.570 -2.034 1.00 0.00 46 THR A N 15
ATOM 23832 C CA . THR A 1 46 ? -8.359 7.683 -1.133 1.00 0.00 46 THR A CA 15
ATOM 23833 C C . THR A 1 46 ? -7.621 8.941 -1.577 1.00 0.00 46 THR A C 15
ATOM 23834 O O . THR A 1 46 ? -8.229 9.996 -1.762 1.00 0.00 46 THR A O 15
ATOM 23845 N N . VAL A 1 47 ? -6.308 8.823 -1.748 1.00 0.00 47 VAL A N 15
ATOM 23846 C CA . VAL A 1 47 ? -5.488 9.951 -2.173 1.00 0.00 47 VAL A CA 15
ATOM 23847 C C . VAL A 1 47 ? -5.517 10.112 -3.688 1.00 0.00 47 VAL A C 15
ATOM 23848 O O . VAL A 1 47 ? -5.336 11.211 -4.210 1.00 0.00 47 VAL A O 15
ATOM 23861 N N . GLY A 1 48 ? -5.746 9.006 -4.391 1.00 0.00 48 GLY A N 15
ATOM 23862 C CA . GLY A 1 48 ? -5.794 9.045 -5.841 1.00 0.00 48 GLY A CA 15
ATOM 23863 C C . GLY A 1 48 ? -4.475 9.472 -6.454 1.00 0.00 48 GLY A C 15
ATOM 23864 O O . GLY A 1 48 ? -3.534 8.683 -6.528 1.00 0.00 48 GLY A O 15
ATOM 23868 N N . ASN A 1 49 ? -4.407 10.723 -6.896 1.00 0.00 49 ASN A N 15
ATOM 23869 C CA . ASN A 1 49 ? -3.193 11.252 -7.508 1.00 0.00 49 ASN A CA 15
ATOM 23870 C C . ASN A 1 49 ? -2.639 12.420 -6.697 1.00 0.00 49 ASN A C 15
ATOM 23871 O O . ASN A 1 49 ? -2.229 13.439 -7.253 1.00 0.00 49 ASN A O 15
ATOM 23882 N N . THR A 1 50 ? -2.629 12.264 -5.376 1.00 0.00 50 THR A N 15
ATOM 23883 C CA . THR A 1 50 ? -2.127 13.304 -4.488 1.00 0.00 50 THR A CA 15
ATOM 23884 C C . THR A 1 50 ? -0.612 13.218 -4.342 1.00 0.00 50 THR A C 15
ATOM 23885 O O . THR A 1 50 ? 0.078 14.237 -4.310 1.00 0.00 50 THR A O 15
ATOM 23896 N N . TYR A 1 51 ? -0.099 11.995 -4.255 1.00 0.00 51 TYR A N 15
ATOM 23897 C CA . TYR A 1 51 ? 1.335 11.776 -4.111 1.00 0.00 51 TYR A CA 15
ATOM 23898 C C . TYR A 1 51 ? 1.847 10.806 -5.171 1.00 0.00 51 TYR A C 15
ATOM 23899 O O . TYR A 1 51 ? 2.701 9.963 -4.897 1.00 0.00 51 TYR A O 15
ATOM 23917 N N . GLY A 1 52 ? 1.318 10.931 -6.384 1.00 0.00 52 GLY A N 15
ATOM 23918 C CA . GLY A 1 52 ? 1.733 10.059 -7.468 1.00 0.00 52 GLY A CA 15
ATOM 23919 C C . GLY A 1 52 ? 1.828 8.608 -7.041 1.00 0.00 52 GLY A C 15
ATOM 23920 O O . GLY A 1 52 ? 0.902 8.071 -6.434 1.00 0.00 52 GLY A O 15
ATOM 23924 N N . ASN A 1 53 ? 2.950 7.971 -7.359 1.00 0.00 53 ASN A N 15
ATOM 23925 C CA . ASN A 1 53 ? 3.162 6.572 -7.006 1.00 0.00 53 ASN A CA 15
ATOM 23926 C C . ASN A 1 53 ? 3.830 6.451 -5.640 1.00 0.00 53 ASN A C 15
ATOM 23927 O O . ASN A 1 53 ? 5.034 6.213 -5.545 1.00 0.00 53 ASN A O 15
ATOM 23938 N N . PHE A 1 54 ? 3.039 6.616 -4.585 1.00 0.00 54 PHE A N 15
ATOM 23939 C CA . PHE A 1 54 ? 3.554 6.525 -3.223 1.00 0.00 54 PHE A CA 15
ATOM 23940 C C . PHE A 1 54 ? 3.779 5.070 -2.822 1.00 0.00 54 PHE A C 15
ATOM 23941 O O . PHE A 1 54 ? 3.504 4.152 -3.595 1.00 0.00 54 PHE A O 15
ATOM 23958 N N . SER A 1 55 ? 4.283 4.868 -1.609 1.00 0.00 55 SER A N 15
ATOM 23959 C CA . SER A 1 55 ? 4.550 3.525 -1.107 1.00 0.00 55 SER A CA 15
ATOM 23960 C C . SER A 1 55 ? 4.090 3.386 0.341 1.00 0.00 55 SER A C 15
ATOM 23961 O O . SER A 1 55 ? 3.629 4.349 0.954 1.00 0.00 55 SER A O 15
ATOM 23969 N N . LEU A 1 56 ? 4.218 2.179 0.882 1.00 0.00 56 LEU A N 15
ATOM 23970 C CA . LEU A 1 56 ? 3.815 1.911 2.258 1.00 0.00 56 LEU A CA 15
ATOM 23971 C C . LEU A 1 56 ? 4.973 1.325 3.060 1.00 0.00 56 LEU A C 15
ATOM 23972 O O . LEU A 1 56 ? 5.791 0.574 2.530 1.00 0.00 56 LEU A O 15
ATOM 23988 N N . ALA A 1 57 ? 5.035 1.674 4.341 1.00 0.00 57 ALA A N 15
ATOM 23989 C CA . ALA A 1 57 ? 6.090 1.180 5.217 1.00 0.00 57 ALA A CA 15
ATOM 23990 C C . ALA A 1 57 ? 5.647 1.201 6.676 1.00 0.00 57 ALA A C 15
ATOM 23991 O O . ALA A 1 57 ? 4.700 1.900 7.039 1.00 0.00 57 ALA A O 15
ATOM 23998 N N . THR A 1 58 ? 6.336 0.429 7.511 1.00 0.00 58 THR A N 15
ATOM 23999 C CA . THR A 1 58 ? 6.013 0.358 8.930 1.00 0.00 58 THR A CA 15
ATOM 24000 C C . THR A 1 58 ? 6.388 1.651 9.645 1.00 0.00 58 THR A C 15
ATOM 24001 O O . THR A 1 58 ? 6.846 2.607 9.020 1.00 0.00 58 THR A O 15
ATOM 24012 N N . MET A 1 59 ? 6.190 1.674 10.959 1.00 0.00 59 MET A N 15
ATOM 24013 C CA . MET A 1 59 ? 6.510 2.851 11.759 1.00 0.00 59 MET A CA 15
ATOM 24014 C C . MET A 1 59 ? 7.594 2.533 12.784 1.00 0.00 59 MET A C 15
ATOM 24015 O O . MET A 1 59 ? 8.492 3.340 13.022 1.00 0.00 59 MET A O 15
ATOM 24029 N N . PHE A 1 60 ? 7.503 1.353 13.388 1.00 0.00 60 PHE A N 15
ATOM 24030 C CA . PHE A 1 60 ? 8.476 0.929 14.388 1.00 0.00 60 PHE A CA 15
ATOM 24031 C C . PHE A 1 60 ? 9.729 0.365 13.724 1.00 0.00 60 PHE A C 15
ATOM 24032 O O . PHE A 1 60 ? 10.811 0.950 13.784 1.00 0.00 60 PHE A O 15
ATOM 24049 N N . PRO A 1 61 ? 9.581 -0.799 13.075 1.00 0.00 61 PRO A N 15
ATOM 24050 C CA . PRO A 1 61 ? 10.689 -1.469 12.387 1.00 0.00 61 PRO A CA 15
ATOM 24051 C C . PRO A 1 61 ? 11.134 -0.717 11.138 1.00 0.00 61 PRO A C 15
ATOM 24052 O O . PRO A 1 61 ? 12.147 -1.056 10.525 1.00 0.00 61 PRO A O 15
ATOM 24063 N N . ARG A 1 62 ? 10.371 0.305 10.765 1.00 0.00 62 ARG A N 15
ATOM 24064 C CA . ARG A 1 62 ? 10.687 1.105 9.587 1.00 0.00 62 ARG A CA 15
ATOM 24065 C C . ARG A 1 62 ? 11.308 0.240 8.494 1.00 0.00 62 ARG A C 15
ATOM 24066 O O . ARG A 1 62 ? 12.396 0.533 7.999 1.00 0.00 62 ARG A O 15
ATOM 24087 N N . ARG A 1 63 ? 10.608 -0.827 8.121 1.00 0.00 63 ARG A N 15
ATOM 24088 C CA . ARG A 1 63 ? 11.090 -1.735 7.088 1.00 0.00 63 ARG A CA 15
ATOM 24089 C C . ARG A 1 63 ? 10.192 -1.682 5.855 1.00 0.00 63 ARG A C 15
ATOM 24090 O O . ARG A 1 63 ? 8.997 -1.963 5.935 1.00 0.00 63 ARG A O 15
ATOM 24111 N N . GLU A 1 64 ? 10.778 -1.319 4.718 1.00 0.00 64 GLU A N 15
ATOM 24112 C CA . GLU A 1 64 ? 10.030 -1.229 3.470 1.00 0.00 64 GLU A CA 15
ATOM 24113 C C . GLU A 1 64 ? 9.410 -2.575 3.108 1.00 0.00 64 GLU A C 15
ATOM 24114 O O . GLU A 1 64 ? 10.102 -3.489 2.657 1.00 0.00 64 GLU A O 15
ATOM 24126 N N . PHE A 1 65 ? 8.101 -2.691 3.309 1.00 0.00 65 PHE A N 15
ATOM 24127 C CA . PHE A 1 65 ? 7.387 -3.926 3.005 1.00 0.00 65 PHE A CA 15
ATOM 24128 C C . PHE A 1 65 ? 7.890 -4.538 1.701 1.00 0.00 65 PHE A C 15
ATOM 24129 O O . PHE A 1 65 ? 8.178 -3.827 0.738 1.00 0.00 65 PHE A O 15
ATOM 24146 N N . THR A 1 66 ? 7.994 -5.864 1.678 1.00 0.00 66 THR A N 15
ATOM 24147 C CA . THR A 1 66 ? 8.463 -6.573 0.495 1.00 0.00 66 THR A CA 15
ATOM 24148 C C . THR A 1 66 ? 7.302 -7.203 -0.265 1.00 0.00 66 THR A C 15
ATOM 24149 O O . THR A 1 66 ? 6.258 -7.503 0.314 1.00 0.00 66 THR A O 15
ATOM 24160 N N . ARG A 1 67 ? 7.490 -7.401 -1.566 1.00 0.00 67 ARG A N 15
ATOM 24161 C CA . ARG A 1 67 ? 6.457 -7.995 -2.406 1.00 0.00 67 ARG A CA 15
ATOM 24162 C C . ARG A 1 67 ? 5.750 -9.132 -1.675 1.00 0.00 67 ARG A C 15
ATOM 24163 O O . ARG A 1 67 ? 4.534 -9.288 -1.780 1.00 0.00 67 ARG A O 15
ATOM 24184 N N . GLU A 1 68 ? 6.521 -9.924 -0.936 1.00 0.00 68 GLU A N 15
ATOM 24185 C CA . GLU A 1 68 ? 5.968 -11.048 -0.190 1.00 0.00 68 GLU A CA 15
ATOM 24186 C C . GLU A 1 68 ? 4.953 -10.568 0.843 1.00 0.00 68 GLU A C 15
ATOM 24187 O O . GLU A 1 68 ? 3.904 -11.185 1.032 1.00 0.00 68 GLU A O 15
ATOM 24199 N N . ASP A 1 69 ? 5.272 -9.464 1.510 1.00 0.00 69 ASP A N 15
ATOM 24200 C CA . ASP A 1 69 ? 4.389 -8.900 2.523 1.00 0.00 69 ASP A CA 15
ATOM 24201 C C . ASP A 1 69 ? 2.973 -8.735 1.980 1.00 0.00 69 ASP A C 15
ATOM 24202 O O . ASP A 1 69 ? 2.001 -8.762 2.735 1.00 0.00 69 ASP A O 15
ATOM 24211 N N . TYR A 1 70 ? 2.865 -8.564 0.667 1.00 0.00 70 TYR A N 15
ATOM 24212 C CA . TYR A 1 70 ? 1.569 -8.391 0.023 1.00 0.00 70 TYR A CA 15
ATOM 24213 C C . TYR A 1 70 ? 0.939 -9.742 -0.305 1.00 0.00 70 TYR A C 15
ATOM 24214 O O . TYR A 1 70 ? -0.272 -9.845 -0.503 1.00 0.00 70 TYR A O 15
ATOM 24232 N N . LYS A 1 71 ? 1.770 -10.777 -0.360 1.00 0.00 71 LYS A N 15
ATOM 24233 C CA . LYS A 1 71 ? 1.298 -12.123 -0.662 1.00 0.00 71 LYS A CA 15
ATOM 24234 C C . LYS A 1 71 ? 0.688 -12.775 0.575 1.00 0.00 71 LYS A C 15
ATOM 24235 O O . LYS A 1 71 ? -0.237 -13.581 0.471 1.00 0.00 71 LYS A O 15
ATOM 24254 N N . ARG A 1 72 ? 1.212 -12.421 1.744 1.00 0.00 72 ARG A N 15
ATOM 24255 C CA . ARG A 1 72 ? 0.719 -12.972 3.001 1.00 0.00 72 ARG A CA 15
ATOM 24256 C C . ARG A 1 72 ? -0.380 -12.091 3.587 1.00 0.00 72 ARG A C 15
ATOM 24257 O O . ARG A 1 72 ? -0.260 -10.866 3.611 1.00 0.00 72 ARG A O 15
ATOM 24278 N N . ARG A 1 73 ? -1.450 -12.722 4.058 1.00 0.00 73 ARG A N 15
ATOM 24279 C CA . ARG A 1 73 ? -2.571 -11.996 4.642 1.00 0.00 73 ARG A CA 15
ATOM 24280 C C . ARG A 1 73 ? -2.081 -10.960 5.650 1.00 0.00 73 ARG A C 15
ATOM 24281 O O . ARG A 1 73 ? -0.928 -10.994 6.082 1.00 0.00 73 ARG A O 15
ATOM 24302 N N . LEU A 1 74 ? -2.964 -10.039 6.021 1.00 0.00 74 LEU A N 15
ATOM 24303 C CA . LEU A 1 74 ? -2.622 -8.992 6.977 1.00 0.00 74 LEU A CA 15
ATOM 24304 C C . LEU A 1 74 ? -2.253 -9.591 8.331 1.00 0.00 74 LEU A C 15
ATOM 24305 O O . LEU A 1 74 ? -1.158 -9.363 8.845 1.00 0.00 74 LEU A O 15
ATOM 24321 N N . LEU A 1 75 ? -3.174 -10.359 8.903 1.00 0.00 75 LEU A N 15
ATOM 24322 C CA . LEU A 1 75 ? -2.946 -10.993 10.196 1.00 0.00 75 LEU A CA 15
ATOM 24323 C C . LEU A 1 75 ? -1.597 -11.706 10.223 1.00 0.00 75 LEU A C 15
ATOM 24324 O O . LEU A 1 75 ? -1.001 -11.888 11.285 1.00 0.00 75 LEU A O 15
ATOM 24340 N N . ASP A 1 76 ? -1.122 -12.104 9.049 1.00 0.00 76 ASP A N 15
ATOM 24341 C CA . ASP A 1 76 ? 0.159 -12.794 8.936 1.00 0.00 76 ASP A CA 15
ATOM 24342 C C . ASP A 1 76 ? 1.311 -11.864 9.305 1.00 0.00 76 ASP A C 15
ATOM 24343 O O . ASP A 1 76 ? 2.315 -12.297 9.871 1.00 0.00 76 ASP A O 15
ATOM 24352 N N . LEU A 1 77 ? 1.159 -10.585 8.980 1.00 0.00 77 LEU A N 15
ATOM 24353 C CA . LEU A 1 77 ? 2.187 -9.593 9.276 1.00 0.00 77 LEU A CA 15
ATOM 24354 C C . LEU A 1 77 ? 1.906 -8.897 10.604 1.00 0.00 77 LEU A C 15
ATOM 24355 O O . LEU A 1 77 ? 2.242 -7.727 10.785 1.00 0.00 77 LEU A O 15
ATOM 24371 N N . GLU A 1 78 ? 1.289 -9.625 11.529 1.00 0.00 78 GLU A N 15
ATOM 24372 C CA . GLU A 1 78 ? 0.964 -9.077 12.841 1.00 0.00 78 GLU A CA 15
ATOM 24373 C C . GLU A 1 78 ? 0.173 -7.779 12.707 1.00 0.00 78 GLU A C 15
ATOM 24374 O O . GLU A 1 78 ? 0.369 -6.837 13.476 1.00 0.00 78 GLU A O 15
ATOM 24386 N N . LEU A 1 79 ? -0.721 -7.737 11.726 1.00 0.00 79 LEU A N 15
ATOM 24387 C CA . LEU A 1 79 ? -1.543 -6.555 11.489 1.00 0.00 79 LEU A CA 15
ATOM 24388 C C . LEU A 1 79 ? -3.004 -6.831 11.831 1.00 0.00 79 LEU A C 15
ATOM 24389 O O . LEU A 1 79 ? -3.846 -5.936 11.766 1.00 0.00 79 LEU A O 15
ATOM 24405 N N . ALA A 1 80 ? -3.296 -8.074 12.197 1.00 0.00 80 ALA A N 15
ATOM 24406 C CA . ALA A 1 80 ? -4.654 -8.466 12.553 1.00 0.00 80 ALA A CA 15
ATOM 24407 C C . ALA A 1 80 ? -5.294 -7.444 13.487 1.00 0.00 80 ALA A C 15
ATOM 24408 O O . ALA A 1 80 ? -6.355 -6.888 13.204 1.00 0.00 80 ALA A O 15
ATOM 24415 N N . PRO A 1 81 ? -4.635 -7.190 14.627 1.00 0.00 81 PRO A N 15
ATOM 24416 C CA . PRO A 1 81 ? -5.122 -6.233 15.626 1.00 0.00 81 PRO A CA 15
ATOM 24417 C C . PRO A 1 81 ? -5.034 -4.791 15.138 1.00 0.00 81 PRO A C 15
ATOM 24418 O O . PRO A 1 81 ? -5.969 -4.274 14.527 1.00 0.00 81 PRO A O 15
ATOM 24429 N N . SER A 1 82 ? -3.904 -4.147 15.412 1.00 0.00 82 SER A N 15
ATOM 24430 C CA . SER A 1 82 ? -3.695 -2.762 15.004 1.00 0.00 82 SER A CA 15
ATOM 24431 C C . SER A 1 82 ? -2.385 -2.614 14.237 1.00 0.00 82 SER A C 15
ATOM 24432 O O . SER A 1 82 ? -1.349 -3.136 14.649 1.00 0.00 82 SER A O 15
ATOM 24440 N N . ALA A 1 83 ? -2.439 -1.898 13.119 1.00 0.00 83 ALA A N 15
ATOM 24441 C CA . ALA A 1 83 ? -1.257 -1.678 12.294 1.00 0.00 83 ALA A CA 15
ATOM 24442 C C . ALA A 1 83 ? -1.217 -0.250 11.761 1.00 0.00 83 ALA A C 15
ATOM 24443 O O . ALA A 1 83 ? -2.258 0.358 11.510 1.00 0.00 83 ALA A O 15
ATOM 24450 N N . SER A 1 84 ? -0.010 0.280 11.592 1.00 0.00 84 SER A N 15
ATOM 24451 C CA . SER A 1 84 ? 0.164 1.639 11.093 1.00 0.00 84 SER A CA 15
ATOM 24452 C C . SER A 1 84 ? 1.133 1.665 9.915 1.00 0.00 84 SER A C 15
ATOM 24453 O O . SER A 1 84 ? 2.346 1.548 10.091 1.00 0.00 84 SER A O 15
ATOM 24461 N N . VAL A 1 85 ? 0.589 1.819 8.712 1.00 0.00 85 VAL A N 15
ATOM 24462 C CA . VAL A 1 85 ? 1.403 1.861 7.504 1.00 0.00 85 VAL A CA 15
ATOM 24463 C C . VAL A 1 85 ? 1.585 3.293 7.013 1.00 0.00 85 VAL A C 15
ATOM 24464 O O . VAL A 1 85 ? 0.627 3.943 6.593 1.00 0.00 85 VAL A O 15
ATOM 24477 N N . VAL A 1 86 ? 2.820 3.780 7.069 1.00 0.00 86 VAL A N 15
ATOM 24478 C CA . VAL A 1 86 ? 3.128 5.135 6.628 1.00 0.00 86 VAL A CA 15
ATOM 24479 C C . VAL A 1 86 ? 3.164 5.224 5.106 1.00 0.00 86 VAL A C 15
ATOM 24480 O O . VAL A 1 86 ? 3.703 4.343 4.435 1.00 0.00 86 VAL A O 15
ATOM 24493 N N . LEU A 1 87 ? 2.587 6.293 4.568 1.00 0.00 87 LEU A N 15
ATOM 24494 C CA . LEU A 1 87 ? 2.553 6.498 3.124 1.00 0.00 87 LEU A CA 15
ATOM 24495 C C . LEU A 1 87 ? 3.710 7.384 2.673 1.00 0.00 87 LEU A C 15
ATOM 24496 O O . LEU A 1 87 ? 3.776 8.563 3.023 1.00 0.00 87 LEU A O 15
ATOM 24512 N N . LEU A 1 88 ? 4.618 6.810 1.892 1.00 0.00 88 LEU A N 15
ATOM 24513 C CA . LEU A 1 88 ? 5.772 7.548 1.390 1.00 0.00 88 LEU A CA 15
ATOM 24514 C C . LEU A 1 88 ? 5.493 8.115 0.002 1.00 0.00 88 LEU A C 15
ATOM 24515 O O . LEU A 1 88 ? 5.348 7.383 -0.977 1.00 0.00 88 LEU A O 15
ATOM 24531 N N . PRO A 1 89 ? 5.418 9.451 -0.088 1.00 0.00 89 PRO A N 15
ATOM 24532 C CA . PRO A 1 89 ? 5.159 10.147 -1.352 1.00 0.00 89 PRO A CA 15
ATOM 24533 C C . PRO A 1 89 ? 6.335 10.050 -2.318 1.00 0.00 89 PRO A C 15
ATOM 24534 O O . PRO A 1 89 ? 7.493 10.135 -1.911 1.00 0.00 89 PRO A O 15
ATOM 24545 N N . ALA A 1 90 ? 6.029 9.873 -3.599 1.00 0.00 90 ALA A N 15
ATOM 24546 C CA . ALA A 1 90 ? 7.061 9.768 -4.623 1.00 0.00 90 ALA A CA 15
ATOM 24547 C C . ALA A 1 90 ? 7.022 10.964 -5.568 1.00 0.00 90 ALA A C 15
ATOM 24548 O O . ALA A 1 90 ? 8.058 11.534 -5.907 1.00 0.00 90 ALA A O 15
ATOM 24555 N N . GLY A 1 91 ? 5.818 11.340 -5.990 1.00 0.00 91 GLY A N 15
ATOM 24556 C CA . GLY A 1 91 ? 5.666 12.466 -6.892 1.00 0.00 91 GLY A CA 15
ATOM 24557 C C . GLY A 1 91 ? 5.948 12.096 -8.335 1.00 0.00 91 GLY A C 15
ATOM 24558 O O . GLY A 1 91 ? 6.777 12.724 -8.994 1.00 0.00 91 GLY A O 15
ATOM 24562 N N . ARG A 1 92 ? 5.259 11.071 -8.827 1.00 0.00 92 ARG A N 15
ATOM 24563 C CA . ARG A 1 92 ? 5.441 10.616 -10.199 1.00 0.00 92 ARG A CA 15
ATOM 24564 C C . ARG A 1 92 ? 4.107 10.565 -10.937 1.00 0.00 92 ARG A C 15
ATOM 24565 O O . ARG A 1 92 ? 3.096 10.097 -10.412 1.00 0.00 92 ARG A O 15
ATOM 24586 N N . PRO A 1 93 ? 4.101 11.057 -12.185 1.00 0.00 93 PRO A N 15
ATOM 24587 C CA . PRO A 1 93 ? 2.897 11.079 -13.022 1.00 0.00 93 PRO A CA 15
ATOM 24588 C C . PRO A 1 93 ? 2.475 9.683 -13.466 1.00 0.00 93 PRO A C 15
ATOM 24589 O O . PRO A 1 93 ? 3.204 9.004 -14.188 1.00 0.00 93 PRO A O 15
ATOM 24600 N N . ALA A 1 94 ? 1.292 9.261 -13.030 1.00 0.00 94 ALA A N 15
ATOM 24601 C CA . ALA A 1 94 ? 0.772 7.947 -13.386 1.00 0.00 94 ALA A CA 15
ATOM 24602 C C . ALA A 1 94 ? -0.666 8.042 -13.884 1.00 0.00 94 ALA A C 15
ATOM 24603 O O . ALA A 1 94 ? -1.368 9.015 -13.607 1.00 0.00 94 ALA A O 15
ATOM 24610 N N . THR A 1 95 ? -1.101 7.024 -14.621 1.00 0.00 95 THR A N 15
ATOM 24611 C CA . THR A 1 95 ? -2.455 6.994 -15.159 1.00 0.00 95 THR A CA 15
ATOM 24612 C C . THR A 1 95 ? -3.489 7.213 -14.060 1.00 0.00 95 THR A C 15
ATOM 24613 O O . THR A 1 95 ? -3.318 6.748 -12.933 1.00 0.00 95 THR A O 15
ATOM 24624 N N . SER A 1 96 ? -4.561 7.923 -14.396 1.00 0.00 96 SER A N 15
ATOM 24625 C CA . SER A 1 96 ? -5.622 8.206 -13.435 1.00 0.00 96 SER A CA 15
ATOM 24626 C C . SER A 1 96 ? -6.872 7.392 -13.752 1.00 0.00 96 SER A C 15
ATOM 24627 O O . SER A 1 96 ? -7.684 7.782 -14.592 1.00 0.00 96 SER A O 15
ATOM 24635 N N . ILE A 1 97 ? -7.021 6.259 -13.074 1.00 0.00 97 ILE A N 15
ATOM 24636 C CA . ILE A 1 97 ? -8.172 5.390 -13.282 1.00 0.00 97 ILE A CA 15
ATOM 24637 C C . ILE A 1 97 ? -8.798 4.980 -11.953 1.00 0.00 97 ILE A C 15
ATOM 24638 O O . ILE A 1 97 ? -8.095 4.640 -11.001 1.00 0.00 97 ILE A O 15
ATOM 24654 N N . VAL A 1 98 ? -10.126 5.012 -11.895 1.00 0.00 98 VAL A N 15
ATOM 24655 C CA . VAL A 1 98 ? -10.848 4.641 -10.684 1.00 0.00 98 VAL A CA 15
ATOM 24656 C C . VAL A 1 98 ? -12.257 4.159 -11.010 1.00 0.00 98 VAL A C 15
ATOM 24657 O O . VAL A 1 98 ? -12.939 4.730 -11.862 1.00 0.00 98 VAL A O 15
ATOM 24670 N N . HIS A 1 99 ? -12.689 3.104 -10.327 1.00 0.00 99 HIS A N 15
ATOM 24671 C CA . HIS A 1 99 ? -14.018 2.545 -10.543 1.00 0.00 99 HIS A CA 15
ATOM 24672 C C . HIS A 1 99 ? -14.975 2.975 -9.435 1.00 0.00 99 HIS A C 15
ATOM 24673 O O . HIS A 1 99 ? -14.790 2.622 -8.270 1.00 0.00 99 HIS A O 15
ATOM 24688 N N . SER A 1 100 ? -15.997 3.739 -9.807 1.00 0.00 100 SER A N 15
ATOM 24689 C CA . SER A 1 100 ? -16.981 4.221 -8.844 1.00 0.00 100 SER A CA 15
ATOM 24690 C C . SER A 1 100 ? -18.258 3.390 -8.909 1.00 0.00 100 SER A C 15
ATOM 24691 O O . SER A 1 100 ? -18.955 3.381 -9.924 1.00 0.00 100 SER A O 15
ATOM 24699 N N . SER A 1 101 ? -18.559 2.692 -7.819 1.00 0.00 101 SER A N 15
ATOM 24700 C CA . SER A 1 101 ? -19.751 1.854 -7.752 1.00 0.00 101 SER A CA 15
ATOM 24701 C C . SER A 1 101 ? -20.791 2.462 -6.816 1.00 0.00 101 SER A C 15
ATOM 24702 O O . SER A 1 101 ? -20.452 3.190 -5.883 1.00 0.00 101 SER A O 15
ATOM 24710 N N . SER A 1 102 ? -22.059 2.157 -7.072 1.00 0.00 102 SER A N 15
ATOM 24711 C CA . SER A 1 102 ? -23.150 2.675 -6.255 1.00 0.00 102 SER A CA 15
ATOM 24712 C C . SER A 1 102 ? -24.307 1.682 -6.201 1.00 0.00 102 SER A C 15
ATOM 24713 O O . SER A 1 102 ? -24.601 1.000 -7.181 1.00 0.00 102 SER A O 15
ATOM 24721 N N . GLY A 1 103 ? -24.960 1.607 -5.045 1.00 0.00 103 GLY A N 15
ATOM 24722 C CA . GLY A 1 103 ? -26.077 0.695 -4.882 1.00 0.00 103 GLY A CA 15
ATOM 24723 C C . GLY A 1 103 ? -26.154 0.116 -3.483 1.00 0.00 103 GLY A C 15
ATOM 24724 O O . GLY A 1 103 ? -25.340 -0.727 -3.107 1.00 0.00 103 GLY A O 15
ATOM 24728 N N . ASP A 1 104 ? -27.134 0.571 -2.710 1.00 0.00 104 ASP A N 15
ATOM 24729 C CA . ASP A 1 104 ? -27.315 0.094 -1.344 1.00 0.00 104 ASP A CA 15
ATOM 24730 C C . ASP A 1 104 ? -28.794 -0.103 -1.028 1.00 0.00 104 ASP A C 15
ATOM 24731 O O . ASP A 1 104 ? -29.651 0.610 -1.551 1.00 0.00 104 ASP A O 15
ATOM 24740 N N . ILE A 1 105 ? -29.086 -1.075 -0.171 1.00 0.00 105 ILE A N 15
ATOM 24741 C CA . ILE A 1 105 ? -30.462 -1.365 0.215 1.00 0.00 105 ILE A CA 15
ATOM 24742 C C . ILE A 1 105 ? -30.839 -0.633 1.498 1.00 0.00 105 ILE A C 15
ATOM 24743 O O . ILE A 1 105 ? -29.999 -0.412 2.370 1.00 0.00 105 ILE A O 15
ATOM 24759 N N . LEU A 1 106 ? -32.110 -0.260 1.607 1.00 0.00 106 LEU A N 15
ATOM 24760 C CA . LEU A 1 106 ? -32.601 0.447 2.785 1.00 0.00 106 LEU A CA 15
ATOM 24761 C C . LEU A 1 106 ? -33.912 -0.158 3.275 1.00 0.00 106 LEU A C 15
ATOM 24762 O O . LEU A 1 106 ? -34.882 0.557 3.526 1.00 0.00 106 LEU A O 15
ATOM 24778 N N . MET A 1 107 ? -33.934 -1.480 3.411 1.00 0.00 107 MET A N 15
ATOM 24779 C CA . MET A 1 107 ? -35.125 -2.181 3.875 1.00 0.00 107 MET A CA 15
ATOM 24780 C C . MET A 1 107 ? -36.388 -1.541 3.307 1.00 0.00 107 MET A C 15
ATOM 24781 O O . MET A 1 107 ? -37.367 -1.334 4.025 1.00 0.00 107 MET A O 15
ATOM 24795 N N . ILE A 1 108 ? -36.359 -1.230 2.016 1.00 0.00 108 ILE A N 15
ATOM 24796 C CA . ILE A 1 108 ? -37.502 -0.615 1.353 1.00 0.00 108 ILE A CA 15
ATOM 24797 C C . ILE A 1 108 ? -38.613 -1.632 1.115 1.00 0.00 108 ILE A C 15
ATOM 24798 O O . ILE A 1 108 ? -38.350 -2.786 0.775 1.00 0.00 108 ILE A O 15
ATOM 24814 N N . ASP A 1 109 ? -39.855 -1.196 1.295 1.00 0.00 109 ASP A N 15
ATOM 24815 C CA . ASP A 1 109 ? -41.007 -2.067 1.097 1.00 0.00 109 ASP A CA 15
ATOM 24816 C C . ASP A 1 109 ? -40.940 -2.757 -0.262 1.00 0.00 109 ASP A C 15
ATOM 24817 O O . ASP A 1 109 ? -40.341 -2.237 -1.204 1.00 0.00 109 ASP A O 15
ATOM 24826 N N . GLY A 1 1 ? -15.890 -4.462 -8.438 1.00 0.00 1 GLY A N 16
ATOM 24827 C CA . GLY A 1 1 ? -17.257 -4.740 -8.040 1.00 0.00 1 GLY A CA 16
ATOM 24828 C C . GLY A 1 1 ? -17.742 -3.812 -6.944 1.00 0.00 1 GLY A C 16
ATOM 24829 O O . GLY A 1 1 ? -17.603 -4.113 -5.759 1.00 0.00 1 GLY A O 16
ATOM 24833 N N . SER A 1 2 ? -18.312 -2.678 -7.341 1.00 0.00 2 SER A N 16
ATOM 24834 C CA . SER A 1 2 ? -18.814 -1.699 -6.384 1.00 0.00 2 SER A CA 16
ATOM 24835 C C . SER A 1 2 ? -20.016 -2.251 -5.623 1.00 0.00 2 SER A C 16
ATOM 24836 O O . SER A 1 2 ? -19.975 -2.404 -4.402 1.00 0.00 2 SER A O 16
ATOM 24844 N N . SER A 1 3 ? -21.086 -2.547 -6.354 1.00 0.00 3 SER A N 16
ATOM 24845 C CA . SER A 1 3 ? -22.302 -3.078 -5.749 1.00 0.00 3 SER A CA 16
ATOM 24846 C C . SER A 1 3 ? -22.224 -4.596 -5.615 1.00 0.00 3 SER A C 16
ATOM 24847 O O . SER A 1 3 ? -21.858 -5.296 -6.558 1.00 0.00 3 SER A O 16
ATOM 24855 N N . GLY A 1 4 ? -22.571 -5.098 -4.434 1.00 0.00 4 GLY A N 16
ATOM 24856 C CA . GLY A 1 4 ? -22.534 -6.530 -4.196 1.00 0.00 4 GLY A CA 16
ATOM 24857 C C . GLY A 1 4 ? -22.050 -6.873 -2.802 1.00 0.00 4 GLY A C 16
ATOM 24858 O O . GLY A 1 4 ? -22.848 -7.200 -1.923 1.00 0.00 4 GLY A O 16
ATOM 24862 N N . SER A 1 5 ? -20.738 -6.801 -2.598 1.00 0.00 5 SER A N 16
ATOM 24863 C CA . SER A 1 5 ? -20.148 -7.113 -1.301 1.00 0.00 5 SER A CA 16
ATOM 24864 C C . SER A 1 5 ? -18.669 -6.740 -1.274 1.00 0.00 5 SER A C 16
ATOM 24865 O O . SER A 1 5 ? -17.861 -7.303 -2.012 1.00 0.00 5 SER A O 16
ATOM 24873 N N . SER A 1 6 ? -18.322 -5.786 -0.416 1.00 0.00 6 SER A N 16
ATOM 24874 C CA . SER A 1 6 ? -16.941 -5.333 -0.294 1.00 0.00 6 SER A CA 16
ATOM 24875 C C . SER A 1 6 ? -16.256 -5.994 0.899 1.00 0.00 6 SER A C 16
ATOM 24876 O O . SER A 1 6 ? -16.185 -5.420 1.984 1.00 0.00 6 SER A O 16
ATOM 24884 N N . GLY A 1 7 ? -15.753 -7.207 0.687 1.00 0.00 7 GLY A N 16
ATOM 24885 C CA . GLY A 1 7 ? -15.081 -7.927 1.752 1.00 0.00 7 GLY A CA 16
ATOM 24886 C C . GLY A 1 7 ? -16.025 -8.324 2.870 1.00 0.00 7 GLY A C 16
ATOM 24887 O O . GLY A 1 7 ? -16.214 -7.574 3.828 1.00 0.00 7 GLY A O 16
ATOM 24891 N N . ARG A 1 8 ? -16.621 -9.506 2.747 1.00 0.00 8 ARG A N 16
ATOM 24892 C CA . ARG A 1 8 ? -17.553 -9.999 3.754 1.00 0.00 8 ARG A CA 16
ATOM 24893 C C . ARG A 1 8 ? -17.133 -9.551 5.151 1.00 0.00 8 ARG A C 16
ATOM 24894 O O . ARG A 1 8 ? -16.002 -9.787 5.575 1.00 0.00 8 ARG A O 16
ATOM 24915 N N . ASP A 1 9 ? -18.050 -8.902 5.859 1.00 0.00 9 ASP A N 16
ATOM 24916 C CA . ASP A 1 9 ? -17.775 -8.421 7.208 1.00 0.00 9 ASP A CA 16
ATOM 24917 C C . ASP A 1 9 ? -18.081 -9.500 8.243 1.00 0.00 9 ASP A C 16
ATOM 24918 O O . ASP A 1 9 ? -18.662 -9.221 9.292 1.00 0.00 9 ASP A O 16
ATOM 24927 N N . ARG A 1 10 ? -17.686 -10.732 7.940 1.00 0.00 10 ARG A N 16
ATOM 24928 C CA . ARG A 1 10 ? -17.920 -11.853 8.842 1.00 0.00 10 ARG A CA 16
ATOM 24929 C C . ARG A 1 10 ? -16.632 -12.255 9.554 1.00 0.00 10 ARG A C 16
ATOM 24930 O O . ARG A 1 10 ? -16.620 -12.462 10.768 1.00 0.00 10 ARG A O 16
ATOM 24951 N N . SER A 1 11 ? -15.549 -12.365 8.791 1.00 0.00 11 SER A N 16
ATOM 24952 C CA . SER A 1 11 ? -14.257 -12.747 9.348 1.00 0.00 11 SER A CA 16
ATOM 24953 C C . SER A 1 11 ? -13.672 -11.615 10.189 1.00 0.00 11 SER A C 16
ATOM 24954 O O . SER A 1 11 ? -14.056 -10.454 10.043 1.00 0.00 11 SER A O 16
ATOM 24962 N N . THR A 1 12 ? -12.739 -11.962 11.070 1.00 0.00 12 THR A N 16
ATOM 24963 C CA . THR A 1 12 ? -12.101 -10.978 11.935 1.00 0.00 12 THR A CA 16
ATOM 24964 C C . THR A 1 12 ? -11.819 -9.684 11.181 1.00 0.00 12 THR A C 16
ATOM 24965 O O . THR A 1 12 ? -11.751 -9.673 9.952 1.00 0.00 12 THR A O 16
ATOM 24976 N N . ILE A 1 13 ? -11.655 -8.595 11.925 1.00 0.00 13 ILE A N 16
ATOM 24977 C CA . ILE A 1 13 ? -11.379 -7.296 11.325 1.00 0.00 13 ILE A CA 16
ATOM 24978 C C . ILE A 1 13 ? -9.937 -6.868 11.581 1.00 0.00 13 ILE A C 16
ATOM 24979 O O . ILE A 1 13 ? -9.306 -7.317 12.537 1.00 0.00 13 ILE A O 16
ATOM 24995 N N . ALA A 1 14 ? -9.424 -5.995 10.720 1.00 0.00 14 ALA A N 16
ATOM 24996 C CA . ALA A 1 14 ? -8.058 -5.503 10.855 1.00 0.00 14 ALA A CA 16
ATOM 24997 C C . ALA A 1 14 ? -8.018 -3.979 10.818 1.00 0.00 14 ALA A C 16
ATOM 24998 O O . ALA A 1 14 ? -8.616 -3.354 9.943 1.00 0.00 14 ALA A O 16
ATOM 25005 N N . ARG A 1 15 ? -7.309 -3.388 11.775 1.00 0.00 15 ARG A N 16
ATOM 25006 C CA . ARG A 1 15 ? -7.192 -1.937 11.853 1.00 0.00 15 ARG A CA 16
ATOM 25007 C C . ARG A 1 15 ? -5.909 -1.458 11.180 1.00 0.00 15 ARG A C 16
ATOM 25008 O O . ARG A 1 15 ? -4.811 -1.666 11.697 1.00 0.00 15 ARG A O 16
ATOM 25029 N N . ILE A 1 16 ? -6.056 -0.815 10.026 1.00 0.00 16 ILE A N 16
ATOM 25030 C CA . ILE A 1 16 ? -4.910 -0.306 9.285 1.00 0.00 16 ILE A CA 16
ATOM 25031 C C . ILE A 1 16 ? -4.934 1.217 9.212 1.00 0.00 16 ILE A C 16
ATOM 25032 O O . ILE A 1 16 ? -5.848 1.806 8.637 1.00 0.00 16 ILE A O 16
ATOM 25048 N N . GLN A 1 17 ? -3.921 1.848 9.799 1.00 0.00 17 GLN A N 16
ATOM 25049 C CA . GLN A 1 17 ? -3.826 3.303 9.800 1.00 0.00 17 GLN A CA 16
ATOM 25050 C C . GLN A 1 17 ? -2.916 3.789 8.676 1.00 0.00 17 GLN A C 16
ATOM 25051 O O . GLN A 1 17 ? -1.828 3.252 8.468 1.00 0.00 17 GLN A O 16
ATOM 25065 N N . PHE A 1 18 ? -3.369 4.809 7.955 1.00 0.00 18 PHE A N 16
ATOM 25066 C CA . PHE A 1 18 ? -2.597 5.368 6.851 1.00 0.00 18 PHE A CA 16
ATOM 25067 C C . PHE A 1 18 ? -2.171 6.801 7.156 1.00 0.00 18 PHE A C 16
ATOM 25068 O O . PHE A 1 18 ? -3.009 7.691 7.299 1.00 0.00 18 PHE A O 16
ATOM 25085 N N . ARG A 1 19 ? -0.863 7.015 7.254 1.00 0.00 19 ARG A N 16
ATOM 25086 C CA . ARG A 1 19 ? -0.326 8.339 7.544 1.00 0.00 19 ARG A CA 16
ATOM 25087 C C . ARG A 1 19 ? 0.083 9.053 6.258 1.00 0.00 19 ARG A C 16
ATOM 25088 O O . ARG A 1 19 ? 0.519 8.420 5.296 1.00 0.00 19 ARG A O 16
ATOM 25109 N N . LEU A 1 20 ? -0.062 10.373 6.250 1.00 0.00 20 LEU A N 16
ATOM 25110 C CA . LEU A 1 20 ? 0.291 11.174 5.083 1.00 0.00 20 LEU A CA 16
ATOM 25111 C C . LEU A 1 20 ? 1.415 12.151 5.413 1.00 0.00 20 LEU A C 16
ATOM 25112 O O . LEU A 1 20 ? 1.608 12.549 6.562 1.00 0.00 20 LEU A O 16
ATOM 25128 N N . PRO A 1 21 ? 2.174 12.551 4.381 1.00 0.00 21 PRO A N 16
ATOM 25129 C CA . PRO A 1 21 ? 3.290 13.489 4.536 1.00 0.00 21 PRO A CA 16
ATOM 25130 C C . PRO A 1 21 ? 2.818 14.901 4.863 1.00 0.00 21 PRO A C 16
ATOM 25131 O O . PRO A 1 21 ? 3.614 15.757 5.253 1.00 0.00 21 PRO A O 16
ATOM 25142 N N . ASP A 1 22 ? 1.521 15.139 4.703 1.00 0.00 22 ASP A N 16
ATOM 25143 C CA . ASP A 1 22 ? 0.944 16.449 4.983 1.00 0.00 22 ASP A CA 16
ATOM 25144 C C . ASP A 1 22 ? 0.668 16.613 6.474 1.00 0.00 22 ASP A C 16
ATOM 25145 O O . ASP A 1 22 ? 1.181 17.531 7.113 1.00 0.00 22 ASP A O 16
ATOM 25154 N N . GLY A 1 23 ? -0.147 15.717 7.023 1.00 0.00 23 GLY A N 16
ATOM 25155 C CA . GLY A 1 23 ? -0.478 15.782 8.434 1.00 0.00 23 GLY A CA 16
ATOM 25156 C C . GLY A 1 23 ? -1.710 14.969 8.779 1.00 0.00 23 GLY A C 16
ATOM 25157 O O . GLY A 1 23 ? -1.762 14.322 9.824 1.00 0.00 23 GLY A O 16
ATOM 25161 N N . SER A 1 24 ? -2.705 15.003 7.898 1.00 0.00 24 SER A N 16
ATOM 25162 C CA . SER A 1 24 ? -3.945 14.268 8.117 1.00 0.00 24 SER A CA 16
ATOM 25163 C C . SER A 1 24 ? -3.764 12.789 7.792 1.00 0.00 24 SER A C 16
ATOM 25164 O O . SER A 1 24 ? -3.041 12.430 6.863 1.00 0.00 24 SER A O 16
ATOM 25172 N N . SER A 1 25 ? -4.427 11.934 8.565 1.00 0.00 25 SER A N 16
ATOM 25173 C CA . SER A 1 25 ? -4.338 10.493 8.363 1.00 0.00 25 SER A CA 16
ATOM 25174 C C . SER A 1 25 ? -5.718 9.848 8.436 1.00 0.00 25 SER A C 16
ATOM 25175 O O . SER A 1 25 ? -6.627 10.368 9.083 1.00 0.00 25 SER A O 16
ATOM 25183 N N . PHE A 1 26 ? -5.868 8.710 7.765 1.00 0.00 26 PHE A N 16
ATOM 25184 C CA . PHE A 1 26 ? -7.138 7.992 7.752 1.00 0.00 26 PHE A CA 16
ATOM 25185 C C . PHE A 1 26 ? -6.925 6.506 8.022 1.00 0.00 26 PHE A C 16
ATOM 25186 O O . PHE A 1 26 ? -5.977 5.900 7.520 1.00 0.00 26 PHE A O 16
ATOM 25203 N N . THR A 1 27 ? -7.814 5.922 8.819 1.00 0.00 27 THR A N 16
ATOM 25204 C CA . THR A 1 27 ? -7.724 4.507 9.158 1.00 0.00 27 THR A CA 16
ATOM 25205 C C . THR A 1 27 ? -8.926 3.736 8.624 1.00 0.00 27 THR A C 16
ATOM 25206 O O . THR A 1 27 ? -10.036 3.867 9.136 1.00 0.00 27 THR A O 16
ATOM 25217 N N . ASN A 1 28 ? -8.695 2.932 7.591 1.00 0.00 28 ASN A N 16
ATOM 25218 C CA . ASN A 1 28 ? -9.760 2.139 6.987 1.00 0.00 28 ASN A CA 16
ATOM 25219 C C . ASN A 1 28 ? -9.925 0.807 7.712 1.00 0.00 28 ASN A C 16
ATOM 25220 O O . ASN A 1 28 ? -9.287 0.564 8.736 1.00 0.00 28 ASN A O 16
ATOM 25231 N N . GLN A 1 29 ? -10.784 -0.052 7.173 1.00 0.00 29 GLN A N 16
ATOM 25232 C CA . GLN A 1 29 ? -11.032 -1.359 7.770 1.00 0.00 29 GLN A CA 16
ATOM 25233 C C . GLN A 1 29 ? -10.867 -2.469 6.737 1.00 0.00 29 GLN A C 16
ATOM 25234 O O . GLN A 1 29 ? -11.154 -2.279 5.555 1.00 0.00 29 GLN A O 16
ATOM 25248 N N . PHE A 1 30 ? -10.401 -3.628 7.190 1.00 0.00 30 PHE A N 16
ATOM 25249 C CA . PHE A 1 30 ? -10.195 -4.768 6.305 1.00 0.00 30 PHE A CA 16
ATOM 25250 C C . PHE A 1 30 ? -10.154 -6.071 7.097 1.00 0.00 30 PHE A C 16
ATOM 25251 O O . PHE A 1 30 ? -9.763 -6.106 8.264 1.00 0.00 30 PHE A O 16
ATOM 25268 N N . PRO A 1 31 ? -10.568 -7.171 6.449 1.00 0.00 31 PRO A N 16
ATOM 25269 C CA . PRO A 1 31 ? -10.588 -8.497 7.073 1.00 0.00 31 PRO A CA 16
ATOM 25270 C C . PRO A 1 31 ? -9.186 -9.047 7.313 1.00 0.00 31 PRO A C 16
ATOM 25271 O O . PRO A 1 31 ? -8.386 -9.157 6.384 1.00 0.00 31 PRO A O 16
ATOM 25282 N N . SER A 1 32 ? -8.896 -9.390 8.563 1.00 0.00 32 SER A N 16
ATOM 25283 C CA . SER A 1 32 ? -7.588 -9.925 8.925 1.00 0.00 32 SER A CA 16
ATOM 25284 C C . SER A 1 32 ? -7.059 -10.849 7.832 1.00 0.00 32 SER A C 16
ATOM 25285 O O . SER A 1 32 ? -5.848 -11.001 7.665 1.00 0.00 32 SER A O 16
ATOM 25293 N N . ASP A 1 33 ? -7.974 -11.465 7.092 1.00 0.00 33 ASP A N 16
ATOM 25294 C CA . ASP A 1 33 ? -7.600 -12.373 6.014 1.00 0.00 33 ASP A CA 16
ATOM 25295 C C . ASP A 1 33 ? -7.052 -11.601 4.818 1.00 0.00 33 ASP A C 16
ATOM 25296 O O . ASP A 1 33 ? -6.029 -11.973 4.243 1.00 0.00 33 ASP A O 16
ATOM 25305 N N . ALA A 1 34 ? -7.740 -10.526 4.448 1.00 0.00 34 ALA A N 16
ATOM 25306 C CA . ALA A 1 34 ? -7.321 -9.701 3.321 1.00 0.00 34 ALA A CA 16
ATOM 25307 C C . ALA A 1 34 ? -5.826 -9.407 3.382 1.00 0.00 34 ALA A C 16
ATOM 25308 O O . ALA A 1 34 ? -5.294 -8.979 4.406 1.00 0.00 34 ALA A O 16
ATOM 25315 N N . PRO A 1 35 ? -5.130 -9.642 2.259 1.00 0.00 35 PRO A N 16
ATOM 25316 C CA . PRO A 1 35 ? -3.687 -9.409 2.160 1.00 0.00 35 PRO A CA 16
ATOM 25317 C C . PRO A 1 35 ? -3.336 -7.925 2.184 1.00 0.00 35 PRO A C 16
ATOM 25318 O O . PRO A 1 35 ? -4.087 -7.091 1.677 1.00 0.00 35 PRO A O 16
ATOM 25329 N N . LEU A 1 36 ? -2.191 -7.602 2.776 1.00 0.00 36 LEU A N 16
ATOM 25330 C CA . LEU A 1 36 ? -1.740 -6.218 2.865 1.00 0.00 36 LEU A CA 16
ATOM 25331 C C . LEU A 1 36 ? -2.110 -5.442 1.605 1.00 0.00 36 LEU A C 16
ATOM 25332 O O . LEU A 1 36 ? -2.496 -4.276 1.675 1.00 0.00 36 LEU A O 16
ATOM 25348 N N . GLU A 1 37 ? -1.992 -6.099 0.456 1.00 0.00 37 GLU A N 16
ATOM 25349 C CA . GLU A 1 37 ? -2.316 -5.470 -0.819 1.00 0.00 37 GLU A CA 16
ATOM 25350 C C . GLU A 1 37 ? -3.621 -4.685 -0.723 1.00 0.00 37 GLU A C 16
ATOM 25351 O O . GLU A 1 37 ? -3.652 -3.481 -0.978 1.00 0.00 37 GLU A O 16
ATOM 25363 N N . GLU A 1 38 ? -4.694 -5.375 -0.353 1.00 0.00 38 GLU A N 16
ATOM 25364 C CA . GLU A 1 38 ? -6.002 -4.743 -0.224 1.00 0.00 38 GLU A CA 16
ATOM 25365 C C . GLU A 1 38 ? -5.879 -3.366 0.422 1.00 0.00 38 GLU A C 16
ATOM 25366 O O . GLU A 1 38 ? -6.425 -2.383 -0.078 1.00 0.00 38 GLU A O 16
ATOM 25378 N N . ALA A 1 39 ? -5.158 -3.304 1.536 1.00 0.00 39 ALA A N 16
ATOM 25379 C CA . ALA A 1 39 ? -4.961 -2.048 2.250 1.00 0.00 39 ALA A CA 16
ATOM 25380 C C . ALA A 1 39 ? -4.343 -0.991 1.341 1.00 0.00 39 ALA A C 16
ATOM 25381 O O . ALA A 1 39 ? -4.750 0.171 1.358 1.00 0.00 39 ALA A O 16
ATOM 25388 N N . ARG A 1 40 ? -3.357 -1.401 0.550 1.00 0.00 40 ARG A N 16
ATOM 25389 C CA . ARG A 1 40 ? -2.682 -0.488 -0.365 1.00 0.00 40 ARG A CA 16
ATOM 25390 C C . ARG A 1 40 ? -3.659 0.072 -1.394 1.00 0.00 40 ARG A C 16
ATOM 25391 O O . ARG A 1 40 ? -3.650 1.268 -1.684 1.00 0.00 40 ARG A O 16
ATOM 25412 N N . GLN A 1 41 ? -4.499 -0.800 -1.941 1.00 0.00 41 GLN A N 16
ATOM 25413 C CA . GLN A 1 41 ? -5.481 -0.392 -2.939 1.00 0.00 41 GLN A CA 16
ATOM 25414 C C . GLN A 1 41 ? -6.305 0.791 -2.439 1.00 0.00 41 GLN A C 16
ATOM 25415 O O . GLN A 1 41 ? -6.334 1.849 -3.067 1.00 0.00 41 GLN A O 16
ATOM 25429 N N . PHE A 1 42 ? -6.973 0.603 -1.306 1.00 0.00 42 PHE A N 16
ATOM 25430 C CA . PHE A 1 42 ? -7.799 1.654 -0.723 1.00 0.00 42 PHE A CA 16
ATOM 25431 C C . PHE A 1 42 ? -7.046 2.981 -0.688 1.00 0.00 42 PHE A C 16
ATOM 25432 O O . PHE A 1 42 ? -7.478 3.968 -1.282 1.00 0.00 42 PHE A O 16
ATOM 25449 N N . ALA A 1 43 ? -5.918 2.996 0.015 1.00 0.00 43 ALA A N 16
ATOM 25450 C CA . ALA A 1 43 ? -5.104 4.199 0.127 1.00 0.00 43 ALA A CA 16
ATOM 25451 C C . ALA A 1 43 ? -4.960 4.893 -1.223 1.00 0.00 43 ALA A C 16
ATOM 25452 O O . ALA A 1 43 ? -5.116 6.109 -1.326 1.00 0.00 43 ALA A O 16
ATOM 25459 N N . ALA A 1 44 ? -4.660 4.112 -2.255 1.00 0.00 44 ALA A N 16
ATOM 25460 C CA . ALA A 1 44 ? -4.496 4.651 -3.599 1.00 0.00 44 ALA A CA 16
ATOM 25461 C C . ALA A 1 44 ? -5.749 5.396 -4.049 1.00 0.00 44 ALA A C 16
ATOM 25462 O O . ALA A 1 44 ? -5.663 6.426 -4.715 1.00 0.00 44 ALA A O 16
ATOM 25469 N N . GLN A 1 45 ? -6.911 4.866 -3.679 1.00 0.00 45 GLN A N 16
ATOM 25470 C CA . GLN A 1 45 ? -8.181 5.481 -4.046 1.00 0.00 45 GLN A CA 16
ATOM 25471 C C . GLN A 1 45 ? -8.437 6.736 -3.219 1.00 0.00 45 GLN A C 16
ATOM 25472 O O . GLN A 1 45 ? -8.930 7.741 -3.732 1.00 0.00 45 GLN A O 16
ATOM 25486 N N . THR A 1 46 ? -8.099 6.672 -1.935 1.00 0.00 46 THR A N 16
ATOM 25487 C CA . THR A 1 46 ? -8.294 7.803 -1.036 1.00 0.00 46 THR A CA 16
ATOM 25488 C C . THR A 1 46 ? -7.495 9.016 -1.497 1.00 0.00 46 THR A C 16
ATOM 25489 O O . THR A 1 46 ? -8.051 10.094 -1.709 1.00 0.00 46 THR A O 16
ATOM 25500 N N . VAL A 1 47 ? -6.187 8.834 -1.651 1.00 0.00 47 VAL A N 16
ATOM 25501 C CA . VAL A 1 47 ? -5.311 9.914 -2.089 1.00 0.00 47 VAL A CA 16
ATOM 25502 C C . VAL A 1 47 ? -5.400 10.116 -3.597 1.00 0.00 47 VAL A C 16
ATOM 25503 O O . VAL A 1 47 ? -5.141 11.206 -4.105 1.00 0.00 47 VAL A O 16
ATOM 25516 N N . GLY A 1 48 ? -5.769 9.056 -4.310 1.00 0.00 48 GLY A N 16
ATOM 25517 C CA . GLY A 1 48 ? -5.886 9.137 -5.755 1.00 0.00 48 GLY A CA 16
ATOM 25518 C C . GLY A 1 48 ? -4.566 9.460 -6.426 1.00 0.00 48 GLY A C 16
ATOM 25519 O O . GLY A 1 48 ? -3.541 8.853 -6.119 1.00 0.00 48 GLY A O 16
ATOM 25523 N N . ASN A 1 49 ? -4.591 10.419 -7.346 1.00 0.00 49 ASN A N 16
ATOM 25524 C CA . ASN A 1 49 ? -3.387 10.820 -8.065 1.00 0.00 49 ASN A CA 16
ATOM 25525 C C . ASN A 1 49 ? -2.794 12.091 -7.466 1.00 0.00 49 ASN A C 16
ATOM 25526 O O . ASN A 1 49 ? -2.342 12.980 -8.189 1.00 0.00 49 ASN A O 16
ATOM 25537 N N . THR A 1 50 ? -2.798 12.171 -6.139 1.00 0.00 50 THR A N 16
ATOM 25538 C CA . THR A 1 50 ? -2.261 13.333 -5.442 1.00 0.00 50 THR A CA 16
ATOM 25539 C C . THR A 1 50 ? -0.754 13.210 -5.247 1.00 0.00 50 THR A C 16
ATOM 25540 O O . THR A 1 50 ? -0.004 14.146 -5.527 1.00 0.00 50 THR A O 16
ATOM 25551 N N . TYR A 1 51 ? -0.317 12.051 -4.768 1.00 0.00 51 TYR A N 16
ATOM 25552 C CA . TYR A 1 51 ? 1.101 11.807 -4.535 1.00 0.00 51 TYR A CA 16
ATOM 25553 C C . TYR A 1 51 ? 1.724 11.053 -5.706 1.00 0.00 51 TYR A C 16
ATOM 25554 O O . TYR A 1 51 ? 2.832 11.364 -6.140 1.00 0.00 51 TYR A O 16
ATOM 25572 N N . GLY A 1 52 ? 1.001 10.059 -6.213 1.00 0.00 52 GLY A N 16
ATOM 25573 C CA . GLY A 1 52 ? 1.498 9.275 -7.329 1.00 0.00 52 GLY A CA 16
ATOM 25574 C C . GLY A 1 52 ? 1.758 7.830 -6.953 1.00 0.00 52 GLY A C 16
ATOM 25575 O O . GLY A 1 52 ? 0.902 7.172 -6.363 1.00 0.00 52 GLY A O 16
ATOM 25579 N N . ASN A 1 53 ? 2.942 7.335 -7.298 1.00 0.00 53 ASN A N 16
ATOM 25580 C CA . ASN A 1 53 ? 3.311 5.957 -6.994 1.00 0.00 53 ASN A CA 16
ATOM 25581 C C . ASN A 1 53 ? 3.836 5.836 -5.567 1.00 0.00 53 ASN A C 16
ATOM 25582 O O . ASN A 1 53 ? 4.849 5.182 -5.320 1.00 0.00 53 ASN A O 16
ATOM 25593 N N . PHE A 1 54 ? 3.138 6.470 -4.630 1.00 0.00 54 PHE A N 16
ATOM 25594 C CA . PHE A 1 54 ? 3.533 6.434 -3.227 1.00 0.00 54 PHE A CA 16
ATOM 25595 C C . PHE A 1 54 ? 3.713 4.996 -2.749 1.00 0.00 54 PHE A C 16
ATOM 25596 O O . PHE A 1 54 ? 3.178 4.061 -3.345 1.00 0.00 54 PHE A O 16
ATOM 25613 N N . SER A 1 55 ? 4.471 4.828 -1.670 1.00 0.00 55 SER A N 16
ATOM 25614 C CA . SER A 1 55 ? 4.726 3.505 -1.114 1.00 0.00 55 SER A CA 16
ATOM 25615 C C . SER A 1 55 ? 4.186 3.400 0.309 1.00 0.00 55 SER A C 16
ATOM 25616 O O . SER A 1 55 ? 3.649 4.365 0.854 1.00 0.00 55 SER A O 16
ATOM 25624 N N . LEU A 1 56 ? 4.333 2.222 0.905 1.00 0.00 56 LEU A N 16
ATOM 25625 C CA . LEU A 1 56 ? 3.861 1.989 2.266 1.00 0.00 56 LEU A CA 16
ATOM 25626 C C . LEU A 1 56 ? 4.955 1.361 3.122 1.00 0.00 56 LEU A C 16
ATOM 25627 O O . LEU A 1 56 ? 5.760 0.567 2.635 1.00 0.00 56 LEU A O 16
ATOM 25643 N N . ALA A 1 57 ? 4.978 1.721 4.401 1.00 0.00 57 ALA A N 16
ATOM 25644 C CA . ALA A 1 57 ? 5.971 1.189 5.327 1.00 0.00 57 ALA A CA 16
ATOM 25645 C C . ALA A 1 57 ? 5.475 1.264 6.767 1.00 0.00 57 ALA A C 16
ATOM 25646 O O . ALA A 1 57 ? 4.475 1.922 7.057 1.00 0.00 57 ALA A O 16
ATOM 25653 N N . THR A 1 58 ? 6.179 0.585 7.667 1.00 0.00 58 THR A N 16
ATOM 25654 C CA . THR A 1 58 ? 5.809 0.573 9.076 1.00 0.00 58 THR A CA 16
ATOM 25655 C C . THR A 1 58 ? 6.181 1.887 9.754 1.00 0.00 58 THR A C 16
ATOM 25656 O O . THR A 1 58 ? 6.635 2.826 9.100 1.00 0.00 58 THR A O 16
ATOM 25667 N N . MET A 1 59 ? 5.986 1.947 11.067 1.00 0.00 59 MET A N 16
ATOM 25668 C CA . MET A 1 59 ? 6.304 3.147 11.833 1.00 0.00 59 MET A CA 16
ATOM 25669 C C . MET A 1 59 ? 7.392 2.862 12.862 1.00 0.00 59 MET A C 16
ATOM 25670 O O . MET A 1 59 ? 8.403 3.564 12.922 1.00 0.00 59 MET A O 16
ATOM 25684 N N . PHE A 1 60 ? 7.180 1.830 13.671 1.00 0.00 60 PHE A N 16
ATOM 25685 C CA . PHE A 1 60 ? 8.144 1.454 14.700 1.00 0.00 60 PHE A CA 16
ATOM 25686 C C . PHE A 1 60 ? 9.420 0.901 14.073 1.00 0.00 60 PHE A C 16
ATOM 25687 O O . PHE A 1 60 ? 10.485 1.518 14.125 1.00 0.00 60 PHE A O 16
ATOM 25704 N N . PRO A 1 61 ? 9.314 -0.290 13.466 1.00 0.00 61 PRO A N 16
ATOM 25705 C CA . PRO A 1 61 ? 10.449 -0.953 12.818 1.00 0.00 61 PRO A CA 16
ATOM 25706 C C . PRO A 1 61 ? 10.890 -0.235 11.547 1.00 0.00 61 PRO A C 16
ATOM 25707 O O . PRO A 1 61 ? 11.925 -0.562 10.966 1.00 0.00 61 PRO A O 16
ATOM 25718 N N . ARG A 1 62 ? 10.099 0.744 11.120 1.00 0.00 62 ARG A N 16
ATOM 25719 C CA . ARG A 1 62 ? 10.409 1.508 9.918 1.00 0.00 62 ARG A CA 16
ATOM 25720 C C . ARG A 1 62 ? 11.061 0.619 8.863 1.00 0.00 62 ARG A C 16
ATOM 25721 O O . ARG A 1 62 ? 12.127 0.942 8.338 1.00 0.00 62 ARG A O 16
ATOM 25742 N N . ARG A 1 63 ? 10.414 -0.501 8.557 1.00 0.00 63 ARG A N 16
ATOM 25743 C CA . ARG A 1 63 ? 10.932 -1.437 7.567 1.00 0.00 63 ARG A CA 16
ATOM 25744 C C . ARG A 1 63 ? 10.013 -1.505 6.350 1.00 0.00 63 ARG A C 16
ATOM 25745 O O . ARG A 1 63 ? 8.809 -1.719 6.483 1.00 0.00 63 ARG A O 16
ATOM 25766 N N . GLU A 1 64 ? 10.591 -1.321 5.167 1.00 0.00 64 GLU A N 16
ATOM 25767 C CA . GLU A 1 64 ? 9.823 -1.361 3.929 1.00 0.00 64 GLU A CA 16
ATOM 25768 C C . GLU A 1 64 ? 9.303 -2.770 3.655 1.00 0.00 64 GLU A C 16
ATOM 25769 O O . GLU A 1 64 ? 10.024 -3.753 3.826 1.00 0.00 64 GLU A O 16
ATOM 25781 N N . PHE A 1 65 ? 8.047 -2.859 3.230 1.00 0.00 65 PHE A N 16
ATOM 25782 C CA . PHE A 1 65 ? 7.430 -4.146 2.935 1.00 0.00 65 PHE A CA 16
ATOM 25783 C C . PHE A 1 65 ? 7.971 -4.722 1.630 1.00 0.00 65 PHE A C 16
ATOM 25784 O O . PHE A 1 65 ? 8.334 -3.983 0.714 1.00 0.00 65 PHE A O 16
ATOM 25801 N N . THR A 1 66 ? 8.025 -6.049 1.552 1.00 0.00 66 THR A N 16
ATOM 25802 C CA . THR A 1 66 ? 8.523 -6.725 0.361 1.00 0.00 66 THR A CA 16
ATOM 25803 C C . THR A 1 66 ? 7.387 -7.378 -0.417 1.00 0.00 66 THR A C 16
ATOM 25804 O O . THR A 1 66 ? 6.387 -7.801 0.164 1.00 0.00 66 THR A O 16
ATOM 25815 N N . ARG A 1 67 ? 7.546 -7.456 -1.734 1.00 0.00 67 ARG A N 16
ATOM 25816 C CA . ARG A 1 67 ? 6.532 -8.057 -2.592 1.00 0.00 67 ARG A CA 16
ATOM 25817 C C . ARG A 1 67 ? 5.866 -9.242 -1.898 1.00 0.00 67 ARG A C 16
ATOM 25818 O O . ARG A 1 67 ? 4.652 -9.420 -1.982 1.00 0.00 67 ARG A O 16
ATOM 25839 N N . GLU A 1 68 ? 6.671 -10.050 -1.215 1.00 0.00 68 GLU A N 16
ATOM 25840 C CA . GLU A 1 68 ? 6.159 -11.219 -0.509 1.00 0.00 68 GLU A CA 16
ATOM 25841 C C . GLU A 1 68 ? 5.182 -10.807 0.588 1.00 0.00 68 GLU A C 16
ATOM 25842 O O . GLU A 1 68 ? 4.123 -11.413 0.751 1.00 0.00 68 GLU A O 16
ATOM 25854 N N . ASP A 1 69 ? 5.546 -9.773 1.338 1.00 0.00 69 ASP A N 16
ATOM 25855 C CA . ASP A 1 69 ? 4.702 -9.278 2.420 1.00 0.00 69 ASP A CA 16
ATOM 25856 C C . ASP A 1 69 ? 3.267 -9.083 1.944 1.00 0.00 69 ASP A C 16
ATOM 25857 O O . ASP A 1 69 ? 2.319 -9.501 2.608 1.00 0.00 69 ASP A O 16
ATOM 25866 N N . TYR A 1 70 ? 3.114 -8.443 0.789 1.00 0.00 70 TYR A N 16
ATOM 25867 C CA . TYR A 1 70 ? 1.794 -8.189 0.225 1.00 0.00 70 TYR A CA 16
ATOM 25868 C C . TYR A 1 70 ? 1.054 -9.496 -0.041 1.00 0.00 70 TYR A C 16
ATOM 25869 O O . TYR A 1 70 ? -0.176 -9.532 -0.076 1.00 0.00 70 TYR A O 16
ATOM 25887 N N . LYS A 1 71 ? 1.813 -10.571 -0.227 1.00 0.00 71 LYS A N 16
ATOM 25888 C CA . LYS A 1 71 ? 1.233 -11.883 -0.489 1.00 0.00 71 LYS A CA 16
ATOM 25889 C C . LYS A 1 71 ? 0.744 -12.529 0.804 1.00 0.00 71 LYS A C 16
ATOM 25890 O O . LYS A 1 71 ? -0.170 -13.353 0.790 1.00 0.00 71 LYS A O 16
ATOM 25909 N N . ARG A 1 72 ? 1.359 -12.148 1.919 1.00 0.00 72 ARG A N 16
ATOM 25910 C CA . ARG A 1 72 ? 0.986 -12.691 3.220 1.00 0.00 72 ARG A CA 16
ATOM 25911 C C . ARG A 1 72 ? -0.200 -11.931 3.806 1.00 0.00 72 ARG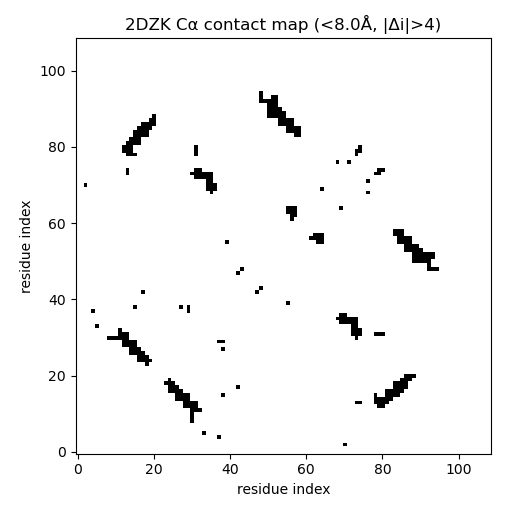 A C 16
ATOM 25912 O O . ARG A 1 72 ? -0.200 -10.701 3.855 1.00 0.00 72 ARG A O 16
ATOM 25933 N N . ARG A 1 73 ? -1.211 -12.673 4.248 1.00 0.00 73 ARG A N 16
ATOM 25934 C CA . ARG A 1 73 ? -2.404 -12.069 4.829 1.00 0.00 73 ARG A CA 16
ATOM 25935 C C . ARG A 1 73 ? -2.031 -11.038 5.890 1.00 0.00 73 ARG A C 16
ATOM 25936 O O . ARG A 1 73 ? -0.989 -11.148 6.538 1.00 0.00 73 ARG A O 16
ATOM 25957 N N . LEU A 1 74 ? -2.887 -10.037 6.063 1.00 0.00 74 LEU A N 16
ATOM 25958 C CA . LEU A 1 74 ? -2.647 -8.986 7.045 1.00 0.00 74 LEU A CA 16
ATOM 25959 C C . LEU A 1 74 ? -2.313 -9.581 8.409 1.00 0.00 74 LEU A C 16
ATOM 25960 O O . LEU A 1 74 ? -1.287 -9.252 9.007 1.00 0.00 74 LEU A O 16
ATOM 25976 N N . LEU A 1 75 ? -3.182 -10.460 8.894 1.00 0.00 75 LEU A N 16
ATOM 25977 C CA . LEU A 1 75 ? -2.978 -11.104 10.187 1.00 0.00 75 LEU A CA 16
ATOM 25978 C C . LEU A 1 75 ? -1.627 -11.811 10.236 1.00 0.00 75 LEU A C 16
ATOM 25979 O O . LEU A 1 75 ? -1.070 -12.032 11.312 1.00 0.00 75 LEU A O 16
ATOM 25995 N N . ASP A 1 76 ? -1.106 -12.162 9.066 1.00 0.00 76 ASP A N 16
ATOM 25996 C CA . ASP A 1 76 ? 0.181 -12.841 8.975 1.00 0.00 76 ASP A CA 16
ATOM 25997 C C . ASP A 1 76 ? 1.323 -11.891 9.322 1.00 0.00 76 ASP A C 16
ATOM 25998 O O . ASP A 1 76 ? 2.358 -12.310 9.842 1.00 0.00 76 ASP A O 16
ATOM 26007 N N . LEU A 1 77 ? 1.128 -10.609 9.032 1.00 0.00 77 LEU A N 16
ATOM 26008 C CA . LEU A 1 77 ? 2.142 -9.598 9.313 1.00 0.00 77 LEU A CA 16
ATOM 26009 C C . LEU A 1 77 ? 1.861 -8.899 10.639 1.00 0.00 77 LEU A C 16
ATOM 26010 O O . LEU A 1 77 ? 2.116 -7.705 10.788 1.00 0.00 77 LEU A O 16
ATOM 26026 N N . GLU A 1 78 ? 1.336 -9.653 11.600 1.00 0.00 78 GLU A N 16
ATOM 26027 C CA . GLU A 1 78 ? 1.022 -9.105 12.914 1.00 0.00 78 GLU A CA 16
ATOM 26028 C C . GLU A 1 78 ? 0.267 -7.785 12.787 1.00 0.00 78 GLU A C 16
ATOM 26029 O O . GLU A 1 78 ? 0.556 -6.821 13.497 1.00 0.00 78 GLU A O 16
ATOM 26041 N N . LEU A 1 79 ? -0.701 -7.749 11.878 1.00 0.00 79 LEU A N 16
ATOM 26042 C CA . LEU A 1 79 ? -1.498 -6.547 11.657 1.00 0.00 79 LEU A CA 16
ATOM 26043 C C . LEU A 1 79 ? -2.963 -6.794 12.002 1.00 0.00 79 LEU A C 16
ATOM 26044 O O . LEU A 1 79 ? -3.767 -5.864 12.039 1.00 0.00 79 LEU A O 16
ATOM 26060 N N . ALA A 1 80 ? -3.301 -8.054 12.256 1.00 0.00 80 ALA A N 16
ATOM 26061 C CA . ALA A 1 80 ? -4.668 -8.423 12.602 1.00 0.00 80 ALA A CA 16
ATOM 26062 C C . ALA A 1 80 ? -5.300 -7.385 13.523 1.00 0.00 80 ALA A C 16
ATOM 26063 O O . ALA A 1 80 ? -6.343 -6.805 13.221 1.00 0.00 80 ALA A O 16
ATOM 26070 N N . PRO A 1 81 ? -4.657 -7.145 14.675 1.00 0.00 81 PRO A N 16
ATOM 26071 C CA . PRO A 1 81 ? -5.138 -6.176 15.664 1.00 0.00 81 PRO A CA 16
ATOM 26072 C C . PRO A 1 81 ? -5.007 -4.737 15.177 1.00 0.00 81 PRO A C 16
ATOM 26073 O O . PRO A 1 81 ? -5.917 -4.201 14.544 1.00 0.00 81 PRO A O 16
ATOM 26084 N N . SER A 1 82 ? -3.870 -4.117 15.476 1.00 0.00 82 SER A N 16
ATOM 26085 C CA . SER A 1 82 ? -3.622 -2.739 15.071 1.00 0.00 82 SER A CA 16
ATOM 26086 C C . SER A 1 82 ? -2.418 -2.655 14.138 1.00 0.00 82 SER A C 16
ATOM 26087 O O . SER A 1 82 ? -1.428 -3.363 14.320 1.00 0.00 82 SER A O 16
ATOM 26095 N N . ALA A 1 83 ? -2.511 -1.783 13.139 1.00 0.00 83 ALA A N 16
ATOM 26096 C CA . ALA A 1 83 ? -1.429 -1.605 12.178 1.00 0.00 83 ALA A CA 16
ATOM 26097 C C . ALA A 1 83 ? -1.310 -0.146 11.751 1.00 0.00 83 ALA A C 16
ATOM 26098 O O . ALA A 1 83 ? -2.312 0.560 11.633 1.00 0.00 83 ALA A O 16
ATOM 26105 N N . SER A 1 84 ? -0.079 0.300 11.521 1.00 0.00 84 SER A N 16
ATOM 26106 C CA . SER A 1 84 ? 0.171 1.677 11.111 1.00 0.00 84 SER A CA 16
ATOM 26107 C C . SER A 1 84 ? 1.123 1.725 9.920 1.00 0.00 84 SER A C 16
ATOM 26108 O O . SER A 1 84 ? 2.338 1.609 10.077 1.00 0.00 84 SER A O 16
ATOM 26116 N N . VAL A 1 85 ? 0.561 1.897 8.728 1.00 0.00 85 VAL A N 16
ATOM 26117 C CA . VAL A 1 85 ? 1.358 1.962 7.509 1.00 0.00 85 VAL A CA 16
ATOM 26118 C C . VAL A 1 85 ? 1.497 3.399 7.019 1.00 0.00 85 VAL A C 16
ATOM 26119 O O . VAL A 1 85 ? 0.518 4.025 6.614 1.00 0.00 85 VAL A O 16
ATOM 26132 N N . VAL A 1 86 ? 2.721 3.916 7.057 1.00 0.00 86 VAL A N 16
ATOM 26133 C CA . VAL A 1 86 ? 2.989 5.279 6.615 1.00 0.00 86 VAL A CA 16
ATOM 26134 C C . VAL A 1 86 ? 3.041 5.363 5.093 1.00 0.00 86 VAL A C 16
ATOM 26135 O O . VAL A 1 86 ? 3.604 4.491 4.431 1.00 0.00 86 VAL A O 16
ATOM 26148 N N . LEU A 1 87 ? 2.450 6.419 4.545 1.00 0.00 87 LEU A N 16
ATOM 26149 C CA . LEU A 1 87 ? 2.428 6.618 3.100 1.00 0.00 87 LEU A CA 16
ATOM 26150 C C . LEU A 1 87 ? 3.604 7.479 2.651 1.00 0.00 87 LEU A C 16
ATOM 26151 O O . LEU A 1 87 ? 3.730 8.636 3.055 1.00 0.00 87 LEU A O 16
ATOM 26167 N N . LEU A 1 88 ? 4.463 6.909 1.813 1.00 0.00 88 LEU A N 16
ATOM 26168 C CA . LEU A 1 88 ? 5.628 7.625 1.307 1.00 0.00 88 LEU A CA 16
ATOM 26169 C C . LEU A 1 88 ? 5.381 8.136 -0.109 1.00 0.00 88 LEU A C 16
ATOM 26170 O O . LEU A 1 88 ? 5.227 7.364 -1.056 1.00 0.00 88 LEU A O 16
ATOM 26186 N N . PRO A 1 89 ? 5.345 9.468 -0.260 1.00 0.00 89 PRO A N 16
ATOM 26187 C CA . PRO A 1 89 ? 5.120 10.112 -1.557 1.00 0.00 89 PRO A CA 16
ATOM 26188 C C . PRO A 1 89 ? 6.303 9.940 -2.503 1.00 0.00 89 PRO A C 16
ATOM 26189 O O . PRO A 1 89 ? 7.459 10.033 -2.090 1.00 0.00 89 PRO A O 16
ATOM 26200 N N . ALA A 1 90 ? 6.007 9.688 -3.774 1.00 0.00 90 ALA A N 16
ATOM 26201 C CA . ALA A 1 90 ? 7.047 9.505 -4.778 1.00 0.00 90 ALA A CA 16
ATOM 26202 C C . ALA A 1 90 ? 7.349 10.814 -5.501 1.00 0.00 90 ALA A C 16
ATOM 26203 O O . ALA A 1 90 ? 8.509 11.181 -5.683 1.00 0.00 90 ALA A O 16
ATOM 26210 N N . GLY A 1 91 ? 6.296 11.515 -5.911 1.00 0.00 91 GLY A N 16
ATOM 26211 C CA . GLY A 1 91 ? 6.470 12.775 -6.610 1.00 0.00 91 GLY A CA 16
ATOM 26212 C C . GLY A 1 91 ? 5.327 13.073 -7.561 1.00 0.00 91 GLY A C 16
ATOM 26213 O O . GLY A 1 91 ? 4.164 13.093 -7.157 1.00 0.00 91 GLY A O 16
ATOM 26217 N N . ARG A 1 92 ? 5.659 13.306 -8.826 1.00 0.00 92 ARG A N 16
ATOM 26218 C CA . ARG A 1 92 ? 4.652 13.607 -9.837 1.00 0.00 92 ARG A CA 16
ATOM 26219 C C . ARG A 1 92 ? 3.869 12.354 -10.215 1.00 0.00 92 ARG A C 16
ATOM 26220 O O . ARG A 1 92 ? 4.430 11.273 -10.399 1.00 0.00 92 ARG A O 16
ATOM 26241 N N . PRO A 1 93 ? 2.541 12.498 -10.334 1.00 0.00 93 PRO A N 16
ATOM 26242 C CA . PRO A 1 93 ? 1.653 11.388 -10.691 1.00 0.00 93 PRO A CA 16
ATOM 26243 C C . PRO A 1 93 ? 1.833 10.945 -12.139 1.00 0.00 93 PRO A C 16
ATOM 26244 O O . PRO A 1 93 ? 2.009 9.759 -12.418 1.00 0.00 93 PRO A O 16
ATOM 26255 N N . ALA A 1 94 ? 1.787 11.905 -13.057 1.00 0.00 94 ALA A N 16
ATOM 26256 C CA . ALA A 1 94 ? 1.948 11.613 -14.476 1.00 0.00 94 ALA A CA 16
ATOM 26257 C C . ALA A 1 94 ? 1.031 10.474 -14.910 1.00 0.00 94 ALA A C 16
ATOM 26258 O O . ALA A 1 94 ? 1.433 9.595 -15.674 1.00 0.00 94 ALA A O 16
ATOM 26265 N N . THR A 1 95 ? -0.203 10.493 -14.416 1.00 0.00 95 THR A N 16
ATOM 26266 C CA . THR A 1 95 ? -1.176 9.461 -14.751 1.00 0.00 95 THR A CA 16
ATOM 26267 C C . THR A 1 95 ? -2.570 10.054 -14.921 1.00 0.00 95 THR A C 16
ATOM 26268 O O . THR A 1 95 ? -2.807 11.213 -14.583 1.00 0.00 95 THR A O 16
ATOM 26279 N N . SER A 1 96 ? -3.489 9.251 -15.447 1.00 0.00 96 SER A N 16
ATOM 26280 C CA . SER A 1 96 ? -4.860 9.698 -15.665 1.00 0.00 96 SER A CA 16
ATOM 26281 C C . SER A 1 96 ? -5.856 8.626 -15.234 1.00 0.00 96 SER A C 16
ATOM 26282 O O . SER A 1 96 ? -5.552 7.433 -15.263 1.00 0.00 96 SER A O 16
ATOM 26290 N N . ILE A 1 97 ? -7.047 9.060 -14.835 1.00 0.00 97 ILE A N 16
ATOM 26291 C CA . ILE A 1 97 ? -8.089 8.138 -14.399 1.00 0.00 97 ILE A CA 16
ATOM 26292 C C . ILE A 1 97 ? -9.194 8.024 -15.443 1.00 0.00 97 ILE A C 16
ATOM 26293 O O . ILE A 1 97 ? -9.789 9.025 -15.845 1.00 0.00 97 ILE A O 16
ATOM 26309 N N . VAL A 1 98 ? -9.466 6.798 -15.877 1.00 0.00 98 VAL A N 16
ATOM 26310 C CA . VAL A 1 98 ? -10.503 6.552 -16.873 1.00 0.00 98 VAL A CA 16
ATOM 26311 C C . VAL A 1 98 ? -11.711 5.861 -16.249 1.00 0.00 98 VAL A C 16
ATOM 26312 O O . VAL A 1 98 ? -11.583 4.808 -15.623 1.00 0.00 98 VAL A O 16
ATOM 26325 N N . HIS A 1 99 ? -12.884 6.461 -16.425 1.00 0.00 99 HIS A N 16
ATOM 26326 C CA . HIS A 1 99 ? -14.117 5.902 -15.880 1.00 0.00 99 HIS A CA 16
ATOM 26327 C C . HIS A 1 99 ? -14.493 4.611 -16.600 1.00 0.00 99 HIS A C 16
ATOM 26328 O O . HIS A 1 99 ? -14.967 4.637 -17.735 1.00 0.00 99 HIS A O 16
ATOM 26343 N N . SER A 1 100 ? -14.277 3.482 -15.931 1.00 0.00 100 SER A N 16
ATOM 26344 C CA . SER A 1 100 ? -14.589 2.180 -16.509 1.00 0.00 100 SER A CA 16
ATOM 26345 C C . SER A 1 100 ? -16.055 1.823 -16.283 1.00 0.00 100 SER A C 16
ATOM 26346 O O . SER A 1 100 ? -16.450 1.439 -15.182 1.00 0.00 100 SER A O 16
ATOM 26354 N N . SER A 1 101 ? -16.858 1.951 -17.335 1.00 0.00 101 SER A N 16
ATOM 26355 C CA . SER A 1 101 ? -18.281 1.646 -17.252 1.00 0.00 101 SER A CA 16
ATOM 26356 C C . SER A 1 101 ? -18.576 0.269 -17.839 1.00 0.00 101 SER A C 16
ATOM 26357 O O . SER A 1 101 ? -18.094 -0.075 -18.918 1.00 0.00 101 SER A O 16
ATOM 26365 N N . SER A 1 102 ? -19.373 -0.515 -17.119 1.00 0.00 102 SER A N 16
ATOM 26366 C CA . SER A 1 102 ? -19.730 -1.857 -17.565 1.00 0.00 102 SER A CA 16
ATOM 26367 C C . SER A 1 102 ? -21.221 -1.947 -17.877 1.00 0.00 102 SER A C 16
ATOM 26368 O O . SER A 1 102 ? -21.614 -2.240 -19.005 1.00 0.00 102 SER A O 16
ATOM 26376 N N . GLY A 1 103 ? -22.047 -1.691 -16.866 1.00 0.00 103 GLY A N 16
ATOM 26377 C CA . GLY A 1 103 ? -23.485 -1.748 -17.051 1.00 0.00 103 GLY A CA 16
ATOM 26378 C C . GLY A 1 103 ? -24.226 -2.015 -15.756 1.00 0.00 103 GLY A C 16
ATOM 26379 O O . GLY A 1 103 ? -23.911 -2.964 -15.037 1.00 0.00 103 GLY A O 16
ATOM 26383 N N . ASP A 1 104 ? -25.212 -1.177 -15.457 1.00 0.00 104 ASP A N 16
ATOM 26384 C CA . ASP A 1 104 ? -26.000 -1.326 -14.239 1.00 0.00 104 ASP A CA 16
ATOM 26385 C C . ASP A 1 104 ? -27.053 -2.417 -14.404 1.00 0.00 104 ASP A C 16
ATOM 26386 O O . ASP A 1 104 ? -27.665 -2.548 -15.465 1.00 0.00 104 ASP A O 16
ATOM 26395 N N . ILE A 1 105 ? -27.260 -3.198 -13.349 1.00 0.00 105 ILE A N 16
ATOM 26396 C CA . ILE A 1 105 ? -28.239 -4.277 -13.377 1.00 0.00 105 ILE A CA 16
ATOM 26397 C C . ILE A 1 105 ? -29.533 -3.863 -12.685 1.00 0.00 105 ILE A C 16
ATOM 26398 O O . ILE A 1 105 ? -29.527 -3.469 -11.518 1.00 0.00 105 ILE A O 16
ATOM 26414 N N . LEU A 1 106 ? -30.642 -3.957 -13.410 1.00 0.00 106 LEU A N 16
ATOM 26415 C CA . LEU A 1 106 ? -31.946 -3.594 -12.866 1.00 0.00 106 LEU A CA 16
ATOM 26416 C C . LEU A 1 106 ? -33.024 -4.562 -13.343 1.00 0.00 106 LEU A C 16
ATOM 26417 O O . LEU A 1 106 ? -33.052 -4.948 -14.511 1.00 0.00 106 LEU A O 16
ATOM 26433 N N . MET A 1 107 ? -33.910 -4.948 -12.432 1.00 0.00 107 MET A N 16
ATOM 26434 C CA . MET A 1 107 ? -34.993 -5.868 -12.761 1.00 0.00 107 MET A CA 16
ATOM 26435 C C . MET A 1 107 ? -36.351 -5.228 -12.492 1.00 0.00 107 MET A C 16
ATOM 26436 O O . MET A 1 107 ? -36.435 -4.047 -12.156 1.00 0.00 107 MET A O 16
ATOM 26450 N N . ILE A 1 108 ? -37.411 -6.015 -12.642 1.00 0.00 108 ILE A N 16
ATOM 26451 C CA . ILE A 1 108 ? -38.765 -5.524 -12.415 1.00 0.00 108 ILE A CA 16
ATOM 26452 C C . ILE A 1 108 ? -39.557 -6.484 -11.533 1.00 0.00 108 ILE A C 16
ATOM 26453 O O . ILE A 1 108 ? -39.319 -7.692 -11.544 1.00 0.00 108 ILE A O 16
ATOM 26469 N N . ASP A 1 109 ? -40.500 -5.939 -10.773 1.00 0.00 109 ASP A N 16
ATOM 26470 C CA . ASP A 1 109 ? -41.330 -6.748 -9.888 1.00 0.00 109 ASP A CA 16
ATOM 26471 C C . ASP A 1 109 ? -41.764 -8.038 -10.577 1.00 0.00 109 ASP A C 16
ATOM 26472 O O . ASP A 1 109 ? -42.219 -8.979 -9.925 1.00 0.00 109 ASP A O 16
ATOM 26481 N N . GLY A 1 1 ? 5.391 -19.097 -1.621 1.00 0.00 1 GLY A N 17
ATOM 26482 C CA . GLY A 1 1 ? 4.103 -19.421 -1.037 1.00 0.00 1 GLY A CA 17
ATOM 26483 C C . GLY A 1 1 ? 3.092 -19.870 -2.073 1.00 0.00 1 GLY A C 17
ATOM 26484 O O . GLY A 1 1 ? 3.391 -19.905 -3.267 1.00 0.00 1 GLY A O 17
ATOM 26488 N N . SER A 1 2 ? 1.892 -20.216 -1.617 1.00 0.00 2 SER A N 17
ATOM 26489 C CA . SER A 1 2 ? 0.836 -20.670 -2.513 1.00 0.00 2 SER A CA 17
ATOM 26490 C C . SER A 1 2 ? -0.537 -20.273 -1.979 1.00 0.00 2 SER A C 17
ATOM 26491 O O . SER A 1 2 ? -0.825 -20.434 -0.793 1.00 0.00 2 SER A O 17
ATOM 26499 N N . SER A 1 3 ? -1.382 -19.753 -2.864 1.00 0.00 3 SER A N 17
ATOM 26500 C CA . SER A 1 3 ? -2.724 -19.329 -2.483 1.00 0.00 3 SER A CA 17
ATOM 26501 C C . SER A 1 3 ? -3.771 -19.946 -3.405 1.00 0.00 3 SER A C 17
ATOM 26502 O O . SER A 1 3 ? -3.475 -20.312 -4.542 1.00 0.00 3 SER A O 17
ATOM 26510 N N . GLY A 1 4 ? -4.998 -20.058 -2.905 1.00 0.00 4 GLY A N 17
ATOM 26511 C CA . GLY A 1 4 ? -6.072 -20.630 -3.696 1.00 0.00 4 GLY A CA 17
ATOM 26512 C C . GLY A 1 4 ? -7.407 -19.963 -3.431 1.00 0.00 4 GLY A C 17
ATOM 26513 O O . GLY A 1 4 ? -7.458 -18.815 -2.990 1.00 0.00 4 GLY A O 17
ATOM 26517 N N . SER A 1 5 ? -8.491 -20.684 -3.701 1.00 0.00 5 SER A N 17
ATOM 26518 C CA . SER A 1 5 ? -9.833 -20.153 -3.494 1.00 0.00 5 SER A CA 17
ATOM 26519 C C . SER A 1 5 ? -10.394 -20.603 -2.148 1.00 0.00 5 SER A C 17
ATOM 26520 O O . SER A 1 5 ? -11.168 -21.557 -2.074 1.00 0.00 5 SER A O 17
ATOM 26528 N N . SER A 1 6 ? -9.996 -19.909 -1.087 1.00 0.00 6 SER A N 17
ATOM 26529 C CA . SER A 1 6 ? -10.455 -20.239 0.258 1.00 0.00 6 SER A CA 17
ATOM 26530 C C . SER A 1 6 ? -10.041 -19.159 1.253 1.00 0.00 6 SER A C 17
ATOM 26531 O O . SER A 1 6 ? -9.256 -18.269 0.930 1.00 0.00 6 SER A O 17
ATOM 26539 N N . GLY A 1 7 ? -10.576 -19.246 2.467 1.00 0.00 7 GLY A N 17
ATOM 26540 C CA . GLY A 1 7 ? -10.252 -18.272 3.492 1.00 0.00 7 GLY A CA 17
ATOM 26541 C C . GLY A 1 7 ? -11.487 -17.684 4.146 1.00 0.00 7 GLY A C 17
ATOM 26542 O O . GLY A 1 7 ? -11.669 -16.466 4.162 1.00 0.00 7 GLY A O 17
ATOM 26546 N N . ARG A 1 8 ? -12.339 -18.551 4.683 1.00 0.00 8 ARG A N 17
ATOM 26547 C CA . ARG A 1 8 ? -13.565 -18.111 5.338 1.00 0.00 8 ARG A CA 17
ATOM 26548 C C . ARG A 1 8 ? -13.491 -18.344 6.844 1.00 0.00 8 ARG A C 17
ATOM 26549 O O . ARG A 1 8 ? -13.602 -19.477 7.313 1.00 0.00 8 ARG A O 17
ATOM 26570 N N . ASP A 1 9 ? -13.302 -17.266 7.596 1.00 0.00 9 ASP A N 17
ATOM 26571 C CA . ASP A 1 9 ? -13.214 -17.353 9.049 1.00 0.00 9 ASP A CA 17
ATOM 26572 C C . ASP A 1 9 ? -14.303 -16.514 9.711 1.00 0.00 9 ASP A C 17
ATOM 26573 O O . ASP A 1 9 ? -14.977 -15.723 9.052 1.00 0.00 9 ASP A O 17
ATOM 26582 N N . ARG A 1 10 ? -14.470 -16.695 11.017 1.00 0.00 10 ARG A N 17
ATOM 26583 C CA . ARG A 1 10 ? -15.479 -15.957 11.767 1.00 0.00 10 ARG A CA 17
ATOM 26584 C C . ARG A 1 10 ? -15.207 -14.456 11.714 1.00 0.00 10 ARG A C 17
ATOM 26585 O O . ARG A 1 10 ? -14.285 -14.007 11.034 1.00 0.00 10 ARG A O 17
ATOM 26606 N N . SER A 1 11 ? -16.016 -13.687 12.435 1.00 0.00 11 SER A N 17
ATOM 26607 C CA . SER A 1 11 ? -15.865 -12.237 12.467 1.00 0.00 11 SER A CA 17
ATOM 26608 C C . SER A 1 11 ? -14.436 -11.847 12.830 1.00 0.00 11 SER A C 17
ATOM 26609 O O . SER A 1 11 ? -13.925 -12.225 13.885 1.00 0.00 11 SER A O 17
ATOM 26617 N N . THR A 1 12 ? -13.794 -11.087 11.948 1.00 0.00 12 THR A N 17
ATOM 26618 C CA . THR A 1 12 ? -12.423 -10.646 12.173 1.00 0.00 12 THR A CA 17
ATOM 26619 C C . THR A 1 12 ? -12.128 -9.359 11.413 1.00 0.00 12 THR A C 17
ATOM 26620 O O . THR A 1 12 ? -12.258 -9.306 10.189 1.00 0.00 12 THR A O 17
ATOM 26631 N N . ILE A 1 13 ? -11.729 -8.323 12.143 1.00 0.00 13 ILE A N 17
ATOM 26632 C CA . ILE A 1 13 ? -11.414 -7.036 11.536 1.00 0.00 13 ILE A CA 17
ATOM 26633 C C . ILE A 1 13 ? -9.938 -6.694 11.709 1.00 0.00 13 ILE A C 17
ATOM 26634 O O . ILE A 1 13 ? -9.291 -7.151 12.651 1.00 0.00 13 ILE A O 17
ATOM 26650 N N . ALA A 1 14 ? -9.412 -5.885 10.795 1.00 0.00 14 ALA A N 17
ATOM 26651 C CA . ALA A 1 14 ? -8.014 -5.478 10.848 1.00 0.00 14 ALA A CA 17
ATOM 26652 C C . ALA A 1 14 ? -7.883 -3.959 10.820 1.00 0.00 14 ALA A C 17
ATOM 26653 O O . ALA A 1 14 ? -8.374 -3.301 9.902 1.00 0.00 14 ALA A O 17
ATOM 26660 N N . ARG A 1 15 ? -7.219 -3.408 11.831 1.00 0.00 15 ARG A N 17
ATOM 26661 C CA . ARG A 1 15 ? -7.026 -1.966 11.922 1.00 0.00 15 ARG A CA 17
ATOM 26662 C C . ARG A 1 15 ? -5.786 -1.533 11.145 1.00 0.00 15 ARG A C 17
ATOM 26663 O O . ARG A 1 15 ? -4.661 -1.881 11.508 1.00 0.00 15 ARG A O 17
ATOM 26684 N N . ILE A 1 16 ? -5.998 -0.774 10.075 1.00 0.00 16 ILE A N 17
ATOM 26685 C CA . ILE A 1 16 ? -4.898 -0.295 9.249 1.00 0.00 16 ILE A CA 17
ATOM 26686 C C . ILE A 1 16 ? -4.948 1.221 9.093 1.00 0.00 16 ILE A C 17
ATOM 26687 O O . ILE A 1 16 ? -5.758 1.750 8.332 1.00 0.00 16 ILE A O 17
ATOM 26703 N N . GLN A 1 17 ? -4.076 1.914 9.818 1.00 0.00 17 GLN A N 17
ATOM 26704 C CA . GLN A 1 17 ? -4.020 3.370 9.759 1.00 0.00 17 GLN A CA 17
ATOM 26705 C C . GLN A 1 17 ? -3.125 3.835 8.616 1.00 0.00 17 GLN A C 17
ATOM 26706 O O . GLN A 1 17 ? -2.064 3.260 8.371 1.00 0.00 17 GLN A O 17
ATOM 26720 N N . PHE A 1 18 ? -3.559 4.879 7.917 1.00 0.00 18 PHE A N 17
ATOM 26721 C CA . PHE A 1 18 ? -2.797 5.420 6.798 1.00 0.00 18 PHE A CA 17
ATOM 26722 C C . PHE A 1 18 ? -2.345 6.848 7.088 1.00 0.00 18 PHE A C 17
ATOM 26723 O O . PHE A 1 18 ? -3.147 7.782 7.063 1.00 0.00 18 PHE A O 17
ATOM 26740 N N . ARG A 1 19 ? -1.054 7.010 7.363 1.00 0.00 19 ARG A N 17
ATOM 26741 C CA . ARG A 1 19 ? -0.495 8.323 7.660 1.00 0.00 19 ARG A CA 17
ATOM 26742 C C . ARG A 1 19 ? -0.083 9.041 6.378 1.00 0.00 19 ARG A C 17
ATOM 26743 O O . ARG A 1 19 ? 0.484 8.434 5.469 1.00 0.00 19 ARG A O 17
ATOM 26764 N N . LEU A 1 20 ? -0.374 10.335 6.312 1.00 0.00 20 LEU A N 17
ATOM 26765 C CA . LEU A 1 20 ? -0.035 11.137 5.141 1.00 0.00 20 LEU A CA 17
ATOM 26766 C C . LEU A 1 20 ? 1.039 12.166 5.478 1.00 0.00 20 LEU A C 17
ATOM 26767 O O . LEU A 1 20 ? 1.188 12.591 6.624 1.00 0.00 20 LEU A O 17
ATOM 26783 N N . PRO A 1 21 ? 1.804 12.579 4.457 1.00 0.00 21 PRO A N 17
ATOM 26784 C CA . PRO A 1 21 ? 2.876 13.566 4.620 1.00 0.00 21 PRO A CA 17
ATOM 26785 C C . PRO A 1 21 ? 2.339 14.963 4.911 1.00 0.00 21 PRO A C 17
ATOM 26786 O O . PRO A 1 21 ? 3.057 15.821 5.423 1.00 0.00 21 PRO A O 17
ATOM 26797 N N . ASP A 1 22 ? 1.071 15.185 4.580 1.00 0.00 22 ASP A N 17
ATOM 26798 C CA . ASP A 1 22 ? 0.437 16.478 4.807 1.00 0.00 22 ASP A CA 17
ATOM 26799 C C . ASP A 1 22 ? 0.233 16.729 6.298 1.00 0.00 22 ASP A C 17
ATOM 26800 O O . ASP A 1 22 ? 0.678 17.744 6.833 1.00 0.00 22 ASP A O 17
ATOM 26809 N N . GLY A 1 23 ? -0.444 15.798 6.963 1.00 0.00 23 GLY A N 17
ATOM 26810 C CA . GLY A 1 23 ? -0.696 15.937 8.385 1.00 0.00 23 GLY A CA 17
ATOM 26811 C C . GLY A 1 23 ? -1.832 15.055 8.862 1.00 0.00 23 GLY A C 17
ATOM 26812 O O . GLY A 1 23 ? -1.743 14.435 9.922 1.00 0.00 23 GLY A O 17
ATOM 26816 N N . SER A 1 24 ? -2.905 14.999 8.079 1.00 0.00 24 SER A N 17
ATOM 26817 C CA . SER A 1 24 ? -4.066 14.190 8.430 1.00 0.00 24 SER A CA 17
ATOM 26818 C C . SER A 1 24 ? -3.833 12.724 8.079 1.00 0.00 24 SER A C 17
ATOM 26819 O O . SER A 1 24 ? -3.014 12.403 7.218 1.00 0.00 24 SER A O 17
ATOM 26827 N N . SER A 1 25 ? -4.561 11.838 8.751 1.00 0.00 25 SER A N 17
ATOM 26828 C CA . SER A 1 25 ? -4.432 10.405 8.514 1.00 0.00 25 SER A CA 17
ATOM 26829 C C . SER A 1 25 ? -5.791 9.717 8.590 1.00 0.00 25 SER A C 17
ATOM 26830 O O . SER A 1 25 ? -6.660 10.118 9.364 1.00 0.00 25 SER A O 17
ATOM 26838 N N . PHE A 1 26 ? -5.968 8.678 7.780 1.00 0.00 26 PHE A N 17
ATOM 26839 C CA . PHE A 1 26 ? -7.222 7.934 7.754 1.00 0.00 26 PHE A CA 17
ATOM 26840 C C . PHE A 1 26 ? -6.977 6.447 7.993 1.00 0.00 26 PHE A C 17
ATOM 26841 O O . PHE A 1 26 ? -6.062 5.855 7.418 1.00 0.00 26 PHE A O 17
ATOM 26858 N N . THR A 1 27 ? -7.800 5.847 8.847 1.00 0.00 27 THR A N 17
ATOM 26859 C CA . THR A 1 27 ? -7.673 4.430 9.165 1.00 0.00 27 THR A CA 17
ATOM 26860 C C . THR A 1 27 ? -8.925 3.661 8.758 1.00 0.00 27 THR A C 17
ATOM 26861 O O . THR A 1 27 ? -9.973 3.784 9.390 1.00 0.00 27 THR A O 17
ATOM 26872 N N . ASN A 1 28 ? -8.808 2.867 7.698 1.00 0.00 28 ASN A N 17
ATOM 26873 C CA . ASN A 1 28 ? -9.931 2.077 7.207 1.00 0.00 28 ASN A CA 17
ATOM 26874 C C . ASN A 1 28 ? -10.068 0.778 7.995 1.00 0.00 28 ASN A C 17
ATOM 26875 O O . ASN A 1 28 ? -9.357 0.557 8.975 1.00 0.00 28 ASN A O 17
ATOM 26886 N N . GLN A 1 29 ? -10.987 -0.078 7.559 1.00 0.00 29 GLN A N 17
ATOM 26887 C CA . GLN A 1 29 ? -11.217 -1.355 8.224 1.00 0.00 29 GLN A CA 17
ATOM 26888 C C . GLN A 1 29 ? -11.210 -2.501 7.217 1.00 0.00 29 GLN A C 17
ATOM 26889 O O . GLN A 1 29 ? -12.107 -2.612 6.381 1.00 0.00 29 GLN A O 17
ATOM 26903 N N . PHE A 1 30 ? -10.193 -3.352 7.303 1.00 0.00 30 PHE A N 17
ATOM 26904 C CA . PHE A 1 30 ? -10.069 -4.490 6.399 1.00 0.00 30 PHE A CA 17
ATOM 26905 C C . PHE A 1 30 ? -10.058 -5.803 7.176 1.00 0.00 30 PHE A C 17
ATOM 26906 O O . PHE A 1 30 ? -9.659 -5.862 8.339 1.00 0.00 30 PHE A O 17
ATOM 26923 N N . PRO A 1 31 ? -10.508 -6.882 6.519 1.00 0.00 31 PRO A N 17
ATOM 26924 C CA . PRO A 1 31 ? -10.561 -8.215 7.128 1.00 0.00 31 PRO A CA 17
ATOM 26925 C C . PRO A 1 31 ? -9.173 -8.806 7.348 1.00 0.00 31 PRO A C 17
ATOM 26926 O O . PRO A 1 31 ? -8.369 -8.890 6.420 1.00 0.00 31 PRO A O 17
ATOM 26937 N N . SER A 1 32 ? -8.899 -9.216 8.582 1.00 0.00 32 SER A N 17
ATOM 26938 C CA . SER A 1 32 ? -7.606 -9.798 8.925 1.00 0.00 32 SER A CA 17
ATOM 26939 C C . SER A 1 32 ? -7.100 -10.698 7.802 1.00 0.00 32 SER A C 17
ATOM 26940 O O . SER A 1 32 ? -5.895 -10.884 7.636 1.00 0.00 32 SER A O 17
ATOM 26948 N N . ASP A 1 33 ? -8.031 -11.254 7.034 1.00 0.00 33 ASP A N 17
ATOM 26949 C CA . ASP A 1 33 ? -7.681 -12.135 5.926 1.00 0.00 33 ASP A CA 17
ATOM 26950 C C . ASP A 1 33 ? -7.160 -11.332 4.738 1.00 0.00 33 ASP A C 17
ATOM 26951 O O . ASP A 1 33 ? -6.180 -11.715 4.099 1.00 0.00 33 ASP A O 17
ATOM 26960 N N . ALA A 1 34 ? -7.823 -10.218 4.446 1.00 0.00 34 ALA A N 17
ATOM 26961 C CA . ALA A 1 34 ? -7.426 -9.361 3.336 1.00 0.00 34 ALA A CA 17
ATOM 26962 C C . ALA A 1 34 ? -5.911 -9.193 3.286 1.00 0.00 34 ALA A C 17
ATOM 26963 O O . ALA A 1 34 ? -5.257 -8.942 4.299 1.00 0.00 34 ALA A O 17
ATOM 26970 N N . PRO A 1 35 ? -5.339 -9.334 2.082 1.00 0.00 35 PRO A N 17
ATOM 26971 C CA . PRO A 1 35 ? -3.894 -9.202 1.872 1.00 0.00 35 PRO A CA 17
ATOM 26972 C C . PRO A 1 35 ? -3.412 -7.765 2.041 1.00 0.00 35 PRO A C 17
ATOM 26973 O O . PRO A 1 35 ? -4.134 -6.817 1.729 1.00 0.00 35 PRO A O 17
ATOM 26984 N N . LEU A 1 36 ? -2.189 -7.610 2.535 1.00 0.00 36 LEU A N 17
ATOM 26985 C CA . LEU A 1 36 ? -1.611 -6.288 2.745 1.00 0.00 36 LEU A CA 17
ATOM 26986 C C . LEU A 1 36 ? -1.931 -5.361 1.576 1.00 0.00 36 LEU A C 17
ATOM 26987 O O . LEU A 1 36 ? -2.262 -4.192 1.772 1.00 0.00 36 LEU A O 17
ATOM 27003 N N . GLU A 1 37 ? -1.832 -5.893 0.362 1.00 0.00 37 GLU A N 17
ATOM 27004 C CA . GLU A 1 37 ? -2.112 -5.114 -0.838 1.00 0.00 37 GLU A CA 17
ATOM 27005 C C . GLU A 1 37 ? -3.383 -4.287 -0.665 1.00 0.00 37 GLU A C 17
ATOM 27006 O O . GLU A 1 37 ? -3.438 -3.124 -1.063 1.00 0.00 37 GLU A O 17
ATOM 27018 N N . GLU A 1 38 ? -4.402 -4.897 -0.068 1.00 0.00 38 GLU A N 17
ATOM 27019 C CA . GLU A 1 38 ? -5.673 -4.218 0.157 1.00 0.00 38 GLU A CA 17
ATOM 27020 C C . GLU A 1 38 ? -5.448 -2.809 0.699 1.00 0.00 38 GLU A C 17
ATOM 27021 O O . GLU A 1 38 ? -6.057 -1.848 0.231 1.00 0.00 38 GLU A O 17
ATOM 27033 N N . ALA A 1 39 ? -4.570 -2.696 1.690 1.00 0.00 39 ALA A N 17
ATOM 27034 C CA . ALA A 1 39 ? -4.263 -1.406 2.296 1.00 0.00 39 ALA A CA 17
ATOM 27035 C C . ALA A 1 39 ? -3.592 -0.474 1.293 1.00 0.00 39 ALA A C 17
ATOM 27036 O O . ALA A 1 39 ? -3.686 0.748 1.408 1.00 0.00 39 ALA A O 17
ATOM 27043 N N . ARG A 1 40 ? -2.914 -1.059 0.311 1.00 0.00 40 ARG A N 17
ATOM 27044 C CA . ARG A 1 40 ? -2.225 -0.281 -0.711 1.00 0.00 40 ARG A CA 17
ATOM 27045 C C . ARG A 1 40 ? -3.202 0.196 -1.782 1.00 0.00 40 ARG A C 17
ATOM 27046 O O . ARG A 1 40 ? -3.114 1.328 -2.256 1.00 0.00 40 ARG A O 17
ATOM 27067 N N . GLN A 1 41 ? -4.132 -0.676 -2.158 1.00 0.00 41 GLN A N 17
ATOM 27068 C CA . GLN A 1 41 ? -5.124 -0.344 -3.174 1.00 0.00 41 GLN A CA 17
ATOM 27069 C C . GLN A 1 41 ? -6.141 0.656 -2.635 1.00 0.00 41 GLN A C 17
ATOM 27070 O O . GLN A 1 41 ? -6.561 1.572 -3.342 1.00 0.00 41 GLN A O 17
ATOM 27084 N N . PHE A 1 42 ? -6.534 0.473 -1.379 1.00 0.00 42 PHE A N 17
ATOM 27085 C CA . PHE A 1 42 ? -7.504 1.359 -0.745 1.00 0.00 42 PHE A CA 17
ATOM 27086 C C . PHE A 1 42 ? -6.992 2.796 -0.719 1.00 0.00 42 PHE A C 17
ATOM 27087 O O . PHE A 1 42 ? -7.581 3.687 -1.332 1.00 0.00 42 PHE A O 17
ATOM 27104 N N . ALA A 1 43 ? -5.893 3.014 -0.005 1.00 0.00 43 ALA A N 17
ATOM 27105 C CA . ALA A 1 43 ? -5.301 4.342 0.100 1.00 0.00 43 ALA A CA 17
ATOM 27106 C C . ALA A 1 43 ? -5.130 4.977 -1.276 1.00 0.00 43 ALA A C 17
ATOM 27107 O O . ALA A 1 43 ? -5.215 6.196 -1.423 1.00 0.00 43 ALA A O 17
ATOM 27114 N N . ALA A 1 44 ? -4.886 4.142 -2.281 1.00 0.00 44 ALA A N 17
ATOM 27115 C CA . ALA A 1 44 ? -4.704 4.623 -3.646 1.00 0.00 44 ALA A CA 17
ATOM 27116 C C . ALA A 1 44 ? -6.021 5.120 -4.233 1.00 0.00 44 ALA A C 17
ATOM 27117 O O . ALA A 1 44 ? -6.036 6.022 -5.070 1.00 0.00 44 ALA A O 17
ATOM 27124 N N . GLN A 1 45 ? -7.124 4.525 -3.789 1.00 0.00 45 GLN A N 17
ATOM 27125 C CA . GLN A 1 45 ? -8.445 4.908 -4.273 1.00 0.00 45 GLN A CA 17
ATOM 27126 C C . GLN A 1 45 ? -8.814 6.308 -3.797 1.00 0.00 45 GLN A C 17
ATOM 27127 O O . GLN A 1 45 ? -9.569 7.022 -4.458 1.00 0.00 45 GLN A O 17
ATOM 27141 N N . THR A 1 46 ? -8.278 6.697 -2.644 1.00 0.00 46 THR A N 17
ATOM 27142 C CA . THR A 1 46 ? -8.553 8.012 -2.078 1.00 0.00 46 THR A CA 17
ATOM 27143 C C . THR A 1 46 ? -7.465 9.011 -2.455 1.00 0.00 46 THR A C 17
ATOM 27144 O O . THR A 1 46 ? -7.755 10.138 -2.855 1.00 0.00 46 THR A O 17
ATOM 27155 N N . VAL A 1 47 ? -6.211 8.590 -2.326 1.00 0.00 47 VAL A N 17
ATOM 27156 C CA . VAL A 1 47 ? -5.079 9.448 -2.655 1.00 0.00 47 VAL A CA 17
ATOM 27157 C C . VAL A 1 47 ? -4.433 9.025 -3.970 1.00 0.00 47 VAL A C 17
ATOM 27158 O O . VAL A 1 47 ? -3.235 9.217 -4.175 1.00 0.00 47 VAL A O 17
ATOM 27171 N N . GLY A 1 48 ? -5.236 8.449 -4.859 1.00 0.00 48 GLY A N 17
ATOM 27172 C CA . GLY A 1 48 ? -4.726 8.008 -6.144 1.00 0.00 48 GLY A CA 17
ATOM 27173 C C . GLY A 1 48 ? -4.163 9.150 -6.967 1.00 0.00 48 GLY A C 17
ATOM 27174 O O . GLY A 1 48 ? -3.208 8.968 -7.721 1.00 0.00 48 GLY A O 17
ATOM 27178 N N . ASN A 1 49 ? -4.756 10.331 -6.822 1.00 0.00 49 ASN A N 17
ATOM 27179 C CA . ASN A 1 49 ? -4.309 11.506 -7.560 1.00 0.00 49 ASN A CA 17
ATOM 27180 C C . ASN A 1 49 ? -3.424 12.392 -6.688 1.00 0.00 49 ASN A C 17
ATOM 27181 O O . ASN A 1 49 ? -2.464 12.995 -7.169 1.00 0.00 49 ASN A O 17
ATOM 27192 N N . THR A 1 50 ? -3.753 12.465 -5.402 1.00 0.00 50 THR A N 17
ATOM 27193 C CA . THR A 1 50 ? -2.989 13.276 -4.463 1.00 0.00 50 THR A CA 17
ATOM 27194 C C . THR A 1 50 ? -1.491 13.137 -4.708 1.00 0.00 50 THR A C 17
ATOM 27195 O O . THR A 1 50 ? -0.808 14.116 -5.008 1.00 0.00 50 THR A O 17
ATOM 27206 N N . TYR A 1 51 ? -0.986 11.915 -4.578 1.00 0.00 51 TYR A N 17
ATOM 27207 C CA . TYR A 1 51 ? 0.432 11.649 -4.784 1.00 0.00 51 TYR A CA 17
ATOM 27208 C C . TYR A 1 51 ? 0.649 10.768 -6.011 1.00 0.00 51 TYR A C 17
ATOM 27209 O O . TYR A 1 51 ? 1.536 11.024 -6.825 1.00 0.00 51 TYR A O 17
ATOM 27227 N N . GLY A 1 52 ? -0.170 9.728 -6.137 1.00 0.00 52 GLY A N 17
ATOM 27228 C CA . GLY A 1 52 ? -0.053 8.825 -7.267 1.00 0.00 52 GLY A CA 17
ATOM 27229 C C . GLY A 1 52 ? 0.508 7.473 -6.873 1.00 0.00 52 GLY A C 17
ATOM 27230 O O . GLY A 1 52 ? -0.166 6.681 -6.217 1.00 0.00 52 GLY A O 17
ATOM 27234 N N . ASN A 1 53 ? 1.747 7.209 -7.277 1.00 0.00 53 ASN A N 17
ATOM 27235 C CA . ASN A 1 53 ? 2.398 5.942 -6.963 1.00 0.00 53 ASN A CA 17
ATOM 27236 C C . ASN A 1 53 ? 3.159 6.033 -5.644 1.00 0.00 53 ASN A C 17
ATOM 27237 O O . ASN A 1 53 ? 4.385 6.155 -5.629 1.00 0.00 53 ASN A O 17
ATOM 27248 N N . PHE A 1 54 ? 2.425 5.973 -4.538 1.00 0.00 54 PHE A N 17
ATOM 27249 C CA . PHE A 1 54 ? 3.030 6.049 -3.214 1.00 0.00 54 PHE A CA 17
ATOM 27250 C C . PHE A 1 54 ? 3.414 4.660 -2.710 1.00 0.00 54 PHE A C 17
ATOM 27251 O O . PHE A 1 54 ? 3.100 3.651 -3.341 1.00 0.00 54 PHE A O 17
ATOM 27268 N N . SER A 1 55 ? 4.095 4.618 -1.570 1.00 0.00 55 SER A N 17
ATOM 27269 C CA . SER A 1 55 ? 4.525 3.355 -0.983 1.00 0.00 55 SER A CA 17
ATOM 27270 C C . SER A 1 55 ? 4.027 3.225 0.453 1.00 0.00 55 SER A C 17
ATOM 27271 O O . SER A 1 55 ? 3.486 4.173 1.024 1.00 0.00 55 SER A O 17
ATOM 27279 N N . LEU A 1 56 ? 4.212 2.044 1.032 1.00 0.00 56 LEU A N 17
ATOM 27280 C CA . LEU A 1 56 ? 3.781 1.787 2.402 1.00 0.00 56 LEU A CA 17
ATOM 27281 C C . LEU A 1 56 ? 4.930 1.236 3.240 1.00 0.00 56 LEU A C 17
ATOM 27282 O O . LEU A 1 56 ? 5.709 0.405 2.773 1.00 0.00 56 LEU A O 17
ATOM 27298 N N . ALA A 1 57 ? 5.028 1.702 4.481 1.00 0.00 57 ALA A N 17
ATOM 27299 C CA . ALA A 1 57 ? 6.079 1.252 5.385 1.00 0.00 57 ALA A CA 17
ATOM 27300 C C . ALA A 1 57 ? 5.599 1.258 6.832 1.00 0.00 57 ALA A C 17
ATOM 27301 O O . ALA A 1 57 ? 4.595 1.892 7.162 1.00 0.00 57 ALA A O 17
ATOM 27308 N N . THR A 1 58 ? 6.320 0.548 7.694 1.00 0.00 58 THR A N 17
ATOM 27309 C CA . THR A 1 58 ? 5.966 0.471 9.105 1.00 0.00 58 THR A CA 17
ATOM 27310 C C . THR A 1 58 ? 6.306 1.768 9.830 1.00 0.00 58 THR A C 17
ATOM 27311 O O . THR A 1 58 ? 6.732 2.743 9.210 1.00 0.00 58 THR A O 17
ATOM 27322 N N . MET A 1 59 ? 6.115 1.774 11.145 1.00 0.00 59 MET A N 17
ATOM 27323 C CA . MET A 1 59 ? 6.404 2.953 11.954 1.00 0.00 59 MET A CA 17
ATOM 27324 C C . MET A 1 59 ? 7.506 2.660 12.967 1.00 0.00 59 MET A C 17
ATOM 27325 O O . MET A 1 59 ? 8.473 3.414 13.082 1.00 0.00 59 MET A O 17
ATOM 27339 N N . PHE A 1 60 ? 7.353 1.562 13.700 1.00 0.00 60 PHE A N 17
ATOM 27340 C CA . PHE A 1 60 ? 8.335 1.171 14.705 1.00 0.00 60 PHE A CA 17
ATOM 27341 C C . PHE A 1 60 ? 9.614 0.663 14.046 1.00 0.00 60 PHE A C 17
ATOM 27342 O O . PHE A 1 60 ? 10.670 1.292 14.114 1.00 0.00 60 PHE A O 17
ATOM 27359 N N . PRO A 1 61 ? 9.519 -0.505 13.393 1.00 0.00 61 PRO A N 17
ATOM 27360 C CA . PRO A 1 61 ? 10.658 -1.125 12.710 1.00 0.00 61 PRO A CA 17
ATOM 27361 C C . PRO A 1 61 ? 11.078 -0.351 11.465 1.00 0.00 61 PRO A C 17
ATOM 27362 O O . PRO A 1 61 ? 12.127 -0.620 10.880 1.00 0.00 61 PRO A O 17
ATOM 27373 N N . ARG A 1 62 ? 10.253 0.611 11.065 1.00 0.00 62 ARG A N 17
ATOM 27374 C CA . ARG A 1 62 ? 10.539 1.423 9.889 1.00 0.00 62 ARG A CA 17
ATOM 27375 C C . ARG A 1 62 ? 11.227 0.593 8.809 1.00 0.00 62 ARG A C 17
ATOM 27376 O O . ARG A 1 62 ? 12.305 0.949 8.331 1.00 0.00 62 ARG A O 17
ATOM 27397 N N . ARG A 1 63 ? 10.598 -0.515 8.431 1.00 0.00 63 ARG A N 17
ATOM 27398 C CA . ARG A 1 63 ? 11.150 -1.396 7.409 1.00 0.00 63 ARG A CA 17
ATOM 27399 C C . ARG A 1 63 ? 10.246 -1.438 6.181 1.00 0.00 63 ARG A C 17
ATOM 27400 O O . ARG A 1 63 ? 9.074 -1.802 6.274 1.00 0.00 63 ARG A O 17
ATOM 27421 N N . GLU A 1 64 ? 10.800 -1.063 5.032 1.00 0.00 64 GLU A N 17
ATOM 27422 C CA . GLU A 1 64 ? 10.042 -1.057 3.786 1.00 0.00 64 GLU A CA 17
ATOM 27423 C C . GLU A 1 64 ? 9.523 -2.454 3.458 1.00 0.00 64 GLU A C 17
ATOM 27424 O O . GLU A 1 64 ? 10.302 -3.382 3.242 1.00 0.00 64 GLU A O 17
ATOM 27436 N N . PHE A 1 65 ? 8.202 -2.595 3.422 1.00 0.00 65 PHE A N 17
ATOM 27437 C CA . PHE A 1 65 ? 7.578 -3.878 3.122 1.00 0.00 65 PHE A CA 17
ATOM 27438 C C . PHE A 1 65 ? 8.184 -4.496 1.865 1.00 0.00 65 PHE A C 17
ATOM 27439 O O . PHE A 1 65 ? 8.929 -3.843 1.133 1.00 0.00 65 PHE A O 17
ATOM 27456 N N . THR A 1 66 ? 7.859 -5.762 1.620 1.00 0.00 66 THR A N 17
ATOM 27457 C CA . THR A 1 66 ? 8.371 -6.470 0.453 1.00 0.00 66 THR A CA 17
ATOM 27458 C C . THR A 1 66 ? 7.236 -7.084 -0.359 1.00 0.00 66 THR A C 17
ATOM 27459 O O . THR A 1 66 ? 6.116 -7.228 0.132 1.00 0.00 66 THR A O 17
ATOM 27470 N N . ARG A 1 67 ? 7.533 -7.446 -1.602 1.00 0.00 67 ARG A N 17
ATOM 27471 C CA . ARG A 1 67 ? 6.537 -8.045 -2.483 1.00 0.00 67 ARG A CA 17
ATOM 27472 C C . ARG A 1 67 ? 5.820 -9.198 -1.787 1.00 0.00 67 ARG A C 17
ATOM 27473 O O . ARG A 1 67 ? 4.604 -9.346 -1.905 1.00 0.00 67 ARG A O 17
ATOM 27494 N N . GLU A 1 68 ? 6.581 -10.011 -1.062 1.00 0.00 68 GLU A N 17
ATOM 27495 C CA . GLU A 1 68 ? 6.017 -11.151 -0.348 1.00 0.00 68 GLU A CA 17
ATOM 27496 C C . GLU A 1 68 ? 4.988 -10.693 0.681 1.00 0.00 68 GLU A C 17
ATOM 27497 O O . GLU A 1 68 ? 3.923 -11.294 0.820 1.00 0.00 68 GLU A O 17
ATOM 27509 N N . ASP A 1 69 ? 5.315 -9.626 1.402 1.00 0.00 69 ASP A N 17
ATOM 27510 C CA . ASP A 1 69 ? 4.420 -9.086 2.419 1.00 0.00 69 ASP A CA 17
ATOM 27511 C C . ASP A 1 69 ? 3.039 -8.808 1.835 1.00 0.00 69 ASP A C 17
ATOM 27512 O O . ASP A 1 69 ? 2.033 -8.856 2.543 1.00 0.00 69 ASP A O 17
ATOM 27521 N N . TYR A 1 70 ? 2.997 -8.516 0.540 1.00 0.00 70 TYR A N 17
ATOM 27522 C CA . TYR A 1 70 ? 1.740 -8.227 -0.139 1.00 0.00 70 TYR A CA 17
ATOM 27523 C C . TYR A 1 70 ? 1.068 -9.512 -0.613 1.00 0.00 70 TYR A C 17
ATOM 27524 O O . TYR A 1 70 ? -0.112 -9.517 -0.966 1.00 0.00 70 TYR A O 17
ATOM 27542 N N . LYS A 1 71 ? 1.827 -10.603 -0.616 1.00 0.00 71 LYS A N 17
ATOM 27543 C CA . LYS A 1 71 ? 1.308 -11.896 -1.043 1.00 0.00 71 LYS A CA 17
ATOM 27544 C C . LYS A 1 71 ? 0.611 -12.611 0.110 1.00 0.00 71 LYS A C 17
ATOM 27545 O O . LYS A 1 71 ? -0.318 -13.390 -0.101 1.00 0.00 71 LYS A O 17
ATOM 27564 N N . ARG A 1 72 ? 1.065 -12.338 1.329 1.00 0.00 72 ARG A N 17
ATOM 27565 C CA . ARG A 1 72 ? 0.484 -12.955 2.516 1.00 0.00 72 ARG A CA 17
ATOM 27566 C C . ARG A 1 72 ? -0.608 -12.070 3.110 1.00 0.00 72 ARG A C 17
ATOM 27567 O O . ARG A 1 72 ? -0.664 -10.870 2.840 1.00 0.00 72 ARG A O 17
ATOM 27588 N N . ARG A 1 73 ? -1.475 -12.671 3.918 1.00 0.00 73 ARG A N 17
ATOM 27589 C CA . ARG A 1 73 ? -2.566 -11.938 4.549 1.00 0.00 73 ARG A CA 17
ATOM 27590 C C . ARG A 1 73 ? -2.032 -10.941 5.572 1.00 0.00 73 ARG A C 17
ATOM 27591 O O . ARG A 1 73 ? -0.873 -11.016 5.982 1.00 0.00 73 ARG A O 17
ATOM 27612 N N . LEU A 1 74 ? -2.884 -10.007 5.982 1.00 0.00 74 LEU A N 17
ATOM 27613 C CA . LEU A 1 74 ? -2.498 -8.994 6.957 1.00 0.00 74 LEU A CA 17
ATOM 27614 C C . LEU A 1 74 ? -2.172 -9.631 8.304 1.00 0.00 74 LEU A C 17
ATOM 27615 O O . LEU A 1 74 ? -1.058 -9.499 8.813 1.00 0.00 74 LEU A O 17
ATOM 27631 N N . LEU A 1 75 ? -3.150 -10.325 8.877 1.00 0.00 75 LEU A N 17
ATOM 27632 C CA . LEU A 1 75 ? -2.967 -10.986 10.164 1.00 0.00 75 LEU A CA 17
ATOM 27633 C C . LEU A 1 75 ? -1.674 -11.796 10.182 1.00 0.00 75 LEU A C 17
ATOM 27634 O O . LEU A 1 75 ? -1.049 -11.962 11.229 1.00 0.00 75 LEU A O 17
ATOM 27650 N N . ASP A 1 76 ? -1.279 -12.295 9.016 1.00 0.00 76 ASP A N 17
ATOM 27651 C CA . ASP A 1 76 ? -0.059 -13.084 8.897 1.00 0.00 76 ASP A CA 17
ATOM 27652 C C . ASP A 1 76 ? 1.171 -12.234 9.203 1.00 0.00 76 ASP A C 17
ATOM 27653 O O . ASP A 1 76 ? 2.160 -12.727 9.747 1.00 0.00 76 ASP A O 17
ATOM 27662 N N . LEU A 1 77 ? 1.102 -10.956 8.849 1.00 0.00 77 LEU A N 17
ATOM 27663 C CA . LEU A 1 77 ? 2.210 -10.036 9.086 1.00 0.00 77 LEU A CA 17
ATOM 27664 C C . LEU A 1 77 ? 2.058 -9.334 10.431 1.00 0.00 77 LEU A C 17
ATOM 27665 O O . LEU A 1 77 ? 2.614 -8.258 10.646 1.00 0.00 77 LEU A O 17
ATOM 27681 N N . GLU A 1 78 ? 1.304 -9.953 11.334 1.00 0.00 78 GLU A N 17
ATOM 27682 C CA . GLU A 1 78 ? 1.080 -9.387 12.659 1.00 0.00 78 GLU A CA 17
ATOM 27683 C C . GLU A 1 78 ? 0.320 -8.068 12.566 1.00 0.00 78 GLU A C 17
ATOM 27684 O O . GLU A 1 78 ? 0.490 -7.180 13.403 1.00 0.00 78 GLU A O 17
ATOM 27696 N N . LEU A 1 79 ? -0.519 -7.946 11.543 1.00 0.00 79 LEU A N 17
ATOM 27697 C CA . LEU A 1 79 ? -1.306 -6.735 11.339 1.00 0.00 79 LEU A CA 17
ATOM 27698 C C . LEU A 1 79 ? -2.794 -7.014 11.526 1.00 0.00 79 LEU A C 17
ATOM 27699 O O . LEU A 1 79 ? -3.641 -6.233 11.095 1.00 0.00 79 LEU A O 17
ATOM 27715 N N . ALA A 1 80 ? -3.104 -8.133 12.173 1.00 0.00 80 ALA A N 17
ATOM 27716 C CA . ALA A 1 80 ? -4.489 -8.513 12.421 1.00 0.00 80 ALA A CA 17
ATOM 27717 C C . ALA A 1 80 ? -5.170 -7.523 13.360 1.00 0.00 80 ALA A C 17
ATOM 27718 O O . ALA A 1 80 ? -6.217 -6.955 13.048 1.00 0.00 80 ALA A O 17
ATOM 27725 N N . PRO A 1 81 ? -4.566 -7.311 14.538 1.00 0.00 81 PRO A N 17
ATOM 27726 C CA . PRO A 1 81 ? -5.098 -6.390 15.546 1.00 0.00 81 PRO A CA 17
ATOM 27727 C C . PRO A 1 81 ? -4.986 -4.931 15.115 1.00 0.00 81 PRO A C 17
ATOM 27728 O O . PRO A 1 81 ? -5.886 -4.393 14.472 1.00 0.00 81 PRO A O 17
ATOM 27739 N N . SER A 1 82 ? -3.874 -4.297 15.473 1.00 0.00 82 SER A N 17
ATOM 27740 C CA . SER A 1 82 ? -3.646 -2.899 15.126 1.00 0.00 82 SER A CA 17
ATOM 27741 C C . SER A 1 82 ? -2.333 -2.736 14.366 1.00 0.00 82 SER A C 17
ATOM 27742 O O . SER A 1 82 ? -1.295 -3.250 14.780 1.00 0.00 82 SER A O 17
ATOM 27750 N N . ALA A 1 83 ? -2.388 -2.015 13.250 1.00 0.00 83 ALA A N 17
ATOM 27751 C CA . ALA A 1 83 ? -1.205 -1.781 12.433 1.00 0.00 83 ALA A CA 17
ATOM 27752 C C . ALA A 1 83 ? -1.158 -0.340 11.934 1.00 0.00 83 ALA A C 17
ATOM 27753 O O . ALA A 1 83 ? -2.194 0.302 11.765 1.00 0.00 83 ALA A O 17
ATOM 27760 N N . SER A 1 84 ? 0.051 0.161 11.702 1.00 0.00 84 SER A N 17
ATOM 27761 C CA . SER A 1 84 ? 0.233 1.528 11.227 1.00 0.00 84 SER A CA 17
ATOM 27762 C C . SER A 1 84 ? 1.178 1.566 10.030 1.00 0.00 84 SER A C 17
ATOM 27763 O O . SER A 1 84 ? 2.392 1.428 10.178 1.00 0.00 84 SER A O 17
ATOM 27771 N N . VAL A 1 85 ? 0.611 1.754 8.842 1.00 0.00 85 VAL A N 17
ATOM 27772 C CA . VAL A 1 85 ? 1.401 1.811 7.618 1.00 0.00 85 VAL A CA 17
ATOM 27773 C C . VAL A 1 85 ? 1.531 3.244 7.115 1.00 0.00 85 VAL A C 17
ATOM 27774 O O . VAL A 1 85 ? 0.554 3.852 6.678 1.00 0.00 85 VAL A O 17
ATOM 27787 N N . VAL A 1 86 ? 2.746 3.780 7.178 1.00 0.00 86 VAL A N 17
ATOM 27788 C CA . VAL A 1 86 ? 3.006 5.142 6.728 1.00 0.00 86 VAL A CA 17
ATOM 27789 C C . VAL A 1 86 ? 3.020 5.223 5.205 1.00 0.00 86 VAL A C 17
ATOM 27790 O O . VAL A 1 86 ? 3.651 4.406 4.534 1.00 0.00 86 VAL A O 17
ATOM 27803 N N . LEU A 1 87 ? 2.321 6.215 4.665 1.00 0.00 87 LEU A N 17
ATOM 27804 C CA . LEU A 1 87 ? 2.253 6.405 3.220 1.00 0.00 87 LEU A CA 17
ATOM 27805 C C . LEU A 1 87 ? 3.382 7.310 2.736 1.00 0.00 87 LEU A C 17
ATOM 27806 O O . LEU A 1 87 ? 3.538 8.435 3.213 1.00 0.00 87 LEU A O 17
ATOM 27822 N N . LEU A 1 88 ? 4.165 6.812 1.786 1.00 0.00 88 LEU A N 17
ATOM 27823 C CA . LEU A 1 88 ? 5.279 7.576 1.235 1.00 0.00 88 LEU A CA 17
ATOM 27824 C C . LEU A 1 88 ? 4.986 8.009 -0.198 1.00 0.00 88 LEU A C 17
ATOM 27825 O O . LEU A 1 88 ? 4.837 7.187 -1.103 1.00 0.00 88 LEU A O 17
ATOM 27841 N N . PRO A 1 89 ? 4.904 9.330 -0.412 1.00 0.00 89 PRO A N 17
ATOM 27842 C CA . PRO A 1 89 ? 4.631 9.903 -1.734 1.00 0.00 89 PRO A CA 17
ATOM 27843 C C . PRO A 1 89 ? 5.800 9.721 -2.697 1.00 0.00 89 PRO A C 17
ATOM 27844 O O . PRO A 1 89 ? 6.960 9.728 -2.287 1.00 0.00 89 PRO A O 17
ATOM 27855 N N . ALA A 1 90 ? 5.485 9.559 -3.978 1.00 0.00 90 ALA A N 17
ATOM 27856 C CA . ALA A 1 90 ? 6.509 9.378 -4.999 1.00 0.00 90 ALA A CA 17
ATOM 27857 C C . ALA A 1 90 ? 7.028 10.721 -5.500 1.00 0.00 90 ALA A C 17
ATOM 27858 O O . ALA A 1 90 ? 8.234 10.915 -5.649 1.00 0.00 90 ALA A O 17
ATOM 27865 N N . GLY A 1 91 ? 6.109 11.646 -5.760 1.00 0.00 91 GLY A N 17
ATOM 27866 C CA . GLY A 1 91 ? 6.494 12.959 -6.243 1.00 0.00 91 GLY A CA 17
ATOM 27867 C C . GLY A 1 91 ? 5.534 13.499 -7.284 1.00 0.00 91 GLY A C 17
ATOM 27868 O O . GLY A 1 91 ? 4.791 14.444 -7.022 1.00 0.00 91 GLY A O 17
ATOM 27872 N N . ARG A 1 92 ? 5.550 12.898 -8.470 1.00 0.00 92 ARG A N 17
ATOM 27873 C CA . ARG A 1 92 ? 4.675 13.326 -9.555 1.00 0.00 92 ARG A CA 17
ATOM 27874 C C . ARG A 1 92 ? 3.341 12.586 -9.502 1.00 0.00 92 ARG A C 17
ATOM 27875 O O . ARG A 1 92 ? 3.272 11.404 -9.167 1.00 0.00 92 ARG A O 17
ATOM 27896 N N . PRO A 1 93 ? 2.256 13.298 -9.841 1.00 0.00 93 PRO A N 17
ATOM 27897 C CA . PRO A 1 93 ? 0.905 12.730 -9.840 1.00 0.00 93 PRO A CA 17
ATOM 27898 C C . PRO A 1 93 ? 0.704 11.710 -10.956 1.00 0.00 93 PRO A C 17
ATOM 27899 O O . PRO A 1 93 ? 0.521 12.073 -12.117 1.00 0.00 93 PRO A O 17
ATOM 27910 N N . ALA A 1 94 ? 0.741 10.431 -10.595 1.00 0.00 94 ALA A N 17
ATOM 27911 C CA . ALA A 1 94 ? 0.560 9.358 -11.565 1.00 0.00 94 ALA A CA 17
ATOM 27912 C C . ALA A 1 94 ? -0.914 9.167 -11.904 1.00 0.00 94 ALA A C 17
ATOM 27913 O O . ALA A 1 94 ? -1.795 9.606 -11.164 1.00 0.00 94 ALA A O 17
ATOM 27920 N N . THR A 1 95 ? -1.178 8.508 -13.028 1.00 0.00 95 THR A N 17
ATOM 27921 C CA . THR A 1 95 ? -2.545 8.259 -13.466 1.00 0.00 95 THR A CA 17
ATOM 27922 C C . THR A 1 95 ? -2.871 6.770 -13.436 1.00 0.00 95 THR A C 17
ATOM 27923 O O . THR A 1 95 ? -2.030 5.935 -13.769 1.00 0.00 95 THR A O 17
ATOM 27934 N N . SER A 1 96 ? -4.096 6.445 -13.037 1.00 0.00 96 SER A N 17
ATOM 27935 C CA . SER A 1 96 ? -4.531 5.055 -12.961 1.00 0.00 96 SER A CA 17
ATOM 27936 C C . SER A 1 96 ? -5.873 4.867 -13.662 1.00 0.00 96 SER A C 17
ATOM 27937 O O . SER A 1 96 ? -6.806 5.644 -13.458 1.00 0.00 96 SER A O 17
ATOM 27945 N N . ILE A 1 97 ? -5.961 3.830 -14.489 1.00 0.00 97 ILE A N 17
ATOM 27946 C CA . ILE A 1 97 ? -7.188 3.539 -15.220 1.00 0.00 97 ILE A CA 17
ATOM 27947 C C . ILE A 1 97 ? -7.984 2.432 -14.538 1.00 0.00 97 ILE A C 17
ATOM 27948 O O . ILE A 1 97 ? -7.413 1.494 -13.981 1.00 0.00 97 ILE A O 17
ATOM 27964 N N . VAL A 1 98 ? -9.308 2.546 -14.587 1.00 0.00 98 VAL A N 17
ATOM 27965 C CA . VAL A 1 98 ? -10.184 1.553 -13.976 1.00 0.00 98 VAL A CA 17
ATOM 27966 C C . VAL A 1 98 ? -11.265 1.100 -14.951 1.00 0.00 98 VAL A C 17
ATOM 27967 O O . VAL A 1 98 ? -12.134 1.882 -15.338 1.00 0.00 98 VAL A O 17
ATOM 27980 N N . HIS A 1 99 ? -11.206 -0.168 -15.345 1.00 0.00 99 HIS A N 17
ATOM 27981 C CA . HIS A 1 99 ? -12.181 -0.726 -16.275 1.00 0.00 99 HIS A CA 17
ATOM 27982 C C . HIS A 1 99 ? -12.853 -1.961 -15.681 1.00 0.00 99 HIS A C 17
ATOM 27983 O O . HIS A 1 99 ? -12.274 -3.046 -15.663 1.00 0.00 99 HIS A O 17
ATOM 27998 N N . SER A 1 100 ? -14.078 -1.786 -15.196 1.00 0.00 100 SER A N 17
ATOM 27999 C CA . SER A 1 100 ? -14.827 -2.884 -14.597 1.00 0.00 100 SER A CA 17
ATOM 28000 C C . SER A 1 100 ? -16.253 -2.454 -14.268 1.00 0.00 100 SER A C 17
ATOM 28001 O O . SER A 1 100 ? -16.509 -1.284 -13.980 1.00 0.00 100 SER A O 17
ATOM 28009 N N . SER A 1 101 ? -17.178 -3.407 -14.312 1.00 0.00 101 SER A N 17
ATOM 28010 C CA . SER A 1 101 ? -18.579 -3.127 -14.022 1.00 0.00 101 SER A CA 17
ATOM 28011 C C . SER A 1 101 ? -18.883 -3.348 -12.544 1.00 0.00 101 SER A C 17
ATOM 28012 O O . SER A 1 101 ? -18.012 -3.754 -11.774 1.00 0.00 101 SER A O 17
ATOM 28020 N N . SER A 1 102 ? -20.125 -3.078 -12.154 1.00 0.00 102 SER A N 17
ATOM 28021 C CA . SER A 1 102 ? -20.544 -3.244 -10.767 1.00 0.00 102 SER A CA 17
ATOM 28022 C C . SER A 1 102 ? -21.592 -4.346 -10.644 1.00 0.00 102 SER A C 17
ATOM 28023 O O . SER A 1 102 ? -21.362 -5.366 -9.997 1.00 0.00 102 SER A O 17
ATOM 28031 N N . GLY A 1 103 ? -22.744 -4.130 -11.271 1.00 0.00 103 GLY A N 17
ATOM 28032 C CA . GLY A 1 103 ? -23.811 -5.113 -11.220 1.00 0.00 103 GLY A CA 17
ATOM 28033 C C . GLY A 1 103 ? -24.462 -5.192 -9.853 1.00 0.00 103 GLY A C 17
ATOM 28034 O O . GLY A 1 103 ? -23.827 -5.596 -8.879 1.00 0.00 103 GLY A O 17
ATOM 28038 N N . ASP A 1 104 ? -25.730 -4.803 -9.780 1.00 0.00 104 ASP A N 17
ATOM 28039 C CA . ASP A 1 104 ? -26.467 -4.831 -8.522 1.00 0.00 104 ASP A CA 17
ATOM 28040 C C . ASP A 1 104 ? -27.342 -6.078 -8.432 1.00 0.00 104 ASP A C 17
ATOM 28041 O O . ASP A 1 104 ? -27.830 -6.580 -9.445 1.00 0.00 104 ASP A O 17
ATOM 28050 N N . ILE A 1 105 ? -27.534 -6.573 -7.214 1.00 0.00 105 ILE A N 17
ATOM 28051 C CA . ILE A 1 105 ? -28.350 -7.760 -6.993 1.00 0.00 105 ILE A CA 17
ATOM 28052 C C . ILE A 1 105 ? -29.764 -7.384 -6.565 1.00 0.00 105 ILE A C 17
ATOM 28053 O O . ILE A 1 105 ? -29.984 -6.331 -5.966 1.00 0.00 105 ILE A O 17
ATOM 28069 N N . LEU A 1 106 ? -30.720 -8.253 -6.874 1.00 0.00 106 LEU A N 17
ATOM 28070 C CA . LEU A 1 106 ? -32.115 -8.013 -6.520 1.00 0.00 106 LEU A CA 17
ATOM 28071 C C . LEU A 1 106 ? -32.782 -9.297 -6.036 1.00 0.00 106 LEU A C 17
ATOM 28072 O O . LEU A 1 106 ? -32.551 -10.373 -6.586 1.00 0.00 106 LEU A O 17
ATOM 28088 N N . MET A 1 107 ? -33.611 -9.174 -5.005 1.00 0.00 107 MET A N 17
ATOM 28089 C CA . MET A 1 107 ? -34.315 -10.324 -4.449 1.00 0.00 107 MET A CA 17
ATOM 28090 C C . MET A 1 107 ? -35.782 -9.994 -4.195 1.00 0.00 107 MET A C 17
ATOM 28091 O O . MET A 1 107 ? -36.121 -8.863 -3.845 1.00 0.00 107 MET A O 17
ATOM 28105 N N . ILE A 1 108 ? -36.647 -10.986 -4.373 1.00 0.00 108 ILE A N 17
ATOM 28106 C CA . ILE A 1 108 ? -38.077 -10.800 -4.162 1.00 0.00 108 ILE A CA 17
ATOM 28107 C C . ILE A 1 108 ? -38.544 -11.515 -2.899 1.00 0.00 108 ILE A C 17
ATOM 28108 O O . ILE A 1 108 ? -38.037 -12.582 -2.554 1.00 0.00 108 ILE A O 17
ATOM 28124 N N . ASP A 1 109 ? -39.516 -10.921 -2.215 1.00 0.00 109 ASP A N 17
ATOM 28125 C CA . ASP A 1 109 ? -40.054 -11.503 -0.991 1.00 0.00 109 ASP A CA 17
ATOM 28126 C C . ASP A 1 109 ? -40.110 -13.024 -1.090 1.00 0.00 109 ASP A C 17
ATOM 28127 O O . ASP A 1 109 ? -40.968 -13.580 -1.776 1.00 0.00 109 ASP A O 17
ATOM 28136 N N . GLY A 1 1 ? -2.445 -15.256 -5.693 1.00 0.00 1 GLY A N 18
ATOM 28137 C CA . GLY A 1 1 ? -2.735 -16.178 -6.776 1.00 0.00 1 GLY A CA 18
ATOM 28138 C C . GLY A 1 1 ? -3.804 -17.187 -6.408 1.00 0.00 1 GLY A C 18
ATOM 28139 O O . GLY A 1 1 ? -4.684 -17.491 -7.214 1.00 0.00 1 GLY A O 18
ATOM 28143 N N . SER A 1 2 ? -3.727 -17.710 -5.188 1.00 0.00 2 SER A N 18
ATOM 28144 C CA . SER A 1 2 ? -4.693 -18.696 -4.718 1.00 0.00 2 SER A CA 18
ATOM 28145 C C . SER A 1 2 ? -5.334 -18.246 -3.408 1.00 0.00 2 SER A C 18
ATOM 28146 O O . SER A 1 2 ? -6.547 -18.355 -3.228 1.00 0.00 2 SER A O 18
ATOM 28154 N N . SER A 1 3 ? -4.510 -17.740 -2.496 1.00 0.00 3 SER A N 18
ATOM 28155 C CA . SER A 1 3 ? -4.994 -17.276 -1.201 1.00 0.00 3 SER A CA 18
ATOM 28156 C C . SER A 1 3 ? -5.755 -15.962 -1.345 1.00 0.00 3 SER A C 18
ATOM 28157 O O . SER A 1 3 ? -5.426 -15.130 -2.189 1.00 0.00 3 SER A O 18
ATOM 28165 N N . GLY A 1 4 ? -6.775 -15.782 -0.511 1.00 0.00 4 GLY A N 18
ATOM 28166 C CA . GLY A 1 4 ? -7.568 -14.568 -0.560 1.00 0.00 4 GLY A CA 18
ATOM 28167 C C . GLY A 1 4 ? -9.057 -14.849 -0.617 1.00 0.00 4 GLY A C 18
ATOM 28168 O O . GLY A 1 4 ? -9.838 -14.246 0.119 1.00 0.00 4 GLY A O 18
ATOM 28172 N N . SER A 1 5 ? -9.451 -15.767 -1.493 1.00 0.00 5 SER A N 18
ATOM 28173 C CA . SER A 1 5 ? -10.857 -16.122 -1.647 1.00 0.00 5 SER A CA 18
ATOM 28174 C C . SER A 1 5 ? -11.497 -16.405 -0.291 1.00 0.00 5 SER A C 18
ATOM 28175 O O . SER A 1 5 ? -10.850 -16.924 0.617 1.00 0.00 5 SER A O 18
ATOM 28183 N N . SER A 1 6 ? -12.774 -16.057 -0.163 1.00 0.00 6 SER A N 18
ATOM 28184 C CA . SER A 1 6 ? -13.502 -16.269 1.082 1.00 0.00 6 SER A CA 18
ATOM 28185 C C . SER A 1 6 ? -13.402 -17.724 1.530 1.00 0.00 6 SER A C 18
ATOM 28186 O O . SER A 1 6 ? -12.906 -18.578 0.797 1.00 0.00 6 SER A O 18
ATOM 28194 N N . GLY A 1 7 ? -13.879 -17.999 2.741 1.00 0.00 7 GLY A N 18
ATOM 28195 C CA . GLY A 1 7 ? -13.834 -19.351 3.266 1.00 0.00 7 GLY A CA 18
ATOM 28196 C C . GLY A 1 7 ? -14.367 -19.440 4.682 1.00 0.00 7 GLY A C 18
ATOM 28197 O O . GLY A 1 7 ? -15.369 -20.109 4.934 1.00 0.00 7 GLY A O 18
ATOM 28201 N N . ARG A 1 8 ? -13.695 -18.766 5.610 1.00 0.00 8 ARG A N 18
ATOM 28202 C CA . ARG A 1 8 ? -14.106 -18.775 7.009 1.00 0.00 8 ARG A CA 18
ATOM 28203 C C . ARG A 1 8 ? -15.325 -17.882 7.223 1.00 0.00 8 ARG A C 18
ATOM 28204 O O . ARG A 1 8 ? -15.288 -16.685 6.938 1.00 0.00 8 ARG A O 18
ATOM 28225 N N . ASP A 1 9 ? -16.403 -18.473 7.726 1.00 0.00 9 ASP A N 18
ATOM 28226 C CA . ASP A 1 9 ? -17.633 -17.733 7.979 1.00 0.00 9 ASP A CA 18
ATOM 28227 C C . ASP A 1 9 ? -17.330 -16.366 8.586 1.00 0.00 9 ASP A C 18
ATOM 28228 O O . ASP A 1 9 ? -17.635 -15.331 7.993 1.00 0.00 9 ASP A O 18
ATOM 28237 N N . ARG A 1 10 ? -16.729 -16.371 9.771 1.00 0.00 10 ARG A N 18
ATOM 28238 C CA . ARG A 1 10 ? -16.387 -15.132 10.459 1.00 0.00 10 ARG A CA 18
ATOM 28239 C C . ARG A 1 10 ? -15.029 -14.611 9.997 1.00 0.00 10 ARG A C 18
ATOM 28240 O O . ARG A 1 10 ? -14.016 -15.299 10.115 1.00 0.00 10 ARG A O 18
ATOM 28261 N N . SER A 1 11 ? -15.019 -13.391 9.469 1.00 0.00 11 SER A N 18
ATOM 28262 C CA . SER A 1 11 ? -13.787 -12.779 8.984 1.00 0.00 11 SER A CA 18
ATOM 28263 C C . SER A 1 11 ? -13.368 -11.618 9.881 1.00 0.00 11 SER A C 18
ATOM 28264 O O . SER A 1 11 ? -13.784 -10.477 9.676 1.00 0.00 11 SER A O 18
ATOM 28272 N N . THR A 1 12 ? -12.541 -11.917 10.878 1.00 0.00 12 THR A N 18
ATOM 28273 C CA . THR A 1 12 ? -12.065 -10.901 11.808 1.00 0.00 12 THR A CA 18
ATOM 28274 C C . THR A 1 12 ? -11.682 -9.620 11.074 1.00 0.00 12 THR A C 18
ATOM 28275 O O . THR A 1 12 ? -11.265 -9.659 9.916 1.00 0.00 12 THR A O 18
ATOM 28286 N N . ILE A 1 13 ? -11.825 -8.488 11.755 1.00 0.00 13 ILE A N 18
ATOM 28287 C CA . ILE A 1 13 ? -11.491 -7.197 11.168 1.00 0.00 13 ILE A CA 18
ATOM 28288 C C . ILE A 1 13 ? -10.089 -6.755 11.572 1.00 0.00 13 ILE A C 18
ATOM 28289 O O . ILE A 1 13 ? -9.543 -7.224 12.570 1.00 0.00 13 ILE A O 18
ATOM 28305 N N . ALA A 1 14 ? -9.512 -5.848 10.790 1.00 0.00 14 ALA A N 18
ATOM 28306 C CA . ALA A 1 14 ? -8.175 -5.339 11.069 1.00 0.00 14 ALA A CA 18
ATOM 28307 C C . ALA A 1 14 ? -8.146 -3.815 11.016 1.00 0.00 14 ALA A C 18
ATOM 28308 O O . ALA A 1 14 ? -8.887 -3.197 10.252 1.00 0.00 14 ALA A O 18
ATOM 28315 N N . ARG A 1 15 ? -7.285 -3.216 11.832 1.00 0.00 15 ARG A N 18
ATOM 28316 C CA . ARG A 1 15 ? -7.161 -1.764 11.879 1.00 0.00 15 ARG A CA 18
ATOM 28317 C C . ARG A 1 15 ? -5.886 -1.304 11.178 1.00 0.00 15 ARG A C 18
ATOM 28318 O O . ARG A 1 15 ? -4.778 -1.586 11.636 1.00 0.00 15 ARG A O 18
ATOM 28339 N N . ILE A 1 16 ? -6.051 -0.597 10.065 1.00 0.00 16 ILE A N 18
ATOM 28340 C CA . ILE A 1 16 ? -4.914 -0.099 9.302 1.00 0.00 16 ILE A CA 18
ATOM 28341 C C . ILE A 1 16 ? -4.948 1.422 9.195 1.00 0.00 16 ILE A C 18
ATOM 28342 O O . ILE A 1 16 ? -5.742 1.983 8.441 1.00 0.00 16 ILE A O 18
ATOM 28358 N N . GLN A 1 17 ? -4.079 2.082 9.954 1.00 0.00 17 GLN A N 18
ATOM 28359 C CA . GLN A 1 17 ? -4.009 3.539 9.944 1.00 0.00 17 GLN A CA 18
ATOM 28360 C C . GLN A 1 17 ? -3.103 4.032 8.820 1.00 0.00 17 GLN A C 18
ATOM 28361 O O . GLN A 1 17 ? -1.983 3.548 8.653 1.00 0.00 17 GLN A O 18
ATOM 28375 N N . PHE A 1 18 ? -3.596 4.998 8.051 1.00 0.00 18 PHE A N 18
ATOM 28376 C CA . PHE A 1 18 ? -2.832 5.556 6.942 1.00 0.00 18 PHE A CA 18
ATOM 28377 C C . PHE A 1 18 ? -2.384 6.981 7.252 1.00 0.00 18 PHE A C 18
ATOM 28378 O O . PHE A 1 18 ? -3.181 7.918 7.203 1.00 0.00 18 PHE A O 18
ATOM 28395 N N . ARG A 1 19 ? -1.104 7.136 7.573 1.00 0.00 19 ARG A N 18
ATOM 28396 C CA . ARG A 1 19 ? -0.549 8.446 7.894 1.00 0.00 19 ARG A CA 18
ATOM 28397 C C . ARG A 1 19 ? -0.045 9.146 6.635 1.00 0.00 19 ARG A C 18
ATOM 28398 O O . ARG A 1 19 ? 0.761 8.594 5.885 1.00 0.00 19 ARG A O 18
ATOM 28419 N N . LEU A 1 20 ? -0.525 10.364 6.409 1.00 0.00 20 LEU A N 18
ATOM 28420 C CA . LEU A 1 20 ? -0.124 11.140 5.241 1.00 0.00 20 LEU A CA 18
ATOM 28421 C C . LEU A 1 20 ? 1.015 12.093 5.586 1.00 0.00 20 LEU A C 18
ATOM 28422 O O . LEU A 1 20 ? 1.166 12.533 6.726 1.00 0.00 20 LEU A O 18
ATOM 28438 N N . PRO A 1 21 ? 1.837 12.423 4.578 1.00 0.00 21 PRO A N 18
ATOM 28439 C CA . PRO A 1 21 ? 2.976 13.330 4.750 1.00 0.00 21 PRO A CA 18
ATOM 28440 C C . PRO A 1 21 ? 2.538 14.770 4.994 1.00 0.00 21 PRO A C 18
ATOM 28441 O O . PRO A 1 21 ? 3.369 15.661 5.172 1.00 0.00 21 PRO A O 18
ATOM 28452 N N . ASP A 1 22 ? 1.228 14.992 5.002 1.00 0.00 22 ASP A N 18
ATOM 28453 C CA . ASP A 1 22 ? 0.679 16.325 5.226 1.00 0.00 22 ASP A CA 18
ATOM 28454 C C . ASP A 1 22 ? 0.342 16.533 6.699 1.00 0.00 22 ASP A C 18
ATOM 28455 O O . ASP A 1 22 ? 0.656 17.572 7.278 1.00 0.00 22 ASP A O 18
ATOM 28464 N N . GLY A 1 23 ? -0.301 15.536 7.300 1.00 0.00 23 GLY A N 18
ATOM 28465 C CA . GLY A 1 23 ? -0.672 15.630 8.700 1.00 0.00 23 GLY A CA 18
ATOM 28466 C C . GLY A 1 23 ? -1.890 14.793 9.035 1.00 0.00 23 GLY A C 18
ATOM 28467 O O . GLY A 1 23 ? -1.939 14.145 10.080 1.00 0.00 23 GLY A O 18
ATOM 28471 N N . SER A 1 24 ? -2.879 14.807 8.146 1.00 0.00 24 SER A N 18
ATOM 28472 C CA . SER A 1 24 ? -4.106 14.048 8.355 1.00 0.00 24 SER A CA 18
ATOM 28473 C C . SER A 1 24 ? -3.864 12.556 8.144 1.00 0.00 24 SER A C 18
ATOM 28474 O O . SER A 1 24 ? -2.806 12.149 7.664 1.00 0.00 24 SER A O 18
ATOM 28482 N N . SER A 1 25 ? -4.853 11.746 8.506 1.00 0.00 25 SER A N 18
ATOM 28483 C CA . SER A 1 25 ? -4.748 10.299 8.361 1.00 0.00 25 SER A CA 18
ATOM 28484 C C . SER A 1 25 ? -6.131 9.658 8.284 1.00 0.00 25 SER A C 18
ATOM 28485 O O . SER A 1 25 ? -7.136 10.280 8.630 1.00 0.00 25 SER A O 18
ATOM 28493 N N . PHE A 1 26 ? -6.173 8.411 7.827 1.00 0.00 26 PHE A N 18
ATOM 28494 C CA . PHE A 1 26 ? -7.432 7.685 7.702 1.00 0.00 26 PHE A CA 18
ATOM 28495 C C . PHE A 1 26 ? -7.229 6.195 7.961 1.00 0.00 26 PHE A C 18
ATOM 28496 O O . PHE A 1 26 ? -6.276 5.591 7.467 1.00 0.00 26 PHE A O 18
ATOM 28513 N N . THR A 1 27 ? -8.131 5.607 8.741 1.00 0.00 27 THR A N 18
ATOM 28514 C CA . THR A 1 27 ? -8.051 4.189 9.067 1.00 0.00 27 THR A CA 18
ATOM 28515 C C . THR A 1 27 ? -9.308 3.451 8.621 1.00 0.00 27 THR A C 18
ATOM 28516 O O . THR A 1 27 ? -10.392 3.672 9.158 1.00 0.00 27 THR A O 18
ATOM 28527 N N . ASN A 1 28 ? -9.153 2.571 7.637 1.00 0.00 28 ASN A N 18
ATOM 28528 C CA . ASN A 1 28 ? -10.277 1.799 7.119 1.00 0.00 28 ASN A CA 18
ATOM 28529 C C . ASN A 1 28 ? -10.380 0.450 7.823 1.00 0.00 28 ASN A C 18
ATOM 28530 O O . ASN A 1 28 ? -9.554 0.117 8.672 1.00 0.00 28 ASN A O 18
ATOM 28541 N N . GLN A 1 29 ? -11.400 -0.323 7.463 1.00 0.00 29 GLN A N 18
ATOM 28542 C CA . GLN A 1 29 ? -11.611 -1.636 8.061 1.00 0.00 29 GLN A CA 18
ATOM 28543 C C . GLN A 1 29 ? -11.406 -2.742 7.032 1.00 0.00 29 GLN A C 18
ATOM 28544 O O . GLN A 1 29 ? -12.091 -2.789 6.010 1.00 0.00 29 GLN A O 18
ATOM 28558 N N . PHE A 1 30 ? -10.457 -3.631 7.307 1.00 0.00 30 PHE A N 18
ATOM 28559 C CA . PHE A 1 30 ? -10.160 -4.737 6.404 1.00 0.00 30 PHE A CA 18
ATOM 28560 C C . PHE A 1 30 ? -10.116 -6.061 7.161 1.00 0.00 30 PHE A C 18
ATOM 28561 O O . PHE A 1 30 ? -9.747 -6.122 8.334 1.00 0.00 30 PHE A O 18
ATOM 28578 N N . PRO A 1 31 ? -10.503 -7.147 6.475 1.00 0.00 31 PRO A N 18
ATOM 28579 C CA . PRO A 1 31 ? -10.517 -8.490 7.063 1.00 0.00 31 PRO A CA 18
ATOM 28580 C C . PRO A 1 31 ? -9.113 -9.028 7.314 1.00 0.00 31 PRO A C 18
ATOM 28581 O O . PRO A 1 31 ? -8.279 -9.061 6.409 1.00 0.00 31 PRO A O 18
ATOM 28592 N N . SER A 1 32 ? -8.857 -9.449 8.548 1.00 0.00 32 SER A N 18
ATOM 28593 C CA . SER A 1 32 ? -7.552 -9.983 8.919 1.00 0.00 32 SER A CA 18
ATOM 28594 C C . SER A 1 32 ? -6.960 -10.809 7.781 1.00 0.00 32 SER A C 18
ATOM 28595 O O . SER A 1 32 ? -5.741 -10.872 7.614 1.00 0.00 32 SER A O 18
ATOM 28603 N N . ASP A 1 33 ? -7.830 -11.441 7.002 1.00 0.00 33 ASP A N 18
ATOM 28604 C CA . ASP A 1 33 ? -7.395 -12.262 5.878 1.00 0.00 33 ASP A CA 18
ATOM 28605 C C . ASP A 1 33 ? -6.865 -11.393 4.742 1.00 0.00 33 ASP A C 18
ATOM 28606 O O . ASP A 1 33 ? -5.820 -11.682 4.162 1.00 0.00 33 ASP A O 18
ATOM 28615 N N . ALA A 1 34 ? -7.595 -10.327 4.430 1.00 0.00 34 ALA A N 18
ATOM 28616 C CA . ALA A 1 34 ? -7.198 -9.415 3.365 1.00 0.00 34 ALA A CA 18
ATOM 28617 C C . ALA A 1 34 ? -5.694 -9.165 3.388 1.00 0.00 34 ALA A C 18
ATOM 28618 O O . ALA A 1 34 ? -5.127 -8.737 4.393 1.00 0.00 34 ALA A O 18
ATOM 28625 N N . PRO A 1 35 ? -5.031 -9.437 2.254 1.00 0.00 35 PRO A N 18
ATOM 28626 C CA . PRO A 1 35 ? -3.583 -9.249 2.120 1.00 0.00 35 PRO A CA 18
ATOM 28627 C C . PRO A 1 35 ? -3.188 -7.776 2.112 1.00 0.00 35 PRO A C 18
ATOM 28628 O O . PRO A 1 35 ? -3.936 -6.924 1.630 1.00 0.00 35 PRO A O 18
ATOM 28639 N N . LEU A 1 36 ? -2.009 -7.482 2.650 1.00 0.00 36 LEU A N 18
ATOM 28640 C CA . LEU A 1 36 ? -1.514 -6.111 2.704 1.00 0.00 36 LEU A CA 18
ATOM 28641 C C . LEU A 1 36 ? -1.960 -5.321 1.478 1.00 0.00 36 LEU A C 18
ATOM 28642 O O . LEU A 1 36 ? -2.368 -4.165 1.587 1.00 0.00 36 LEU A O 18
ATOM 28658 N N . GLU A 1 37 ? -1.882 -5.955 0.312 1.00 0.00 37 GLU A N 18
ATOM 28659 C CA . GLU A 1 37 ? -2.279 -5.311 -0.935 1.00 0.00 37 GLU A CA 18
ATOM 28660 C C . GLU A 1 37 ? -3.603 -4.572 -0.768 1.00 0.00 37 GLU A C 18
ATOM 28661 O O . GLU A 1 37 ? -3.702 -3.381 -1.061 1.00 0.00 37 GLU A O 18
ATOM 28673 N N . GLU A 1 38 ? -4.618 -5.288 -0.294 1.00 0.00 38 GLU A N 18
ATOM 28674 C CA . GLU A 1 38 ? -5.937 -4.700 -0.089 1.00 0.00 38 GLU A CA 18
ATOM 28675 C C . GLU A 1 38 ? -5.822 -3.304 0.515 1.00 0.00 38 GLU A C 18
ATOM 28676 O O . GLU A 1 38 ? -6.479 -2.365 0.065 1.00 0.00 38 GLU A O 18
ATOM 28688 N N . ALA A 1 39 ? -4.983 -3.175 1.537 1.00 0.00 39 ALA A N 18
ATOM 28689 C CA . ALA A 1 39 ? -4.781 -1.894 2.203 1.00 0.00 39 ALA A CA 18
ATOM 28690 C C . ALA A 1 39 ? -4.162 -0.874 1.253 1.00 0.00 39 ALA A C 18
ATOM 28691 O O . ALA A 1 39 ? -4.572 0.287 1.221 1.00 0.00 39 ALA A O 18
ATOM 28698 N N . ARG A 1 40 ? -3.173 -1.314 0.482 1.00 0.00 40 ARG A N 18
ATOM 28699 C CA . ARG A 1 40 ? -2.497 -0.438 -0.467 1.00 0.00 40 ARG A CA 18
ATOM 28700 C C . ARG A 1 40 ? -3.489 0.154 -1.464 1.00 0.00 40 ARG A C 18
ATOM 28701 O O . ARG A 1 40 ? -3.472 1.355 -1.731 1.00 0.00 40 ARG A O 18
ATOM 28722 N N . GLN A 1 41 ? -4.351 -0.699 -2.009 1.00 0.00 41 GLN A N 18
ATOM 28723 C CA . GLN A 1 41 ? -5.349 -0.260 -2.977 1.00 0.00 41 GLN A CA 18
ATOM 28724 C C . GLN A 1 41 ? -6.228 0.841 -2.392 1.00 0.00 41 GLN A C 18
ATOM 28725 O O . GLN A 1 41 ? -6.271 1.957 -2.911 1.00 0.00 41 GLN A O 18
ATOM 28739 N N . PHE A 1 42 ? -6.928 0.520 -1.309 1.00 0.00 42 PHE A N 18
ATOM 28740 C CA . PHE A 1 42 ? -7.807 1.481 -0.654 1.00 0.00 42 PHE A CA 18
ATOM 28741 C C . PHE A 1 42 ? -7.146 2.855 -0.573 1.00 0.00 42 PHE A C 18
ATOM 28742 O O . PHE A 1 42 ? -7.681 3.843 -1.075 1.00 0.00 42 PHE A O 18
ATOM 28759 N N . ALA A 1 43 ? -5.981 2.907 0.064 1.00 0.00 43 ALA A N 18
ATOM 28760 C CA . ALA A 1 43 ? -5.246 4.158 0.210 1.00 0.00 43 ALA A CA 18
ATOM 28761 C C . ALA A 1 43 ? -5.064 4.848 -1.137 1.00 0.00 43 ALA A C 18
ATOM 28762 O O . ALA A 1 43 ? -5.204 6.066 -1.245 1.00 0.00 43 ALA A O 18
ATOM 28769 N N . ALA A 1 44 ? -4.749 4.062 -2.162 1.00 0.00 44 ALA A N 18
ATOM 28770 C CA . ALA A 1 44 ? -4.549 4.598 -3.502 1.00 0.00 44 ALA A CA 18
ATOM 28771 C C . ALA A 1 44 ? -5.828 5.234 -4.036 1.00 0.00 44 ALA A C 18
ATOM 28772 O O . ALA A 1 44 ? -5.782 6.235 -4.751 1.00 0.00 44 ALA A O 18
ATOM 28779 N N . GLN A 1 45 ? -6.967 4.647 -3.684 1.00 0.00 45 GLN A N 18
ATOM 28780 C CA . GLN A 1 45 ? -8.258 5.157 -4.130 1.00 0.00 45 GLN A CA 18
ATOM 28781 C C . GLN A 1 45 ? -8.522 6.546 -3.557 1.00 0.00 45 GLN A C 18
ATOM 28782 O O . GLN A 1 45 ? -9.305 7.319 -4.110 1.00 0.00 45 GLN A O 18
ATOM 28796 N N . THR A 1 46 ? -7.864 6.856 -2.444 1.00 0.00 46 THR A N 18
ATOM 28797 C CA . THR A 1 46 ? -8.029 8.151 -1.795 1.00 0.00 46 THR A CA 18
ATOM 28798 C C . THR A 1 46 ? -6.935 9.123 -2.221 1.00 0.00 46 THR A C 18
ATOM 28799 O O . THR A 1 46 ? -7.215 10.252 -2.624 1.00 0.00 46 THR A O 18
ATOM 28810 N N . VAL A 1 47 ? -5.686 8.677 -2.131 1.00 0.00 47 VAL A N 18
ATOM 28811 C CA . VAL A 1 47 ? -4.548 9.507 -2.509 1.00 0.00 47 VAL A CA 18
ATOM 28812 C C . VAL A 1 47 ? -4.077 9.183 -3.922 1.00 0.00 47 VAL A C 18
ATOM 28813 O O . VAL A 1 47 ? -2.906 9.361 -4.253 1.00 0.00 47 VAL A O 18
ATOM 28826 N N . GLY A 1 48 ? -4.999 8.706 -4.753 1.00 0.00 48 GLY A N 18
ATOM 28827 C CA . GLY A 1 48 ? -4.659 8.365 -6.122 1.00 0.00 48 GLY A CA 18
ATOM 28828 C C . GLY A 1 48 ? -3.820 9.433 -6.794 1.00 0.00 48 GLY A C 18
ATOM 28829 O O . GLY A 1 48 ? -2.608 9.279 -6.940 1.00 0.00 48 GLY A O 18
ATOM 28833 N N . ASN A 1 49 ? -4.466 10.519 -7.206 1.00 0.00 49 ASN A N 18
ATOM 28834 C CA . ASN A 1 49 ? -3.770 11.617 -7.869 1.00 0.00 49 ASN A CA 18
ATOM 28835 C C . ASN A 1 49 ? -3.263 12.634 -6.850 1.00 0.00 49 ASN A C 18
ATOM 28836 O O . ASN A 1 49 ? -3.405 13.842 -7.039 1.00 0.00 49 ASN A O 18
ATOM 28847 N N . THR A 1 50 ? -2.671 12.136 -5.770 1.00 0.00 50 THR A N 18
ATOM 28848 C CA . THR A 1 50 ? -2.143 12.999 -4.721 1.00 0.00 50 THR A CA 18
ATOM 28849 C C . THR A 1 50 ? -0.620 12.941 -4.676 1.00 0.00 50 THR A C 18
ATOM 28850 O O . THR A 1 50 ? 0.049 13.974 -4.642 1.00 0.00 50 THR A O 18
ATOM 28861 N N . TYR A 1 51 ? -0.079 11.728 -4.675 1.00 0.00 51 TYR A N 18
ATOM 28862 C CA . TYR A 1 51 ? 1.366 11.536 -4.632 1.00 0.00 51 TYR A CA 18
ATOM 28863 C C . TYR A 1 51 ? 1.846 10.742 -5.843 1.00 0.00 51 TYR A C 18
ATOM 28864 O O . TYR A 1 51 ? 2.862 11.073 -6.453 1.00 0.00 51 TYR A O 18
ATOM 28882 N N . GLY A 1 52 ? 1.106 9.692 -6.186 1.00 0.00 52 GLY A N 18
ATOM 28883 C CA . GLY A 1 52 ? 1.471 8.867 -7.323 1.00 0.00 52 GLY A CA 18
ATOM 28884 C C . GLY A 1 52 ? 1.789 7.440 -6.925 1.00 0.00 52 GLY A C 18
ATOM 28885 O O . GLY A 1 52 ? 0.945 6.742 -6.364 1.00 0.00 52 GLY A O 18
ATOM 28889 N N . ASN A 1 53 ? 3.010 7.003 -7.218 1.00 0.00 53 ASN A N 18
ATOM 28890 C CA . ASN A 1 53 ? 3.436 5.648 -6.889 1.00 0.00 53 ASN A CA 18
ATOM 28891 C C . ASN A 1 53 ? 3.943 5.571 -5.452 1.00 0.00 53 ASN A C 18
ATOM 28892 O O . ASN A 1 53 ? 4.942 4.909 -5.169 1.00 0.00 53 ASN A O 18
ATOM 28903 N N . PHE A 1 54 ? 3.247 6.252 -4.548 1.00 0.00 54 PHE A N 18
ATOM 28904 C CA . PHE A 1 54 ? 3.626 6.262 -3.139 1.00 0.00 54 PHE A CA 18
ATOM 28905 C C . PHE A 1 54 ? 3.810 4.840 -2.616 1.00 0.00 54 PHE A C 18
ATOM 28906 O O . PHE A 1 54 ? 3.135 3.912 -3.060 1.00 0.00 54 PHE A O 18
ATOM 28923 N N . SER A 1 55 ? 4.729 4.679 -1.669 1.00 0.00 55 SER A N 18
ATOM 28924 C CA . SER A 1 55 ? 5.006 3.371 -1.088 1.00 0.00 55 SER A CA 18
ATOM 28925 C C . SER A 1 55 ? 4.433 3.271 0.323 1.00 0.00 55 SER A C 18
ATOM 28926 O O . SER A 1 55 ? 3.864 4.231 0.843 1.00 0.00 55 SER A O 18
ATOM 28934 N N . LEU A 1 56 ? 4.588 2.103 0.936 1.00 0.00 56 LEU A N 18
ATOM 28935 C CA . LEU A 1 56 ? 4.087 1.875 2.287 1.00 0.00 56 LEU A CA 18
ATOM 28936 C C . LEU A 1 56 ? 5.167 1.264 3.173 1.00 0.00 56 LEU A C 18
ATOM 28937 O O . LEU A 1 56 ? 5.980 0.461 2.714 1.00 0.00 56 LEU A O 18
ATOM 28953 N N . ALA A 1 57 ? 5.169 1.646 4.445 1.00 0.00 57 ALA A N 18
ATOM 28954 C CA . ALA A 1 57 ? 6.146 1.132 5.397 1.00 0.00 57 ALA A CA 18
ATOM 28955 C C . ALA A 1 57 ? 5.612 1.200 6.823 1.00 0.00 57 ALA A C 18
ATOM 28956 O O . ALA A 1 57 ? 4.550 1.771 7.074 1.00 0.00 57 ALA A O 18
ATOM 28963 N N . THR A 1 58 ? 6.354 0.613 7.757 1.00 0.00 58 THR A N 18
ATOM 28964 C CA . THR A 1 58 ? 5.955 0.605 9.159 1.00 0.00 58 THR A CA 18
ATOM 28965 C C . THR A 1 58 ? 6.410 1.875 9.867 1.00 0.00 58 THR A C 18
ATOM 28966 O O . THR A 1 58 ? 6.972 2.776 9.246 1.00 0.00 58 THR A O 18
ATOM 28977 N N . MET A 1 59 ? 6.164 1.940 11.172 1.00 0.00 59 MET A N 18
ATOM 28978 C CA . MET A 1 59 ? 6.552 3.100 11.966 1.00 0.00 59 MET A CA 18
ATOM 28979 C C . MET A 1 59 ? 7.469 2.692 13.114 1.00 0.00 59 MET A C 18
ATOM 28980 O O . MET A 1 59 ? 8.497 3.324 13.355 1.00 0.00 59 MET A O 18
ATOM 28994 N N . PHE A 1 60 ? 7.089 1.632 13.820 1.00 0.00 60 PHE A N 18
ATOM 28995 C CA . PHE A 1 60 ? 7.877 1.140 14.945 1.00 0.00 60 PHE A CA 18
ATOM 28996 C C . PHE A 1 60 ? 9.191 0.533 14.463 1.00 0.00 60 PHE A C 18
ATOM 28997 O O . PHE A 1 60 ? 10.273 1.078 14.684 1.00 0.00 60 PHE A O 18
ATOM 29014 N N . PRO A 1 61 ? 9.098 -0.623 13.791 1.00 0.00 61 PRO A N 18
ATOM 29015 C CA . PRO A 1 61 ? 10.269 -1.330 13.264 1.00 0.00 61 PRO A CA 18
ATOM 29016 C C . PRO A 1 61 ? 10.916 -0.591 12.098 1.00 0.00 61 PRO A C 18
ATOM 29017 O O . PRO A 1 61 ? 12.004 -0.952 11.649 1.00 0.00 61 PRO A O 18
ATOM 29028 N N . ARG A 1 62 ? 10.241 0.446 11.612 1.00 0.00 62 ARG A N 18
ATOM 29029 C CA . ARG A 1 62 ? 10.751 1.235 10.498 1.00 0.00 62 ARG A CA 18
ATOM 29030 C C . ARG A 1 62 ? 11.351 0.334 9.423 1.00 0.00 62 ARG A C 18
ATOM 29031 O O . ARG A 1 62 ? 12.508 0.500 9.035 1.00 0.00 62 ARG A O 18
ATOM 29052 N N . ARG A 1 63 ? 10.558 -0.620 8.947 1.00 0.00 63 ARG A N 18
ATOM 29053 C CA . ARG A 1 63 ? 11.012 -1.549 7.919 1.00 0.00 63 ARG A CA 18
ATOM 29054 C C . ARG A 1 63 ? 10.084 -1.515 6.708 1.00 0.00 63 ARG A C 18
ATOM 29055 O O . ARG A 1 63 ? 8.866 -1.411 6.851 1.00 0.00 63 ARG A O 18
ATOM 29076 N N . GLU A 1 64 ? 10.669 -1.605 5.518 1.00 0.00 64 GLU A N 18
ATOM 29077 C CA . GLU A 1 64 ? 9.894 -1.583 4.283 1.00 0.00 64 GLU A CA 18
ATOM 29078 C C . GLU A 1 64 ? 9.390 -2.980 3.932 1.00 0.00 64 GLU A C 18
ATOM 29079 O O . GLU A 1 64 ? 10.111 -3.967 4.079 1.00 0.00 64 GLU A O 18
ATOM 29091 N N . PHE A 1 65 ? 8.147 -3.056 3.469 1.00 0.00 65 PHE A N 18
ATOM 29092 C CA . PHE A 1 65 ? 7.545 -4.331 3.098 1.00 0.00 65 PHE A CA 18
ATOM 29093 C C . PHE A 1 65 ? 8.116 -4.839 1.778 1.00 0.00 65 PHE A C 18
ATOM 29094 O O . PHE A 1 65 ? 8.766 -4.096 1.042 1.00 0.00 65 PHE A O 18
ATOM 29111 N N . THR A 1 66 ? 7.869 -6.112 1.483 1.00 0.00 66 THR A N 18
ATOM 29112 C CA . THR A 1 66 ? 8.359 -6.721 0.253 1.00 0.00 66 THR A CA 18
ATOM 29113 C C . THR A 1 66 ? 7.223 -7.368 -0.530 1.00 0.00 66 THR A C 18
ATOM 29114 O O . THR A 1 66 ? 6.206 -7.759 0.042 1.00 0.00 66 THR A O 18
ATOM 29125 N N . ARG A 1 67 ? 7.404 -7.481 -1.842 1.00 0.00 67 ARG A N 18
ATOM 29126 C CA . ARG A 1 67 ? 6.393 -8.081 -2.704 1.00 0.00 67 ARG A CA 18
ATOM 29127 C C . ARG A 1 67 ? 5.720 -9.263 -2.011 1.00 0.00 67 ARG A C 18
ATOM 29128 O O . ARG A 1 67 ? 4.497 -9.394 -2.036 1.00 0.00 67 ARG A O 18
ATOM 29149 N N . GLU A 1 68 ? 6.528 -10.119 -1.394 1.00 0.00 68 GLU A N 18
ATOM 29150 C CA . GLU A 1 68 ? 6.010 -11.290 -0.696 1.00 0.00 68 GLU A CA 18
ATOM 29151 C C . GLU A 1 68 ? 4.974 -10.886 0.349 1.00 0.00 68 GLU A C 18
ATOM 29152 O O . GLU A 1 68 ? 3.935 -11.530 0.490 1.00 0.00 68 GLU A O 18
ATOM 29164 N N . ASP A 1 69 ? 5.266 -9.815 1.079 1.00 0.00 69 ASP A N 18
ATOM 29165 C CA . ASP A 1 69 ? 4.361 -9.324 2.111 1.00 0.00 69 ASP A CA 18
ATOM 29166 C C . ASP A 1 69 ? 2.968 -9.078 1.540 1.00 0.00 69 ASP A C 18
ATOM 29167 O O . ASP A 1 69 ? 1.964 -9.474 2.133 1.00 0.00 69 ASP A O 18
ATOM 29176 N N . TYR A 1 70 ? 2.914 -8.422 0.386 1.00 0.00 70 TYR A N 18
ATOM 29177 C CA . TYR A 1 70 ? 1.644 -8.121 -0.264 1.00 0.00 70 TYR A CA 18
ATOM 29178 C C . TYR A 1 70 ? 0.879 -9.401 -0.585 1.00 0.00 70 TYR A C 18
ATOM 29179 O O . TYR A 1 70 ? -0.349 -9.401 -0.667 1.00 0.00 70 TYR A O 18
ATOM 29197 N N . LYS A 1 71 ? 1.615 -10.492 -0.766 1.00 0.00 71 LYS A N 18
ATOM 29198 C CA . LYS A 1 71 ? 1.009 -11.782 -1.076 1.00 0.00 71 LYS A CA 18
ATOM 29199 C C . LYS A 1 71 ? 0.494 -12.460 0.189 1.00 0.00 71 LYS A C 18
ATOM 29200 O O . LYS A 1 71 ? -0.416 -13.287 0.135 1.00 0.00 71 LYS A O 18
ATOM 29219 N N . ARG A 1 72 ? 1.082 -12.104 1.327 1.00 0.00 72 ARG A N 18
ATOM 29220 C CA . ARG A 1 72 ? 0.683 -12.679 2.606 1.00 0.00 72 ARG A CA 18
ATOM 29221 C C . ARG A 1 72 ? -0.496 -11.914 3.201 1.00 0.00 72 ARG A C 18
ATOM 29222 O O . ARG A 1 72 ? -0.768 -10.776 2.817 1.00 0.00 72 ARG A O 18
ATOM 29243 N N . ARG A 1 73 ? -1.193 -12.548 4.139 1.00 0.00 73 ARG A N 18
ATOM 29244 C CA . ARG A 1 73 ? -2.343 -11.928 4.785 1.00 0.00 73 ARG A CA 18
ATOM 29245 C C . ARG A 1 73 ? -1.897 -10.919 5.839 1.00 0.00 73 ARG A C 18
ATOM 29246 O O . ARG A 1 73 ? -0.787 -11.006 6.366 1.00 0.00 73 ARG A O 18
ATOM 29267 N N . LEU A 1 74 ? -2.767 -9.961 6.139 1.00 0.00 74 LEU A N 18
ATOM 29268 C CA . LEU A 1 74 ? -2.463 -8.934 7.130 1.00 0.00 74 LEU A CA 18
ATOM 29269 C C . LEU A 1 74 ? -2.128 -9.561 8.479 1.00 0.00 74 LEU A C 18
ATOM 29270 O O . LEU A 1 74 ? -1.034 -9.367 9.012 1.00 0.00 74 LEU A O 18
ATOM 29286 N N . LEU A 1 75 ? -3.075 -10.315 9.027 1.00 0.00 75 LEU A N 18
ATOM 29287 C CA . LEU A 1 75 ? -2.880 -10.973 10.314 1.00 0.00 75 LEU A CA 18
ATOM 29288 C C . LEU A 1 75 ? -1.537 -11.694 10.359 1.00 0.00 75 LEU A C 18
ATOM 29289 O O . LEU A 1 75 ? -0.885 -11.750 11.402 1.00 0.00 75 LEU A O 18
ATOM 29305 N N . ASP A 1 76 ? -1.128 -12.243 9.220 1.00 0.00 76 ASP A N 18
ATOM 29306 C CA . ASP A 1 76 ? 0.140 -12.958 9.129 1.00 0.00 76 ASP A CA 18
ATOM 29307 C C . ASP A 1 76 ? 1.316 -12.008 9.333 1.00 0.00 76 ASP A C 18
ATOM 29308 O O . ASP A 1 76 ? 2.329 -12.376 9.929 1.00 0.00 76 ASP A O 18
ATOM 29317 N N . LEU A 1 77 ? 1.175 -10.785 8.834 1.00 0.00 77 LEU A N 18
ATOM 29318 C CA . LEU A 1 77 ? 2.226 -9.781 8.961 1.00 0.00 77 LEU A CA 18
ATOM 29319 C C . LEU A 1 77 ? 2.101 -9.026 10.280 1.00 0.00 77 LEU A C 18
ATOM 29320 O O . LEU A 1 77 ? 2.654 -7.938 10.438 1.00 0.00 77 LEU A O 18
ATOM 29336 N N . GLU A 1 78 ? 1.374 -9.613 11.226 1.00 0.00 78 GLU A N 18
ATOM 29337 C CA . GLU A 1 78 ? 1.179 -8.995 12.532 1.00 0.00 78 GLU A CA 18
ATOM 29338 C C . GLU A 1 78 ? 0.396 -7.691 12.406 1.00 0.00 78 GLU A C 18
ATOM 29339 O O . GLU A 1 78 ? 0.611 -6.749 13.169 1.00 0.00 78 GLU A O 18
ATOM 29351 N N . LEU A 1 79 ? -0.512 -7.645 11.438 1.00 0.00 79 LEU A N 18
ATOM 29352 C CA . LEU A 1 79 ? -1.327 -6.457 11.210 1.00 0.00 79 LEU A CA 18
ATOM 29353 C C . LEU A 1 79 ? -2.805 -6.759 11.435 1.00 0.00 79 LEU A C 18
ATOM 29354 O O . LEU A 1 79 ? -3.678 -6.049 10.936 1.00 0.00 79 LEU A O 18
ATOM 29370 N N . ALA A 1 80 ? -3.079 -7.817 12.192 1.00 0.00 80 ALA A N 18
ATOM 29371 C CA . ALA A 1 80 ? -4.451 -8.211 12.487 1.00 0.00 80 ALA A CA 18
ATOM 29372 C C . ALA A 1 80 ? -5.137 -7.185 13.382 1.00 0.00 80 ALA A C 18
ATOM 29373 O O . ALA A 1 80 ? -6.146 -6.581 13.016 1.00 0.00 80 ALA A O 18
ATOM 29380 N N . PRO A 1 81 ? -4.579 -6.981 14.585 1.00 0.00 81 PRO A N 18
ATOM 29381 C CA . PRO A 1 81 ? -5.121 -6.027 15.557 1.00 0.00 81 PRO A CA 18
ATOM 29382 C C . PRO A 1 81 ? -4.934 -4.579 15.116 1.00 0.00 81 PRO A C 18
ATOM 29383 O O . PRO A 1 81 ? -5.783 -4.016 14.425 1.00 0.00 81 PRO A O 18
ATOM 29394 N N . SER A 1 82 ? -3.816 -3.983 15.518 1.00 0.00 82 SER A N 18
ATOM 29395 C CA . SER A 1 82 ? -3.519 -2.599 15.166 1.00 0.00 82 SER A CA 18
ATOM 29396 C C . SER A 1 82 ? -2.230 -2.509 14.355 1.00 0.00 82 SER A C 18
ATOM 29397 O O . SER A 1 82 ? -1.236 -3.160 14.675 1.00 0.00 82 SER A O 18
ATOM 29405 N N . ALA A 1 83 ? -2.256 -1.697 13.303 1.00 0.00 83 ALA A N 18
ATOM 29406 C CA . ALA A 1 83 ? -1.090 -1.520 12.447 1.00 0.00 83 ALA A CA 18
ATOM 29407 C C . ALA A 1 83 ? -0.973 -0.076 11.971 1.00 0.00 83 ALA A C 18
ATOM 29408 O O . ALA A 1 83 ? -1.978 0.604 11.768 1.00 0.00 83 ALA A O 18
ATOM 29415 N N . SER A 1 84 ? 0.261 0.387 11.797 1.00 0.00 84 SER A N 18
ATOM 29416 C CA . SER A 1 84 ? 0.510 1.752 11.349 1.00 0.00 84 SER A CA 18
ATOM 29417 C C . SER A 1 84 ? 1.399 1.764 10.110 1.00 0.00 84 SER A C 18
ATOM 29418 O O . SER A 1 84 ? 2.596 1.485 10.187 1.00 0.00 84 SER A O 18
ATOM 29426 N N . VAL A 1 85 ? 0.805 2.091 8.966 1.00 0.00 85 VAL A N 18
ATOM 29427 C CA . VAL A 1 85 ? 1.542 2.141 7.709 1.00 0.00 85 VAL A CA 18
ATOM 29428 C C . VAL A 1 85 ? 1.751 3.580 7.251 1.00 0.00 85 VAL A C 18
ATOM 29429 O O . VAL A 1 85 ? 0.790 4.307 6.996 1.00 0.00 85 VAL A O 18
ATOM 29442 N N . VAL A 1 86 ? 3.012 3.986 7.148 1.00 0.00 86 VAL A N 18
ATOM 29443 C CA . VAL A 1 86 ? 3.347 5.338 6.719 1.00 0.00 86 VAL A CA 18
ATOM 29444 C C . VAL A 1 86 ? 3.272 5.468 5.202 1.00 0.00 86 VAL A C 18
ATOM 29445 O O . VAL A 1 86 ? 3.641 4.549 4.470 1.00 0.00 86 VAL A O 18
ATOM 29458 N N . LEU A 1 87 ? 2.793 6.616 4.735 1.00 0.00 87 LEU A N 18
ATOM 29459 C CA . LEU A 1 87 ? 2.669 6.867 3.303 1.00 0.00 87 LEU A CA 18
ATOM 29460 C C . LEU A 1 87 ? 3.913 7.566 2.764 1.00 0.00 87 LEU A C 18
ATOM 29461 O O . LEU A 1 87 ? 4.208 8.704 3.133 1.00 0.00 87 LEU A O 18
ATOM 29477 N N . LEU A 1 88 ? 4.638 6.879 1.888 1.00 0.00 88 LEU A N 18
ATOM 29478 C CA . LEU A 1 88 ? 5.850 7.435 1.295 1.00 0.00 88 LEU A CA 18
ATOM 29479 C C . LEU A 1 88 ? 5.576 7.963 -0.109 1.00 0.00 88 LEU A C 18
ATOM 29480 O O . LEU A 1 88 ? 5.522 7.212 -1.082 1.00 0.00 88 LEU A O 18
ATOM 29496 N N . PRO A 1 89 ? 5.402 9.289 -0.219 1.00 0.00 89 PRO A N 18
ATOM 29497 C CA . PRO A 1 89 ? 5.133 9.948 -1.500 1.00 0.00 89 PRO A CA 18
ATOM 29498 C C . PRO A 1 89 ? 6.346 9.933 -2.425 1.00 0.00 89 PRO A C 18
ATOM 29499 O O . PRO A 1 89 ? 7.479 10.116 -1.982 1.00 0.00 89 PRO A O 18
ATOM 29510 N N . ALA A 1 90 ? 6.099 9.712 -3.712 1.00 0.00 90 ALA A N 18
ATOM 29511 C CA . ALA A 1 90 ? 7.171 9.675 -4.700 1.00 0.00 90 ALA A CA 18
ATOM 29512 C C . ALA A 1 90 ? 7.418 11.058 -5.293 1.00 0.00 90 ALA A C 18
ATOM 29513 O O . ALA A 1 90 ? 8.494 11.632 -5.128 1.00 0.00 90 ALA A O 18
ATOM 29520 N N . GLY A 1 91 ? 6.415 11.588 -5.986 1.00 0.00 91 GLY A N 18
ATOM 29521 C CA . GLY A 1 91 ? 6.545 12.899 -6.595 1.00 0.00 91 GLY A CA 18
ATOM 29522 C C . GLY A 1 91 ? 5.385 13.230 -7.513 1.00 0.00 91 GLY A C 18
ATOM 29523 O O . GLY A 1 91 ? 4.436 13.901 -7.108 1.00 0.00 91 GLY A O 18
ATOM 29527 N N . ARG A 1 92 ? 5.462 12.760 -8.754 1.00 0.00 92 ARG A N 18
ATOM 29528 C CA . ARG A 1 92 ? 4.412 13.012 -9.733 1.00 0.00 92 ARG A CA 18
ATOM 29529 C C . ARG A 1 92 ? 3.275 12.007 -9.581 1.00 0.00 92 ARG A C 18
ATOM 29530 O O . ARG A 1 92 ? 3.489 10.797 -9.495 1.00 0.00 92 ARG A O 18
ATOM 29551 N N . PRO A 1 93 ? 2.034 12.516 -9.547 1.00 0.00 93 PRO A N 18
ATOM 29552 C CA . PRO A 1 93 ? 0.838 11.681 -9.406 1.00 0.00 93 PRO A CA 18
ATOM 29553 C C . PRO A 1 93 ? 0.566 10.843 -10.651 1.00 0.00 93 PRO A C 18
ATOM 29554 O O . PRO A 1 93 ? 1.339 10.868 -11.608 1.00 0.00 93 PRO A O 18
ATOM 29565 N N . ALA A 1 94 ? -0.538 10.104 -10.631 1.00 0.00 94 ALA A N 18
ATOM 29566 C CA . ALA A 1 94 ? -0.914 9.261 -11.759 1.00 0.00 94 ALA A CA 18
ATOM 29567 C C . ALA A 1 94 ? -2.415 8.992 -11.767 1.00 0.00 94 ALA A C 18
ATOM 29568 O O . ALA A 1 94 ? -2.926 8.238 -10.938 1.00 0.00 94 ALA A O 18
ATOM 29575 N N . THR A 1 95 ? -3.118 9.613 -12.709 1.00 0.00 95 THR A N 18
ATOM 29576 C CA . THR A 1 95 ? -4.561 9.441 -12.824 1.00 0.00 95 THR A CA 18
ATOM 29577 C C . THR A 1 95 ? -4.939 7.964 -12.848 1.00 0.00 95 THR A C 18
ATOM 29578 O O . THR A 1 95 ? -4.271 7.153 -13.490 1.00 0.00 95 THR A O 18
ATOM 29589 N N . SER A 1 96 ? -6.014 7.622 -12.145 1.00 0.00 96 SER A N 18
ATOM 29590 C CA . SER A 1 96 ? -6.479 6.241 -12.083 1.00 0.00 96 SER A CA 18
ATOM 29591 C C . SER A 1 96 ? -8.000 6.184 -11.977 1.00 0.00 96 SER A C 18
ATOM 29592 O O . SER A 1 96 ? -8.593 6.785 -11.081 1.00 0.00 96 SER A O 18
ATOM 29600 N N . ILE A 1 97 ? -8.624 5.458 -12.898 1.00 0.00 97 ILE A N 18
ATOM 29601 C CA . ILE A 1 97 ? -10.075 5.322 -12.909 1.00 0.00 97 ILE A CA 18
ATOM 29602 C C . ILE A 1 97 ? -10.558 4.503 -11.717 1.00 0.00 97 ILE A C 18
ATOM 29603 O O . ILE A 1 97 ? -9.966 3.481 -11.370 1.00 0.00 97 ILE A O 18
ATOM 29619 N N . VAL A 1 98 ? -11.640 4.959 -11.093 1.00 0.00 98 VAL A N 18
ATOM 29620 C CA . VAL A 1 98 ? -12.206 4.268 -9.940 1.00 0.00 98 VAL A CA 18
ATOM 29621 C C . VAL A 1 98 ? -13.461 3.493 -10.326 1.00 0.00 98 VAL A C 18
ATOM 29622 O O . VAL A 1 98 ? -14.250 3.943 -11.158 1.00 0.00 98 VAL A O 18
ATOM 29635 N N . HIS A 1 99 ? -13.641 2.326 -9.715 1.00 0.00 99 HIS A N 18
ATOM 29636 C CA . HIS A 1 99 ? -14.803 1.489 -9.994 1.00 0.00 99 HIS A CA 18
ATOM 29637 C C . HIS A 1 99 ? -15.646 1.294 -8.738 1.00 0.00 99 HIS A C 18
ATOM 29638 O O . HIS A 1 99 ? -15.274 0.540 -7.839 1.00 0.00 99 HIS A O 18
ATOM 29653 N N . SER A 1 100 ? -16.783 1.981 -8.682 1.00 0.00 100 SER A N 18
ATOM 29654 C CA . SER A 1 100 ? -17.677 1.887 -7.534 1.00 0.00 100 SER A CA 18
ATOM 29655 C C . SER A 1 100 ? -19.073 1.448 -7.967 1.00 0.00 100 SER A C 18
ATOM 29656 O O . SER A 1 100 ? -19.652 2.009 -8.896 1.00 0.00 100 SER A O 18
ATOM 29664 N N . SER A 1 101 ? -19.606 0.439 -7.285 1.00 0.00 101 SER A N 18
ATOM 29665 C CA . SER A 1 101 ? -20.932 -0.080 -7.600 1.00 0.00 101 SER A CA 18
ATOM 29666 C C . SER A 1 101 ? -21.568 -0.726 -6.373 1.00 0.00 101 SER A C 18
ATOM 29667 O O . SER A 1 101 ? -20.940 -1.533 -5.687 1.00 0.00 101 SER A O 18
ATOM 29675 N N . SER A 1 102 ? -22.819 -0.366 -6.104 1.00 0.00 102 SER A N 18
ATOM 29676 C CA . SER A 1 102 ? -23.540 -0.907 -4.958 1.00 0.00 102 SER A CA 18
ATOM 29677 C C . SER A 1 102 ? -24.959 -1.310 -5.350 1.00 0.00 102 SER A C 18
ATOM 29678 O O . SER A 1 102 ? -25.460 -0.917 -6.402 1.00 0.00 102 SER A O 18
ATOM 29686 N N . GLY A 1 103 ? -25.601 -2.099 -4.493 1.00 0.00 103 GLY A N 18
ATOM 29687 C CA . GLY A 1 103 ? -26.955 -2.543 -4.767 1.00 0.00 103 GLY A CA 18
ATOM 29688 C C . GLY A 1 103 ? -27.984 -1.828 -3.913 1.00 0.00 103 GLY A C 18
ATOM 29689 O O . GLY A 1 103 ? -27.875 -1.806 -2.687 1.00 0.00 103 GLY A O 18
ATOM 29693 N N . ASP A 1 104 ? -28.983 -1.241 -4.561 1.00 0.00 104 ASP A N 18
ATOM 29694 C CA . ASP A 1 104 ? -30.035 -0.520 -3.854 1.00 0.00 104 ASP A CA 18
ATOM 29695 C C . ASP A 1 104 ? -31.414 -0.993 -4.302 1.00 0.00 104 ASP A C 18
ATOM 29696 O O . ASP A 1 104 ? -32.372 -0.966 -3.529 1.00 0.00 104 ASP A O 18
ATOM 29705 N N . ILE A 1 105 ? -31.507 -1.425 -5.555 1.00 0.00 105 ILE A N 18
ATOM 29706 C CA . ILE A 1 105 ? -32.769 -1.904 -6.106 1.00 0.00 105 ILE A CA 18
ATOM 29707 C C . ILE A 1 105 ? -32.862 -3.424 -6.026 1.00 0.00 105 ILE A C 18
ATOM 29708 O O . ILE A 1 105 ? -31.896 -4.133 -6.313 1.00 0.00 105 ILE A O 18
ATOM 29724 N N . LEU A 1 106 ? -34.031 -3.919 -5.636 1.00 0.00 106 LEU A N 18
ATOM 29725 C CA . LEU A 1 106 ? -34.253 -5.356 -5.519 1.00 0.00 106 LEU A CA 18
ATOM 29726 C C . LEU A 1 106 ? -35.737 -5.690 -5.635 1.00 0.00 106 LEU A C 18
ATOM 29727 O O . LEU A 1 106 ? -36.595 -4.862 -5.329 1.00 0.00 106 LEU A O 18
ATOM 29743 N N . MET A 1 107 ? -36.032 -6.908 -6.075 1.00 0.00 107 MET A N 18
ATOM 29744 C CA . MET A 1 107 ? -37.413 -7.352 -6.227 1.00 0.00 107 MET A CA 18
ATOM 29745 C C . MET A 1 107 ? -37.735 -8.474 -5.245 1.00 0.00 107 MET A C 18
ATOM 29746 O O . MET A 1 107 ? -36.858 -9.254 -4.871 1.00 0.00 107 MET A O 18
ATOM 29760 N N . ILE A 1 108 ? -38.995 -8.548 -4.832 1.00 0.00 108 ILE A N 18
ATOM 29761 C CA . ILE A 1 108 ? -39.431 -9.575 -3.894 1.00 0.00 108 ILE A CA 18
ATOM 29762 C C . ILE A 1 108 ? -40.520 -10.451 -4.505 1.00 0.00 108 ILE A C 18
ATOM 29763 O O . ILE A 1 108 ? -41.507 -9.949 -5.041 1.00 0.00 108 ILE A O 18
ATOM 29779 N N . ASP A 1 109 ? -40.333 -11.764 -4.418 1.00 0.00 109 ASP A N 18
ATOM 29780 C CA . ASP A 1 109 ? -41.300 -12.711 -4.960 1.00 0.00 109 ASP A CA 18
ATOM 29781 C C . ASP A 1 109 ? -42.418 -12.979 -3.958 1.00 0.00 109 ASP A C 18
ATOM 29782 O O . ASP A 1 109 ? -42.314 -13.878 -3.123 1.00 0.00 109 ASP A O 18
ATOM 29791 N N . GLY A 1 1 ? -7.580 -11.930 -10.578 1.00 0.00 1 GLY A N 19
ATOM 29792 C CA . GLY A 1 1 ? -7.993 -12.649 -11.768 1.00 0.00 1 GLY A CA 19
ATOM 29793 C C . GLY A 1 1 ? -8.565 -14.016 -11.451 1.00 0.00 1 GLY A C 19
ATOM 29794 O O . GLY A 1 1 ? -9.579 -14.420 -12.019 1.00 0.00 1 GLY A O 19
ATOM 29798 N N . SER A 1 2 ? -7.911 -14.733 -10.542 1.00 0.00 2 SER A N 19
ATOM 29799 C CA . SER A 1 2 ? -8.356 -16.066 -10.153 1.00 0.00 2 SER A CA 19
ATOM 29800 C C . SER A 1 2 ? -9.757 -16.016 -9.551 1.00 0.00 2 SER A C 19
ATOM 29801 O O . SER A 1 2 ? -9.920 -15.819 -8.347 1.00 0.00 2 SER A O 19
ATOM 29809 N N . SER A 1 3 ? -10.766 -16.196 -10.398 1.00 0.00 3 SER A N 19
ATOM 29810 C CA . SER A 1 3 ? -12.153 -16.169 -9.951 1.00 0.00 3 SER A CA 19
ATOM 29811 C C . SER A 1 3 ? -12.367 -17.126 -8.782 1.00 0.00 3 SER A C 19
ATOM 29812 O O . SER A 1 3 ? -12.458 -18.339 -8.968 1.00 0.00 3 SER A O 19
ATOM 29820 N N . GLY A 1 4 ? -12.446 -16.571 -7.577 1.00 0.00 4 GLY A N 19
ATOM 29821 C CA . GLY A 1 4 ? -12.648 -17.389 -6.395 1.00 0.00 4 GLY A CA 19
ATOM 29822 C C . GLY A 1 4 ? -13.968 -17.099 -5.708 1.00 0.00 4 GLY A C 19
ATOM 29823 O O . GLY A 1 4 ? -15.034 -17.269 -6.300 1.00 0.00 4 GLY A O 19
ATOM 29827 N N . SER A 1 5 ? -13.898 -16.663 -4.455 1.00 0.00 5 SER A N 19
ATOM 29828 C CA . SER A 1 5 ? -15.097 -16.354 -3.685 1.00 0.00 5 SER A CA 19
ATOM 29829 C C . SER A 1 5 ? -14.741 -15.617 -2.397 1.00 0.00 5 SER A C 19
ATOM 29830 O O . SER A 1 5 ? -13.677 -15.835 -1.818 1.00 0.00 5 SER A O 19
ATOM 29838 N N . SER A 1 6 ? -15.640 -14.742 -1.956 1.00 0.00 6 SER A N 19
ATOM 29839 C CA . SER A 1 6 ? -15.420 -13.969 -0.739 1.00 0.00 6 SER A CA 19
ATOM 29840 C C . SER A 1 6 ? -16.664 -13.164 -0.375 1.00 0.00 6 SER A C 19
ATOM 29841 O O . SER A 1 6 ? -17.697 -13.263 -1.036 1.00 0.00 6 SER A O 19
ATOM 29849 N N . GLY A 1 7 ? -16.556 -12.366 0.683 1.00 0.00 7 GLY A N 19
ATOM 29850 C CA . GLY A 1 7 ? -17.679 -11.556 1.118 1.00 0.00 7 GLY A CA 19
ATOM 29851 C C . GLY A 1 7 ? -17.832 -11.539 2.626 1.00 0.00 7 GLY A C 19
ATOM 29852 O O . GLY A 1 7 ? -16.845 -11.437 3.356 1.00 0.00 7 GLY A O 19
ATOM 29856 N N . ARG A 1 8 ? -19.071 -11.638 3.095 1.00 0.00 8 ARG A N 19
ATOM 29857 C CA . ARG A 1 8 ? -19.350 -11.630 4.526 1.00 0.00 8 ARG A CA 19
ATOM 29858 C C . ARG A 1 8 ? -19.271 -13.041 5.102 1.00 0.00 8 ARG A C 19
ATOM 29859 O O . ARG A 1 8 ? -19.948 -13.954 4.630 1.00 0.00 8 ARG A O 19
ATOM 29880 N N . ASP A 1 9 ? -18.440 -13.211 6.125 1.00 0.00 9 ASP A N 19
ATOM 29881 C CA . ASP A 1 9 ? -18.273 -14.510 6.766 1.00 0.00 9 ASP A CA 19
ATOM 29882 C C . ASP A 1 9 ? -17.623 -14.358 8.138 1.00 0.00 9 ASP A C 19
ATOM 29883 O O . ASP A 1 9 ? -17.122 -13.289 8.484 1.00 0.00 9 ASP A O 19
ATOM 29892 N N . ARG A 1 10 ? -17.637 -15.436 8.916 1.00 0.00 10 ARG A N 19
ATOM 29893 C CA . ARG A 1 10 ? -17.052 -15.422 10.251 1.00 0.00 10 ARG A CA 19
ATOM 29894 C C . ARG A 1 10 ? -15.556 -15.128 10.186 1.00 0.00 10 ARG A C 19
ATOM 29895 O O . ARG A 1 10 ? -14.742 -16.035 10.014 1.00 0.00 10 ARG A O 19
ATOM 29916 N N . SER A 1 11 ? -15.203 -13.854 10.325 1.00 0.00 11 SER A N 19
ATOM 29917 C CA . SER A 1 11 ? -13.805 -13.439 10.278 1.00 0.00 11 SER A CA 19
ATOM 29918 C C . SER A 1 11 ? -13.553 -12.271 11.226 1.00 0.00 11 SER A C 19
ATOM 29919 O O . SER A 1 11 ? -14.490 -11.668 11.751 1.00 0.00 11 SER A O 19
ATOM 29927 N N . THR A 1 12 ? -12.280 -11.956 11.441 1.00 0.00 12 THR A N 19
ATOM 29928 C CA . THR A 1 12 ? -11.902 -10.861 12.326 1.00 0.00 12 THR A CA 19
ATOM 29929 C C . THR A 1 12 ? -11.536 -9.613 11.531 1.00 0.00 12 THR A C 19
ATOM 29930 O O . THR A 1 12 ? -10.996 -9.704 10.428 1.00 0.00 12 THR A O 19
ATOM 29941 N N . ILE A 1 13 ? -11.832 -8.448 12.098 1.00 0.00 13 ILE A N 19
ATOM 29942 C CA . ILE A 1 13 ? -11.532 -7.182 11.442 1.00 0.00 13 ILE A CA 19
ATOM 29943 C C . ILE A 1 13 ? -10.115 -6.719 11.763 1.00 0.00 13 ILE A C 19
ATOM 29944 O O . ILE A 1 13 ? -9.556 -7.072 12.801 1.00 0.00 13 ILE A O 19
ATOM 29960 N N . ALA A 1 14 ? -9.540 -5.925 10.866 1.00 0.00 14 ALA A N 19
ATOM 29961 C CA . ALA A 1 14 ? -8.190 -5.409 11.055 1.00 0.00 14 ALA A CA 19
ATOM 29962 C C . ALA A 1 14 ? -8.177 -3.885 11.047 1.00 0.00 14 ALA A C 19
ATOM 29963 O O . ALA A 1 14 ? -8.906 -3.253 10.282 1.00 0.00 14 ALA A O 19
ATOM 29970 N N . ARG A 1 15 ? -7.346 -3.300 11.903 1.00 0.00 15 ARG A N 19
ATOM 29971 C CA . ARG A 1 15 ? -7.241 -1.849 11.996 1.00 0.00 15 ARG A CA 19
ATOM 29972 C C . ARG A 1 15 ? -5.949 -1.355 11.352 1.00 0.00 15 ARG A C 19
ATOM 29973 O O . ARG A 1 15 ? -4.872 -1.458 11.940 1.00 0.00 15 ARG A O 19
ATOM 29994 N N . ILE A 1 16 ? -6.064 -0.819 10.141 1.00 0.00 16 ILE A N 19
ATOM 29995 C CA . ILE A 1 16 ? -4.905 -0.310 9.419 1.00 0.00 16 ILE A CA 19
ATOM 29996 C C . ILE A 1 16 ? -4.925 1.214 9.352 1.00 0.00 16 ILE A C 19
ATOM 29997 O O . ILE A 1 16 ? -5.852 1.808 8.805 1.00 0.00 16 ILE A O 19
ATOM 30013 N N . GLN A 1 17 ? -3.894 1.838 9.913 1.00 0.00 17 GLN A N 19
ATOM 30014 C CA . GLN A 1 17 ? -3.793 3.293 9.916 1.00 0.00 17 GLN A CA 19
ATOM 30015 C C . GLN A 1 17 ? -2.920 3.780 8.765 1.00 0.00 17 GLN A C 19
ATOM 30016 O O . GLN A 1 17 ? -1.819 3.272 8.548 1.00 0.00 17 GLN A O 19
ATOM 30030 N N . PHE A 1 18 ? -3.417 4.769 8.028 1.00 0.00 18 PHE A N 19
ATOM 30031 C CA . PHE A 1 18 ? -2.683 5.324 6.898 1.00 0.00 18 PHE A CA 19
ATOM 30032 C C . PHE A 1 18 ? -2.215 6.745 7.198 1.00 0.00 18 PHE A C 19
ATOM 30033 O O . PHE A 1 18 ? -3.023 7.668 7.297 1.00 0.00 18 PHE A O 19
ATOM 30050 N N . ARG A 1 19 ? -0.904 6.912 7.344 1.00 0.00 19 ARG A N 19
ATOM 30051 C CA . ARG A 1 19 ? -0.328 8.219 7.635 1.00 0.00 19 ARG A CA 19
ATOM 30052 C C . ARG A 1 19 ? 0.070 8.937 6.348 1.00 0.00 19 ARG A C 19
ATOM 30053 O O . ARG A 1 19 ? 0.692 8.348 5.463 1.00 0.00 19 ARG A O 19
ATOM 30074 N N . LEU A 1 20 ? -0.294 10.211 6.251 1.00 0.00 20 LEU A N 19
ATOM 30075 C CA . LEU A 1 20 ? 0.024 11.009 5.073 1.00 0.00 20 LEU A CA 19
ATOM 30076 C C . LEU A 1 20 ? 1.087 12.055 5.394 1.00 0.00 20 LEU A C 19
ATOM 30077 O O . LEU A 1 20 ? 1.202 12.531 6.524 1.00 0.00 20 LEU A O 19
ATOM 30093 N N . PRO A 1 21 ? 1.881 12.424 4.378 1.00 0.00 21 PRO A N 19
ATOM 30094 C CA . PRO A 1 21 ? 2.946 13.420 4.528 1.00 0.00 21 PRO A CA 19
ATOM 30095 C C . PRO A 1 21 ? 2.399 14.827 4.740 1.00 0.00 21 PRO A C 19
ATOM 30096 O O . PRO A 1 21 ? 3.143 15.749 5.074 1.00 0.00 21 PRO A O 19
ATOM 30107 N N . ASP A 1 22 ? 1.095 14.985 4.545 1.00 0.00 22 ASP A N 19
ATOM 30108 C CA . ASP A 1 22 ? 0.447 16.281 4.716 1.00 0.00 22 ASP A CA 19
ATOM 30109 C C . ASP A 1 22 ? 0.160 16.554 6.189 1.00 0.00 22 ASP A C 19
ATOM 30110 O O . ASP A 1 22 ? 0.428 17.644 6.692 1.00 0.00 22 ASP A O 19
ATOM 30119 N N . GLY A 1 23 ? -0.387 15.555 6.876 1.00 0.00 23 GLY A N 19
ATOM 30120 C CA . GLY A 1 23 ? -0.702 15.709 8.284 1.00 0.00 23 GLY A CA 19
ATOM 30121 C C . GLY A 1 23 ? -1.883 14.858 8.710 1.00 0.00 23 GLY A C 19
ATOM 30122 O O . GLY A 1 23 ? -1.849 14.220 9.762 1.00 0.00 23 GLY A O 19
ATOM 30126 N N . SER A 1 24 ? -2.930 14.849 7.891 1.00 0.00 24 SER A N 19
ATOM 30127 C CA . SER A 1 24 ? -4.129 14.075 8.191 1.00 0.00 24 SER A CA 19
ATOM 30128 C C . SER A 1 24 ? -3.915 12.598 7.874 1.00 0.00 24 SER A C 19
ATOM 30129 O O . SER A 1 24 ? -2.968 12.232 7.178 1.00 0.00 24 SER A O 19
ATOM 30137 N N . SER A 1 25 ? -4.803 11.754 8.389 1.00 0.00 25 SER A N 19
ATOM 30138 C CA . SER A 1 25 ? -4.711 10.316 8.165 1.00 0.00 25 SER A CA 19
ATOM 30139 C C . SER A 1 25 ? -6.099 9.693 8.060 1.00 0.00 25 SER A C 19
ATOM 30140 O O . SER A 1 25 ? -7.107 10.343 8.338 1.00 0.00 25 SER A O 19
ATOM 30148 N N . PHE A 1 26 ? -6.143 8.427 7.658 1.00 0.00 26 PHE A N 19
ATOM 30149 C CA . PHE A 1 26 ? -7.407 7.714 7.515 1.00 0.00 26 PHE A CA 19
ATOM 30150 C C . PHE A 1 26 ? -7.217 6.217 7.743 1.00 0.00 26 PHE A C 19
ATOM 30151 O O . PHE A 1 26 ? -6.297 5.606 7.198 1.00 0.00 26 PHE A O 19
ATOM 30168 N N . THR A 1 27 ? -8.092 5.632 8.555 1.00 0.00 27 THR A N 19
ATOM 30169 C CA . THR A 1 27 ? -8.020 4.208 8.858 1.00 0.00 27 THR A CA 19
ATOM 30170 C C . THR A 1 27 ? -9.306 3.495 8.456 1.00 0.00 27 THR A C 19
ATOM 30171 O O . THR A 1 27 ? -10.366 3.736 9.031 1.00 0.00 27 THR A O 19
ATOM 30182 N N . ASN A 1 28 ? -9.204 2.615 7.465 1.00 0.00 28 ASN A N 19
ATOM 30183 C CA . ASN A 1 28 ? -10.360 1.866 6.986 1.00 0.00 28 ASN A CA 19
ATOM 30184 C C . ASN A 1 28 ? -10.481 0.530 7.712 1.00 0.00 28 ASN A C 19
ATOM 30185 O O . ASN A 1 28 ? -9.713 0.239 8.628 1.00 0.00 28 ASN A O 19
ATOM 30196 N N . GLN A 1 29 ? -11.452 -0.278 7.296 1.00 0.00 29 GLN A N 19
ATOM 30197 C CA . GLN A 1 29 ? -11.673 -1.583 7.908 1.00 0.00 29 GLN A CA 19
ATOM 30198 C C . GLN A 1 29 ? -11.426 -2.704 6.904 1.00 0.00 29 GLN A C 19
ATOM 30199 O O . GLN A 1 29 ? -12.071 -2.767 5.857 1.00 0.00 29 GLN A O 19
ATOM 30213 N N . PHE A 1 30 ? -10.487 -3.586 7.229 1.00 0.00 30 PHE A N 19
ATOM 30214 C CA . PHE A 1 30 ? -10.153 -4.705 6.355 1.00 0.00 30 PHE A CA 19
ATOM 30215 C C . PHE A 1 30 ? -10.141 -6.018 7.132 1.00 0.00 30 PHE A C 19
ATOM 30216 O O . PHE A 1 30 ? -9.803 -6.065 8.315 1.00 0.00 30 PHE A O 19
ATOM 30233 N N . PRO A 1 31 ? -10.518 -7.111 6.452 1.00 0.00 31 PRO A N 19
ATOM 30234 C CA . PRO A 1 31 ? -10.560 -8.445 7.058 1.00 0.00 31 PRO A CA 19
ATOM 30235 C C . PRO A 1 31 ? -9.167 -8.990 7.354 1.00 0.00 31 PRO A C 19
ATOM 30236 O O . PRO A 1 31 ? -8.305 -9.029 6.476 1.00 0.00 31 PRO A O 19
ATOM 30247 N N . SER A 1 32 ? -8.953 -9.412 8.597 1.00 0.00 32 SER A N 19
ATOM 30248 C CA . SER A 1 32 ? -7.663 -9.952 9.009 1.00 0.00 32 SER A CA 19
ATOM 30249 C C . SER A 1 32 ? -7.044 -10.790 7.895 1.00 0.00 32 SER A C 19
ATOM 30250 O O . SER A 1 32 ? -5.822 -10.872 7.771 1.00 0.00 32 SER A O 19
ATOM 30258 N N . ASP A 1 33 ? -7.896 -11.410 7.086 1.00 0.00 33 ASP A N 19
ATOM 30259 C CA . ASP A 1 33 ? -7.434 -12.241 5.981 1.00 0.00 33 ASP A CA 19
ATOM 30260 C C . ASP A 1 33 ? -6.870 -11.382 4.853 1.00 0.00 33 ASP A C 19
ATOM 30261 O O . ASP A 1 33 ? -5.812 -11.681 4.301 1.00 0.00 33 ASP A O 19
ATOM 30270 N N . ALA A 1 34 ? -7.585 -10.313 4.517 1.00 0.00 34 ALA A N 19
ATOM 30271 C CA . ALA A 1 34 ? -7.155 -9.409 3.457 1.00 0.00 34 ALA A CA 19
ATOM 30272 C C . ALA A 1 34 ? -5.650 -9.170 3.516 1.00 0.00 34 ALA A C 19
ATOM 30273 O O . ALA A 1 34 ? -5.096 -8.798 4.550 1.00 0.00 34 ALA A O 19
ATOM 30280 N N . PRO A 1 35 ? -4.971 -9.388 2.380 1.00 0.00 35 PRO A N 19
ATOM 30281 C CA . PRO A 1 35 ? -3.520 -9.202 2.277 1.00 0.00 35 PRO A CA 19
ATOM 30282 C C . PRO A 1 35 ? -3.117 -7.734 2.351 1.00 0.00 35 PRO A C 19
ATOM 30283 O O . PRO A 1 35 ? -3.873 -6.851 1.942 1.00 0.00 35 PRO A O 19
ATOM 30294 N N . LEU A 1 36 ? -1.923 -7.478 2.874 1.00 0.00 36 LEU A N 19
ATOM 30295 C CA . LEU A 1 36 ? -1.419 -6.115 3.001 1.00 0.00 36 LEU A CA 19
ATOM 30296 C C . LEU A 1 36 ? -1.847 -5.264 1.810 1.00 0.00 36 LEU A C 19
ATOM 30297 O O . LEU A 1 36 ? -2.339 -4.149 1.978 1.00 0.00 36 LEU A O 19
ATOM 30313 N N . GLU A 1 37 ? -1.656 -5.798 0.608 1.00 0.00 37 GLU A N 19
ATOM 30314 C CA . GLU A 1 37 ? -2.023 -5.086 -0.611 1.00 0.00 37 GLU A CA 19
ATOM 30315 C C . GLU A 1 37 ? -3.375 -4.397 -0.451 1.00 0.00 37 GLU A C 19
ATOM 30316 O O . GLU A 1 37 ? -3.523 -3.218 -0.774 1.00 0.00 37 GLU A O 19
ATOM 30328 N N . GLU A 1 38 ? -4.357 -5.141 0.047 1.00 0.00 38 GLU A N 19
ATOM 30329 C CA . GLU A 1 38 ? -5.697 -4.601 0.248 1.00 0.00 38 GLU A CA 19
ATOM 30330 C C . GLU A 1 38 ? -5.634 -3.185 0.813 1.00 0.00 38 GLU A C 19
ATOM 30331 O O . GLU A 1 38 ? -6.412 -2.314 0.423 1.00 0.00 38 GLU A O 19
ATOM 30343 N N . ALA A 1 39 ? -4.703 -2.963 1.735 1.00 0.00 39 ALA A N 19
ATOM 30344 C CA . ALA A 1 39 ? -4.537 -1.653 2.353 1.00 0.00 39 ALA A CA 19
ATOM 30345 C C . ALA A 1 39 ? -3.977 -0.643 1.357 1.00 0.00 39 ALA A C 19
ATOM 30346 O O . ALA A 1 39 ? -4.337 0.534 1.383 1.00 0.00 39 ALA A O 19
ATOM 30353 N N . ARG A 1 40 ? -3.094 -1.111 0.480 1.00 0.00 40 ARG A N 19
ATOM 30354 C CA . ARG A 1 40 ? -2.483 -0.247 -0.523 1.00 0.00 40 ARG A CA 19
ATOM 30355 C C . ARG A 1 40 ? -3.526 0.253 -1.518 1.00 0.00 40 ARG A C 19
ATOM 30356 O O . ARG A 1 40 ? -3.456 1.389 -1.986 1.00 0.00 40 ARG A O 19
ATOM 30377 N N . GLN A 1 41 ? -4.490 -0.605 -1.837 1.00 0.00 41 GLN A N 19
ATOM 30378 C CA . GLN A 1 41 ? -5.546 -0.250 -2.778 1.00 0.00 41 GLN A CA 19
ATOM 30379 C C . GLN A 1 41 ? -6.364 0.928 -2.260 1.00 0.00 41 GLN A C 19
ATOM 30380 O O . GLN A 1 41 ? -6.484 1.956 -2.927 1.00 0.00 41 GLN A O 19
ATOM 30394 N N . PHE A 1 42 ? -6.925 0.773 -1.065 1.00 0.00 42 PHE A N 19
ATOM 30395 C CA . PHE A 1 42 ? -7.733 1.824 -0.457 1.00 0.00 42 PHE A CA 19
ATOM 30396 C C . PHE A 1 42 ? -6.943 3.125 -0.353 1.00 0.00 42 PHE A C 19
ATOM 30397 O O . PHE A 1 42 ? -7.459 4.202 -0.652 1.00 0.00 42 PHE A O 19
ATOM 30414 N N . ALA A 1 43 ? -5.689 3.017 0.073 1.00 0.00 43 ALA A N 19
ATOM 30415 C CA . ALA A 1 43 ? -4.828 4.184 0.215 1.00 0.00 43 ALA A CA 19
ATOM 30416 C C . ALA A 1 43 ? -4.625 4.883 -1.124 1.00 0.00 43 ALA A C 19
ATOM 30417 O O . ALA A 1 43 ? -4.639 6.111 -1.203 1.00 0.00 43 ALA A O 19
ATOM 30424 N N . ALA A 1 44 ? -4.435 4.094 -2.176 1.00 0.00 44 ALA A N 19
ATOM 30425 C CA . ALA A 1 44 ? -4.231 4.638 -3.513 1.00 0.00 44 ALA A CA 19
ATOM 30426 C C . ALA A 1 44 ? -5.468 5.387 -3.996 1.00 0.00 44 ALA A C 19
ATOM 30427 O O . ALA A 1 44 ? -5.361 6.457 -4.594 1.00 0.00 44 ALA A O 19
ATOM 30434 N N . GLN A 1 45 ? -6.639 4.818 -3.732 1.00 0.00 45 GLN A N 19
ATOM 30435 C CA . GLN A 1 45 ? -7.896 5.433 -4.142 1.00 0.00 45 GLN A CA 19
ATOM 30436 C C . GLN A 1 45 ? -8.191 6.676 -3.308 1.00 0.00 45 GLN A C 19
ATOM 30437 O O . GLN A 1 45 ? -8.576 7.717 -3.841 1.00 0.00 45 GLN A O 19
ATOM 30451 N N . THR A 1 46 ? -8.008 6.560 -1.997 1.00 0.00 46 THR A N 19
ATOM 30452 C CA . THR A 1 46 ? -8.256 7.673 -1.089 1.00 0.00 46 THR A CA 19
ATOM 30453 C C . THR A 1 46 ? -7.471 8.910 -1.509 1.00 0.00 46 THR A C 19
ATOM 30454 O O . THR A 1 46 ? -8.038 9.989 -1.682 1.00 0.00 46 THR A O 19
ATOM 30465 N N . VAL A 1 47 ? -6.161 8.747 -1.672 1.00 0.00 47 VAL A N 19
ATOM 30466 C CA . VAL A 1 47 ? -5.298 9.851 -2.074 1.00 0.00 47 VAL A CA 19
ATOM 30467 C C . VAL A 1 47 ? -5.386 10.099 -3.575 1.00 0.00 47 VAL A C 19
ATOM 30468 O O . VAL A 1 47 ? -5.119 11.203 -4.049 1.00 0.00 47 VAL A O 19
ATOM 30481 N N . GLY A 1 48 ? -5.763 9.064 -4.320 1.00 0.00 48 GLY A N 19
ATOM 30482 C CA . GLY A 1 48 ? -5.880 9.190 -5.761 1.00 0.00 48 GLY A CA 19
ATOM 30483 C C . GLY A 1 48 ? -4.545 9.451 -6.430 1.00 0.00 48 GLY A C 19
ATOM 30484 O O . GLY A 1 48 ? -3.523 8.898 -6.027 1.00 0.00 48 GLY A O 19
ATOM 30488 N N . ASN A 1 49 ? -4.555 10.294 -7.458 1.00 0.00 49 ASN A N 19
ATOM 30489 C CA . ASN A 1 49 ? -3.336 10.624 -8.187 1.00 0.00 49 ASN A CA 19
ATOM 30490 C C . ASN A 1 49 ? -2.690 11.886 -7.622 1.00 0.00 49 ASN A C 19
ATOM 30491 O O . ASN A 1 49 ? -2.240 12.755 -8.370 1.00 0.00 49 ASN A O 19
ATOM 30502 N N . THR A 1 50 ? -2.646 11.981 -6.297 1.00 0.00 50 THR A N 19
ATOM 30503 C CA . THR A 1 50 ? -2.056 13.135 -5.632 1.00 0.00 50 THR A CA 19
ATOM 30504 C C . THR A 1 50 ? -0.550 12.968 -5.474 1.00 0.00 50 THR A C 19
ATOM 30505 O O . THR A 1 50 ? 0.220 13.883 -5.767 1.00 0.00 50 THR A O 19
ATOM 30516 N N . TYR A 1 51 ? -0.135 11.795 -5.010 1.00 0.00 51 TYR A N 19
ATOM 30517 C CA . TYR A 1 51 ? 1.281 11.509 -4.811 1.00 0.00 51 TYR A CA 19
ATOM 30518 C C . TYR A 1 51 ? 1.867 10.793 -6.024 1.00 0.00 51 TYR A C 19
ATOM 30519 O O . TYR A 1 51 ? 2.986 11.080 -6.448 1.00 0.00 51 TYR A O 19
ATOM 30537 N N . GLY A 1 52 ? 1.102 9.857 -6.578 1.00 0.00 52 GLY A N 19
ATOM 30538 C CA . GLY A 1 52 ? 1.561 9.113 -7.736 1.00 0.00 52 GLY A CA 19
ATOM 30539 C C . GLY A 1 52 ? 1.766 7.642 -7.437 1.00 0.00 52 GLY A C 19
ATOM 30540 O O . GLY A 1 52 ? 0.812 6.922 -7.147 1.00 0.00 52 GLY A O 19
ATOM 30544 N N . ASN A 1 53 ? 3.015 7.193 -7.510 1.00 0.00 53 ASN A N 19
ATOM 30545 C CA . ASN A 1 53 ? 3.342 5.796 -7.246 1.00 0.00 53 ASN A CA 19
ATOM 30546 C C . ASN A 1 53 ? 3.897 5.624 -5.836 1.00 0.00 53 ASN A C 19
ATOM 30547 O O . ASN A 1 53 ? 4.842 4.865 -5.617 1.00 0.00 53 ASN A O 19
ATOM 30558 N N . PHE A 1 54 ? 3.304 6.333 -4.881 1.00 0.00 54 PHE A N 19
ATOM 30559 C CA . PHE A 1 54 ? 3.739 6.260 -3.491 1.00 0.00 54 PHE A CA 19
ATOM 30560 C C . PHE A 1 54 ? 3.850 4.809 -3.032 1.00 0.00 54 PHE A C 19
ATOM 30561 O O . PHE A 1 54 ? 3.497 3.886 -3.766 1.00 0.00 54 PHE A O 19
ATOM 30578 N N . SER A 1 55 ? 4.343 4.616 -1.813 1.00 0.00 55 SER A N 19
ATOM 30579 C CA . SER A 1 55 ? 4.505 3.278 -1.257 1.00 0.00 55 SER A CA 19
ATOM 30580 C C . SER A 1 55 ? 4.062 3.239 0.202 1.00 0.00 55 SER A C 19
ATOM 30581 O O . SER A 1 55 ? 3.670 4.259 0.772 1.00 0.00 55 SER A O 19
ATOM 30589 N N . LEU A 1 56 ? 4.126 2.056 0.802 1.00 0.00 56 LEU A N 19
ATOM 30590 C CA . LEU A 1 56 ? 3.732 1.882 2.196 1.00 0.00 56 LEU A CA 19
ATOM 30591 C C . LEU A 1 56 ? 4.846 1.218 2.999 1.00 0.00 56 LEU A C 19
ATOM 30592 O O . LEU A 1 56 ? 5.577 0.372 2.483 1.00 0.00 56 LEU A O 19
ATOM 30608 N N . ALA A 1 57 ? 4.969 1.606 4.264 1.00 0.00 57 ALA A N 19
ATOM 30609 C CA . ALA A 1 57 ? 5.991 1.046 5.139 1.00 0.00 57 ALA A CA 19
ATOM 30610 C C . ALA A 1 57 ? 5.547 1.084 6.597 1.00 0.00 57 ALA A C 19
ATOM 30611 O O . ALA A 1 57 ? 4.646 1.839 6.963 1.00 0.00 57 ALA A O 19
ATOM 30618 N N . THR A 1 58 ? 6.185 0.264 7.427 1.00 0.00 58 THR A N 19
ATOM 30619 C CA . THR A 1 58 ? 5.854 0.204 8.845 1.00 0.00 58 THR A CA 19
ATOM 30620 C C . THR A 1 58 ? 6.262 1.486 9.561 1.00 0.00 58 THR A C 19
ATOM 30621 O O . THR A 1 58 ? 6.732 2.435 8.933 1.00 0.00 58 THR A O 19
ATOM 30632 N N . MET A 1 59 ? 6.079 1.508 10.877 1.00 0.00 59 MET A N 19
ATOM 30633 C CA . MET A 1 59 ? 6.431 2.675 11.678 1.00 0.00 59 MET A CA 19
ATOM 30634 C C . MET A 1 59 ? 7.545 2.342 12.665 1.00 0.00 59 MET A C 19
ATOM 30635 O O . MET A 1 59 ? 8.568 3.026 12.716 1.00 0.00 59 MET A O 19
ATOM 30649 N N . PHE A 1 60 ? 7.341 1.287 13.446 1.00 0.00 60 PHE A N 19
ATOM 30650 C CA . PHE A 1 60 ? 8.328 0.863 14.433 1.00 0.00 60 PHE A CA 19
ATOM 30651 C C . PHE A 1 60 ? 9.559 0.273 13.752 1.00 0.00 60 PHE A C 19
ATOM 30652 O O . PHE A 1 60 ? 10.652 0.838 13.791 1.00 0.00 60 PHE A O 19
ATOM 30669 N N . PRO A 1 61 ? 9.379 -0.892 13.112 1.00 0.00 61 PRO A N 19
ATOM 30670 C CA . PRO A 1 61 ? 10.463 -1.586 12.410 1.00 0.00 61 PRO A CA 19
ATOM 30671 C C . PRO A 1 61 ? 10.901 -0.849 11.149 1.00 0.00 61 PRO A C 19
ATOM 30672 O O . PRO A 1 61 ? 11.918 -1.187 10.543 1.00 0.00 61 PRO A O 19
ATOM 30683 N N . ARG A 1 62 ? 10.128 0.159 10.759 1.00 0.00 62 ARG A N 19
ATOM 30684 C CA . ARG A 1 62 ? 10.436 0.942 9.569 1.00 0.00 62 ARG A CA 19
ATOM 30685 C C . ARG A 1 62 ? 11.086 0.071 8.497 1.00 0.00 62 ARG A C 19
ATOM 30686 O O . ARG A 1 62 ? 12.142 0.411 7.964 1.00 0.00 62 ARG A O 19
ATOM 30707 N N . ARG A 1 63 ? 10.447 -1.052 8.188 1.00 0.00 63 ARG A N 19
ATOM 30708 C CA . ARG A 1 63 ? 10.963 -1.973 7.182 1.00 0.00 63 ARG A CA 19
ATOM 30709 C C . ARG A 1 63 ? 10.122 -1.914 5.910 1.00 0.00 63 ARG A C 19
ATOM 30710 O O . ARG A 1 63 ? 8.918 -2.163 5.939 1.00 0.00 63 ARG A O 19
ATOM 30731 N N . GLU A 1 64 ? 10.767 -1.583 4.796 1.00 0.00 64 GLU A N 19
ATOM 30732 C CA . GLU A 1 64 ? 10.078 -1.491 3.514 1.00 0.00 64 GLU A CA 19
ATOM 30733 C C . GLU A 1 64 ? 9.484 -2.840 3.117 1.00 0.00 64 GLU A C 19
ATOM 30734 O O . GLU A 1 64 ? 10.206 -3.758 2.727 1.00 0.00 64 GLU A O 19
ATOM 30746 N N . PHE A 1 65 ? 8.164 -2.951 3.220 1.00 0.00 65 PHE A N 19
ATOM 30747 C CA . PHE A 1 65 ? 7.472 -4.188 2.874 1.00 0.00 65 PHE A CA 19
ATOM 30748 C C . PHE A 1 65 ? 8.032 -4.781 1.585 1.00 0.00 65 PHE A C 19
ATOM 30749 O O . PHE A 1 65 ? 8.449 -4.055 0.682 1.00 0.00 65 PHE A O 19
ATOM 30766 N N . THR A 1 66 ? 8.038 -6.109 1.506 1.00 0.00 66 THR A N 19
ATOM 30767 C CA . THR A 1 66 ? 8.547 -6.801 0.329 1.00 0.00 66 THR A CA 19
ATOM 30768 C C . THR A 1 66 ? 7.409 -7.376 -0.507 1.00 0.00 66 THR A C 19
ATOM 30769 O O . THR A 1 66 ? 6.365 -7.752 0.025 1.00 0.00 66 THR A O 19
ATOM 30780 N N . ARG A 1 67 ? 7.618 -7.441 -1.817 1.00 0.00 67 ARG A N 19
ATOM 30781 C CA . ARG A 1 67 ? 6.609 -7.970 -2.727 1.00 0.00 67 ARG A CA 19
ATOM 30782 C C . ARG A 1 67 ? 5.875 -9.150 -2.098 1.00 0.00 67 ARG A C 19
ATOM 30783 O O . ARG A 1 67 ? 4.662 -9.292 -2.250 1.00 0.00 67 ARG A O 19
ATOM 30804 N N . GLU A 1 68 ? 6.620 -9.995 -1.390 1.00 0.00 68 GLU A N 19
ATOM 30805 C CA . GLU A 1 68 ? 6.039 -11.163 -0.740 1.00 0.00 68 GLU A CA 19
ATOM 30806 C C . GLU A 1 68 ? 5.041 -10.747 0.337 1.00 0.00 68 GLU A C 19
ATOM 30807 O O . GLU A 1 68 ? 3.949 -11.308 0.437 1.00 0.00 68 GLU A O 19
ATOM 30819 N N . ASP A 1 69 ? 5.424 -9.761 1.140 1.00 0.00 69 ASP A N 19
ATOM 30820 C CA . ASP A 1 69 ? 4.563 -9.268 2.210 1.00 0.00 69 ASP A CA 19
ATOM 30821 C C . ASP A 1 69 ? 3.153 -9.003 1.693 1.00 0.00 69 ASP A C 19
ATOM 30822 O O . ASP A 1 69 ? 2.167 -9.383 2.326 1.00 0.00 69 ASP A O 19
ATOM 30831 N N . TYR A 1 70 ? 3.064 -8.347 0.542 1.00 0.00 70 TYR A N 19
ATOM 30832 C CA . TYR A 1 70 ? 1.774 -8.027 -0.058 1.00 0.00 70 TYR A CA 19
ATOM 30833 C C . TYR A 1 70 ? 0.999 -9.298 -0.393 1.00 0.00 70 TYR A C 19
ATOM 30834 O O . TYR A 1 70 ? -0.232 -9.298 -0.429 1.00 0.00 70 TYR A O 19
ATOM 30852 N N . LYS A 1 71 ? 1.729 -10.381 -0.638 1.00 0.00 71 LYS A N 19
ATOM 30853 C CA . LYS A 1 71 ? 1.113 -11.660 -0.969 1.00 0.00 71 LYS A CA 19
ATOM 30854 C C . LYS A 1 71 ? 0.593 -12.354 0.286 1.00 0.00 71 LYS A C 19
ATOM 30855 O O . LYS A 1 71 ? -0.331 -13.165 0.221 1.00 0.00 71 LYS A O 19
ATOM 30874 N N . ARG A 1 72 ? 1.192 -12.030 1.428 1.00 0.00 72 ARG A N 19
ATOM 30875 C CA . ARG A 1 72 ? 0.789 -12.623 2.697 1.00 0.00 72 ARG A CA 19
ATOM 30876 C C . ARG A 1 72 ? -0.429 -11.904 3.270 1.00 0.00 72 ARG A C 19
ATOM 30877 O O . ARG A 1 72 ? -0.742 -10.781 2.875 1.00 0.00 72 ARG A O 19
ATOM 30898 N N . ARG A 1 73 ? -1.112 -12.561 4.202 1.00 0.00 73 ARG A N 19
ATOM 30899 C CA . ARG A 1 73 ? -2.297 -11.985 4.828 1.00 0.00 73 ARG A CA 19
ATOM 30900 C C . ARG A 1 73 ? -1.907 -10.985 5.912 1.00 0.00 73 ARG A C 19
ATOM 30901 O O . ARG A 1 73 ? -0.858 -11.114 6.543 1.00 0.00 73 ARG A O 19
ATOM 30922 N N . LEU A 1 74 ? -2.759 -9.987 6.122 1.00 0.00 74 LEU A N 19
ATOM 30923 C CA . LEU A 1 74 ? -2.504 -8.963 7.130 1.00 0.00 74 LEU A CA 19
ATOM 30924 C C . LEU A 1 74 ? -2.175 -9.596 8.478 1.00 0.00 74 LEU A C 19
ATOM 30925 O O . LEU A 1 74 ? -1.074 -9.427 9.004 1.00 0.00 74 LEU A O 19
ATOM 30941 N N . LEU A 1 75 ? -3.136 -10.328 9.032 1.00 0.00 75 LEU A N 19
ATOM 30942 C CA . LEU A 1 75 ? -2.948 -10.989 10.319 1.00 0.00 75 LEU A CA 19
ATOM 30943 C C . LEU A 1 75 ? -1.590 -11.682 10.382 1.00 0.00 75 LEU A C 19
ATOM 30944 O O . LEU A 1 75 ? -0.935 -11.692 11.425 1.00 0.00 75 LEU A O 19
ATOM 30960 N N . ASP A 1 76 ? -1.173 -12.258 9.260 1.00 0.00 76 ASP A N 19
ATOM 30961 C CA . ASP A 1 76 ? 0.108 -12.950 9.187 1.00 0.00 76 ASP A CA 19
ATOM 30962 C C . ASP A 1 76 ? 1.266 -11.968 9.338 1.00 0.00 76 ASP A C 19
ATOM 30963 O O . ASP A 1 76 ? 2.292 -12.289 9.938 1.00 0.00 76 ASP A O 19
ATOM 30972 N N . LEU A 1 77 ? 1.095 -10.771 8.788 1.00 0.00 77 LEU A N 19
ATOM 30973 C CA . LEU A 1 77 ? 2.126 -9.742 8.860 1.00 0.00 77 LEU A CA 19
ATOM 30974 C C . LEU A 1 77 ? 2.063 -9.000 10.192 1.00 0.00 77 LEU A C 19
ATOM 30975 O O . LEU A 1 77 ? 2.648 -7.929 10.344 1.00 0.00 77 LEU A O 19
ATOM 30991 N N . GLU A 1 78 ? 1.351 -9.580 11.153 1.00 0.00 78 GLU A N 19
ATOM 30992 C CA . GLU A 1 78 ? 1.213 -8.974 12.472 1.00 0.00 78 GLU A CA 19
ATOM 30993 C C . GLU A 1 78 ? 0.425 -7.670 12.393 1.00 0.00 78 GLU A C 19
ATOM 30994 O O . GLU A 1 78 ? 0.700 -6.720 13.127 1.00 0.00 78 GLU A O 19
ATOM 31006 N N . LEU A 1 79 ? -0.554 -7.631 11.496 1.00 0.00 79 LEU A N 19
ATOM 31007 C CA . LEU A 1 79 ? -1.382 -6.443 11.319 1.00 0.00 79 LEU A CA 19
ATOM 31008 C C . LEU A 1 79 ? -2.850 -6.758 11.590 1.00 0.00 79 LEU A C 19
ATOM 31009 O O . LEU A 1 79 ? -3.739 -6.005 11.194 1.00 0.00 79 LEU A O 19
ATOM 31025 N N . ALA A 1 80 ? -3.095 -7.873 12.270 1.00 0.00 80 ALA A N 19
ATOM 31026 C CA . ALA A 1 80 ? -4.454 -8.284 12.598 1.00 0.00 80 ALA A CA 19
ATOM 31027 C C . ALA A 1 80 ? -5.143 -7.249 13.481 1.00 0.00 80 ALA A C 19
ATOM 31028 O O . ALA A 1 80 ? -6.165 -6.668 13.116 1.00 0.00 80 ALA A O 19
ATOM 31035 N N . PRO A 1 81 ? -4.572 -7.012 14.672 1.00 0.00 81 PRO A N 19
ATOM 31036 C CA . PRO A 1 81 ? -5.115 -6.047 15.632 1.00 0.00 81 PRO A CA 19
ATOM 31037 C C . PRO A 1 81 ? -4.955 -4.606 15.158 1.00 0.00 81 PRO A C 19
ATOM 31038 O O . PRO A 1 81 ? -5.822 -4.069 14.469 1.00 0.00 81 PRO A O 19
ATOM 31049 N N . SER A 1 82 ? -3.840 -3.986 15.532 1.00 0.00 82 SER A N 19
ATOM 31050 C CA . SER A 1 82 ? -3.568 -2.605 15.148 1.00 0.00 82 SER A CA 19
ATOM 31051 C C . SER A 1 82 ? -2.331 -2.523 14.260 1.00 0.00 82 SER A C 19
ATOM 31052 O O . SER A 1 82 ? -1.331 -3.196 14.506 1.00 0.00 82 SER A O 19
ATOM 31060 N N . ALA A 1 83 ? -2.407 -1.692 13.225 1.00 0.00 83 ALA A N 19
ATOM 31061 C CA . ALA A 1 83 ? -1.294 -1.518 12.301 1.00 0.00 83 ALA A CA 19
ATOM 31062 C C . ALA A 1 83 ? -1.193 -0.072 11.828 1.00 0.00 83 ALA A C 19
ATOM 31063 O O . ALA A 1 83 ? -2.200 0.626 11.716 1.00 0.00 83 ALA A O 19
ATOM 31070 N N . SER A 1 84 ? 0.030 0.372 11.554 1.00 0.00 84 SER A N 19
ATOM 31071 C CA . SER A 1 84 ? 0.263 1.738 11.098 1.00 0.00 84 SER A CA 19
ATOM 31072 C C . SER A 1 84 ? 1.183 1.754 9.881 1.00 0.00 84 SER A C 19
ATOM 31073 O O . SER A 1 84 ? 2.401 1.625 10.008 1.00 0.00 84 SER A O 19
ATOM 31081 N N . VAL A 1 85 ? 0.591 1.915 8.702 1.00 0.00 85 VAL A N 19
ATOM 31082 C CA . VAL A 1 85 ? 1.356 1.950 7.461 1.00 0.00 85 VAL A CA 19
ATOM 31083 C C . VAL A 1 85 ? 1.575 3.384 6.991 1.00 0.00 85 VAL A C 19
ATOM 31084 O O . VAL A 1 85 ? 0.628 4.079 6.623 1.00 0.00 85 VAL A O 19
ATOM 31097 N N . VAL A 1 86 ? 2.831 3.820 7.005 1.00 0.00 86 VAL A N 19
ATOM 31098 C CA . VAL A 1 86 ? 3.175 5.171 6.578 1.00 0.00 86 VAL A CA 19
ATOM 31099 C C . VAL A 1 86 ? 3.236 5.268 5.057 1.00 0.00 86 VAL A C 19
ATOM 31100 O O . VAL A 1 86 ? 3.847 4.429 4.395 1.00 0.00 86 VAL A O 19
ATOM 31113 N N . LEU A 1 87 ? 2.600 6.298 4.510 1.00 0.00 87 LEU A N 19
ATOM 31114 C CA . LEU A 1 87 ? 2.583 6.506 3.066 1.00 0.00 87 LEU A CA 19
ATOM 31115 C C . LEU A 1 87 ? 3.777 7.345 2.622 1.00 0.00 87 LEU A C 19
ATOM 31116 O O . LEU A 1 87 ? 3.958 8.476 3.075 1.00 0.00 87 LEU A O 19
ATOM 31132 N N . LEU A 1 88 ? 4.589 6.784 1.733 1.00 0.00 88 LEU A N 19
ATOM 31133 C CA . LEU A 1 88 ? 5.766 7.481 1.225 1.00 0.00 88 LEU A CA 19
ATOM 31134 C C . LEU A 1 88 ? 5.537 7.965 -0.203 1.00 0.00 88 LEU A C 19
ATOM 31135 O O . LEU A 1 88 ? 5.487 7.180 -1.151 1.00 0.00 88 LEU A O 19
ATOM 31151 N N . PRO A 1 89 ? 5.398 9.290 -0.364 1.00 0.00 89 PRO A N 19
ATOM 31152 C CA . PRO A 1 89 ? 5.176 9.909 -1.674 1.00 0.00 89 PRO A CA 19
ATOM 31153 C C . PRO A 1 89 ? 6.408 9.832 -2.568 1.00 0.00 89 PRO A C 19
ATOM 31154 O O . PRO A 1 89 ? 7.537 9.978 -2.100 1.00 0.00 89 PRO A O 19
ATOM 31165 N N . ALA A 1 90 ? 6.185 9.601 -3.858 1.00 0.00 90 ALA A N 19
ATOM 31166 C CA . ALA A 1 90 ? 7.277 9.507 -4.818 1.00 0.00 90 ALA A CA 19
ATOM 31167 C C . ALA A 1 90 ? 7.374 10.772 -5.665 1.00 0.00 90 ALA A C 19
ATOM 31168 O O . ALA A 1 90 ? 6.777 10.859 -6.737 1.00 0.00 90 ALA A O 19
ATOM 31175 N N . GLY A 1 91 ? 8.130 11.750 -5.176 1.00 0.00 91 GLY A N 19
ATOM 31176 C CA . GLY A 1 91 ? 8.290 12.997 -5.901 1.00 0.00 91 GLY A CA 19
ATOM 31177 C C . GLY A 1 91 ? 9.232 12.864 -7.082 1.00 0.00 91 GLY A C 19
ATOM 31178 O O . GLY A 1 91 ? 10.138 13.679 -7.256 1.00 0.00 91 GLY A O 19
ATOM 31182 N N . ARG A 1 92 ? 9.019 11.833 -7.893 1.00 0.00 92 ARG A N 19
ATOM 31183 C CA . ARG A 1 92 ? 9.858 11.595 -9.062 1.00 0.00 92 ARG A CA 19
ATOM 31184 C C . ARG A 1 92 ? 9.091 11.882 -10.349 1.00 0.00 92 ARG A C 19
ATOM 31185 O O . ARG A 1 92 ? 7.863 11.806 -10.399 1.00 0.00 92 ARG A O 19
ATOM 31206 N N . PRO A 1 93 ? 9.830 12.220 -11.416 1.00 0.00 93 PRO A N 19
ATOM 31207 C CA . PRO A 1 93 ? 9.240 12.525 -12.723 1.00 0.00 93 PRO A CA 19
ATOM 31208 C C . PRO A 1 93 ? 8.656 11.289 -13.398 1.00 0.00 93 PRO A C 19
ATOM 31209 O O . PRO A 1 93 ? 8.202 11.350 -14.540 1.00 0.00 93 PRO A O 19
ATOM 31220 N N . ALA A 1 94 ? 8.669 10.168 -12.683 1.00 0.00 94 ALA A N 19
ATOM 31221 C CA . ALA A 1 94 ? 8.137 8.918 -13.212 1.00 0.00 94 ALA A CA 19
ATOM 31222 C C . ALA A 1 94 ? 6.627 8.836 -13.014 1.00 0.00 94 ALA A C 19
ATOM 31223 O O . ALA A 1 94 ? 6.126 9.005 -11.901 1.00 0.00 94 ALA A O 19
ATOM 31230 N N . THR A 1 95 ? 5.905 8.577 -14.099 1.00 0.00 95 THR A N 19
ATOM 31231 C CA . THR A 1 95 ? 4.453 8.474 -14.045 1.00 0.00 95 THR A CA 19
ATOM 31232 C C . THR A 1 95 ? 3.987 7.069 -14.409 1.00 0.00 95 THR A C 19
ATOM 31233 O O . THR A 1 95 ? 3.848 6.736 -15.586 1.00 0.00 95 THR A O 19
ATOM 31244 N N . SER A 1 96 ? 3.745 6.249 -13.391 1.00 0.00 96 SER A N 19
ATOM 31245 C CA . SER A 1 96 ? 3.297 4.878 -13.605 1.00 0.00 96 SER A CA 19
ATOM 31246 C C . SER A 1 96 ? 1.888 4.675 -13.057 1.00 0.00 96 SER A C 19
ATOM 31247 O O . SER A 1 96 ? 1.696 4.508 -11.852 1.00 0.00 96 SER A O 19
ATOM 31255 N N . ILE A 1 97 ? 0.904 4.692 -13.951 1.00 0.00 97 ILE A N 19
ATOM 31256 C CA . ILE A 1 97 ? -0.487 4.509 -13.558 1.00 0.00 97 ILE A CA 19
ATOM 31257 C C . ILE A 1 97 ? -0.672 3.213 -12.777 1.00 0.00 97 ILE A C 19
ATOM 31258 O O . ILE A 1 97 ? -0.099 2.180 -13.122 1.00 0.00 97 ILE A O 19
ATOM 31274 N N . VAL A 1 98 ? -1.480 3.274 -11.723 1.00 0.00 98 VAL A N 19
ATOM 31275 C CA . VAL A 1 98 ? -1.744 2.104 -10.893 1.00 0.00 98 VAL A CA 19
ATOM 31276 C C . VAL A 1 98 ? -3.083 1.469 -11.249 1.00 0.00 98 VAL A C 19
ATOM 31277 O O . VAL A 1 98 ? -4.135 2.094 -11.111 1.00 0.00 98 VAL A O 19
ATOM 31290 N N . HIS A 1 99 ? -3.037 0.223 -11.709 1.00 0.00 99 HIS A N 19
ATOM 31291 C CA . HIS A 1 99 ? -4.248 -0.499 -12.085 1.00 0.00 99 HIS A CA 19
ATOM 31292 C C . HIS A 1 99 ? -5.308 -0.387 -10.993 1.00 0.00 99 HIS A C 19
ATOM 31293 O O . HIS A 1 99 ? -4.991 -0.136 -9.830 1.00 0.00 99 HIS A O 19
ATOM 31308 N N . SER A 1 100 ? -6.567 -0.574 -11.375 1.00 0.00 100 SER A N 19
ATOM 31309 C CA . SER A 1 100 ? -7.674 -0.489 -10.429 1.00 0.00 100 SER A CA 19
ATOM 31310 C C . SER A 1 100 ? -8.455 -1.799 -10.389 1.00 0.00 100 SER A C 19
ATOM 31311 O O . SER A 1 100 ? -8.323 -2.641 -11.277 1.00 0.00 100 SER A O 19
ATOM 31319 N N . SER A 1 101 ? -9.269 -1.964 -9.351 1.00 0.00 101 SER A N 19
ATOM 31320 C CA . SER A 1 101 ? -10.070 -3.172 -9.191 1.00 0.00 101 SER A CA 19
ATOM 31321 C C . SER A 1 101 ? -11.085 -3.006 -8.065 1.00 0.00 101 SER A C 19
ATOM 31322 O O . SER A 1 101 ? -10.854 -2.262 -7.111 1.00 0.00 101 SER A O 19
ATOM 31330 N N . SER A 1 102 ? -12.209 -3.705 -8.182 1.00 0.00 102 SER A N 19
ATOM 31331 C CA . SER A 1 102 ? -13.263 -3.633 -7.176 1.00 0.00 102 SER A CA 19
ATOM 31332 C C . SER A 1 102 ? -14.326 -4.698 -7.426 1.00 0.00 102 SER A C 19
ATOM 31333 O O . SER A 1 102 ? -14.569 -5.093 -8.566 1.00 0.00 102 SER A O 19
ATOM 31341 N N . GLY A 1 103 ? -14.959 -5.158 -6.351 1.00 0.00 103 GLY A N 19
ATOM 31342 C CA . GLY A 1 103 ? -15.989 -6.173 -6.473 1.00 0.00 103 GLY A CA 19
ATOM 31343 C C . GLY A 1 103 ? -17.163 -5.922 -5.548 1.00 0.00 103 GLY A C 19
ATOM 31344 O O . GLY A 1 103 ? -17.090 -6.202 -4.352 1.00 0.00 103 GLY A O 19
ATOM 31348 N N . ASP A 1 104 ? -18.247 -5.391 -6.102 1.00 0.00 104 ASP A N 19
ATOM 31349 C CA . ASP A 1 104 ? -19.443 -5.101 -5.318 1.00 0.00 104 ASP A CA 19
ATOM 31350 C C . ASP A 1 104 ? -20.358 -6.320 -5.252 1.00 0.00 104 ASP A C 19
ATOM 31351 O O . ASP A 1 104 ? -21.266 -6.471 -6.070 1.00 0.00 104 ASP A O 19
ATOM 31360 N N . ILE A 1 105 ? -20.111 -7.187 -4.276 1.00 0.00 105 ILE A N 19
ATOM 31361 C CA . ILE A 1 105 ? -20.913 -8.392 -4.104 1.00 0.00 105 ILE A CA 19
ATOM 31362 C C . ILE A 1 105 ? -22.078 -8.145 -3.152 1.00 0.00 105 ILE A C 19
ATOM 31363 O O . ILE A 1 105 ? -22.011 -7.276 -2.282 1.00 0.00 105 ILE A O 19
ATOM 31379 N N . LEU A 1 106 ? -23.146 -8.917 -3.321 1.00 0.00 106 LEU A N 19
ATOM 31380 C CA . LEU A 1 106 ? -24.328 -8.784 -2.476 1.00 0.00 106 LEU A CA 19
ATOM 31381 C C . LEU A 1 106 ? -24.913 -10.152 -2.140 1.00 0.00 106 LEU A C 19
ATOM 31382 O O . LEU A 1 106 ? -24.458 -11.175 -2.650 1.00 0.00 106 LEU A O 19
ATOM 31398 N N . MET A 1 107 ? -25.927 -10.161 -1.280 1.00 0.00 107 MET A N 19
ATOM 31399 C CA . MET A 1 107 ? -26.577 -11.403 -0.879 1.00 0.00 107 MET A CA 19
ATOM 31400 C C . MET A 1 107 ? -27.927 -11.559 -1.573 1.00 0.00 107 MET A C 19
ATOM 31401 O O . MET A 1 107 ? -28.374 -10.662 -2.288 1.00 0.00 107 MET A O 19
ATOM 31415 N N . ILE A 1 108 ? -28.570 -12.701 -1.357 1.00 0.00 108 ILE A N 19
ATOM 31416 C CA . ILE A 1 108 ? -29.868 -12.973 -1.961 1.00 0.00 108 ILE A CA 19
ATOM 31417 C C . ILE A 1 108 ? -30.994 -12.797 -0.947 1.00 0.00 108 ILE A C 19
ATOM 31418 O O . ILE A 1 108 ? -31.364 -13.739 -0.245 1.00 0.00 108 ILE A O 19
ATOM 31434 N N . ASP A 1 109 ? -31.535 -11.586 -0.876 1.00 0.00 109 ASP A N 19
ATOM 31435 C CA . ASP A 1 109 ? -32.621 -11.286 0.050 1.00 0.00 109 ASP A CA 19
ATOM 31436 C C . ASP A 1 109 ? -32.463 -12.076 1.346 1.00 0.00 109 ASP A C 19
ATOM 31437 O O . ASP A 1 109 ? -33.444 -12.565 1.909 1.00 0.00 109 ASP A O 19
ATOM 31446 N N . GLY A 1 1 ? 11.830 -17.645 8.305 1.00 0.00 1 GLY A N 20
ATOM 31447 C CA . GLY A 1 1 ? 11.093 -18.752 7.725 1.00 0.00 1 GLY A CA 20
ATOM 31448 C C . GLY A 1 1 ? 9.606 -18.473 7.633 1.00 0.00 1 GLY A C 20
ATOM 31449 O O . GLY A 1 1 ? 9.064 -17.689 8.412 1.00 0.00 1 GLY A O 20
ATOM 31453 N N . SER A 1 2 ? 8.943 -19.114 6.675 1.00 0.00 2 SER A N 20
ATOM 31454 C CA . SER A 1 2 ? 7.510 -18.927 6.480 1.00 0.00 2 SER A CA 20
ATOM 31455 C C . SER A 1 2 ? 6.716 -20.000 7.218 1.00 0.00 2 SER A C 20
ATOM 31456 O O . SER A 1 2 ? 7.189 -21.122 7.402 1.00 0.00 2 SER A O 20
ATOM 31464 N N . SER A 1 3 ? 5.506 -19.646 7.640 1.00 0.00 3 SER A N 20
ATOM 31465 C CA . SER A 1 3 ? 4.647 -20.577 8.362 1.00 0.00 3 SER A CA 20
ATOM 31466 C C . SER A 1 3 ? 3.272 -20.668 7.706 1.00 0.00 3 SER A C 20
ATOM 31467 O O . SER A 1 3 ? 2.716 -19.664 7.262 1.00 0.00 3 SER A O 20
ATOM 31475 N N . GLY A 1 4 ? 2.730 -21.881 7.649 1.00 0.00 4 GLY A N 20
ATOM 31476 C CA . GLY A 1 4 ? 1.426 -22.082 7.045 1.00 0.00 4 GLY A CA 20
ATOM 31477 C C . GLY A 1 4 ? 0.541 -22.997 7.868 1.00 0.00 4 GLY A C 20
ATOM 31478 O O . GLY A 1 4 ? 0.089 -24.035 7.384 1.00 0.00 4 GLY A O 20
ATOM 31482 N N . SER A 1 5 ? 0.295 -22.615 9.117 1.00 0.00 5 SER A N 20
ATOM 31483 C CA . SER A 1 5 ? -0.536 -23.412 10.011 1.00 0.00 5 SER A CA 20
ATOM 31484 C C . SER A 1 5 ? -1.722 -22.597 10.520 1.00 0.00 5 SER A C 20
ATOM 31485 O O . SER A 1 5 ? -1.549 -21.532 11.112 1.00 0.00 5 SER A O 20
ATOM 31493 N N . SER A 1 6 ? -2.927 -23.107 10.284 1.00 0.00 6 SER A N 20
ATOM 31494 C CA . SER A 1 6 ? -4.143 -22.427 10.714 1.00 0.00 6 SER A CA 20
ATOM 31495 C C . SER A 1 6 ? -3.972 -21.844 12.114 1.00 0.00 6 SER A C 20
ATOM 31496 O O . SER A 1 6 ? -3.202 -22.358 12.924 1.00 0.00 6 SER A O 20
ATOM 31504 N N . GLY A 1 7 ? -4.699 -20.765 12.391 1.00 0.00 7 GLY A N 20
ATOM 31505 C CA . GLY A 1 7 ? -4.614 -20.129 13.693 1.00 0.00 7 GLY A CA 20
ATOM 31506 C C . GLY A 1 7 ? -5.924 -19.490 14.112 1.00 0.00 7 GLY A C 20
ATOM 31507 O O . GLY A 1 7 ? -6.567 -19.940 15.060 1.00 0.00 7 GLY A O 20
ATOM 31511 N N . ARG A 1 8 ? -6.319 -18.436 13.405 1.00 0.00 8 ARG A N 20
ATOM 31512 C CA . ARG A 1 8 ? -7.558 -17.732 13.710 1.00 0.00 8 ARG A CA 20
ATOM 31513 C C . ARG A 1 8 ? -8.623 -18.024 12.657 1.00 0.00 8 ARG A C 20
ATOM 31514 O O . ARG A 1 8 ? -8.328 -18.091 11.464 1.00 0.00 8 ARG A O 20
ATOM 31535 N N . ASP A 1 9 ? -9.861 -18.197 13.107 1.00 0.00 9 ASP A N 20
ATOM 31536 C CA . ASP A 1 9 ? -10.970 -18.482 12.204 1.00 0.00 9 ASP A CA 20
ATOM 31537 C C . ASP A 1 9 ? -12.072 -17.437 12.351 1.00 0.00 9 ASP A C 20
ATOM 31538 O O . ASP A 1 9 ? -12.468 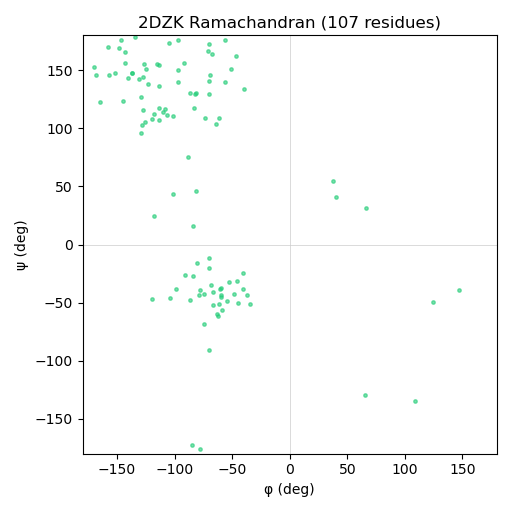-16.798 11.376 1.00 0.00 9 ASP A O 20
ATOM 31547 N N . ARG A 1 10 ? -12.563 -17.270 13.575 1.00 0.00 10 ARG A N 20
ATOM 31548 C CA . ARG A 1 10 ? -13.620 -16.305 13.848 1.00 0.00 10 ARG A CA 20
ATOM 31549 C C . ARG A 1 10 ? -13.371 -14.999 13.100 1.00 0.00 10 ARG A C 20
ATOM 31550 O O . ARG A 1 10 ? -12.380 -14.311 13.344 1.00 0.00 10 ARG A O 20
ATOM 31571 N N . SER A 1 11 ? -14.278 -14.663 12.187 1.00 0.00 11 SER A N 20
ATOM 31572 C CA . SER A 1 11 ? -14.154 -13.442 11.400 1.00 0.00 11 SER A CA 20
ATOM 31573 C C . SER A 1 11 ? -13.579 -12.308 12.243 1.00 0.00 11 SER A C 20
ATOM 31574 O O . SER A 1 11 ? -14.091 -11.997 13.319 1.00 0.00 11 SER A O 20
ATOM 31582 N N . THR A 1 12 ? -12.511 -11.692 11.746 1.00 0.00 12 THR A N 20
ATOM 31583 C CA . THR A 1 12 ? -11.864 -10.594 12.453 1.00 0.00 12 THR A CA 20
ATOM 31584 C C . THR A 1 12 ? -11.564 -9.435 11.509 1.00 0.00 12 THR A C 20
ATOM 31585 O O . THR A 1 12 ? -11.561 -9.600 10.289 1.00 0.00 12 THR A O 20
ATOM 31596 N N . ILE A 1 13 ? -11.310 -8.262 12.081 1.00 0.00 13 ILE A N 20
ATOM 31597 C CA . ILE A 1 13 ? -11.006 -7.076 11.290 1.00 0.00 13 ILE A CA 20
ATOM 31598 C C . ILE A 1 13 ? -9.574 -6.609 11.527 1.00 0.00 13 ILE A C 20
ATOM 31599 O O . ILE A 1 13 ? -8.923 -7.032 12.482 1.00 0.00 13 ILE A O 20
ATOM 31615 N N . ALA A 1 14 ? -9.091 -5.734 10.653 1.00 0.00 14 ALA A N 20
ATOM 31616 C CA . ALA A 1 14 ? -7.737 -5.206 10.769 1.00 0.00 14 ALA A CA 20
ATOM 31617 C C . ALA A 1 14 ? -7.739 -3.681 10.747 1.00 0.00 14 ALA A C 20
ATOM 31618 O O . ALA A 1 14 ? -8.396 -3.063 9.909 1.00 0.00 14 ALA A O 20
ATOM 31625 N N . ARG A 1 15 ? -7.000 -3.080 11.674 1.00 0.00 15 ARG A N 20
ATOM 31626 C CA . ARG A 1 15 ? -6.918 -1.627 11.762 1.00 0.00 15 ARG A CA 20
ATOM 31627 C C . ARG A 1 15 ? -5.683 -1.107 11.033 1.00 0.00 15 ARG A C 20
ATOM 31628 O O . ARG A 1 15 ? -4.634 -0.893 11.642 1.00 0.00 15 ARG A O 20
ATOM 31649 N N . ILE A 1 16 ? -5.815 -0.906 9.726 1.00 0.00 16 ILE A N 20
ATOM 31650 C CA . ILE A 1 16 ? -4.710 -0.410 8.914 1.00 0.00 16 ILE A CA 20
ATOM 31651 C C . ILE A 1 16 ? -4.759 1.108 8.787 1.00 0.00 16 ILE A C 20
ATOM 31652 O O . ILE A 1 16 ? -5.545 1.651 8.011 1.00 0.00 16 ILE A O 20
ATOM 31668 N N . GLN A 1 17 ? -3.912 1.788 9.554 1.00 0.00 17 GLN A N 20
ATOM 31669 C CA . GLN A 1 17 ? -3.858 3.245 9.526 1.00 0.00 17 GLN A CA 20
ATOM 31670 C C . GLN A 1 17 ? -2.876 3.734 8.467 1.00 0.00 17 GLN A C 20
ATOM 31671 O O . GLN A 1 17 ? -1.807 3.151 8.280 1.00 0.00 17 GLN A O 20
ATOM 31685 N N . PHE A 1 18 ? -3.244 4.807 7.775 1.00 0.00 18 PHE A N 20
ATOM 31686 C CA . PHE A 1 18 ? -2.395 5.373 6.733 1.00 0.00 18 PHE A CA 20
ATOM 31687 C C . PHE A 1 18 ? -2.028 6.818 7.056 1.00 0.00 18 PHE A C 20
ATOM 31688 O O . PHE A 1 18 ? -2.896 7.689 7.128 1.00 0.00 18 PHE A O 20
ATOM 31705 N N . ARG A 1 19 ? -0.737 7.065 7.251 1.00 0.00 19 ARG A N 20
ATOM 31706 C CA . ARG A 1 19 ? -0.254 8.403 7.568 1.00 0.00 19 ARG A CA 20
ATOM 31707 C C . ARG A 1 19 ? 0.197 9.132 6.306 1.00 0.00 19 ARG A C 20
ATOM 31708 O O . ARG A 1 19 ? 1.042 8.638 5.559 1.00 0.00 19 ARG A O 20
ATOM 31729 N N . LEU A 1 20 ? -0.373 10.310 6.073 1.00 0.00 20 LEU A N 20
ATOM 31730 C CA . LEU A 1 20 ? -0.030 11.107 4.901 1.00 0.00 20 LEU A CA 20
ATOM 31731 C C . LEU A 1 20 ? 1.095 12.086 5.219 1.00 0.00 20 LEU A C 20
ATOM 31732 O O . LEU A 1 20 ? 1.278 12.511 6.360 1.00 0.00 20 LEU A O 20
ATOM 31748 N N . PRO A 1 21 ? 1.867 12.457 4.186 1.00 0.00 21 PRO A N 20
ATOM 31749 C CA . PRO A 1 21 ? 2.986 13.393 4.330 1.00 0.00 21 PRO A CA 20
ATOM 31750 C C . PRO A 1 21 ? 2.518 14.816 4.617 1.00 0.00 21 PRO A C 20
ATOM 31751 O O . PRO A 1 21 ? 3.325 15.696 4.917 1.00 0.00 21 PRO A O 20
ATOM 31762 N N . ASP A 1 22 ? 1.211 15.034 4.525 1.00 0.00 22 ASP A N 20
ATOM 31763 C CA . ASP A 1 22 ? 0.636 16.350 4.777 1.00 0.00 22 ASP A CA 20
ATOM 31764 C C . ASP A 1 22 ? 0.292 16.519 6.254 1.00 0.00 22 ASP A C 20
ATOM 31765 O O . ASP A 1 22 ? 0.670 17.507 6.881 1.00 0.00 22 ASP A O 20
ATOM 31774 N N . GLY A 1 23 ? -0.430 15.546 6.803 1.00 0.00 23 GLY A N 20
ATOM 31775 C CA . GLY A 1 23 ? -0.814 15.607 8.201 1.00 0.00 23 GLY A CA 20
ATOM 31776 C C . GLY A 1 23 ? -2.018 14.738 8.510 1.00 0.00 23 GLY A C 20
ATOM 31777 O O . GLY A 1 23 ? -2.019 13.993 9.489 1.00 0.00 23 GLY A O 20
ATOM 31781 N N . SER A 1 24 ? -3.046 14.835 7.673 1.00 0.00 24 SER A N 20
ATOM 31782 C CA . SER A 1 24 ? -4.263 14.055 7.864 1.00 0.00 24 SER A CA 20
ATOM 31783 C C . SER A 1 24 ? -3.992 12.567 7.667 1.00 0.00 24 SER A C 20
ATOM 31784 O O . SER A 1 24 ? -3.112 12.182 6.897 1.00 0.00 24 SER A O 20
ATOM 31792 N N . SER A 1 25 ? -4.756 11.735 8.368 1.00 0.00 25 SER A N 20
ATOM 31793 C CA . SER A 1 25 ? -4.597 10.288 8.273 1.00 0.00 25 SER A CA 20
ATOM 31794 C C . SER A 1 25 ? -5.944 9.584 8.405 1.00 0.00 25 SER A C 20
ATOM 31795 O O . SER A 1 25 ? -6.793 9.986 9.200 1.00 0.00 25 SER A O 20
ATOM 31803 N N . PHE A 1 26 ? -6.132 8.530 7.618 1.00 0.00 26 PHE A N 20
ATOM 31804 C CA . PHE A 1 26 ? -7.375 7.768 7.645 1.00 0.00 26 PHE A CA 20
ATOM 31805 C C . PHE A 1 26 ? -7.118 6.320 8.051 1.00 0.00 26 PHE A C 20
ATOM 31806 O O . PHE A 1 26 ? -5.997 5.823 7.946 1.00 0.00 26 PHE A O 20
ATOM 31823 N N . THR A 1 27 ? -8.166 5.648 8.518 1.00 0.00 27 THR A N 20
ATOM 31824 C CA . THR A 1 27 ? -8.055 4.258 8.942 1.00 0.00 27 THR A CA 20
ATOM 31825 C C . THR A 1 27 ? -9.279 3.454 8.520 1.00 0.00 27 THR A C 20
ATOM 31826 O O . THR A 1 27 ? -10.386 3.692 9.002 1.00 0.00 27 THR A O 20
ATOM 31837 N N . ASN A 1 28 ? -9.074 2.501 7.617 1.00 0.00 28 ASN A N 20
ATOM 31838 C CA . ASN A 1 28 ? -10.162 1.662 7.130 1.00 0.00 28 ASN A CA 20
ATOM 31839 C C . ASN A 1 28 ? -10.245 0.363 7.926 1.00 0.00 28 ASN A C 20
ATOM 31840 O O . ASN A 1 28 ? -9.542 0.187 8.921 1.00 0.00 28 ASN A O 20
ATOM 31851 N N . GLN A 1 29 ? -11.107 -0.545 7.479 1.00 0.00 29 GLN A N 20
ATOM 31852 C CA . GLN A 1 29 ? -11.282 -1.828 8.149 1.00 0.00 29 GLN A CA 20
ATOM 31853 C C . GLN A 1 29 ? -11.248 -2.975 7.145 1.00 0.00 29 GLN A C 20
ATOM 31854 O O . GLN A 1 29 ? -12.072 -3.041 6.234 1.00 0.00 29 GLN A O 20
ATOM 31868 N N . PHE A 1 30 ? -10.288 -3.878 7.319 1.00 0.00 30 PHE A N 20
ATOM 31869 C CA . PHE A 1 30 ? -10.146 -5.023 6.427 1.00 0.00 30 PHE A CA 20
ATOM 31870 C C . PHE A 1 30 ? -10.127 -6.329 7.217 1.00 0.00 30 PHE A C 20
ATOM 31871 O O . PHE A 1 30 ? -9.762 -6.368 8.392 1.00 0.00 30 PHE A O 20
ATOM 31888 N N . PRO A 1 31 ? -10.531 -7.425 6.557 1.00 0.00 31 PRO A N 20
ATOM 31889 C CA . PRO A 1 31 ? -10.569 -8.753 7.177 1.00 0.00 31 PRO A CA 20
ATOM 31890 C C . PRO A 1 31 ? -9.175 -9.308 7.446 1.00 0.00 31 PRO A C 20
ATOM 31891 O O . PRO A 1 31 ? -8.337 -9.368 6.547 1.00 0.00 31 PRO A O 20
ATOM 31902 N N . SER A 1 32 ? -8.934 -9.714 8.688 1.00 0.00 32 SER A N 20
ATOM 31903 C CA . SER A 1 32 ? -7.639 -10.262 9.076 1.00 0.00 32 SER A CA 20
ATOM 31904 C C . SER A 1 32 ? -7.057 -11.122 7.958 1.00 0.00 32 SER A C 20
ATOM 31905 O O . SER A 1 32 ? -5.840 -11.262 7.838 1.00 0.00 32 SER A O 20
ATOM 31913 N N . ASP A 1 33 ? -7.935 -11.697 7.144 1.00 0.00 33 ASP A N 20
ATOM 31914 C CA . ASP A 1 33 ? -7.510 -12.543 6.035 1.00 0.00 33 ASP A CA 20
ATOM 31915 C C . ASP A 1 33 ? -6.965 -11.700 4.886 1.00 0.00 33 ASP A C 20
ATOM 31916 O O . ASP A 1 33 ? -5.927 -12.020 4.308 1.00 0.00 33 ASP A O 20
ATOM 31925 N N . ALA A 1 34 ? -7.673 -10.623 4.561 1.00 0.00 34 ALA A N 20
ATOM 31926 C CA . ALA A 1 34 ? -7.259 -9.734 3.483 1.00 0.00 34 ALA A CA 20
ATOM 31927 C C . ALA A 1 34 ? -5.767 -9.432 3.563 1.00 0.00 34 ALA A C 20
ATOM 31928 O O . ALA A 1 34 ? -5.239 -9.063 4.612 1.00 0.00 34 ALA A O 20
ATOM 31935 N N . PRO A 1 35 ? -5.069 -9.590 2.428 1.00 0.00 35 PRO A N 20
ATOM 31936 C CA . PRO A 1 35 ? -3.627 -9.339 2.345 1.00 0.00 35 PRO A CA 20
ATOM 31937 C C . PRO A 1 35 ? -3.289 -7.857 2.461 1.00 0.00 35 PRO A C 20
ATOM 31938 O O . PRO A 1 35 ? -4.148 -6.996 2.262 1.00 0.00 35 PRO A O 20
ATOM 31949 N N . LEU A 1 36 ? -2.034 -7.564 2.783 1.00 0.00 36 LEU A N 20
ATOM 31950 C CA . LEU A 1 36 ? -1.582 -6.184 2.925 1.00 0.00 36 LEU A CA 20
ATOM 31951 C C . LEU A 1 36 ? -2.001 -5.348 1.720 1.00 0.00 36 LEU A C 20
ATOM 31952 O O . LEU A 1 36 ? -2.529 -4.247 1.871 1.00 0.00 36 LEU A O 20
ATOM 31968 N N . GLU A 1 37 ? -1.762 -5.879 0.525 1.00 0.00 37 GLU A N 20
ATOM 31969 C CA . GLU A 1 37 ? -2.116 -5.181 -0.705 1.00 0.00 37 GLU A CA 20
ATOM 31970 C C . GLU A 1 37 ? -3.478 -4.504 -0.574 1.00 0.00 37 GLU A C 20
ATOM 31971 O O . GLU A 1 37 ? -3.611 -3.304 -0.809 1.00 0.00 37 GLU A O 20
ATOM 31983 N N . GLU A 1 38 ? -4.486 -5.285 -0.198 1.00 0.00 38 GLU A N 20
ATOM 31984 C CA . GLU A 1 38 ? -5.838 -4.761 -0.038 1.00 0.00 38 GLU A CA 20
ATOM 31985 C C . GLU A 1 38 ? -5.807 -3.323 0.470 1.00 0.00 38 GLU A C 20
ATOM 31986 O O . GLU A 1 38 ? -6.464 -2.443 -0.086 1.00 0.00 38 GLU A O 20
ATOM 31998 N N . ALA A 1 39 ? -5.040 -3.092 1.531 1.00 0.00 39 ALA A N 20
ATOM 31999 C CA . ALA A 1 39 ? -4.922 -1.762 2.114 1.00 0.00 39 ALA A CA 20
ATOM 32000 C C . ALA A 1 39 ? -4.338 -0.773 1.111 1.00 0.00 39 ALA A C 20
ATOM 32001 O O . ALA A 1 39 ? -4.853 0.332 0.941 1.00 0.00 39 ALA A O 20
ATOM 32008 N N . ARG A 1 40 ? -3.258 -1.177 0.449 1.00 0.00 40 ARG A N 20
ATOM 32009 C CA . ARG A 1 40 ? -2.603 -0.325 -0.536 1.00 0.00 40 ARG A CA 20
ATOM 32010 C C . ARG A 1 40 ? -3.614 0.226 -1.537 1.00 0.00 40 ARG A C 20
ATOM 32011 O O . ARG A 1 40 ? -3.596 1.413 -1.861 1.00 0.00 40 ARG A O 20
ATOM 32032 N N . GLN A 1 41 ? -4.492 -0.645 -2.024 1.00 0.00 41 GLN A N 20
ATOM 32033 C CA . GLN A 1 41 ? -5.509 -0.246 -2.989 1.00 0.00 41 GLN A CA 20
ATOM 32034 C C . GLN A 1 41 ? -6.333 0.923 -2.459 1.00 0.00 41 GLN A C 20
ATOM 32035 O O . GLN A 1 41 ? -6.460 1.956 -3.118 1.00 0.00 41 GLN A O 20
ATOM 32049 N N . PHE A 1 42 ? -6.892 0.753 -1.266 1.00 0.00 42 PHE A N 20
ATOM 32050 C CA . PHE A 1 42 ? -7.706 1.793 -0.648 1.00 0.00 42 PHE A CA 20
ATOM 32051 C C . PHE A 1 42 ? -6.931 3.104 -0.551 1.00 0.00 42 PHE A C 20
ATOM 32052 O O . PHE A 1 42 ? -7.349 4.126 -1.094 1.00 0.00 42 PHE A O 20
ATOM 32069 N N . ALA A 1 43 ? -5.800 3.066 0.145 1.00 0.00 43 ALA A N 20
ATOM 32070 C CA . ALA A 1 43 ? -4.965 4.249 0.313 1.00 0.00 43 ALA A CA 20
ATOM 32071 C C . ALA A 1 43 ? -4.761 4.970 -1.016 1.00 0.00 43 ALA A C 20
ATOM 32072 O O . ALA A 1 43 ? -4.559 6.183 -1.050 1.00 0.00 43 ALA A O 20
ATOM 32079 N N . ALA A 1 44 ? -4.816 4.214 -2.108 1.00 0.00 44 ALA A N 20
ATOM 32080 C CA . ALA A 1 44 ? -4.638 4.781 -3.439 1.00 0.00 44 ALA A CA 20
ATOM 32081 C C . ALA A 1 44 ? -5.909 5.479 -3.912 1.00 0.00 44 ALA A C 20
ATOM 32082 O O . ALA A 1 44 ? -5.849 6.469 -4.640 1.00 0.00 44 ALA A O 20
ATOM 32089 N N . GLN A 1 45 ? -7.057 4.955 -3.494 1.00 0.00 45 GLN A N 20
ATOM 32090 C CA . GLN A 1 45 ? -8.342 5.528 -3.878 1.00 0.00 45 GLN A CA 20
ATOM 32091 C C . GLN A 1 45 ? -8.522 6.916 -3.272 1.00 0.00 45 GLN A C 20
ATOM 32092 O O . GLN A 1 45 ? -9.259 7.747 -3.804 1.00 0.00 45 GLN A O 20
ATOM 32106 N N . THR A 1 46 ? -7.843 7.161 -2.155 1.00 0.00 46 THR A N 20
ATOM 32107 C CA . THR A 1 46 ? -7.929 8.448 -1.476 1.00 0.00 46 THR A CA 20
ATOM 32108 C C . THR A 1 46 ? -6.854 9.406 -1.975 1.00 0.00 46 THR A C 20
ATOM 32109 O O . THR A 1 46 ? -7.105 10.598 -2.155 1.00 0.00 46 THR A O 20
ATOM 32120 N N . VAL A 1 47 ? -5.654 8.878 -2.199 1.00 0.00 47 VAL A N 20
ATOM 32121 C CA . VAL A 1 47 ? -4.541 9.687 -2.680 1.00 0.00 47 VAL A CA 20
ATOM 32122 C C . VAL A 1 47 ? -4.212 9.361 -4.132 1.00 0.00 47 VAL A C 20
ATOM 32123 O O . VAL A 1 47 ? -3.073 9.513 -4.571 1.00 0.00 47 VAL A O 20
ATOM 32136 N N . GLY A 1 48 ? -5.219 8.911 -4.875 1.00 0.00 48 GLY A N 20
ATOM 32137 C CA . GLY A 1 48 ? -5.017 8.571 -6.271 1.00 0.00 48 GLY A CA 20
ATOM 32138 C C . GLY A 1 48 ? -4.640 9.774 -7.113 1.00 0.00 48 GLY A C 20
ATOM 32139 O O . GLY A 1 48 ? -5.132 10.879 -6.884 1.00 0.00 48 GLY A O 20
ATOM 32143 N N . ASN A 1 49 ? -3.763 9.561 -8.088 1.00 0.00 49 ASN A N 20
ATOM 32144 C CA . ASN A 1 49 ? -3.319 10.638 -8.965 1.00 0.00 49 ASN A CA 20
ATOM 32145 C C . ASN A 1 49 ? -2.993 11.894 -8.163 1.00 0.00 49 ASN A C 20
ATOM 32146 O O . ASN A 1 49 ? -3.306 13.010 -8.579 1.00 0.00 49 ASN A O 20
ATOM 32157 N N . THR A 1 50 ? -2.361 11.705 -7.008 1.00 0.00 50 THR A N 20
ATOM 32158 C CA . THR A 1 50 ? -1.994 12.821 -6.146 1.00 0.00 50 THR A CA 20
ATOM 32159 C C . THR A 1 50 ? -0.486 12.873 -5.927 1.00 0.00 50 THR A C 20
ATOM 32160 O O . THR A 1 50 ? 0.172 13.846 -6.296 1.00 0.00 50 THR A O 20
ATOM 32171 N N . TYR A 1 51 ? 0.056 11.819 -5.326 1.00 0.00 51 TYR A N 20
ATOM 32172 C CA . TYR A 1 51 ? 1.487 11.746 -5.057 1.00 0.00 51 TYR A CA 20
ATOM 32173 C C . TYR A 1 51 ? 2.218 11.025 -6.186 1.00 0.00 51 TYR A C 20
ATOM 32174 O O . TYR A 1 51 ? 3.365 11.341 -6.499 1.00 0.00 51 TYR A O 20
ATOM 32192 N N . GLY A 1 52 ? 1.543 10.055 -6.795 1.00 0.00 52 GLY A N 20
ATOM 32193 C CA . GLY A 1 52 ? 2.142 9.304 -7.883 1.00 0.00 52 GLY A CA 20
ATOM 32194 C C . GLY A 1 52 ? 2.306 7.834 -7.551 1.00 0.00 52 GLY A C 20
ATOM 32195 O O . GLY A 1 52 ? 1.327 7.094 -7.482 1.00 0.00 52 GLY A O 20
ATOM 32199 N N . ASN A 1 53 ? 3.550 7.411 -7.347 1.00 0.00 53 ASN A N 20
ATOM 32200 C CA . ASN A 1 53 ? 3.839 6.018 -7.024 1.00 0.00 53 ASN A CA 20
ATOM 32201 C C . ASN A 1 53 ? 4.210 5.868 -5.551 1.00 0.00 53 ASN A C 20
ATOM 32202 O O . ASN A 1 53 ? 5.210 5.234 -5.213 1.00 0.00 53 ASN A O 20
ATOM 32213 N N . PHE A 1 54 ? 3.397 6.454 -4.679 1.00 0.00 54 PHE A N 20
ATOM 32214 C CA . PHE A 1 54 ? 3.639 6.386 -3.243 1.00 0.00 54 PHE A CA 20
ATOM 32215 C C . PHE A 1 54 ? 3.728 4.937 -2.775 1.00 0.00 54 PHE A C 20
ATOM 32216 O O . PHE A 1 54 ? 3.164 4.036 -3.396 1.00 0.00 54 PHE A O 20
ATOM 32233 N N . SER A 1 55 ? 4.443 4.719 -1.675 1.00 0.00 55 SER A N 20
ATOM 32234 C CA . SER A 1 55 ? 4.611 3.379 -1.125 1.00 0.00 55 SER A CA 20
ATOM 32235 C C . SER A 1 55 ? 4.159 3.329 0.331 1.00 0.00 55 SER A C 20
ATOM 32236 O O . SER A 1 55 ? 3.821 4.354 0.925 1.00 0.00 55 SER A O 20
ATOM 32244 N N . LEU A 1 56 ? 4.154 2.129 0.901 1.00 0.00 56 LEU A N 20
ATOM 32245 C CA . LEU A 1 56 ? 3.743 1.943 2.289 1.00 0.00 56 LEU A CA 20
ATOM 32246 C C . LEU A 1 56 ? 4.866 1.315 3.109 1.00 0.00 56 LEU A C 20
ATOM 32247 O O . LEU A 1 56 ? 5.619 0.479 2.611 1.00 0.00 56 LEU A O 20
ATOM 32263 N N . ALA A 1 57 ? 4.970 1.723 4.370 1.00 0.00 57 ALA A N 20
ATOM 32264 C CA . ALA A 1 57 ? 5.997 1.197 5.261 1.00 0.00 57 ALA A CA 20
ATOM 32265 C C . ALA A 1 57 ? 5.508 1.168 6.705 1.00 0.00 57 ALA A C 20
ATOM 32266 O O . ALA A 1 57 ? 4.479 1.758 7.036 1.00 0.00 57 ALA A O 20
ATOM 32273 N N . THR A 1 58 ? 6.252 0.476 7.562 1.00 0.00 58 THR A N 20
ATOM 32274 C CA . THR A 1 58 ? 5.893 0.368 8.971 1.00 0.00 58 THR A CA 20
ATOM 32275 C C . THR A 1 58 ? 6.256 1.640 9.730 1.00 0.00 58 THR A C 20
ATOM 32276 O O . THR A 1 58 ? 6.731 2.610 9.141 1.00 0.00 58 THR A O 20
ATOM 32287 N N . MET A 1 59 ? 6.028 1.627 11.039 1.00 0.00 59 MET A N 20
ATOM 32288 C CA . MET A 1 59 ? 6.332 2.780 11.878 1.00 0.00 59 MET A CA 20
ATOM 32289 C C . MET A 1 59 ? 7.449 2.454 12.865 1.00 0.00 59 MET A C 20
ATOM 32290 O O . MET A 1 59 ? 8.447 3.169 12.947 1.00 0.00 59 MET A O 20
ATOM 32304 N N . PHE A 1 60 ? 7.272 1.371 13.614 1.00 0.00 60 PHE A N 20
ATOM 32305 C CA . PHE A 1 60 ? 8.264 0.951 14.597 1.00 0.00 60 PHE A CA 20
ATOM 32306 C C . PHE A 1 60 ? 9.518 0.417 13.911 1.00 0.00 60 PHE A C 20
ATOM 32307 O O . PHE A 1 60 ? 10.592 1.018 13.969 1.00 0.00 60 PHE A O 20
ATOM 32324 N N . PRO A 1 61 ? 9.381 -0.739 13.245 1.00 0.00 61 PRO A N 20
ATOM 32325 C CA . PRO A 1 61 ? 10.492 -1.380 12.534 1.00 0.00 61 PRO A CA 20
ATOM 32326 C C . PRO A 1 61 ? 10.911 -0.601 11.292 1.00 0.00 61 PRO A C 20
ATOM 32327 O O . PRO A 1 61 ? 11.934 -0.902 10.676 1.00 0.00 61 PRO A O 20
ATOM 32338 N N . ARG A 1 62 ? 10.116 0.401 10.931 1.00 0.00 62 ARG A N 20
ATOM 32339 C CA . ARG A 1 62 ? 10.406 1.222 9.761 1.00 0.00 62 ARG A CA 20
ATOM 32340 C C . ARG A 1 62 ? 11.061 0.391 8.662 1.00 0.00 62 ARG A C 20
ATOM 32341 O O . ARG A 1 62 ? 12.055 0.805 8.065 1.00 0.00 62 ARG A O 20
ATOM 32362 N N . ARG A 1 63 ? 10.497 -0.784 8.400 1.00 0.00 63 ARG A N 20
ATOM 32363 C CA . ARG A 1 63 ? 11.027 -1.674 7.374 1.00 0.00 63 ARG A CA 20
ATOM 32364 C C . ARG A 1 63 ? 10.151 -1.645 6.125 1.00 0.00 63 ARG A C 20
ATOM 32365 O O . ARG A 1 63 ? 8.948 -1.895 6.193 1.00 0.00 63 ARG A O 20
ATOM 32386 N N . GLU A 1 64 ? 10.764 -1.339 4.985 1.00 0.00 64 GLU A N 20
ATOM 32387 C CA . GLU A 1 64 ? 10.039 -1.277 3.722 1.00 0.00 64 GLU A CA 20
ATOM 32388 C C . GLU A 1 64 ? 9.458 -2.641 3.360 1.00 0.00 64 GLU A C 20
ATOM 32389 O O . GLU A 1 64 ? 10.190 -3.565 3.002 1.00 0.00 64 GLU A O 20
ATOM 32401 N N . PHE A 1 65 ? 8.138 -2.760 3.455 1.00 0.00 65 PHE A N 20
ATOM 32402 C CA . PHE A 1 65 ? 7.459 -4.011 3.140 1.00 0.00 65 PHE A CA 20
ATOM 32403 C C . PHE A 1 65 ? 8.027 -4.633 1.868 1.00 0.00 65 PHE A C 20
ATOM 32404 O O . PHE A 1 65 ? 8.490 -3.928 0.971 1.00 0.00 65 PHE A O 20
ATOM 32421 N N . THR A 1 66 ? 7.990 -5.960 1.798 1.00 0.00 66 THR A N 20
ATOM 32422 C CA . THR A 1 66 ? 8.503 -6.679 0.639 1.00 0.00 66 THR A CA 20
ATOM 32423 C C . THR A 1 66 ? 7.373 -7.346 -0.138 1.00 0.00 66 THR A C 20
ATOM 32424 O O . THR A 1 66 ? 6.337 -7.693 0.429 1.00 0.00 66 THR A O 20
ATOM 32435 N N . ARG A 1 67 ? 7.581 -7.524 -1.439 1.00 0.00 67 ARG A N 20
ATOM 32436 C CA . ARG A 1 67 ? 6.579 -8.149 -2.294 1.00 0.00 67 ARG A CA 20
ATOM 32437 C C . ARG A 1 67 ? 5.804 -9.219 -1.530 1.00 0.00 67 ARG A C 20
ATOM 32438 O O . ARG A 1 67 ? 4.575 -9.181 -1.467 1.00 0.00 67 ARG A O 20
ATOM 32459 N N . GLU A 1 68 ? 6.531 -10.170 -0.953 1.00 0.00 68 GLU A N 20
ATOM 32460 C CA . GLU A 1 68 ? 5.910 -11.251 -0.195 1.00 0.00 68 GLU A CA 20
ATOM 32461 C C . GLU A 1 68 ? 4.854 -10.707 0.762 1.00 0.00 68 GLU A C 20
ATOM 32462 O O . GLU A 1 68 ? 3.721 -11.187 0.791 1.00 0.00 68 GLU A O 20
ATOM 32474 N N . ASP A 1 69 ? 5.234 -9.702 1.544 1.00 0.00 69 ASP A N 20
ATOM 32475 C CA . ASP A 1 69 ? 4.320 -9.092 2.503 1.00 0.00 69 ASP A CA 20
ATOM 32476 C C . ASP A 1 69 ? 2.940 -8.890 1.885 1.00 0.00 69 ASP A C 20
ATOM 32477 O O . ASP A 1 69 ? 1.924 -9.257 2.477 1.00 0.00 69 ASP A O 20
ATOM 32486 N N . TYR A 1 70 ? 2.910 -8.304 0.694 1.00 0.00 70 TYR A N 20
ATOM 32487 C CA . TYR A 1 70 ? 1.654 -8.050 -0.002 1.00 0.00 70 TYR A CA 20
ATOM 32488 C C . TYR A 1 70 ? 0.980 -9.358 -0.404 1.00 0.00 70 TYR A C 20
ATOM 32489 O O . TYR A 1 70 ? -0.239 -9.420 -0.560 1.00 0.00 70 TYR A O 20
ATOM 32507 N N . LYS A 1 71 ? 1.784 -10.403 -0.571 1.00 0.00 71 LYS A N 20
ATOM 32508 C CA . LYS A 1 71 ? 1.268 -11.712 -0.953 1.00 0.00 71 LYS A CA 20
ATOM 32509 C C . LYS A 1 71 ? 0.737 -12.464 0.263 1.00 0.00 71 LYS A C 20
ATOM 32510 O O . LYS A 1 71 ? -0.073 -13.382 0.132 1.00 0.00 71 LYS A O 20
ATOM 32529 N N . ARG A 1 72 ? 1.197 -12.068 1.446 1.00 0.00 72 ARG A N 20
ATOM 32530 C CA . ARG A 1 72 ? 0.767 -12.704 2.685 1.00 0.00 72 ARG A CA 20
ATOM 32531 C C . ARG A 1 72 ? -0.470 -12.012 3.251 1.00 0.00 72 ARG A C 20
ATOM 32532 O O . ARG A 1 72 ? -0.782 -10.879 2.884 1.00 0.00 72 ARG A O 20
ATOM 32553 N N . ARG A 1 73 ? -1.170 -12.702 4.146 1.00 0.00 73 ARG A N 20
ATOM 32554 C CA . ARG A 1 73 ? -2.373 -12.155 4.761 1.00 0.00 73 ARG A CA 20
ATOM 32555 C C . ARG A 1 73 ? -2.017 -11.132 5.836 1.00 0.00 73 ARG A C 20
ATOM 32556 O O . ARG A 1 73 ? -0.976 -11.235 6.486 1.00 0.00 73 ARG A O 20
ATOM 32577 N N . LEU A 1 74 ? -2.888 -10.145 6.017 1.00 0.00 74 LEU A N 20
ATOM 32578 C CA . LEU A 1 74 ? -2.666 -9.102 7.013 1.00 0.00 74 LEU A CA 20
ATOM 32579 C C . LEU A 1 74 ? -2.337 -9.710 8.373 1.00 0.00 74 LEU A C 20
ATOM 32580 O O . LEU A 1 74 ? -1.275 -9.448 8.941 1.00 0.00 74 LEU A O 20
ATOM 32596 N N . LEU A 1 75 ? -3.252 -10.522 8.889 1.00 0.00 75 LEU A N 20
ATOM 32597 C CA . LEU A 1 75 ? -3.058 -11.170 10.182 1.00 0.00 75 LEU A CA 20
ATOM 32598 C C . LEU A 1 75 ? -1.724 -11.906 10.228 1.00 0.00 75 LEU A C 20
ATOM 32599 O O . LEU A 1 75 ? -1.179 -12.158 11.303 1.00 0.00 75 LEU A O 20
ATOM 32615 N N . ASP A 1 76 ? -1.202 -12.248 9.056 1.00 0.00 76 ASP A N 20
ATOM 32616 C CA . ASP A 1 76 ? 0.072 -12.952 8.961 1.00 0.00 76 ASP A CA 20
ATOM 32617 C C . ASP A 1 76 ? 1.237 -12.010 9.247 1.00 0.00 76 ASP A C 20
ATOM 32618 O O . ASP A 1 76 ? 2.292 -12.436 9.718 1.00 0.00 76 ASP A O 20
ATOM 32627 N N . LEU A 1 77 ? 1.039 -10.729 8.957 1.00 0.00 77 LEU A N 20
ATOM 32628 C CA . LEU A 1 77 ? 2.074 -9.725 9.182 1.00 0.00 77 LEU A CA 20
ATOM 32629 C C . LEU A 1 77 ? 1.879 -9.034 10.527 1.00 0.00 77 LEU A C 20
ATOM 32630 O O . LEU A 1 77 ? 2.398 -7.941 10.754 1.00 0.00 77 LEU A O 20
ATOM 32646 N N . GLU A 1 78 ? 1.131 -9.680 11.416 1.00 0.00 78 GLU A N 20
ATOM 32647 C CA . GLU A 1 78 ? 0.870 -9.127 12.740 1.00 0.00 78 GLU A CA 20
ATOM 32648 C C . GLU A 1 78 ? 0.070 -7.831 12.640 1.00 0.00 78 GLU A C 20
ATOM 32649 O O . GLU A 1 78 ? 0.134 -6.978 13.526 1.00 0.00 78 GLU A O 20
ATOM 32661 N N . LEU A 1 79 ? -0.683 -7.690 11.554 1.00 0.00 79 LEU A N 20
ATOM 32662 C CA . LEU A 1 79 ? -1.496 -6.499 11.337 1.00 0.00 79 LEU A CA 20
ATOM 32663 C C . LEU A 1 79 ? -2.971 -6.791 11.597 1.00 0.00 79 LEU A C 20
ATOM 32664 O O . LEU A 1 79 ? -3.850 -6.093 11.094 1.00 0.00 79 LEU A O 20
ATOM 32680 N N . ALA A 1 80 ? -3.233 -7.825 12.389 1.00 0.00 80 ALA A N 20
ATOM 32681 C CA . ALA A 1 80 ? -4.600 -8.207 12.720 1.00 0.00 80 ALA A CA 20
ATOM 32682 C C . ALA A 1 80 ? -5.254 -7.173 13.630 1.00 0.00 80 ALA A C 20
ATOM 32683 O O . ALA A 1 80 ? -6.292 -6.594 13.308 1.00 0.00 80 ALA A O 20
ATOM 32690 N N . PRO A 1 81 ? -4.634 -6.934 14.796 1.00 0.00 81 PRO A N 20
ATOM 32691 C CA . PRO A 1 81 ? -5.139 -5.968 15.776 1.00 0.00 81 PRO A CA 20
ATOM 32692 C C . PRO A 1 81 ? -5.002 -4.528 15.296 1.00 0.00 81 PRO A C 20
ATOM 32693 O O . PRO A 1 81 ? -5.899 -3.993 14.644 1.00 0.00 81 PRO A O 20
ATOM 32704 N N . SER A 1 82 ? -3.873 -3.905 15.621 1.00 0.00 82 SER A N 20
ATOM 32705 C CA . SER A 1 82 ? -3.621 -2.524 15.224 1.00 0.00 82 SER A CA 20
ATOM 32706 C C . SER A 1 82 ? -2.359 -2.426 14.372 1.00 0.00 82 SER A C 20
ATOM 32707 O O . SER A 1 82 ? -1.315 -2.973 14.724 1.00 0.00 82 SER A O 20
ATOM 32715 N N . ALA A 1 83 ? -2.466 -1.726 13.247 1.00 0.00 83 ALA A N 20
ATOM 32716 C CA . ALA A 1 83 ? -1.335 -1.554 12.344 1.00 0.00 83 ALA A CA 20
ATOM 32717 C C . ALA A 1 83 ? -1.276 -0.129 11.803 1.00 0.00 83 ALA A C 20
ATOM 32718 O O . ALA A 1 83 ? -2.309 0.502 11.577 1.00 0.00 83 ALA A O 20
ATOM 32725 N N . SER A 1 84 ? -0.062 0.371 11.597 1.00 0.00 84 SER A N 20
ATOM 32726 C CA . SER A 1 84 ? 0.130 1.723 11.085 1.00 0.00 84 SER A CA 20
ATOM 32727 C C . SER A 1 84 ? 1.088 1.724 9.898 1.00 0.00 84 SER A C 20
ATOM 32728 O O . SER A 1 84 ? 2.299 1.572 10.063 1.00 0.00 84 SER A O 20
ATOM 32736 N N . VAL A 1 85 ? 0.537 1.897 8.701 1.00 0.00 85 VAL A N 20
ATOM 32737 C CA . VAL A 1 85 ? 1.342 1.918 7.485 1.00 0.00 85 VAL A CA 20
ATOM 32738 C C . VAL A 1 85 ? 1.559 3.345 6.995 1.00 0.00 85 VAL A C 20
ATOM 32739 O O . VAL A 1 85 ? 0.620 4.016 6.565 1.00 0.00 85 VAL A O 20
ATOM 32752 N N . VAL A 1 86 ? 2.804 3.805 7.063 1.00 0.00 86 VAL A N 20
ATOM 32753 C CA . VAL A 1 86 ? 3.146 5.153 6.625 1.00 0.00 86 VAL A CA 20
ATOM 32754 C C . VAL A 1 86 ? 3.168 5.248 5.103 1.00 0.00 86 VAL A C 20
ATOM 32755 O O . VAL A 1 86 ? 3.683 4.360 4.422 1.00 0.00 86 VAL A O 20
ATOM 32768 N N . LEU A 1 87 ? 2.606 6.330 4.575 1.00 0.00 87 LEU A N 20
ATOM 32769 C CA . LEU A 1 87 ? 2.561 6.541 3.133 1.00 0.00 87 LEU A CA 20
ATOM 32770 C C . LEU A 1 87 ? 3.716 7.427 2.676 1.00 0.00 87 LEU A C 20
ATOM 32771 O O . LEU A 1 87 ? 3.818 8.587 3.075 1.00 0.00 87 LEU A O 20
ATOM 32787 N N . LEU A 1 88 ? 4.582 6.873 1.835 1.00 0.00 88 LEU A N 20
ATOM 32788 C CA . LEU A 1 88 ? 5.730 7.612 1.321 1.00 0.00 88 LEU A CA 20
ATOM 32789 C C . LEU A 1 88 ? 5.469 8.104 -0.099 1.00 0.00 88 LEU A C 20
ATOM 32790 O O . LEU A 1 88 ? 5.385 7.323 -1.047 1.00 0.00 88 LEU A O 20
ATOM 32806 N N . PRO A 1 89 ? 5.339 9.431 -0.251 1.00 0.00 89 PRO A N 20
ATOM 32807 C CA . PRO A 1 89 ? 5.089 10.057 -1.553 1.00 0.00 89 PRO A CA 20
ATOM 32808 C C . PRO A 1 89 ? 6.297 9.969 -2.480 1.00 0.00 89 PRO A C 20
ATOM 32809 O O . PRO A 1 89 ? 7.440 10.080 -2.038 1.00 0.00 89 PRO A O 20
ATOM 32820 N N . ALA A 1 90 ? 6.035 9.771 -3.768 1.00 0.00 90 ALA A N 20
ATOM 32821 C CA . ALA A 1 90 ? 7.100 9.671 -4.757 1.00 0.00 90 ALA A CA 20
ATOM 32822 C C . ALA A 1 90 ? 7.546 11.053 -5.225 1.00 0.00 90 ALA A C 20
ATOM 32823 O O . ALA A 1 90 ? 8.738 11.308 -5.391 1.00 0.00 90 ALA A O 20
ATOM 32830 N N . GLY A 1 91 ? 6.580 11.942 -5.436 1.00 0.00 91 GLY A N 20
ATOM 32831 C CA . GLY A 1 91 ? 6.894 13.286 -5.883 1.00 0.00 91 GLY A CA 20
ATOM 32832 C C . GLY A 1 91 ? 6.037 13.722 -7.055 1.00 0.00 91 GLY A C 20
ATOM 32833 O O . GLY A 1 91 ? 5.179 14.593 -6.915 1.00 0.00 91 GLY A O 20
ATOM 32837 N N . ARG A 1 92 ? 6.271 13.116 -8.214 1.00 0.00 92 ARG A N 20
ATOM 32838 C CA . ARG A 1 92 ? 5.516 13.449 -9.416 1.00 0.00 92 ARG A CA 20
ATOM 32839 C C . ARG A 1 92 ? 4.377 12.457 -9.635 1.00 0.00 92 ARG A C 20
ATOM 32840 O O . ARG A 1 92 ? 4.586 11.248 -9.741 1.00 0.00 92 ARG A O 20
ATOM 32861 N N . PRO A 1 93 ? 3.143 12.978 -9.704 1.00 0.00 93 PRO A N 20
ATOM 32862 C CA . PRO A 1 93 ? 1.947 12.156 -9.911 1.00 0.00 93 PRO A CA 20
ATOM 32863 C C . PRO A 1 93 ? 1.884 11.568 -11.316 1.00 0.00 93 PRO A C 20
ATOM 32864 O O . PRO A 1 93 ? 1.695 12.292 -12.294 1.00 0.00 93 PRO A O 20
ATOM 32875 N N . ALA A 1 94 ? 2.042 10.252 -11.410 1.00 0.00 94 ALA A N 20
ATOM 32876 C CA . ALA A 1 94 ? 2.000 9.567 -12.696 1.00 0.00 94 ALA A CA 20
ATOM 32877 C C . ALA A 1 94 ? 0.566 9.237 -13.096 1.00 0.00 94 ALA A C 20
ATOM 32878 O O . ALA A 1 94 ? -0.201 8.690 -12.303 1.00 0.00 94 ALA A O 20
ATOM 32885 N N . THR A 1 95 ? 0.208 9.574 -14.331 1.00 0.00 95 THR A N 20
ATOM 32886 C CA . THR A 1 95 ? -1.135 9.316 -14.835 1.00 0.00 95 THR A CA 20
ATOM 32887 C C . THR A 1 95 ? -1.462 7.828 -14.789 1.00 0.00 95 THR A C 20
ATOM 32888 O O . THR A 1 95 ? -0.623 6.987 -15.113 1.00 0.00 95 THR A O 20
ATOM 32899 N N . SER A 1 96 ? -2.688 7.508 -14.386 1.00 0.00 96 SER A N 20
ATOM 32900 C CA . SER A 1 96 ? -3.125 6.120 -14.294 1.00 0.00 96 SER A CA 20
ATOM 32901 C C . SER A 1 96 ? -4.385 5.892 -15.124 1.00 0.00 96 SER A C 20
ATOM 32902 O O . SER A 1 96 ? -5.465 6.367 -14.775 1.00 0.00 96 SER A O 20
ATOM 32910 N N . ILE A 1 97 ? -4.236 5.161 -16.224 1.00 0.00 97 ILE A N 20
ATOM 32911 C CA . ILE A 1 97 ? -5.361 4.868 -17.103 1.00 0.00 97 ILE A CA 20
ATOM 32912 C C . ILE A 1 97 ? -6.381 3.970 -16.411 1.00 0.00 97 ILE A C 20
ATOM 32913 O O . ILE A 1 97 ? -6.042 3.213 -15.501 1.00 0.00 97 ILE A O 20
ATOM 32929 N N . VAL A 1 98 ? -7.633 4.058 -16.849 1.00 0.00 98 VAL A N 20
ATOM 32930 C CA . VAL A 1 98 ? -8.703 3.252 -16.274 1.00 0.00 98 VAL A CA 20
ATOM 32931 C C . VAL A 1 98 ? -9.326 2.337 -17.322 1.00 0.00 98 VAL A C 20
ATOM 32932 O O . VAL A 1 98 ? -9.119 2.519 -18.523 1.00 0.00 98 VAL A O 20
ATOM 32945 N N . HIS A 1 99 ? -10.090 1.352 -16.861 1.00 0.00 99 HIS A N 20
ATOM 32946 C CA . HIS A 1 99 ? -10.745 0.408 -17.760 1.00 0.00 99 HIS A CA 20
ATOM 32947 C C . HIS A 1 99 ? -11.979 -0.202 -17.101 1.00 0.00 99 HIS A C 20
ATOM 32948 O O . HIS A 1 99 ? -11.869 -0.974 -16.149 1.00 0.00 99 HIS A O 20
ATOM 32963 N N . SER A 1 100 ? -13.153 0.151 -17.615 1.00 0.00 100 SER A N 20
ATOM 32964 C CA . SER A 1 100 ? -14.408 -0.359 -17.074 1.00 0.00 100 SER A CA 20
ATOM 32965 C C . SER A 1 100 ? -15.407 -0.641 -18.192 1.00 0.00 100 SER A C 20
ATOM 32966 O O . SER A 1 100 ? -15.568 0.161 -19.112 1.00 0.00 100 SER A O 20
ATOM 32974 N N . SER A 1 101 ? -16.076 -1.786 -18.104 1.00 0.00 101 SER A N 20
ATOM 32975 C CA . SER A 1 101 ? -17.057 -2.177 -19.110 1.00 0.00 101 SER A CA 20
ATOM 32976 C C . SER A 1 101 ? -18.056 -3.177 -18.534 1.00 0.00 101 SER A C 20
ATOM 32977 O O . SER A 1 101 ? -17.701 -4.311 -18.213 1.00 0.00 101 SER A O 20
ATOM 32985 N N . SER A 1 102 ? -19.307 -2.746 -18.407 1.00 0.00 102 SER A N 20
ATOM 32986 C CA . SER A 1 102 ? -20.358 -3.601 -17.866 1.00 0.00 102 SER A CA 20
ATOM 32987 C C . SER A 1 102 ? -21.737 -3.075 -18.250 1.00 0.00 102 SER A C 20
ATOM 32988 O O . SER A 1 102 ? -22.138 -1.988 -17.834 1.00 0.00 102 SER A O 20
ATOM 32996 N N . GLY A 1 103 ? -22.460 -3.854 -19.048 1.00 0.00 103 GLY A N 20
ATOM 32997 C CA . GLY A 1 103 ? -23.787 -3.451 -19.476 1.00 0.00 103 GLY A CA 20
ATOM 32998 C C . GLY A 1 103 ? -24.474 -4.511 -20.314 1.00 0.00 103 GLY A C 20
ATOM 32999 O O . GLY A 1 103 ? -24.822 -4.269 -21.470 1.00 0.00 103 GLY A O 20
ATOM 33003 N N . ASP A 1 104 ? -24.667 -5.690 -19.732 1.00 0.00 104 ASP A N 20
ATOM 33004 C CA . ASP A 1 104 ? -25.316 -6.792 -20.433 1.00 0.00 104 ASP A CA 20
ATOM 33005 C C . ASP A 1 104 ? -26.629 -7.169 -19.755 1.00 0.00 104 ASP A C 20
ATOM 33006 O O . ASP A 1 104 ? -26.648 -7.969 -18.819 1.00 0.00 104 ASP A O 20
ATOM 33015 N N . ILE A 1 105 ? -27.724 -6.587 -20.232 1.00 0.00 105 ILE A N 20
ATOM 33016 C CA . ILE A 1 105 ? -29.041 -6.862 -19.672 1.00 0.00 105 ILE A CA 20
ATOM 33017 C C . ILE A 1 105 ? -29.610 -8.166 -20.220 1.00 0.00 105 ILE A C 20
ATOM 33018 O O . ILE A 1 105 ? -29.704 -8.354 -21.434 1.00 0.00 105 ILE A O 20
ATOM 33034 N N . LEU A 1 106 ? -29.990 -9.065 -19.319 1.00 0.00 106 LEU A N 20
ATOM 33035 C CA . LEU A 1 106 ? -30.552 -10.352 -19.711 1.00 0.00 106 LEU A CA 20
ATOM 33036 C C . LEU A 1 106 ? -31.960 -10.526 -19.150 1.00 0.00 106 LEU A C 20
ATOM 33037 O O . LEU A 1 106 ? -32.134 -10.901 -17.991 1.00 0.00 106 LEU A O 20
ATOM 33053 N N . MET A 1 107 ? -32.960 -10.252 -19.980 1.00 0.00 107 MET A N 20
ATOM 33054 C CA . MET A 1 107 ? -34.353 -10.381 -19.568 1.00 0.00 107 MET A CA 20
ATOM 33055 C C . MET A 1 107 ? -35.241 -10.739 -20.755 1.00 0.00 107 MET A C 20
ATOM 33056 O O . MET A 1 107 ? -34.904 -10.449 -21.903 1.00 0.00 107 MET A O 20
ATOM 33070 N N . ILE A 1 108 ? -36.375 -11.370 -20.470 1.00 0.00 108 ILE A N 20
ATOM 33071 C CA . ILE A 1 108 ? -37.311 -11.766 -21.515 1.00 0.00 108 ILE A CA 20
ATOM 33072 C C . ILE A 1 108 ? -38.725 -11.905 -20.963 1.00 0.00 108 ILE A C 20
ATOM 33073 O O . ILE A 1 108 ? -38.921 -12.361 -19.836 1.00 0.00 108 ILE A O 20
ATOM 33089 N N . ASP A 1 109 ? -39.709 -11.510 -21.764 1.00 0.00 109 ASP A N 20
ATOM 33090 C CA . ASP A 1 109 ? -41.107 -11.593 -21.357 1.00 0.00 109 ASP A CA 20
ATOM 33091 C C . ASP A 1 109 ? -41.510 -13.039 -21.088 1.00 0.00 109 ASP A C 20
ATOM 33092 O O . ASP A 1 109 ? -42.610 -13.307 -20.602 1.00 0.00 109 ASP A O 20
#

Foldseek 3Di:
DDDDDDDDDPWAWFWEKEADPVGDIDTDIHTQFQAPVVVVVVVCVVCPLPLAPKAKAFDPVRDGDDPVSRVGGCVRVVRRYPGYIYIGGPHHHDDDDDDDDDDDDDDDD

Secondary structure (DSSP, 8-state):
--S-------S--EEEEEE-SSS-EEEEEE-TTSBHHHHHHHHHHHHTTSS-S-EEE-SSS--B--TTTTTSBTGGGT-SSEEEEEEE--SS------------SS---

CATH classification: 3.10.20.90

InterPro domains:
  IPR001012 UBX domain [PF00789] (317-392)
  IPR001012 UBX domain [PS50033] (313-391)
  IPR001012 UBX domain [SM00166] (309-393)
  IPR029071 Ubiquitin-like domain superfamily [SSF54236] (256-393)
  IPR036249 Thioredoxin-like superfamily [SSF52833] (3-115)